Protein 4EXB (pdb70)

Sequence (1519 aa):
FQSMIRDTLHDLHRPLGDTGLAVSPLGLGTVKFGRDTIPDDREAADLLALARDLGINLIDTAPAYGRSEERLGPLLRGQREHWVIVSKVGEEDGQSVFDFSAAHTRRSVERSLKRLETDRIELVLVHSDGNDLDILENSEVYPTLAALKREGLIGAYGLSGKTVEGGLRALREGDCAMVTYNLNERAERPVIEYAAAHAKGILVKKALASGQDPVRASFELVFDQPGVAAAIVGTINPLHLAHNVAMAAQALKFQSMIRDTLHDLHRPLGDTGLAVSPLGLGTVKFGRTIPDDREAADLLALARDLGINLIDTAPAYGRSEERLGPLLRGQREHWVIVSKVGEEFVDGQSVFDFSAAHTRRSVERSLKRLETDRIELVLVHSDGNDLDILENSEVYPTLAALKREGLIGAYGLSGKTVEGGLRALREGDCAMVTYNLNERAERPVIEYAAAHAKGILVKKALASGHQDPVRASFELVFDQPGVAAAIVGTINPLHLAHNVAMAAQALKFQSMIRDTLHDLHRPLGDTGLAVSPLGLGTVKFGRTIPDDREAADLLALARDLGINLIDTAPAYGRSEERLGPLLRGQREHWVIVSKVGEEGQSVFDFSAAHTRRSVERSLKRLETDRIELVLVHSDGNDLDILENSEVYPTLAALKREGLIGAYGLSGKTVEGGLRALREGDCAMVTYNLNERAERPVIEYAAAHAKGILVKKALASGDPVRASFELVFDQPGVAAAIVGTINPLHLAHNVAMAAQALKYFQSMIRDTLHDLHRPLGDTGLAVSPLGLGTVKFGRTIPDDREAADLLALARDLGINLIDTAPAYGRSEERLGPLLRGQREHWVIVSKVGEEFVDGQSVFDFSAAHTRRSVERSLKRLETDRIELVLVHSDGNDLDILENSEVYPTLAALKREGLIGAYGLSGKTVEGGLRALREGDCAMVTYNLNERAERPVIEYAAAHAKGILVKKALASGQDPVRASFELVFDQPGVAAAIVGTINPLHLAHNVAMAAQALKFQSMIRDTLHDLHRPLGDTGLAVSPLGLGTVKFGRDTIPDDREAADLLALARDLGINLIDTAPAYGRSEERLGPLLRGQREHWVIVSKVGEEFVDGQSVFDFSAAHTRRSVERSLKRLETDRIELVLVHSDGNDLDILENSEVYPTLAALKREGLIGAYGLSGKTVEGGLRALREGDCAMVTYNLNERAERPVIEYAAAHAKGILVKKALASGQDPVRASFELVFDQPGVAAAIVGTINPLHLAHNVAMAAQALKFQSMIRDTLHDLHRPLGDTGLAVSPLGLGTVKFGRTIPDDREAADLLALARDLGINLIDTAPAYGRSEERLGPLLRGQREHWVIVSKVGEEGQSVFDFSAAHTRRSVERSLKRLETDRIELVLVHSDGNDLDILENSEVYPTLAALKREGLIGAYGLSGKTVEGGLRALREGDCAMVTYNLNERAERPVIEYAAAHAKGILVKKALASGQDPVRASFELVFDQPGVAAAIVGTINPLHLAHNVAMAAQALK

Foldseek 3Di:
DPVPLVFAQQPPWDDFFPLPDTFGQEEAECLLCAPCVHDDLVLVLVLVVLCVVRNGAEYEEEQSSHCSLLSQQVSCVPPNVSHQYEYEFFWHVPDTDGDQALVRLVVRLVVSCVSNVHQAHAEYAYEDPAPQVCSLPPHCRPVSVVVCCVVRRYSFYFHAHEALVNLQSRFVPGAEYEYEDEPVDHRNVVSLVVCLVRRGGYEYEPLQDDVVDSLLVSLLRVVVRVSYRHYYDHDSPSVVVSVSRNSNSVSVD/DDPPLVAAQQPPWDDFFPLPDTFGQEEAEQLQCAQCHDDLVLVLVLVVLCVVRNGAEYEYEQQSHCSLLSQQVSCPPPVVSHQYEYEFFWHNDDNDIDGDQALVRLVVRLVVSCVSNVHQAHAEYAYEDPAPQVCSLPPHCRPVSVVVCCVVRRYSFYFHAHEALVNLQSRQVPGAEYEYEDEPVDHRNVVSLVVCLVRRGGYEYEPLDDDDDVPSLLVSLLRQVVRVSYRHYYDHDSPSVVVSVSRNSNSVSVD/DPPLLVQAQQPPWDDFFPLPDTFGQEEAEQLQCALVHDDLVLVLVLVVLCVVRNGAEYEEEQQSHCSLLSQQVSCVPPNVSHQYEYEFAWHVDTDGDQALVRLVVRLVVSCVSNVHQAHAEYAYEDPQPQVCSLPPHCRPVSVVVCCVVRRYSFYFYAHEALVNLQSRQVPGAEYEYEPEPPDHRNVVSLVVCLVRRGGYEYEPLQDDCVSLLVSLLRVVVRVSYRHYYDHDSPSVVVSVSRNSNSVSVD/DVPCLLVAAQQPVWDDFFPLPDTFGQEEEEQLLCALCHDDLVLVLVLVVLNVVRNGAEYEEEQQSHCSLLSQQVSCVPPVVSHQYEYEFFWHNDDPDTDGDQALVRLVVRLVVSCVSNVHQAHAEYAYEDPAPQVCSLPPHDRPVSVVVCCVVRRYSFYFYAHEALVNLQSRQVPGAEYEYEPEPVDHRNVVSLVVCLVRRGGYEYEPLQDDVVVSLLVSLLRVVVRVSYRHYYDHDSPSVVVSVSRNSNSVSVD/DVPPLPAAQQPPWDDFFPLPDTFGQEEAEQLLCAPCVHDDLVLVLVLVVLCVVRNGAEYEYEQSSGCSLLSQQVSCVPPVVSHQYEYEFFWHSDDNDIDGDQALVRLVVRLVVSCVSNVHQAHAEYAYEDPQPQVCSLPPHDRPVSVVVCCVVRRYSFYFYAHEALVNLQSRVVPGAEYEYEPEPVDHRNVVSLVVCLVRRGGYEYEPLQDDVVVSLLVSLLRQVVRVSYRHYYDHDSPSVVVSVSRRSNRVSVD/DPVPLPAAQQPPWDDFFPLPDTFGQEEAEQLCCQHVHDDLVLVLVLVVLCVVRNGAEYEEEQQSHCSLLSQQVSCVPPPVSHQYEYEFAWHVDTDGDQALVRLVVRLVVSCVSNVHQAHAEYAYEDPAPQVCSLPPHCRPVSVVVCCVVRRYSFYFHAHEALVNLQSRFVPGAEYEYEDEPVDHRNVVSLVVCLVRRGGYEYEPLQDDVVVSLLVSLLRQVVRVSYRHYYDHDSPSVVVSVSRRSNSVSVD

Solvent-accessible surface area: 65120 Å² total; per-residue (Å²): 68,64,81,3,38,150,52,38,0,100,137,48,73,62,97,0,24,91,33,77,34,56,0,0,0,0,0,0,4,0,51,84,0,6,158,114,160,66,6,80,95,161,82,0,43,47,5,0,52,19,0,101,79,0,2,0,12,0,0,7,0,0,8,9,25,36,115,0,0,104,25,0,1,62,29,2,161,90,35,30,143,54,5,13,0,0,0,3,2,2,30,84,195,76,152,63,92,70,57,25,36,29,80,11,1,82,141,0,1,96,60,2,19,167,65,3,83,25,112,83,0,16,0,2,0,0,22,3,70,23,88,1,61,70,9,16,88,112,30,96,0,15,85,9,0,17,21,0,76,190,96,43,48,2,38,0,16,0,0,4,3,127,50,47,96,0,2,50,76,0,1,149,134,0,9,0,1,5,1,26,3,0,59,89,95,119,78,10,113,60,0,0,87,65,1,50,78,99,65,38,1,0,0,0,40,135,2,68,45,64,82,170,24,50,26,82,41,5,0,66,31,0,22,111,15,118,10,3,6,0,0,18,3,42,24,5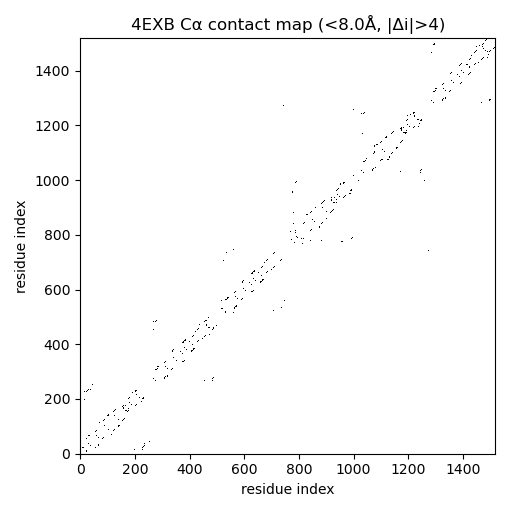2,50,22,9,67,0,1,19,8,0,7,9,0,19,62,13,36,196,206,50,82,11,40,149,58,39,0,96,139,50,73,64,98,0,27,91,37,77,37,55,0,0,0,0,0,0,4,0,66,94,1,11,163,173,90,7,80,96,169,90,0,44,45,4,0,38,0,0,102,67,0,3,0,14,0,0,6,0,0,8,14,36,25,141,0,0,85,40,0,1,64,29,3,161,92,35,37,165,55,4,12,0,0,1,3,2,1,34,37,78,94,135,56,145,46,70,73,56,25,36,30,80,11,1,82,139,0,2,95,60,2,19,170,64,3,82,30,124,99,0,28,0,2,0,0,22,4,70,22,85,1,60,69,9,16,88,112,30,95,0,15,86,10,0,18,20,0,76,191,98,25,48,2,34,2,16,0,0,4,2,128,50,46,98,0,2,52,90,0,1,167,132,0,12,0,0,4,2,25,3,0,56,85,95,123,80,9,117,63,0,0,89,67,0,52,78,100,63,40,0,0,0,0,39,139,2,63,48,55,52,194,175,29,41,27,80,37,2,0,68,28,0,22,110,14,120,12,3,4,0,0,18,4,40,24,46,36,21,10,68,0,3,14,9,0,6,7,0,19,65,13,38,199,143,123,38,10,21,160,62,38,0,102,139,47,74,63,98,0,23,88,34,77,35,55,0,0,0,0,0,0,3,0,64,97,0,7,210,174,92,7,80,95,161,78,0,43,51,4,1,42,16,0,100,72,0,2,0,12,0,0,6,0,0,9,29,37,37,147,0,0,88,43,0,1,63,28,2,162,92,34,28,142,56,5,13,0,0,0,3,2,1,38,82,136,164,58,92,69,58,25,35,30,80,10,1,79,142,0,1,94,60,3,19,170,66,2,83,26,109,82,0,15,0,2,0,0,22,3,70,22,87,1,60,70,9,16,88,113,30,95,1,15,84,10,0,18,21,0,76,189,98,42,48,3,39,0,16,0,0,4,3,128,50,45,97,0,1,51,90,0,2,165,136,0,10,0,1,4,1,25,4,0,56,90,94,122,80,12,115,61,0,0,90,66,1,51,78,101,63,38,1,0,0,0,40,141,1,68,46,52,82,66,43,27,87,41,3,0,67,30,0,21,113,14,118,10,3,5,0,0,18,3,36,23,39,35,20,12,67,0,2,16,7,0,5,7,0,19,62,12,38,196,205,26,46,69,4,28,144,54,39,0,100,139,50,75,64,98,0,22,91,33,76,34,55,0,0,0,0,0,0,3,0,51,99,0,2,130,174,95,6,78,97,166,69,0,44,30,3,1,35,0,0,102,61,0,3,0,13,0,0,6,0,0,7,1,28,30,145,0,0,85,40,0,1,62,30,2,161,91,36,29,141,56,5,13,0,0,1,3,1,2,21,37,65,87,133,60,142,55,74,70,58,24,35,29,80,11,1,82,142,0,1,94,61,2,18,170,66,3,83,27,110,79,0,16,0,2,0,0,21,3,69,21,87,1,61,67,9,16,88,112,30,93,0,15,86,8,0,17,20,0,77,190,97,42,48,3,38,0,16,0,0,4,3,127,50,46,97,0,2,52,92,0,1,165,136,0,10,0,1,4,1,26,3,0,60,89,96,121,79,10,115,61,0,0,89,66,0,52,78,101,65,38,1,0,0,0,38,137,2,66,41,71,91,193,32,47,26,85,38,4,0,67,28,0,22,112,14,119,10,2,6,0,0,19,4,37,23,43,38,8,10,65,0,2,19,8,0,10,7,0,18,69,13,40,201,72,69,78,1,53,124,46,44,0,102,139,48,73,62,99,0,24,93,35,77,36,56,0,0,0,0,0,0,2,0,45,73,1,17,144,57,173,91,7,80,94,148,86,0,42,23,2,1,37,0,0,102,65,0,3,0,14,0,0,5,0,0,8,1,29,27,155,0,0,89,44,0,2,62,30,2,161,92,35,30,142,55,4,12,0,0,0,4,2,2,23,45,60,106,123,54,140,57,68,71,58,24,36,31,79,12,1,81,142,0,1,95,62,2,19,168,65,3,83,26,110,82,0,15,0,2,0,0,23,3,70,21,89,1,60,71,9,16,88,111,31,94,0,15,84,9,0,18,20,0,74,189,98,43,48,3,39,0,17,0,0,4,2,127,50,47,98,0,2,52,92,0,1,166,133,0,12,0,1,4,1,26,3,0,58,89,95,120,78,11,115,60,0,0,88,67,1,54,79,99,62,38,1,0,0,0,38,138,1,64,47,53,86,194,35,45,26,84,38,3,0,67,30,0,21,110,16,119,11,3,5,0,0,19,3,36,23,47,43,16,10,69,0,2,19,9,0,10,7,0,17,66,13,36,198,198,64,91,6,49,140,56,40,0,103,138,50,74,61,98,0,25,91,34,76,34,57,0,0,0,0,0,0,5,0,73,84,1,14,196,168,84,6,79,94,163,87,0,43,40,4,1,51,24,0,101,86,0,2,0,12,0,0,7,0,0,8,31,40,47,144,0,0,84,42,0,1,62,30,2,161,92,34,31,144,54,5,12,0,0,1,3,1,1,44,84,135,158,71,91,71,58,26,36,29,82,11,1,81,141,0,1,95,61,2,18,170,68,3,84,27,112,83,0,16,0,2,0,0,22,3,70,24,88,1,61,68,9,16,89,110,30,95,0,16,86,11,0,17,21,0,77,189,96,41,48,3,39,0,16,0,0,4,3,126,49,44,98,0,2,53,91,0,1,163,132,0,10,0,1,5,1,26,3,0,60,89,95,120,78,11,115,58,0,0,89,67,0,51,78,100,64,38,1,0,0,0,39,138,2,67,47,74,98,171,24,52,25,85,38,4,0,67,31,0,20,112,15,118,12,2,6,0,0,19,3,43,20,48,49,22,13,68,0,2,15,8,0,6,8,0,19,62,13,39,198

CATH classification: 3.20.20.100

Structure (mmCIF, N/CA/C/O backbone):
data_4EXB
#
_entry.id   4EXB
#
_cell.length_a   94.331
_cell.length_b   119.036
_cell.length_c   150.854
_cell.angle_alpha   90.00
_cell.angle_beta   90.00
_cell.angle_gamma   90.00
#
_symmetry.space_group_name_H-M   'P 21 21 21'
#
loop_
_entity.id
_entity.type
_entity.pdbx_description
1 polymer 'Putative uncharacterized protein'
2 water water
#
loop_
_atom_site.group_PDB
_atom_site.id
_atom_site.type_symbol
_atom_site.label_atom_id
_atom_site.label_alt_id
_atom_site.label_comp_id
_atom_site.label_asym_id
_atom_site.label_entity_id
_atom_site.label_seq_id
_atom_site.pdbx_PDB_ins_code
_atom_site.Cartn_x
_atom_site.Cartn_y
_atom_site.Cartn_z
_atom_site.occupancy
_atom_site.B_iso_or_equiv
_atom_site.auth_seq_id
_atom_site.auth_comp_id
_atom_site.auth_asym_id
_atom_site.auth_atom_id
_atom_site.pdbx_PDB_model_num
ATOM 1 N N . PHE A 1 20 ? 2.445 42.877 -8.105 1.00 53.66 -2 PHE A N 1
ATOM 2 C CA . PHE A 1 20 ? 2.251 41.447 -8.515 1.00 53.52 -2 PHE A CA 1
ATOM 3 C C . PHE A 1 20 ? 3.469 40.903 -9.240 1.00 53.87 -2 PHE A C 1
ATOM 4 O O . PHE A 1 20 ? 3.485 39.740 -9.657 1.00 53.90 -2 PHE A O 1
ATOM 12 N N . GLN A 1 21 ? 4.503 41.731 -9.368 1.00 54.31 -1 GLN A N 1
ATOM 13 C CA . GLN A 1 21 ? 5.680 41.364 -10.168 1.00 54.45 -1 GLN A CA 1
ATOM 14 C C . GLN A 1 21 ? 6.671 40.472 -9.372 1.00 54.91 -1 GLN A C 1
ATOM 15 O O . GLN A 1 21 ? 7.884 40.644 -9.453 1.00 55.21 -1 GLN A O 1
ATOM 21 N N . SER A 1 22 ? 6.131 39.531 -8.594 1.00 55.17 0 SER A N 1
ATOM 22 C CA . SER A 1 22 ? 6.875 38.378 -8.095 1.00 54.87 0 SER A CA 1
ATOM 23 C C . SER A 1 22 ? 6.222 37.115 -8.696 1.00 54.96 0 SER A C 1
ATOM 24 O O . SER A 1 22 ? 5.682 36.232 -8.009 1.00 54.67 0 SER A O 1
ATOM 27 N N . MET A 1 23 ? 6.248 37.132 -10.028 1.00 54.85 1 MET A N 1
ATOM 28 C CA . MET A 1 23 ? 6.068 35.975 -10.898 1.00 54.58 1 MET A CA 1
ATOM 29 C C . MET A 1 23 ? 7.466 35.356 -11.194 1.00 55.00 1 MET A C 1
ATOM 30 O O . MET A 1 23 ? 7.593 34.281 -11.801 1.00 54.83 1 MET A O 1
ATOM 35 N N . ILE A 1 24 ? 8.512 36.057 -10.755 1.00 55.19 2 ILE A N 1
ATOM 36 C CA . ILE A 1 24 ? 9.854 35.517 -10.714 1.00 55.25 2 ILE A CA 1
ATOM 37 C C . ILE A 1 24 ? 10.050 34.903 -9.340 1.00 55.77 2 ILE A C 1
ATOM 38 O O . ILE A 1 24 ? 11.032 35.159 -8.664 1.00 55.70 2 ILE A O 1
ATOM 43 N N . ARG A 1 25 ? 9.095 34.065 -8.955 1.00 56.86 3 ARG A N 1
ATOM 44 C CA . ARG A 1 25 ? 9.081 33.385 -7.655 1.00 57.79 3 ARG A CA 1
ATOM 45 C C . ARG A 1 25 ? 10.149 32.262 -7.591 1.00 57.86 3 ARG A C 1
ATOM 46 O O . ARG A 1 25 ? 10.902 32.187 -6.625 1.00 57.49 3 ARG A O 1
ATOM 54 N N . ASP A 1 26 ? 10.211 31.402 -8.614 1.00 58.35 4 ASP A N 1
ATOM 55 C CA . ASP A 1 26 ? 11.227 30.348 -8.665 1.00 58.36 4 ASP A CA 1
ATOM 56 C C . ASP A 1 26 ? 12.498 30.861 -9.319 1.00 57.32 4 ASP A C 1
ATOM 57 O O . ASP A 1 26 ? 12.479 31.243 -10.480 1.00 57.32 4 ASP A O 1
ATOM 62 N N . THR A 1 27 ? 13.600 30.840 -8.574 1.00 56.16 5 THR A N 1
ATOM 63 C CA . THR A 1 27 ? 14.899 31.273 -9.072 1.00 55.12 5 THR A CA 1
ATOM 64 C C . THR A 1 27 ? 15.973 30.215 -8.807 1.00 54.16 5 THR A C 1
ATOM 65 O O . THR A 1 27 ? 15.699 29.200 -8.193 1.00 54.00 5 THR A O 1
ATOM 69 N N . LEU A 1 28 ? 17.193 30.465 -9.274 1.00 53.03 6 LEU A N 1
ATOM 70 C CA . LEU A 1 28 ? 18.282 29.506 -9.179 1.00 52.15 6 LEU A CA 1
ATOM 71 C C . LEU A 1 28 ? 19.332 29.893 -8.149 1.00 51.36 6 LEU A C 1
ATOM 72 O O . LEU A 1 28 ? 20.411 29.323 -8.140 1.00 51.17 6 LEU A O 1
ATOM 77 N N . HIS A 1 29 ? 19.033 30.859 -7.290 1.00 50.59 7 HIS A N 1
ATOM 78 C CA . HIS A 1 29 ? 20.035 31.398 -6.353 1.00 49.87 7 HIS A CA 1
ATOM 79 C C . HIS A 1 29 ? 20.695 30.344 -5.459 1.00 49.50 7 HIS A C 1
ATOM 80 O O . HIS A 1 29 ? 21.887 30.414 -5.200 1.00 49.40 7 HIS A O 1
ATOM 87 N N . ASP A 1 30 ? 19.912 29.379 -4.994 1.00 49.04 8 ASP A N 1
ATOM 88 C CA . ASP A 1 30 ? 20.400 28.364 -4.066 1.00 48.85 8 ASP A CA 1
ATOM 89 C C . ASP A 1 30 ? 20.751 27.036 -4.739 1.00 47.98 8 ASP A C 1
ATOM 90 O O . ASP A 1 30 ? 20.905 26.013 -4.070 1.00 48.21 8 ASP A O 1
ATOM 95 N N . LEU A 1 31 ? 20.902 27.056 -6.060 1.00 46.64 9 LEU A N 1
ATOM 96 C CA . LEU A 1 31 ? 21.180 25.857 -6.826 1.00 45.28 9 LEU A CA 1
ATOM 97 C C . LEU A 1 31 ? 22.531 25.920 -7.533 1.00 44.34 9 LEU A C 1
ATOM 98 O O . LEU A 1 31 ? 22.854 25.028 -8.306 1.00 44.29 9 LEU A O 1
ATOM 103 N N . HIS A 1 32 ? 23.349 26.926 -7.239 1.00 43.29 10 HIS A N 1
ATOM 104 C CA . HIS A 1 32 ? 24.686 27.001 -7.836 1.00 42.58 10 HIS A CA 1
ATOM 105 C C . HIS A 1 32 ? 25.493 25.717 -7.567 1.00 42.43 10 HIS A C 1
ATOM 106 O O . HIS A 1 32 ? 25.334 25.067 -6.539 1.00 42.49 10 HIS A O 1
ATOM 113 N N . ARG A 1 33 ? 26.345 25.352 -8.521 1.00 42.27 11 ARG A N 1
ATOM 114 C CA . ARG A 1 33 ? 27.088 24.086 -8.492 1.00 41.68 11 ARG A CA 1
ATOM 115 C C . ARG A 1 33 ? 28.492 24.360 -8.976 1.00 41.26 11 ARG A C 1
ATOM 116 O O . ARG A 1 33 ? 28.679 25.231 -9.816 1.00 41.40 11 ARG A O 1
ATOM 124 N N . PRO A 1 34 ? 29.483 23.603 -8.483 1.00 40.72 12 PRO A N 1
ATOM 125 C CA . PRO A 1 34 ? 30.836 23.808 -9.002 1.00 40.23 12 PRO A CA 1
ATOM 126 C C . PRO A 1 34 ? 31.036 23.225 -10.404 1.00 39.50 12 PRO A C 1
ATOM 127 O O . PRO A 1 34 ? 30.458 22.197 -10.730 1.00 39.27 12 PRO A O 1
ATOM 131 N N . LEU A 1 35 ? 31.846 23.902 -11.213 1.00 38.79 13 LEU A N 1
ATOM 132 C CA . LEU A 1 35 ? 32.166 23.475 -12.569 1.00 38.32 13 LEU A CA 1
ATOM 133 C C . LEU A 1 35 ? 33.472 22.697 -12.529 1.00 38.54 13 LEU A C 1
ATOM 134 O O . LEU A 1 35 ? 34.571 23.265 -12.694 1.00 38.34 13 LEU A O 1
ATOM 139 N N . GLY A 1 36 ? 33.337 21.389 -12.292 1.00 38.75 14 GLY A N 1
ATOM 140 C CA . GLY A 1 36 ? 34.477 20.490 -12.119 1.00 38.81 14 GLY A CA 1
ATOM 141 C C . GLY A 1 36 ? 35.385 20.950 -10.997 1.00 38.91 14 GLY A C 1
ATOM 142 O O . GLY A 1 36 ? 34.911 21.390 -9.947 1.00 38.43 14 GLY A O 1
ATOM 143 N N . ASP A 1 37 ? 36.692 20.861 -11.236 1.00 39.30 15 ASP A N 1
ATOM 144 C CA . ASP A 1 37 ? 37.693 21.280 -10.255 1.00 39.61 15 ASP A CA 1
ATOM 145 C C . ASP A 1 37 ? 38.253 22.654 -10.555 1.00 39.09 15 ASP A C 1
ATOM 146 O O . ASP A 1 37 ? 39.358 22.958 -10.135 1.00 39.13 15 ASP A O 1
ATOM 151 N N . THR A 1 38 ? 37.506 23.490 -11.275 1.00 38.80 16 THR A N 1
ATOM 152 C CA . THR A 1 38 ? 38.005 24.832 -11.656 1.00 38.40 16 THR A CA 1
ATOM 153 C C . THR A 1 38 ? 37.938 25.853 -10.535 1.00 38.09 16 THR A C 1
ATOM 154 O O . THR A 1 38 ? 38.573 26.902 -10.625 1.00 37.92 16 THR A O 1
ATOM 158 N N . GLY A 1 39 ? 37.150 25.553 -9.504 1.00 37.94 17 GLY A N 1
ATOM 159 C CA . GLY A 1 39 ? 36.884 26.496 -8.425 1.00 37.83 17 GLY A CA 1
ATOM 160 C C . GLY A 1 39 ? 35.846 27.560 -8.772 1.00 37.72 17 GLY A C 1
ATOM 161 O O . GLY A 1 39 ? 35.651 28.513 -8.017 1.00 37.95 17 GLY A O 1
ATOM 162 N N . LEU A 1 40 ? 35.178 27.409 -9.916 1.00 37.14 18 LEU A N 1
ATOM 163 C CA . LEU A 1 40 ? 34.103 28.305 -10.313 1.00 36.45 18 LEU A CA 1
ATOM 164 C C . LEU A 1 40 ? 32.791 27.670 -9.908 1.00 35.85 18 LEU A C 1
ATOM 165 O O . LEU A 1 40 ? 32.614 26.481 -10.070 1.00 35.87 18 LEU A O 1
ATOM 170 N N . ALA A 1 41 ? 31.889 28.468 -9.347 1.00 35.34 19 ALA A N 1
ATOM 171 C CA . ALA A 1 41 ? 30.529 28.032 -8.996 1.00 34.58 19 ALA A CA 1
ATOM 172 C C . ALA A 1 41 ? 29.562 28.683 -9.978 1.00 34.05 19 ALA A C 1
ATOM 173 O O . ALA A 1 41 ? 29.650 29.880 -10.244 1.00 34.47 19 ALA A O 1
ATOM 175 N N . VAL A 1 42 ? 28.654 27.903 -10.542 1.00 33.22 20 VAL A N 1
ATOM 176 C CA . VAL A 1 42 ? 27.804 28.396 -11.614 1.00 32.49 20 VAL A CA 1
ATOM 177 C C . VAL A 1 42 ? 26.356 27.991 -11.413 1.00 32.19 20 VAL A C 1
ATOM 178 O O . VAL A 1 42 ? 26.064 26.901 -10.925 1.00 32.51 20 VAL A O 1
ATOM 182 N N . SER A 1 43 ? 25.453 28.870 -11.817 1.00 31.57 21 SER A N 1
ATOM 183 C CA . SER A 1 43 ? 24.048 28.538 -11.912 1.00 31.27 21 SER A CA 1
ATOM 184 C C . SER A 1 43 ? 23.855 27.396 -12.901 1.00 30.99 21 SER A C 1
ATOM 185 O O . SER A 1 43 ? 24.573 27.325 -13.892 1.00 31.33 21 SER A O 1
ATOM 188 N N . PRO A 1 44 ? 22.877 26.506 -12.647 1.00 30.56 22 PRO A N 1
ATOM 189 C CA . PRO A 1 44 ? 22.599 25.374 -13.538 1.00 30.10 22 PRO A CA 1
ATOM 190 C C . PRO A 1 44 ? 22.087 25.772 -14.900 1.00 29.82 22 PRO A C 1
ATOM 191 O O . PRO A 1 44 ? 22.012 24.934 -15.776 1.00 30.01 22 PRO A O 1
ATOM 195 N N . LEU A 1 45 ? 21.691 27.030 -15.073 1.00 29.42 23 LEU A N 1
ATOM 196 C CA . LEU A 1 45 ? 21.431 27.564 -16.406 1.00 28.84 23 LEU A CA 1
ATOM 197 C C . LEU A 1 45 ? 22.384 28.710 -16.662 1.00 28.49 23 LEU A C 1
ATOM 198 O O . LEU A 1 45 ? 22.703 29.477 -15.774 1.00 28.66 23 LEU A O 1
ATOM 203 N N . GLY A 1 46 ? 22.863 28.778 -17.891 1.00 28.31 24 GLY A N 1
ATOM 204 C CA . GLY A 1 46 ? 23.719 29.844 -18.353 1.00 28.11 24 GLY A CA 1
ATOM 205 C C . GLY A 1 46 ? 23.021 30.534 -19.501 1.00 28.03 24 GLY A C 1
ATOM 206 O O . GLY A 1 46 ? 22.230 29.915 -20.221 1.00 27.53 24 GLY A O 1
ATOM 207 N N . LEU A 1 47 ? 23.307 31.799 -19.692 1.00 28.10 25 LEU A N 1
ATOM 208 C CA . LEU A 1 47 ? 22.666 32.565 -20.712 1.00 28.12 25 LEU A CA 1
ATOM 209 C C . LEU A 1 47 ? 23.481 32.485 -21.924 1.00 28.26 25 LEU A C 1
ATOM 210 O O . LEU A 1 47 ? 24.635 32.615 -21.862 1.00 28.52 25 LEU A O 1
ATOM 215 N N . GLY A 1 48 ? 22.859 32.264 -23.049 1.00 28.69 26 GLY A N 1
ATOM 216 C CA . GLY A 1 48 ? 23.589 32.186 -24.276 1.00 29.14 26 GLY A CA 1
ATOM 217 C C . GLY A 1 48 ? 23.409 33.440 -25.045 1.00 29.27 26 GLY A C 1
ATOM 218 O O . GLY A 1 48 ? 22.375 34.018 -25.019 1.00 29.30 26 GLY A O 1
ATOM 219 N N . THR A 1 49 ? 24.420 33.883 -25.742 1.00 29.95 27 THR A N 1
ATOM 220 C CA . THR A 1 49 ? 24.278 35.150 -26.367 1.00 30.32 27 THR A CA 1
ATOM 221 C C . THR A 1 49 ? 24.669 35.155 -27.764 1.00 30.44 27 THR A C 1
ATOM 222 O O . THR A 1 49 ? 25.296 36.060 -28.167 1.00 30.18 27 THR A O 1
ATOM 226 N N . VAL A 1 50 ? 24.293 34.126 -28.488 1.00 31.16 28 VAL A N 1
ATOM 227 C CA . VAL A 1 50 ? 24.414 34.047 -29.927 1.00 31.68 28 VAL A CA 1
ATOM 228 C C . VAL A 1 50 ? 23.525 35.071 -30.600 1.00 32.24 28 VAL A C 1
ATOM 229 O O . VAL A 1 50 ? 23.940 35.766 -31.481 1.00 31.85 28 VAL A O 1
ATOM 233 N N . LYS A 1 51 ? 22.286 35.149 -30.176 1.00 32.91 29 LYS A N 1
ATOM 234 C CA . LYS A 1 51 ? 21.370 36.078 -30.741 1.00 33.47 29 LYS A CA 1
ATOM 235 C C . LYS A 1 51 ? 21.682 37.490 -30.430 1.00 34.13 29 LYS A C 1
ATOM 236 O O . LYS A 1 51 ? 21.023 38.338 -30.917 1.00 34.33 29 LYS A O 1
ATOM 242 N N . PHE A 1 52 ? 22.681 37.748 -29.615 1.00 34.92 30 PHE A N 1
ATOM 243 C CA . PHE A 1 52 ? 23.081 39.104 -29.340 1.00 35.68 30 PHE A CA 1
ATOM 244 C C . PHE A 1 52 ? 23.970 39.656 -30.433 1.00 36.80 30 PHE A C 1
ATOM 245 O O . PHE A 1 52 ? 24.211 40.810 -30.502 1.00 37.21 30 PHE A O 1
ATOM 253 N N . GLY A 1 53 ? 24.517 38.807 -31.251 1.00 37.82 31 GLY A N 1
ATOM 254 C CA . GLY A 1 53 ? 25.418 39.225 -32.302 1.00 39.17 31 GLY A CA 1
ATOM 255 C C . GLY A 1 53 ? 25.323 38.415 -33.555 1.00 40.26 31 GLY A C 1
ATOM 256 O O . GLY A 1 53 ? 26.101 38.638 -34.465 1.00 40.45 31 GLY A O 1
ATOM 257 N N . ARG A 1 54 ? 24.416 37.434 -33.531 1.00 41.90 32 ARG A N 1
ATOM 258 C CA . ARG A 1 54 ? 23.737 36.752 -34.626 1.00 42.97 32 ARG A CA 1
ATOM 259 C C . ARG A 1 54 ? 24.588 35.974 -35.646 1.00 43.85 32 ARG A C 1
ATOM 260 O O . ARG A 1 54 ? 24.681 36.357 -36.817 1.00 44.61 32 ARG A O 1
ATOM 268 N N . ASP A 1 55 ? 25.184 34.872 -35.170 1.00 44.72 33 ASP A N 1
ATOM 269 C CA . ASP A 1 55 ? 26.309 34.092 -35.781 1.00 45.34 33 ASP A CA 1
ATOM 270 C C . ASP A 1 55 ? 26.970 34.704 -37.029 1.00 45.58 33 ASP A C 1
ATOM 271 O O . ASP A 1 55 ? 26.525 34.492 -38.162 1.00 46.10 33 ASP A O 1
ATOM 276 N N . THR A 1 65 ? 15.738 37.769 -35.184 1.00 60.73 43 THR A N 1
ATOM 277 C CA . THR A 1 65 ? 15.884 39.201 -34.888 1.00 60.76 43 THR A CA 1
ATOM 278 C C . THR A 1 65 ? 16.731 39.452 -33.623 1.00 60.03 43 THR A C 1
ATOM 279 O O . THR A 1 65 ? 16.659 38.699 -32.640 1.00 60.30 43 THR A O 1
ATOM 283 N N . ILE A 1 66 ? 17.514 40.529 -33.661 1.00 58.74 44 ILE A N 1
ATOM 284 C CA . ILE A 1 66 ? 18.525 40.822 -32.646 1.00 57.48 44 ILE A CA 1
ATOM 285 C C . ILE A 1 66 ? 18.010 41.807 -31.627 1.00 56.52 44 ILE A C 1
ATOM 286 O O . ILE A 1 66 ? 17.388 42.784 -32.003 1.00 56.48 44 ILE A O 1
ATOM 291 N N . PRO A 1 67 ? 18.280 41.572 -30.335 1.00 55.41 45 PRO A N 1
ATOM 292 C CA . PRO A 1 67 ? 17.853 42.515 -29.314 1.00 54.91 45 PRO A CA 1
ATOM 293 C C . PRO A 1 67 ? 18.506 43.906 -29.377 1.00 54.55 45 PRO A C 1
ATOM 294 O O . PRO A 1 67 ? 19.730 44.041 -29.500 1.00 54.38 45 PRO A O 1
ATOM 298 N N . ASP A 1 68 ? 17.634 44.910 -29.342 1.00 54.15 46 ASP A N 1
ATOM 299 C CA . ASP A 1 68 ? 17.921 46.267 -28.907 1.00 53.88 46 ASP A CA 1
ATOM 300 C C . ASP A 1 68 ? 18.794 46.333 -27.640 1.00 53.26 46 ASP A C 1
ATOM 301 O O . ASP A 1 68 ? 18.617 45.537 -26.716 1.00 53.01 46 ASP A O 1
ATOM 306 N N . ASP A 1 69 ? 19.734 47.280 -27.595 1.00 52.77 47 ASP A N 1
ATOM 307 C CA . ASP A 1 69 ? 20.589 47.469 -26.402 1.00 52.34 47 ASP A CA 1
ATOM 308 C C . ASP A 1 69 ? 19.750 47.494 -25.114 1.00 52.08 47 ASP A C 1
ATOM 309 O O . ASP A 1 69 ? 20.206 47.120 -24.030 1.00 52.14 47 ASP A O 1
ATOM 314 N N . ARG A 1 70 ? 18.525 47.978 -25.244 1.00 51.76 48 ARG A N 1
ATOM 315 C CA . ARG A 1 70 ? 17.596 48.068 -24.131 1.00 51.52 48 ARG A CA 1
ATOM 316 C C . ARG A 1 70 ? 17.135 46.662 -23.745 1.00 50.15 48 ARG A C 1
ATOM 317 O O . ARG A 1 70 ? 17.202 46.266 -22.590 1.00 49.94 48 ARG A O 1
ATOM 325 N N . GLU A 1 71 ? 16.650 45.927 -24.739 1.00 48.65 49 GLU A N 1
ATOM 326 C CA . GLU A 1 71 ? 16.179 44.556 -24.565 1.00 47.48 49 GLU A CA 1
ATOM 327 C C . GLU A 1 71 ? 17.269 43.639 -24.023 1.00 45.97 49 GLU A C 1
ATOM 328 O O . GLU A 1 71 ? 16.991 42.756 -23.217 1.00 45.64 49 GLU A O 1
ATOM 334 N N . ALA A 1 72 ? 18.507 43.872 -24.458 1.00 44.40 50 ALA A N 1
ATOM 335 C CA . ALA A 1 72 ? 19.652 43.084 -24.015 1.00 43.21 50 ALA A CA 1
ATOM 336 C C . ALA A 1 72 ? 20.010 43.361 -22.556 1.00 42.22 50 ALA A C 1
ATOM 337 O O . ALA A 1 72 ? 20.306 42.435 -21.808 1.00 42.14 50 ALA A O 1
ATOM 339 N N . ALA A 1 73 ? 19.998 44.630 -22.157 1.00 41.24 51 ALA A N 1
ATOM 340 C CA . ALA A 1 73 ? 20.297 45.003 -20.772 1.00 40.62 51 ALA A CA 1
ATOM 341 C C . ALA A 1 73 ? 19.233 44.455 -19.830 1.00 40.09 51 ALA A C 1
ATOM 342 O O . ALA A 1 73 ? 19.522 44.081 -18.689 1.00 40.10 51 ALA A O 1
ATOM 344 N N . ASP A 1 74 ? 17.998 44.425 -20.317 1.00 39.39 52 ASP A N 1
ATOM 345 C CA . ASP A 1 74 ? 16.861 43.921 -19.556 1.00 38.98 52 ASP A CA 1
ATOM 346 C C . ASP A 1 74 ? 16.949 42.406 -19.376 1.00 38.24 52 ASP A C 1
ATOM 347 O O . ASP A 1 74 ? 16.612 41.891 -18.331 1.00 38.13 52 ASP A O 1
ATOM 352 N N . LEU A 1 75 ? 17.401 41.702 -20.410 1.00 37.63 53 LEU A N 1
ATOM 353 C CA . LEU A 1 75 ? 17.553 40.241 -20.364 1.00 36.85 53 LEU A CA 1
ATOM 354 C C . LEU A 1 75 ? 18.642 39.825 -19.347 1.00 36.20 53 LEU A C 1
ATOM 355 O O . LEU A 1 75 ? 18.476 38.863 -18.601 1.00 35.74 53 LEU A O 1
ATOM 360 N N . LEU A 1 76 ? 19.743 40.575 -19.328 1.00 35.58 54 LEU A N 1
ATOM 361 C CA . LEU A 1 76 ? 20.813 40.375 -18.361 1.00 35.08 54 LEU A CA 1
ATOM 362 C C . LEU A 1 76 ? 20.324 40.690 -16.954 1.00 34.70 54 LEU A C 1
ATOM 363 O O . LEU A 1 76 ? 20.615 39.968 -16.012 1.00 34.75 54 LEU A O 1
ATOM 368 N N . ALA A 1 77 ? 19.593 41.786 -16.805 1.00 34.39 55 ALA A N 1
ATOM 369 C CA . ALA A 1 77 ? 19.104 42.201 -15.487 1.00 34.01 55 ALA A CA 1
ATOM 370 C C . ALA A 1 77 ? 18.112 41.163 -14.930 1.00 33.94 55 ALA A C 1
ATOM 371 O O . ALA A 1 77 ? 18.167 40.812 -13.749 1.00 34.02 55 ALA A O 1
ATOM 373 N N . LEU A 1 78 ? 17.224 40.663 -15.782 1.00 33.53 56 LEU A N 1
ATOM 374 C CA . LEU A 1 78 ? 16.297 39.616 -15.385 1.00 33.45 56 LEU A CA 1
ATOM 375 C C . LEU A 1 78 ? 17.034 38.306 -15.065 1.00 33.93 56 LEU A C 1
ATOM 376 O O . LEU A 1 78 ? 16.689 37.620 -14.105 1.00 34.11 56 LEU A O 1
ATOM 381 N N . ALA A 1 79 ? 18.031 37.954 -15.877 1.00 34.16 57 ALA A N 1
ATOM 382 C CA . ALA A 1 79 ? 18.808 36.728 -15.670 1.00 34.29 57 ALA A CA 1
ATOM 383 C C . ALA A 1 79 ? 19.412 36.742 -14.276 1.00 34.56 57 ALA A C 1
ATOM 384 O O . ALA A 1 79 ? 19.361 35.771 -13.528 1.00 34.10 57 ALA A O 1
ATOM 386 N N . ARG A 1 80 ? 19.972 37.884 -13.934 1.00 35.37 58 ARG A N 1
ATOM 387 C CA . ARG A 1 80 ? 20.621 38.079 -12.652 1.00 36.10 58 ARG A CA 1
ATOM 388 C C . ARG A 1 80 ? 19.659 37.849 -11.473 1.00 35.83 58 ARG A C 1
ATOM 389 O O . ARG A 1 80 ? 19.945 37.078 -10.570 1.00 35.80 58 ARG A O 1
ATOM 397 N N . ASP A 1 81 ? 18.505 38.511 -11.516 1.00 35.56 59 ASP A N 1
ATOM 398 C CA . ASP A 1 81 ? 17.469 38.347 -10.507 1.00 35.27 59 ASP A CA 1
ATOM 399 C C . ASP A 1 81 ? 16.841 36.961 -10.533 1.00 34.56 59 ASP A C 1
ATOM 400 O O . ASP A 1 81 ? 16.122 36.591 -9.614 1.00 34.69 59 ASP A O 1
ATOM 405 N N . LEU A 1 82 ? 17.055 36.218 -11.611 1.00 33.73 60 LEU A N 1
ATOM 406 C CA . LEU A 1 82 ? 16.593 34.821 -11.700 1.00 33.03 60 LEU A CA 1
ATOM 407 C C . LEU A 1 82 ? 17.642 33.840 -11.109 1.00 32.35 60 LEU A C 1
ATOM 408 O O . LEU A 1 82 ? 17.431 32.626 -11.086 1.00 31.82 60 LEU A O 1
ATOM 413 N N . GLY A 1 83 ? 18.768 34.384 -10.647 1.00 31.73 61 GLY A N 1
ATOM 414 C CA . GLY A 1 83 ? 19.856 33.592 -10.089 1.00 31.20 61 GLY A CA 1
ATOM 415 C C . GLY A 1 83 ? 20.899 33.093 -11.083 1.00 30.89 61 GLY A C 1
ATOM 416 O O . GLY A 1 83 ? 21.739 32.287 -10.711 1.00 30.82 61 GLY A O 1
ATOM 417 N N . ILE A 1 84 ? 20.874 33.576 -12.331 1.00 30.36 62 ILE A N 1
ATOM 418 C CA . ILE A 1 84 ? 21.865 33.179 -13.319 1.00 30.00 62 ILE A CA 1
ATOM 419 C C . ILE A 1 84 ? 23.144 34.017 -13.130 1.00 29.89 62 ILE A C 1
ATOM 420 O O . ILE A 1 84 ? 23.069 35.229 -12.924 1.00 30.21 62 ILE A O 1
ATOM 425 N N . ASN A 1 85 ? 24.307 33.353 -13.151 1.00 29.39 63 ASN A N 1
ATOM 426 C CA . ASN A 1 85 ? 25.604 34.033 -13.137 1.00 28.78 63 ASN A CA 1
ATOM 427 C C . ASN A 1 85 ? 26.557 33.500 -14.201 1.00 28.51 63 ASN A C 1
ATOM 428 O O . ASN A 1 85 ? 27.769 33.744 -14.131 1.00 28.56 63 ASN A O 1
ATOM 433 N N . LEU A 1 86 ? 26.023 32.744 -15.161 1.00 27.94 64 LEU A N 1
ATOM 434 C CA . LEU A 1 86 ? 26.823 32.114 -16.209 1.00 27.40 64 LEU A CA 1
ATOM 435 C C . LEU A 1 86 ? 26.404 32.672 -17.554 1.00 27.33 64 LEU A C 1
ATOM 436 O O . LEU A 1 86 ? 25.213 32.721 -17.879 1.00 27.22 64 LEU A O 1
ATOM 441 N N . ILE A 1 87 ? 27.378 33.092 -18.345 1.00 27.16 65 ILE A N 1
ATOM 442 C CA . ILE A 1 87 ? 27.096 33.648 -19.665 1.00 27.03 65 ILE A CA 1
ATOM 443 C C . ILE A 1 87 ? 28.068 33.052 -20.706 1.00 27.16 65 ILE A C 1
ATOM 444 O O . ILE A 1 87 ? 29.253 32.847 -20.444 1.00 27.37 65 ILE A O 1
ATOM 449 N N . ASP A 1 88 ? 27.543 32.746 -21.885 1.00 27.16 66 ASP A N 1
ATOM 450 C CA . ASP A 1 88 ? 28.293 32.039 -22.910 1.00 26.98 66 ASP A CA 1
ATOM 451 C C . ASP A 1 88 ? 28.369 32.881 -24.147 1.00 26.62 66 ASP A C 1
ATOM 452 O O . ASP A 1 88 ? 27.357 33.341 -24.616 1.00 26.87 66 ASP A O 1
ATOM 457 N N . THR A 1 89 ? 29.561 33.068 -24.690 1.00 26.36 67 THR A N 1
ATOM 458 C CA . THR A 1 89 ? 29.717 33.827 -25.930 1.00 26.22 67 THR A CA 1
ATOM 459 C C . THR A 1 89 ? 30.843 33.259 -26.795 1.00 26.34 67 THR A C 1
ATOM 460 O O . THR A 1 89 ? 31.441 32.245 -26.469 1.00 26.00 67 THR A O 1
ATOM 464 N N . ALA A 1 90 ? 31.108 33.914 -27.914 1.00 26.85 68 ALA A N 1
ATOM 465 C CA . ALA A 1 90 ? 32.164 33.487 -28.824 1.00 27.24 68 ALA A CA 1
ATOM 466 C C . ALA A 1 90 ? 32.466 34.549 -29.860 1.00 27.47 68 ALA A C 1
ATOM 467 O O . ALA A 1 90 ? 31.581 35.314 -30.249 1.00 27.56 68 ALA A O 1
ATOM 469 N N . PRO A 1 91 ? 33.718 34.584 -30.330 1.00 28.13 69 PRO A N 1
ATOM 470 C CA . PRO A 1 91 ? 34.096 35.417 -31.481 1.00 28.38 69 PRO A CA 1
ATOM 471 C C . PRO A 1 91 ? 33.203 35.175 -32.678 1.00 28.82 69 PRO A C 1
ATOM 472 O O . PRO A 1 91 ? 32.881 36.125 -33.382 1.00 29.48 69 PRO A O 1
ATOM 476 N N . ALA A 1 92 ? 32.806 33.916 -32.897 1.00 29.16 70 ALA A N 1
ATOM 477 C CA . ALA A 1 92 ? 31.964 33.546 -34.048 1.00 29.47 70 ALA A CA 1
ATOM 478 C C . ALA A 1 92 ? 30.527 34.067 -33.978 1.00 29.92 70 ALA A C 1
ATOM 479 O O . ALA A 1 92 ? 29.858 34.129 -35.007 1.00 30.14 70 ALA A O 1
ATOM 481 N N . TYR A 1 93 ? 30.042 34.448 -32.794 1.00 30.51 71 TYR A N 1
ATOM 482 C CA . TYR A 1 93 ? 28.648 34.902 -32.658 1.00 30.57 71 TYR A CA 1
ATOM 483 C C . TYR A 1 93 ? 28.520 36.369 -33.042 1.00 31.17 71 TYR A C 1
ATOM 484 O O . TYR A 1 93 ? 27.982 37.176 -32.276 1.00 31.18 71 TYR A O 1
ATOM 493 N N . GLY A 1 94 ? 28.986 36.708 -34.241 1.00 31.83 72 GLY A N 1
ATOM 494 C CA . GLY A 1 94 ? 28.891 38.071 -34.735 1.00 32.45 72 GLY A CA 1
ATOM 495 C C . GLY A 1 94 ? 29.553 39.013 -33.760 1.00 32.84 72 GLY A C 1
ATOM 496 O O . GLY A 1 94 ? 30.741 38.892 -33.494 1.00 32.90 72 GLY A O 1
ATOM 497 N N . ARG A 1 95 ? 28.765 39.931 -33.212 1.00 33.45 73 ARG A N 1
ATOM 498 C CA . ARG A 1 95 ? 29.247 40.936 -32.300 1.00 34.27 73 ARG A CA 1
ATOM 499 C C . ARG A 1 95 ? 28.820 40.728 -30.901 1.00 33.78 73 ARG A C 1
ATOM 500 O O . ARG A 1 95 ? 28.862 41.608 -30.125 1.00 33.51 73 ARG A O 1
ATOM 508 N N . SER A 1 96 ? 28.426 39.538 -30.565 1.00 33.35 74 SER A N 1
ATOM 509 C CA . SER A 1 96 ? 28.073 39.236 -29.224 1.00 33.28 74 SER A CA 1
ATOM 510 C C . SER A 1 96 ? 29.165 39.751 -28.304 1.00 33.42 74 SER A C 1
ATOM 511 O O . SER A 1 96 ? 28.899 40.592 -27.458 1.00 33.31 74 SER A O 1
ATOM 514 N N . GLU A 1 97 ? 30.401 39.295 -28.502 1.00 33.88 75 GLU A N 1
ATOM 515 C CA . GLU A 1 97 ? 31.522 39.726 -27.640 1.00 34.29 75 GLU A CA 1
ATOM 516 C C . GLU A 1 97 ? 31.604 41.249 -27.511 1.00 34.82 75 GLU A C 1
ATOM 517 O O . GLU A 1 97 ? 31.614 41.794 -26.415 1.00 34.49 75 GLU A O 1
ATOM 523 N N . GLU A 1 98 ? 31.658 41.919 -28.650 1.00 35.82 76 GLU A N 1
ATOM 524 C CA . GLU A 1 98 ? 31.806 43.364 -28.691 1.00 36.75 76 GLU A CA 1
ATOM 525 C C . GLU A 1 98 ? 30.715 44.115 -27.911 1.00 36.47 76 GLU A C 1
ATOM 526 O O . GLU A 1 98 ? 31.011 45.093 -27.208 1.00 36.59 76 GLU A O 1
ATOM 532 N N . ARG A 1 99 ? 29.468 43.663 -28.047 1.00 36.17 77 ARG A N 1
ATOM 533 C CA . ARG A 1 99 ? 28.325 44.260 -27.329 1.00 35.91 77 ARG A CA 1
ATOM 534 C C . ARG A 1 99 ? 28.358 44.002 -25.805 1.00 35.78 77 ARG A C 1
ATOM 535 O O . ARG A 1 99 ? 27.912 44.830 -25.011 1.00 35.87 77 ARG A O 1
ATOM 543 N N . LEU A 1 100 ? 28.859 42.843 -25.409 1.00 35.48 78 LEU A N 1
ATOM 544 C CA . LEU A 1 100 ? 28.795 42.444 -24.016 1.00 35.37 78 LEU A CA 1
ATOM 545 C C . LEU A 1 100 ? 29.671 43.313 -23.110 1.00 35.59 78 LEU A C 1
ATOM 546 O O . LEU A 1 100 ? 29.331 43.563 -21.956 1.00 35.34 78 LEU A O 1
ATOM 551 N N . GLY A 1 101 ? 30.784 43.799 -23.644 1.00 35.98 79 GLY A N 1
ATOM 552 C CA . GLY A 1 101 ? 31.700 44.631 -22.865 1.00 36.23 79 GLY A CA 1
ATOM 553 C C . GLY A 1 101 ? 30.991 45.789 -22.188 1.00 36.38 79 GLY A C 1
ATOM 554 O O . GLY A 1 101 ? 30.997 45.878 -20.955 1.00 36.65 79 GLY A O 1
ATOM 555 N N . PRO A 1 102 ? 30.383 46.682 -22.989 1.00 36.46 80 PRO A N 1
ATOM 556 C CA . PRO A 1 102 ? 29.559 47.796 -22.525 1.00 36.65 80 PRO A CA 1
ATOM 557 C C . PRO A 1 102 ? 28.378 47.374 -21.662 1.00 36.67 80 PRO A C 1
ATOM 558 O O . PRO A 1 102 ? 28.114 47.987 -20.624 1.00 37.06 80 PRO A O 1
ATOM 562 N N . LEU A 1 103 ? 27.669 46.338 -22.094 1.00 36.52 81 LEU A N 1
ATOM 563 C CA . LEU A 1 103 ? 26.501 45.852 -21.378 1.00 36.37 81 LEU A CA 1
ATOM 564 C C . LEU A 1 103 ? 26.824 45.299 -19.996 1.00 36.62 81 LEU A C 1
ATOM 565 O O . LEU A 1 103 ? 25.974 45.327 -19.112 1.00 36.92 81 LEU A O 1
ATOM 570 N N . LEU A 1 104 ? 28.037 44.792 -19.811 1.00 36.81 82 LEU A N 1
ATOM 571 C CA . LEU A 1 104 ? 28.446 44.213 -18.528 1.00 36.97 82 LEU A CA 1
ATOM 572 C C . LEU A 1 104 ? 29.172 45.208 -17.612 1.00 37.44 82 LEU A C 1
ATOM 573 O O . LEU A 1 104 ? 29.459 44.891 -16.460 1.00 37.48 82 LEU A O 1
ATOM 578 N N . ARG A 1 105 ? 29.467 46.404 -18.115 1.00 37.95 83 ARG A N 1
ATOM 579 C CA . ARG A 1 105 ? 30.037 47.457 -17.274 1.00 38.58 83 ARG A CA 1
ATOM 580 C C . ARG A 1 105 ? 29.247 47.626 -15.985 1.00 38.63 83 ARG A C 1
ATOM 581 O O . ARG A 1 105 ? 28.026 47.769 -16.012 1.00 38.54 83 ARG A O 1
ATOM 589 N N . GLY A 1 106 ? 29.947 47.598 -14.855 1.00 38.78 84 GLY A N 1
ATOM 590 C CA . GLY A 1 106 ? 29.303 47.777 -13.562 1.00 38.74 84 GLY A CA 1
ATOM 591 C C . GLY A 1 106 ? 28.801 46.496 -12.939 1.00 38.78 84 GLY A C 1
ATOM 592 O O . GLY A 1 106 ? 28.396 46.516 -11.784 1.00 38.99 84 GLY A O 1
ATOM 593 N N . GLN A 1 107 ? 28.828 45.384 -13.681 1.00 38.70 85 GLN A N 1
ATOM 594 C CA . GLN A 1 107 ? 28.414 44.082 -13.134 1.00 38.58 85 GLN A CA 1
ATOM 595 C C . GLN A 1 107 ? 29.293 42.888 -13.515 1.00 38.35 85 GLN A C 1
ATOM 596 O O . GLN A 1 107 ? 28.983 41.760 -13.142 1.00 38.25 85 GLN A O 1
ATOM 602 N N . ARG A 1 108 ? 30.383 43.112 -14.240 1.00 38.19 86 ARG A N 1
ATOM 603 C CA . ARG A 1 108 ? 31.224 41.999 -14.691 1.00 38.12 86 ARG A CA 1
ATOM 604 C C . ARG A 1 108 ? 31.521 40.991 -13.582 1.00 38.02 86 ARG A C 1
ATOM 605 O O . ARG A 1 108 ? 31.497 39.782 -13.815 1.00 37.88 86 ARG A O 1
ATOM 613 N N . GLU A 1 109 ? 31.799 41.494 -12.384 1.00 38.08 87 GLU A N 1
ATOM 614 C CA . GLU A 1 109 ? 32.155 40.637 -11.256 1.00 38.27 87 GLU A CA 1
ATOM 615 C C . GLU A 1 109 ? 31.092 39.606 -10.919 1.00 37.46 87 GLU A C 1
ATOM 616 O O . GLU A 1 109 ? 31.427 38.577 -10.364 1.00 37.58 87 GLU A O 1
ATOM 622 N N . HIS A 1 110 ? 29.829 39.878 -11.255 1.00 36.57 88 HIS A N 1
ATOM 623 C CA . HIS A 1 110 ? 28.754 38.911 -11.034 1.00 36.11 88 HIS A CA 1
ATOM 624 C C . HIS A 1 110 ? 28.917 37.663 -11.894 1.00 35.16 88 HIS A C 1
ATOM 625 O O . HIS A 1 110 ? 28.559 36.563 -11.466 1.00 35.37 88 HIS A O 1
ATOM 632 N N . TRP A 1 111 ? 29.481 37.833 -13.089 1.00 33.96 89 TRP A N 1
ATOM 633 C CA . TRP A 1 111 ? 29.392 36.829 -14.149 1.00 32.78 89 TRP A CA 1
ATOM 634 C C . TRP A 1 111 ? 30.610 35.946 -14.306 1.00 31.85 89 TRP A C 1
ATOM 635 O O . TRP A 1 111 ? 31.744 36.430 -14.305 1.00 32.03 89 TRP A O 1
ATOM 646 N N . VAL A 1 112 ? 30.355 34.648 -14.435 1.00 30.63 90 VAL A N 1
ATOM 647 C CA . VAL A 1 112 ? 31.322 33.696 -14.979 1.00 29.68 90 VAL A CA 1
ATOM 648 C C . VAL A 1 112 ? 31.180 33.698 -16.485 1.00 29.03 90 VAL A C 1
ATOM 649 O O . VAL A 1 112 ? 30.157 33.243 -16.990 1.00 29.05 90 VAL A O 1
ATOM 653 N N . ILE A 1 113 ? 32.176 34.208 -17.203 1.00 28.22 91 ILE A N 1
ATOM 654 C CA . ILE A 1 113 ? 32.089 34.307 -18.670 1.00 27.60 91 ILE A CA 1
ATOM 655 C C . ILE A 1 113 ? 32.788 33.140 -19.374 1.00 27.45 91 ILE A C 1
ATOM 656 O O . ILE A 1 113 ? 33.933 32.823 -19.070 1.00 27.40 91 ILE A O 1
ATOM 661 N N . VAL A 1 114 ? 32.079 32.494 -20.295 1.00 27.13 92 VAL A N 1
ATOM 662 C CA . VAL A 1 114 ? 32.665 31.475 -21.158 1.00 26.89 92 VAL A CA 1
ATOM 663 C C . VAL A 1 114 ? 32.775 32.030 -22.546 1.00 26.92 92 VAL A C 1
ATOM 664 O O . VAL A 1 114 ? 31.799 32.552 -23.083 1.00 26.96 92 VAL A O 1
ATOM 668 N N . SER A 1 115 ? 33.960 31.948 -23.128 1.00 27.19 93 SER A N 1
ATOM 669 C CA . SER A 1 115 ? 34.130 32.296 -24.545 1.00 27.71 93 SER A CA 1
ATOM 670 C C . SER A 1 115 ? 34.947 31.224 -25.272 1.00 27.96 93 SER A C 1
ATOM 671 O O . SER A 1 115 ? 35.270 30.202 -24.707 1.00 27.68 93 SER A O 1
ATOM 674 N N . LYS A 1 116 ? 35.252 31.452 -26.538 1.00 28.72 94 LYS A N 1
ATOM 675 C CA . LYS A 1 116 ? 35.808 30.404 -27.359 1.00 29.47 94 LYS A CA 1
ATOM 676 C C . LYS A 1 116 ? 36.903 30.939 -28.269 1.00 30.20 94 LYS A C 1
ATOM 677 O O . LYS A 1 116 ? 37.017 32.127 -28.477 1.00 30.46 94 LYS A O 1
ATOM 683 N N . VAL A 1 117 ? 37.722 30.037 -28.789 1.00 31.40 95 VAL A N 1
ATOM 684 C CA . VAL A 1 117 ? 38.726 30.366 -29.793 1.00 32.27 95 VAL A CA 1
ATOM 685 C C . VAL A 1 117 ? 38.637 29.388 -30.941 1.00 33.36 95 VAL A C 1
ATOM 686 O O . VAL A 1 117 ? 38.336 28.218 -30.742 1.00 33.50 95 VAL A O 1
ATOM 690 N N . GLY A 1 118 ? 38.896 29.877 -32.143 1.00 34.94 96 GLY A N 1
ATOM 691 C CA . GLY A 1 118 ? 39.158 29.000 -33.277 1.00 36.26 96 GLY A CA 1
ATOM 692 C C . GLY A 1 118 ? 38.217 29.161 -34.456 1.00 37.49 96 GLY A C 1
ATOM 693 O O . GLY A 1 118 ? 38.595 28.866 -35.581 1.00 37.75 96 GLY A O 1
ATOM 694 N N . GLU A 1 119 ? 36.996 29.611 -34.214 1.00 38.99 97 GLU A N 1
ATOM 695 C CA . GLU A 1 119 ? 36.050 29.810 -35.296 1.00 40.54 97 GLU A CA 1
ATOM 696 C C . GLU A 1 119 ? 35.868 31.297 -35.504 1.00 41.94 97 GLU A C 1
ATOM 697 O O . GLU A 1 119 ? 35.846 32.050 -34.542 1.00 41.90 97 GLU A O 1
ATOM 703 N N . GLU A 1 120 ? 35.712 31.711 -36.759 1.00 43.88 98 GLU A N 1
ATOM 704 C CA . GLU A 1 120 ? 35.759 33.126 -37.095 1.00 45.56 98 GLU A CA 1
ATOM 705 C C . GLU A 1 120 ? 34.660 33.518 -38.092 1.00 46.34 98 GLU A C 1
ATOM 706 O O . GLU A 1 120 ? 34.109 34.620 -38.027 1.00 47.40 98 GLU A O 1
ATOM 712 N N . ASP A 1 123 ? 33.498 36.142 -44.209 1.00 58.40 101 ASP A N 1
ATOM 713 C CA . ASP A 1 123 ? 32.322 36.964 -44.522 1.00 58.42 101 ASP A CA 1
ATOM 714 C C . ASP A 1 123 ? 31.033 36.128 -44.654 1.00 57.98 101 ASP A C 1
ATOM 715 O O . ASP A 1 123 ? 30.118 36.278 -43.848 1.00 57.84 101 ASP A O 1
ATOM 720 N N . GLY A 1 124 ? 30.974 35.231 -45.637 1.00 57.37 102 GLY A N 1
ATOM 721 C CA . GLY A 1 124 ? 29.805 34.360 -45.839 1.00 57.29 102 GLY A CA 1
ATOM 722 C C . GLY A 1 124 ? 29.833 33.250 -44.803 1.00 57.24 102 GLY A C 1
ATOM 723 O O . GLY A 1 124 ? 28.811 32.931 -44.184 1.00 57.31 102 GLY A O 1
ATOM 724 N N . GLN A 1 125 ? 31.037 32.711 -44.580 1.00 56.93 103 GLN A N 1
ATOM 725 C CA . GLN A 1 125 ? 31.202 31.382 -44.004 1.00 56.55 103 GLN A CA 1
ATOM 726 C C . GLN A 1 125 ? 32.105 31.330 -42.771 1.00 55.36 103 GLN A C 1
ATOM 727 O O . GLN A 1 125 ? 32.830 32.289 -42.453 1.00 55.25 103 GLN A O 1
ATOM 733 N N . SER A 1 126 ? 32.048 30.168 -42.113 1.00 53.76 104 SER A N 1
ATOM 734 C CA . SER A 1 126 ? 33.043 29.731 -41.149 1.00 52.39 104 SER A CA 1
ATOM 735 C C . SER A 1 126 ? 34.445 29.922 -41.676 1.00 50.91 104 SER A C 1
ATOM 736 O O . SER A 1 126 ? 34.708 29.803 -42.871 1.00 50.52 104 SER A O 1
ATOM 739 N N . VAL A 1 127 ? 35.346 30.212 -40.751 1.00 49.30 105 VAL A N 1
ATOM 740 C CA . VAL A 1 127 ? 36.779 30.038 -40.969 1.00 47.66 105 VAL A CA 1
ATOM 741 C C . VAL A 1 127 ? 37.417 29.568 -39.658 1.00 46.27 105 VAL A C 1
ATOM 742 O O . VAL A 1 127 ? 37.124 30.126 -38.598 1.00 46.06 105 VAL A O 1
ATOM 746 N N . PHE A 1 128 ? 38.267 28.544 -39.729 1.00 44.53 106 PHE A N 1
ATOM 747 C CA . PHE A 1 128 ? 38.900 27.993 -38.535 1.00 43.21 106 PHE A CA 1
ATOM 748 C C . PHE A 1 128 ? 40.420 28.147 -38.541 1.00 42.44 106 PHE A C 1
ATOM 749 O O . PHE A 1 128 ? 41.082 27.930 -39.554 1.00 42.82 106 PHE A O 1
ATOM 757 N N . ASP A 1 129 ? 40.973 28.514 -37.390 1.00 41.18 107 ASP A N 1
ATOM 758 C CA . ASP A 1 129 ? 42.411 28.696 -37.235 1.00 40.10 107 ASP A CA 1
ATOM 759 C C . ASP A 1 129 ? 42.775 28.285 -35.804 1.00 39.44 107 ASP A C 1
ATOM 760 O O . ASP A 1 129 ? 42.372 28.929 -34.818 1.00 39.38 107 ASP A O 1
ATOM 765 N N . PHE A 1 130 ? 43.534 27.204 -35.685 1.00 38.50 108 PHE A N 1
ATOM 766 C CA . PHE A 1 130 ? 43.916 26.707 -34.376 1.00 37.79 108 PHE A CA 1
ATOM 767 C C . PHE A 1 130 ? 45.393 26.930 -34.067 1.00 37.67 108 PHE A C 1
ATOM 768 O O . PHE A 1 130 ? 45.960 26.289 -33.171 1.00 37.52 108 PHE A O 1
ATOM 776 N N . SER A 1 131 ? 45.996 27.883 -34.778 1.00 37.49 109 SER A N 1
ATOM 777 C CA . SER A 1 131 ? 47.386 28.236 -34.559 1.00 37.43 109 SER A CA 1
ATOM 778 C C . SER A 1 131 ? 47.514 28.960 -33.240 1.00 37.31 109 SER A C 1
ATOM 779 O O . SER A 1 131 ? 46.556 29.585 -32.791 1.00 37.29 109 SER A O 1
ATOM 782 N N . ALA A 1 132 ? 48.704 28.862 -32.635 1.00 37.40 110 ALA A N 1
ATOM 783 C CA . ALA A 1 132 ? 49.036 29.534 -31.370 1.00 37.24 110 ALA A CA 1
ATOM 784 C C . ALA A 1 132 ? 48.921 31.034 -31.555 1.00 37.13 110 ALA A C 1
ATOM 785 O O . ALA A 1 132 ? 48.355 31.710 -30.714 1.00 36.96 110 ALA A O 1
ATOM 787 N N . ALA A 1 133 ? 49.429 31.536 -32.678 1.00 37.45 111 ALA A N 1
ATOM 788 C CA . ALA A 1 133 ? 49.353 32.972 -32.999 1.00 37.76 111 ALA A CA 1
ATOM 789 C C . ALA A 1 133 ? 47.907 33.478 -32.944 1.00 37.86 111 ALA A C 1
ATOM 790 O O . ALA A 1 133 ? 47.615 34.494 -32.287 1.00 37.71 111 ALA A O 1
ATOM 792 N N . HIS A 1 134 ? 47.009 32.762 -33.619 1.00 37.98 112 HIS A N 1
ATOM 793 C CA . HIS A 1 134 ? 45.603 33.145 -33.630 1.00 38.18 112 HIS A CA 1
ATOM 794 C C . HIS A 1 134 ? 44.928 32.943 -32.276 1.00 37.93 112 HIS A C 1
ATOM 795 O O . HIS A 1 134 ? 44.118 33.778 -31.881 1.00 37.86 112 HIS A O 1
ATOM 802 N N . THR A 1 135 ? 45.242 31.843 -31.589 1.00 37.79 113 THR A N 1
ATOM 803 C CA . THR A 1 135 ? 44.678 31.579 -30.282 1.00 37.97 113 THR A CA 1
ATOM 804 C C . THR A 1 135 ? 44.953 32.750 -29.353 1.00 38.60 113 THR A C 1
ATOM 805 O O . THR A 1 135 ? 44.049 33.306 -28.723 1.00 38.61 113 THR A O 1
ATOM 809 N N . ARG A 1 136 ? 46.213 33.144 -29.309 1.00 39.38 114 ARG A N 1
ATOM 810 C CA . ARG A 1 136 ? 46.663 34.210 -28.449 1.00 39.85 114 ARG A CA 1
ATOM 811 C C . ARG A 1 136 ? 46.088 35.557 -28.899 1.00 39.86 114 ARG A C 1
ATOM 812 O O . ARG A 1 136 ? 45.783 36.417 -28.081 1.00 39.63 114 ARG A O 1
ATOM 820 N N . ARG A 1 137 ? 45.936 35.733 -30.200 1.00 40.25 115 ARG A N 1
ATOM 821 C CA . ARG A 1 137 ? 45.426 36.991 -30.751 1.00 41.03 115 ARG A CA 1
ATOM 822 C C . ARG A 1 137 ? 43.927 37.144 -30.466 1.00 40.39 115 ARG A C 1
ATOM 823 O O . ARG A 1 137 ? 43.457 38.251 -30.202 1.00 40.36 115 ARG A O 1
ATOM 831 N N . SER A 1 138 ? 43.205 36.015 -30.497 1.00 39.79 116 SER A N 1
ATOM 832 C CA . SER A 1 138 ? 41.761 35.974 -30.276 1.00 39.01 116 SER A CA 1
ATOM 833 C C . SER A 1 138 ? 41.424 36.251 -28.829 1.00 38.53 116 SER A C 1
ATOM 834 O O . SER A 1 138 ? 40.496 36.988 -28.550 1.00 38.69 116 SER A O 1
ATOM 837 N N . VAL A 1 139 ? 42.163 35.635 -27.916 1.00 37.93 117 VAL A N 1
ATOM 838 C CA . VAL A 1 139 ? 41.906 35.795 -26.491 1.00 37.50 117 VAL A CA 1
ATOM 839 C C . VAL A 1 139 ? 42.215 37.212 -26.031 1.00 37.91 117 VAL A C 1
ATOM 840 O O . VAL A 1 139 ? 41.481 37.779 -25.220 1.00 37.82 117 VAL A O 1
ATOM 844 N N . GLU A 1 140 ? 43.301 37.782 -26.547 1.00 38.35 118 GLU A N 1
ATOM 845 C CA . GLU A 1 140 ? 43.629 39.194 -26.285 1.00 38.70 118 GLU A CA 1
ATOM 846 C C . GLU A 1 140 ? 42.468 40.087 -26.724 1.00 38.16 118 GLU A C 1
ATOM 847 O O . GLU A 1 140 ? 42.032 40.959 -25.985 1.00 38.10 118 GLU A O 1
ATOM 853 N N . ARG A 1 141 ? 41.969 39.843 -27.932 1.00 37.69 119 ARG A N 1
ATOM 854 C CA . ARG A 1 141 ? 40.869 40.610 -28.490 1.00 37.24 119 ARG A CA 1
ATOM 855 C C . ARG A 1 141 ? 39.580 40.409 -27.697 1.00 37.32 119 ARG A C 1
ATOM 856 O O . ARG A 1 141 ? 38.806 41.350 -27.551 1.00 37.46 119 ARG A O 1
ATOM 864 N N . SER A 1 142 ? 39.341 39.195 -27.200 1.00 37.32 120 SER A N 1
ATOM 865 C CA . SER A 1 142 ? 38.143 38.908 -26.397 1.00 37.24 120 SER A CA 1
ATOM 866 C C . SER A 1 142 ? 38.165 39.683 -25.084 1.00 37.14 120 SER A C 1
ATOM 867 O O . SER A 1 142 ? 37.157 40.251 -24.675 1.00 36.91 120 SER A O 1
ATOM 870 N N . LEU A 1 143 ? 39.324 39.705 -24.436 1.00 37.26 121 LEU A N 1
ATOM 871 C CA . LEU A 1 143 ? 39.522 40.476 -23.203 1.00 37.36 121 LEU A CA 1
ATOM 872 C C . LEU A 1 143 ? 39.292 41.965 -23.437 1.00 37.57 121 LEU A C 1
ATOM 873 O O . LEU A 1 143 ? 38.743 42.662 -22.587 1.00 37.34 121 LEU A O 1
ATOM 878 N N . LYS A 1 144 ? 39.742 42.440 -24.591 1.00 37.96 122 LYS A N 1
ATOM 879 C CA . LYS A 1 144 ? 39.613 43.848 -24.985 1.00 38.39 122 LYS A CA 1
ATOM 880 C C . LYS A 1 144 ? 38.146 44.183 -25.203 1.00 37.60 122 LYS A C 1
ATOM 881 O O . LYS A 1 144 ? 37.631 45.136 -24.628 1.00 37.72 122 LYS A O 1
ATOM 887 N N . ARG A 1 145 ? 37.481 43.374 -26.023 1.00 36.80 123 ARG A N 1
ATOM 888 C CA . ARG A 1 145 ? 36.047 43.527 -26.315 1.00 36.20 123 ARG A CA 1
ATOM 889 C C . ARG A 1 145 ? 35.156 43.461 -25.080 1.00 35.75 123 ARG A C 1
ATOM 890 O O . ARG A 1 145 ? 34.202 44.204 -24.968 1.00 35.76 123 ARG A O 1
ATOM 898 N N . LEU A 1 146 ? 35.471 42.551 -24.170 1.00 35.51 124 LEU A N 1
ATOM 899 C CA . LEU A 1 146 ? 34.712 42.384 -22.932 1.00 35.39 124 LEU A CA 1
ATOM 900 C C . LEU A 1 146 ? 35.124 43.360 -21.817 1.00 35.55 124 LEU A C 1
ATOM 901 O O . LEU A 1 146 ? 34.527 43.355 -20.745 1.00 35.53 124 LEU A O 1
ATOM 906 N N . GLU A 1 147 ? 36.151 44.179 -22.064 1.00 35.74 125 GLU A N 1
ATOM 907 C CA . GLU A 1 147 ? 36.596 45.215 -21.122 1.00 35.67 125 GLU A CA 1
ATOM 908 C C . GLU A 1 147 ? 36.925 44.593 -19.787 1.00 35.58 125 GLU A C 1
ATOM 909 O O . GLU A 1 147 ? 36.364 44.958 -18.765 1.00 35.41 125 GLU A O 1
ATOM 915 N N . THR A 1 148 ? 37.841 43.636 -19.819 1.00 35.89 126 THR A N 1
ATOM 916 C CA . THR A 1 148 ? 38.194 42.858 -18.643 1.00 36.30 126 THR A CA 1
ATOM 917 C C . THR A 1 148 ? 39.595 42.244 -18.778 1.00 36.97 126 THR A C 1
ATOM 918 O O . THR A 1 148 ? 40.084 42.035 -19.885 1.00 36.87 126 THR A O 1
ATOM 922 N N . ASP A 1 149 ? 40.223 41.945 -17.644 1.00 37.85 127 ASP A N 1
ATOM 923 C CA . ASP A 1 149 ? 41.606 41.480 -17.638 1.00 38.75 127 ASP A CA 1
ATOM 924 C C . ASP A 1 149 ? 41.696 39.971 -17.648 1.00 38.69 127 ASP A C 1
ATOM 925 O O . ASP A 1 149 ? 42.798 39.422 -17.667 1.00 38.91 127 ASP A O 1
ATOM 930 N N . ARG A 1 150 ? 40.548 39.292 -17.616 1.00 38.74 128 ARG A N 1
ATOM 931 C CA . ARG A 1 150 ? 40.539 37.831 -17.581 1.00 38.73 128 ARG A CA 1
ATOM 932 C C . ARG A 1 150 ? 39.160 37.228 -17.889 1.00 37.19 128 ARG A C 1
ATOM 933 O O . ARG A 1 150 ? 38.143 37.875 -17.660 1.00 37.42 128 ARG A O 1
ATOM 941 N N . ILE A 1 151 ? 39.150 36.028 -18.475 1.00 35.33 129 ILE A N 1
ATOM 942 C CA . ILE A 1 151 ? 37.917 35.309 -18.830 1.00 33.75 129 ILE A CA 1
ATOM 943 C C . ILE A 1 151 ? 37.929 33.979 -18.093 1.00 32.82 129 ILE A C 1
ATOM 944 O O . ILE A 1 151 ? 38.931 33.264 -18.117 1.00 32.89 129 ILE A O 1
ATOM 949 N N . GLU A 1 152 ? 36.827 33.639 -17.440 1.00 31.59 130 GLU A N 1
ATOM 950 C CA . GLU A 1 152 ? 36.796 32.450 -16.578 1.00 30.79 130 GLU A CA 1
ATOM 951 C C . GLU A 1 152 ? 37.055 31.150 -17.335 1.00 29.73 130 GLU A C 1
ATOM 952 O O . GLU A 1 152 ? 37.816 30.304 -16.883 1.00 29.38 130 GLU A O 1
ATOM 958 N N . LEU A 1 153 ? 36.431 30.999 -18.493 1.00 28.46 131 LEU A N 1
ATOM 959 C CA . LEU A 1 153 ? 36.582 29.776 -19.261 1.00 27.82 131 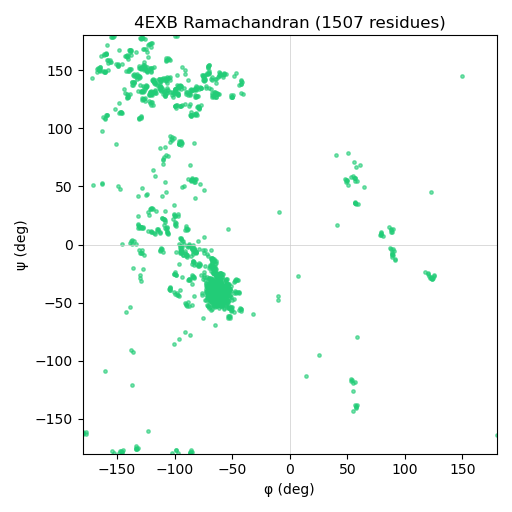LEU A CA 1
ATOM 960 C C . LEU A 1 153 ? 36.666 30.075 -20.750 1.00 27.64 131 LEU A C 1
ATOM 961 O O . LEU A 1 153 ? 35.830 30.784 -21.291 1.00 27.92 131 LEU A O 1
ATOM 966 N N . VAL A 1 154 ? 37.678 29.533 -21.414 1.00 27.23 132 VAL A N 1
ATOM 967 C CA . VAL A 1 154 ? 37.749 29.636 -22.860 1.00 26.99 132 VAL A CA 1
ATOM 968 C C . VAL A 1 154 ? 37.796 28.243 -23.461 1.00 26.84 132 VAL A C 1
ATOM 969 O O . VAL A 1 154 ? 38.666 27.463 -23.130 1.00 27.08 132 VAL A O 1
ATOM 973 N N . LEU A 1 155 ? 36.851 27.945 -24.342 1.00 26.66 133 LEU A N 1
ATOM 974 C CA . LEU A 1 155 ? 36.727 26.628 -24.951 1.00 26.51 133 LEU A CA 1
ATOM 975 C C . LEU A 1 155 ? 37.171 26.676 -26.416 1.00 26.67 133 LEU A C 1
ATOM 976 O O . LEU A 1 155 ? 36.889 27.624 -27.117 1.00 26.45 133 LEU A O 1
ATOM 981 N N . VAL A 1 156 ? 37.849 25.622 -26.863 1.00 26.94 134 VAL A N 1
ATOM 982 C CA . VAL A 1 156 ? 38.181 25.422 -28.270 1.00 26.89 134 VAL A CA 1
ATOM 983 C C . VAL A 1 156 ? 36.904 25.242 -29.086 1.00 27.33 134 VAL A C 1
ATOM 984 O O . VAL A 1 156 ? 36.086 24.391 -28.792 1.00 27.24 134 VAL A O 1
ATOM 988 N N . HIS A 1 157 ? 36.755 26.029 -30.137 1.00 28.08 135 HIS A N 1
ATOM 989 C CA . HIS A 1 157 ? 35.532 26.014 -30.953 1.00 28.72 135 HIS A CA 1
ATOM 990 C C . HIS A 1 157 ? 35.710 25.095 -32.183 1.00 29.30 135 HIS A C 1
ATOM 991 O O . HIS A 1 157 ? 36.104 25.541 -33.263 1.00 29.05 135 HIS A O 1
ATOM 998 N N . SER A 1 158 ? 35.394 23.815 -32.004 1.00 30.14 136 SER A N 1
ATOM 999 C CA . SER A 1 158 ? 35.740 22.776 -32.983 1.00 30.72 136 SER A CA 1
ATOM 1000 C C . SER A 1 158 ? 34.932 22.821 -34.271 1.00 30.96 136 SER A C 1
ATOM 1001 O O . SER A 1 158 ? 33.772 23.167 -34.252 1.00 31.09 136 SER A O 1
ATOM 1004 N N . ASP A 1 159 ? 35.559 22.442 -35.379 1.00 31.70 137 ASP A N 1
ATOM 1005 C CA . ASP A 1 159 ? 34.857 22.281 -36.660 1.00 32.46 137 ASP A CA 1
ATOM 1006 C C . ASP A 1 159 ? 34.207 20.915 -36.780 1.00 32.90 137 ASP A C 1
ATOM 1007 O O . ASP A 1 159 ? 33.478 20.662 -37.740 1.00 32.89 137 ASP A O 1
ATOM 1012 N N . GLY A 1 160 ? 34.474 20.049 -35.798 1.00 33.30 138 GLY A N 1
ATOM 1013 C CA . GLY A 1 160 ? 33.964 18.682 -35.768 1.00 33.53 138 GLY A CA 1
ATOM 1014 C C . GLY A 1 160 ? 35.118 17.708 -35.629 1.00 33.97 138 GLY A C 1
ATOM 1015 O O . GLY A 1 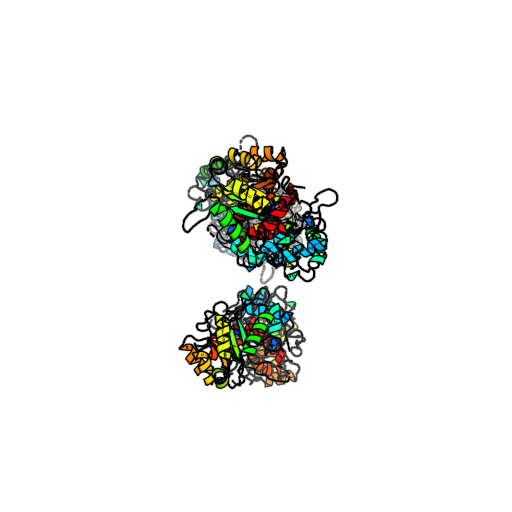160 ? 34.972 16.605 -35.101 1.00 34.01 138 GLY A O 1
ATOM 1016 N N . ASN A 1 161 ? 36.280 18.129 -36.108 1.00 34.36 139 ASN A N 1
ATOM 1017 C CA . ASN A 1 161 ? 37.458 17.293 -36.101 1.00 34.81 139 ASN A CA 1
ATOM 1018 C C . ASN A 1 161 ? 38.207 17.407 -34.764 1.00 34.80 139 ASN A C 1
ATOM 1019 O O . ASN A 1 161 ? 39.419 17.678 -34.720 1.00 34.63 139 ASN A O 1
ATOM 1024 N N . ASP A 1 162 ? 37.484 17.157 -33.676 1.00 34.87 140 ASP A N 1
ATOM 1025 C CA . ASP A 1 162 ? 37.991 17.431 -32.331 1.00 35.07 140 ASP A CA 1
ATOM 1026 C C . ASP A 1 162 ? 39.380 16.853 -32.088 1.00 35.72 140 ASP A C 1
ATOM 1027 O O . ASP A 1 162 ? 40.321 17.566 -31.731 1.00 35.89 140 ASP A O 1
ATOM 1032 N N . LEU A 1 163 ? 39.490 15.549 -32.285 1.00 36.48 141 LEU A N 1
ATOM 1033 C CA . LEU A 1 163 ? 40.654 14.811 -31.856 1.00 37.05 141 LEU A CA 1
ATOM 1034 C C . LEU A 1 163 ? 41.897 15.282 -32.596 1.00 37.41 141 LEU A C 1
ATOM 1035 O O . LEU A 1 163 ? 42.958 15.408 -31.998 1.00 37.39 141 LEU A O 1
ATOM 1040 N N . ASP A 1 164 ? 41.761 15.553 -33.890 1.00 38.10 142 ASP A N 1
ATOM 1041 C CA . ASP A 1 164 ? 42.889 16.015 -34.687 1.00 38.72 142 ASP A CA 1
ATOM 1042 C C . ASP A 1 164 ? 43.325 17.406 -34.237 1.00 38.76 142 ASP A C 1
ATOM 1043 O O . ASP A 1 164 ? 44.510 17.700 -34.162 1.00 38.96 142 ASP A O 1
ATOM 1048 N N . ILE A 1 165 ? 42.361 18.264 -33.953 1.00 39.04 143 ILE A N 1
ATOM 1049 C CA . ILE A 1 165 ? 42.656 19.602 -33.439 1.00 39.31 143 ILE A CA 1
ATOM 1050 C C . ILE A 1 165 ? 43.389 19.530 -32.104 1.00 39.53 143 ILE A C 1
ATOM 1051 O O . ILE A 1 165 ? 44.404 20.193 -31.929 1.00 39.90 143 ILE A O 1
ATOM 1056 N N . LEU A 1 166 ? 42.892 18.725 -31.175 1.00 39.76 144 LEU A N 1
ATOM 1057 C CA . LEU A 1 166 ? 43.534 18.605 -29.865 1.00 40.26 144 LEU A CA 1
ATOM 1058 C C . LEU A 1 166 ? 44.930 17.975 -29.926 1.00 41.15 144 LEU A C 1
ATOM 1059 O O . LEU A 1 166 ? 45.762 18.216 -29.059 1.00 41.33 144 LEU A O 1
ATOM 1064 N N . GLU A 1 167 ? 45.201 17.185 -30.956 1.00 42.01 145 GLU A N 1
ATOM 1065 C CA . GLU A 1 167 ? 46.458 16.448 -31.031 1.00 42.68 145 GLU A CA 1
ATOM 1066 C C . GLU A 1 167 ? 47.522 17.131 -31.880 1.00 42.34 145 GLU A C 1
ATOM 1067 O O . GLU A 1 167 ? 48.681 17.179 -31.493 1.00 42.43 145 GLU A O 1
ATOM 1073 N N . ASN A 1 168 ? 47.126 17.646 -33.036 1.00 42.17 146 ASN A N 1
ATOM 1074 C CA . ASN A 1 168 ? 48.076 18.101 -34.061 1.00 42.14 146 ASN A CA 1
ATOM 1075 C C . ASN A 1 168 ? 48.091 19.617 -34.323 1.00 41.82 146 ASN A C 1
ATOM 1076 O O . ASN A 1 168 ? 48.701 20.083 -35.286 1.00 41.83 146 ASN A O 1
ATOM 1081 N N . SER A 1 169 ? 47.422 20.377 -33.458 1.00 41.50 147 SER A N 1
ATOM 1082 C CA . SER A 1 169 ? 47.424 21.834 -33.527 1.00 41.06 147 SER A CA 1
ATOM 1083 C C . SER A 1 169 ? 47.988 22.425 -32.235 1.00 40.84 147 SER A C 1
ATOM 1084 O O . SER A 1 169 ? 48.175 21.745 -31.230 1.00 40.82 147 SER A O 1
ATOM 1087 N N . GLU A 1 170 ? 48.220 23.718 -32.265 1.00 40.67 148 GLU A N 1
ATOM 1088 C CA . GLU A 1 170 ? 48.926 24.394 -31.190 1.00 40.80 148 GLU A CA 1
ATOM 1089 C C . GLU A 1 170 ? 47.937 24.955 -30.125 1.00 39.84 148 GLU A C 1
ATOM 1090 O O . GLU A 1 170 ? 48.371 25.378 -29.050 1.00 39.66 148 GLU A O 1
ATOM 1096 N N . VAL A 1 171 ? 46.628 24.924 -30.414 1.00 38.74 149 VAL A N 1
ATOM 1097 C CA . VAL A 1 171 ? 45.601 25.597 -29.590 1.00 37.92 149 VAL A CA 1
ATOM 1098 C C . VAL A 1 171 ? 45.564 25.196 -28.097 1.00 37.24 149 VAL A C 1
ATOM 1099 O O . VAL A 1 171 ? 45.541 26.059 -27.231 1.00 36.86 149 VAL A O 1
ATOM 1103 N N . TYR A 1 172 ? 45.572 23.903 -27.801 1.00 36.55 150 TYR A N 1
ATOM 1104 C CA . TYR A 1 172 ? 45.391 23.460 -26.423 1.00 36.15 150 TYR A CA 1
ATOM 1105 C C . TYR A 1 172 ? 46.603 23.823 -25.534 1.00 36.25 150 TYR A C 1
ATOM 1106 O O . TYR A 1 172 ? 46.429 24.329 -24.416 1.00 36.34 150 TYR A O 1
ATOM 1115 N N . PRO A 1 173 ? 47.836 23.573 -26.015 1.00 36.19 151 PRO A N 1
ATOM 1116 C CA . PRO A 1 173 ? 48.988 24.044 -25.242 1.00 35.92 151 PRO A CA 1
ATOM 1117 C C . PRO A 1 173 ? 49.052 25.563 -25.086 1.00 35.53 151 PRO A C 1
ATOM 1118 O O . PRO A 1 173 ? 49.476 26.039 -24.040 1.00 35.56 151 PRO A O 1
ATOM 1122 N N . THR A 1 174 ? 48.632 26.310 -26.105 1.00 35.02 152 THR A N 1
ATOM 1123 C CA . THR A 1 174 ? 48.558 27.765 -26.002 1.00 34.73 152 THR A CA 1
ATOM 1124 C C . THR A 1 174 ? 47.574 28.176 -24.910 1.00 34.66 152 THR A C 1
ATOM 1125 O O . THR A 1 174 ? 47.914 28.987 -24.039 1.00 34.78 152 THR A O 1
ATOM 1129 N N . LEU A 1 175 ? 46.367 27.605 -24.937 1.00 34.25 153 LEU A N 1
ATOM 1130 C CA . LEU A 1 175 ? 45.373 27.876 -23.887 1.00 33.89 153 LEU A CA 1
ATOM 1131 C C . LEU A 1 175 ? 45.943 27.573 -22.500 1.00 34.11 153 LEU A C 1
ATOM 1132 O O . LEU A 1 175 ? 45.722 28.335 -21.559 1.00 34.15 153 LEU A O 1
ATOM 1137 N N . ALA A 1 176 ? 46.688 26.469 -22.391 1.00 34.39 154 ALA A N 1
ATOM 1138 C CA . ALA A 1 176 ? 47.350 26.081 -21.129 1.00 34.35 154 ALA A CA 1
ATOM 1139 C C . ALA A 1 176 ? 48.314 27.175 -20.652 1.00 34.32 154 ALA A C 1
ATOM 1140 O O . ALA A 1 176 ? 48.368 27.471 -19.463 1.00 34.13 154 ALA A O 1
ATOM 1142 N N . ALA A 1 177 ? 49.048 27.775 -21.593 1.00 34.33 155 ALA A N 1
ATOM 1143 C CA . ALA A 1 177 ? 49.972 28.866 -21.289 1.00 34.53 155 ALA A CA 1
ATOM 1144 C C . ALA A 1 177 ? 49.187 30.091 -20.809 1.00 34.67 155 ALA A C 1
ATOM 1145 O O . ALA A 1 177 ? 49.503 30.671 -19.777 1.00 35.09 155 ALA A O 1
ATOM 1147 N N . LEU A 1 178 ? 48.165 30.467 -21.573 1.00 34.59 156 LEU A N 1
ATOM 1148 C CA . LEU A 1 178 ? 47.291 31.582 -21.229 1.00 34.39 156 LEU A CA 1
ATOM 1149 C C . LEU A 1 178 ? 46.650 31.411 -19.835 1.00 34.51 156 LEU A C 1
ATOM 1150 O O . LEU A 1 178 ? 46.383 32.394 -19.128 1.00 34.30 156 LEU A O 1
ATOM 1155 N N . LYS A 1 179 ? 46.414 30.167 -19.439 1.00 34.74 157 LYS A N 1
ATOM 1156 C CA . LYS A 1 179 ? 45.903 29.884 -18.100 1.00 35.20 157 LYS A CA 1
ATOM 1157 C C . LYS A 1 179 ? 46.954 30.208 -17.036 1.00 36.01 157 LYS A C 1
ATOM 1158 O O . LYS A 1 179 ? 46.638 30.822 -16.026 1.00 36.03 157 LYS A O 1
ATOM 1164 N N . ARG A 1 180 ? 48.191 29.761 -17.262 1.00 37.14 158 ARG A N 1
ATOM 1165 C CA . ARG A 1 180 ? 49.322 30.064 -16.382 1.00 37.87 158 ARG A CA 1
ATOM 1166 C C . ARG A 1 180 ? 49.557 31.547 -16.300 1.00 37.89 158 ARG A C 1
ATOM 1167 O O . ARG A 1 180 ? 49.848 32.061 -15.234 1.00 38.47 158 ARG A O 1
ATOM 1175 N N . GLU A 1 181 ? 49.440 32.225 -17.429 1.00 37.69 159 GLU A N 1
ATOM 1176 C CA . GLU A 1 181 ? 49.657 33.659 -17.482 1.00 37.79 159 GLU A CA 1
ATOM 1177 C C . GLU A 1 181 ? 48.565 34.469 -16.800 1.00 37.64 159 GLU A C 1
ATOM 1178 O O . GLU A 1 181 ? 48.705 35.675 -16.644 1.00 37.81 159 GLU A O 1
ATOM 1184 N N . GLY A 1 182 ? 47.465 33.815 -16.431 1.00 37.52 160 GLY A N 1
ATOM 1185 C CA . GLY A 1 182 ? 46.368 34.464 -15.702 1.00 37.11 160 GLY A CA 1
ATOM 1186 C C . GLY A 1 182 ? 45.316 35.140 -16.577 1.00 36.69 160 GLY A C 1
ATOM 1187 O O . GLY A 1 182 ? 44.325 35.672 -16.056 1.00 36.76 160 GLY A O 1
ATOM 1188 N N . LEU A 1 183 ? 45.525 35.139 -17.894 1.00 36.10 161 LEU A N 1
ATOM 1189 C CA . LEU A 1 183 ? 44.559 35.710 -18.843 1.00 35.70 161 LEU A CA 1
ATOM 1190 C C . LEU A 1 183 ? 43.256 34.914 -18.925 1.00 35.27 161 LEU A C 1
ATOM 1191 O O . LEU A 1 183 ? 42.209 35.479 -19.247 1.00 35.52 161 LEU A O 1
ATOM 1196 N N . ILE A 1 184 ? 43.302 33.611 -18.669 1.00 34.53 162 ILE A N 1
ATOM 1197 C CA . ILE A 1 184 ? 42.060 32.840 -18.572 1.00 34.02 162 ILE A CA 1
ATOM 1198 C C . ILE A 1 184 ? 42.068 31.995 -17.309 1.00 33.89 162 ILE A C 1
ATOM 1199 O O . ILE A 1 184 ? 43.125 31.657 -16.797 1.00 34.20 162 ILE A O 1
ATOM 1204 N N . GLY A 1 185 ? 40.889 31.683 -16.794 1.00 33.56 163 GLY A N 1
ATOM 1205 C CA . GLY A 1 185 ? 40.779 30.936 -15.548 1.00 33.36 163 GLY A CA 1
ATOM 1206 C C . GLY A 1 185 ? 40.810 29.430 -15.737 1.00 33.25 163 GLY A C 1
ATOM 1207 O O . GLY A 1 185 ? 41.252 28.704 -14.850 1.00 33.41 163 GLY A O 1
ATOM 1208 N N . ALA A 1 186 ? 40.304 28.970 -16.884 1.00 32.95 164 ALA A N 1
ATOM 1209 C CA . ALA A 1 186 ? 40.241 27.538 -17.231 1.00 32.57 164 ALA A CA 1
ATOM 1210 C C . ALA A 1 186 ? 40.100 27.388 -18.750 1.00 32.31 164 ALA A C 1
ATOM 1211 O O . ALA A 1 186 ? 39.790 28.355 -19.454 1.00 32.36 164 ALA A O 1
ATOM 1213 N N . TYR A 1 187 ? 40.347 26.191 -19.265 1.00 32.08 165 TYR A N 1
ATOM 1214 C CA . TYR A 1 187 ? 40.175 25.943 -20.697 1.00 31.80 165 TYR A CA 1
ATOM 1215 C C . TYR A 1 187 ? 39.534 24.603 -20.970 1.00 31.32 165 TYR A C 1
ATOM 1216 O O . TYR A 1 187 ? 39.399 23.765 -20.094 1.00 30.80 165 TYR A O 1
ATOM 1225 N N . GLY A 1 188 ? 39.112 24.424 -22.207 1.00 31.26 166 GLY A N 1
ATOM 1226 C CA . GLY A 1 188 ? 38.422 23.202 -22.600 1.00 31.34 166 GLY A CA 1
ATOM 1227 C C . GLY A 1 188 ? 38.008 23.155 -24.065 1.00 31.30 166 GLY A C 1
ATOM 1228 O O . GLY A 1 188 ? 38.519 23.911 -24.897 1.00 30.72 166 GLY A O 1
ATOM 1229 N N . LEU A 1 189 ? 37.059 22.266 -24.360 1.00 31.58 167 LEU A N 1
ATOM 1230 C CA . LEU A 1 189 ? 36.599 22.022 -25.725 1.00 31.98 167 LEU A CA 1
ATOM 1231 C C . LEU A 1 189 ? 35.088 22.198 -25.812 1.00 32.48 167 LEU A C 1
ATOM 1232 O O . LEU A 1 189 ? 34.371 21.759 -24.924 1.00 32.61 167 LEU A O 1
ATOM 1237 N N . SER A 1 190 ? 34.612 22.858 -26.861 1.00 33.05 168 SER A N 1
ATOM 1238 C CA . SER A 1 190 ? 33.214 22.760 -27.265 1.00 33.63 168 SER A CA 1
ATOM 1239 C C . SER A 1 190 ? 33.210 21.863 -28.462 1.00 34.48 168 SER A C 1
ATOM 1240 O O . SER A 1 190 ? 33.430 22.314 -29.588 1.00 34.61 168 SER A O 1
ATOM 1243 N N . GLY A 1 191 ? 33.004 20.577 -28.208 1.00 35.51 169 GLY A N 1
ATOM 1244 C CA . GLY A 1 191 ? 33.229 19.553 -29.207 1.00 36.22 169 GLY A CA 1
ATOM 1245 C C . GLY A 1 191 ? 31.971 19.039 -29.851 1.00 36.79 169 GLY A C 1
ATOM 1246 O O . GLY A 1 191 ? 30.875 19.495 -29.549 1.00 36.61 169 GLY A O 1
ATOM 1247 N N . LYS A 1 192 ? 32.163 18.086 -30.761 1.00 37.82 170 LYS A N 1
ATOM 1248 C CA . LYS A 1 192 ? 31.069 17.402 -31.418 1.00 38.70 170 LYS A CA 1
ATOM 1249 C C . LYS A 1 192 ? 31.185 15.896 -31.365 1.00 39.50 170 LYS A C 1
ATOM 1250 O O . LYS A 1 192 ? 30.249 15.222 -31.740 1.00 39.47 170 LYS A O 1
ATOM 1256 N N . THR A 1 193 ? 32.302 15.366 -30.889 1.00 40.88 171 THR A N 1
ATOM 1257 C CA . THR A 1 193 ? 32.527 13.919 -30.924 1.00 42.20 171 THR A CA 1
ATOM 1258 C C . THR A 1 193 ? 32.851 13.405 -29.541 1.00 43.37 171 THR A C 1
ATOM 1259 O O . THR A 1 193 ? 33.379 14.138 -28.731 1.00 43.59 171 THR A O 1
ATOM 1263 N N . VAL A 1 194 ? 32.536 12.146 -29.266 1.00 45.05 172 VAL A N 1
ATOM 1264 C CA . VAL A 1 194 ? 32.745 11.600 -27.925 1.00 46.42 172 VAL A CA 1
ATOM 1265 C C . VAL A 1 194 ? 34.235 11.422 -27.642 1.00 47.53 172 VAL A C 1
ATOM 1266 O O . VAL A 1 194 ? 34.692 11.583 -26.518 1.00 47.66 172 VAL A O 1
ATOM 1270 N N . GLU A 1 195 ? 34.991 11.099 -28.675 1.00 48.93 173 GLU A N 1
ATOM 1271 C CA . GLU A 1 195 ? 36.410 10.875 -28.518 1.00 50.12 173 GLU A CA 1
ATOM 1272 C C . GLU A 1 195 ? 37.116 12.199 -28.216 1.00 50.38 173 GLU A C 1
ATOM 1273 O O . GLU A 1 195 ? 38.082 12.244 -27.442 1.00 50.62 173 GLU A O 1
ATOM 1279 N N . GLY A 1 196 ? 36.628 13.276 -28.815 1.00 50.59 174 GLY A N 1
ATOM 1280 C CA . GLY A 1 196 ? 37.208 14.585 -28.607 1.00 50.96 174 GLY A CA 1
ATOM 1281 C C . GLY A 1 196 ? 36.949 15.100 -27.218 1.00 51.27 174 GLY A C 1
ATOM 1282 O O . GLY A 1 196 ? 37.844 15.633 -26.578 1.00 51.18 174 GLY A O 1
ATOM 1283 N N . GLY A 1 197 ? 35.714 14.939 -26.758 1.00 51.73 175 GLY A N 1
ATOM 1284 C CA . GLY A 1 197 ? 35.323 15.329 -25.413 1.00 52.09 175 GLY A CA 1
ATOM 1285 C C . GLY A 1 197 ? 36.153 14.633 -24.364 1.00 52.47 175 GLY A C 1
ATOM 1286 O O . GLY A 1 197 ? 36.483 15.220 -23.354 1.00 52.35 175 GLY A O 1
ATOM 1287 N N . LEU A 1 198 ? 36.501 13.377 -24.615 1.00 53.20 176 LEU A N 1
ATOM 1288 C CA . LEU A 1 198 ? 37.286 12.599 -23.669 1.00 53.71 176 LEU A CA 1
ATOM 1289 C C . LEU A 1 198 ? 38.716 13.107 -23.589 1.00 53.92 176 LEU A C 1
ATOM 1290 O O . LEU A 1 198 ? 39.261 13.202 -22.501 1.00 53.84 176 LEU A O 1
ATOM 1295 N N . ARG A 1 199 ? 39.319 13.436 -24.726 1.00 54.39 177 ARG A N 1
ATOM 1296 C CA . ARG A 1 199 ? 40.679 13.995 -24.742 1.00 55.04 177 ARG A CA 1
ATOM 1297 C C . ARG A 1 199 ? 40.759 15.340 -24.068 1.00 53.94 177 ARG A C 1
ATOM 1298 O O . ARG A 1 199 ? 41.704 15.616 -23.342 1.00 54.05 177 ARG A O 1
ATOM 1306 N N . ALA A 1 200 ? 39.777 16.189 -24.335 1.00 52.78 178 ALA A N 1
ATOM 1307 C CA . ALA A 1 200 ? 39.746 17.529 -23.766 1.00 51.72 178 ALA A CA 1
ATOM 1308 C C . ALA A 1 200 ? 39.865 17.477 -22.253 1.00 50.83 178 ALA A C 1
ATOM 1309 O O . ALA A 1 200 ? 40.471 18.338 -21.641 1.00 50.24 178 ALA A O 1
ATOM 1311 N N . LEU A 1 201 ? 39.290 16.438 -21.669 1.00 50.14 179 LEU A N 1
ATOM 1312 C CA . LEU A 1 201 ? 39.227 16.271 -20.223 1.00 49.75 179 LEU A CA 1
ATOM 1313 C C . LEU A 1 201 ? 40.468 15.604 -19.612 1.00 49.64 179 LEU A C 1
ATOM 1314 O O . LEU A 1 201 ? 40.626 15.599 -18.390 1.00 49.44 179 LEU A O 1
ATOM 1319 N N . ARG A 1 202 ? 41.353 15.076 -20.433 1.00 49.59 180 ARG A N 1
ATOM 1320 C CA . ARG A 1 202 ? 42.567 14.468 -19.944 1.00 49.75 180 ARG A CA 1
ATOM 1321 C C . ARG A 1 202 ? 43.566 15.505 -19.528 1.00 49.08 180 ARG A C 1
ATOM 1322 O O . ARG A 1 202 ? 44.183 15.371 -18.513 1.00 49.04 180 ARG A O 1
ATOM 1330 N N . GLU A 1 203 ? 43.737 16.545 -20.317 1.00 48.47 181 GLU A N 1
ATOM 1331 C CA . GLU A 1 203 ? 44.606 17.669 -19.943 1.00 48.25 181 GLU A CA 1
ATOM 1332 C C . GLU A 1 203 ? 43.817 18.910 -19.514 1.00 46.64 181 GLU A C 1
ATOM 1333 O O . GLU A 1 203 ? 44.222 19.633 -18.600 1.00 46.69 181 GLU A O 1
ATOM 1339 N N . GLY A 1 204 ? 42.702 19.163 -20.188 1.00 44.64 182 GLY A N 1
ATOM 1340 C CA . GLY A 1 204 ? 41.923 20.373 -19.961 1.00 42.94 182 GLY A CA 1
ATOM 1341 C C . GLY A 1 204 ? 40.934 20.234 -18.826 1.00 41.39 182 GLY A C 1
ATOM 1342 O O . GLY A 1 204 ? 40.847 19.178 -18.177 1.00 40.99 182 GLY A O 1
ATOM 1343 N N . ASP A 1 205 ? 40.162 21.305 -18.628 1.00 39.65 183 ASP A N 1
ATOM 1344 C CA . ASP A 1 205 ? 39.328 21.471 -17.454 1.00 38.32 183 ASP A CA 1
ATOM 1345 C C . ASP A 1 205 ? 37.883 21.115 -17.677 1.00 37.29 183 ASP A C 1
ATOM 1346 O O . ASP A 1 205 ? 37.186 20.792 -16.726 1.00 37.40 183 ASP A O 1
ATOM 1351 N N . CYS A 1 206 ? 37.411 21.210 -18.910 1.00 36.11 184 CYS A N 1
ATOM 1352 C CA . CYS A 1 206 ? 35.981 21.225 -19.135 1.00 35.48 184 CYS A CA 1
ATOM 1353 C C . CYS A 1 206 ? 35.588 20.890 -20.566 1.00 33.92 184 CYS A C 1
ATOM 1354 O O . CYS A 1 206 ? 36.324 21.181 -21.489 1.00 34.03 184 CYS A O 1
ATOM 1357 N N . ALA A 1 207 ? 34.425 20.271 -20.743 1.00 32.48 185 ALA A N 1
ATOM 1358 C CA . ALA A 1 207 ? 33.893 19.981 -22.067 1.00 31.41 185 ALA A CA 1
ATOM 1359 C C . ALA A 1 207 ? 32.462 20.459 -22.192 1.00 30.82 185 ALA A C 1
ATOM 1360 O O . ALA A 1 207 ? 31.649 20.199 -21.332 1.00 30.44 185 ALA A O 1
ATOM 1362 N N . MET A 1 208 ? 32.164 21.172 -23.274 1.00 30.46 186 MET A N 1
ATOM 1363 C CA . MET A 1 208 ? 30.802 21.568 -23.601 1.00 30.13 186 MET A CA 1
ATOM 1364 C C . MET A 1 208 ? 30.270 20.589 -24.639 1.00 30.09 186 MET A C 1
ATOM 1365 O O . MET A 1 208 ? 30.789 20.500 -25.738 1.00 30.02 186 MET A O 1
ATOM 1370 N N . VAL A 1 209 ? 29.227 19.860 -24.284 1.00 30.35 187 VAL A N 1
ATOM 1371 C CA . VAL A 1 209 ? 28.767 18.729 -25.072 1.00 30.33 187 VAL A CA 1
ATOM 1372 C C . VAL A 1 209 ? 27.291 18.920 -25.390 1.00 31.20 187 VAL A C 1
ATOM 1373 O O . VAL A 1 209 ? 26.584 19.600 -24.653 1.00 31.00 187 VAL A O 1
ATOM 1377 N N . THR A 1 210 ? 26.843 18.321 -26.498 1.00 32.13 188 THR A N 1
ATOM 1378 C CA . THR A 1 210 ? 25.431 18.278 -26.868 1.00 32.64 188 THR A CA 1
ATOM 1379 C C . THR A 1 210 ? 24.756 17.139 -26.130 1.00 33.66 188 THR A C 1
ATOM 1380 O O . THR A 1 210 ? 25.274 16.019 -26.103 1.00 33.83 188 THR A O 1
ATOM 1384 N N . TYR A 1 211 ? 23.602 17.423 -25.538 1.00 34.97 189 TYR A N 1
ATOM 1385 C CA . TYR A 1 211 ? 22.842 16.399 -24.815 1.00 36.23 189 TYR A CA 1
ATOM 1386 C C . TYR A 1 211 ? 21.385 16.825 -24.689 1.00 37.27 189 TYR A C 1
ATOM 1387 O O . TYR A 1 211 ? 21.063 17.781 -23.994 1.00 37.63 189 TYR A O 1
ATOM 1396 N N . ASN A 1 212 ? 20.512 16.116 -25.386 1.00 38.43 190 ASN A N 1
ATOM 1397 C CA . ASN A 1 212 ? 19.098 16.438 -25.410 1.00 39.43 190 ASN A CA 1
ATOM 1398 C C . ASN A 1 212 ? 18.299 15.178 -25.715 1.00 40.53 190 ASN A C 1
ATOM 1399 O O . ASN A 1 212 ? 18.875 14.091 -25.846 1.00 40.75 190 ASN A O 1
ATOM 1404 N N . LEU A 1 213 ? 16.980 15.314 -25.827 1.00 41.77 191 LEU A N 1
ATOM 1405 C CA . LEU A 1 213 ? 16.112 14.139 -25.946 1.00 42.72 191 LEU A CA 1
ATOM 1406 C C . LEU A 1 213 ? 16.402 13.328 -27.211 1.00 43.40 191 LEU A C 1
ATOM 1407 O O . LEU A 1 213 ? 16.323 12.106 -27.178 1.00 43.53 191 LEU A O 1
ATOM 1412 N N . ASN A 1 214 ? 16.763 14.013 -28.300 1.00 44.26 192 ASN A N 1
ATOM 1413 C CA . ASN A 1 214 ? 17.128 13.366 -29.580 1.00 45.04 192 ASN A CA 1
ATOM 1414 C C . ASN A 1 214 ? 18.585 12.876 -29.683 1.00 44.96 192 ASN A C 1
ATOM 1415 O O . ASN A 1 214 ? 18.874 11.968 -30.446 1.00 44.84 192 ASN A O 1
ATOM 1420 N N . GLU A 1 215 ? 19.508 13.513 -28.968 1.00 45.14 193 GLU A N 1
ATOM 1421 C CA . GLU A 1 215 ? 20.938 13.275 -29.171 1.00 45.36 193 GLU A CA 1
ATOM 1422 C C . GLU A 1 215 ? 21.642 12.985 -27.852 1.00 45.15 193 GLU A C 1
ATOM 1423 O O . GLU A 1 215 ? 21.816 13.875 -27.040 1.00 45.04 193 GLU A O 1
ATOM 1429 N N . ARG A 1 216 ? 22.051 11.734 -27.653 1.00 45.13 194 ARG A N 1
ATOM 1430 C CA . ARG A 1 216 ? 22.648 11.307 -26.387 1.00 45.18 194 ARG A CA 1
ATOM 1431 C C . ARG A 1 216 ? 23.994 10.592 -26.555 1.00 44.67 194 ARG A C 1
ATOM 1432 O O . ARG A 1 216 ? 24.494 9.969 -25.616 1.00 44.49 194 ARG A O 1
ATOM 1440 N N . ALA A 1 217 ? 24.584 10.703 -27.741 1.00 44.31 195 ALA A N 1
ATOM 1441 C CA . ALA A 1 217 ? 25.853 10.036 -28.040 1.00 44.25 195 ALA A CA 1
ATOM 1442 C C . ALA A 1 217 ? 27.008 10.453 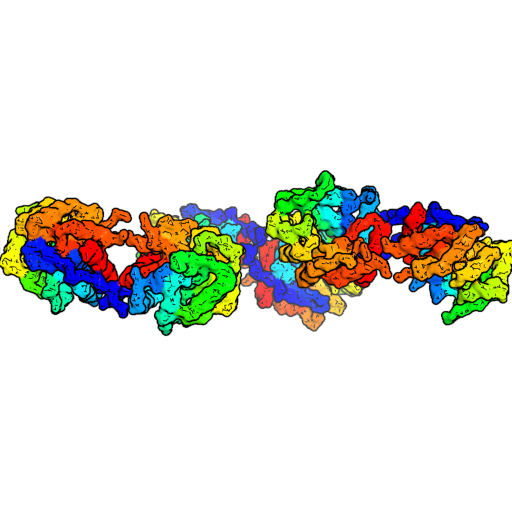-27.126 1.00 44.03 195 ALA A C 1
ATOM 1443 O O . ALA A 1 217 ? 27.903 9.644 -26.876 1.00 44.05 195 ALA A O 1
ATOM 1445 N N . GLU A 1 218 ? 26.980 11.691 -26.629 1.00 43.53 196 GLU A N 1
ATOM 1446 C CA . GLU A 1 218 ? 28.081 12.227 -25.826 1.00 43.39 196 GLU A CA 1
ATOM 1447 C C . GLU A 1 218 ? 27.940 11.939 -24.322 1.00 42.96 196 GLU A C 1
ATOM 1448 O O . GLU A 1 218 ? 28.677 12.485 -23.510 1.00 42.59 196 GLU A O 1
ATOM 1454 N N . ARG A 1 219 ? 27.030 11.038 -23.966 1.00 42.72 197 ARG A N 1
ATOM 1455 C CA . ARG A 1 219 ? 26.843 10.630 -22.580 1.00 42.76 197 ARG A CA 1
ATOM 1456 C C . ARG A 1 219 ? 28.125 10.130 -21.882 1.00 41.93 197 ARG A C 1
ATOM 1457 O O . ARG A 1 219 ? 28.360 10.441 -20.720 1.00 41.86 197 ARG A O 1
ATOM 1465 N N . PRO A 1 220 ? 28.947 9.334 -22.576 1.00 41.13 198 PRO A N 1
ATOM 1466 C CA . PRO A 1 220 ? 30.193 8.865 -21.983 1.00 40.62 198 PRO A CA 1
ATOM 1467 C C . PRO A 1 220 ? 31.095 9.986 -21.490 1.00 39.98 198 PRO A C 1
ATOM 1468 O O . PRO A 1 220 ? 31.750 9.835 -20.458 1.00 40.06 198 PRO A O 1
ATOM 1472 N N . VAL A 1 221 ? 31.134 11.098 -22.221 1.00 39.18 199 VAL A N 1
ATOM 1473 C CA . VAL A 1 221 ? 31.947 12.246 -21.816 1.00 38.46 199 VAL A CA 1
ATOM 1474 C C . VAL A 1 221 ? 31.447 12.792 -20.497 1.00 38.34 199 VAL A C 1
ATOM 1475 O O . VAL A 1 221 ? 32.246 13.187 -19.655 1.00 38.17 199 VAL A O 1
ATOM 1479 N N . ILE A 1 222 ? 30.130 12.790 -20.315 1.00 38.30 200 ILE A N 1
ATOM 1480 C CA . ILE A 1 222 ? 29.529 13.283 -19.083 1.00 38.22 200 ILE A CA 1
ATOM 1481 C C . ILE A 1 222 ? 29.857 12.326 -17.949 1.00 38.59 200 ILE A C 1
ATOM 1482 O O . ILE A 1 222 ? 30.195 12.758 -16.847 1.00 38.58 200 ILE A O 1
ATOM 1487 N N . GLU A 1 223 ? 29.764 11.027 -18.232 1.00 38.93 201 GLU A N 1
ATOM 1488 C CA . GLU A 1 223 ? 30.015 9.997 -17.221 1.00 39.18 201 GLU A CA 1
ATOM 1489 C C . GLU A 1 223 ? 31.477 10.024 -16.756 1.00 38.94 201 GLU A C 1
ATOM 1490 O O . GLU A 1 223 ? 31.754 10.000 -15.551 1.00 38.63 201 GLU A O 1
ATOM 1496 N N . TYR A 1 224 ? 32.396 10.128 -17.715 1.00 38.88 202 TYR A N 1
ATOM 1497 C CA . TYR A 1 224 ? 33.830 10.249 -17.421 1.00 38.91 202 TYR A CA 1
ATOM 1498 C C . TYR A 1 224 ? 34.140 11.467 -16.545 1.00 38.79 202 TYR A C 1
ATOM 1499 O O . TYR A 1 224 ? 34.879 11.363 -15.568 1.00 38.62 202 TYR A O 1
ATOM 1508 N N . ALA A 1 225 ? 33.574 12.615 -16.909 1.00 38.88 203 ALA A N 1
ATOM 1509 C CA . ALA A 1 225 ? 33.747 13.856 -16.148 1.00 38.84 203 ALA A CA 1
ATOM 1510 C C . ALA A 1 225 ? 33.261 13.714 -14.714 1.00 38.78 203 ALA A C 1
ATOM 1511 O O . ALA A 1 225 ? 33.924 14.160 -13.785 1.00 38.65 203 ALA A O 1
ATOM 1513 N N . ALA A 1 226 ? 32.099 13.090 -14.557 1.00 39.05 204 ALA A N 1
ATOM 1514 C CA . ALA A 1 226 ? 31.519 12.779 -13.246 1.00 39.20 204 ALA A CA 1
ATOM 1515 C C . ALA A 1 226 ? 32.476 11.966 -12.371 1.00 39.45 204 ALA A C 1
ATOM 1516 O O . ALA A 1 226 ? 32.582 12.206 -11.164 1.00 39.43 204 ALA A O 1
ATOM 1518 N N . ALA A 1 227 ? 33.174 11.013 -12.987 1.00 39.70 205 ALA A N 1
ATOM 1519 C CA . ALA A 1 227 ? 34.134 10.165 -12.270 1.00 39.76 205 ALA A CA 1
ATOM 1520 C C . ALA A 1 227 ? 35.453 10.884 -11.917 1.00 39.72 205 ALA A C 1
ATOM 1521 O O . ALA A 1 227 ? 36.118 10.505 -10.964 1.00 39.94 205 ALA A O 1
ATOM 1523 N N . HIS A 1 228 ? 35.845 11.904 -12.673 1.00 39.47 206 HIS A N 1
ATOM 1524 C CA . HIS A 1 228 ? 37.146 12.528 -12.451 1.00 39.38 206 HIS A CA 1
ATOM 1525 C C . HIS A 1 228 ? 37.102 14.014 -12.136 1.00 38.78 206 HIS A C 1
ATOM 1526 O O . HIS A 1 228 ? 38.046 14.726 -12.459 1.00 38.30 206 HIS A O 1
ATOM 1533 N N . ALA A 1 229 ? 36.031 14.472 -11.486 1.00 38.57 207 ALA A N 1
ATOM 1534 C CA . ALA A 1 229 ? 35.923 15.870 -11.014 1.00 38.20 207 ALA A CA 1
ATOM 1535 C C . ALA A 1 229 ? 36.254 16.867 -12.126 1.00 37.94 207 ALA A C 1
ATOM 1536 O O . ALA A 1 229 ? 37.161 17.711 -11.978 1.00 38.20 207 ALA A O 1
ATOM 1538 N N . LYS A 1 230 ? 35.549 16.732 -13.252 1.00 37.17 208 LYS A N 1
ATOM 1539 C CA . LYS A 1 230 ? 35.773 17.584 -14.444 1.00 36.66 208 LYS A CA 1
ATOM 1540 C C . LYS A 1 230 ? 34.489 18.286 -14.893 1.00 35.58 208 LYS A C 1
ATOM 1541 O O . LYS A 1 230 ? 33.409 17.761 -14.714 1.00 35.84 208 LYS A O 1
ATOM 1547 N N . GLY A 1 231 ? 34.626 19.461 -15.493 1.00 34.42 209 GLY A N 1
ATOM 1548 C CA . GLY A 1 231 ? 33.483 20.299 -15.862 1.00 33.60 209 GLY A CA 1
ATOM 1549 C C . GLY A 1 231 ? 32.740 19.892 -17.129 1.00 32.71 209 GLY A C 1
ATOM 1550 O O . GLY A 1 231 ? 33.347 19.608 -18.149 1.00 32.48 209 GLY A O 1
ATOM 1551 N N . ILE A 1 232 ? 31.412 19.857 -17.052 1.00 31.81 210 ILE A N 1
ATOM 1552 C CA . ILE A 1 232 ? 30.571 19.617 -18.212 1.00 31.16 210 ILE A CA 1
ATOM 1553 C C . ILE A 1 232 ? 29.534 20.724 -18.335 1.00 30.98 210 ILE A C 1
ATOM 1554 O O . ILE A 1 232 ? 28.825 21.029 -17.396 1.00 31.00 210 ILE A O 1
ATOM 1559 N N . LEU A 1 233 ? 29.496 21.359 -19.496 1.00 30.93 211 LEU A N 1
ATOM 1560 C CA . LEU A 1 233 ? 28.433 22.287 -19.855 1.00 30.73 211 LEU A CA 1
ATOM 1561 C C . LEU A 1 233 ? 27.670 21.606 -20.986 1.00 30.53 211 LEU A C 1
ATOM 1562 O O . LEU A 1 233 ? 28.269 21.034 -21.883 1.00 30.15 211 LEU A O 1
ATOM 1567 N N . VAL A 1 234 ? 26.347 21.640 -20.917 1.00 30.66 212 VAL A N 1
ATOM 1568 C CA . VAL A 1 234 ? 25.528 21.094 -21.976 1.00 30.72 212 VAL A CA 1
ATOM 1569 C C . VAL A 1 234 ? 24.993 22.208 -22.898 1.00 31.57 212 VAL A C 1
ATOM 1570 O O . VAL A 1 234 ? 24.467 23.223 -22.441 1.00 31.36 212 VAL A O 1
ATOM 1574 N N . LYS A 1 235 ? 25.172 22.012 -24.200 1.00 32.57 213 LYS A N 1
ATOM 1575 C CA . LYS A 1 235 ? 24.596 22.879 -25.206 1.00 33.53 213 LYS A CA 1
ATOM 1576 C C . LYS A 1 235 ? 23.448 22.155 -25.887 1.00 34.71 213 LYS A C 1
ATOM 1577 O O . LYS A 1 235 ? 23.355 20.942 -25.831 1.00 34.82 213 LYS A O 1
ATOM 1583 N N . LYS A 1 236 ? 22.558 22.919 -26.497 1.00 36.33 214 LYS A N 1
ATOM 1584 C CA . LYS A 1 236 ? 21.410 22.397 -27.216 1.00 37.79 214 LYS A CA 1
ATOM 1585 C C . LYS A 1 236 ? 20.518 21.520 -26.372 1.00 38.68 214 LYS A C 1
ATOM 1586 O O . LYS A 1 236 ? 19.970 20.567 -26.880 1.00 38.84 214 LYS A O 1
ATOM 1592 N N . ALA A 1 237 ? 20.352 21.833 -25.092 1.00 40.21 215 ALA A N 1
ATOM 1593 C CA . ALA A 1 237 ? 19.494 21.014 -24.212 1.00 41.53 215 ALA A CA 1
ATOM 1594 C C . ALA A 1 237 ? 18.038 20.951 -24.684 1.00 43.13 215 ALA A C 1
ATOM 1595 O O . ALA A 1 237 ? 17.351 19.936 -24.478 1.00 43.32 215 ALA A O 1
ATOM 1597 N N . LEU A 1 238 ? 17.578 22.028 -25.322 1.00 45.06 216 LEU A N 1
ATOM 1598 C CA . LEU A 1 238 ? 16.180 22.159 -25.717 1.00 46.65 216 LEU A CA 1
ATOM 1599 C C . LEU A 1 238 ? 15.967 22.080 -27.240 1.00 48.75 216 LEU A C 1
ATOM 1600 O O . LEU A 1 238 ? 15.683 23.092 -27.889 1.00 49.42 216 LEU A O 1
ATOM 1605 N N . ALA A 1 239 ? 16.091 20.886 -27.811 1.00 50.74 217 ALA A N 1
ATOM 1606 C CA . ALA A 1 239 ? 15.833 20.678 -29.247 1.00 52.24 217 ALA A CA 1
ATOM 1607 C C . ALA A 1 239 ? 15.289 19.254 -29.469 1.00 53.71 217 ALA A C 1
ATOM 1608 O O . ALA A 1 239 ? 15.959 18.273 -29.118 1.00 53.88 217 ALA A O 1
ATOM 1610 N N . SER A 1 240 ? 14.090 19.132 -30.051 1.00 55.21 218 SER A N 1
ATOM 1611 C CA . SER A 1 240 ? 13.316 17.879 -29.886 1.00 56.33 218 SER A CA 1
ATOM 1612 C C . SER A 1 240 ? 12.380 17.421 -31.056 1.00 56.84 218 SER A C 1
ATOM 1613 O O . SER A 1 240 ? 12.094 18.191 -32.001 1.00 56.93 218 SER A O 1
ATOM 1616 N N . GLY A 1 241 ? 11.916 16.159 -30.958 1.00 56.96 219 GLY A N 1
ATOM 1617 C CA . GLY A 1 241 ? 11.005 15.542 -31.943 1.00 56.94 219 GLY A CA 1
ATOM 1618 C C . GLY A 1 241 ? 10.326 14.295 -31.389 1.00 56.97 219 GLY A C 1
ATOM 1619 N N . GLN A 1 249 ? 3.922 17.789 -17.953 1.00 62.08 227 GLN A N 1
ATOM 1620 C CA . GLN A 1 249 ? 4.366 17.106 -19.179 1.00 62.07 227 GLN A CA 1
ATOM 1621 C C . GLN A 1 249 ? 5.026 18.085 -20.169 1.00 61.52 227 GLN A C 1
ATOM 1622 O O . GLN A 1 249 ? 5.033 17.848 -21.385 1.00 61.56 227 GLN A O 1
ATOM 1628 N N . ASP A 1 250 ? 5.615 19.149 -19.608 1.00 60.49 228 ASP A N 1
ATOM 1629 C CA . ASP A 1 250 ? 6.231 20.274 -20.332 1.00 59.61 228 ASP A CA 1
ATOM 1630 C C . ASP A 1 250 ? 7.515 19.788 -21.010 1.00 58.64 228 ASP A C 1
ATOM 1631 O O . ASP A 1 250 ? 8.300 19.081 -20.380 1.00 58.60 228 ASP A O 1
ATOM 1636 N N . PRO A 1 251 ? 7.733 20.145 -22.290 1.00 57.42 229 PRO A N 1
ATOM 1637 C CA . PRO A 1 251 ? 8.934 19.670 -22.984 1.00 56.68 229 PRO A CA 1
ATOM 1638 C C . PRO A 1 251 ? 10.229 20.191 -22.363 1.00 55.74 229 PRO A C 1
ATOM 1639 O O . PRO A 1 251 ? 11.216 19.462 -22.306 1.00 55.76 229 PRO A O 1
ATOM 1643 N N . VAL A 1 252 ? 10.217 21.442 -21.911 1.00 54.54 230 VAL A N 1
ATOM 1644 C CA . VAL A 1 252 ? 11.373 22.038 -21.248 1.00 53.59 230 VAL A CA 1
ATOM 1645 C C . VAL A 1 252 ? 11.697 21.303 -19.945 1.00 53.00 230 VAL A C 1
ATOM 1646 O O . VAL A 1 252 ? 12.847 21.026 -19.649 1.00 52.88 230 VAL A O 1
ATOM 1650 N N . ARG A 1 253 ? 10.675 20.967 -19.179 1.00 52.34 231 ARG A N 1
ATOM 1651 C CA . ARG A 1 253 ? 10.881 20.252 -17.942 1.00 51.91 231 ARG A CA 1
ATOM 1652 C C . ARG A 1 253 ? 11.419 18.842 -18.195 1.00 50.95 231 ARG A C 1
ATOM 1653 O O . ARG A 1 253 ? 12.275 18.355 -17.455 1.00 50.90 231 ARG A O 1
ATOM 1661 N N . ALA A 1 254 ? 10.898 18.183 -19.226 1.00 49.75 232 ALA A N 1
ATOM 1662 C CA . ALA A 1 254 ? 11.361 16.848 -19.599 1.00 48.82 232 ALA A CA 1
ATOM 1663 C C . ALA A 1 254 ? 12.828 16.888 -20.024 1.00 48.02 232 ALA A C 1
ATOM 1664 O O . ALA A 1 254 ? 13.621 16.003 -19.664 1.00 47.98 232 ALA A O 1
ATOM 1666 N N . SER A 1 255 ? 13.182 17.919 -20.786 1.00 46.86 233 SER A N 1
ATOM 1667 C CA . SER A 1 255 ? 14.561 18.121 -21.211 1.00 46.07 233 SER A CA 1
ATOM 1668 C C . SER A 1 255 ? 15.492 18.336 -20.031 1.00 45.25 233 SER A C 1
ATOM 1669 O O . SER A 1 255 ? 16.552 17.731 -19.953 1.00 44.89 233 SER A O 1
ATOM 1672 N N . PHE A 1 256 ? 15.094 19.196 -19.106 1.00 44.59 234 PHE A N 1
ATOM 1673 C CA . PHE A 1 256 ? 15.928 19.462 -17.950 1.00 44.08 234 PHE A CA 1
ATOM 1674 C C . PHE A 1 256 ? 15.999 18.266 -17.014 1.00 44.01 234 PHE A C 1
ATOM 1675 O O . PHE A 1 256 ? 17.008 18.065 -16.350 1.00 43.74 234 PHE A O 1
ATOM 1683 N N . GLU A 1 257 ? 14.941 17.463 -16.959 1.00 44.19 235 GLU A N 1
ATOM 1684 C CA . GLU A 1 257 ? 14.967 16.245 -16.133 1.00 44.31 235 GLU A CA 1
ATOM 1685 C C . GLU A 1 257 ? 16.025 15.272 -16.654 1.00 43.80 235 GLU A C 1
ATOM 1686 O O . GLU A 1 257 ? 16.799 14.710 -15.880 1.00 43.61 235 GLU A O 1
ATOM 1692 N N . LEU A 1 258 ? 16.055 15.096 -17.970 1.00 43.40 236 LEU A N 1
ATOM 1693 C CA . LEU A 1 258 ? 17.047 14.244 -18.611 1.00 43.18 236 LEU A CA 1
ATOM 1694 C C . LEU A 1 258 ? 18.453 14.737 -18.332 1.00 42.79 236 LEU A C 1
ATOM 1695 O O . LEU A 1 258 ? 19.300 13.964 -17.896 1.00 43.08 236 LEU A O 1
ATOM 1700 N N . VAL A 1 259 ? 18.689 16.019 -18.607 1.00 42.26 237 VAL A N 1
ATOM 1701 C CA . VAL A 1 259 ? 20.007 16.618 -18.470 1.00 41.81 237 VAL A CA 1
ATOM 1702 C C . VAL A 1 259 ? 20.526 16.554 -17.033 1.00 42.01 237 VAL A C 1
ATOM 1703 O O . VAL A 1 259 ? 21.640 16.121 -16.802 1.00 41.65 237 VAL A O 1
ATOM 1707 N N . PHE A 1 260 ? 19.718 16.966 -16.065 1.00 42.60 238 PHE A N 1
ATOM 1708 C CA . PHE A 1 260 ? 20.168 16.989 -14.668 1.00 43.14 238 PHE A CA 1
ATOM 1709 C C . PHE A 1 260 ? 20.079 15.646 -13.928 1.00 43.90 238 PHE A C 1
ATOM 1710 O O . PHE A 1 260 ? 20.544 15.539 -12.802 1.00 43.71 238 PHE A O 1
ATOM 1718 N N . ASP A 1 261 ? 19.515 14.626 -14.567 1.00 44.87 239 ASP A N 1
ATOM 1719 C CA . ASP A 1 261 ? 19.708 13.256 -14.107 1.00 46.09 239 ASP A CA 1
ATOM 1720 C C . ASP A 1 261 ? 21.159 12.764 -14.253 1.00 46.26 239 ASP A C 1
ATOM 1721 O O . ASP A 1 261 ? 21.570 11.855 -13.538 1.00 46.79 239 ASP A O 1
ATOM 1726 N N . GLN A 1 262 ? 21.929 13.340 -15.171 1.00 46.12 240 GLN A N 1
ATOM 1727 C CA . GLN A 1 262 ? 23.358 13.068 -15.229 1.00 45.91 240 GLN A CA 1
ATOM 1728 C C . GLN A 1 262 ? 24.106 13.871 -14.150 1.00 45.57 240 GLN A C 1
ATOM 1729 O O . GLN A 1 262 ? 24.091 15.113 -14.163 1.00 45.40 240 GLN A O 1
ATOM 1735 N N . PRO A 1 263 ? 24.765 13.171 -13.209 1.00 44.99 241 PRO A N 1
ATOM 1736 C CA . PRO A 1 263 ? 25.477 13.895 -12.142 1.00 44.48 241 PRO A CA 1
ATOM 1737 C C . PRO A 1 263 ? 26.630 14.753 -12.655 1.00 43.58 241 PRO A C 1
ATOM 1738 O O . PRO A 1 263 ? 27.022 15.719 -12.008 1.00 43.70 241 PRO A O 1
ATOM 1742 N N . GLY A 1 264 ? 27.169 14.399 -13.811 1.00 42.48 242 GLY A N 1
ATOM 1743 C CA . GLY A 1 264 ? 28.280 15.149 -14.387 1.00 41.64 242 GLY A CA 1
ATOM 1744 C C . GLY A 1 264 ? 28.002 16.584 -14.812 1.00 40.52 242 GLY A C 1
ATOM 1745 O O . GLY A 1 264 ? 28.926 17.371 -14.931 1.00 40.61 242 GLY A O 1
ATOM 1746 N N . VAL A 1 265 ? 26.744 16.930 -15.052 1.00 39.15 243 VAL A N 1
ATOM 1747 C CA . VAL A 1 265 ? 26.425 18.210 -15.672 1.00 38.09 243 VAL A CA 1
ATOM 1748 C C . VAL A 1 265 ? 26.411 19.344 -14.675 1.00 37.33 243 VAL A C 1
ATOM 1749 O O . VAL A 1 265 ? 25.755 19.247 -13.659 1.00 37.18 243 VAL A O 1
ATOM 1753 N N . ALA A 1 266 ? 27.139 20.414 -14.985 1.00 36.46 244 ALA A N 1
ATOM 1754 C CA . ALA A 1 266 ? 27.197 21.596 -14.144 1.00 35.93 244 ALA A CA 1
ATOM 1755 C C . ALA A 1 266 ? 26.119 22.568 -14.552 1.00 35.41 244 ALA A C 1
ATOM 1756 O O . ALA A 1 266 ? 25.352 23.026 -13.715 1.00 35.52 244 ALA A O 1
ATOM 1758 N N . ALA A 1 267 ? 26.064 22.900 -15.836 1.00 34.72 245 ALA A N 1
ATOM 1759 C CA . ALA A 1 267 ? 25.065 23.847 -16.317 1.00 34.01 245 ALA A CA 1
ATOM 1760 C C . ALA A 1 267 ? 24.651 23.547 -17.747 1.00 33.41 245 ALA A C 1
ATOM 1761 O O . ALA A 1 267 ? 25.399 22.952 -18.510 1.00 33.19 245 ALA A O 1
ATOM 1763 N N . ALA A 1 268 ? 23.438 23.947 -18.090 1.00 32.95 246 ALA A N 1
ATOM 1764 C CA . ALA A 1 268 ? 22.951 23.875 -19.453 1.00 32.77 246 ALA A CA 1
ATOM 1765 C C . ALA A 1 268 ? 22.806 25.306 -19.970 1.00 32.71 246 ALA A C 1
ATOM 1766 O O . ALA A 1 268 ? 22.238 26.146 -19.291 1.00 32.32 246 ALA A O 1
ATOM 1768 N N . ILE A 1 269 ? 23.320 25.582 -21.166 1.00 33.01 247 ILE A N 1
ATOM 1769 C CA . ILE A 1 269 ? 23.215 26.920 -21.764 1.00 33.34 247 ILE A CA 1
ATOM 1770 C C . ILE A 1 269 ? 21.895 27.004 -22.540 1.00 33.74 247 ILE A C 1
ATOM 1771 O O . ILE A 1 269 ? 21.585 26.102 -23.316 1.00 34.07 247 ILE A O 1
ATOM 1776 N N . VAL A 1 270 ? 21.117 28.058 -22.306 1.00 34.19 248 VAL A N 1
ATOM 1777 C CA . VAL A 1 270 ? 19.841 28.257 -22.996 1.00 34.78 248 VAL A CA 1
ATOM 1778 C C . VAL A 1 270 ? 19.915 29.471 -23.914 1.00 35.48 248 VAL A C 1
ATOM 1779 O O . VAL A 1 270 ? 20.496 30.493 -23.567 1.00 35.42 248 VAL A O 1
ATOM 1783 N N . GLY A 1 271 ? 19.300 29.360 -25.083 1.00 36.39 249 GLY A N 1
ATOM 1784 C CA . GLY A 1 271 ? 19.431 30.386 -26.102 1.00 37.37 249 GLY A CA 1
ATOM 1785 C C . GLY A 1 271 ? 18.366 31.472 -26.132 1.00 38.04 249 GLY A C 1
ATOM 1786 O O . GLY A 1 271 ? 18.412 32.345 -26.984 1.00 38.47 249 GLY A O 1
ATOM 1787 N N . THR A 1 272 ? 17.426 31.453 -25.201 1.00 38.77 250 THR A N 1
ATOM 1788 C CA . THR A 1 272 ? 16.249 32.301 -25.321 1.00 39.58 250 THR A CA 1
ATOM 1789 C C . THR A 1 272 ? 16.520 33.778 -25.061 1.00 39.81 250 THR A C 1
ATOM 1790 O O . THR A 1 272 ? 17.321 34.111 -24.212 1.00 40.27 250 THR A O 1
ATOM 1794 N N . ILE A 1 273 ? 15.858 34.653 -25.814 1.00 40.18 251 ILE A N 1
ATOM 1795 C CA . ILE A 1 273 ? 15.888 36.095 -25.539 1.00 40.55 251 ILE A CA 1
ATOM 1796 C C . ILE A 1 273 ? 14.532 36.627 -25.078 1.00 40.70 251 ILE A C 1
ATOM 1797 O O . ILE A 1 273 ? 14.431 37.798 -24.753 1.00 40.91 251 ILE A O 1
ATOM 1802 N N . ASN A 1 274 ? 13.496 35.790 -25.063 1.00 40.86 252 ASN A N 1
ATOM 1803 C CA . ASN A 1 274 ? 12.170 36.195 -24.571 1.00 40.95 252 ASN A CA 1
ATOM 1804 C C . ASN A 1 274 ? 12.101 36.110 -23.049 1.00 40.59 252 ASN A C 1
ATOM 1805 O O . ASN A 1 274 ? 12.140 35.017 -22.498 1.00 40.55 252 ASN A O 1
ATOM 1810 N N . PRO A 1 275 ? 11.987 37.256 -22.364 1.00 40.29 253 PRO A N 1
ATOM 1811 C CA . PRO A 1 275 ? 12.096 37.254 -20.910 1.00 40.25 253 PRO A CA 1
ATOM 1812 C C . PRO A 1 275 ? 11.134 36.313 -20.207 1.00 40.26 253 PRO A C 1
ATOM 1813 O O . PRO A 1 275 ? 11.496 35.721 -19.187 1.00 40.01 253 PRO A O 1
ATOM 1817 N N . LEU A 1 276 ? 9.932 36.166 -20.758 1.00 40.60 254 LEU A N 1
ATOM 1818 C CA . LEU A 1 276 ? 8.936 35.267 -20.195 1.00 40.70 254 LEU A CA 1
ATOM 1819 C C . LEU A 1 276 ? 9.383 33.811 -20.342 1.00 40.96 254 LEU A C 1
ATOM 1820 O O . LEU A 1 276 ? 9.260 33.044 -19.390 1.00 40.92 254 LEU A O 1
ATOM 1825 N N . HIS A 1 277 ? 9.907 33.432 -21.517 1.00 41.28 255 HIS A N 1
ATOM 1826 C CA . HIS A 1 277 ? 10.441 32.068 -21.711 1.00 41.63 255 HIS A CA 1
ATOM 1827 C C . HIS A 1 277 ? 11.656 31.846 -20.794 1.00 40.72 255 HIS A C 1
ATOM 1828 O O . HIS A 1 277 ? 11.872 30.728 -20.336 1.00 40.75 255 HIS A O 1
ATOM 1835 N N . LEU A 1 278 ? 12.441 32.893 -20.522 1.00 39.92 256 LEU A N 1
ATOM 1836 C CA . LEU A 1 278 ? 13.610 32.750 -19.638 1.00 39.35 256 LEU A CA 1
ATOM 1837 C C . LEU A 1 278 ? 13.170 32.467 -18.220 1.00 39.23 256 LEU A C 1
ATOM 1838 O O . LEU A 1 278 ? 13.720 31.584 -17.570 1.00 39.25 256 LEU A O 1
ATOM 1843 N N . ALA A 1 279 ? 12.177 33.217 -17.750 1.00 39.25 257 ALA A N 1
ATOM 1844 C CA . ALA A 1 279 ? 11.632 33.027 -16.409 1.00 39.31 257 ALA A CA 1
ATOM 1845 C C . ALA A 1 279 ? 11.039 31.622 -16.277 1.00 39.42 257 ALA A C 1
ATOM 1846 O O . ALA A 1 279 ? 11.235 30.946 -15.268 1.00 39.22 257 ALA A O 1
ATOM 1848 N N . HIS A 1 280 ? 10.337 31.195 -17.317 1.00 39.66 258 HIS A N 1
ATOM 1849 C CA . HIS A 1 280 ? 9.754 29.867 -17.371 1.00 40.15 258 HIS A CA 1
ATOM 1850 C C . HIS A 1 280 ? 10.823 28.781 -17.379 1.00 39.89 258 HIS A C 1
ATOM 1851 O O . HIS A 1 280 ? 10.719 27.812 -16.623 1.00 39.82 258 HIS A O 1
ATOM 1858 N N . ASN A 1 281 ? 11.826 28.927 -18.251 1.00 39.45 259 ASN A N 1
ATOM 1859 C CA . ASN A 1 281 ? 12.946 27.995 -18.279 1.00 39.13 259 ASN A CA 1
ATOM 1860 C C . ASN A 1 281 ? 13.557 27.857 -16.884 1.00 38.88 259 ASN A C 1
ATOM 1861 O O . ASN A 1 281 ? 13.819 26.749 -16.422 1.00 38.66 259 ASN A O 1
ATOM 1866 N N . VAL A 1 282 ? 13.775 28.982 -16.211 1.00 38.57 260 VAL A N 1
ATOM 1867 C CA . VAL A 1 282 ? 14.385 28.947 -14.891 1.00 38.61 260 VAL A CA 1
ATOM 1868 C C . VAL A 1 282 ? 13.512 28.211 -13.898 1.00 38.98 260 VAL A C 1
ATOM 1869 O O . VAL A 1 282 ? 14.011 27.443 -13.100 1.00 38.92 260 VAL A O 1
ATOM 1873 N N . ALA A 1 283 ? 12.207 28.434 -13.974 1.00 39.59 261 ALA A N 1
ATOM 1874 C CA . ALA A 1 283 ? 11.248 27.764 -13.103 1.00 40.03 261 ALA A CA 1
ATOM 1875 C C . ALA A 1 283 ? 11.307 26.249 -13.289 1.00 40.74 261 ALA A C 1
ATOM 1876 O O . ALA A 1 283 ? 11.382 25.500 -12.319 1.00 40.77 261 ALA A O 1
ATOM 1878 N N . MET A 1 284 ? 11.289 25.806 -14.541 1.00 41.64 262 MET A N 1
ATOM 1879 C CA . MET A 1 284 ? 11.336 24.383 -14.845 1.00 42.48 262 MET A CA 1
ATOM 1880 C C . MET A 1 284 ? 12.640 23.745 -14.379 1.00 42.90 262 MET A C 1
ATOM 1881 O O . MET A 1 284 ? 12.643 22.598 -13.933 1.00 43.02 262 MET A O 1
ATOM 1886 N N . ALA A 1 285 ? 13.736 24.486 -14.468 1.00 43.38 263 ALA A N 1
ATOM 1887 C CA . ALA A 1 285 ? 15.029 23.965 -14.048 1.00 43.98 263 ALA A CA 1
ATOM 1888 C C . ALA A 1 285 ? 15.080 23.765 -12.531 1.00 44.50 263 ALA A C 1
ATOM 1889 O O . ALA A 1 285 ? 15.637 22.776 -12.033 1.00 44.24 263 ALA A O 1
ATOM 1891 N N . ALA A 1 286 ? 14.480 24.703 -11.806 1.00 45.35 264 ALA A N 1
ATOM 1892 C CA . ALA A 1 286 ? 14.390 24.615 -10.355 1.00 46.16 264 ALA A CA 1
ATOM 1893 C C . ALA A 1 286 ? 13.557 23.399 -9.948 1.00 47.21 264 ALA A C 1
ATOM 1894 O O . ALA A 1 286 ? 13.904 22.679 -9.012 1.00 47.30 264 ALA A O 1
ATOM 1896 N N . GLN A 1 287 ? 12.463 23.177 -10.670 1.00 48.46 265 GLN A N 1
ATOM 1897 C CA . GLN A 1 287 ? 11.578 22.050 -10.411 1.00 49.55 265 GLN A CA 1
ATOM 1898 C C . GLN A 1 287 ? 12.249 20.710 -10.708 1.00 50.27 265 GLN A C 1
ATOM 1899 O O . GLN A 1 287 ? 12.053 19.744 -9.967 1.00 50.59 265 GLN A O 1
ATOM 1905 N N . ALA A 1 288 ? 13.030 20.656 -11.788 1.00 50.93 266 ALA A N 1
ATOM 1906 C CA . ALA A 1 288 ? 13.748 19.448 -12.168 1.00 51.30 266 ALA A CA 1
ATOM 1907 C C . ALA A 1 288 ? 14.809 19.077 -11.137 1.00 51.98 266 ALA A C 1
ATOM 1908 O O . ALA A 1 288 ? 15.086 17.907 -10.937 1.00 52.26 266 ALA A O 1
ATOM 1910 N N . LEU A 1 289 ? 15.396 20.073 -10.480 1.00 52.79 267 LEU A N 1
ATOM 1911 C CA . LEU A 1 289 ? 16.434 19.837 -9.478 1.00 53.42 267 LEU A CA 1
ATOM 1912 C C . LEU A 1 289 ? 15.880 19.647 -8.044 1.00 54.31 267 LEU A C 1
ATOM 1913 O O . LEU A 1 289 ? 16.628 19.262 -7.142 1.00 54.28 267 LEU A O 1
ATOM 1918 N N . LYS A 1 290 ? 14.579 19.903 -7.853 1.00 55.38 268 LYS A N 1
ATOM 1919 C CA . LYS A 1 290 ? 13.897 19.852 -6.538 1.00 56.14 268 LYS A CA 1
ATOM 1920 C C . LYS A 1 290 ? 14.817 20.133 -5.366 1.00 56.54 268 LYS A C 1
ATOM 1921 O O . LYS A 1 290 ? 14.733 21.196 -4.765 1.00 57.26 268 LYS A O 1
ATOM 1927 N N . PHE B 1 20 ? 12.908 47.595 -17.200 1.00 64.17 -2 PHE B N 1
ATOM 1928 C CA . PHE B 1 20 ? 12.624 46.796 -15.976 1.00 64.48 -2 PHE B CA 1
ATOM 1929 C C . PHE B 1 20 ? 11.865 45.493 -16.377 1.00 63.89 -2 PHE B C 1
ATOM 1930 O O . PHE B 1 20 ? 12.374 44.739 -17.207 1.00 63.69 -2 PHE B O 1
ATOM 1938 N N . GLN B 1 21 ? 10.686 45.215 -15.805 1.00 63.38 -1 GLN B N 1
ATOM 1939 C CA . GLN B 1 21 ? 9.946 43.960 -16.097 1.00 62.49 -1 GLN B CA 1
ATOM 1940 C C . GLN B 1 21 ? 8.620 44.131 -16.869 1.00 62.24 -1 GLN B C 1
ATOM 1941 O O . GLN B 1 21 ? 7.521 44.164 -16.292 1.00 61.75 -1 GLN B O 1
ATOM 1947 N N . SER B 1 22 ? 8.769 44.238 -18.191 1.00 61.80 0 SER B N 1
ATOM 1948 C CA . SER B 1 22 ? 7.682 44.016 -19.147 1.00 61.05 0 SER B CA 1
ATOM 1949 C C . SER B 1 22 ? 7.919 42.661 -19.832 1.00 60.47 0 SER B C 1
ATOM 1950 O O . SER B 1 22 ? 8.411 42.559 -20.965 1.00 59.56 0 SER B O 1
ATOM 1953 N N . MET B 1 23 ? 7.603 41.636 -19.041 1.00 59.96 1 MET B N 1
ATOM 1954 C CA . MET B 1 23 ? 7.435 40.260 -19.473 1.00 59.48 1 MET B CA 1
ATOM 1955 C C . MET B 1 23 ? 6.000 40.104 -19.965 1.00 59.44 1 MET B C 1
ATOM 1956 O O . MET B 1 23 ? 5.671 39.138 -20.656 1.00 59.93 1 MET B O 1
ATOM 1961 N N . ILE B 1 24 ? 5.144 41.057 -19.592 1.00 59.01 2 ILE B N 1
ATOM 1962 C CA . ILE B 1 24 ? 3.731 41.042 -19.961 1.00 58.75 2 ILE B CA 1
ATOM 1963 C C . ILE B 1 24 ? 3.474 41.841 -21.252 1.00 58.83 2 ILE B C 1
ATOM 1964 O O . ILE B 1 24 ? 2.560 42.666 -21.337 1.00 58.77 2 ILE B O 1
ATOM 1969 N N . ARG B 1 25 ? 4.279 41.548 -22.264 1.00 58.95 3 ARG B N 1
ATOM 1970 C CA . ARG B 1 25 ? 4.216 42.213 -23.556 1.00 59.08 3 ARG B CA 1
ATOM 1971 C C . ARG B 1 25 ? 2.939 41.808 -24.285 1.00 58.64 3 ARG B C 1
ATOM 1972 O O . ARG B 1 25 ? 2.213 42.662 -24.768 1.00 58.42 3 ARG B O 1
ATOM 1980 N N . ASP B 1 26 ? 2.675 40.505 -24.361 1.00 58.46 4 ASP B N 1
ATOM 1981 C CA . ASP B 1 26 ? 1.514 39.996 -25.082 1.00 58.40 4 ASP B CA 1
ATOM 1982 C C . ASP B 1 26 ? 0.303 39.973 -24.163 1.00 57.40 4 ASP B C 1
ATOM 1983 O O . ASP B 1 26 ? 0.323 39.323 -23.122 1.00 57.46 4 ASP B O 1
ATOM 1988 N N . THR B 1 27 ? -0.751 40.686 -24.553 1.00 56.21 5 THR B N 1
ATOM 1989 C CA . THR B 1 27 ? -1.998 40.730 -23.791 1.00 55.13 5 THR B CA 1
ATOM 1990 C C . THR B 1 27 ? -3.193 40.445 -24.704 1.00 54.20 5 THR B C 1
ATOM 1991 O O . THR B 1 27 ? -3.026 40.266 -25.909 1.00 54.02 5 THR B O 1
ATOM 1995 N N . LEU B 1 28 ? -4.391 40.403 -24.122 1.00 53.02 6 LEU B N 1
ATOM 1996 C CA . LEU B 1 28 ? -5.606 40.067 -24.851 1.00 52.18 6 LEU B CA 1
ATOM 1997 C C . LEU B 1 28 ? -6.514 41.267 -25.104 1.00 51.33 6 LEU B C 1
ATOM 1998 O O . LEU B 1 28 ? -7.644 41.097 -25.534 1.00 50.99 6 LEU B O 1
ATOM 2003 N N . HIS B 1 29 ? -6.016 42.474 -24.860 1.00 50.57 7 HIS B N 1
ATOM 2004 C CA . HIS B 1 29 ? -6.852 43.681 -24.926 1.00 49.91 7 HIS B CA 1
ATOM 2005 C C . HIS B 1 29 ? -7.605 43.858 -26.238 1.00 49.57 7 HIS B C 1
ATOM 2006 O O . HIS B 1 29 ? -8.769 44.264 -26.234 1.00 49.47 7 HIS B O 1
ATOM 2013 N N . ASP B 1 30 ? -6.940 43.547 -27.349 1.00 49.15 8 ASP B N 1
ATOM 2014 C CA . ASP B 1 30 ? -7.507 43.741 -28.682 1.00 48.89 8 ASP B CA 1
ATOM 2015 C C . ASP B 1 30 ? -8.093 42.473 -29.308 1.00 48.00 8 ASP B C 1
ATOM 2016 O O . ASP B 1 30 ? -8.299 42.430 -30.516 1.00 48.28 8 ASP B O 1
ATOM 2021 N N . LEU B 1 31 ? -8.373 41.459 -28.488 1.00 46.66 9 LEU B N 1
ATOM 2022 C CA . LEU B 1 31 ? -8.886 40.177 -28.964 1.00 45.30 9 LEU B CA 1
ATOM 2023 C C . LEU B 1 31 ? -10.241 39.829 -28.358 1.00 44.35 9 LEU B C 1
ATOM 2024 O O . LEU B 1 31 ? -10.709 38.710 -28.511 1.00 44.22 9 LEU B O 1
ATOM 2029 N N . HIS B 1 32 ? -10.884 40.781 -27.684 1.00 43.37 10 HIS B N 1
ATOM 2030 C CA . HIS B 1 32 ? -12.223 40.553 -27.125 1.00 42.63 10 HIS B CA 1
ATOM 2031 C C . HIS B 1 32 ? -13.206 40.125 -28.222 1.00 42.39 10 HIS B C 1
ATOM 2032 O O . HIS B 1 32 ? -13.090 40.531 -29.360 1.00 42.51 10 HIS B O 1
ATOM 2039 N N . ARG B 1 33 ? -14.157 39.273 -27.868 1.00 42.22 11 ARG B N 1
ATOM 2040 C CA . ARG B 1 33 ? -15.065 38.648 -28.840 1.00 41.67 11 ARG B CA 1
ATOM 2041 C C . ARG B 1 33 ? -16.432 38.617 -28.207 1.00 41.28 11 ARG B C 1
ATOM 2042 O O . ARG B 1 33 ? -16.525 38.492 -26.992 1.00 41.44 11 ARG B O 1
ATOM 2050 N N . PRO B 1 34 ? -17.502 38.704 -29.016 1.00 40.79 12 PRO B N 1
ATOM 2051 C CA . PRO B 1 34 ? -18.838 38.591 -28.430 1.00 40.36 12 PRO B CA 1
ATOM 2052 C C . PRO B 1 34 ? -19.192 37.146 -28.013 1.00 39.61 12 PRO B C 1
ATOM 2053 O O . PRO B 1 34 ? -18.752 36.184 -28.654 1.00 39.37 12 PRO B O 1
ATOM 2057 N N . LEU B 1 35 ? -19.949 37.022 -26.924 1.00 38.82 13 LEU B N 1
ATOM 2058 C CA . LEU B 1 35 ? -20.396 35.734 -26.426 1.00 38.36 13 LEU B CA 1
ATOM 2059 C C . LEU B 1 35 ? -21.787 35.486 -26.958 1.00 38.48 13 LEU B C 1
ATOM 2060 O O . LEU B 1 35 ? -22.770 35.858 -26.324 1.00 38.43 13 LEU B O 1
ATOM 2065 N N . GLY B 1 36 ? -21.854 34.876 -28.142 1.00 38.75 14 GLY B N 1
ATOM 2066 C CA . GLY B 1 36 ? -23.112 34.637 -28.853 1.00 38.81 14 GLY B CA 1
ATOM 2067 C C . GLY B 1 36 ? -23.873 35.923 -29.113 1.00 38.85 14 GLY B C 1
ATOM 2068 O O . GLY B 1 36 ? -23.277 36.940 -29.449 1.00 38.36 14 GLY B O 1
ATOM 2069 N N . ASP B 1 37 ? -25.192 35.869 -28.930 1.00 39.26 15 ASP B N 1
ATOM 2070 C CA . ASP B 1 37 ? -26.060 37.036 -29.090 1.00 39.64 15 ASP B CA 1
ATOM 2071 C C . ASP B 1 37 ? -26.431 37.681 -27.751 1.00 39.10 15 ASP B C 1
ATOM 2072 O O . ASP B 1 37 ? -27.444 38.350 -27.655 1.00 39.18 15 ASP B O 1
ATOM 2077 N N . THR B 1 38 ? -25.616 37.496 -26.720 1.00 38.78 16 THR B N 1
ATOM 2078 C CA . THR B 1 38 ? -25.922 38.077 -25.396 1.00 38.42 16 THR B CA 1
ATOM 2079 C C . THR B 1 38 ? -25.600 39.558 -25.288 1.00 38.00 16 THR B C 1
ATOM 2080 O O . THR B 1 38 ? -26.007 40.196 -24.350 1.00 37.92 16 THR B O 1
ATOM 2084 N N . GLY B 1 39 ? -24.817 40.083 -26.215 1.00 37.94 17 GLY B N 1
ATOM 2085 C CA . GLY B 1 39 ? -24.336 41.465 -26.132 1.00 37.90 17 GLY B CA 1
ATOM 2086 C C . GLY B 1 39 ? -23.178 41.688 -25.171 1.00 37.69 17 GLY B C 1
ATOM 2087 O O . GLY B 1 39 ? -22.798 42.815 -24.904 1.00 37.78 17 GLY B O 1
ATOM 2088 N N . LEU B 1 40 ? -22.625 40.603 -24.642 1.00 37.19 18 LEU B N 1
ATOM 2089 C CA . LEU B 1 40 ? -21.447 40.657 -23.803 1.00 36.47 18 LEU B CA 1
ATOM 2090 C C . LEU B 1 40 ? -20.196 40.419 -24.657 1.00 35.98 18 LEU B C 1
ATOM 2091 O O . LEU B 1 40 ? -20.152 39.499 -25.482 1.00 35.90 18 LEU B O 1
ATOM 2096 N N . ALA B 1 41 ? -19.180 41.253 -24.449 1.00 35.33 19 ALA B N 1
ATOM 2097 C CA . ALA B 1 41 ? -17.880 41.089 -25.094 1.00 34.63 19 ALA B CA 1
ATOM 2098 C C . ALA B 1 41 ? -16.919 40.518 -24.058 1.00 34.12 19 ALA B C 1
ATOM 2099 O O . ALA B 1 41 ? -16.832 41.032 -22.939 1.00 34.49 19 ALA B O 1
ATOM 2101 N N . VAL B 1 42 ? -16.196 39.468 -24.417 1.00 33.20 20 VAL B N 1
ATOM 2102 C CA . VAL B 1 42 ? -15.327 38.798 -23.468 1.00 32.57 20 VAL B CA 1
ATOM 2103 C C . VAL B 1 42 ? -13.921 38.546 -24.040 1.00 32.33 20 VAL B C 1
ATOM 2104 O O . VAL B 1 42 ? -13.746 38.319 -25.242 1.00 32.48 20 VAL B O 1
ATOM 2108 N N . SER B 1 43 ? -12.927 38.601 -23.164 1.00 31.62 21 SER B N 1
ATOM 2109 C CA . SER B 1 43 ? -11.605 38.141 -23.486 1.00 31.27 21 SER B CA 1
ATOM 2110 C C . SER B 1 43 ? -11.641 36.646 -23.818 1.00 30.98 21 SER B C 1
ATOM 2111 O O . SER B 1 43 ? -12.423 35.900 -23.238 1.00 31.19 21 SER B O 1
ATOM 2114 N N . PRO B 1 44 ? -10.790 36.201 -24.747 1.00 30.54 22 PRO B N 1
ATOM 2115 C CA . PRO B 1 44 ? -10.747 34.781 -25.124 1.00 30.27 22 PRO B CA 1
ATOM 2116 C C . PRO B 1 44 ? -10.280 33.860 -24.011 1.00 29.96 22 PRO B C 1
ATOM 2117 O O . PRO B 1 44 ? -10.421 32.642 -24.129 1.00 30.35 22 PRO B O 1
ATOM 2121 N N . LEU B 1 45 ? -9.701 34.417 -22.957 1.00 29.40 23 LEU B N 1
ATOM 2122 C CA . LEU B 1 45 ? -9.438 33.640 -21.752 1.00 28.97 23 LEU B CA 1
ATOM 2123 C C . LEU B 1 45 ? -10.236 34.246 -20.614 1.00 28.60 23 LEU B C 1
ATOM 2124 O O . LEU B 1 45 ? -10.393 35.459 -20.519 1.00 28.69 23 LEU B O 1
ATOM 2129 N N . GLY B 1 46 ? -10.758 33.370 -19.775 1.00 28.25 24 GLY B N 1
ATOM 2130 C CA . GLY B 1 46 ? -11.443 33.764 -18.569 1.00 28.21 24 GLY B CA 1
ATOM 2131 C C . GLY B 1 46 ? -10.742 33.159 -17.373 1.00 28.01 24 GLY B C 1
ATOM 2132 O O . GLY B 1 46 ? -10.162 32.066 -17.458 1.00 27.55 24 GLY B O 1
ATOM 2133 N N . LEU B 1 47 ? -10.779 33.849 -16.270 1.00 28.03 25 LEU B N 1
ATOM 2134 C CA . LEU B 1 47 ? -10.169 33.372 -15.081 1.00 28.10 25 LEU B CA 1
ATOM 2135 C C . LEU B 1 47 ? -11.104 32.493 -14.309 1.00 28.28 25 LEU B C 1
ATOM 2136 O O . LEU B 1 47 ? -12.202 32.837 -14.066 1.00 28.45 25 LEU B O 1
ATOM 2141 N N . GLY B 1 48 ? -10.651 31.325 -13.932 1.00 28.70 26 GLY B N 1
ATOM 2142 C CA . GLY B 1 48 ? -11.490 30.444 -13.183 1.00 29.09 26 GLY B CA 1
ATOM 2143 C C . GLY B 1 48 ? -11.184 30.559 -11.738 1.00 29.36 26 GLY B C 1
ATOM 2144 O O . GLY B 1 48 ? -10.078 30.764 -11.400 1.00 29.48 26 GLY B O 1
ATOM 2145 N N . THR B 1 49 ? -12.142 30.428 -10.861 1.00 29.88 27 THR B N 1
ATOM 2146 C CA . THR B 1 49 ? -11.780 30.587 -9.493 1.00 30.35 27 THR B CA 1
ATOM 2147 C C . THR B 1 49 ? -12.227 29.472 -8.640 1.00 30.57 27 THR B C 1
ATOM 2148 O O . THR B 1 49 ? -12.770 29.694 -7.627 1.00 30.40 27 THR B O 1
ATOM 2152 N N . VAL B 1 50 ? -11.962 28.261 -9.053 1.00 31.18 28 VAL B N 1
ATOM 2153 C CA . VAL B 1 50 ? -12.192 27.112 -8.235 1.00 31.73 28 VAL B CA 1
ATOM 2154 C C . VAL B 1 50 ? -11.241 27.062 -7.079 1.00 32.21 28 VAL B C 1
ATOM 2155 O O . VAL B 1 50 ? -11.616 26.725 -5.995 1.00 31.84 28 VAL B O 1
ATOM 2159 N N . LYS B 1 51 ? -9.989 27.364 -7.348 1.00 32.95 29 LYS B N 1
ATOM 2160 C CA . LYS B 1 51 ? -8.920 27.303 -6.348 1.00 33.51 29 LYS B CA 1
ATOM 2161 C C . LYS B 1 51 ? -8.956 28.468 -5.357 1.00 34.22 29 LYS B C 1
ATOM 2162 O O . LYS B 1 51 ? -8.159 28.504 -4.420 1.00 34.54 29 LYS B O 1
ATOM 2168 N N . PHE B 1 52 ? -9.854 29.424 -5.548 1.00 34.85 30 PHE B N 1
ATOM 2169 C CA . PHE B 1 52 ? -10.055 30.441 -4.536 1.00 35.68 30 PHE B CA 1
ATOM 2170 C C . PHE B 1 52 ? -10.799 29.888 -3.324 1.00 36.94 30 PHE B C 1
ATOM 2171 O O . PHE B 1 52 ? -10.779 30.501 -2.266 1.00 37.22 30 PHE B O 1
ATOM 2179 N N . GLY B 1 53 ? -11.477 28.755 -3.483 1.00 38.85 31 GLY B N 1
ATOM 2180 C CA . GLY B 1 53 ? -12.320 28.179 -2.417 1.00 40.43 31 GLY B CA 1
ATOM 2181 C C . GLY B 1 53 ? -12.114 26.697 -2.091 1.00 42.08 31 GLY B C 1
ATOM 2182 O O . GLY B 1 53 ? -12.360 26.277 -0.952 1.00 42.32 31 GLY B O 1
ATOM 2183 N N . ARG B 1 54 ? -11.687 25.908 -3.084 1.00 43.82 32 ARG B N 1
ATOM 2184 C CA . ARG B 1 54 ? -11.449 24.466 -2.934 1.00 45.28 32 ARG B CA 1
ATOM 2185 C C . ARG B 1 54 ? -12.065 23.915 -1.644 1.00 45.34 32 ARG B C 1
ATOM 2186 O O . ARG B 1 54 ? -13.297 23.852 -1.525 1.00 45.88 32 ARG B O 1
ATOM 2194 N N . THR B 1 65 ? -3.228 24.179 -2.824 1.00 60.86 43 THR B N 1
ATOM 2195 C CA . THR B 1 65 ? -3.136 25.298 -1.873 1.00 60.83 43 THR B CA 1
ATOM 2196 C C . THR B 1 65 ? -3.855 26.573 -2.362 1.00 60.08 43 THR B C 1
ATOM 2197 O O . THR B 1 65 ? -3.811 26.932 -3.556 1.00 60.34 43 THR B O 1
ATOM 2201 N N . ILE B 1 66 ? -4.484 27.259 -1.410 1.00 58.78 44 ILE B N 1
ATOM 2202 C CA . ILE B 1 66 ? -5.380 28.378 -1.692 1.00 57.63 44 ILE B CA 1
ATOM 2203 C C . ILE B 1 66 ? -4.656 29.721 -1.590 1.00 56.61 44 ILE B C 1
ATOM 2204 O O . ILE B 1 66 ? -3.890 29.943 -0.657 1.00 56.40 44 ILE B O 1
ATOM 2209 N N . PRO B 1 67 ? -4.908 30.628 -2.544 1.00 55.51 45 PRO B N 1
ATOM 2210 C CA . PRO B 1 67 ? -4.325 31.952 -2.444 1.00 54.90 45 PRO B CA 1
ATOM 2211 C C . PRO B 1 67 ? -4.782 32.767 -1.221 1.00 54.52 45 PRO B C 1
ATOM 2212 O O . PRO B 1 67 ? -5.971 32.852 -0.908 1.00 54.39 45 PRO B O 1
ATOM 2216 N N . ASP B 1 68 ? -3.783 33.286 -0.519 1.00 54.13 46 ASP B N 1
ATOM 2217 C CA . ASP B 1 68 ? -3.872 34.479 0.310 1.00 53.84 46 ASP B CA 1
ATOM 2218 C C . ASP B 1 68 ? -4.625 35.675 -0.310 1.00 53.29 46 ASP B C 1
ATOM 2219 O O . ASP B 1 68 ? -4.450 35.994 -1.486 1.00 53.24 46 ASP B O 1
ATOM 2224 N N . ASP B 1 69 ? -5.470 36.358 0.479 1.00 52.69 47 ASP B N 1
ATOM 2225 C CA . ASP B 1 69 ? -6.229 37.512 -0.034 1.00 52.30 47 ASP B CA 1
ATOM 2226 C C . ASP B 1 69 ? -5.341 38.440 -0.868 1.00 52.01 47 ASP B C 1
ATOM 2227 O O . ASP B 1 69 ? -5.821 39.107 -1.775 1.00 52.14 47 ASP B O 1
ATOM 2232 N N . ARG B 1 70 ? -4.060 38.498 -0.521 1.00 51.77 48 ARG B N 1
ATOM 2233 C CA . ARG B 1 70 ? -3.075 39.316 -1.218 1.00 51.51 48 ARG B CA 1
ATOM 2234 C C . ARG B 1 70 ? -2.830 38.725 -2.594 1.00 50.11 48 ARG B C 1
ATOM 2235 O O . ARG B 1 70 ? -2.946 39.422 -3.601 1.00 49.95 48 ARG B O 1
ATOM 2243 N N . GLU B 1 71 ? -2.491 37.437 -2.617 1.00 48.57 49 GLU B N 1
ATOM 2244 C CA . GLU B 1 71 ? -2.214 36.703 -3.851 1.00 47.49 49 GLU B CA 1
ATOM 2245 C C . GLU B 1 71 ? -3.408 36.732 -4.801 1.00 46.08 49 GLU B C 1
ATOM 2246 O O . GLU B 1 71 ? -3.233 36.784 -6.020 1.00 46.03 49 GLU B O 1
ATOM 2252 N N . ALA B 1 72 ? -4.612 36.704 -4.245 1.00 44.37 50 ALA B N 1
ATOM 2253 C CA . ALA B 1 72 ? -5.820 36.702 -5.045 1.00 43.20 50 ALA B CA 1
ATOM 2254 C C . ALA B 1 72 ? -6.046 38.065 -5.673 1.00 42.28 50 ALA B C 1
ATOM 2255 O O . ALA B 1 72 ? -6.382 38.151 -6.852 1.00 42.38 50 ALA B O 1
ATOM 2257 N N . ALA B 1 73 ? -5.855 39.130 -4.902 1.00 41.34 51 ALA B N 1
ATOM 2258 C CA . ALA B 1 73 ? -6.022 40.509 -5.419 1.00 40.74 51 ALA B CA 1
ATOM 2259 C C . ALA B 1 73 ? -5.008 40.811 -6.531 1.00 40.14 51 ALA B C 1
ATOM 2260 O O . ALA B 1 73 ? -5.310 41.538 -7.491 1.00 40.04 51 ALA B O 1
ATOM 2262 N N . ASP B 1 74 ? -3.815 40.233 -6.380 1.00 39.37 52 ASP B N 1
ATOM 2263 C CA . ASP B 1 74 ? -2.730 40.386 -7.337 1.00 39.01 52 ASP B CA 1
ATOM 2264 C C . ASP B 1 74 ? -3.038 39.644 -8.637 1.00 38.33 52 ASP B C 1
ATOM 2265 O O . ASP B 1 74 ? -2.703 40.117 -9.718 1.00 38.22 52 ASP B O 1
ATOM 2270 N N . LEU B 1 75 ? -3.659 38.472 -8.521 1.00 37.65 53 LEU B N 1
ATOM 2271 C CA . LEU B 1 75 ? -4.008 37.653 -9.690 1.00 36.93 53 LEU B CA 1
ATOM 2272 C C . LEU B 1 75 ? -5.108 38.326 -10.514 1.00 36.16 53 LEU B C 1
ATOM 2273 O O . LEU B 1 75 ? -5.056 38.315 -11.742 1.00 35.79 53 LEU B O 1
ATOM 2278 N N . LEU B 1 76 ? -6.087 38.911 -9.826 1.00 35.39 54 LEU B N 1
ATOM 2279 C CA . LEU B 1 76 ? -7.117 39.707 -10.480 1.00 35.12 54 LEU B CA 1
ATOM 2280 C C . LEU B 1 76 ? -6.517 40.936 -11.154 1.00 34.63 54 LEU B C 1
ATOM 2281 O O . LEU B 1 76 ? -6.848 41.244 -12.288 1.00 34.77 54 LEU B O 1
ATOM 2286 N N . ALA B 1 77 ? -5.626 41.617 -10.453 1.00 34.30 55 ALA B N 1
ATOM 2287 C CA . ALA B 1 77 ? -5.005 42.832 -10.957 1.00 33.99 55 ALA B CA 1
ATOM 2288 C C . ALA B 1 77 ? -4.195 42.568 -12.212 1.00 33.82 55 ALA B C 1
ATOM 2289 O O . ALA B 1 77 ? -4.248 43.348 -13.177 1.00 33.94 55 ALA B O 1
ATOM 2291 N N . LEU B 1 78 ? -3.445 41.475 -12.191 1.00 33.53 56 LEU B N 1
ATOM 2292 C CA . LEU B 1 78 ? -2.655 41.039 -13.339 1.00 33.41 56 LEU B CA 1
ATOM 2293 C C . LEU B 1 78 ? -3.535 40.561 -14.510 1.00 33.97 56 LEU B C 1
ATOM 2294 O O . LEU B 1 78 ? -3.219 40.821 -15.685 1.00 34.11 56 LEU B O 1
ATOM 2299 N N . ALA B 1 79 ? -4.625 39.854 -14.192 1.00 34.21 57 ALA B N 1
ATOM 2300 C CA . ALA B 1 79 ? -5.568 39.394 -15.210 1.00 34.34 57 ALA B CA 1
ATOM 2301 C C . ALA B 1 79 ? -6.122 40.594 -15.961 1.00 34.66 57 ALA B C 1
ATOM 2302 O O . ALA B 1 79 ? -6.205 40.583 -17.176 1.00 34.36 57 ALA B O 1
ATOM 2304 N N . ARG B 1 80 ? -6.479 41.630 -15.218 1.00 35.23 58 ARG B N 1
ATOM 2305 C CA . ARG B 1 80 ? -7.038 42.833 -15.783 1.00 36.08 58 ARG B CA 1
ATOM 2306 C C . ARG B 1 80 ? -6.072 43.490 -16.777 1.00 35.96 58 ARG B C 1
ATOM 2307 O O . ARG B 1 80 ? -6.447 43.759 -17.934 1.00 36.14 58 ARG B O 1
ATOM 2315 N N . ASP B 1 81 ? -4.828 43.720 -16.335 1.00 35.69 59 ASP B N 1
ATOM 2316 C CA . ASP B 1 81 ? -3.767 44.315 -17.176 1.00 35.41 59 ASP B CA 1
ATOM 2317 C C . ASP B 1 81 ? -3.337 43.396 -18.312 1.00 34.64 59 ASP B C 1
ATOM 2318 O O . ASP B 1 81 ? -2.581 43.810 -19.187 1.00 34.83 59 ASP B O 1
ATOM 2323 N N . LEU B 1 82 ? -3.748 42.135 -18.246 1.00 33.66 60 LEU B N 1
ATOM 2324 C CA . LEU B 1 82 ? -3.508 41.178 -19.316 1.00 32.92 60 LEU B CA 1
ATOM 2325 C C . LEU B 1 82 ? -4.679 41.156 -20.313 1.00 32.34 60 LEU B C 1
ATOM 2326 O O . LEU B 1 82 ? -4.661 40.398 -21.292 1.00 31.85 60 LEU B O 1
ATOM 2331 N N . GLY B 1 83 ? -5.690 41.988 -20.062 1.00 31.69 61 GLY B N 1
ATOM 2332 C CA . GLY B 1 83 ? -6.838 42.103 -20.947 1.00 31.23 61 GLY B CA 1
ATOM 2333 C C . GLY B 1 83 ? -7.973 41.139 -20.683 1.00 30.78 61 GLY B C 1
ATOM 2334 O O . GLY B 1 83 ? -8.879 41.021 -21.499 1.00 30.61 61 GLY B O 1
ATOM 2335 N N . ILE B 1 84 ? -7.945 40.458 -19.545 1.00 30.28 62 ILE B N 1
ATOM 2336 C CA . ILE B 1 84 ? -9.029 39.547 -19.192 1.00 30.04 62 ILE B CA 1
ATOM 2337 C C . ILE B 1 84 ? -10.168 40.316 -18.508 1.00 29.87 62 ILE B C 1
ATOM 2338 O O . ILE B 1 84 ? -9.904 41.130 -17.632 1.00 30.38 62 ILE B O 1
ATOM 2343 N N . ASN B 1 85 ? -11.413 40.076 -18.930 1.00 29.18 63 ASN B N 1
ATOM 2344 C CA . ASN B 1 85 ? -12.593 40.661 -18.294 1.00 28.75 63 ASN B CA 1
ATOM 2345 C C . ASN B 1 85 ? -13.681 39.632 -18.009 1.00 28.40 63 ASN B C 1
ATOM 2346 O O . ASN B 1 85 ? -14.848 39.987 -17.769 1.00 28.29 63 ASN B O 1
ATOM 2351 N N . LEU B 1 86 ? -13.296 38.359 -18.043 1.00 27.88 64 LEU B N 1
ATOM 2352 C CA . LEU B 1 86 ? -14.213 37.262 -17.810 1.00 27.43 64 LEU B CA 1
ATOM 2353 C C . LEU B 1 86 ? -13.753 36.487 -16.597 1.00 27.30 64 LEU B C 1
ATOM 2354 O O . LEU B 1 86 ? -12.580 36.156 -16.501 1.00 27.10 64 LEU B O 1
ATOM 2359 N N . ILE B 1 87 ? -14.681 36.212 -15.681 1.00 27.21 65 ILE B N 1
ATOM 2360 C CA . ILE B 1 87 ? -14.382 35.469 -14.458 1.00 27.05 65 ILE B CA 1
ATOM 2361 C C . ILE B 1 87 ? -15.484 34.426 -14.182 1.00 27.13 65 ILE B C 1
ATOM 2362 O O . ILE B 1 87 ? -16.672 34.707 -14.345 1.00 27.35 65 ILE B O 1
ATOM 2367 N N . ASP B 1 88 ? -15.072 33.226 -13.781 1.00 26.96 66 ASP B N 1
ATOM 2368 C CA . ASP B 1 88 ? -15.959 32.070 -13.668 1.00 26.89 66 ASP B CA 1
ATOM 2369 C C . ASP B 1 88 ? -15.955 31.574 -12.233 1.00 26.54 66 ASP B C 1
ATOM 2370 O O . ASP B 1 88 ? -14.904 31.362 -11.669 1.00 26.77 66 ASP B O 1
ATOM 2375 N N . THR B 1 89 ? -17.123 31.381 -11.644 1.00 26.24 67 THR B N 1
ATOM 2376 C CA . THR B 1 89 ? -17.200 30.887 -10.284 1.00 26.16 67 THR B CA 1
ATOM 2377 C C . THR B 1 89 ? -18.421 30.008 -10.107 1.00 26.32 67 THR B C 1
ATOM 2378 O O . THR B 1 89 ? -19.143 29.768 -11.038 1.00 26.00 67 THR B O 1
ATOM 2382 N N . ALA B 1 90 ? -18.638 29.532 -8.892 1.00 26.94 68 ALA B N 1
ATOM 2383 C CA . ALA B 1 90 ? -19.795 28.693 -8.570 1.00 27.22 68 ALA B CA 1
ATOM 2384 C C . ALA B 1 90 ? -19.991 28.597 -7.056 1.00 27.45 68 ALA B C 1
ATOM 2385 O O . ALA B 1 90 ? -19.020 28.672 -6.307 1.00 27.64 68 ALA B O 1
ATOM 2387 N N . PRO B 1 91 ? -21.245 28.442 -6.600 1.00 28.00 69 PRO B N 1
ATOM 2388 C CA . PRO B 1 91 ? -21.543 28.037 -5.226 1.00 28.27 69 PRO B CA 1
ATOM 2389 C C . PRO B 1 91 ? -20.720 26.825 -4.789 1.00 28.82 69 PRO B C 1
ATOM 2390 O O . PRO B 1 91 ? -20.212 26.814 -3.669 1.00 29.32 69 PRO B O 1
ATOM 2394 N N . ALA B 1 92 ? -20.568 25.835 -5.674 1.00 29.16 70 ALA B N 1
ATOM 2395 C CA . ALA B 1 92 ? -19.847 24.608 -5.346 1.00 29.46 70 ALA B CA 1
ATOM 2396 C C . ALA B 1 92 ? -18.338 24.794 -5.097 1.00 29.94 70 ALA B C 1
ATOM 2397 O O . ALA B 1 92 ? -17.704 23.918 -4.478 1.00 30.08 70 ALA B O 1
ATOM 2399 N N . TYR B 1 93 ? -17.752 25.897 -5.572 1.00 30.32 71 TYR B N 1
ATOM 2400 C CA . TYR B 1 93 ? -16.301 26.110 -5.430 1.00 30.60 71 TYR B CA 1
ATOM 2401 C C . TYR B 1 93 ? -15.973 26.669 -4.043 1.00 31.22 71 TYR B C 1
ATOM 2402 O O . TYR B 1 93 ? -15.349 27.719 -3.904 1.00 31.17 71 TYR B O 1
ATOM 2411 N N . GLY B 1 94 ? -16.397 25.948 -3.011 1.00 32.01 72 GLY B N 1
ATOM 2412 C CA . GLY B 1 94 ? -16.138 26.356 -1.638 1.00 32.55 72 GLY B CA 1
ATOM 2413 C C . GLY B 1 94 ? -16.605 27.777 -1.424 1.00 32.86 72 GLY B C 1
ATOM 2414 O O . GLY B 1 94 ? -17.773 28.084 -1.588 1.00 33.30 72 GLY B O 1
ATOM 2415 N N . ARG B 1 95 ? -15.682 28.660 -1.099 1.00 33.50 73 ARG B N 1
ATOM 2416 C CA . ARG B 1 95 ? -16.038 30.047 -0.839 1.00 34.28 73 ARG B CA 1
ATOM 2417 C C . ARG B 1 95 ? -15.652 31.018 -1.897 1.00 33.79 73 ARG B C 1
ATOM 2418 O O . ARG B 1 95 ? -15.649 32.231 -1.654 1.00 33.40 73 ARG B O 1
ATOM 2426 N N . SER B 1 96 ? -15.307 30.490 -3.058 1.00 33.29 74 SER B N 1
ATOM 2427 C CA . SER B 1 96 ? -14.937 31.323 -4.145 1.00 33.31 74 SER B CA 1
ATOM 2428 C C . SER B 1 96 ? -15.901 32.508 -4.236 1.00 33.39 74 SER B C 1
ATOM 2429 O O . SER B 1 96 ? -15.475 33.663 -4.192 1.00 33.24 74 SER B O 1
ATOM 2432 N N . GLU B 1 97 ? -17.193 32.225 -4.323 1.00 33.79 75 GLU B N 1
ATOM 2433 C CA . GLU B 1 97 ? -18.195 33.290 -4.409 1.00 34.30 75 GLU B CA 1
ATOM 2434 C C . GLU B 1 97 ? -18.032 34.321 -3.286 1.00 34.89 75 GLU B C 1
ATOM 2435 O O . GLU B 1 97 ? -17.888 35.517 -3.532 1.00 34.60 75 GLU B O 1
ATOM 2441 N N . GLU B 1 98 ? -18.037 33.834 -2.053 1.00 35.93 76 GLU B N 1
ATOM 2442 C CA . GLU B 1 98 ? -17.979 34.696 -0.875 1.00 36.76 76 GLU B CA 1
ATOM 2443 C C . GLU B 1 98 ? -16.772 35.637 -0.893 1.00 36.43 76 GLU B C 1
ATOM 2444 O O . GLU B 1 98 ? -16.901 36.823 -0.600 1.00 36.44 76 GLU B O 1
ATOM 2450 N N . ARG B 1 99 ? -15.612 35.087 -1.249 1.00 36.20 77 ARG B N 1
ATOM 2451 C CA . ARG B 1 99 ? -14.364 35.845 -1.318 1.00 35.88 77 ARG B CA 1
ATOM 2452 C C . ARG B 1 99 ? -14.366 36.903 -2.424 1.00 35.88 77 ARG B C 1
ATOM 2453 O O . ARG B 1 99 ? -13.768 37.979 -2.261 1.00 35.94 77 ARG B O 1
ATOM 2461 N N . LEU B 1 100 ? -15.006 36.584 -3.550 1.00 35.62 78 LEU B N 1
ATOM 2462 C CA . LEU B 1 100 ? -14.944 37.447 -4.724 1.00 35.40 78 LEU B CA 1
ATOM 2463 C C . LEU B 1 100 ? -15.640 38.791 -4.496 1.00 35.57 78 LEU B C 1
ATOM 2464 O O . LEU B 1 100 ? -15.244 39.805 -5.055 1.00 35.35 78 LEU B O 1
ATOM 2469 N N . GLY B 1 101 ? -16.676 38.803 -3.675 1.00 35.88 79 GLY B N 1
ATOM 2470 C CA . GLY B 1 101 ? -17.431 40.036 -3.443 1.00 36.32 79 GLY B CA 1
ATOM 2471 C C . GLY B 1 101 ? -16.526 41.185 -3.022 1.00 36.53 79 GLY B C 1
ATOM 2472 O O . GLY B 1 101 ? -16.428 42.192 -3.743 1.00 36.58 79 GLY B O 1
ATOM 2473 N N . PRO B 1 102 ? -15.857 41.032 -1.851 1.00 36.60 80 PRO B N 1
ATOM 2474 C CA . PRO B 1 102 ? -14.857 41.952 -1.336 1.00 36.63 80 PRO B CA 1
ATOM 2475 C C . PRO B 1 102 ? -13.723 42.246 -2.330 1.00 36.61 80 PRO B C 1
ATOM 2476 O O . PRO B 1 102 ? -13.362 43.393 -2.544 1.00 36.79 80 PRO B O 1
ATOM 2480 N N . LEU B 1 103 ? -13.165 41.196 -2.915 1.00 36.57 81 LEU B N 1
ATOM 2481 C CA . LEU B 1 103 ? -12.056 41.321 -3.838 1.00 36.40 81 LEU B CA 1
ATOM 2482 C C . LEU B 1 103 ? -12.421 42.139 -5.089 1.00 36.68 81 LEU B C 1
ATOM 2483 O O . LEU B 1 103 ? -11.554 42.770 -5.692 1.00 37.05 81 LEU B O 1
ATOM 2488 N N . LEU B 1 104 ? -13.687 42.122 -5.488 1.00 36.80 82 LEU B N 1
ATOM 2489 C CA . LEU B 1 104 ? -14.126 42.830 -6.694 1.00 36.90 82 LEU B CA 1
ATOM 2490 C C . LEU B 1 104 ? -14.671 44.226 -6.407 1.00 37.39 82 LEU B C 1
ATOM 2491 O O . LEU B 1 104 ? -14.976 44.965 -7.340 1.00 37.30 82 LEU B O 1
ATOM 2496 N N . ARG B 1 105 ? -14.796 44.589 -5.129 1.00 37.93 83 ARG B N 1
ATOM 2497 C CA . ARG B 1 105 ? -15.151 45.968 -4.746 1.00 38.52 83 ARG B CA 1
ATOM 2498 C C . ARG B 1 105 ? -14.277 47.005 -5.440 1.00 38.49 83 ARG B C 1
ATOM 2499 O O . ARG B 1 105 ? -13.046 46.941 -5.388 1.00 38.25 83 ARG B O 1
ATOM 2507 N N . GLY B 1 106 ? -14.932 47.962 -6.085 1.00 38.71 84 GLY B N 1
ATOM 2508 C CA . GLY B 1 106 ? -14.242 49.015 -6.810 1.00 38.77 84 GLY B CA 1
ATOM 2509 C C . GLY B 1 106 ? -13.980 48.707 -8.278 1.00 38.75 84 GLY B C 1
ATOM 2510 O O . GLY B 1 106 ? -13.626 49.610 -9.029 1.00 38.78 84 GLY B O 1
ATOM 2511 N N . GLN B 1 107 ? -14.147 47.449 -8.691 1.00 38.62 85 GLN B N 1
ATOM 2512 C CA . GLN B 1 107 ? -13.880 47.058 -10.071 1.00 38.52 85 GLN B CA 1
ATOM 2513 C C . GLN B 1 107 ? -14.939 46.168 -10.702 1.00 38.33 85 GLN B C 1
ATOM 2514 O O . GLN B 1 107 ? -14.755 45.736 -11.836 1.00 38.13 85 GLN B O 1
ATOM 2520 N N . ARG B 1 108 ? -16.026 45.869 -9.987 1.00 38.21 86 ARG B N 1
ATOM 2521 C CA . ARG B 1 108 ? -17.045 44.938 -10.507 1.00 38.16 86 ARG B CA 1
ATOM 2522 C C . ARG B 1 108 ? -17.466 45.239 -11.949 1.00 38.02 86 ARG B C 1
ATOM 2523 O O . ARG B 1 108 ? -17.668 44.330 -12.758 1.00 37.87 86 ARG B O 1
ATOM 2531 N N . GLU B 1 109 ? -17.597 46.514 -12.263 1.00 37.96 87 GLU B N 1
ATOM 2532 C CA . GLU B 1 109 ? -18.013 46.918 -13.593 1.00 38.19 87 GLU B CA 1
ATOM 2533 C C . GLU B 1 109 ? -17.110 46.444 -14.718 1.00 37.48 87 GLU B C 1
ATOM 2534 O O . GLU B 1 109 ? -17.592 46.248 -15.829 1.00 37.59 87 GLU B O 1
ATOM 2540 N N . HIS B 1 110 ? -15.822 46.235 -14.433 1.00 36.62 88 HIS B N 1
ATOM 2541 C CA . HIS B 1 110 ? -14.897 45.667 -15.420 1.00 36.09 88 HIS B CA 1
ATOM 2542 C C . HIS B 1 110 ? -15.301 44.257 -15.870 1.00 35.05 88 HIS B C 1
ATOM 2543 O O . HIS B 1 110 ? -15.114 43.902 -17.023 1.00 35.04 88 HIS B O 1
ATOM 2550 N N . TRP B 1 111 ? -15.864 43.477 -14.950 1.00 33.84 89 TRP B N 1
ATOM 2551 C CA . TRP B 1 111 ? -15.964 42.027 -15.092 1.00 32.76 89 TRP B CA 1
ATOM 2552 C C . TRP B 1 111 ? -17.308 41.502 -15.569 1.00 31.72 89 TRP B C 1
ATOM 2553 O O . TRP B 1 111 ? -18.358 41.909 -15.091 1.00 31.61 89 TRP B O 1
ATOM 2564 N N . VAL B 1 112 ? -17.233 40.592 -16.533 1.00 30.59 90 VAL B N 1
ATOM 2565 C CA . VAL B 1 112 ? -18.331 39.719 -16.880 1.00 29.66 90 VAL B CA 1
ATOM 2566 C C . VAL B 1 112 ? -18.228 38.521 -15.940 1.00 29.07 90 VAL B C 1
ATOM 2567 O O . VAL B 1 112 ? -17.254 37.768 -16.002 1.00 28.93 90 VAL B O 1
ATOM 2571 N N . ILE B 1 113 ? -19.208 38.354 -15.054 1.00 28.24 91 ILE B N 1
ATOM 2572 C CA . ILE B 1 113 ? -19.175 37.248 -14.095 1.00 27.70 91 ILE B CA 1
ATOM 2573 C C . ILE B 1 113 ? -20.051 36.096 -14.570 1.00 27.37 91 ILE B C 1
ATOM 2574 O O . ILE B 1 113 ? -21.202 36.297 -14.932 1.00 27.31 91 ILE B O 1
ATOM 2579 N N . VAL B 1 114 ? -19.486 34.896 -14.561 1.00 26.93 92 VAL B N 1
ATOM 2580 C CA . VAL B 1 114 ? -20.252 33.686 -14.760 1.00 26.87 92 VAL B CA 1
ATOM 2581 C C . VAL B 1 114 ? -20.354 32.943 -13.426 1.00 26.95 92 VAL B C 1
ATOM 2582 O O . VAL B 1 114 ? -19.350 32.733 -12.750 1.00 26.62 92 VAL B O 1
ATOM 2586 N N . SER B 1 115 ? -21.566 32.555 -13.047 1.00 27.20 93 SER B N 1
ATOM 2587 C CA . SER B 1 115 ? -21.747 31.664 -11.909 1.00 27.66 93 SER B CA 1
ATOM 2588 C C . SER B 1 115 ? -22.727 30.548 -12.252 1.00 28.02 93 SER B C 1
ATOM 2589 O O . SER B 1 115 ? -23.168 30.438 -13.384 1.00 27.80 93 SER B O 1
ATOM 2592 N N . LYS B 1 116 ? -23.054 29.713 -11.277 1.00 28.69 94 LYS B N 1
ATOM 2593 C CA . LYS B 1 116 ? -23.800 28.502 -11.549 1.00 29.50 94 LYS B CA 1
ATOM 2594 C C . LYS B 1 116 ? -24.826 28.198 -10.461 1.00 30.28 94 LYS B C 1
ATOM 2595 O O . LYS B 1 116 ? -24.737 28.720 -9.351 1.00 30.56 94 LYS B O 1
ATOM 2601 N N . VAL B 1 117 ? -25.801 27.357 -10.791 1.00 31.27 95 VAL B N 1
ATOM 2602 C CA . VAL B 1 117 ? -26.806 26.901 -9.833 1.00 32.24 95 VAL B CA 1
ATOM 2603 C C . VAL B 1 117 ? -26.939 25.408 -9.905 1.00 33.29 95 VAL B C 1
ATOM 2604 O O . VAL B 1 117 ? -26.861 24.823 -10.985 1.00 33.37 95 VAL B O 1
ATOM 2608 N N . GLY B 1 118 ? -27.156 24.790 -8.754 1.00 34.90 96 GLY B N 1
ATOM 2609 C CA . GLY B 1 118 ? -27.589 23.401 -8.725 1.00 36.27 96 GLY B CA 1
ATOM 2610 C C . GLY B 1 118 ? -26.685 22.436 -8.007 1.00 37.34 96 GLY B C 1
ATOM 2611 O O . GLY B 1 118 ? -27.149 21.414 -7.569 1.00 37.47 96 GLY B O 1
ATOM 2612 N N . GLU B 1 119 ? -25.398 22.741 -7.915 1.00 38.97 97 GLU B N 1
ATOM 2613 C CA . GLU B 1 119 ? -24.466 21.890 -7.196 1.00 40.52 97 GLU B CA 1
ATOM 2614 C C . GLU B 1 119 ? -24.053 22.588 -5.925 1.00 41.98 97 GLU B C 1
ATOM 2615 O O . GLU B 1 119 ? -23.827 23.797 -5.941 1.00 41.94 97 GLU B O 1
ATOM 2621 N N . GLU B 1 120 ? -23.917 21.823 -4.840 1.00 43.98 98 GLU B N 1
ATOM 2622 C CA . GLU B 1 120 ? -23.784 22.411 -3.520 1.00 45.64 98 GLU B CA 1
ATOM 2623 C C . GLU B 1 120 ? -22.637 21.930 -2.623 1.00 46.83 98 GLU B C 1
ATOM 2624 O O . GLU B 1 120 ? -22.197 22.697 -1.798 1.00 47.66 98 GLU B O 1
ATOM 2630 N N . PHE B 1 121 ? -22.099 20.726 -2.739 1.00 49.07 99 PHE B N 1
ATOM 2631 C CA . PHE B 1 121 ? -20.918 20.376 -1.876 1.00 50.81 99 PHE B CA 1
ATOM 2632 C C . PHE B 1 121 ? -21.092 20.658 -0.357 1.00 51.42 99 PHE B C 1
ATOM 2633 O O . PHE B 1 121 ? -20.547 21.642 0.155 1.00 50.72 99 PHE B O 1
ATOM 2641 N N . VAL B 1 122 ? -21.801 19.768 0.349 1.00 52.64 100 VAL B N 1
ATOM 2642 C CA . VAL B 1 122 ? -22.236 20.028 1.729 1.00 53.77 100 VAL B CA 1
ATOM 2643 C C . VAL B 1 122 ? -21.263 19.559 2.820 1.00 55.26 100 VAL B C 1
ATOM 2644 O O . VAL B 1 122 ? -20.596 20.391 3.454 1.00 56.10 100 VAL B O 1
ATOM 2648 N N . ASP B 1 123 ? -21.189 18.257 3.079 1.00 56.30 101 ASP B N 1
ATOM 2649 C CA . ASP B 1 123 ? -20.286 17.775 4.131 1.00 57.07 101 ASP B CA 1
ATOM 2650 C C . ASP B 1 123 ? -19.004 17.342 3.452 1.00 57.14 101 ASP B C 1
ATOM 2651 O O . ASP B 1 123 ? -18.034 18.089 3.335 1.00 57.41 101 ASP B O 1
ATOM 2656 N N . GLY B 1 124 ? -19.087 16.133 2.939 1.00 57.18 102 GLY B N 1
ATOM 2657 C CA . GLY B 1 124 ? -18.043 15.429 2.220 1.00 57.20 102 GLY B CA 1
ATOM 2658 C C . GLY B 1 124 ? -18.214 15.629 0.727 1.00 57.20 102 GLY B C 1
ATOM 2659 O O . GLY B 1 124 ? -17.240 15.867 0.012 1.00 57.37 102 GLY B O 1
ATOM 2660 N N . GLN B 1 125 ? -19.472 15.609 0.281 1.00 56.90 103 GLN B N 1
ATOM 2661 C CA . GLN B 1 125 ? -19.820 15.303 -1.106 1.00 56.54 103 GLN B CA 1
ATOM 2662 C C . GLN B 1 125 ? -20.636 16.394 -1.796 1.00 55.24 103 GLN B C 1
ATOM 2663 O O . GLN B 1 125 ? -21.251 17.240 -1.150 1.00 55.17 103 GLN B O 1
ATOM 2669 N N . SER B 1 126 ? -20.643 16.350 -3.122 1.00 53.66 104 SER B N 1
ATOM 2670 C CA . SER B 1 126 ? -21.539 17.189 -3.903 1.00 52.41 104 SER B CA 1
ATOM 2671 C C . SER B 1 126 ? -23.012 16.756 -3.705 1.00 51.14 104 SER B C 1
ATOM 2672 O O . SER B 1 126 ? -23.321 15.566 -3.574 1.00 51.40 104 SER B O 1
ATOM 2674 N N . VAL B 1 127 ? -23.896 17.747 -3.669 1.00 49.22 105 VAL B N 1
ATOM 2675 C CA . VAL B 1 127 ? -25.344 17.585 -3.531 1.00 47.60 105 VAL B CA 1
ATOM 2676 C C . VAL B 1 127 ? -25.984 18.421 -4.643 1.00 46.24 105 VAL B C 1
ATOM 2677 O O . VAL B 1 127 ? -25.542 19.539 -4.889 1.00 45.96 105 VAL B O 1
ATOM 2681 N N . PHE B 1 128 ? -27.009 17.886 -5.312 1.00 44.60 106 PHE B N 1
ATOM 2682 C CA . PHE B 1 128 ? -27.687 18.597 -6.403 1.00 43.14 106 PHE B CA 1
ATOM 2683 C C . PHE B 1 128 ? -29.148 18.876 -6.120 1.00 42.20 106 PHE B C 1
ATOM 2684 O O . PHE B 1 128 ? -29.853 18.041 -5.587 1.00 42.63 106 PHE B O 1
ATOM 2692 N N . ASP B 1 129 ? -29.600 20.066 -6.478 1.00 41.04 107 ASP B N 1
ATOM 2693 C CA . ASP B 1 129 ? -30.991 20.476 -6.292 1.00 40.05 107 ASP B CA 1
ATOM 2694 C C . ASP B 1 129 ? -31.348 21.403 -7.442 1.00 39.26 107 ASP B C 1
ATOM 2695 O O . ASP B 1 129 ? -30.786 22.484 -7.564 1.00 39.20 107 ASP B O 1
ATOM 2700 N N . PHE B 1 130 ? -32.266 20.964 -8.296 1.00 38.44 108 PHE B N 1
ATOM 2701 C CA . PHE B 1 130 ? -32.670 21.745 -9.454 1.00 37.76 108 PHE B CA 1
ATOM 2702 C C . PHE B 1 130 ? -34.085 22.258 -9.336 1.00 37.53 108 PHE B C 1
ATOM 2703 O O . PHE B 1 130 ? -34.718 22.601 -10.335 1.00 37.45 108 PHE B O 1
ATOM 2711 N N . SER B 1 131 ? -34.567 22.348 -8.103 1.00 37.43 109 SER B N 1
ATOM 2712 C CA . SER B 1 131 ? -35.881 22.925 -7.827 1.00 37.39 109 SER B CA 1
ATOM 2713 C C . SER B 1 131 ? -35.871 24.421 -8.057 1.00 37.27 109 SER B C 1
ATOM 2714 O O . SER B 1 131 ? -34.821 25.053 -7.970 1.00 37.41 109 SER B O 1
ATOM 2717 N N . ALA B 1 132 ? -37.042 24.976 -8.361 1.00 37.24 110 ALA B N 1
ATOM 2718 C CA . ALA B 1 132 ? -37.206 26.418 -8.560 1.00 37.25 110 ALA B CA 1
ATOM 2719 C C . ALA B 1 132 ? -36.852 27.154 -7.280 1.00 37.17 110 ALA B C 1
ATOM 2720 O O . ALA B 1 132 ? -36.146 28.156 -7.325 1.00 36.91 110 ALA B O 1
ATOM 2722 N N . ALA B 1 133 ? -37.320 26.621 -6.147 1.00 37.46 111 ALA B N 1
ATOM 2723 C CA . ALA B 1 133 ? -37.029 27.188 -4.821 1.00 37.57 111 ALA B CA 1
ATOM 2724 C C . ALA B 1 133 ? -35.530 27.366 -4.581 1.00 37.77 111 ALA B C 1
ATOM 2725 O O . ALA B 1 133 ? -35.075 28.433 -4.151 1.00 37.66 111 ALA B O 1
ATOM 2727 N N . HIS B 1 134 ? -34.767 26.317 -4.862 1.00 37.93 112 HIS B N 1
ATOM 2728 C CA . HIS B 1 134 ? -33.330 26.360 -4.684 1.00 38.08 112 HIS B CA 1
ATOM 2729 C C . HIS B 1 134 ? -32.622 27.203 -5.732 1.00 37.87 112 HIS B C 1
ATOM 2730 O O . HIS B 1 134 ? -31.665 27.884 -5.421 1.00 37.80 112 HIS B O 1
ATOM 2737 N N . THR B 1 135 ? -33.072 27.146 -6.976 1.00 37.92 113 THR B N 1
ATOM 2738 C CA . THR B 1 135 ? -32.492 27.971 -8.032 1.00 38.05 113 THR B CA 1
ATOM 2739 C C . THR B 1 135 ? -32.568 29.451 -7.648 1.00 38.68 113 THR B C 1
ATOM 2740 O O . THR B 1 135 ? -31.581 30.197 -7.738 1.00 38.53 113 THR B O 1
ATOM 2744 N N . ARG B 1 136 ? -33.754 29.860 -7.212 1.00 39.28 114 ARG B N 1
ATOM 2745 C CA . ARG B 1 136 ? -34.012 31.245 -6.842 1.00 39.94 114 ARG B CA 1
ATOM 2746 C C . ARG B 1 136 ? -33.244 31.630 -5.559 1.00 40.04 114 ARG B C 1
ATOM 2747 O O . ARG B 1 136 ? -32.769 32.762 -5.391 1.00 39.63 114 ARG B O 1
ATOM 2755 N N . ARG B 1 137 ? -33.111 30.670 -4.660 1.00 40.36 115 ARG B N 1
ATOM 2756 C CA . ARG B 1 137 ? -32.450 30.915 -3.395 1.00 40.99 115 ARG B CA 1
ATOM 2757 C C . ARG B 1 137 ? -30.941 31.042 -3.616 1.00 40.31 115 ARG B C 1
ATOM 2758 O O . ARG B 1 137 ? -30.280 31.855 -2.985 1.00 40.50 115 ARG B O 1
ATOM 2766 N N . SER B 1 138 ? -30.411 30.260 -4.545 1.00 39.61 116 SER B N 1
ATOM 2767 C CA . SER B 1 138 ? -28.977 30.247 -4.848 1.00 38.98 116 SER B CA 1
ATOM 2768 C C . SER B 1 138 ? -28.512 31.507 -5.561 1.00 38.55 116 SER B C 1
ATOM 2769 O O . SER B 1 138 ? -27.474 32.050 -5.244 1.00 38.73 116 SER B O 1
ATOM 2772 N N . VAL B 1 139 ? -29.284 31.955 -6.540 1.00 38.07 117 VAL B N 1
ATOM 2773 C CA . VAL B 1 139 ? -28.963 33.158 -7.286 1.00 37.51 117 VAL B CA 1
ATOM 2774 C C . VAL B 1 139 ? -29.087 34.413 -6.414 1.00 37.87 117 VAL B C 1
ATOM 2775 O O . VAL B 1 139 ? -28.276 35.328 -6.549 1.00 37.74 117 VAL B O 1
ATOM 2779 N N . GLU B 1 140 ? -30.093 34.457 -5.536 1.00 38.23 118 GLU B N 1
ATOM 2780 C CA . GLU B 1 140 ? -30.202 35.534 -4.541 1.00 38.61 118 GLU B CA 1
ATOM 2781 C C . GLU B 1 140 ? -28.940 35.579 -3.678 1.00 38.05 118 GLU B C 1
ATOM 2782 O O . GLU B 1 140 ? -28.344 36.636 -3.503 1.00 37.95 118 GLU B O 1
ATOM 2788 N N . ARG B 1 141 ? -28.530 34.419 -3.177 1.00 37.53 119 ARG B N 1
ATOM 2789 C CA . ARG B 1 141 ? -27.327 34.298 -2.348 1.00 37.26 119 ARG B CA 1
ATOM 2790 C C . ARG B 1 141 ? -26.032 34.641 -3.099 1.00 37.31 119 ARG B C 1
ATOM 2791 O O . ARG B 1 141 ? -25.106 35.199 -2.520 1.00 37.18 119 ARG B O 1
ATOM 2799 N N . SER B 1 142 ? -25.970 34.288 -4.380 1.00 37.31 120 SER B N 1
ATOM 2800 C CA . SER B 1 142 ? -24.820 34.603 -5.216 1.00 37.23 120 SER B CA 1
ATOM 2801 C C . SER B 1 142 ? -24.666 36.111 -5.434 1.00 37.14 120 SER B C 1
ATOM 2802 O O . SER B 1 142 ? -23.557 36.636 -5.366 1.00 36.93 120 SER B O 1
ATOM 2805 N N . LEU B 1 143 ? -25.779 36.793 -5.689 1.00 37.22 121 LEU B N 1
ATOM 2806 C CA . LEU B 1 143 ? -25.805 38.257 -5.788 1.00 37.25 121 LEU B CA 1
ATOM 2807 C C . LEU B 1 143 ? -25.351 38.905 -4.479 1.00 37.55 121 LEU B C 1
ATOM 2808 O O . LEU B 1 143 ? -24.615 39.887 -4.481 1.00 37.49 121 LEU B O 1
ATOM 2813 N N . LYS B 1 144 ? -25.801 38.349 -3.359 1.00 37.93 122 LYS B N 1
ATOM 2814 C CA . LYS B 1 144 ? -25.474 38.862 -2.027 1.00 38.36 122 LYS B CA 1
ATOM 2815 C C . LYS B 1 144 ? -23.963 38.705 -1.798 1.00 37.70 122 LYS B C 1
ATOM 2816 O O . LYS B 1 144 ? -23.261 39.676 -1.496 1.00 37.73 122 LYS B O 1
ATOM 2822 N N . ARG B 1 145 ? -23.473 37.480 -1.982 1.00 36.81 123 ARG B N 1
ATOM 2823 C CA . ARG B 1 145 ? -22.059 37.162 -1.805 1.00 36.19 123 ARG B CA 1
ATOM 2824 C C . ARG B 1 145 ? -21.139 38.009 -2.690 1.00 35.89 123 ARG B C 1
ATOM 2825 O O . ARG B 1 145 ? -20.051 38.422 -2.256 1.00 35.81 123 ARG B O 1
ATOM 2833 N N . LEU B 1 146 ? -21.565 38.237 -3.928 1.00 35.52 124 LEU B N 1
ATOM 2834 C CA . LEU B 1 146 ? -20.776 39.011 -4.876 1.00 35.43 124 LEU B CA 1
ATOM 2835 C C . LEU B 1 146 ? -21.007 40.512 -4.740 1.00 35.66 124 LEU B C 1
ATOM 2836 O O . LEU B 1 146 ? -20.371 41.295 -5.437 1.00 35.76 124 LEU B O 1
ATOM 2841 N N . GLU B 1 147 ? -21.908 40.928 -3.852 1.00 35.82 125 GLU B N 1
ATOM 2842 C CA . GLU B 1 147 ? -22.127 42.363 -3.578 1.00 35.74 125 GLU B CA 1
ATOM 2843 C C . GLU B 1 147 ? -22.460 43.093 -4.854 1.00 35.47 125 GLU B C 1
ATOM 2844 O O . GLU B 1 147 ? -21.807 44.041 -5.213 1.00 35.22 125 GLU B O 1
ATOM 2850 N N . THR B 1 148 ? -23.508 42.631 -5.515 1.00 35.84 126 THR B N 1
ATOM 2851 C CA . THR B 1 148 ? -23.939 43.165 -6.795 1.00 36.22 126 THR B CA 1
ATOM 2852 C C . THR B 1 148 ? -25.420 42.843 -7.054 1.00 36.94 126 THR B C 1
ATOM 2853 O O . THR B 1 148 ? -25.988 41.911 -6.468 1.00 36.77 126 THR B O 1
ATOM 2857 N N . ASP B 1 149 ? -26.037 43.612 -7.944 1.00 37.85 127 ASP B N 1
ATOM 2858 C CA . ASP B 1 149 ? -27.489 43.514 -8.177 1.00 38.77 127 ASP B CA 1
ATOM 2859 C C . ASP B 1 149 ? -27.834 42.615 -9.360 1.00 38.67 127 ASP B C 1
ATOM 2860 O O . ASP B 1 149 ? -29.004 42.454 -9.706 1.00 38.71 127 ASP B O 1
ATOM 2865 N N . ARG B 1 150 ? -26.847 42.035 -10.015 1.00 38.79 128 ARG B N 1
ATOM 2866 C CA . ARG B 1 150 ? -27.048 41.231 -11.220 1.00 38.72 128 ARG B CA 1
ATOM 2867 C C . ARG B 1 150 ? -25.791 40.501 -11.697 1.00 37.15 128 ARG B C 1
ATOM 2868 O O . ARG B 1 150 ? -24.754 41.033 -11.617 1.00 37.51 128 ARG B O 1
ATOM 2876 N N . ILE B 1 151 ? -25.916 39.290 -12.213 1.00 35.25 129 ILE B N 1
ATOM 2877 C CA . ILE B 1 151 ? -24.817 38.438 -12.666 1.00 33.73 129 ILE B CA 1
ATOM 2878 C C . ILE B 1 151 ? -24.986 38.231 -14.158 1.00 32.78 129 ILE B C 1
ATOM 2879 O O . ILE B 1 151 ? -26.059 37.867 -14.617 1.00 32.83 129 ILE B O 1
ATOM 2884 N N . GLU B 1 152 ? -23.930 38.444 -14.922 1.00 31.57 130 GLU B N 1
ATOM 2885 C CA . GLU B 1 152 ? -24.042 38.416 -16.385 1.00 30.83 130 GLU B CA 1
ATOM 2886 C C . GLU B 1 152 ? -24.548 37.079 -16.915 1.00 29.80 130 GLU B C 1
ATOM 2887 O O . GLU B 1 152 ? -25.431 37.051 -17.772 1.00 29.51 130 GLU B O 1
ATOM 2893 N N . LEU B 1 153 ? -23.997 35.982 -16.400 1.00 28.53 131 LEU B N 1
ATOM 2894 C CA . LEU B 1 153 ? -24.349 34.646 -16.884 1.00 27.83 131 LEU B CA 1
ATOM 2895 C C . LEU B 1 153 ? -24.449 33.647 -15.739 1.00 27.65 131 LEU B C 1
ATOM 2896 O O . LEU B 1 153 ? -23.542 33.541 -14.916 1.00 28.12 131 LEU B O 1
ATOM 2901 N N . VAL B 1 154 ? -25.556 32.927 -15.666 1.00 27.15 132 VAL B N 1
ATOM 2902 C CA . VAL B 1 154 ? -25.665 31.846 -14.699 1.00 26.98 132 VAL B CA 1
ATOM 2903 C C . VAL B 1 154 ? -25.926 30.526 -15.426 1.00 26.92 132 VAL B C 1
ATOM 2904 O O . VAL B 1 154 ? -26.895 30.393 -16.175 1.00 27.11 132 VAL B O 1
ATOM 2908 N N . LEU B 1 155 ? -25.050 29.555 -15.204 1.00 26.70 133 LEU B N 1
ATOM 2909 C CA . LEU B 1 155 ? -25.134 28.262 -15.888 1.00 26.57 133 LEU B CA 1
ATOM 2910 C C . LEU B 1 155 ? -25.630 27.148 -14.964 1.00 26.65 133 LEU B C 1
ATOM 2911 O O . LEU B 1 155 ? -25.244 27.082 -13.816 1.00 26.39 133 LEU B O 1
ATOM 2916 N N . VAL B 1 156 ? -26.491 26.276 -15.486 1.00 26.88 134 VAL B N 1
ATOM 2917 C CA . VAL B 1 156 ? -26.939 25.093 -14.754 1.00 27.02 134 VAL B CA 1
ATOM 2918 C C . VAL B 1 156 ? -25.744 24.175 -14.497 1.00 27.38 134 VAL B C 1
ATOM 2919 O O . VAL B 1 156 ? -25.030 23.827 -15.437 1.00 27.28 134 VAL B O 1
ATOM 2923 N N . HIS B 1 157 ? -25.529 23.796 -13.243 1.00 27.85 135 HIS B N 1
ATOM 2924 C CA . HIS B 1 157 ? -24.337 23.013 -12.871 1.00 28.76 135 HIS B CA 1
ATOM 2925 C C . HIS B 1 157 ? -24.637 21.510 -12.829 1.00 29.24 135 HIS B C 1
ATOM 2926 O O . HIS B 1 157 ? -24.935 20.974 -11.771 1.00 29.12 135 HIS B O 1
ATOM 2933 N N . SER B 1 158 ? -24.533 20.848 -13.983 1.00 30.06 136 SER B N 1
ATOM 2934 C CA . SER B 1 158 ? -25.091 19.497 -14.161 1.00 30.72 136 SER B CA 1
ATOM 2935 C C . SER B 1 158 ? -24.361 18.394 -13.406 1.00 30.97 136 SER B C 1
ATOM 2936 O O . SER B 1 158 ? -23.158 18.461 -13.220 1.00 31.11 136 SER B O 1
ATOM 2939 N N . ASP B 1 159 ? -25.104 17.380 -12.983 1.00 31.69 137 ASP B N 1
ATOM 2940 C CA . ASP B 1 159 ? -24.511 16.162 -12.399 1.00 32.54 137 ASP B CA 1
ATOM 2941 C C . ASP B 1 159 ? -24.107 15.164 -13.472 1.00 32.83 137 ASP B C 1
ATOM 2942 O O . ASP B 1 159 ? -23.515 14.133 -13.161 1.00 32.92 137 ASP B O 1
ATOM 2947 N N . GLY B 1 160 ? -24.410 15.489 -14.725 1.00 33.18 138 GLY B N 1
ATOM 2948 C CA . GLY B 1 160 ? -24.092 14.623 -15.861 1.00 33.63 138 GLY B CA 1
ATOM 2949 C C . GLY B 1 160 ? -25.353 14.285 -16.631 1.00 34.00 138 GLY B C 1
ATOM 2950 O O . GLY B 1 160 ? -25.316 14.062 -17.829 1.00 34.13 138 GLY B O 1
ATOM 2951 N N . ASN B 1 161 ? -26.478 14.292 -15.927 1.00 34.46 139 ASN B N 1
ATOM 2952 C CA . ASN B 1 161 ? -27.770 13.961 -16.487 1.00 34.72 139 ASN B CA 1
ATOM 2953 C C . ASN B 1 161 ? -28.425 15.189 -17.129 1.00 34.69 139 ASN B C 1
ATOM 2954 O O . ASN B 1 161 ? -29.549 15.580 -16.816 1.00 34.61 139 ASN B O 1
ATOM 2959 N N . ASP B 1 162 ? -27.712 15.803 -18.047 1.00 34.81 140 ASP B N 1
ATOM 2960 C CA . ASP B 1 162 ? -28.118 17.099 -18.575 1.00 35.08 140 ASP B CA 1
ATOM 2961 C C . ASP B 1 162 ? -29.557 17.136 -19.041 1.00 35.69 140 ASP B C 1
ATOM 2962 O O . ASP B 1 162 ? -30.342 17.996 -18.637 1.00 35.81 140 ASP B O 1
ATOM 2967 N N . LEU B 1 163 ? -29.880 16.208 -19.926 1.00 36.53 141 LEU B N 1
ATOM 2968 C CA . LEU B 1 163 ? -31.127 16.255 -20.673 1.00 37.06 141 LEU B CA 1
ATOM 2969 C C . LEU B 1 163 ? -32.319 16.084 -19.753 1.00 37.35 141 LEU B C 1
ATOM 2970 O O . LEU B 1 163 ? -33.340 16.748 -19.916 1.00 37.26 141 LEU B O 1
ATOM 2975 N N . ASP B 1 164 ? -32.189 15.198 -18.775 1.00 38.04 142 ASP B N 1
ATOM 2976 C CA . ASP B 1 164 ? -33.267 14.987 -17.812 1.00 38.73 142 ASP B CA 1
ATOM 2977 C C . ASP B 1 164 ? -33.503 16.229 -16.944 1.00 38.83 142 ASP B C 1
ATOM 2978 O O . ASP B 1 164 ? -34.641 16.607 -16.704 1.00 38.91 142 ASP B O 1
ATOM 2983 N N . ILE B 1 165 ? -32.415 16.848 -16.481 1.00 39.14 143 ILE B N 1
ATOM 2984 C CA . ILE B 1 165 ? -32.471 18.102 -15.738 1.00 39.22 143 ILE B CA 1
ATOM 2985 C C . ILE B 1 165 ? -33.131 19.212 -16.571 1.00 39.43 143 ILE B C 1
ATOM 2986 O O . ILE B 1 165 ? -34.035 19.890 -16.099 1.00 39.74 143 ILE B O 1
ATOM 2991 N N . LEU B 1 166 ? -32.694 19.396 -17.807 1.00 39.70 144 LEU B N 1
ATOM 2992 C CA . LEU B 1 166 ? -33.279 20.436 -18.648 1.00 40.29 144 LEU B CA 1
ATOM 2993 C C . LEU B 1 166 ? -34.735 20.200 -19.026 1.00 41.13 144 LEU B C 1
ATOM 2994 O O . LEU B 1 166 ? -35.429 21.148 -19.377 1.00 41.38 144 LEU B O 1
ATOM 2999 N N . GLU B 1 167 ? -35.196 18.953 -18.959 1.00 42.04 145 GLU B N 1
ATOM 3000 C CA . GLU B 1 167 ? -36.569 18.605 -19.366 1.00 42.68 145 GLU B CA 1
ATOM 3001 C C . GLU B 1 167 ? -37.565 18.458 -18.210 1.00 42.36 145 GLU B C 1
ATOM 3002 O O . GLU B 1 167 ? -38.689 18.943 -18.293 1.00 42.46 145 GLU B O 1
ATOM 3008 N N . ASN B 1 168 ? -37.143 17.805 -17.138 1.00 42.14 146 ASN B N 1
ATOM 3009 C CA . ASN B 1 168 ? -38.048 17.399 -16.071 1.00 42.09 146 ASN B CA 1
ATOM 3010 C C . ASN B 1 168 ? -37.848 18.100 -14.731 1.00 41.81 146 ASN B C 1
ATOM 3011 O O . ASN B 1 168 ? -38.432 17.698 -13.730 1.00 41.93 146 ASN B O 1
ATOM 3016 N N . SER B 1 169 ? -37.028 19.144 -14.700 1.00 41.36 147 SER B N 1
ATOM 3017 C CA . SER B 1 169 ? -36.819 19.909 -13.482 1.00 40.98 147 SER B CA 1
ATOM 3018 C C . SER B 1 169 ? -37.245 21.341 -13.730 1.00 40.87 147 SER B C 1
ATOM 3019 O O . SER B 1 169 ? -37.552 21.715 -14.856 1.00 41.03 147 SER B O 1
ATOM 3022 N N . GLU B 1 170 ? -37.245 22.149 -12.678 1.00 40.72 148 GLU B N 1
ATOM 3023 C CA . GLU B 1 170 ? -37.800 23.502 -12.740 1.00 40.75 148 GLU B CA 1
ATOM 3024 C C . GLU B 1 170 ? -36.703 24.557 -13.017 1.00 39.75 148 GLU B C 1
ATOM 3025 O O . GLU B 1 170 ? -37.017 25.720 -13.261 1.00 39.59 148 GLU B O 1
ATOM 3031 N N . VAL B 1 171 ? -35.431 24.141 -13.012 1.00 38.62 149 VAL B N 1
ATOM 3032 C CA . VAL B 1 171 ? -34.289 25.077 -13.081 1.00 37.87 149 VAL B CA 1
ATOM 3033 C C . VAL B 1 171 ? -34.248 26.017 -14.295 1.00 37.26 149 VAL B C 1
ATOM 3034 O O . VAL B 1 171 ? -34.036 27.214 -14.140 1.00 36.95 149 VAL B O 1
ATOM 3038 N N . TYR B 1 172 ? -34.443 25.481 -15.495 1.00 36.65 150 TYR B N 1
ATOM 3039 C CA . TYR B 1 172 ? -34.262 26.274 -16.701 1.00 36.14 150 TYR B CA 1
ATOM 3040 C C . TYR B 1 172 ? -35.346 27.340 -16.823 1.00 36.08 150 TYR B C 1
ATOM 3041 O O . TYR B 1 172 ? -35.037 28.495 -17.081 1.00 36.25 150 TYR B O 1
ATOM 3050 N N . PRO B 1 173 ? -36.623 26.970 -16.629 1.00 36.15 151 PRO B N 1
ATOM 3051 C CA . PRO B 1 173 ? -37.659 28.023 -16.629 1.00 36.02 151 PRO B CA 1
ATOM 3052 C C . PRO B 1 173 ? -37.490 29.078 -15.518 1.00 35.55 151 PRO B C 1
ATOM 3053 O O . PRO B 1 173 ? -37.785 30.264 -15.751 1.00 35.43 151 PRO B O 1
ATOM 3057 N N . THR B 1 174 ? -37.019 28.648 -14.344 1.00 34.96 152 THR B N 1
ATOM 3058 C CA . THR B 1 174 ? -36.706 29.573 -13.254 1.00 34.80 152 THR B CA 1
ATOM 3059 C C . THR B 1 174 ? -35.577 30.553 -13.625 1.00 34.63 152 THR B C 1
ATOM 3060 O O . THR B 1 174 ? -35.675 31.760 -13.366 1.00 34.78 152 THR B O 1
ATOM 3064 N N . LEU B 1 175 ? -34.518 30.045 -14.242 1.00 34.11 153 LEU B N 1
ATOM 3065 C CA . LEU B 1 175 ? -33.479 30.920 -14.771 1.00 33.79 153 LEU B CA 1
ATOM 3066 C C . LEU B 1 175 ? -34.036 31.900 -15.789 1.00 34.07 153 LEU B C 1
ATOM 3067 O O . LEU B 1 175 ? -33.649 33.070 -15.786 1.00 34.35 153 LEU B O 1
ATOM 3072 N N . ALA B 1 176 ? -34.942 31.434 -16.646 1.00 34.22 154 ALA B N 1
ATOM 3073 C CA . ALA B 1 176 ? -35.587 32.297 -17.637 1.00 34.31 154 ALA B CA 1
ATOM 3074 C C . ALA B 1 176 ? -36.325 33.472 -16.958 1.00 34.36 154 ALA B C 1
ATOM 3075 O O . ALA B 1 176 ? -36.278 34.617 -17.435 1.00 34.09 154 ALA B O 1
ATOM 3077 N N . ALA B 1 177 ? -37.002 33.165 -15.850 1.00 34.29 155 ALA B N 1
ATOM 3078 C CA . ALA B 1 177 ? -37.745 34.168 -15.086 1.00 34.51 155 ALA B CA 1
ATOM 3079 C C . ALA B 1 177 ? -36.775 35.168 -14.489 1.00 34.76 155 ALA B C 1
ATOM 3080 O O . ALA B 1 177 ? -36.938 36.387 -14.640 1.00 35.27 155 ALA B O 1
ATOM 3082 N N . LEU B 1 178 ? -35.748 34.641 -13.827 1.00 34.57 156 LEU B N 1
ATOM 3083 C CA . LEU B 1 178 ? -34.706 35.462 -13.256 1.00 34.25 156 LEU B CA 1
ATOM 3084 C C . LEU B 1 178 ? -34.059 36.368 -14.298 1.00 34.35 156 LEU B C 1
ATOM 3085 O O . LEU B 1 178 ? -33.589 37.437 -13.951 1.00 34.29 156 LEU B O 1
ATOM 3090 N N . LYS B 1 179 ? -34.026 35.948 -15.562 1.00 34.72 157 LYS B N 1
ATOM 3091 C CA . LYS B 1 179 ? -33.498 36.785 -16.640 1.00 35.07 157 LYS B CA 1
ATOM 3092 C C . LYS B 1 179 ? -34.441 37.947 -16.924 1.00 35.89 157 LYS B C 1
ATOM 3093 O O . LYS B 1 179 ? -34.015 39.085 -17.083 1.00 35.84 157 LYS B O 1
ATOM 3099 N N . ARG B 1 180 ? -35.730 37.645 -17.006 1.00 37.06 158 ARG B N 1
ATOM 3100 C CA . ARG B 1 180 ? -36.761 38.673 -17.202 1.00 37.92 158 ARG B CA 1
ATOM 3101 C C . ARG B 1 180 ? -36.772 39.667 -16.073 1.00 38.07 158 ARG B C 1
ATOM 3102 O O . ARG B 1 180 ? -36.903 40.864 -16.304 1.00 38.62 158 ARG B O 1
ATOM 3110 N N . GLU B 1 181 ? -36.619 39.165 -14.853 1.00 37.92 159 GLU B N 1
ATOM 3111 C CA . GLU B 1 181 ? -36.605 40.010 -13.669 1.00 37.83 159 GLU B CA 1
ATOM 3112 C C . GLU B 1 181 ? -35.366 40.914 -13.566 1.00 37.63 159 GLU B C 1
ATOM 3113 O O . GLU B 1 181 ? -35.331 41.828 -12.757 1.00 37.74 159 GLU B O 1
ATOM 3119 N N . GLY B 1 182 ? -34.351 40.651 -14.385 1.00 37.47 160 GLY B N 1
ATOM 3120 C CA . GLY B 1 182 ? -33.137 41.471 -14.419 1.00 37.17 160 GLY B CA 1
ATOM 3121 C C . GLY B 1 182 ? -32.021 41.058 -13.471 1.00 36.65 160 GLY B C 1
ATOM 3122 O O . GLY B 1 182 ? -30.945 41.664 -13.488 1.00 36.63 160 GLY B O 1
ATOM 3123 N N . LEU B 1 183 ? -32.278 40.043 -12.647 1.00 36.05 161 LEU B N 1
ATOM 3124 C CA . LEU B 1 183 ? -31.283 39.504 -11.713 1.00 35.62 161 LEU B CA 1
ATOM 3125 C C . LEU B 1 183 ? -30.123 38.797 -12.409 1.00 35.15 161 LEU B C 1
ATOM 3126 O O . LEU B 1 183 ? -29.025 38.752 -11.876 1.00 35.22 161 LEU B O 1
ATOM 3131 N N . ILE B 1 184 ? -30.361 38.211 -13.577 1.00 34.52 162 ILE B N 1
ATOM 3132 C CA . ILE B 1 184 ? -29.260 37.666 -14.377 1.00 33.98 162 ILE B CA 1
ATOM 3133 C C . ILE B 1 184 ? -29.345 38.168 -15.822 1.00 33.95 162 ILE B C 1
ATOM 3134 O O . ILE B 1 184 ? -30.424 38.521 -16.300 1.00 34.08 162 ILE B O 1
ATOM 3139 N N . GLY B 1 185 ? -28.197 38.253 -16.490 1.00 33.67 163 GLY B N 1
ATOM 3140 C CA . GLY B 1 185 ? -28.127 38.810 -17.830 1.00 33.30 163 GLY B CA 1
ATOM 3141 C C . GLY B 1 185 ? -28.439 37.767 -18.861 1.00 33.22 163 GLY B C 1
ATOM 3142 O O . GLY B 1 185 ? -29.005 38.086 -19.898 1.00 33.56 163 GLY B O 1
ATOM 3143 N N . ALA B 1 186 ? -28.051 36.524 -18.582 1.00 32.97 164 ALA B N 1
ATOM 3144 C CA . ALA B 1 186 ? -28.206 35.402 -19.517 1.00 32.63 164 ALA B CA 1
ATOM 3145 C C . ALA B 1 186 ? -28.150 34.083 -18.746 1.00 32.21 164 ALA B C 1
ATOM 3146 O O . ALA B 1 186 ? -27.742 34.053 -17.606 1.00 32.18 164 ALA B O 1
ATOM 3148 N N . TYR B 1 187 ? -28.584 32.996 -19.360 1.00 32.07 165 TYR B N 1
ATOM 3149 C CA . TYR B 1 187 ? -28.509 31.684 -18.701 1.00 31.96 165 TYR B CA 1
ATOM 3150 C C . TYR B 1 187 ? -28.092 30.559 -19.670 1.00 31.53 165 TYR B C 1
ATOM 3151 O O . TYR B 1 187 ? -28.059 30.733 -20.890 1.00 31.09 165 TYR B O 1
ATOM 3160 N N . GLY B 1 188 ? -27.752 29.412 -19.102 1.00 31.32 166 GLY B N 1
ATOM 3161 C CA . GLY B 1 188 ? -27.243 28.320 -19.896 1.00 31.27 166 GLY B CA 1
ATOM 3162 C C . GLY B 1 188 ? -26.918 27.097 -19.086 1.00 31.21 166 GLY B C 1
ATOM 3163 O O . GLY B 1 188 ? -27.389 26.953 -17.960 1.00 30.88 166 GLY B O 1
ATOM 3164 N N . LEU B 1 189 ? -26.119 26.216 -19.680 1.00 31.50 167 LEU B N 1
ATOM 3165 C CA . LEU B 1 189 ? -25.771 24.920 -19.086 1.00 32.01 167 LEU B CA 1
ATOM 3166 C C . LEU B 1 189 ? -24.269 24.740 -19.039 1.00 32.51 167 LEU B C 1
ATOM 3167 O O . LEU B 1 189 ? -23.596 25.054 -20.023 1.00 32.61 167 LEU B O 1
ATOM 3172 N N . SER B 1 190 ? -23.748 24.259 -17.908 1.00 33.11 168 SER B N 1
ATOM 3173 C CA . SER B 1 190 ? -22.388 23.711 -17.867 1.00 33.75 168 SER B CA 1
ATOM 3174 C C . SER B 1 190 ? -22.562 22.221 -17.869 1.00 34.50 168 SER B C 1
ATOM 3175 O O . SER B 1 190 ? -22.686 21.602 -16.806 1.00 34.66 168 SER B O 1
ATOM 3178 N N . GLY B 1 191 ? -22.586 21.655 -19.074 1.00 35.44 169 GLY B N 1
ATOM 3179 C CA . GLY B 1 191 ? -22.977 20.265 -19.262 1.00 36.22 169 GLY B CA 1
ATOM 3180 C C . GLY B 1 191 ? -21.829 19.283 -19.378 1.00 36.81 169 GLY B C 1
ATOM 3181 O O . GLY B 1 191 ? -20.657 19.655 -19.304 1.00 36.69 169 GLY B O 1
ATOM 3182 N N . LYS B 1 192 ? -22.187 18.016 -19.539 1.00 37.69 170 LYS B N 1
ATOM 3183 C CA . LYS B 1 192 ? -21.219 16.963 -19.786 1.00 38.70 170 LYS B CA 1
ATOM 3184 C C . LYS B 1 192 ? -21.527 16.130 -21.034 1.00 39.60 170 LYS B C 1
ATOM 3185 O O . LYS B 1 192 ? -20.699 15.333 -21.449 1.00 39.54 170 LYS B O 1
ATOM 3191 N N . THR B 1 193 ? -22.700 16.320 -21.631 1.00 40.98 171 THR B N 1
ATOM 3192 C CA . THR B 1 193 ? -23.165 15.453 -22.711 1.00 42.25 171 THR B CA 1
ATOM 3193 C C . THR B 1 193 ? -23.515 16.300 -23.915 1.00 43.48 171 THR B C 1
ATOM 3194 O O . THR B 1 193 ? -23.901 17.452 -23.757 1.00 43.65 171 THR B O 1
ATOM 3198 N N . VAL B 1 194 ? -23.384 15.730 -25.111 1.00 45.11 172 VAL B N 1
ATOM 3199 C CA . VAL B 1 194 ? -23.600 16.498 -26.339 1.00 46.41 172 VAL B CA 1
ATOM 3200 C C . VAL B 1 194 ? -25.071 16.810 -26.496 1.00 47.48 172 VAL B C 1
ATOM 3201 O O . VAL B 1 194 ? -25.426 17.869 -26.980 1.00 47.64 172 VAL B O 1
ATOM 3205 N N . GLU B 1 195 ? -25.916 15.888 -26.063 1.00 48.94 173 GLU B N 1
ATOM 3206 C CA . GLU B 1 195 ? -27.352 16.036 -26.216 1.00 50.11 173 GLU B CA 1
ATOM 3207 C C . GLU B 1 195 ? -27.868 17.127 -25.299 1.00 50.31 173 GLU B C 1
ATOM 3208 O O . GLU B 1 195 ? -28.813 17.824 -25.641 1.00 50.48 173 GLU B O 1
ATOM 3214 N N . GLY B 1 196 ? -27.243 17.265 -24.134 1.00 50.72 174 GLY B N 1
ATOM 3215 C CA . GLY B 1 196 ? -27.610 18.293 -23.174 1.00 50.99 174 GLY B CA 1
ATOM 3216 C C . GLY B 1 196 ? -27.213 19.670 -23.649 1.00 51.20 174 GLY B C 1
ATOM 3217 O O . GLY B 1 196 ? -27.974 20.616 -23.557 1.00 50.99 174 GLY B O 1
ATOM 3218 N N . GLY B 1 197 ? -25.997 19.772 -24.157 1.00 51.63 175 GLY B N 1
ATOM 3219 C CA . GLY B 1 197 ? -25.491 21.016 -24.680 1.00 52.04 175 GLY B CA 1
ATOM 3220 C C . GLY B 1 197 ? -26.358 21.547 -25.782 1.00 52.45 175 GLY B C 1
ATOM 3221 O O . GLY B 1 197 ? -26.533 22.750 -25.897 1.00 52.27 175 GLY B O 1
ATOM 3222 N N . LEU B 1 198 ? -26.899 20.645 -26.595 1.00 53.19 176 LEU B N 1
ATOM 3223 C CA . LEU B 1 198 ? -27.760 21.030 -27.712 1.00 53.67 176 LEU B CA 1
ATOM 3224 C C . LEU B 1 198 ? -29.122 21.570 -27.241 1.00 53.90 176 LEU B C 1
ATOM 3225 O O . LEU B 1 198 ? -29.599 22.564 -27.761 1.00 53.64 176 LEU B O 1
ATOM 3230 N N . ARG B 1 199 ? -29.726 20.927 -26.249 1.00 54.37 177 ARG B N 1
ATOM 3231 C CA . ARG B 1 199 ? -30.970 21.420 -25.661 1.00 55.00 177 ARG B CA 1
ATOM 3232 C C . ARG B 1 199 ? -30.803 22.769 -24.990 1.00 54.01 177 ARG B C 1
ATOM 3233 O O . ARG B 1 199 ? -31.662 23.643 -25.122 1.00 54.18 177 ARG B O 1
ATOM 3241 N N . ALA B 1 200 ? -29.720 22.929 -24.237 1.00 52.76 178 ALA B N 1
ATOM 3242 C CA . ALA B 1 200 ? -29.471 24.167 -23.523 1.00 51.64 178 ALA B CA 1
ATOM 3243 C C . ALA B 1 200 ? -29.515 25.350 -24.473 1.00 50.86 178 ALA B C 1
ATOM 3244 O O . ALA B 1 200 ? -29.948 26.424 -24.099 1.00 50.45 178 ALA B O 1
ATOM 3246 N N . LEU B 1 201 ? -29.077 25.134 -25.707 1.00 50.16 179 LEU B N 1
ATOM 3247 C CA . LEU B 1 201 ? -28.989 26.180 -26.718 1.00 49.68 179 LEU B CA 1
ATOM 3248 C C . LEU B 1 201 ? -30.312 26.433 -27.464 1.00 49.61 179 LEU B C 1
ATOM 3249 O O . LEU B 1 201 ? -30.461 27.444 -28.152 1.00 49.47 179 LEU B O 1
ATOM 3254 N N . ARG B 1 202 ? -31.261 25.518 -27.331 1.00 49.56 180 ARG B N 1
ATOM 3255 C CA . ARG B 1 202 ? -32.574 25.654 -27.959 1.00 49.83 180 ARG B CA 1
ATOM 3256 C C . ARG B 1 202 ? -33.335 26.832 -27.347 1.00 49.22 180 ARG B C 1
ATOM 3257 O O . ARG B 1 202 ? -33.822 27.712 -28.058 1.00 49.04 180 ARG B O 1
ATOM 3265 N N . GLU B 1 203 ? -33.412 26.850 -26.018 1.00 48.66 181 GLU B N 1
ATOM 3266 C CA . GLU B 1 203 ? -34.091 27.924 -25.278 1.00 48.28 181 GLU B CA 1
ATOM 3267 C C . GLU B 1 203 ? -33.102 28.909 -24.635 1.00 46.58 181 GLU B C 1
ATOM 3268 O O . GLU B 1 203 ? -33.357 30.109 -24.574 1.00 46.40 181 GLU B O 1
ATOM 3274 N N . GLY B 1 204 ? -31.990 28.378 -24.137 1.00 44.64 182 GLY B N 1
ATOM 3275 C CA . GLY B 1 204 ? -31.011 29.148 -23.391 1.00 42.92 182 GLY B CA 1
ATOM 3276 C C . GLY B 1 204 ? -29.990 29.823 -24.274 1.00 41.30 182 GLY B C 1
ATOM 3277 O O . GLY B 1 204 ? -30.042 29.708 -25.493 1.00 40.86 182 GLY B O 1
ATOM 3278 N N . ASP B 1 205 ? -29.067 30.531 -23.624 1.00 39.64 183 ASP B N 1
ATOM 3279 C CA . ASP B 1 205 ? -28.192 31.491 -24.278 1.00 38.29 183 ASP B CA 1
ATOM 3280 C C . ASP B 1 205 ? -26.833 30.954 -24.547 1.00 37.32 183 ASP B C 1
ATOM 3281 O O . ASP B 1 205 ? -26.165 31.458 -25.447 1.00 37.39 183 ASP B O 1
ATOM 3286 N N . CYS B 1 206 ? -26.399 29.967 -23.762 1.00 36.13 184 CYS B N 1
ATOM 3287 C CA . CYS B 1 206 ? -24.988 29.592 -23.755 1.00 35.47 184 CYS B CA 1
ATOM 3288 C C . CYS B 1 206 ? -24.736 28.203 -23.197 1.00 34.03 184 CYS B C 1
ATOM 3289 O O . CYS B 1 206 ? -25.485 27.737 -22.345 1.00 34.05 184 CYS B O 1
ATOM 3292 N N . ALA B 1 207 ? -23.684 27.542 -23.687 1.00 32.53 185 ALA B N 1
ATOM 3293 C CA . ALA B 1 207 ? -23.261 26.247 -23.154 1.00 31.45 185 ALA B CA 1
ATOM 3294 C C . ALA B 1 207 ? -21.787 26.266 -22.838 1.00 30.82 185 ALA B C 1
ATOM 3295 O O . ALA B 1 207 ? -20.992 26.704 -23.655 1.00 30.54 185 ALA B O 1
ATOM 3297 N N . MET B 1 208 ? -21.425 25.804 -21.647 1.00 30.38 186 MET B N 1
ATOM 3298 C CA . MET B 1 208 ? -20.026 25.613 -21.282 1.00 30.10 186 MET B CA 1
ATOM 3299 C C . MET B 1 208 ? -19.714 24.142 -21.478 1.00 30.10 186 MET B C 1
ATOM 3300 O O . MET B 1 208 ? -20.342 23.270 -20.855 1.00 29.87 186 MET B O 1
ATOM 3305 N N . VAL B 1 209 ? -18.751 23.865 -22.350 1.00 30.31 187 VAL B N 1
ATOM 3306 C CA . VAL B 1 209 ? -18.496 22.500 -22.817 1.00 30.35 187 VAL B CA 1
ATOM 3307 C C . VAL B 1 209 ? -17.037 22.158 -22.635 1.00 31.00 187 VAL B C 1
ATOM 3308 O O . VAL B 1 209 ? -16.200 23.048 -22.640 1.00 30.88 187 VAL B O 1
ATOM 3312 N N . THR B 1 210 ? -16.745 20.870 -22.468 1.00 31.87 188 THR B N 1
ATOM 3313 C CA . THR B 1 210 ? -15.370 20.383 -22.407 1.00 32.64 188 THR B CA 1
ATOM 3314 C C . THR B 1 210 ? -14.825 20.220 -23.814 1.00 33.70 188 THR B C 1
ATOM 3315 O O . THR B 1 210 ? -15.484 19.641 -24.668 1.00 33.96 188 THR B O 1
ATOM 3319 N N . TYR B 1 211 ? -13.619 20.719 -24.053 1.00 35.04 189 TYR B N 1
ATOM 3320 C CA . TYR B 1 211 ? -12.985 20.589 -25.356 1.00 36.21 189 TYR B CA 1
ATOM 3321 C C . TYR B 1 211 ? -11.464 20.768 -25.200 1.00 37.37 189 TYR B C 1
ATOM 3322 O O . TYR B 1 211 ? -10.977 21.859 -24.879 1.00 37.57 189 TYR B O 1
ATOM 3331 N N . ASN B 1 212 ? -10.735 19.672 -25.407 1.00 38.52 190 ASN B N 1
ATOM 3332 C CA . ASN B 1 212 ? -9.293 19.646 -25.273 1.00 39.38 190 ASN B CA 1
ATOM 3333 C C . ASN B 1 212 ? -8.709 18.536 -26.141 1.00 40.48 190 ASN B C 1
ATOM 3334 O O . ASN B 1 212 ? -9.449 17.794 -26.780 1.00 40.69 190 ASN B O 1
ATOM 3339 N N . LEU B 1 213 ? -7.383 18.410 -26.148 1.00 41.81 191 LEU B N 1
ATOM 3340 C CA . LEU B 1 213 ? -6.703 17.504 -27.079 1.00 42.66 191 LEU B CA 1
ATOM 3341 C C . LEU B 1 213 ? -7.146 16.043 -26.899 1.00 43.39 191 LEU B C 1
ATOM 3342 O O . LEU B 1 213 ? -7.203 15.307 -27.879 1.00 43.75 191 LEU B O 1
ATOM 3347 N N . ASN B 1 214 ? -7.477 15.642 -25.670 1.00 44.13 192 ASN B N 1
ATOM 3348 C CA . ASN B 1 214 ? -7.976 14.287 -25.374 1.00 45.01 192 ASN B CA 1
ATOM 3349 C C . ASN B 1 214 ? -9.488 14.085 -25.571 1.00 45.03 192 ASN B C 1
ATOM 3350 O O . ASN B 1 214 ? -9.931 12.955 -25.784 1.00 45.07 192 ASN B O 1
ATOM 3355 N N . GLU B 1 215 ? -10.288 15.140 -25.430 1.00 45.19 193 GLU B N 1
ATOM 3356 C CA . GLU B 1 215 ? -11.759 14.992 -25.356 1.00 45.32 193 GLU B CA 1
ATOM 3357 C C . GLU B 1 215 ? -12.453 15.947 -26.296 1.00 45.15 193 GLU B C 1
ATOM 3358 O O . GLU B 1 215 ? -12.480 17.137 -26.045 1.00 45.09 193 GLU B O 1
ATOM 3364 N N . ARG B 1 216 ? -13.017 15.425 -27.377 1.00 45.14 194 ARG B N 1
ATOM 3365 C CA . ARG B 1 216 ? -13.609 16.262 -28.421 1.00 45.19 194 ARG B CA 1
ATOM 3366 C C . ARG B 1 216 ? -15.046 15.865 -28.770 1.00 44.77 194 ARG B C 1
ATOM 3367 O O . ARG B 1 216 ? -15.594 16.308 -29.795 1.00 44.62 194 ARG B O 1
ATOM 3375 N N . ALA B 1 217 ? -15.662 15.045 -27.917 1.00 44.36 195 ALA B N 1
ATOM 3376 C CA . ALA B 1 217 ? -17.033 14.573 -28.155 1.00 44.19 195 ALA B CA 1
ATOM 3377 C C . ALA B 1 217 ? -18.079 15.703 -28.270 1.00 44.06 195 ALA B C 1
ATOM 3378 O O . ALA B 1 217 ? -19.081 15.522 -28.956 1.00 44.11 195 ALA B O 1
ATOM 3380 N N . GLU B 1 218 ? -17.844 16.849 -27.611 1.00 43.63 196 GLU B N 1
ATOM 3381 C CA . GLU B 1 218 ? -18.824 17.938 -27.558 1.00 43.37 196 GLU B CA 1
ATOM 3382 C C . GLU B 1 218 ? -18.651 18.938 -28.705 1.00 42.98 196 GLU B C 1
ATOM 3383 O O . GLU B 1 218 ? -19.240 20.017 -28.694 1.00 42.60 196 GLU B O 1
ATOM 3389 N N . ARG B 1 219 ? -17.876 18.553 -29.716 1.00 42.73 197 ARG B N 1
ATOM 3390 C CA . ARG B 1 219 ? -17.667 19.394 -30.889 1.00 42.81 197 ARG B CA 1
ATOM 3391 C C . ARG B 1 219 ? -18.963 19.824 -31.593 1.00 41.98 197 ARG B C 1
ATOM 3392 O O . ARG B 1 219 ? -19.071 20.965 -32.020 1.00 41.72 197 ARG B O 1
ATOM 3400 N N . PRO B 1 220 ? -19.939 18.905 -31.730 1.00 41.23 198 PRO B N 1
ATOM 3401 C CA . PRO B 1 220 ? -21.226 19.251 -32.334 1.00 40.63 198 PRO B CA 1
ATOM 3402 C C . PRO B 1 220 ? -21.938 20.424 -31.668 1.00 39.96 198 PRO B C 1
ATOM 3403 O O . PRO B 1 220 ? -22.558 21.228 -32.360 1.00 39.98 198 PRO B O 1
ATOM 3407 N N . VAL B 1 221 ? -21.850 20.516 -30.341 1.00 39.10 199 VAL B N 1
ATOM 3408 C CA . VAL B 1 221 ? -22.466 21.621 -29.608 1.00 38.43 199 VAL B CA 1
ATOM 3409 C C . VAL B 1 221 ? -21.834 22.947 -30.030 1.00 38.46 199 VAL B C 1
ATOM 3410 O O . VAL B 1 221 ? -22.520 23.966 -30.149 1.00 38.13 199 VAL B O 1
ATOM 3414 N N . ILE B 1 222 ? -20.524 22.923 -30.272 1.00 38.41 200 ILE B N 1
ATOM 3415 C CA . ILE B 1 222 ? -19.816 24.124 -30.669 1.00 38.23 200 ILE B CA 1
ATOM 3416 C C . ILE B 1 222 ? -20.233 24.479 -32.078 1.00 38.59 200 ILE B C 1
ATOM 3417 O O . ILE B 1 222 ? -20.477 25.640 -32.370 1.00 38.88 200 ILE B O 1
ATOM 3422 N N . GLU B 1 223 ? -20.333 23.473 -32.942 1.00 38.88 201 GLU B N 1
ATOM 3423 C CA . GLU B 1 223 ? -20.680 23.688 -34.345 1.00 39.18 201 GLU B CA 1
ATOM 3424 C C . GLU B 1 223 ? -22.108 24.239 -34.455 1.00 38.95 201 GLU B C 1
ATOM 3425 O O . GLU B 1 223 ? -22.362 25.191 -35.179 1.00 38.67 201 GLU B O 1
ATOM 3431 N N . TYR B 1 224 ? -23.026 23.662 -33.697 1.00 38.84 202 TYR B N 1
ATOM 3432 C CA . TYR B 1 224 ? -24.405 24.150 -33.660 1.00 38.96 202 TYR B CA 1
ATOM 3433 C C . TYR B 1 224 ? -24.479 25.602 -33.210 1.00 38.82 202 TYR B C 1
ATOM 3434 O O . TYR B 1 224 ? -25.178 26.414 -33.807 1.00 38.71 202 TYR B O 1
ATOM 3443 N N . ALA B 1 225 ? -23.761 25.923 -32.141 1.00 38.99 203 ALA B N 1
ATOM 3444 C CA . ALA B 1 225 ? -23.745 27.289 -31.609 1.00 38.88 203 ALA B CA 1
ATOM 3445 C C . ALA B 1 225 ? -23.259 28.268 -32.663 1.00 38.89 203 ALA B C 1
ATOM 3446 O O . ALA B 1 225 ? -23.858 29.324 -32.852 1.00 38.77 203 ALA B O 1
ATOM 3448 N N . ALA B 1 226 ? -22.175 27.896 -33.344 1.00 39.09 204 ALA B N 1
ATOM 3449 C CA . ALA B 1 226 ? -21.587 28.693 -34.421 1.00 39.15 204 ALA B CA 1
ATOM 3450 C C . ALA B 1 226 ? -22.611 29.020 -35.492 1.00 39.40 204 ALA B C 1
ATOM 3451 O O . ALA B 1 226 ? -22.611 30.119 -36.035 1.00 39.53 204 ALA B O 1
ATOM 3453 N N . ALA B 1 227 ? -23.480 28.059 -35.795 1.00 39.67 205 ALA B N 1
ATOM 3454 C CA . ALA B 1 227 ? -24.518 28.230 -36.822 1.00 39.81 205 ALA B CA 1
ATOM 3455 C C . ALA B 1 227 ? -25.672 29.133 -36.376 1.00 39.74 205 ALA B C 1
ATOM 3456 O O . ALA B 1 227 ? -26.270 29.804 -37.195 1.00 40.01 205 ALA B O 1
ATOM 3458 N N . HIS B 1 228 ? -25.977 29.160 -35.087 1.00 39.56 206 HIS B N 1
ATOM 3459 C CA . HIS B 1 228 ? -27.158 29.887 -34.609 1.00 39.46 206 HIS B CA 1
ATOM 3460 C C . HIS B 1 228 ? -26.877 31.048 -33.624 1.00 38.91 206 HIS B C 1
ATOM 3461 O O . HIS B 1 228 ? -27.713 31.351 -32.770 1.00 38.44 206 HIS B O 1
ATOM 3468 N N . ALA B 1 229 ? -25.718 31.695 -33.763 1.00 38.57 207 ALA B N 1
ATOM 3469 C CA . ALA B 1 229 ? -25.369 32.859 -32.941 1.00 38.27 207 ALA B CA 1
ATOM 3470 C C . ALA B 1 229 ? -25.551 32.610 -31.428 1.00 38.08 207 ALA B C 1
ATOM 3471 O O . ALA B 1 229 ? -26.233 33.391 -30.739 1.00 38.42 207 ALA B O 1
ATOM 3473 N N . LYS B 1 230 ? -24.969 31.521 -30.924 1.00 37.21 208 LYS B N 1
ATOM 3474 C CA . LYS B 1 230 ? -25.116 31.141 -29.516 1.00 36.58 208 LYS B CA 1
ATOM 3475 C C . LYS B 1 230 ? -23.755 31.056 -28.833 1.00 35.67 208 LYS B C 1
ATOM 3476 O O . LYS B 1 230 ? -22.749 30.730 -29.466 1.00 35.77 208 LYS B O 1
ATOM 3482 N N . GLY B 1 231 ? -23.740 31.318 -27.529 1.00 34.62 209 GLY B N 1
ATOM 3483 C CA . GLY B 1 231 ? -22.501 31.375 -26.742 1.00 33.63 209 GLY B CA 1
ATOM 3484 C C . GLY B 1 231 ? -21.896 30.028 -26.384 1.00 32.71 209 GLY B C 1
ATOM 3485 O O . GLY B 1 231 ? -22.611 29.108 -25.974 1.00 32.70 209 GLY B O 1
ATOM 3486 N N . ILE B 1 232 ? -20.585 29.907 -26.559 1.00 31.74 210 ILE B N 1
ATOM 3487 C CA . ILE B 1 232 ? -19.840 28.736 -26.108 1.00 31.26 210 ILE B CA 1
ATOM 3488 C C . ILE B 1 232 ? -18.649 29.164 -25.235 1.00 31.09 210 ILE B C 1
ATOM 3489 O O . ILE B 1 232 ? -17.836 29.995 -25.621 1.00 31.00 210 ILE B O 1
ATOM 3494 N N . LEU B 1 233 ? -18.584 28.608 -24.033 1.00 30.91 211 LEU B N 1
ATOM 3495 C CA . LEU B 1 233 ? -17.412 28.714 -23.185 1.00 30.70 211 LEU B CA 1
ATOM 3496 C C . LEU B 1 233 ? -16.803 27.322 -23.090 1.00 30.43 211 LEU B C 1
ATOM 3497 O O . LEU B 1 233 ? -17.502 26.344 -22.924 1.00 30.26 211 LEU B O 1
ATOM 3502 N N . VAL B 1 234 ? -15.496 27.231 -23.224 1.00 30.69 212 VAL B N 1
ATOM 3503 C CA . VAL B 1 234 ? -14.821 25.947 -23.115 1.00 30.73 212 VAL B CA 1
ATOM 3504 C C . VAL B 1 234 ? -14.161 25.811 -21.756 1.00 31.49 212 VAL B C 1
ATOM 3505 O O . VAL B 1 234 ? -13.418 26.683 -21.339 1.00 31.41 212 VAL B O 1
ATOM 3509 N N . LYS B 1 235 ? -14.440 24.706 -21.080 1.00 32.54 213 LYS B N 1
ATOM 3510 C CA . LYS B 1 235 ? -13.772 24.358 -19.838 1.00 33.60 213 LYS B CA 1
ATOM 3511 C C . LYS B 1 235 ? -12.766 23.250 -20.100 1.00 34.84 213 LYS B C 1
ATOM 3512 O O . LYS B 1 235 ? -12.851 22.557 -21.098 1.00 34.71 213 LYS B O 1
ATOM 3518 N N . LYS B 1 236 ? -11.797 23.113 -19.201 1.00 36.58 214 LYS B N 1
ATOM 3519 C CA . LYS B 1 236 ? -10.776 22.078 -19.280 1.00 37.90 214 LYS B CA 1
ATOM 3520 C C . LYS B 1 236 ? -9.998 22.106 -20.587 1.00 38.81 214 LYS B C 1
ATOM 3521 O O . LYS B 1 236 ? -9.625 21.051 -21.096 1.00 38.96 214 LYS B O 1
ATOM 3527 N N . ALA B 1 237 ? -9.727 23.292 -21.125 1.00 40.27 215 ALA B N 1
ATOM 3528 C CA . ALA B 1 237 ? -8.974 23.390 -22.380 1.00 41.52 215 ALA B CA 1
ATOM 3529 C C . ALA B 1 237 ? -7.571 22.792 -22.267 1.00 43.03 215 ALA B C 1
ATOM 3530 O O . ALA B 1 237 ? -7.047 22.235 -23.231 1.00 43.17 215 ALA B O 1
ATOM 3532 N N . LEU B 1 238 ? -6.982 22.885 -21.079 1.00 45.06 216 LEU B N 1
ATOM 3533 C CA . LEU B 1 238 ? -5.601 22.469 -20.862 1.00 46.71 216 LEU B CA 1
ATOM 3534 C C . LEU B 1 238 ? -5.486 21.199 -19.992 1.00 48.77 216 LEU B C 1
ATOM 3535 O O . LEU B 1 238 ? -5.108 21.271 -18.827 1.00 49.34 216 LEU B O 1
ATOM 3540 N N . ALA B 1 239 ? -5.835 20.040 -20.530 1.00 50.83 217 ALA B N 1
ATOM 3541 C CA . ALA B 1 239 ? -5.387 18.774 -19.929 1.00 52.39 217 ALA B CA 1
ATOM 3542 C C . ALA B 1 239 ? -4.884 17.926 -21.081 1.00 53.78 217 ALA B C 1
ATOM 3543 O O . ALA B 1 239 ? -5.145 18.265 -22.250 1.00 54.02 217 ALA B O 1
ATOM 3545 N N . SER B 1 240 ? -4.150 16.849 -20.789 1.00 55.24 218 SER B N 1
ATOM 3546 C CA . SER B 1 240 ? -3.376 16.200 -21.862 1.00 56.17 218 SER B CA 1
ATOM 3547 C C . SER B 1 240 ? -2.830 14.781 -21.651 1.00 56.61 218 SER B C 1
ATOM 3548 O O . SER B 1 240 ? -2.747 14.271 -20.518 1.00 56.38 218 SER B O 1
ATOM 3551 N N . GLY B 1 241 ? -2.489 14.165 -22.798 1.00 56.95 219 GLY B N 1
ATOM 3552 C CA . GLY B 1 241 ? -1.697 12.931 -22.860 1.00 57.10 219 GLY B CA 1
ATOM 3553 C C . GLY B 1 241 ? -1.153 12.753 -24.306 1.00 57.34 219 GLY B C 1
ATOM 3554 O O . GLY B 1 241 ? -1.905 12.361 -25.215 1.00 57.98 219 GLY B O 1
ATOM 3555 N N . HIS B 1 242 ? 0.114 13.156 -24.544 1.00 58.02 220 HIS B N 1
ATOM 3556 C CA . HIS B 1 242 ? 0.800 13.080 -25.888 1.00 58.34 220 HIS B CA 1
ATOM 3557 C C . HIS B 1 242 ? 2.362 13.139 -25.823 1.00 58.35 220 HIS B C 1
ATOM 3558 O O . HIS B 1 242 ? 2.984 13.439 -24.787 1.00 58.12 220 HIS B O 1
ATOM 3565 N N . GLN B 1 249 ? 5.680 23.649 -30.079 1.00 62.97 227 GLN B N 1
ATOM 3566 C CA . GLN B 1 249 ? 5.249 22.340 -29.586 1.00 62.91 227 GLN B CA 1
ATOM 3567 C C . GLN B 1 249 ? 4.835 22.419 -28.089 1.00 62.17 227 GLN B C 1
ATOM 3568 O O . GLN B 1 249 ? 4.715 21.377 -27.413 1.00 62.48 227 GLN B O 1
ATOM 3574 N N . ASP B 1 250 ? 4.595 23.649 -27.601 1.00 60.62 228 ASP B N 1
ATOM 3575 C CA . ASP B 1 250 ? 4.136 23.907 -26.229 1.00 59.61 228 ASP B CA 1
ATOM 3576 C C . ASP B 1 250 ? 2.744 23.285 -26.101 1.00 58.57 228 ASP B C 1
ATOM 3577 O O . ASP B 1 250 ? 1.902 23.480 -26.975 1.00 58.47 228 ASP B O 1
ATOM 3582 N N . PRO B 1 251 ? 2.502 22.506 -25.039 1.00 57.34 229 PRO B N 1
ATOM 3583 C CA . PRO B 1 251 ? 1.193 21.872 -24.886 1.00 56.69 229 PRO B CA 1
ATOM 3584 C C . PRO B 1 251 ? 0.043 22.873 -24.748 1.00 55.81 229 PRO B C 1
ATOM 3585 O O . PRO B 1 251 ? -1.038 22.644 -25.288 1.00 55.84 229 PRO B O 1
ATOM 3589 N N . VAL B 1 252 ? 0.280 23.970 -24.034 1.00 54.63 230 VAL B N 1
ATOM 3590 C CA . VAL B 1 252 ? -0.724 25.013 -23.878 1.00 53.63 230 VAL B CA 1
ATOM 3591 C C . VAL B 1 252 ? -1.053 25.650 -25.232 1.00 53.07 230 VAL B C 1
ATOM 3592 O O . VAL B 1 252 ? -2.220 25.906 -25.546 1.00 52.97 230 VAL B O 1
ATOM 3596 N N . ARG B 1 253 ? -0.035 25.884 -26.045 1.00 52.33 231 ARG B N 1
ATOM 3597 C CA . ARG B 1 253 ? -0.266 26.461 -27.361 1.00 51.96 231 ARG B CA 1
ATOM 3598 C C . ARG B 1 253 ? -1.016 25.513 -28.284 1.00 50.92 231 ARG B C 1
ATOM 3599 O O . ARG B 1 253 ? -1.888 25.928 -29.039 1.00 50.87 231 ARG B O 1
ATOM 3607 N N . ALA B 1 254 ? -0.671 24.236 -28.222 1.00 49.77 232 ALA B N 1
ATOM 3608 C CA . ALA B 1 254 ? -1.367 23.221 -28.999 1.00 48.84 232 ALA B CA 1
ATOM 3609 C C . ALA B 1 254 ? -2.837 23.141 -28.587 1.00 48.01 232 ALA B C 1
ATOM 3610 O O . ALA B 1 254 ? -3.723 23.042 -29.433 1.00 48.01 232 ALA B O 1
ATOM 3612 N N . SER B 1 255 ? -3.087 23.190 -27.282 1.00 46.91 233 SER B N 1
ATOM 3613 C CA . SER B 1 255 ? -4.442 23.179 -26.755 1.00 46.13 233 SER B CA 1
ATOM 3614 C C . SER B 1 255 ? -5.226 24.379 -27.253 1.00 45.22 233 SER B C 1
ATOM 3615 O O . SER B 1 255 ? -6.340 24.245 -27.722 1.00 44.91 233 SER B O 1
ATOM 3618 N N . PHE B 1 256 ? -4.644 25.557 -27.147 1.00 44.51 234 PHE B N 1
ATOM 3619 C CA . PHE B 1 256 ? -5.357 26.752 -27.569 1.00 44.21 234 PHE B CA 1
ATOM 3620 C C . PHE B 1 256 ? -5.557 26.795 -29.073 1.00 44.07 234 PHE B C 1
ATOM 3621 O O . PHE B 1 256 ? -6.549 27.348 -29.534 1.00 43.86 234 PHE B O 1
ATOM 3629 N N . GLU B 1 257 ? -4.635 26.206 -29.834 1.00 44.19 235 GLU B N 1
ATOM 3630 C CA . GLU B 1 257 ? -4.793 26.127 -31.297 1.00 44.26 235 GLU B CA 1
ATOM 3631 C C . GLU B 1 257 ? -6.014 25.291 -31.656 1.00 43.73 235 GLU B C 1
ATOM 3632 O O . GLU B 1 257 ? -6.803 25.681 -32.501 1.00 43.55 235 GLU B O 1
ATOM 3638 N N . LEU B 1 258 ? -6.165 24.148 -30.992 1.00 43.39 236 LEU B N 1
ATOM 3639 C CA . LEU B 1 258 ? -7.318 23.279 -31.192 1.00 43.13 236 LEU B CA 1
ATOM 3640 C C . LEU B 1 258 ? -8.623 23.991 -30.871 1.00 42.88 236 LEU B C 1
ATOM 3641 O O . LEU B 1 258 ? -9.562 23.973 -31.672 1.00 43.23 236 LEU B O 1
ATOM 3646 N N . VAL B 1 259 ? -8.680 24.592 -29.681 1.00 42.48 237 VAL B N 1
ATOM 3647 C CA . VAL B 1 259 ? -9.886 25.265 -29.182 1.00 41.94 237 VAL B CA 1
ATOM 3648 C C . VAL B 1 259 ? -10.297 26.446 -30.065 1.00 42.08 237 VAL B C 1
ATOM 3649 O O . VAL B 1 259 ? -11.449 26.561 -30.441 1.00 41.77 237 VAL B O 1
ATOM 3653 N N . PHE B 1 260 ? -9.361 27.316 -30.404 1.00 42.53 238 PHE B N 1
ATOM 3654 C CA . PHE B 1 260 ? -9.702 28.493 -31.197 1.00 43.13 238 PHE B CA 1
ATOM 3655 C C . PHE B 1 260 ? -9.770 28.250 -32.714 1.00 43.99 238 PHE B C 1
ATOM 3656 O O . PHE B 1 260 ? -10.130 29.147 -33.472 1.00 43.91 238 PHE B O 1
ATOM 3664 N N . ASP B 1 261 ? -9.447 27.042 -33.159 1.00 44.99 239 ASP B N 1
ATOM 3665 C CA . ASP B 1 261 ? -9.802 26.631 -34.514 1.00 46.05 239 ASP B CA 1
ATOM 3666 C C . ASP B 1 261 ? -11.305 26.452 -34.696 1.00 46.08 239 ASP B C 1
ATOM 3667 O O . ASP B 1 261 ? -11.802 26.518 -35.809 1.00 46.46 239 ASP B O 1
ATOM 3672 N N . GLN B 1 262 ? -12.028 26.217 -33.613 1.00 46.02 240 GLN B N 1
ATOM 3673 C CA . GLN B 1 262 ? -13.483 26.212 -33.682 1.00 45.96 240 GLN B CA 1
ATOM 3674 C C . GLN B 1 262 ? -14.005 27.649 -33.644 1.00 45.59 240 GLN B C 1
ATOM 3675 O O . GLN B 1 262 ? -13.764 28.362 -32.666 1.00 45.36 240 GLN B O 1
ATOM 3681 N N . PRO B 1 263 ? -14.705 28.085 -34.718 1.00 45.03 241 PRO B N 1
ATOM 3682 C CA . PRO B 1 263 ? -15.210 29.460 -34.748 1.00 44.52 241 PRO B CA 1
ATOM 3683 C C . PRO B 1 263 ? -16.244 29.727 -33.652 1.00 43.72 241 PRO B C 1
ATOM 3684 O O . PRO B 1 263 ? -16.392 30.871 -33.208 1.00 43.90 241 PRO B O 1
ATOM 3688 N N . GLY B 1 264 ? -16.942 28.686 -33.216 1.00 42.43 242 GLY B N 1
ATOM 3689 C CA . GLY B 1 264 ? -17.967 28.836 -32.194 1.00 41.64 242 GLY B CA 1
ATOM 3690 C C . GLY B 1 264 ? -17.524 29.276 -30.803 1.00 40.59 242 GLY B C 1
ATOM 3691 O O . GLY B 1 264 ? -18.353 29.752 -30.021 1.00 40.61 242 GLY B O 1
ATOM 3692 N N . VAL B 1 265 ? -16.241 29.116 -30.484 1.00 39.14 243 VAL B N 1
ATOM 3693 C CA . VAL B 1 265 ? -15.757 29.372 -29.134 1.00 38.11 243 VAL B CA 1
ATOM 3694 C C . VAL B 1 265 ? -15.533 30.862 -28.869 1.00 37.32 243 VAL B C 1
ATOM 3695 O O . VAL B 1 265 ? -14.855 31.531 -29.622 1.00 37.00 243 VAL B O 1
ATOM 3699 N N . ALA B 1 266 ? -16.111 31.357 -27.780 1.00 36.51 244 ALA B N 1
ATOM 3700 C CA . ALA B 1 266 ? -15.913 32.730 -27.341 1.00 35.95 244 ALA B CA 1
ATOM 3701 C C . ALA B 1 266 ? -14.726 32.828 -26.386 1.00 35.42 244 ALA B C 1
ATOM 3702 O O . ALA B 1 266 ? -13.839 33.647 -26.578 1.00 35.49 244 ALA B O 1
ATOM 3704 N N . ALA B 1 267 ? -14.700 31.988 -25.359 1.00 34.81 245 ALA B N 1
ATOM 3705 C CA . ALA B 1 267 ? -13.595 32.008 -24.393 1.00 34.09 245 ALA B CA 1
ATOM 3706 C C . ALA B 1 267 ? -13.313 30.635 -23.796 1.00 33.48 245 ALA B C 1
ATOM 3707 O O . ALA B 1 267 ? -14.196 29.781 -23.721 1.00 33.07 245 ALA B O 1
ATOM 3709 N N . ALA B 1 268 ? -12.065 30.443 -23.378 1.00 32.99 246 ALA B N 1
ATOM 3710 C CA . ALA B 1 268 ? -11.675 29.264 -22.613 1.00 32.86 246 ALA B CA 1
ATOM 3711 C C . ALA B 1 268 ? -11.373 29.669 -21.187 1.00 32.61 246 ALA B C 1
ATOM 3712 O O . ALA B 1 268 ? -10.644 30.608 -20.978 1.00 32.27 246 ALA B O 1
ATOM 3714 N N . ILE B 1 269 ? -11.932 28.963 -20.214 1.00 32.89 247 ILE B N 1
ATOM 3715 C CA . ILE B 1 269 ? -11.690 29.265 -18.808 1.00 33.27 247 ILE B CA 1
ATOM 3716 C C . ILE B 1 269 ? -10.442 28.529 -18.368 1.00 33.63 247 ILE B C 1
ATOM 3717 O O . ILE B 1 269 ? -10.348 27.351 -18.596 1.00 34.16 247 ILE B O 1
ATOM 3722 N N . VAL B 1 270 ? -9.486 29.223 -17.760 1.00 34.27 248 VAL B N 1
ATOM 3723 C CA . VAL B 1 270 ? -8.250 28.595 -17.273 1.00 34.86 248 VAL B CA 1
ATOM 3724 C C . VAL B 1 270 ? -8.206 28.602 -15.748 1.00 35.66 248 VAL B C 1
ATOM 3725 O O . VAL B 1 270 ? -8.620 29.579 -15.117 1.00 35.81 248 VAL B O 1
ATOM 3729 N N . GLY B 1 271 ? -7.692 27.525 -15.161 1.00 36.48 249 GLY B N 1
ATOM 3730 C CA . GLY B 1 271 ? -7.747 27.350 -13.719 1.00 37.37 249 GLY B CA 1
ATOM 3731 C C . GLY B 1 271 ? -6.536 27.802 -12.926 1.00 38.10 249 GLY B C 1
ATOM 3732 O O . GLY B 1 271 ? -6.495 27.601 -11.714 1.00 38.63 249 GLY B O 1
ATOM 3733 N N . THR B 1 272 ? -5.557 28.419 -13.575 1.00 38.82 250 THR B N 1
ATOM 3734 C CA . THR B 1 272 ? -4.261 28.653 -12.928 1.00 39.58 250 THR B CA 1
ATOM 3735 C C . THR B 1 272 ? -4.262 29.777 -11.903 1.00 39.74 250 THR B C 1
ATOM 3736 O O . THR B 1 272 ? -4.908 30.789 -12.100 1.00 40.00 250 THR B O 1
ATOM 3740 N N . ILE B 1 273 ? -3.543 29.583 -10.802 1.00 40.14 251 ILE B N 1
ATOM 3741 C CA . ILE B 1 273 ? -3.340 30.660 -9.824 1.00 40.54 251 ILE B CA 1
ATOM 3742 C C . ILE B 1 273 ? -1.894 31.171 -9.800 1.00 40.81 251 ILE B C 1
ATOM 3743 O O . ILE B 1 273 ? -1.605 32.159 -9.111 1.00 40.86 251 ILE B O 1
ATOM 3748 N N . ASN B 1 274 ? -0.999 30.509 -10.547 1.00 40.90 252 ASN B N 1
ATOM 3749 C CA . ASN B 1 274 ? 0.401 30.929 -10.640 1.00 40.95 252 ASN B CA 1
ATOM 3750 C C . ASN B 1 274 ? 0.559 32.074 -11.638 1.00 40.67 252 ASN B C 1
ATOM 3751 O O . ASN B 1 274 ? 0.410 31.850 -12.837 1.00 40.67 252 ASN B O 1
ATOM 3756 N N . PRO B 1 275 ? 0.880 33.294 -11.155 1.00 40.34 253 PRO B N 1
ATOM 3757 C CA . PRO B 1 275 ? 0.899 34.457 -12.043 1.00 40.27 253 PRO B CA 1
ATOM 3758 C C . PRO B 1 275 ? 1.774 34.301 -13.272 1.00 40.27 253 PRO B C 1
ATOM 3759 O O . PRO B 1 275 ? 1.444 34.832 -14.329 1.00 39.98 253 PRO B O 1
ATOM 3763 N N . LEU B 1 276 ? 2.877 33.573 -13.137 1.00 40.58 254 LEU B N 1
ATOM 3764 C CA . LEU B 1 276 ? 3.755 33.337 -14.273 1.00 40.71 254 LEU B CA 1
ATOM 3765 C C . LEU B 1 276 ? 3.067 32.441 -15.295 1.00 40.91 254 LEU B C 1
ATOM 3766 O O . LEU B 1 276 ? 3.125 32.731 -16.487 1.00 40.97 254 LEU B O 1
ATOM 3771 N N . HIS B 1 277 ? 2.413 31.370 -14.837 1.00 41.17 255 HIS B N 1
ATOM 3772 C CA . HIS B 1 277 ? 1.667 30.482 -15.744 1.00 41.60 255 HIS B CA 1
ATOM 3773 C C . HIS B 1 277 ? 0.494 31.224 -16.400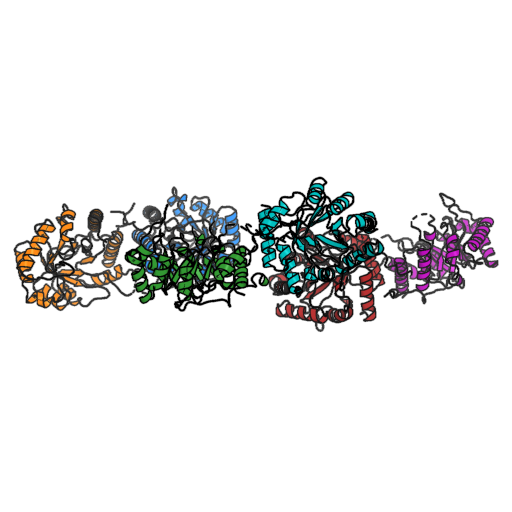 1.00 40.69 255 HIS B C 1
ATOM 3774 O O . HIS B 1 277 ? 0.133 30.915 -17.538 1.00 40.61 255 HIS B O 1
ATOM 3781 N N . LEU B 1 278 ? -0.100 32.187 -15.689 1.00 39.93 256 LEU B N 1
ATOM 3782 C CA . LEU B 1 278 ? -1.206 32.976 -16.248 1.00 39.26 256 LEU B CA 1
ATOM 3783 C C . LEU B 1 278 ? -0.714 33.867 -17.371 1.00 39.22 256 LEU B C 1
ATOM 3784 O O . LEU B 1 278 ? -1.356 33.960 -18.402 1.00 39.25 256 LEU B O 1
ATOM 3789 N N . ALA B 1 279 ? 0.416 34.534 -17.161 1.00 39.31 257 ALA B N 1
ATOM 3790 C CA . ALA B 1 279 ? 0.999 35.410 -18.180 1.00 39.32 257 ALA B CA 1
ATOM 3791 C C . ALA B 1 279 ? 1.399 34.592 -19.388 1.00 39.35 257 ALA B C 1
ATOM 3792 O O . ALA B 1 279 ? 1.200 35.018 -20.528 1.00 39.19 257 ALA B O 1
ATOM 3794 N N . HIS B 1 280 ? 1.957 33.416 -19.126 1.00 39.55 258 HIS B N 1
ATOM 3795 C CA . HIS B 1 280 ? 2.315 32.485 -20.182 1.00 40.21 258 HIS B CA 1
ATOM 3796 C C . HIS B 1 280 ? 1.076 32.011 -20.949 1.00 39.84 258 HIS B C 1
ATOM 3797 O O . HIS B 1 280 ? 1.024 32.124 -22.173 1.00 39.86 258 HIS B O 1
ATOM 3804 N N . ASN B 1 281 ? 0.076 31.506 -20.229 1.00 39.39 259 ASN B N 1
ATOM 3805 C CA . ASN B 1 281 ? -1.186 31.111 -20.858 1.00 39.09 259 ASN B CA 1
ATOM 3806 C C . ASN B 1 281 ? -1.712 32.217 -21.778 1.00 38.85 259 ASN B C 1
ATOM 3807 O O . ASN B 1 281 ? -2.089 31.951 -22.918 1.00 38.80 259 ASN B O 1
ATOM 3812 N N . VAL B 1 282 ? -1.720 33.455 -21.294 1.00 38.56 260 VAL B N 1
ATOM 3813 C CA . VAL B 1 282 ? -2.203 34.579 -22.085 1.00 38.62 260 VAL B CA 1
ATOM 3814 C C . VAL B 1 282 ? -1.358 34.795 -23.331 1.00 38.95 260 VAL B C 1
ATOM 3815 O O . VAL B 1 282 ? -1.887 35.073 -24.388 1.00 38.84 260 VAL B O 1
ATOM 3819 N N . ALA B 1 283 ? -0.049 34.649 -23.204 1.00 39.55 261 ALA B N 1
ATOM 3820 C CA . ALA B 1 283 ? 0.843 34.808 -24.346 1.00 40.03 261 ALA B CA 1
ATOM 3821 C C . ALA B 1 283 ? 0.526 33.784 -25.425 1.00 40.61 261 ALA B C 1
ATOM 3822 O O . ALA B 1 283 ? 0.387 34.119 -26.600 1.00 40.60 261 ALA B O 1
ATOM 3824 N N . MET B 1 284 ? 0.391 32.533 -25.013 1.00 41.56 262 MET B N 1
ATOM 3825 C CA . MET B 1 284 ? 0.121 31.458 -25.948 1.00 42.39 262 MET B CA 1
ATOM 3826 C C . MET B 1 284 ? -1.227 31.646 -26.627 1.00 42.82 262 MET B C 1
ATOM 3827 O O . MET B 1 284 ? -1.375 31.333 -27.802 1.00 42.87 262 MET B O 1
ATOM 3832 N N . ALA B 1 285 ? -2.208 32.167 -25.898 1.00 43.40 263 ALA B N 1
ATOM 3833 C CA . ALA B 1 285 ? -3.533 32.385 -26.464 1.00 43.95 263 ALA B CA 1
ATOM 3834 C C . ALA B 1 285 ? -3.511 33.471 -27.536 1.00 44.48 263 ALA B C 1
ATOM 3835 O O . ALA B 1 285 ? -4.207 33.359 -28.553 1.00 44.30 263 ALA B O 1
ATOM 3837 N N . ALA B 1 286 ? -2.717 34.512 -27.300 1.00 45.31 264 ALA B N 1
ATOM 3838 C CA . ALA B 1 286 ? -2.562 35.606 -28.259 1.00 46.20 264 ALA B CA 1
ATOM 3839 C C . ALA B 1 286 ? -1.872 35.111 -29.529 1.00 47.25 264 ALA B C 1
ATOM 3840 O O . ALA B 1 286 ? -2.231 35.525 -30.642 1.00 47.15 264 ALA B O 1
ATOM 3842 N N . GLN B 1 287 ? -0.885 34.227 -29.345 1.00 48.54 265 GLN B N 1
ATOM 3843 C CA . GLN B 1 287 ? -0.165 33.599 -30.464 1.00 49.59 265 GLN B CA 1
ATOM 3844 C C . GLN B 1 287 ? -1.046 32.654 -31.280 1.00 50.24 265 GLN B C 1
ATOM 3845 O O . GLN B 1 287 ? -0.933 32.612 -32.506 1.00 50.67 265 GLN B O 1
ATOM 3851 N N . ALA B 1 288 ? -1.905 31.897 -30.602 1.00 50.91 266 ALA B N 1
ATOM 3852 C CA . ALA B 1 288 ? -2.827 30.981 -31.275 1.00 51.38 266 ALA B CA 1
ATOM 3853 C C . ALA B 1 288 ? -3.873 31.734 -32.105 1.00 52.03 266 ALA B C 1
ATOM 3854 O O . ALA B 1 288 ? -4.339 31.229 -33.125 1.00 52.36 266 ALA B O 1
ATOM 3856 N N . LEU B 1 289 ? -4.238 32.937 -31.677 1.00 52.77 267 LEU B N 1
ATOM 3857 C CA . LEU B 1 289 ? -5.224 33.744 -32.397 1.00 53.44 267 LEU B CA 1
ATOM 3858 C C . LEU B 1 289 ? -4.605 34.672 -33.477 1.00 54.32 267 LEU B C 1
ATOM 3859 O O . LEU B 1 289 ? -5.336 35.240 -34.295 1.00 54.33 267 LEU B O 1
ATOM 3864 N N . LYS B 1 290 ? -3.270 34.797 -33.482 1.00 55.43 268 LYS B N 1
ATOM 3865 C CA . LYS B 1 290 ? -2.506 35.709 -34.376 1.00 56.18 268 LYS B CA 1
ATOM 3866 C C . LYS B 1 290 ? -3.274 36.966 -34.800 1.00 56.59 268 LYS B C 1
ATOM 3867 O O . LYS B 1 290 ? -2.978 38.073 -34.343 1.00 57.17 268 LYS B O 1
ATOM 3873 N N . PHE C 1 20 ? 47.550 -9.328 9.637 1.00 69.21 -2 PHE C N 1
ATOM 3874 C CA . PHE C 1 20 ? 47.860 -10.585 8.878 1.00 69.45 -2 PHE C CA 1
ATOM 3875 C C . PHE C 1 20 ? 46.808 -11.585 9.323 1.00 68.92 -2 PHE C C 1
ATOM 3876 O O . PHE C 1 20 ? 46.227 -11.461 10.409 1.00 68.98 -2 PHE C O 1
ATOM 3884 N N . GLN C 1 21 ? 46.520 -12.513 8.438 1.00 68.26 -1 GLN C N 1
ATOM 3885 C CA . GLN C 1 21 ? 45.778 -13.692 8.665 1.00 67.78 -1 GLN C CA 1
ATOM 3886 C C . GLN C 1 21 ? 45.864 -14.341 10.008 1.00 67.20 -1 GLN C C 1
ATOM 3887 O O . GLN C 1 21 ? 44.870 -14.514 10.656 1.00 67.08 -1 GLN C O 1
ATOM 3893 N N . SER C 1 22 ? 47.055 -14.736 10.407 1.00 66.47 0 SER C N 1
ATOM 3894 C CA . SER C 1 22 ? 47.214 -15.604 11.543 1.00 65.91 0 SER C CA 1
ATOM 3895 C C . SER C 1 22 ? 47.143 -15.010 12.907 1.00 65.15 0 SER C C 1
ATOM 3896 O O . SER C 1 22 ? 47.304 -15.700 13.866 1.00 65.32 0 SER C O 1
ATOM 3899 N N . MET C 1 23 ? 46.882 -13.737 13.013 1.00 64.21 1 MET C N 1
ATOM 3900 C CA . MET C 1 23 ? 46.579 -13.157 14.330 1.00 63.46 1 MET C CA 1
ATOM 3901 C C . MET C 1 23 ? 45.082 -12.978 14.603 1.00 62.74 1 MET C C 1
ATOM 3902 O O . MET C 1 23 ? 44.691 -12.609 15.712 1.00 62.79 1 MET C O 1
ATOM 3907 N N . ILE C 1 24 ? 44.252 -13.241 13.600 1.00 61.72 2 ILE C N 1
ATOM 3908 C CA . ILE C 1 24 ? 42.817 -13.388 13.817 1.00 60.89 2 ILE C CA 1
ATOM 3909 C C . ILE C 1 24 ? 42.466 -14.865 13.674 1.00 60.39 2 ILE C C 1
ATOM 3910 O O . ILE C 1 24 ? 41.470 -15.224 13.057 1.00 59.75 2 ILE C O 1
ATOM 3915 N N . ARG C 1 25 ? 43.296 -15.710 14.295 1.00 60.18 3 ARG C N 1
ATOM 3916 C CA . ARG C 1 25 ? 43.156 -17.166 14.217 1.00 60.12 3 ARG C CA 1
ATOM 3917 C C . ARG C 1 25 ? 41.982 -17.716 15.049 1.00 59.48 3 ARG C C 1
ATOM 3918 O O . ARG C 1 25 ? 41.200 -18.504 14.524 1.00 59.47 3 ARG C O 1
ATOM 3926 N N . ASP C 1 26 ? 41.826 -17.304 16.311 1.00 58.67 4 ASP C N 1
ATOM 3927 C CA . ASP C 1 26 ? 40.659 -17.748 17.095 1.00 58.45 4 ASP C CA 1
ATOM 3928 C C . ASP C 1 26 ? 39.421 -16.925 16.733 1.00 57.39 4 ASP C C 1
ATOM 3929 O O . ASP C 1 26 ? 39.396 -15.720 16.935 1.00 57.55 4 ASP C O 1
ATOM 3934 N N . THR C 1 27 ? 38.394 -17.581 16.208 1.00 56.13 5 THR C N 1
ATOM 3935 C CA . THR C 1 27 ? 37.160 -16.914 15.849 1.00 55.09 5 THR C CA 1
ATOM 3936 C C . THR C 1 27 ? 35.964 -17.637 16.474 1.00 54.14 5 THR C C 1
ATOM 3937 O O . THR C 1 27 ? 36.128 -18.654 17.141 1.00 53.97 5 THR C O 1
ATOM 3941 N N . LEU C 1 28 ? 34.766 -17.106 16.253 1.00 52.99 6 LEU C N 1
ATOM 3942 C CA . LEU C 1 28 ? 33.547 -17.643 16.854 1.00 52.18 6 LEU C CA 1
ATOM 3943 C C . LEU C 1 28 ? 32.649 -18.392 15.862 1.00 51.36 6 LEU C C 1
ATOM 3944 O O . LEU C 1 28 ? 31.518 -18.717 16.182 1.00 51.16 6 LEU C O 1
ATOM 3949 N N . HIS C 1 29 ? 33.147 -18.665 14.660 1.00 50.64 7 HIS C N 1
ATOM 3950 C CA . HIS C 1 29 ? 32.315 -19.207 13.571 1.00 49.90 7 HIS C CA 1
ATOM 3951 C C . HIS C 1 29 ? 31.563 -20.473 13.935 1.00 49.61 7 HIS C C 1
ATOM 3952 O O . HIS C 1 29 ? 30.402 -20.640 13.545 1.00 49.50 7 HIS C O 1
ATOM 3959 N N . ASP C 1 30 ? 32.227 -21.350 14.689 1.00 49.28 8 ASP C N 1
ATOM 3960 C CA . ASP C 1 30 ? 31.667 -22.655 15.071 1.00 48.95 8 ASP C CA 1
ATOM 3961 C C . ASP C 1 30 ? 31.085 -22.674 16.485 1.00 48.01 8 ASP C C 1
ATOM 3962 O O . ASP C 1 30 ? 30.882 -23.747 17.047 1.00 48.43 8 ASP C O 1
ATOM 3967 N N . LEU C 1 31 ? 30.809 -21.504 17.056 1.00 46.62 9 LEU C N 1
ATOM 3968 C CA . LEU C 1 31 ? 30.291 -21.405 18.416 1.00 45.32 9 LEU C CA 1
ATOM 3969 C C . LEU C 1 31 ? 28.928 -20.719 18.465 1.00 44.40 9 LEU C C 1
ATOM 3970 O O . LEU C 1 31 ? 28.442 -20.416 19.544 1.00 44.28 9 LEU C O 1
ATOM 3975 N N . HIS C 1 32 ? 28.292 -20.501 17.314 1.00 43.31 10 HIS C N 1
ATOM 3976 C CA . HIS C 1 32 ? 26.947 -19.919 17.294 1.00 42.58 10 HIS C CA 1
ATOM 3977 C C . HIS C 1 32 ? 25.965 -20.768 18.126 1.00 42.41 10 HIS C C 1
ATOM 3978 O O . HIS C 1 32 ? 26.106 -21.976 18.221 1.00 42.43 10 HIS C O 1
ATOM 3985 N N . ARG C 1 33 ? 24.985 -20.110 18.738 1.00 42.25 11 ARG C N 1
ATOM 3986 C CA . ARG C 1 33 ? 24.073 -20.733 19.709 1.00 41.69 11 ARG C CA 1
ATOM 3987 C C . ARG C 1 33 ? 22.711 -20.149 19.475 1.00 41.28 11 ARG C C 1
ATOM 3988 O O . ARG C 1 33 ? 22.618 -18.982 19.101 1.00 41.38 11 ARG C O 1
ATOM 3996 N N . PRO C 1 34 ? 21.644 -20.926 19.738 1.00 40.81 12 PRO C N 1
ATOM 3997 C CA . PRO C 1 34 ? 20.297 -20.359 19.570 1.00 40.29 12 PRO C CA 1
ATOM 3998 C C . PRO C 1 34 ? 19.905 -19.388 20.697 1.00 39.56 12 PRO C C 1
ATOM 3999 O O . PRO C 1 34 ? 20.282 -19.589 21.861 1.00 39.31 12 PRO C O 1
ATOM 4003 N N . LEU C 1 35 ? 19.166 -18.343 20.331 1.00 38.82 13 LEU C N 1
ATOM 4004 C CA . LEU C 1 35 ? 18.679 -17.355 21.284 1.00 38.42 13 LEU C CA 1
ATOM 4005 C C . LEU C 1 35 ? 17.280 -17.764 21.726 1.00 38.53 13 LEU C C 1
ATOM 4006 O O . LEU C 1 35 ? 16.277 -17.346 21.139 1.00 38.30 13 LEU C O 1
ATOM 4011 N N . GLY C 1 36 ? 17.232 -18.596 22.769 1.00 38.73 14 GLY C N 1
ATOM 4012 C CA . GLY C 1 36 ? 15.983 -19.143 23.286 1.00 38.77 14 GLY C CA 1
ATOM 4013 C C . GLY C 1 36 ? 15.234 -19.923 22.227 1.00 38.97 14 GLY C C 1
ATOM 4014 O O . GLY C 1 36 ? 15.836 -20.669 21.448 1.00 38.52 14 GLY C O 1
ATOM 4015 N N . ASP C 1 37 ? 13.917 -19.736 22.193 1.00 39.37 15 ASP C N 1
ATOM 4016 C CA . ASP C 1 37 ? 13.059 -20.377 21.187 1.00 39.69 15 ASP C CA 1
ATOM 4017 C C . ASP C 1 37 ? 12.682 -19.433 20.056 1.00 39.17 15 ASP C C 1
ATOM 4018 O O . ASP C 1 37 ? 11.631 -19.607 19.458 1.00 39.28 15 ASP C O 1
ATOM 4023 N N . THR C 1 38 ? 13.506 -18.424 19.775 1.00 38.82 16 THR C N 1
ATOM 4024 C CA . THR C 1 38 ? 13.180 -17.447 18.709 1.00 38.44 16 THR C CA 1
ATOM 4025 C C . THR C 1 38 ? 13.477 -17.988 17.313 1.00 38.16 16 THR C C 1
ATOM 4026 O O . THR C 1 38 ? 12.975 -17.449 16.324 1.00 38.01 16 THR C O 1
ATOM 4030 N N . GLY C 1 39 ? 14.305 -19.029 17.241 1.00 37.93 17 GLY C N 1
ATOM 4031 C CA . GLY C 1 39 ? 14.792 -19.536 15.961 1.00 37.99 17 GLY C CA 1
ATOM 4032 C C . GLY C 1 39 ? 15.964 -18.751 15.374 1.00 37.84 17 GLY C C 1
ATOM 4033 O O . GLY C 1 39 ? 16.373 -19.014 14.234 1.00 38.13 17 GLY C O 1
ATOM 4034 N N . LEU C 1 40 ? 16.506 -17.796 16.141 1.00 37.20 18 LEU C N 1
ATOM 4035 C CA . LEU C 1 40 ? 17.689 -17.040 15.731 1.00 36.47 18 LEU C CA 1
ATOM 4036 C C . LEU C 1 40 ? 18.929 -17.729 16.323 1.00 35.95 18 LEU C C 1
ATOM 4037 O O . LEU C 1 40 ? 18.927 -18.147 17.480 1.00 35.92 18 LEU C O 1
ATOM 4042 N N . ALA C 1 41 ? 19.973 -17.866 15.513 1.00 35.35 19 ALA C N 1
ATOM 4043 C CA . ALA C 1 41 ? 21.264 -18.373 15.965 1.00 34.57 19 ALA C CA 1
ATOM 4044 C C . ALA C 1 41 ? 22.194 -17.161 16.009 1.00 34.16 19 ALA C C 1
ATOM 4045 O O . ALA C 1 41 ? 22.208 -16.353 15.071 1.00 34.37 19 ALA C O 1
ATOM 4047 N N . VAL C 1 42 ? 22.952 -17.031 17.097 1.00 33.32 20 VAL C N 1
ATOM 4048 C CA . VAL C 1 42 ? 23.794 -15.869 17.311 1.00 32.53 20 VAL C CA 1
ATOM 4049 C C . VAL C 1 42 ? 25.172 -16.255 17.819 1.00 32.32 20 VAL C C 1
ATOM 4050 O O . VAL C 1 42 ? 25.317 -17.210 18.583 1.00 32.70 20 VAL C O 1
ATOM 4054 N N . SER C 1 43 ? 26.183 -15.500 17.406 1.00 31.66 21 SER C N 1
ATOM 4055 C CA . SER C 1 43 ? 27.508 -15.613 17.990 1.00 31.26 21 SER C CA 1
ATOM 4056 C C . SER C 1 43 ? 27.467 -15.286 19.496 1.00 30.97 21 SER C C 1
ATOM 4057 O O . SER C 1 43 ? 26.691 -14.447 19.930 1.00 31.23 21 SER C O 1
ATOM 4060 N N . PRO C 1 44 ? 28.309 -15.944 20.298 1.00 30.55 22 PRO C N 1
ATOM 4061 C CA . PRO C 1 44 ? 28.361 -15.687 21.740 1.00 30.22 22 PRO C CA 1
ATOM 4062 C C . PRO C 1 44 ? 28.847 -14.287 22.131 1.00 29.91 22 PRO C C 1
ATOM 4063 O O . PRO C 1 44 ? 28.752 -13.896 23.291 1.00 30.00 22 PRO C O 1
ATOM 4067 N N . LEU C 1 45 ? 29.405 -13.553 21.182 1.00 29.44 23 LEU C N 1
ATOM 4068 C CA . LEU C 1 45 ? 29.649 -12.130 21.385 1.00 28.97 23 LEU C CA 1
ATOM 4069 C C . LEU C 1 45 ? 28.870 -11.357 20.340 1.00 28.71 23 LEU C C 1
ATOM 4070 O O . LEU C 1 45 ? 28.733 -11.801 19.199 1.00 28.83 23 LEU C O 1
ATOM 4075 N N . GLY C 1 46 ? 28.329 -10.225 20.764 1.00 28.32 24 GLY C N 1
ATOM 4076 C CA . GLY C 1 46 ? 27.615 -9.326 19.903 1.00 28.03 24 GLY C CA 1
ATOM 4077 C C . GLY C 1 46 ? 28.320 -8.003 19.956 1.00 27.87 24 GLY C C 1
ATOM 4078 O O . GLY C 1 46 ? 28.939 -7.666 20.945 1.00 27.52 24 GLY C O 1
ATOM 4079 N N . LEU C 1 47 ? 28.221 -7.252 18.873 1.00 28.09 25 LEU C N 1
ATOM 4080 C CA . LEU C 1 47 ? 28.909 -5.985 18.748 1.00 28.13 25 LEU C CA 1
ATOM 4081 C C . LEU C 1 47 ? 27.994 -4.899 19.245 1.00 28.34 25 LEU C C 1
ATOM 4082 O O . LEU C 1 47 ? 26.902 -4.703 18.720 1.00 28.44 25 LEU C O 1
ATOM 4087 N N . GLY C 1 48 ? 28.418 -4.173 20.241 1.00 28.81 26 GLY C N 1
ATOM 4088 C CA . GLY C 1 48 ? 27.664 -3.056 20.712 1.00 29.08 26 GLY C CA 1
ATOM 4089 C C . GLY C 1 48 ? 28.026 -1.816 19.973 1.00 29.24 26 GLY C C 1
ATOM 4090 O O . GLY C 1 48 ? 29.152 -1.585 19.693 1.00 29.18 26 GLY C O 1
ATOM 4091 N N . THR C 1 49 ? 27.054 -0.989 19.686 1.00 29.95 27 THR C N 1
ATOM 4092 C CA . THR C 1 49 ? 27.318 0.205 18.936 1.00 30.45 27 THR C CA 1
ATOM 4093 C C . THR C 1 49 ? 26.882 1.450 19.639 1.00 30.56 27 THR C C 1
ATOM 4094 O O . THR C 1 49 ? 26.328 2.281 19.031 1.00 30.42 27 THR C O 1
ATOM 4098 N N . VAL C 1 50 ? 27.135 1.582 20.915 1.00 31.01 28 VAL C N 1
ATOM 4099 C CA . VAL C 1 50 ? 26.779 2.780 21.594 1.00 31.61 28 VAL C CA 1
ATOM 4100 C C . VAL C 1 50 ? 27.695 3.862 21.178 1.00 32.12 28 VAL C C 1
ATOM 4101 O O . VAL C 1 50 ? 27.297 4.961 21.029 1.00 32.00 28 VAL C O 1
ATOM 4105 N N . LYS C 1 51 ? 28.952 3.525 21.046 1.00 32.84 29 LYS C N 1
ATOM 4106 C CA . LYS C 1 51 ? 30.012 4.477 20.728 1.00 33.41 29 LYS C CA 1
ATOM 4107 C C . LYS C 1 51 ? 29.986 4.930 19.281 1.00 34.10 29 LYS C C 1
ATOM 4108 O O . LYS C 1 51 ? 30.780 5.782 18.891 1.00 34.25 29 LYS C O 1
ATOM 4114 N N . PHE C 1 52 ? 29.093 4.363 18.475 1.00 34.97 30 PHE C N 1
ATOM 4115 C CA . PHE C 1 52 ? 28.907 4.849 17.101 1.00 35.67 30 PHE C CA 1
ATOM 4116 C C . PHE C 1 52 ? 28.211 6.213 17.103 1.00 36.86 30 PHE C C 1
ATOM 4117 O O . PHE C 1 52 ? 28.160 6.858 16.066 1.00 37.19 30 PHE C O 1
ATOM 4125 N N . GLY C 1 53 ? 27.729 6.679 18.262 1.00 38.13 31 GLY C N 1
ATOM 4126 C CA . GLY C 1 53 ? 27.085 7.988 18.363 1.00 39.24 31 GLY C CA 1
ATOM 4127 C C . GLY C 1 53 ? 27.398 8.867 19.569 1.00 40.44 31 GLY C C 1
ATOM 4128 O O . GLY C 1 53 ? 27.751 10.031 19.406 1.00 40.26 31 GLY C O 1
ATOM 4129 N N . ARG C 1 54 ? 27.230 8.335 20.780 1.00 42.14 32 ARG C N 1
ATOM 4130 C CA . ARG C 1 54 ? 27.085 9.166 22.019 1.00 43.31 32 ARG C CA 1
ATOM 4131 C C . ARG C 1 54 ? 26.531 10.583 21.779 1.00 42.88 32 ARG C C 1
ATOM 4132 O O . ARG C 1 54 ? 27.063 11.347 20.970 1.00 42.50 32 ARG C O 1
ATOM 4140 N N . THR C 1 65 ? 35.471 9.247 22.184 1.00 60.81 43 THR C N 1
ATOM 4141 C CA . THR C 1 65 ? 35.585 9.651 20.772 1.00 60.74 43 THR C CA 1
ATOM 4142 C C . THR C 1 65 ? 34.924 8.661 19.801 1.00 60.01 43 THR C C 1
ATOM 4143 O O . THR C 1 65 ? 35.002 7.435 19.982 1.00 60.33 43 THR C O 1
ATOM 4147 N N . ILE C 1 66 ? 34.297 9.215 18.766 1.00 58.68 44 ILE C N 1
ATOM 4148 C CA . ILE C 1 66 ? 33.416 8.473 17.863 1.00 57.60 44 ILE C CA 1
ATOM 4149 C C . ILE C 1 66 ? 34.148 8.017 16.611 1.00 56.53 44 ILE C C 1
ATOM 4150 O O . ILE C 1 66 ? 34.858 8.793 15.997 1.00 56.34 44 ILE C O 1
ATOM 4155 N N . PRO C 1 67 ? 33.947 6.763 16.208 1.00 55.39 45 PRO C N 1
ATOM 4156 C CA . PRO C 1 67 ? 34.580 6.310 14.978 1.00 54.85 45 PRO C CA 1
ATOM 4157 C C . PRO C 1 67 ? 34.154 7.051 13.710 1.00 54.42 45 PRO C C 1
ATOM 4158 O O . PRO C 1 67 ? 32.980 7.249 13.455 1.00 54.31 45 PRO C O 1
ATOM 4162 N N . ASP C 1 68 ? 35.153 7.487 12.968 1.00 54.02 46 ASP C N 1
ATOM 4163 C CA . ASP C 1 68 ? 35.088 7.738 11.536 1.00 53.81 46 ASP C CA 1
ATOM 4164 C C . ASP C 1 68 ? 34.319 6.660 10.731 1.00 53.19 46 ASP C C 1
ATOM 4165 O O . ASP C 1 68 ? 34.420 5.476 11.014 1.00 53.05 46 ASP C O 1
ATOM 4170 N N . ASP C 1 69 ? 33.548 7.068 9.729 1.00 52.68 47 ASP C N 1
ATOM 4171 C CA . ASP C 1 69 ? 32.815 6.103 8.878 1.00 52.31 47 ASP C CA 1
ATOM 4172 C C . ASP C 1 69 ? 33.714 4.973 8.399 1.00 52.02 47 ASP C C 1
ATOM 4173 O O . ASP C 1 69 ? 33.258 3.853 8.186 1.00 52.04 47 ASP C O 1
ATOM 4178 N N . ARG C 1 70 ? 34.991 5.291 8.206 1.00 51.73 48 ARG C N 1
ATOM 4179 C CA . ARG C 1 70 ? 36.001 4.333 7.781 1.00 51.48 48 ARG C CA 1
ATOM 4180 C C . ARG C 1 70 ? 36.235 3.321 8.914 1.00 50.14 48 ARG C C 1
ATOM 4181 O O . ARG C 1 70 ? 36.118 2.115 8.716 1.00 49.76 48 ARG C O 1
ATOM 4189 N N . GLU C 1 71 ? 36.560 3.848 10.100 1.00 48.63 49 GLU C N 1
ATOM 4190 C CA . GLU C 1 71 ? 36.829 3.053 11.290 1.00 47.43 49 GLU C CA 1
ATOM 4191 C C . GLU C 1 71 ? 35.657 2.145 11.639 1.00 45.91 49 GLU C C 1
ATOM 4192 O O . GLU C 1 71 ? 35.854 1.025 12.098 1.00 45.59 49 GLU C O 1
ATOM 4198 N N . ALA C 1 72 ? 34.444 2.641 11.422 1.00 44.36 50 ALA C N 1
ATOM 4199 C CA . ALA C 1 72 ? 33.224 1.892 11.721 1.00 43.15 50 ALA C CA 1
ATOM 4200 C C . ALA C 1 72 ? 33.015 0.747 10.747 1.00 42.29 50 ALA C C 1
ATOM 4201 O O . ALA C 1 72 ? 32.675 -0.354 11.162 1.00 42.24 50 ALA C O 1
ATOM 4203 N N . ALA C 1 73 ? 33.232 0.997 9.456 1.00 41.33 51 ALA C N 1
ATOM 4204 C CA . ALA C 1 73 ? 33.110 -0.052 8.435 1.00 40.62 51 ALA C CA 1
ATOM 4205 C C . ALA C 1 73 ? 34.173 -1.140 8.619 1.00 40.01 51 ALA C C 1
ATOM 4206 O O . ALA C 1 73 ? 33.921 -2.313 8.360 1.00 40.03 51 ALA C O 1
ATOM 4208 N N . ASP C 1 74 ? 35.354 -0.739 9.079 1.00 39.33 52 ASP C N 1
ATOM 4209 C CA . ASP C 1 74 ? 36.449 -1.665 9.378 1.00 38.93 52 ASP C CA 1
ATOM 4210 C C . ASP C 1 74 ? 36.125 -2.527 10.604 1.00 38.27 52 ASP C C 1
ATOM 4211 O O . ASP C 1 74 ? 36.474 -3.695 10.645 1.00 38.27 52 ASP C O 1
ATOM 4216 N N . LEU C 1 75 ? 35.474 -1.942 11.608 1.00 37.54 53 LEU C N 1
ATOM 4217 C CA . LEU C 1 75 ? 35.113 -2.659 12.819 1.00 36.81 53 LEU C CA 1
ATOM 4218 C C . LEU C 1 75 ? 34.056 -3.712 12.500 1.00 36.18 53 LEU C C 1
ATOM 4219 O O . LEU C 1 75 ? 34.112 -4.827 13.006 1.00 35.95 53 LEU C O 1
ATOM 4224 N N . LEU C 1 76 ? 33.098 -3.358 11.651 1.00 35.48 54 LEU C N 1
ATOM 4225 C CA . LEU C 1 76 ? 32.078 -4.311 11.211 1.00 35.10 54 LEU C CA 1
ATOM 4226 C C . LEU C 1 76 ? 32.683 -5.446 10.389 1.00 34.79 54 LEU C C 1
ATOM 4227 O O . LEU C 1 76 ? 32.359 -6.609 10.587 1.00 34.84 54 LEU C O 1
ATOM 4232 N N . ALA C 1 77 ? 33.582 -5.096 9.482 1.00 34.47 55 ALA C N 1
ATOM 4233 C CA . ALA C 1 77 ? 34.229 -6.070 8.623 1.00 33.97 55 ALA C CA 1
ATOM 4234 C C . ALA C 1 77 ? 35.069 -7.048 9.448 1.00 33.94 55 ALA C C 1
ATOM 4235 O O . ALA C 1 77 ? 35.036 -8.264 9.209 1.00 34.03 55 ALA C O 1
ATOM 4237 N N . LEU C 1 78 ? 35.822 -6.518 10.413 1.00 33.61 56 LEU C N 1
ATOM 4238 C CA . LEU C 1 78 ? 36.621 -7.357 11.317 1.00 33.64 56 LEU C CA 1
ATOM 4239 C C . LEU C 1 78 ? 35.752 -8.240 12.232 1.00 33.96 56 LEU C C 1
ATOM 4240 O O . LEU C 1 78 ? 36.121 -9.386 12.509 1.00 34.15 56 LEU C O 1
ATOM 4245 N N . ALA C 1 79 ? 34.633 -7.687 12.706 1.00 34.02 57 ALA C N 1
ATOM 4246 C CA . ALA C 1 79 ? 33.678 -8.428 13.513 1.00 34.31 57 ALA C CA 1
ATOM 4247 C C . ALA C 1 79 ? 33.171 -9.640 12.736 1.00 34.69 57 ALA C C 1
ATOM 4248 O O . ALA C 1 79 ? 33.099 -10.758 13.250 1.00 34.37 57 ALA C O 1
ATOM 4250 N N . ARG C 1 80 ? 32.838 -9.401 11.482 1.00 35.33 58 ARG C N 1
ATOM 4251 C CA . ARG C 1 80 ? 32.335 -10.435 10.618 1.00 36.15 58 ARG C CA 1
ATOM 4252 C C . ARG C 1 80 ? 33.333 -11.601 10.457 1.00 35.93 58 ARG C C 1
ATOM 4253 O O . ARG C 1 80 ? 32.989 -12.769 10.678 1.00 35.91 58 ARG C O 1
ATOM 4261 N N . ASP C 1 81 ? 34.568 -11.271 10.097 1.00 35.63 59 ASP C N 1
ATOM 4262 C CA . ASP C 1 81 ? 35.636 -12.269 9.936 1.00 35.36 59 ASP C CA 1
ATOM 4263 C C . ASP C 1 81 ? 36.039 -12.902 11.262 1.00 34.71 59 ASP C C 1
ATOM 4264 O O . ASP C 1 81 ? 36.779 -13.896 11.283 1.00 34.97 59 ASP C O 1
ATOM 4269 N N . LEU C 1 82 ? 35.611 -12.297 12.369 1.00 33.81 60 LEU C N 1
ATOM 4270 C CA . LEU C 1 82 ? 35.838 -12.862 13.705 1.00 33.00 60 LEU C CA 1
ATOM 4271 C C . LEU C 1 82 ? 34.690 -13.799 14.108 1.00 32.33 60 LEU C C 1
ATOM 4272 O O . LEU C 1 82 ? 34.716 -14.389 15.181 1.00 31.87 60 LEU C O 1
ATOM 4277 N N . GLY C 1 83 ? 33.690 -13.923 13.238 1.00 31.72 61 GLY C N 1
ATOM 4278 C CA . GLY C 1 83 ? 32.557 -14.807 13.461 1.00 31.29 61 GLY C CA 1
ATOM 4279 C C . GLY C 1 83 ? 31.387 -14.200 14.195 1.00 30.95 61 GLY C C 1
ATOM 4280 O O . GLY C 1 83 ? 30.496 -14.931 14.628 1.00 30.95 61 GLY C O 1
ATOM 4281 N N . ILE C 1 84 ? 31.369 -12.876 14.338 1.00 30.53 62 ILE C N 1
ATOM 4282 C CA . ILE C 1 84 ? 30.251 -12.183 14.998 1.00 30.04 62 ILE C CA 1
ATOM 4283 C C . ILE C 1 84 ? 29.140 -11.903 13.984 1.00 29.81 62 ILE C C 1
ATOM 4284 O O . ILE C 1 84 ? 29.407 -11.418 12.890 1.00 30.29 62 ILE C O 1
ATOM 4289 N N . ASN C 1 85 ? 27.905 -12.219 14.347 1.00 29.28 63 ASN C N 1
ATOM 4290 C CA . ASN C 1 85 ? 26.738 -11.902 13.518 1.00 28.77 63 ASN C CA 1
ATOM 4291 C C . ASN C 1 85 ? 25.624 -11.230 14.304 1.00 28.40 63 ASN C C 1
ATOM 4292 O O . ASN C 1 85 ? 24.481 -11.182 13.842 1.00 28.35 63 ASN C O 1
ATOM 4297 N N . LEU C 1 86 ? 25.959 -10.732 15.493 1.00 27.77 64 LEU C N 1
ATOM 4298 C CA . LEU C 1 86 ? 25.006 -10.084 16.365 1.00 27.39 64 LEU C CA 1
ATOM 4299 C C . LEU C 1 86 ? 25.428 -8.631 16.543 1.00 27.41 64 LEU C C 1
ATOM 4300 O O . LEU C 1 86 ? 26.591 -8.347 16.805 1.00 27.15 64 LEU C O 1
ATOM 4305 N N . ILE C 1 87 ? 24.470 -7.720 16.404 1.00 27.21 65 ILE C N 1
ATOM 4306 C CA . ILE C 1 87 ? 24.738 -6.320 16.577 1.00 27.03 65 ILE C CA 1
ATOM 4307 C C . ILE C 1 87 ? 23.613 -5.702 17.386 1.00 27.04 65 ILE C C 1
ATOM 4308 O O . ILE C 1 87 ? 22.462 -6.055 17.200 1.00 27.26 65 ILE C O 1
ATOM 4313 N N . ASP C 1 88 ? 23.973 -4.797 18.299 1.00 27.13 66 ASP C N 1
ATOM 4314 C CA . ASP C 1 88 ? 23.053 -4.208 19.282 1.00 27.01 66 ASP C CA 1
ATOM 4315 C C . ASP C 1 88 ? 23.029 -2.698 19.102 1.00 26.66 66 ASP C C 1
ATOM 4316 O O . ASP C 1 88 ? 24.081 -2.078 19.023 1.00 26.82 66 ASP C O 1
ATOM 4321 N N . THR C 1 89 ? 21.845 -2.106 19.032 1.00 26.33 67 THR C N 1
ATOM 4322 C CA . THR C 1 89 ? 21.744 -0.650 18.917 1.00 26.24 67 THR C CA 1
ATOM 4323 C C . THR C 1 89 ? 20.506 -0.133 19.607 1.00 26.30 67 THR C C 1
ATOM 4324 O O . THR C 1 89 ? 19.779 -0.891 20.206 1.00 26.01 67 THR C O 1
ATOM 4328 N N . ALA C 1 90 ? 20.280 1.169 19.522 1.00 26.79 68 ALA C N 1
ATOM 4329 C CA . ALA C 1 90 ? 19.108 1.786 20.136 1.00 27.28 68 ALA C CA 1
ATOM 4330 C C . ALA C 1 90 ? 18.878 3.183 19.589 1.00 27.47 68 ALA C C 1
ATOM 4331 O O . ALA C 1 90 ? 19.816 3.824 19.156 1.00 27.57 68 ALA C O 1
ATOM 4333 N N . PRO C 1 91 ? 17.614 3.648 19.591 1.00 28.16 69 PRO C N 1
ATOM 4334 C CA . PRO C 1 91 ? 17.281 5.057 19.336 1.00 28.36 69 PRO C CA 1
ATOM 4335 C C . PRO C 1 91 ? 18.045 5.993 20.258 1.00 28.76 69 PRO C C 1
ATOM 4336 O O . PRO C 1 91 ? 18.500 7.057 19.835 1.00 29.18 69 PRO C O 1
ATOM 4340 N N . ALA C 1 92 ? 18.195 5.581 21.515 1.00 29.21 70 ALA C N 1
ATOM 4341 C CA . ALA C 1 92 ? 18.879 6.396 22.528 1.00 29.52 70 ALA C CA 1
ATOM 4342 C C . ALA C 1 92 ? 20.380 6.574 22.293 1.00 29.91 70 ALA C C 1
ATOM 4343 O O . ALA C 1 92 ? 20.976 7.484 22.863 1.00 30.03 70 ALA C O 1
ATOM 4345 N N . TYR C 1 93 ? 21.001 5.715 21.484 1.00 30.42 71 TYR C N 1
ATOM 4346 C CA . TYR C 1 93 ? 22.457 5.795 21.258 1.00 30.69 71 TYR C CA 1
ATOM 4347 C C . TYR C 1 93 ? 22.802 6.839 20.173 1.00 31.19 71 TYR C C 1
ATOM 4348 O O . TYR C 1 93 ? 23.475 6.551 19.169 1.00 31.19 71 TYR C O 1
ATOM 4357 N N . GLY C 1 94 ? 22.337 8.059 20.389 1.00 31.87 72 GLY C N 1
ATOM 4358 C CA . GLY C 1 94 ? 22.608 9.148 19.457 1.00 32.46 72 GLY C CA 1
ATOM 4359 C C . GLY C 1 94 ? 22.184 8.754 18.068 1.00 32.92 72 GLY C C 1
ATOM 4360 O O . GLY C 1 94 ? 21.016 8.469 17.832 1.00 33.52 72 GLY C O 1
ATOM 4361 N N . ARG C 1 95 ? 23.127 8.673 17.153 1.00 33.48 73 ARG C N 1
ATOM 4362 C CA . ARG C 1 95 ? 22.802 8.301 15.775 1.00 34.32 73 ARG C CA 1
ATOM 4363 C C . ARG C 1 95 ? 23.264 6.958 15.335 1.00 33.68 73 ARG C C 1
ATOM 4364 O O . ARG C 1 95 ? 23.375 6.701 14.132 1.00 33.22 73 ARG C O 1
ATOM 4372 N N . SER C 1 96 ? 23.589 6.130 16.306 1.00 33.32 74 SER C N 1
ATOM 4373 C CA . SER C 1 96 ? 23.975 4.784 16.016 1.00 33.35 74 SER C CA 1
ATOM 4374 C C . SER C 1 96 ? 23.041 4.181 14.935 1.00 33.53 74 SER C C 1
ATOM 4375 O O . SER C 1 96 ? 23.504 3.748 13.871 1.00 33.15 74 SER C O 1
ATOM 4378 N N . GLU C 1 97 ? 21.728 4.198 15.193 1.00 33.99 75 GLU C N 1
ATOM 4379 C CA . GLU C 1 97 ? 20.749 3.650 14.244 1.00 34.30 75 GLU C CA 1
ATOM 4380 C C . GLU C 1 97 ? 20.928 4.249 12.869 1.00 34.75 75 GLU C C 1
ATOM 4381 O O . GLU C 1 97 ? 21.090 3.543 11.890 1.00 34.56 75 GLU C O 1
ATOM 4387 N N . GLU C 1 98 ? 20.908 5.568 12.811 1.00 35.84 76 GLU C N 1
ATOM 4388 C CA . GLU C 1 98 ? 20.983 6.290 11.540 1.00 36.75 76 GLU C CA 1
ATOM 4389 C C . GLU C 1 98 ? 22.219 5.929 10.707 1.00 36.48 76 GLU C C 1
ATOM 4390 O O . GLU C 1 98 ? 22.119 5.740 9.491 1.00 36.62 76 GLU C O 1
ATOM 4396 N N . ARG C 1 99 ? 23.368 5.829 11.374 1.00 36.21 77 ARG C N 1
ATOM 4397 C CA . ARG C 1 99 ? 24.636 5.481 10.721 1.00 35.88 77 ARG C CA 1
ATOM 4398 C C . ARG C 1 99 ? 24.673 4.042 10.227 1.00 35.86 77 ARG C C 1
ATOM 4399 O O . ARG C 1 99 ? 25.289 3.763 9.200 1.00 36.12 77 ARG C O 1
ATOM 4407 N N . LEU C 1 100 ? 24.043 3.128 10.968 1.00 35.69 78 LEU C N 1
ATOM 4408 C CA . LEU C 1 100 ? 24.158 1.689 10.685 1.00 35.33 78 LEU C CA 1
ATOM 4409 C C . LEU C 1 100 ? 23.502 1.323 9.377 1.00 35.57 78 LEU C C 1
ATOM 4410 O O . LEU C 1 100 ? 23.953 0.412 8.705 1.00 35.58 78 LEU C O 1
ATOM 4415 N N . GLY C 1 101 ? 22.441 2.031 9.007 1.00 35.97 79 GLY C N 1
ATOM 4416 C CA . GLY C 1 101 ? 21.728 1.739 7.760 1.00 36.25 79 GLY C CA 1
ATOM 4417 C C . GLY C 1 101 ? 22.657 1.674 6.573 1.00 36.29 79 GLY C C 1
ATOM 4418 O O . GLY C 1 101 ? 22.791 0.629 5.955 1.00 36.68 79 GLY C O 1
ATOM 4419 N N . PRO C 1 102 ? 23.304 2.797 6.250 1.00 36.57 80 PRO C N 1
ATOM 4420 C CA . PRO C 1 102 ? 24.328 2.891 5.209 1.00 36.68 80 PRO C CA 1
ATOM 4421 C C . PRO C 1 102 ? 25.485 1.911 5.390 1.00 36.63 80 PRO C C 1
ATOM 4422 O O . PRO C 1 102 ? 25.918 1.282 4.430 1.00 36.91 80 PRO C O 1
ATOM 4426 N N . LEU C 1 103 ? 25.996 1.807 6.609 1.00 36.40 81 LEU C N 1
ATOM 4427 C CA . LEU C 1 103 ? 27.125 0.933 6.893 1.00 36.31 81 LEU C CA 1
ATOM 4428 C C . LEU C 1 103 ? 26.820 -0.548 6.669 1.00 36.65 81 LEU C C 1
ATOM 4429 O O . LEU C 1 103 ? 27.730 -1.340 6.364 1.00 36.83 81 LEU C O 1
ATOM 4434 N N . LEU C 1 104 ? 25.552 -0.928 6.828 1.00 36.84 82 LEU C N 1
ATOM 4435 C CA . LEU C 1 104 ? 25.132 -2.332 6.669 1.00 37.03 82 LEU C CA 1
ATOM 4436 C C . LEU C 1 104 ? 24.617 -2.686 5.260 1.00 37.51 82 LEU C C 1
ATOM 4437 O O . LEU C 1 104 ? 24.345 -3.869 4.978 1.00 37.37 82 LEU C O 1
ATOM 4442 N N . ARG C 1 105 ? 24.498 -1.676 4.388 1.00 37.93 83 ARG C N 1
ATOM 4443 C CA . ARG C 1 105 ? 24.166 -1.908 2.980 1.00 38.54 83 ARG C CA 1
ATOM 4444 C C . ARG C 1 105 ? 25.058 -2.955 2.377 1.00 38.48 83 ARG C C 1
ATOM 4445 O O . ARG C 1 105 ? 26.273 -2.840 2.446 1.00 38.52 83 ARG C O 1
ATOM 4453 N N . GLY C 1 106 ? 24.447 -3.969 1.776 1.00 38.74 84 GLY C N 1
ATOM 4454 C CA . GLY C 1 106 ? 25.190 -5.039 1.125 1.00 38.83 84 GLY C CA 1
ATOM 4455 C C . GLY C 1 106 ? 25.483 -6.223 2.029 1.00 38.82 84 GLY C C 1
ATOM 4456 O O . GLY C 1 106 ? 25.907 -7.291 1.534 1.00 38.91 84 GLY C O 1
ATOM 4457 N N . GLN C 1 107 ? 25.280 -6.054 3.343 1.00 38.65 85 GLN C N 1
ATOM 4458 C CA . GLN C 1 107 ? 25.509 -7.155 4.296 1.00 38.63 85 GLN C CA 1
ATOM 4459 C C . GLN C 1 107 ? 24.428 -7.396 5.326 1.00 38.37 85 GLN C C 1
ATOM 4460 O O . GLN C 1 107 ? 24.580 -8.284 6.154 1.00 38.21 85 GLN C O 1
ATOM 4466 N N . ARG C 1 108 ? 23.359 -6.616 5.302 1.00 38.11 86 ARG C N 1
ATOM 4467 C CA . ARG C 1 108 ? 22.333 -6.736 6.333 1.00 38.10 86 ARG C CA 1
ATOM 4468 C C . ARG C 1 108 ? 21.952 -8.190 6.631 1.00 38.13 86 ARG C C 1
ATOM 4469 O O . ARG C 1 108 ? 21.765 -8.577 7.788 1.00 38.02 86 ARG C O 1
ATOM 4477 N N . GLU C 1 109 ? 21.841 -9.003 5.590 1.00 38.14 87 GLU C N 1
ATOM 4478 C CA . GLU C 1 109 ? 21.451 -10.396 5.766 1.00 38.28 87 GLU C CA 1
ATOM 4479 C C . GLU C 1 109 ? 22.388 -11.196 6.681 1.00 37.57 87 GLU C C 1
ATOM 4480 O O . GLU C 1 109 ? 21.969 -12.188 7.285 1.00 37.76 87 GLU C O 1
ATOM 4486 N N . HIS C 1 110 ? 23.648 -10.785 6.787 1.00 36.66 88 HIS C N 1
ATOM 4487 C CA . HIS C 1 110 ? 24.568 -11.436 7.723 1.00 36.21 88 HIS C CA 1
ATOM 4488 C C . HIS C 1 110 ? 24.119 -11.275 9.182 1.00 35.24 88 HIS C C 1
ATOM 4489 O O . HIS C 1 110 ? 24.293 -12.197 9.997 1.00 35.31 88 HIS C O 1
ATOM 4496 N N . TRP C 1 111 ? 23.516 -10.123 9.486 1.00 33.92 89 TRP C N 1
ATOM 4497 C CA . TRP C 1 111 ? 23.361 -9.653 10.866 1.00 32.87 89 TRP C CA 1
ATOM 4498 C C . TRP C 1 111 ? 21.999 -9.903 11.512 1.00 31.92 89 TRP C C 1
ATOM 4499 O O . TRP C 1 111 ? 20.941 -9.625 10.915 1.00 31.86 89 TRP C O 1
ATOM 4510 N N . VAL C 1 112 ? 22.056 -10.408 12.747 1.00 30.69 90 VAL C N 1
ATOM 4511 C CA . VAL C 1 112 ? 20.932 -10.368 13.677 1.00 29.67 90 VAL C CA 1
ATOM 4512 C C . VAL C 1 112 ? 20.965 -9.025 14.398 1.00 29.00 90 VAL C C 1
ATOM 4513 O O . VAL C 1 112 ? 21.856 -8.776 15.201 1.00 28.90 90 VAL C O 1
ATOM 4517 N N . ILE C 1 113 ? 20.012 -8.150 14.115 1.00 28.26 91 ILE C N 1
ATOM 4518 C CA . ILE C 1 113 ? 20.015 -6.815 14.727 1.00 27.64 91 ILE C CA 1
ATOM 4519 C C . ILE C 1 113 ? 19.096 -6.754 15.945 1.00 27.57 91 ILE C C 1
ATOM 4520 O O . ILE C 1 113 ? 17.914 -7.171 15.889 1.00 27.66 91 ILE C O 1
ATOM 4525 N N . VAL C 1 114 ? 19.627 -6.230 17.044 1.00 27.14 92 VAL C N 1
ATOM 4526 C CA . VAL C 1 114 ? 18.810 -5.956 18.224 1.00 26.90 92 VAL C CA 1
ATOM 4527 C C . VAL C 1 114 ? 18.688 -4.469 18.368 1.00 26.95 92 VAL C C 1
ATOM 4528 O O . VAL C 1 114 ? 19.696 -3.777 18.313 1.00 26.88 92 VAL C O 1
ATOM 4532 N N . SER C 1 115 ? 17.465 -3.975 18.518 1.00 27.18 93 SER C N 1
ATOM 4533 C CA . SER C 1 115 ? 17.256 -2.567 18.828 1.00 27.70 93 SER C CA 1
ATOM 4534 C C . SER C 1 115 ? 16.237 -2.401 19.971 1.00 28.14 93 SER C C 1
ATOM 4535 O O . SER C 1 115 ? 15.795 -3.372 20.561 1.00 27.80 93 SER C O 1
ATOM 4538 N N . LYS C 1 116 ? 15.878 -1.164 20.295 1.00 28.78 94 LYS C N 1
ATOM 4539 C CA . LYS C 1 116 ? 15.099 -0.928 21.492 1.00 29.54 94 LYS C CA 1
ATOM 4540 C C . LYS C 1 116 ? 14.064 0.171 21.294 1.00 30.32 94 LYS C C 1
ATOM 4541 O O . LYS C 1 116 ? 14.135 0.940 20.344 1.00 30.53 94 LYS C O 1
ATOM 4547 N N . VAL C 1 117 ? 13.082 0.207 22.184 1.00 31.35 95 VAL C N 1
ATOM 4548 C CA . VAL C 1 117 ? 12.048 1.242 22.163 1.00 32.32 95 VAL C CA 1
ATOM 4549 C C . VAL C 1 117 ? 11.859 1.801 23.548 1.00 33.37 95 VAL C C 1
ATOM 4550 O O . VAL C 1 117 ? 11.912 1.072 24.523 1.00 33.47 95 VAL C O 1
ATOM 4554 N N . GLY C 1 118 ? 11.624 3.096 23.631 1.00 34.89 96 GLY C N 1
ATOM 4555 C CA . GLY C 1 118 ? 11.133 3.682 24.854 1.00 36.18 96 GLY C CA 1
ATOM 4556 C C . GLY C 1 118 ? 11.989 4.789 25.401 1.00 37.50 96 GLY C C 1
ATOM 4557 O O . GLY C 1 118 ? 11.483 5.674 26.080 1.00 37.73 96 GLY C O 1
ATOM 4558 N N . GLU C 1 119 ? 13.288 4.741 25.142 1.00 39.07 97 GLU C N 1
ATOM 4559 C CA . GLU C 1 119 ? 14.172 5.780 25.647 1.00 40.58 97 GLU C CA 1
ATOM 4560 C C . GLU C 1 119 ? 14.559 6.666 24.478 1.00 42.01 97 GLU C C 1
ATOM 4561 O O . GLU C 1 119 ? 14.768 6.178 23.366 1.00 41.95 97 GLU C O 1
ATOM 4567 N N . GLU C 1 120 ? 14.681 7.963 24.733 1.00 43.96 98 GLU C N 1
ATOM 4568 C CA . GLU C 1 120 ? 14.821 8.938 23.644 1.00 45.66 98 GLU C CA 1
ATOM 4569 C C . GLU C 1 120 ? 15.873 10.037 23.934 1.00 46.41 98 GLU C C 1
ATOM 4570 O O . GLU C 1 120 ? 16.538 10.549 23.016 1.00 47.43 98 GLU C O 1
ATOM 4576 N N . GLY C 1 124 ? 19.300 17.453 26.645 1.00 57.17 102 GLY C N 1
ATOM 4577 C CA . GLY C 1 124 ? 20.244 17.183 27.722 1.00 57.25 102 GLY C CA 1
ATOM 4578 C C . GLY C 1 124 ? 20.140 15.752 28.174 1.00 57.29 102 GLY C C 1
ATOM 4579 O O . GLY C 1 124 ? 21.158 15.061 28.313 1.00 57.58 102 GLY C O 1
ATOM 4580 N N . GLN C 1 125 ? 18.895 15.298 28.330 1.00 57.09 103 GLN C N 1
ATOM 4581 C CA . GLN C 1 125 ? 18.565 14.153 29.190 1.00 56.58 103 GLN C CA 1
ATOM 4582 C C . GLN C 1 125 ? 17.748 13.046 28.520 1.00 55.36 103 GLN C C 1
ATOM 4583 O O . GLN C 1 125 ? 17.168 13.217 27.431 1.00 55.35 103 GLN C O 1
ATOM 4589 N N . SER C 1 126 ? 17.679 11.926 29.239 1.00 53.93 104 SER C N 1
ATOM 4590 C CA . SER C 1 126 ? 16.818 10.809 28.892 1.00 52.47 104 SER C CA 1
ATOM 4591 C C . SER C 1 126 ? 15.338 11.222 28.961 1.00 51.18 104 SER C C 1
ATOM 4592 O O . SER C 1 126 ? 14.911 11.948 29.868 1.00 51.23 104 SER C O 1
ATOM 4594 N N . VAL C 1 127 ? 14.567 10.757 27.984 1.00 49.28 105 VAL C N 1
ATOM 4595 C CA . VAL C 1 127 ? 13.110 10.892 27.995 1.00 47.69 105 VAL C CA 1
ATOM 4596 C C . VAL C 1 127 ? 12.474 9.528 27.668 1.00 46.35 105 VAL C C 1
ATOM 4597 O O . VAL C 1 127 ? 12.879 8.862 26.703 1.00 46.09 105 VAL C O 1
ATOM 4601 N N . PHE C 1 128 ? 11.480 9.115 28.460 1.00 44.67 106 PHE C N 1
ATOM 4602 C CA . PHE C 1 128 ? 10.849 7.803 28.263 1.00 43.31 106 PHE C CA 1
ATOM 4603 C C . PHE C 1 128 ? 9.381 7.896 27.866 1.00 42.45 106 PHE C C 1
ATOM 4604 O O . PHE C 1 128 ? 8.645 8.709 28.410 1.00 42.80 106 PHE C O 1
ATOM 4612 N N . ASP C 1 129 ? 8.969 7.069 26.907 1.00 41.15 107 ASP C N 1
ATOM 4613 C CA . ASP C 1 129 ? 7.594 7.051 26.425 1.00 40.04 107 ASP C CA 1
ATOM 4614 C C . ASP C 1 129 ? 7.280 5.621 26.046 1.00 39.36 107 ASP C C 1
ATOM 4615 O O . ASP C 1 129 ? 7.865 5.082 25.100 1.00 39.37 107 ASP C O 1
ATOM 4620 N N . PHE C 1 130 ? 6.363 5.000 26.783 1.00 38.49 108 PHE C N 1
ATOM 4621 C CA . PHE C 1 130 ? 6.010 3.605 26.539 1.00 37.83 108 PHE C CA 1
ATOM 4622 C C . PHE C 1 130 ? 4.617 3.458 25.968 1.00 37.59 108 PHE C C 1
ATOM 4623 O O . PHE C 1 130 ? 4.023 2.379 26.039 1.00 37.58 108 PHE C O 1
ATOM 4631 N N . SER C 1 131 ? 4.121 4.527 25.360 1.00 37.46 109 SER C N 1
ATOM 4632 C CA . SER C 1 131 ? 2.813 4.507 24.683 1.00 37.47 109 SER C CA 1
ATOM 4633 C C . SER C 1 131 ? 2.862 3.689 23.403 1.00 37.32 109 SER C C 1
ATOM 4634 O O . SER C 1 131 ? 3.915 3.568 22.778 1.00 37.35 109 SER C O 1
ATOM 4637 N N . ALA C 1 132 ? 1.719 3.131 23.025 1.00 37.24 110 ALA C N 1
ATOM 4638 C CA . ALA C 1 132 ? 1.608 2.328 21.807 1.00 37.29 110 ALA C CA 1
ATOM 4639 C C . ALA C 1 132 ? 1.947 3.183 20.597 1.00 37.26 110 ALA C C 1
ATOM 4640 O O . ALA C 1 132 ? 2.614 2.728 19.674 1.00 36.99 110 ALA C O 1
ATOM 4642 N N . ALA C 1 133 ? 1.478 4.430 20.611 1.00 37.66 111 ALA C N 1
ATOM 4643 C CA . ALA C 1 133 ? 1.764 5.396 19.524 1.00 37.80 111 ALA C CA 1
ATOM 4644 C C . ALA C 1 133 ? 3.277 5.541 19.314 1.00 37.89 111 ALA C C 1
ATOM 4645 O O . ALA C 1 133 ? 3.794 5.372 18.199 1.00 37.65 111 ALA C O 1
ATOM 4647 N N . HIS C 1 134 ? 3.986 5.807 20.407 1.00 38.01 112 HIS C N 1
ATOM 4648 C CA . HIS C 1 134 ? 5.418 5.981 20.327 1.00 38.12 112 HIS C CA 1
ATOM 4649 C C . HIS C 1 134 ? 6.140 4.685 19.979 1.00 37.97 112 HIS C C 1
ATOM 4650 O O . HIS C 1 134 ? 7.076 4.706 19.192 1.00 38.00 112 HIS C O 1
ATOM 4657 N N . THR C 1 135 ? 5.722 3.565 20.568 1.00 38.00 113 THR C N 1
ATOM 4658 C CA . THR C 1 135 ? 6.347 2.270 20.295 1.00 38.02 113 THR C CA 1
ATOM 4659 C C . THR C 1 135 ? 6.323 2.002 18.810 1.00 38.49 113 THR C C 1
ATOM 4660 O O . THR C 1 135 ? 7.322 1.660 18.213 1.00 38.52 113 THR C O 1
ATOM 4664 N N . ARG C 1 136 ? 5.159 2.186 18.221 1.00 39.27 114 ARG C N 1
ATOM 4665 C CA . ARG C 1 136 ? 4.943 1.919 16.807 1.00 39.94 114 ARG C CA 1
ATOM 4666 C C . ARG C 1 136 ? 5.700 2.918 15.942 1.00 40.08 114 ARG C C 1
ATOM 4667 O O . ARG C 1 136 ? 6.231 2.552 14.885 1.00 39.78 114 ARG C O 1
ATOM 4675 N N . ARG C 1 137 ? 5.753 4.173 16.402 1.00 40.47 115 ARG C N 1
ATOM 4676 C CA . ARG C 1 137 ? 6.408 5.255 15.660 1.00 41.01 115 ARG C CA 1
ATOM 4677 C C . ARG C 1 137 ? 7.938 5.060 15.674 1.00 40.40 115 ARG C C 1
ATOM 4678 O O . ARG C 1 137 ? 8.614 5.313 14.669 1.00 40.51 115 ARG C O 1
ATOM 4686 N N . SER C 1 138 ? 8.465 4.567 16.799 1.00 39.76 116 SER C N 1
ATOM 4687 C CA . SER C 1 138 ? 9.901 4.308 16.964 1.00 39.09 116 SER C CA 1
ATOM 4688 C C . SER C 1 138 ? 10.386 3.137 16.109 1.00 38.65 116 SER C C 1
ATOM 4689 O O . SER C 1 138 ? 11.438 3.218 15.473 1.00 38.90 116 SER C O 1
ATOM 4692 N N . VAL C 1 139 ? 9.632 2.046 16.109 1.00 38.01 117 VAL C N 1
ATOM 4693 C CA . VAL C 1 139 ? 10.013 0.862 15.343 1.00 37.55 117 VAL C CA 1
ATOM 4694 C C . VAL C 1 139 ? 9.931 1.134 13.841 1.00 37.90 117 VAL C C 1
ATOM 4695 O O . VAL C 1 139 ? 10.741 0.635 13.067 1.00 37.86 117 VAL C O 1
ATOM 4699 N N . GLU C 1 140 ? 8.938 1.907 13.423 1.00 38.30 118 GLU C N 1
ATOM 4700 C CA . GLU C 1 140 ? 8.850 2.322 12.025 1.00 38.64 118 GLU C CA 1
ATOM 4701 C C . GLU C 1 140 ? 10.116 3.103 11.650 1.00 38.17 118 GLU C C 1
ATOM 4702 O O . GLU C 1 140 ? 10.761 2.821 10.640 1.00 38.12 118 GLU C O 1
ATOM 4708 N N . ARG C 1 141 ? 10.469 4.070 12.491 1.00 37.71 119 ARG C N 1
ATOM 4709 C CA . ARG C 1 141 ? 11.642 4.902 12.271 1.00 37.29 119 ARG C CA 1
ATOM 4710 C C . ARG C 1 141 ? 12.947 4.082 12.318 1.00 37.35 119 ARG C C 1
ATOM 4711 O O . ARG C 1 141 ? 13.904 4.366 11.599 1.00 37.29 119 ARG C O 1
ATOM 4719 N N . SER C 1 142 ? 12.989 3.071 13.177 1.00 37.33 120 SER C N 1
ATOM 4720 C CA . SER C 1 142 ? 14.170 2.206 13.265 1.00 37.33 120 SER C CA 1
ATOM 4721 C C . SER C 1 142 ? 14.386 1.383 11.996 1.00 37.10 120 SER C C 1
ATOM 4722 O O . SER C 1 142 ? 15.508 1.217 11.532 1.00 36.92 120 SER C O 1
ATOM 4725 N N . LEU C 1 143 ? 13.297 0.871 11.446 1.00 37.28 121 LEU C N 1
ATOM 4726 C CA . LEU C 1 143 ? 13.317 0.153 10.169 1.00 37.37 121 LEU C CA 1
ATOM 4727 C C . LEU C 1 143 ? 13.750 1.058 9.012 1.00 37.62 121 LEU C C 1
ATOM 4728 O O . LEU C 1 143 ? 14.463 0.617 8.100 1.00 37.29 121 LEU C O 1
ATOM 4733 N N . LYS C 1 144 ? 13.290 2.313 9.061 1.00 37.92 122 LYS C N 1
ATOM 4734 C CA . LYS C 1 144 ? 13.616 3.317 8.054 1.00 38.32 122 LYS C CA 1
ATOM 4735 C C . LYS C 1 144 ? 15.111 3.627 8.122 1.00 37.73 122 LYS C C 1
ATOM 4736 O O . LYS C 1 144 ? 15.821 3.533 7.099 1.00 37.88 122 LYS C O 1
ATOM 4742 N N . ARG C 1 145 ? 15.579 3.966 9.330 1.00 36.78 123 ARG C N 1
ATOM 4743 C CA . ARG C 1 145 ? 16.979 4.299 9.578 1.00 36.12 123 ARG C CA 1
ATOM 4744 C C . ARG C 1 145 ? 17.937 3.186 9.213 1.00 35.79 123 ARG C C 1
ATOM 4745 O O . ARG C 1 145 ? 19.041 3.446 8.741 1.00 35.81 123 ARG C O 1
ATOM 4753 N N . LEU C 1 146 ? 17.536 1.951 9.490 1.00 35.56 124 LEU C N 1
ATOM 4754 C CA . LEU C 1 146 ? 18.369 0.777 9.209 1.00 35.45 124 LEU C CA 1
ATOM 4755 C C . LEU C 1 146 ? 18.214 0.272 7.774 1.00 35.58 124 LEU C C 1
ATOM 4756 O O . LEU C 1 146 ? 18.916 -0.653 7.369 1.00 35.49 124 LEU C O 1
ATOM 4761 N N . GLU C 1 147 ? 17.312 0.886 7.007 1.00 35.70 125 GLU C N 1
ATOM 4762 C CA . GLU C 1 147 ? 17.111 0.530 5.605 1.00 35.74 125 GLU C CA 1
ATOM 4763 C C . GLU C 1 147 ? 16.813 -0.958 5.480 1.00 35.62 125 GLU C C 1
ATOM 4764 O O . GLU C 1 147 ? 17.535 -1.701 4.797 1.00 35.19 125 GLU C O 1
ATOM 4770 N N . THR C 1 148 ? 15.740 -1.373 6.151 1.00 35.85 126 THR C N 1
ATOM 4771 C CA . THR C 1 148 ? 15.337 -2.774 6.197 1.00 36.27 126 THR C CA 1
ATOM 4772 C C . THR C 1 148 ? 13.858 -2.915 6.552 1.00 36.91 126 THR C C 1
ATOM 4773 O O . THR C 1 148 ? 13.251 -1.996 7.119 1.00 36.75 126 THR C O 1
ATOM 4777 N N . ASP C 1 149 ? 13.282 -4.062 6.196 1.00 37.84 127 ASP C N 1
ATOM 4778 C CA . ASP C 1 149 ? 11.827 -4.276 6.342 1.00 38.80 127 ASP C CA 1
ATOM 4779 C C . ASP C 1 149 ? 11.484 -4.969 7.648 1.00 38.79 127 ASP C C 1
ATOM 4780 O O . ASP C 1 149 ? 10.299 -5.154 7.958 1.00 38.63 127 ASP C O 1
ATOM 4785 N N . ARG C 1 150 ? 12.520 -5.329 8.420 1.00 38.82 128 ARG C N 1
ATOM 4786 C CA . ARG C 1 150 ? 12.307 -6.024 9.675 1.00 38.76 128 ARG C CA 1
ATOM 4787 C C . ARG C 1 150 ? 13.551 -6.037 10.588 1.00 37.20 128 ARG C C 1
ATOM 4788 O O . ARG C 1 150 ? 14.686 -5.935 10.108 1.00 37.37 128 ARG C O 1
ATOM 4796 N N . ILE C 1 151 ? 13.315 -6.084 11.901 1.00 35.31 129 ILE C N 1
ATOM 4797 C CA . ILE C 1 151 ? 14.379 -6.126 12.903 1.00 33.82 129 ILE C CA 1
ATOM 4798 C C . ILE C 1 151 ? 14.231 -7.409 13.727 1.00 32.89 129 ILE C C 1
ATOM 4799 O O . ILE C 1 151 ? 13.155 -7.684 14.238 1.00 32.92 129 ILE C O 1
ATOM 4804 N N . GLU C 1 152 ? 15.309 -8.174 13.876 1.00 31.58 130 GLU C N 1
ATOM 4805 C CA . GLU C 1 152 ? 15.212 -9.483 14.516 1.00 30.85 130 GLU C CA 1
ATOM 4806 C C . GLU C 1 152 ? 14.668 -9.403 15.961 1.00 29.94 130 GLU C C 1
ATOM 4807 O O . GLU C 1 152 ? 13.796 -10.186 16.355 1.00 29.65 130 GLU C O 1
ATOM 4813 N N . LEU C 1 153 ? 15.177 -8.460 16.744 1.00 28.61 131 LEU C N 1
ATOM 4814 C CA . LEU C 1 153 ? 14.795 -8.372 18.144 1.00 27.84 131 LEU C CA 1
ATOM 4815 C C . LEU C 1 153 ? 14.664 -6.931 18.573 1.00 27.59 131 LEU C C 1
ATOM 4816 O O . LEU C 1 153 ? 15.596 -6.148 18.402 1.00 27.94 131 LEU C O 1
ATOM 4821 N N . VAL C 1 154 ? 13.516 -6.583 19.139 1.00 27.10 132 VAL C N 1
ATOM 4822 C CA . VAL C 1 154 ? 13.332 -5.257 19.718 1.00 27.05 132 VAL C CA 1
ATOM 4823 C C . VAL C 1 154 ? 13.036 -5.353 21.220 1.00 26.92 132 VAL C C 1
ATOM 4824 O O . VAL C 1 154 ? 12.036 -5.951 21.617 1.00 27.00 132 VAL C O 1
ATOM 4828 N N . LEU C 1 155 ? 13.903 -4.739 22.034 1.00 26.71 133 LEU C N 1
ATOM 4829 C CA . LEU C 1 155 ? 13.809 -4.797 23.493 1.00 26.49 133 LEU C CA 1
ATOM 4830 C C . LEU C 1 155 ? 13.261 -3.501 24.094 1.00 26.66 133 LEU C C 1
ATOM 4831 O O . LEU C 1 155 ? 13.548 -2.412 23.608 1.00 26.54 133 LEU C O 1
ATOM 4836 N N . VAL C 1 156 ? 12.427 -3.632 25.126 1.00 26.98 134 VAL C N 1
ATOM 4837 C CA . VAL C 1 156 ? 11.915 -2.482 25.871 1.00 26.88 134 VAL C CA 1
ATOM 4838 C C . VAL C 1 156 ? 13.072 -1.842 26.629 1.00 27.36 134 VAL C C 1
ATOM 4839 O O . VAL C 1 156 ? 13.786 -2.517 27.351 1.00 27.54 134 VAL C O 1
ATOM 4843 N N . HIS C 1 157 ? 13.270 -0.547 26.462 1.00 28.01 135 HIS C N 1
ATOM 4844 C CA . HIS C 1 157 ? 14.430 0.141 27.041 1.00 28.65 135 HIS C CA 1
ATOM 4845 C C . HIS C 1 157 ? 14.016 0.764 28.363 1.00 29.32 135 HIS C C 1
ATOM 4846 O O . HIS C 1 157 ? 13.616 1.930 28.417 1.00 29.45 135 HIS C O 1
ATOM 4853 N N . SER C 1 158 ? 14.107 -0.003 29.437 1.00 30.04 136 SER C N 1
ATOM 4854 C CA . SER C 1 158 ? 13.528 0.417 30.720 1.00 30.65 136 SER C CA 1
ATOM 4855 C C . SER C 1 158 ? 14.234 1.570 31.435 1.00 31.05 136 SER C C 1
ATOM 4856 O O . SER C 1 158 ? 15.450 1.689 31.390 1.00 31.25 136 SER C O 1
ATOM 4859 N N . ASP C 1 159 ? 13.466 2.389 32.146 1.00 31.85 137 ASP C N 1
ATOM 4860 C CA . ASP C 1 159 ? 14.039 3.438 33.033 1.00 32.53 137 ASP C CA 1
ATOM 4861 C C . ASP C 1 159 ? 14.432 2.886 34.407 1.00 32.85 137 ASP C C 1
ATOM 4862 O O . ASP C 1 159 ? 14.955 3.609 35.252 1.00 33.08 137 ASP C O 1
ATOM 4867 N N . GLY C 1 160 ? 14.162 1.605 34.630 1.00 33.27 138 GLY C N 1
ATOM 4868 C CA . GLY C 1 160 ? 14.455 0.956 35.907 1.00 33.67 138 GLY C CA 1
ATOM 4869 C C . GLY C 1 160 ? 13.181 0.386 36.507 1.00 34.08 138 GLY C C 1
ATOM 4870 O O . GLY C 1 160 ? 13.203 -0.634 37.203 1.00 34.15 138 GLY C O 1
ATOM 4871 N N . ASN C 1 161 ? 12.062 1.024 36.184 1.00 34.41 139 ASN C N 1
ATOM 4872 C CA . ASN C 1 161 ? 10.760 0.622 36.668 1.00 34.79 139 ASN C CA 1
ATOM 4873 C C . ASN C 1 161 ? 10.144 -0.486 35.784 1.00 34.73 139 ASN C C 1
ATOM 4874 O O . ASN C 1 161 ? 9.039 -0.339 35.239 1.00 34.42 139 ASN C O 1
ATOM 4879 N N . ASP C 1 162 ? 10.866 -1.594 35.656 1.00 34.79 140 ASP C N 1
ATOM 4880 C CA . ASP C 1 162 ? 10.516 -2.648 34.690 1.00 35.09 140 ASP C CA 1
ATOM 4881 C C . ASP C 1 162 ? 9.082 -3.142 34.813 1.00 35.69 140 ASP C C 1
ATOM 4882 O O . ASP C 1 162 ? 8.307 -3.155 33.857 1.00 35.77 140 ASP C O 1
ATOM 4887 N N . LEU C 1 163 ? 8.749 -3.558 36.019 1.00 36.45 141 LEU C N 1
ATOM 4888 C CA . LEU C 1 163 ? 7.518 -4.267 36.265 1.00 37.02 141 LEU C CA 1
ATOM 4889 C C . LEU C 1 163 ? 6.320 -3.378 36.006 1.00 37.36 141 LEU C C 1
ATOM 4890 O O . LEU C 1 163 ? 5.347 -3.828 35.454 1.00 37.39 141 LEU C O 1
ATOM 4895 N N . ASP C 1 164 ? 6.396 -2.113 36.402 1.00 38.15 142 ASP C N 1
ATOM 4896 C CA . ASP C 1 164 ? 5.304 -1.172 36.166 1.00 38.70 142 ASP C CA 1
ATOM 4897 C C . ASP C 1 164 ? 5.113 -0.910 34.676 1.00 38.79 142 ASP C C 1
ATOM 4898 O O . ASP C 1 164 ? 3.983 -0.826 34.201 1.00 38.97 142 ASP C O 1
ATOM 4903 N N . ILE C 1 165 ? 6.216 -0.771 33.944 1.00 39.07 143 ILE C N 1
ATOM 4904 C CA . ILE C 1 165 ? 6.170 -0.574 32.484 1.00 39.20 143 ILE C CA 1
ATOM 4905 C C . ILE C 1 165 ? 5.531 -1.775 31.800 1.00 39.43 143 ILE C C 1
ATOM 4906 O O . ILE C 1 165 ? 4.630 -1.612 30.992 1.00 39.64 143 ILE C O 1
ATOM 4911 N N . LEU C 1 166 ? 5.983 -2.980 32.140 1.00 39.87 144 LEU C N 1
ATOM 4912 C CA . LEU C 1 166 ? 5.439 -4.207 31.531 1.00 40.31 144 LEU C CA 1
ATOM 4913 C C . LEU C 1 166 ? 3.970 -4.462 31.865 1.00 41.11 144 LEU C C 1
ATOM 4914 O O . LEU C 1 166 ? 3.289 -5.151 31.109 1.00 41.33 144 LEU C O 1
ATOM 4919 N N . GLU C 1 167 ? 3.488 -3.919 32.982 1.00 41.95 145 GLU C N 1
ATOM 4920 C CA . GLU C 1 167 ? 2.122 -4.179 33.455 1.00 42.70 145 GLU C CA 1
ATOM 4921 C C . GLU C 1 167 ? 1.120 -3.084 33.078 1.00 42.37 145 GLU C C 1
ATOM 4922 O O . GLU C 1 167 ? 0.012 -3.380 32.675 1.00 42.38 145 GLU C O 1
ATOM 4928 N N . ASN C 1 168 ? 1.518 -1.826 33.223 1.00 42.24 146 ASN C N 1
ATOM 4929 C CA . ASN C 1 168 ? 0.588 -0.700 33.149 1.00 42.16 146 ASN C CA 1
ATOM 4930 C C . ASN C 1 168 ? 0.817 0.237 31.966 1.00 41.81 146 ASN C C 1
ATOM 4931 O O . ASN C 1 168 ? 0.274 1.329 31.930 1.00 41.99 146 ASN C O 1
ATOM 4936 N N . SER C 1 169 ? 1.629 -0.174 31.008 1.00 41.43 147 SER C N 1
ATOM 4937 C CA . SER C 1 169 ? 1.844 0.613 29.796 1.00 41.11 147 SER C CA 1
ATOM 4938 C C . SER C 1 169 ? 1.479 -0.231 28.596 1.00 40.83 147 SER C C 1
ATOM 4939 O O . SER C 1 169 ? 1.254 -1.430 28.716 1.00 40.81 147 SER C O 1
ATOM 4942 N N . GLU C 1 170 ? 1.470 0.395 27.430 1.00 40.66 148 GLU C N 1
ATOM 4943 C CA . GLU C 1 170 ? 0.951 -0.239 26.204 1.00 40.73 148 GLU C CA 1
ATOM 4944 C C . GLU C 1 170 ? 2.073 -0.906 25.386 1.00 39.86 148 GLU C C 1
ATOM 4945 O O . GLU C 1 170 ? 1.779 -1.610 24.411 1.00 39.76 148 GLU C O 1
ATOM 4951 N N . VAL C 1 171 ? 3.341 -0.712 25.797 1.00 38.81 149 VAL C N 1
ATOM 4952 C CA . VAL C 1 171 ? 4.521 -1.138 25.001 1.00 37.97 149 VAL C CA 1
ATOM 4953 C C . VAL C 1 171 ? 4.569 -2.633 24.634 1.00 37.31 149 VAL C C 1
ATOM 4954 O O . VAL C 1 171 ? 4.717 -2.987 23.457 1.00 36.82 149 VAL C O 1
ATOM 4958 N N . TYR C 1 172 ? 4.419 -3.502 25.630 1.00 36.76 150 TYR C N 1
ATOM 4959 C CA . TYR C 1 172 ? 4.636 -4.942 25.416 1.00 36.25 150 TYR C CA 1
ATOM 4960 C C . TYR C 1 172 ? 3.577 -5.528 24.489 1.00 36.12 150 TYR C C 1
ATOM 4961 O O . TYR C 1 172 ? 3.919 -6.224 23.544 1.00 36.33 150 TYR C O 1
ATOM 4970 N N . PRO C 1 173 ? 2.289 -5.237 24.736 1.00 36.12 151 PRO C N 1
ATOM 4971 C CA . PRO C 1 173 ? 1.288 -5.670 23.751 1.00 35.92 151 PRO C CA 1
ATOM 4972 C C . PRO C 1 173 ? 1.487 -5.098 22.333 1.00 35.53 151 PRO C C 1
ATOM 4973 O O . PRO C 1 173 ? 1.236 -5.807 21.353 1.00 35.51 151 PRO C O 1
ATOM 4977 N N . THR C 1 174 ? 1.924 -3.840 22.229 1.00 35.04 152 THR C N 1
ATOM 4978 C CA . THR C 1 174 ? 2.231 -3.239 20.927 1.00 34.74 152 THR C CA 1
ATOM 4979 C C . THR C 1 174 ? 3.388 -3.946 20.218 1.00 34.59 152 THR C C 1
ATOM 4980 O O . THR C 1 174 ? 3.334 -4.188 19.017 1.00 34.89 152 THR C O 1
ATOM 4984 N N . LEU C 1 175 ? 4.439 -4.278 20.954 1.00 34.20 153 LEU C N 1
ATOM 4985 C CA . LEU C 1 175 ? 5.505 -5.104 20.399 1.00 33.85 153 LEU C CA 1
ATOM 4986 C C . LEU C 1 175 ? 4.936 -6.455 19.909 1.00 34.11 153 LEU C C 1
ATOM 4987 O O . LEU C 1 175 ? 5.276 -6.946 18.822 1.00 34.19 153 LEU C O 1
ATOM 4992 N N . ALA C 1 176 ? 4.061 -7.056 20.707 1.00 34.27 154 ALA C N 1
ATOM 4993 C CA . ALA C 1 176 ? 3.470 -8.342 20.333 1.00 34.30 154 ALA C CA 1
ATOM 4994 C C . ALA C 1 176 ? 2.741 -8.232 18.974 1.00 34.41 154 ALA C C 1
ATOM 4995 O O . ALA C 1 176 ? 2.801 -9.150 18.140 1.00 34.20 154 ALA C O 1
ATOM 4997 N N . ALA C 1 177 ? 2.057 -7.105 18.774 1.00 34.24 155 ALA C N 1
ATOM 4998 C CA . ALA C 1 177 ? 1.348 -6.846 17.547 1.00 34.39 155 ALA C CA 1
ATOM 4999 C C . ALA C 1 177 ? 2.351 -6.698 16.408 1.00 34.79 155 ALA C C 1
ATOM 5000 O O . ALA C 1 177 ? 2.227 -7.332 15.351 1.00 35.23 155 ALA C O 1
ATOM 5002 N N . LEU C 1 178 ? 3.361 -5.869 16.634 1.00 34.62 156 LEU C N 1
ATOM 5003 C CA . LEU C 1 178 ? 4.408 -5.670 15.654 1.00 34.31 156 LEU C CA 1
ATOM 5004 C C . LEU C 1 178 ? 5.073 -6.983 15.262 1.00 34.33 156 LEU C C 1
ATOM 5005 O O . LEU C 1 178 ? 5.548 -7.123 14.153 1.00 34.27 156 LEU C O 1
ATOM 5010 N N . LYS C 1 179 ? 5.119 -7.939 16.180 1.00 34.88 157 LYS C N 1
ATOM 5011 C CA . LYS C 1 179 ? 5.689 -9.265 15.898 1.00 35.25 157 LYS C CA 1
ATOM 5012 C C . LYS C 1 179 ? 4.794 -10.056 14.969 1.00 35.97 157 LYS C C 1
ATOM 5013 O O . LYS C 1 179 ? 5.280 -10.705 14.055 1.00 36.04 157 LYS C O 1
ATOM 5019 N N . ARG C 1 180 ? 3.493 -10.030 15.233 1.00 37.02 158 ARG C N 1
ATOM 5020 C CA . ARG C 1 180 ? 2.510 -10.658 14.349 1.00 37.87 158 ARG C CA 1
ATOM 5021 C C . ARG C 1 180 ? 2.546 -10.053 12.956 1.00 37.98 158 ARG C C 1
ATOM 5022 O O . ARG C 1 180 ? 2.506 -10.774 11.955 1.00 38.43 158 ARG C O 1
ATOM 5030 N N . GLU C 1 181 ? 2.649 -8.730 12.906 1.00 37.83 159 GLU C N 1
ATOM 5031 C CA . GLU C 1 181 ? 2.670 -7.994 11.655 1.00 37.78 159 GLU C CA 1
ATOM 5032 C C . GLU C 1 181 ? 3.923 -8.250 10.812 1.00 37.71 159 GLU C C 1
ATOM 5033 O O . GLU C 1 181 ? 3.980 -7.856 9.646 1.00 38.08 159 GLU C O 1
ATOM 5039 N N . GLY C 1 182 ? 4.932 -8.888 11.397 1.00 37.56 160 GLY C N 1
ATOM 5040 C CA . GLY C 1 182 ? 6.176 -9.230 10.681 1.00 37.16 160 GLY C CA 1
ATOM 5041 C C . GLY C 1 182 ? 7.271 -8.171 10.708 1.00 36.59 160 GLY C C 1
ATOM 5042 O O . GLY C 1 182 ? 8.389 -8.448 10.259 1.00 36.40 160 GLY C O 1
ATOM 5043 N N . LEU C 1 183 ? 6.953 -6.988 11.252 1.00 35.94 161 LEU C N 1
ATOM 5044 C CA . LEU C 1 183 ? 7.919 -5.893 11.402 1.00 35.72 161 LEU C CA 1
ATOM 5045 C C . LEU C 1 183 ? 9.082 -6.219 12.359 1.00 35.34 161 LEU C C 1
ATOM 5046 O O . LEU C 1 183 ? 10.198 -5.741 12.162 1.00 35.55 161 LEU C O 1
ATOM 5051 N N . ILE C 1 184 ? 8.837 -7.013 13.398 1.00 34.69 162 ILE C N 1
ATOM 5052 C CA . ILE C 1 184 ? 9.939 -7.492 14.234 1.00 34.03 162 ILE C CA 1
ATOM 5053 C C . ILE C 1 184 ? 9.877 -9.021 14.366 1.00 33.86 162 ILE C C 1
ATOM 5054 O O . ILE C 1 184 ? 8.813 -9.617 14.256 1.00 33.89 162 ILE C O 1
ATOM 5059 N N . GLY C 1 185 ? 11.035 -9.637 14.588 1.00 33.63 163 GLY C N 1
ATOM 5060 C CA . GLY C 1 185 ? 11.152 -11.089 14.672 1.00 33.36 163 GLY C CA 1
ATOM 5061 C C . GLY C 1 185 ? 10.899 -11.615 16.071 1.00 33.28 163 GLY C C 1
ATOM 5062 O O . GLY C 1 185 ? 10.438 -12.734 16.243 1.00 33.54 163 GLY C O 1
ATOM 5063 N N . ALA C 1 186 ? 11.208 -10.806 17.077 1.00 32.98 164 ALA C N 1
ATOM 5064 C CA . ALA C 1 186 ? 11.016 -11.182 18.487 1.00 32.63 164 ALA C CA 1
ATOM 5065 C C . ALA C 1 186 ? 11.023 -9.912 19.349 1.00 32.39 164 ALA C C 1
ATOM 5066 O O . ALA C 1 186 ? 11.427 -8.846 18.891 1.00 32.43 164 ALA C O 1
ATOM 5068 N N . TYR C 1 187 ? 10.550 -10.013 20.587 1.00 32.24 165 TYR C N 1
ATOM 5069 C CA . TYR C 1 187 ? 10.575 -8.860 21.494 1.00 31.95 165 TYR C CA 1
ATOM 5070 C C . TYR C 1 187 ? 10.996 -9.258 22.882 1.00 31.47 165 TYR C C 1
ATOM 5071 O O . TYR C 1 187 ? 11.084 -10.439 23.195 1.00 31.21 165 TYR C O 1
ATOM 5080 N N . GLY C 1 188 ? 11.292 -8.262 23.701 1.00 31.41 166 GLY C N 1
ATOM 5081 C CA . GLY C 1 188 ? 11.784 -8.508 25.052 1.00 31.36 166 GLY C CA 1
ATOM 5082 C C . GLY C 1 188 ? 12.070 -7.251 25.837 1.00 31.19 166 GLY C C 1
ATOM 5083 O O . GLY C 1 188 ? 11.609 -6.169 25.487 1.00 30.73 166 GLY C O 1
ATOM 5084 N N . LEU C 1 189 ? 12.821 -7.415 26.917 1.00 31.62 167 LEU C N 1
ATOM 5085 C CA . LEU C 1 189 ? 13.116 -6.319 27.864 1.00 32.06 167 LEU C CA 1
ATOM 5086 C C . LEU C 1 189 ? 14.619 -6.175 28.035 1.00 32.49 167 LEU C C 1
ATOM 5087 O O . LEU C 1 189 ? 15.321 -7.177 28.132 1.00 32.45 167 LEU C O 1
ATOM 5092 N N . SER C 1 190 ? 15.108 -4.936 28.030 1.00 33.13 168 SER C N 1
ATOM 5093 C CA . SER C 1 190 ? 16.455 -4.634 28.539 1.00 33.80 168 SER C CA 1
ATOM 5094 C C . SER C 1 190 ? 16.258 -3.997 29.905 1.00 34.58 168 SER C C 1
ATOM 5095 O O . SER C 1 190 ? 16.144 -2.773 30.043 1.00 34.84 168 SER C O 1
ATOM 5098 N N . GLY C 1 191 ? 16.202 -4.847 30.915 1.00 35.49 169 GLY C N 1
ATOM 5099 C CA . GLY C 1 191 ? 15.756 -4.431 32.231 1.00 36.21 169 GLY C CA 1
ATOM 5100 C C . GLY C 1 191 ? 16.865 -4.097 33.198 1.00 36.81 169 GLY C C 1
ATOM 5101 O O . GLY C 1 191 ? 18.055 -4.154 32.869 1.00 36.80 169 GLY C O 1
ATOM 5102 N N . LYS C 1 192 ? 16.460 -3.733 34.405 1.00 37.72 170 LYS C N 1
ATOM 5103 C CA . LYS C 1 192 ? 17.399 -3.500 35.498 1.00 38.67 170 LYS C CA 1
ATOM 5104 C C . LYS C 1 192 ? 17.064 -4.252 36.779 1.00 39.57 170 LYS C C 1
ATOM 5105 O O . LYS C 1 192 ? 17.831 -4.207 37.725 1.00 39.59 170 LYS C O 1
ATOM 5111 N N . THR C 1 193 ? 15.934 -4.949 36.811 1.00 41.01 171 THR C N 1
ATOM 5112 C CA . THR C 1 193 ? 15.464 -5.588 38.031 1.00 42.24 171 THR C CA 1
ATOM 5113 C C . THR C 1 193 ? 15.176 -7.043 37.748 1.00 43.40 171 THR C C 1
ATOM 5114 O O . THR C 1 193 ? 14.844 -7.396 36.628 1.00 43.55 171 THR C O 1
ATOM 5118 N N . VAL C 1 194 ? 15.295 -7.885 38.766 1.00 45.09 172 VAL C N 1
ATOM 5119 C CA . VAL C 1 194 ? 15.103 -9.323 38.574 1.00 46.44 172 VAL C CA 1
ATOM 5120 C C . VAL C 1 194 ? 13.640 -9.613 38.315 1.00 47.50 172 VAL C C 1
ATOM 5121 O O . VAL C 1 194 ? 13.309 -10.484 37.516 1.00 47.66 172 VAL C O 1
ATOM 5125 N N . GLU C 1 195 ? 12.771 -8.866 38.979 1.00 48.92 173 GLU C N 1
ATOM 5126 C CA . GLU C 1 195 ? 11.344 -9.101 38.876 1.00 50.17 173 GLU C CA 1
ATOM 5127 C C . GLU C 1 195 ? 10.856 -8.738 37.478 1.00 50.31 173 GLU C C 1
ATOM 5128 O O . GLU C 1 195 ? 9.942 -9.369 36.955 1.00 50.42 173 GLU C O 1
ATOM 5134 N N . GLY C 1 196 ? 11.476 -7.720 36.887 1.00 50.67 174 GLY C N 1
ATOM 5135 C CA . GLY C 1 196 ? 11.133 -7.279 35.551 1.00 50.97 174 GLY C CA 1
ATOM 5136 C C . GLY C 1 196 ? 11.576 -8.281 34.513 1.00 51.23 174 GLY C C 1
ATOM 5137 O O . GLY C 1 196 ? 10.827 -8.604 33.606 1.00 51.14 174 GLY C O 1
ATOM 5138 N N . GLY C 1 197 ? 12.802 -8.764 34.653 1.00 51.61 175 GLY C N 1
ATOM 5139 C CA . GLY C 1 197 ? 13.347 -9.753 33.756 1.00 51.98 175 GLY C CA 1
ATOM 5140 C C . GLY C 1 197 ? 12.495 -10.995 33.720 1.00 52.47 175 GLY C C 1
ATOM 5141 O O . GLY C 1 197 ? 12.338 -11.601 32.670 1.00 52.30 175 GLY C O 1
ATOM 5142 N N . LEU C 1 198 ? 11.931 -11.366 34.866 1.00 53.19 176 LEU C N 1
ATOM 5143 C CA . LEU C 1 198 ? 11.091 -12.561 34.961 1.00 53.68 176 LEU C CA 1
ATOM 5144 C C . LEU C 1 198 ? 9.736 -12.386 34.248 1.00 53.86 176 LEU C C 1
ATOM 5145 O O . LEU C 1 198 ? 9.256 -13.293 33.580 1.00 53.65 176 LEU C O 1
ATOM 5150 N N . ARG C 1 199 ? 9.127 -11.221 34.387 1.00 54.35 177 ARG C N 1
ATOM 5151 C CA . ARG C 1 199 ? 7.891 -10.922 33.664 1.00 55.06 177 ARG C CA 1
ATOM 5152 C C . ARG C 1 199 ? 8.093 -10.885 32.162 1.00 53.96 177 ARG C C 1
ATOM 5153 O O . ARG C 1 199 ? 7.277 -11.381 31.405 1.00 54.07 177 ARG C O 1
ATOM 5161 N N . ALA C 1 200 ? 9.176 -10.264 31.732 1.00 52.76 178 ALA C N 1
ATOM 5162 C CA . ALA C 1 200 ? 9.456 -10.143 30.321 1.00 51.75 178 ALA C CA 1
ATOM 5163 C C . ALA C 1 200 ? 9.427 -11.508 29.657 1.00 50.81 178 ALA C C 1
ATOM 5164 O O . ALA C 1 200 ? 9.008 -11.650 28.527 1.00 50.30 178 ALA C O 1
ATOM 5166 N N . LEU C 1 201 ? 9.869 -12.512 30.387 1.00 50.09 179 LEU C N 1
ATOM 5167 C CA . LEU C 1 201 ? 10.003 -13.863 29.856 1.00 49.71 179 LEU C CA 1
ATOM 5168 C C . LEU C 1 201 ? 8.698 -14.669 29.904 1.00 49.60 179 LEU C C 1
ATOM 5169 O O . LEU C 1 201 ? 8.581 -15.717 29.278 1.00 49.42 179 LEU C O 1
ATOM 5174 N N . ARG C 1 202 ? 7.723 -14.179 30.653 1.00 49.60 180 ARG C N 1
ATOM 5175 C CA . ARG C 1 202 ? 6.424 -14.828 30.763 1.00 49.79 180 ARG C CA 1
ATOM 5176 C C . ARG C 1 202 ? 5.683 -14.765 29.445 1.00 49.14 180 ARG C C 1
ATOM 5177 O O . ARG C 1 202 ? 5.199 -15.781 28.960 1.00 49.20 180 ARG C O 1
ATOM 5185 N N . GLU C 1 203 ? 5.597 -13.571 28.869 1.00 48.53 181 GLU C N 1
ATOM 5186 C CA . GLU C 1 203 ? 4.940 -13.367 27.566 1.00 48.30 181 GLU C CA 1
ATOM 5187 C C . GLU C 1 203 ? 5.926 -13.161 26.395 1.00 46.67 181 GLU C C 1
ATOM 5188 O O . GLU C 1 203 ? 5.677 -13.621 25.271 1.00 46.51 181 GLU C O 1
ATOM 5194 N N . GLY C 1 204 ? 7.029 -12.461 26.676 1.00 44.65 182 GLY C N 1
ATOM 5195 C CA . GLY C 1 204 ? 8.026 -12.111 25.680 1.00 42.81 182 GLY C CA 1
ATOM 5196 C C . GLY C 1 204 ? 9.076 -13.177 25.464 1.00 41.25 182 GLY C C 1
ATOM 5197 O O . GLY C 1 204 ? 9.049 -14.244 26.073 1.00 40.85 182 GLY C O 1
ATOM 5198 N N . ASP C 1 205 ? 10.015 -12.863 24.582 1.00 39.62 183 ASP C N 1
ATOM 5199 C CA . ASP C 1 205 ? 10.930 -13.847 24.021 1.00 38.36 183 ASP C CA 1
ATOM 5200 C C . ASP C 1 205 ? 12.288 -13.839 24.661 1.00 37.41 183 ASP C C 1
ATOM 5201 O O . ASP C 1 205 ? 12.990 -14.860 24.633 1.00 37.47 183 ASP C O 1
ATOM 5206 N N . CYS C 1 206 ? 12.677 -12.698 25.223 1.00 36.23 184 CYS C N 1
ATOM 5207 C CA . CYS C 1 206 ? 14.069 -12.503 25.589 1.00 35.52 184 CYS C CA 1
ATOM 5208 C C . CYS C 1 206 ? 14.310 -11.399 26.605 1.00 33.95 184 CYS C C 1
ATOM 5209 O O . CYS C 1 206 ? 13.583 -10.406 26.634 1.00 33.90 184 CYS C O 1
ATOM 5212 N N . ALA C 1 207 ? 15.339 -11.572 27.437 1.00 32.54 185 ALA C N 1
ATOM 5213 C CA . ALA C 1 207 ? 15.732 -10.539 28.411 1.00 31.47 185 ALA C CA 1
ATOM 5214 C C . ALA C 1 207 ? 17.199 -10.206 28.283 1.00 30.77 185 ALA C C 1
ATOM 5215 O O . ALA C 1 207 ? 18.040 -11.090 28.233 1.00 30.52 185 ALA C O 1
ATOM 5217 N N . MET C 1 208 ? 17.509 -8.922 28.220 1.00 30.45 186 MET C N 1
ATOM 5218 C CA . MET C 1 208 ? 18.891 -8.460 28.284 1.00 30.14 186 MET C CA 1
ATOM 5219 C C . MET C 1 208 ? 19.155 -8.024 29.725 1.00 30.08 186 MET C C 1
ATOM 5220 O O . MET C 1 208 ? 18.493 -7.143 30.260 1.00 29.79 186 MET C O 1
ATOM 5225 N N . VAL C 1 209 ? 20.127 -8.667 30.351 1.00 30.35 187 VAL C N 1
ATOM 5226 C CA . VAL C 1 209 ? 20.355 -8.526 31.785 1.00 30.48 187 VAL C CA 1
ATOM 5227 C C . VAL C 1 209 ? 21.802 -8.200 32.054 1.00 31.10 187 VAL C C 1
ATOM 5228 O O . VAL C 1 209 ? 22.659 -8.576 31.263 1.00 30.99 187 VAL C O 1
ATOM 5232 N N . THR C 1 210 ? 22.059 -7.504 33.160 1.00 31.86 188 THR C N 1
ATOM 5233 C CA . THR C 1 210 ? 23.421 -7.187 33.582 1.00 32.67 188 THR C CA 1
ATOM 5234 C C . THR C 1 210 ? 23.985 -8.387 34.318 1.00 33.72 188 THR C C 1
ATOM 5235 O O . THR C 1 210 ? 23.306 -8.959 35.147 1.00 34.15 188 THR C O 1
ATOM 5239 N N . TYR C 1 211 ? 25.216 -8.775 34.017 1.00 34.95 189 TYR C N 1
ATOM 5240 C CA . TYR C 1 211 ? 25.837 -9.905 34.687 1.00 36.16 189 TYR C CA 1
ATOM 5241 C C . TYR C 1 211 ? 27.349 -9.848 34.518 1.00 37.27 189 TYR C C 1
ATOM 5242 O O . TYR C 1 211 ? 27.874 -10.067 33.427 1.00 37.60 189 TYR C O 1
ATOM 5251 N N . ASN C 1 212 ? 28.037 -9.546 35.614 1.00 38.43 190 ASN C N 1
ATOM 5252 C CA . ASN C 1 212 ? 29.476 -9.391 35.613 1.00 39.42 190 ASN C CA 1
ATOM 5253 C C . ASN C 1 212 ? 30.048 -9.723 36.993 1.00 40.53 190 ASN C C 1
ATOM 5254 O O . ASN C 1 212 ? 29.305 -10.076 37.902 1.00 40.90 190 ASN C O 1
ATOM 5259 N N . LEU C 1 213 ? 31.363 -9.616 37.151 1.00 41.79 191 LEU C N 1
ATOM 5260 C CA . LEU C 1 213 ? 32.027 -10.064 38.375 1.00 42.68 191 LEU C CA 1
ATOM 5261 C C . LEU C 1 213 ? 31.547 -9.309 39.619 1.00 43.38 191 LEU C C 1
ATOM 5262 O O . LEU C 1 213 ? 31.476 -9.895 40.692 1.00 43.46 191 LEU C O 1
ATOM 5267 N N . ASN C 1 214 ? 31.205 -8.025 39.457 1.00 44.31 192 ASN C N 1
ATOM 5268 C CA . ASN C 1 214 ? 30.651 -7.193 40.546 1.00 45.05 192 ASN C CA 1
ATOM 5269 C C . ASN C 1 214 ? 29.136 -7.312 40.760 1.00 45.00 192 ASN C C 1
ATOM 5270 O O . ASN C 1 214 ? 28.666 -7.048 41.843 1.00 45.00 192 ASN C O 1
ATOM 5275 N N . GLU C 1 215 ? 28.371 -7.637 39.723 1.00 45.08 193 GLU C N 1
ATOM 5276 C CA . GLU C 1 215 ? 26.917 -7.556 39.789 1.00 45.35 193 GLU C CA 1
ATOM 5277 C C . GLU C 1 215 ? 26.288 -8.869 39.324 1.00 45.18 193 GLU C C 1
ATOM 5278 O O . GLU C 1 215 ? 26.336 -9.204 38.153 1.00 44.99 193 GLU C O 1
ATOM 5284 N N . ARG C 1 216 ? 25.685 -9.606 40.250 1.00 45.14 194 ARG C N 1
ATOM 5285 C CA . ARG C 1 216 ? 25.106 -10.910 39.927 1.00 45.22 194 ARG C CA 1
ATOM 5286 C C . ARG C 1 216 ? 23.655 -11.089 40.393 1.00 44.66 194 ARG C C 1
ATOM 5287 O O . ARG C 1 216 ? 23.132 -12.199 40.424 1.00 44.46 194 ARG C O 1
ATOM 5295 N N . ALA C 1 217 ? 23.004 -9.993 40.736 1.00 44.31 195 ALA C N 1
ATOM 5296 C CA . ALA C 1 217 ? 21.639 -10.051 41.234 1.00 44.19 195 ALA C CA 1
ATOM 5297 C C . ALA C 1 217 ? 20.631 -10.637 40.230 1.00 44.05 195 ALA C C 1
ATOM 5298 O O . ALA C 1 217 ? 19.604 -11.195 40.642 1.00 44.05 195 ALA C O 1
ATOM 5300 N N . GLU C 1 218 ? 20.903 -10.501 38.927 1.00 43.68 196 GLU C N 1
ATOM 5301 C CA . GLU C 1 218 ? 19.944 -10.935 37.890 1.00 43.42 196 GLU C CA 1
ATOM 5302 C C . GLU C 1 218 ? 20.138 -12.403 37.473 1.00 42.91 196 GLU C C 1
ATOM 5303 O O . GLU C 1 218 ? 19.554 -12.870 36.503 1.00 42.60 196 GLU C O 1
ATOM 5309 N N . ARG C 1 219 ? 20.917 -13.141 38.248 1.00 42.68 197 ARG C N 1
ATOM 5310 C CA . ARG C 1 219 ? 21.146 -14.561 37.991 1.00 42.83 197 ARG C CA 1
ATOM 5311 C C . ARG C 1 219 ? 19.863 -15.394 37.877 1.00 42.02 197 ARG C C 1
ATOM 5312 O O . ARG C 1 219 ? 19.770 -16.269 37.020 1.00 41.89 197 ARG C O 1
ATOM 5320 N N . PRO C 1 220 ? 18.877 -15.145 38.756 1.00 41.21 198 PRO C N 1
ATOM 5321 C CA . PRO C 1 220 ? 17.616 -15.864 38.668 1.00 40.64 198 PRO C CA 1
ATOM 5322 C C . PRO C 1 220 ? 16.913 -15.757 37.314 1.00 39.96 198 PRO C C 1
ATOM 5323 O O . PRO C 1 220 ? 16.279 -16.714 36.883 1.00 39.97 198 PRO C O 1
ATOM 5327 N N . VAL C 1 221 ? 17.004 -14.599 36.667 1.00 39.08 199 VAL C N 1
ATOM 5328 C CA . VAL C 1 221 ? 16.414 -14.416 35.342 1.00 38.45 199 VAL C CA 1
ATOM 5329 C C . VAL C 1 221 ? 17.097 -15.354 34.333 1.00 38.43 199 VAL C C 1
ATOM 5330 O O . VAL C 1 221 ? 16.448 -15.924 33.459 1.00 37.98 199 VAL C O 1
ATOM 5334 N N . ILE C 1 222 ? 18.409 -15.529 34.483 1.00 38.45 200 ILE C N 1
ATOM 5335 C CA . ILE C 1 222 ? 19.170 -16.382 33.576 1.00 38.26 200 ILE C CA 1
ATOM 5336 C C . ILE C 1 222 ? 18.814 -17.839 33.831 1.00 38.64 200 ILE C C 1
ATOM 5337 O O . ILE C 1 222 ? 18.682 -18.623 32.889 1.00 38.71 200 ILE C O 1
ATOM 5342 N N . GLU C 1 223 ? 18.663 -18.192 35.108 1.00 38.93 201 GLU C N 1
ATOM 5343 C CA . GLU C 1 223 ? 18.319 -19.561 35.494 1.00 39.15 201 GLU C CA 1
ATOM 5344 C C . GLU C 1 223 ? 16.906 -19.941 35.026 1.00 38.91 201 GLU C C 1
ATOM 5345 O O . GLU C 1 223 ? 16.686 -21.042 34.520 1.00 38.67 201 GLU C O 1
ATOM 5351 N N . TYR C 1 224 ? 15.963 -19.014 35.175 1.00 38.83 202 TYR C N 1
ATOM 5352 C CA . TYR C 1 224 ? 14.589 -19.202 34.693 1.00 38.89 202 TYR C CA 1
ATOM 5353 C C . TYR C 1 224 ? 14.541 -19.389 33.190 1.00 38.81 202 TYR C C 1
ATOM 5354 O O . TYR C 1 224 ? 13.859 -20.270 32.709 1.00 38.77 202 TYR C O 1
ATOM 5363 N N . ALA C 1 225 ? 15.263 -18.549 32.455 1.00 38.97 203 ALA C N 1
ATOM 5364 C CA . ALA C 1 225 ? 15.328 -18.637 30.988 1.00 38.81 203 ALA C CA 1
ATOM 5365 C C . ALA C 1 225 ? 15.879 -19.983 30.553 1.00 38.85 203 ALA C C 1
ATOM 5366 O O . ALA C 1 225 ? 15.335 -20.616 29.650 1.00 38.76 203 ALA C O 1
ATOM 5368 N N . ALA C 1 226 ? 16.951 -20.419 31.212 1.00 39.12 204 ALA C N 1
ATOM 5369 C CA . ALA C 1 226 ? 17.566 -21.740 30.966 1.00 39.26 204 ALA C CA 1
ATOM 5370 C C . ALA C 1 226 ? 16.547 -22.869 31.106 1.00 39.43 204 ALA C C 1
ATOM 5371 O O . ALA C 1 226 ? 16.568 -23.824 30.346 1.00 39.35 204 ALA C O 1
ATOM 5373 N N . ALA C 1 227 ? 15.653 -22.745 32.088 1.00 39.78 205 ALA C N 1
ATOM 5374 C CA . ALA C 1 227 ? 14.636 -23.776 32.348 1.00 39.83 205 ALA C CA 1
ATOM 5375 C C . ALA C 1 227 ? 13.501 -23.775 31.326 1.00 39.75 205 ALA C C 1
ATOM 5376 O O . ALA C 1 227 ? 12.894 -24.821 31.098 1.00 39.91 205 ALA C O 1
ATOM 5378 N N . HIS C 1 228 ? 13.206 -22.619 30.718 1.00 39.56 206 HIS C N 1
ATOM 5379 C CA . HIS C 1 228 ? 12.034 -22.495 29.840 1.00 39.38 206 HIS C CA 1
ATOM 5380 C C . HIS C 1 228 ? 12.346 -22.083 28.393 1.00 38.78 206 HIS C C 1
ATOM 5381 O O . HIS C 1 228 ? 11.522 -21.456 27.743 1.00 38.34 206 HIS C O 1
ATOM 5388 N N . ALA C 1 229 ? 13.520 -22.461 27.882 1.00 38.58 207 ALA C N 1
ATOM 5389 C CA . ALA C 1 229 ? 13.895 -22.199 26.475 1.00 38.18 207 ALA C CA 1
ATOM 5390 C C . ALA C 1 229 ? 13.622 -20.738 26.079 1.00 37.96 207 ALA C C 1
ATOM 5391 O O . ALA C 1 229 ? 12.865 -20.461 25.132 1.00 38.20 207 ALA C O 1
ATOM 5393 N N . LYS C 1 230 ? 14.208 -19.813 26.840 1.00 37.08 208 LYS C N 1
ATOM 5394 C CA . LYS C 1 230 ? 14.035 -18.381 26.609 1.00 36.57 208 LYS C CA 1
ATOM 5395 C C . LYS C 1 230 ? 15.387 -17.682 26.418 1.00 35.69 208 LYS C C 1
ATOM 5396 O O . LYS C 1 230 ? 16.408 -18.135 26.938 1.00 35.95 208 LYS C O 1
ATOM 5402 N N . GLY C 1 231 ? 15.387 -16.579 25.673 1.00 34.49 209 GLY C N 1
ATOM 5403 C CA . GLY C 1 231 ? 16.625 -15.880 25.308 1.00 33.58 209 GLY C CA 1
ATOM 5404 C C . GLY C 1 231 ? 17.198 -14.952 26.361 1.00 32.68 209 GLY C C 1
ATOM 5405 O O . GLY C 1 231 ? 16.483 -14.147 26.962 1.00 32.54 209 GLY C O 1
ATOM 5406 N N . ILE C 1 232 ? 18.500 -15.063 26.580 1.00 31.77 210 ILE C N 1
ATOM 5407 C CA . ILE C 1 232 ? 19.212 -14.158 27.466 1.00 31.32 210 ILE C CA 1
ATOM 5408 C C . ILE C 1 232 ? 20.399 -13.526 26.725 1.00 31.11 210 ILE C C 1
ATOM 5409 O O . ILE C 1 232 ? 21.228 -14.223 26.136 1.00 31.01 210 ILE C O 1
ATOM 5414 N N . LEU C 1 233 ? 20.452 -12.199 26.742 1.00 30.85 211 LEU C N 1
ATOM 5415 C CA . LEU C 1 233 ? 21.628 -11.477 26.294 1.00 30.64 211 LEU C CA 1
ATOM 5416 C C . LEU C 1 233 ? 22.185 -10.821 27.529 1.00 30.60 211 LEU C C 1
ATOM 5417 O O . LEU C 1 233 ? 21.418 -10.295 28.327 1.00 30.61 211 LEU C O 1
ATOM 5422 N N . VAL C 1 234 ? 23.504 -10.862 27.706 1.00 30.71 212 VAL C N 1
ATOM 5423 C CA . VAL C 1 234 ? 24.145 -10.196 28.833 1.00 30.73 212 VAL C CA 1
ATOM 5424 C C . VAL C 1 234 ? 24.772 -8.877 28.416 1.00 31.50 212 VAL C C 1
ATOM 5425 O O . VAL C 1 234 ? 25.569 -8.838 27.491 1.00 31.43 212 VAL C O 1
ATOM 5429 N N . LYS C 1 235 ? 24.424 -7.806 29.123 1.00 32.52 213 LYS C N 1
ATOM 5430 C CA . LYS C 1 235 ? 25.076 -6.506 28.945 1.00 33.63 213 LYS C CA 1
ATOM 5431 C C . LYS C 1 235 ? 26.036 -6.243 30.101 1.00 34.80 213 LYS C C 1
ATOM 5432 O O . LYS C 1 235 ? 25.921 -6.848 31.164 1.00 34.71 213 LYS C O 1
ATOM 5438 N N . LYS C 1 236 ? 26.989 -5.352 29.873 1.00 36.38 214 LYS C N 1
ATOM 5439 C CA . LYS C 1 236 ? 27.996 -4.983 30.866 1.00 37.90 214 LYS C CA 1
ATOM 5440 C C . LYS C 1 236 ? 28.829 -6.152 31.389 1.00 38.73 214 LYS C C 1
ATOM 5441 O O . LYS C 1 236 ? 29.208 -6.159 32.553 1.00 38.73 214 LYS C O 1
ATOM 5447 N N . ALA C 1 237 ? 29.129 -7.132 30.543 1.00 40.23 215 ALA C N 1
ATOM 5448 C CA . ALA C 1 237 ? 29.886 -8.307 30.995 1.00 41.55 215 ALA C CA 1
ATOM 5449 C C . ALA C 1 237 ? 31.284 -7.944 31.487 1.00 43.13 215 ALA C C 1
ATOM 5450 O O . ALA C 1 237 ? 31.823 -8.613 32.357 1.00 43.42 215 ALA C O 1
ATOM 5452 N N . LEU C 1 238 ? 31.861 -6.880 30.941 1.00 45.12 216 LEU C N 1
ATOM 5453 C CA . LEU C 1 238 ? 33.241 -6.506 31.255 1.00 46.71 216 LEU C CA 1
ATOM 5454 C C . LEU C 1 238 ? 33.343 -5.248 32.117 1.00 48.77 216 LEU C C 1
ATOM 5455 O O . LEU C 1 238 ? 33.564 -4.135 31.613 1.00 49.43 216 LEU C O 1
ATOM 5460 N N . ALA C 1 239 ? 33.206 -5.460 33.424 1.00 50.71 217 ALA C N 1
ATOM 5461 C CA . ALA C 1 239 ? 33.417 -4.426 34.429 1.00 52.04 217 ALA C CA 1
ATOM 5462 C C . ALA C 1 239 ? 33.852 -5.173 35.672 1.00 53.34 217 ALA C C 1
ATOM 5463 O O . ALA C 1 239 ? 33.090 -5.992 36.188 1.00 53.56 217 ALA C O 1
ATOM 5465 N N . SER C 1 240 ? 35.084 -4.913 36.122 1.00 54.86 218 SER C N 1
ATOM 5466 C CA . SER C 1 240 ? 35.606 -5.488 37.374 1.00 55.91 218 SER C CA 1
ATOM 5467 C C . SER C 1 240 ? 36.174 -4.442 38.374 1.00 56.23 218 SER C C 1
ATOM 5468 O O . SER C 1 240 ? 36.507 -3.308 37.998 1.00 55.82 218 SER C O 1
ATOM 5471 N N . GLY C 1 241 ? 36.197 -4.855 39.650 1.00 56.79 219 GLY C N 1
ATOM 5472 C CA . GLY C 1 241 ? 36.829 -4.156 40.787 1.00 56.91 219 GLY C CA 1
ATOM 5473 C C . GLY C 1 241 ? 37.349 -5.194 41.772 1.00 56.96 219 GLY C C 1
ATOM 5474 N N . ASP C 1 250 ? 43.590 -13.191 33.014 1.00 60.22 228 ASP C N 1
ATOM 5475 C CA . ASP C 1 250 ? 43.095 -12.079 32.211 1.00 59.52 228 ASP C CA 1
ATOM 5476 C C . ASP C 1 250 ? 41.701 -11.732 32.698 1.00 58.60 228 ASP C C 1
ATOM 5477 O O . ASP C 1 250 ? 40.872 -12.626 32.814 1.00 58.54 228 ASP C O 1
ATOM 5482 N N . PRO C 1 251 ? 41.430 -10.442 32.984 1.00 57.48 229 PRO C N 1
ATOM 5483 C CA . PRO C 1 251 ? 40.112 -10.044 33.492 1.00 56.69 229 PRO C CA 1
ATOM 5484 C C . PRO C 1 251 ? 38.984 -10.338 32.507 1.00 55.77 229 PRO C C 1
ATOM 5485 O O . PRO C 1 251 ? 37.905 -10.763 32.913 1.00 55.78 229 PRO C O 1
ATOM 5489 N N . VAL C 1 252 ? 39.237 -10.134 31.221 1.00 54.51 230 VAL C N 1
ATOM 5490 C CA . VAL C 1 252 ? 38.244 -10.437 30.205 1.00 53.53 230 VAL C CA 1
ATOM 5491 C C . VAL C 1 252 ? 37.918 -11.931 30.198 1.00 53.01 230 VAL C C 1
ATOM 5492 O O . VAL C 1 252 ? 36.759 -12.332 30.110 1.00 52.96 230 VAL C O 1
ATOM 5496 N N . ARG C 1 253 ? 38.938 -12.762 30.319 1.00 52.36 231 ARG C N 1
ATOM 5497 C CA . ARG C 1 253 ? 38.716 -14.197 30.322 1.00 51.98 231 ARG C CA 1
ATOM 5498 C C . ARG C 1 253 ? 37.939 -14.652 31.553 1.00 51.00 231 ARG C C 1
ATOM 5499 O O . ARG C 1 253 ? 37.082 -15.536 31.473 1.00 50.94 231 ARG C O 1
ATOM 5507 N N . ALA C 1 254 ? 38.259 -14.050 32.695 1.00 49.91 232 ALA C N 1
ATOM 5508 C CA . ALA C 1 254 ? 37.569 -14.344 33.948 1.00 48.94 232 ALA C CA 1
ATOM 5509 C C . ALA C 1 254 ? 36.089 -13.964 33.819 1.00 48.05 232 ALA C C 1
ATOM 5510 O O . ALA C 1 254 ? 35.201 -14.716 34.228 1.00 48.05 232 ALA C O 1
ATOM 5512 N N . SER C 1 255 ? 35.842 -12.797 33.236 1.00 46.85 233 SER C N 1
ATOM 5513 C CA . SER C 1 255 ? 34.493 -12.321 33.039 1.00 46.05 233 SER C CA 1
ATOM 5514 C C . SER C 1 255 ? 33.718 -13.246 32.146 1.00 45.27 233 SER C C 1
ATOM 5515 O O . SER C 1 255 ? 32.583 -13.589 32.462 1.00 44.91 233 SER C O 1
ATOM 5518 N N . PHE C 1 256 ? 34.323 -13.650 31.031 1.00 44.60 234 PHE C N 1
ATOM 5519 C CA . PHE C 1 256 ? 33.640 -14.543 30.109 1.00 44.16 234 PHE C CA 1
ATOM 5520 C C . PHE C 1 256 ? 33.477 -15.944 30.684 1.00 44.04 234 PHE C C 1
ATOM 5521 O O . PHE C 1 256 ? 32.519 -16.634 30.342 1.00 43.87 234 PHE C O 1
ATOM 5529 N N . GLU C 1 257 ? 34.383 -16.371 31.559 1.00 44.03 235 GLU C N 1
ATOM 5530 C CA . GLU C 1 257 ? 34.210 -17.667 32.227 1.00 44.23 235 GLU C CA 1
ATOM 5531 C C . GLU C 1 257 ? 32.979 -17.652 33.126 1.00 43.78 235 GLU C C 1
ATOM 5532 O O . GLU C 1 257 ? 32.167 -18.580 33.092 1.00 43.76 235 GLU C O 1
ATOM 5538 N N . LEU C 1 258 ? 32.830 -16.585 33.901 1.00 43.27 236 LEU C N 1
ATOM 5539 C CA . LEU C 1 258 ? 31.659 -16.420 34.743 1.00 43.16 236 LEU C CA 1
ATOM 5540 C C . LEU C 1 258 ? 30.372 -16.451 33.928 1.00 42.85 236 LEU C C 1
ATOM 5541 O O . LEU C 1 258 ? 29.469 -17.235 34.205 1.00 43.21 236 LEU C O 1
ATOM 5546 N N . VAL C 1 259 ? 30.302 -15.591 32.920 1.00 42.43 237 VAL C N 1
ATOM 5547 C CA . VAL C 1 259 ? 29.106 -15.443 32.084 1.00 41.94 237 VAL C CA 1
ATOM 5548 C C . VAL C 1 259 ? 28.711 -16.736 31.386 1.00 41.99 237 VAL C C 1
ATOM 5549 O O . VAL C 1 259 ? 27.562 -17.133 31.419 1.00 41.71 237 VAL C O 1
ATOM 5553 N N . PHE C 1 260 ? 29.659 -17.399 30.755 1.00 42.51 238 PHE C N 1
ATOM 5554 C CA . PHE C 1 260 ? 29.322 -18.603 29.993 1.00 43.22 238 PHE C CA 1
ATOM 5555 C C . PHE C 1 260 ? 29.216 -19.877 30.832 1.00 44.00 238 PHE C C 1
ATOM 5556 O O . PHE C 1 260 ? 28.790 -20.904 30.324 1.00 43.85 238 PHE C O 1
ATOM 5564 N N . ASP C 1 261 ? 29.564 -19.802 32.111 1.00 45.01 239 ASP C N 1
ATOM 5565 C CA . ASP C 1 261 ? 29.205 -20.869 33.043 1.00 46.11 239 ASP C CA 1
ATOM 5566 C C . ASP C 1 261 ? 27.700 -20.969 33.276 1.00 46.18 239 ASP C C 1
ATOM 5567 O O . ASP C 1 261 ? 27.212 -22.006 33.691 1.00 46.67 239 ASP C O 1
ATOM 5572 N N . GLN C 1 262 ? 26.967 -19.890 33.034 1.00 46.13 240 GLN C N 1
ATOM 5573 C CA . GLN C 1 262 ? 25.513 -19.959 33.044 1.00 45.97 240 GLN C CA 1
ATOM 5574 C C . GLN C 1 262 ? 25.011 -20.541 31.714 1.00 45.58 240 GLN C C 1
ATOM 5575 O O . GLN C 1 262 ? 25.257 -19.976 30.650 1.00 45.36 240 GLN C O 1
ATOM 5581 N N . PRO C 1 263 ? 24.310 -21.687 31.771 1.00 45.02 241 PRO C N 1
ATOM 5582 C CA . PRO C 1 263 ? 23.812 -22.282 30.527 1.00 44.51 241 PRO C CA 1
ATOM 5583 C C . PRO C 1 263 ? 22.770 -21.410 29.824 1.00 43.63 241 PRO C C 1
ATOM 5584 O O . PRO C 1 263 ? 22.572 -21.516 28.612 1.00 43.67 241 PRO C O 1
ATOM 5588 N N . GLY C 1 264 ? 22.100 -20.560 30.587 1.00 42.52 242 GLY C N 1
ATOM 5589 C CA . GLY C 1 264 ? 21.070 -19.688 30.022 1.00 41.68 242 GLY C CA 1
ATOM 5590 C C . GLY C 1 264 ? 21.518 -18.614 29.039 1.00 40.58 242 GLY C C 1
ATOM 5591 O O . GLY C 1 264 ? 20.709 -18.111 28.260 1.00 40.70 242 GLY C O 1
ATOM 5592 N N . VAL C 1 265 ? 22.796 -18.256 29.058 1.00 39.22 243 VAL C N 1
ATOM 5593 C CA . VAL C 1 265 ? 23.271 -17.117 28.277 1.00 38.12 243 VAL C CA 1
ATOM 5594 C C . VAL C 1 265 ? 23.521 -17.491 26.823 1.00 37.36 243 VAL C C 1
ATOM 5595 O O . VAL C 1 265 ? 24.230 -18.442 26.544 1.00 37.06 243 VAL C O 1
ATOM 5599 N N . ALA C 1 266 ? 22.935 -16.724 25.906 1.00 36.60 244 ALA C N 1
ATOM 5600 C CA . ALA C 1 266 ? 23.163 -16.896 24.473 1.00 35.95 244 ALA C CA 1
ATOM 5601 C C . ALA C 1 266 ? 24.362 -16.054 24.033 1.00 35.44 244 ALA C C 1
ATOM 5602 O O . ALA C 1 266 ? 25.302 -16.556 23.420 1.00 35.47 244 ALA C O 1
ATOM 5604 N N . ALA C 1 267 ? 24.346 -14.769 24.356 1.00 34.75 245 ALA C N 1
ATOM 5605 C CA . ALA C 1 267 ? 25.452 -13.890 23.958 1.00 34.09 245 ALA C CA 1
ATOM 5606 C C . ALA C 1 267 ? 25.727 -12.816 25.002 1.00 33.58 245 ALA C C 1
ATOM 5607 O O . ALA C 1 267 ? 24.840 -12.452 25.780 1.00 33.37 245 ALA C O 1
ATOM 5609 N N . ALA C 1 268 ? 26.963 -12.321 25.013 1.00 33.00 246 ALA C N 1
ATOM 5610 C CA . ALA C 1 268 ? 27.315 -11.133 25.773 1.00 32.74 246 ALA C CA 1
ATOM 5611 C C . ALA C 1 268 ? 27.591 -10.023 24.772 1.00 32.67 246 ALA C C 1
ATOM 5612 O O . ALA C 1 268 ? 28.270 -10.259 23.783 1.00 32.31 246 ALA C O 1
ATOM 5614 N N . ILE C 1 269 ? 27.043 -8.827 25.002 1.00 33.10 247 ILE C N 1
ATOM 5615 C CA . ILE C 1 269 ? 27.304 -7.658 24.127 1.00 33.30 247 ILE C CA 1
ATOM 5616 C C . ILE C 1 269 ? 28.543 -6.933 24.635 1.00 33.60 247 ILE C C 1
ATOM 5617 O O . ILE C 1 269 ? 28.642 -6.655 25.818 1.00 34.01 247 ILE C O 1
ATOM 5622 N N . VAL C 1 270 ? 29.498 -6.668 23.758 1.00 34.16 248 VAL C N 1
ATOM 5623 C CA . VAL C 1 270 ? 30.726 -5.964 24.138 1.00 34.79 248 VAL C CA 1
ATOM 5624 C C . VAL C 1 270 ? 30.785 -4.579 23.498 1.00 35.47 248 VAL C C 1
ATOM 5625 O O . VAL C 1 270 ? 30.436 -4.411 22.336 1.00 35.57 248 VAL C O 1
ATOM 5629 N N . GLY C 1 271 ? 31.263 -3.597 24.247 1.00 36.33 249 GLY C N 1
ATOM 5630 C CA . GLY C 1 271 ? 31.202 -2.212 23.807 1.00 37.31 249 GLY C CA 1
ATOM 5631 C C . GLY C 1 271 ? 32.420 -1.654 23.103 1.00 38.06 249 GLY C C 1
ATOM 5632 O O . GLY C 1 271 ? 32.441 -0.480 22.775 1.00 38.62 249 GLY C O 1
ATOM 5633 N N . THR C 1 272 ? 33.422 -2.480 22.839 1.00 38.90 250 THR C N 1
ATOM 5634 C CA . THR C 1 272 ? 34.718 -1.990 22.375 1.00 39.57 250 THR C CA 1
ATOM 5635 C C . THR C 1 272 ? 34.709 -1.544 20.911 1.00 39.84 250 THR C C 1
ATOM 5636 O O . THR C 1 272 ? 34.095 -2.187 20.072 1.00 40.24 250 THR C O 1
ATOM 5640 N N . ILE C 1 273 ? 35.402 -0.448 20.614 1.00 40.24 251 ILE C N 1
ATOM 5641 C CA . ILE C 1 273 ? 35.624 -0.012 19.228 1.00 40.51 251 ILE C CA 1
ATOM 5642 C C . ILE C 1 273 ? 37.092 -0.154 18.787 1.00 40.65 251 ILE C C 1
ATOM 5643 O O . ILE C 1 273 ? 37.401 0.129 17.644 1.00 40.86 251 ILE C O 1
ATOM 5648 N N . ASN C 1 274 ? 37.985 -0.569 19.686 1.00 40.78 252 ASN C N 1
ATOM 5649 C CA . ASN C 1 274 ? 39.390 -0.812 19.348 1.00 40.85 252 ASN C CA 1
ATOM 5650 C C . ASN C 1 274 ? 39.563 -2.198 18.727 1.00 40.61 252 ASN C C 1
ATOM 5651 O O . ASN C 1 274 ? 39.396 -3.200 19.417 1.00 40.55 252 ASN C O 1
ATOM 5656 N N . PRO C 1 275 ? 39.899 -2.267 17.419 1.00 40.37 253 PRO C N 1
ATOM 5657 C CA . PRO C 1 275 ? 39.921 -3.557 16.729 1.00 40.30 253 PRO C CA 1
ATOM 5658 C C . PRO C 1 275 ? 40.774 -4.604 17.410 1.00 40.23 253 PRO C C 1
ATOM 5659 O O . PRO C 1 275 ? 40.404 -5.768 17.416 1.00 39.99 253 PRO C O 1
ATOM 5663 N N . LEU C 1 276 ? 41.894 -4.191 17.990 1.00 40.57 254 LEU C N 1
ATOM 5664 C CA . LEU C 1 276 ? 42.781 -5.123 18.691 1.00 40.81 254 LEU C CA 1
ATOM 5665 C C . LEU C 1 276 ? 42.106 -5.690 19.948 1.00 40.97 254 LEU C C 1
ATOM 5666 O O . LEU C 1 276 ? 42.169 -6.894 20.180 1.00 40.85 254 LEU C O 1
ATOM 5671 N N . HIS C 1 277 ? 41.452 -4.829 20.739 1.00 41.27 255 HIS C N 1
ATOM 5672 C CA . HIS C 1 277 ? 40.680 -5.298 21.904 1.00 41.63 255 HIS C CA 1
ATOM 5673 C C . HIS C 1 277 ? 39.518 -6.200 21.462 1.00 40.67 255 HIS C C 1
ATOM 5674 O O . HIS C 1 277 ? 39.149 -7.096 22.189 1.00 40.71 255 HIS C O 1
ATOM 5681 N N . LEU C 1 278 ? 38.943 -5.964 20.285 1.00 39.96 256 LEU C N 1
ATOM 5682 C CA . LEU C 1 278 ? 37.846 -6.806 19.793 1.00 39.34 256 LEU C CA 1
ATOM 5683 C C . LEU C 1 278 ? 38.351 -8.183 19.463 1.00 39.17 256 LEU C C 1
ATOM 5684 O O . LEU C 1 278 ? 37.725 -9.152 19.818 1.00 39.28 256 LEU C O 1
ATOM 5689 N N . ALA C 1 279 ? 39.477 -8.267 18.768 1.00 39.27 257 ALA C N 1
ATOM 5690 C CA . ALA C 1 279 ? 40.065 -9.562 18.392 1.00 39.25 257 ALA C CA 1
ATOM 5691 C C . ALA C 1 279 ? 40.464 -10.325 19.650 1.00 39.43 257 ALA C C 1
ATOM 5692 O O . ALA C 1 279 ? 40.272 -11.541 19.741 1.00 39.25 257 ALA C O 1
ATOM 5694 N N . HIS C 1 280 ? 41.003 -9.596 20.623 1.00 39.69 258 HIS C N 1
ATOM 5695 C CA . HIS C 1 280 ? 41.354 -10.169 21.906 1.00 40.14 258 HIS C CA 1
ATOM 5696 C C . HIS C 1 280 ? 40.111 -10.683 22.627 1.00 39.84 258 HIS C C 1
ATOM 5697 O O . HIS C 1 280 ? 40.076 -11.833 23.061 1.00 39.88 258 HIS C O 1
ATOM 5704 N N . ASN C 1 281 ? 39.091 -9.834 22.755 1.00 39.37 259 ASN C N 1
ATOM 5705 C CA . ASN C 1 281 ? 37.846 -10.244 23.396 1.00 39.09 259 ASN C CA 1
ATOM 5706 C C . ASN C 1 281 ? 37.346 -11.560 22.787 1.00 38.82 259 ASN C C 1
ATOM 5707 O O . ASN C 1 281 ? 37.004 -12.495 23.510 1.00 38.42 259 ASN C O 1
ATOM 5712 N N . VAL C 1 282 ? 37.330 -11.620 21.457 1.00 38.55 260 VAL C N 1
ATOM 5713 C CA . VAL C 1 282 ? 36.841 -12.786 20.746 1.00 38.60 260 VAL C CA 1
ATOM 5714 C C . VAL C 1 282 ? 37.694 -14.012 21.064 1.00 39.04 260 VAL C C 1
ATOM 5715 O O . VAL C 1 282 ? 37.184 -15.109 21.239 1.00 38.90 260 VAL C O 1
ATOM 5719 N N . ALA C 1 283 ? 38.997 -13.816 21.150 1.00 39.63 261 ALA C N 1
ATOM 5720 C CA . ALA C 1 283 ? 39.896 -14.897 21.482 1.00 40.14 261 ALA C CA 1
ATOM 5721 C C . ALA C 1 283 ? 39.568 -15.468 22.866 1.00 40.75 261 ALA C C 1
ATOM 5722 O O . ALA C 1 283 ? 39.415 -16.681 23.032 1.00 40.69 261 ALA C O 1
ATOM 5724 N N . MET C 1 284 ? 39.441 -14.582 23.848 1.00 41.67 262 MET C N 1
ATOM 5725 C CA . MET C 1 284 ? 39.159 -14.991 25.219 1.00 42.44 262 MET C CA 1
ATOM 5726 C C . MET C 1 284 ? 37.817 -15.682 25.339 1.00 42.85 262 MET C C 1
ATOM 5727 O O . MET C 1 284 ? 37.681 -16.582 26.151 1.00 43.02 262 MET C O 1
ATOM 5732 N N . ALA C 1 285 ? 36.834 -15.262 24.539 1.00 43.43 263 ALA C N 1
ATOM 5733 C CA . ALA C 1 285 ? 35.498 -15.877 24.561 1.00 43.96 263 ALA C CA 1
ATOM 5734 C C . ALA C 1 285 ? 35.533 -17.294 24.008 1.00 44.52 263 ALA C C 1
ATOM 5735 O O . ALA C 1 285 ? 34.847 -18.182 24.515 1.00 44.39 263 ALA C O 1
ATOM 5737 N N . ALA C 1 286 ? 36.333 -17.498 22.965 1.00 45.41 264 ALA C N 1
ATOM 5738 C CA . ALA C 1 286 ? 36.515 -18.822 22.381 1.00 46.21 264 ALA C CA 1
ATOM 5739 C C . ALA C 1 286 ? 37.198 -19.756 23.386 1.00 47.22 264 ALA C C 1
ATOM 5740 O O . ALA C 1 286 ? 36.819 -20.929 23.513 1.00 47.25 264 ALA C O 1
ATOM 5742 N N . GLN C 1 287 ? 38.189 -19.221 24.106 1.00 48.48 265 GLN C N 1
ATOM 5743 C CA . GLN C 1 287 ? 38.915 -19.981 25.139 1.00 49.56 265 GLN C CA 1
ATOM 5744 C C . GLN C 1 287 ? 38.028 -20.353 26.321 1.00 50.30 265 GLN C C 1
ATOM 5745 O O . GLN C 1 287 ? 38.139 -21.466 26.848 1.00 50.75 265 GLN C O 1
ATOM 5751 N N . ALA C 1 288 ? 37.155 -19.427 26.728 1.00 50.97 266 ALA C N 1
ATOM 5752 C CA . ALA C 1 288 ? 36.208 -19.662 27.816 1.00 51.35 266 ALA C CA 1
ATOM 5753 C C . ALA C 1 288 ? 35.186 -20.743 27.472 1.00 52.01 266 ALA C C 1
ATOM 5754 O O . ALA C 1 288 ? 34.736 -21.469 28.351 1.00 52.29 266 ALA C O 1
ATOM 5756 N N . LEU C 1 289 ? 34.824 -20.847 26.196 1.00 52.84 267 LEU C N 1
ATOM 5757 C CA . LEU C 1 289 ? 33.844 -21.842 25.745 1.00 53.46 267 LEU C CA 1
ATOM 5758 C C . LEU C 1 289 ? 34.477 -23.191 25.342 1.00 54.36 267 LEU C C 1
ATOM 5759 O O . LEU C 1 289 ? 33.754 -24.158 25.135 1.00 54.37 267 LEU C O 1
ATOM 5764 N N . LYS C 1 290 ? 35.813 -23.241 25.254 1.00 55.44 268 LYS C N 1
ATOM 5765 C CA . LYS C 1 290 ? 36.578 -24.423 24.804 1.00 56.17 268 LYS C CA 1
ATOM 5766 C C . LYS C 1 290 ? 35.812 -25.296 23.825 1.00 56.53 268 LYS C C 1
ATOM 5767 O O . LYS C 1 290 ? 36.086 -25.261 22.629 1.00 57.17 268 LYS C O 1
ATOM 5773 N N . TYR D 1 19 ? 103.897 -22.421 -4.661 1.00 51.97 -3 TYR D N 1
ATOM 5774 C CA . TYR D 1 19 ? 103.555 -21.371 -3.650 1.00 51.94 -3 TYR D CA 1
ATOM 5775 C C . TYR D 1 19 ? 103.708 -19.975 -4.249 1.00 51.18 -3 TYR D C 1
ATOM 5776 O O . TYR D 1 19 ? 103.416 -18.986 -3.579 1.00 51.08 -3 TYR D O 1
ATOM 5785 N N . PHE D 1 20 ? 104.172 -19.890 -5.500 1.00 50.28 -2 PHE D N 1
ATOM 5786 C CA . PHE D 1 20 ? 104.178 -18.605 -6.217 1.00 49.35 -2 PHE D CA 1
ATOM 5787 C C . PHE D 1 20 ? 102.763 -18.122 -6.484 1.00 49.22 -2 PHE D C 1
ATOM 5788 O O . PHE D 1 20 ? 102.534 -16.922 -6.581 1.00 48.81 -2 PHE D O 1
ATOM 5796 N N . GLN D 1 21 ? 101.802 -19.050 -6.521 1.00 49.37 -1 GLN D N 1
ATOM 5797 C CA . GLN D 1 21 ? 100.444 -18.735 -6.989 1.00 49.21 -1 GLN D CA 1
ATOM 5798 C C . GLN D 1 21 ? 99.672 -17.988 -5.872 1.00 49.75 -1 GLN D C 1
ATOM 5799 O O . GLN D 1 21 ? 98.601 -18.352 -5.441 1.00 49.73 -1 GLN D O 1
ATOM 5805 N N . SER D 1 22 ? 100.298 -16.937 -5.374 1.00 50.76 0 SER D N 1
ATOM 5806 C CA . SER D 1 22 ? 99.588 -15.829 -4.774 1.00 51.38 0 SER D CA 1
ATOM 5807 C C . SER D 1 22 ? 100.070 -14.581 -5.546 1.00 52.03 0 SER D C 1
ATOM 5808 O O . SER D 1 22 ? 100.388 -13.498 -5.015 1.00 52.11 0 SER D O 1
ATOM 5811 N N . MET D 1 23 ? 100.141 -14.834 -6.852 1.00 52.22 1 MET D N 1
ATOM 5812 C CA . MET D 1 23 ? 99.952 -13.849 -7.876 1.00 52.40 1 MET D CA 1
ATOM 5813 C C . MET D 1 23 ? 98.465 -13.516 -7.984 1.00 52.44 1 MET D C 1
ATOM 5814 O O . MET D 1 23 ? 98.059 -12.815 -8.896 1.00 52.82 1 MET D O 1
ATOM 5819 N N . ILE D 1 24 ? 97.647 -14.045 -7.082 1.00 52.61 2 ILE D N 1
ATOM 5820 C CA . ILE D 1 24 ? 96.263 -13.616 -6.946 1.00 52.95 2 ILE D CA 1
ATOM 5821 C C . ILE D 1 24 ? 96.113 -12.866 -5.619 1.00 54.04 2 ILE D C 1
ATOM 5822 O O . ILE D 1 24 ? 95.130 -13.010 -4.899 1.00 53.57 2 ILE D O 1
ATOM 5827 N N . ARG D 1 25 ? 97.119 -12.039 -5.346 1.00 55.72 3 ARG D N 1
ATOM 5828 C CA . ARG D 1 25 ? 97.289 -11.279 -4.105 1.00 56.87 3 ARG D CA 1
ATOM 5829 C C . ARG D 1 25 ? 96.223 -10.186 -3.944 1.00 57.35 3 ARG D C 1
ATOM 5830 O O . ARG D 1 25 ? 95.510 -10.143 -2.942 1.00 57.37 3 ARG D O 1
ATOM 5838 N N . ASP D 1 26 ? 96.125 -9.300 -4.931 1.00 58.27 4 ASP D N 1
ATOM 5839 C CA . ASP D 1 26 ? 95.114 -8.230 -4.918 1.00 58.39 4 ASP D CA 1
ATOM 5840 C C . ASP D 1 26 ? 93.767 -8.821 -5.308 1.00 57.40 4 ASP D C 1
ATOM 5841 O O . ASP D 1 26 ? 93.621 -9.359 -6.412 1.00 57.56 4 ASP D O 1
ATOM 5846 N N . THR D 1 27 ? 92.791 -8.723 -4.411 1.00 56.14 5 THR D N 1
ATOM 5847 C CA . THR D 1 27 ? 91.449 -9.229 -4.665 1.00 55.12 5 THR D CA 1
ATOM 5848 C C . THR D 1 27 ? 90.417 -8.142 -4.392 1.00 54.23 5 THR D C 1
ATOM 5849 O O . THR D 1 27 ? 90.775 -7.047 -3.975 1.00 54.08 5 THR D O 1
ATOM 5853 N N . LEU D 1 28 ? 89.141 -8.454 -4.622 1.00 53.13 6 LEU D N 1
ATOM 5854 C CA . LEU D 1 28 ? 88.057 -7.485 -4.472 1.00 52.26 6 LEU D CA 1
ATOM 5855 C C . LEU D 1 28 ? 87.190 -7.716 -3.231 1.00 51.37 6 LEU D C 1
ATOM 5856 O O . LEU D 1 28 ? 86.160 -7.078 -3.080 1.00 51.22 6 LEU D O 1
ATOM 5861 N N . HIS D 1 29 ? 87.615 -8.599 -2.337 1.00 50.55 7 HIS D N 1
ATOM 5862 C CA . HIS D 1 29 ? 86.779 -9.032 -1.208 1.00 49.86 7 HIS D CA 1
ATOM 5863 C C . HIS D 1 29 ? 86.222 -7.886 -0.372 1.00 49.58 7 HIS D C 1
ATOM 5864 O O . HIS D 1 29 ? 85.059 -7.919 0.039 1.00 49.58 7 HIS D O 1
ATOM 5871 N N . ASP D 1 30 ? 87.052 -6.874 -0.136 1.00 49.22 8 ASP D N 1
ATOM 5872 C CA . ASP D 1 30 ? 86.690 -5.733 0.726 1.00 49.00 8 ASP D CA 1
ATOM 5873 C C . ASP D 1 30 ? 86.247 -4.484 -0.053 1.00 48.08 8 ASP D C 1
ATOM 5874 O O . ASP D 1 30 ? 86.265 -3.368 0.476 1.00 48.28 8 ASP D O 1
ATOM 5879 N N . LEU D 1 31 ? 85.853 -4.672 -1.309 1.00 46.71 9 LEU D N 1
ATOM 5880 C CA . LEU D 1 31 ? 85.440 -3.561 -2.157 1.00 45.45 9 LEU D CA 1
ATOM 5881 C C . LEU D 1 31 ? 83.993 -3.710 -2.648 1.00 44.51 9 LEU D C 1
ATOM 5882 O O . LEU D 1 31 ? 83.560 -2.958 -3.542 1.00 44.29 9 LEU D O 1
ATOM 5887 N N . HIS D 1 32 ? 83.248 -4.665 -2.072 1.00 43.35 10 HIS D N 1
ATOM 5888 C CA . HIS D 1 32 ? 81.848 -4.859 -2.451 1.00 42.64 10 HIS D CA 1
ATOM 5889 C C . HIS D 1 32 ? 81.050 -3.571 -2.219 1.00 42.54 10 HIS D C 1
ATOM 5890 O O . HIS D 1 32 ? 81.323 -2.829 -1.289 1.00 42.68 10 HIS D O 1
ATOM 5897 N N . ARG D 1 33 ? 80.084 -3.304 -3.094 1.00 42.34 11 ARG D N 1
ATOM 5898 C CA . ARG D 1 33 ? 79.334 -2.040 -3.113 1.00 41.75 11 ARG D CA 1
ATOM 5899 C C . ARG D 1 33 ? 77.864 -2.381 -3.350 1.00 41.45 11 ARG D C 1
ATOM 5900 O O . ARG D 1 33 ? 77.562 -3.382 -4.005 1.00 41.62 11 ARG D O 1
ATOM 5908 N N . PRO D 1 34 ? 76.944 -1.556 -2.838 1.00 40.81 12 PRO D N 1
ATOM 5909 C CA . PRO D 1 34 ? 75.539 -1.840 -3.118 1.00 40.34 12 PRO D CA 1
ATOM 5910 C C . PRO D 1 34 ? 75.148 -1.443 -4.546 1.00 39.67 12 PRO D C 1
ATOM 5911 O O . PRO D 1 34 ? 75.671 -0.464 -5.090 1.00 39.56 12 PRO D O 1
ATOM 5915 N N . LEU D 1 35 ? 74.244 -2.218 -5.139 1.00 38.97 13 LEU D N 1
ATOM 5916 C CA . LEU D 1 35 ? 73.721 -1.937 -6.475 1.00 38.48 13 LEU D CA 1
ATOM 5917 C C . LEU D 1 35 ? 72.424 -1.137 -6.321 1.00 38.58 13 LEU D C 1
ATOM 5918 O O . LEU D 1 35 ? 71.319 -1.709 -6.218 1.00 38.50 13 LEU D O 1
ATOM 5923 N N . GLY D 1 36 ? 72.565 0.186 -6.282 1.00 38.67 14 GLY D N 1
ATOM 5924 C CA . GLY D 1 36 ? 71.423 1.074 -6.065 1.00 38.78 14 GLY D CA 1
ATOM 5925 C C . GLY D 1 36 ? 70.669 0.702 -4.787 1.00 39.03 14 GLY D C 1
ATOM 5926 O O . GLY D 1 36 ? 71.282 0.280 -3.783 1.00 38.66 14 GLY D O 1
ATOM 5927 N N . ASP D 1 37 ? 69.341 0.827 -4.832 1.00 39.28 15 ASP D N 1
ATOM 5928 C CA . ASP D 1 37 ? 68.490 0.514 -3.681 1.00 39.65 15 ASP D CA 1
ATOM 5929 C C . ASP D 1 37 ? 67.899 -0.884 -3.745 1.00 39.20 15 ASP D C 1
ATOM 5930 O O . ASP D 1 37 ? 66.848 -1.119 -3.156 1.00 39.21 15 ASP D O 1
ATOM 5935 N N . THR D 1 38 ? 68.572 -1.812 -4.435 1.00 38.82 16 THR D N 1
ATOM 5936 C CA . THR D 1 38 ? 68.068 -3.179 -4.564 1.00 38.35 16 THR D CA 1
ATOM 5937 C C . THR D 1 38 ? 68.329 -4.028 -3.345 1.00 38.00 16 THR D C 1
ATOM 5938 O O . THR D 1 38 ? 67.707 -5.057 -3.185 1.00 37.96 16 THR D O 1
ATOM 5942 N N . GLY D 1 39 ? 69.269 -3.612 -2.507 1.00 37.92 17 GLY D N 1
ATOM 5943 C CA . GLY D 1 39 ? 69.704 -4.428 -1.366 1.00 38.01 17 GLY D CA 1
ATOM 5944 C C . GLY D 1 39 ? 70.676 -5.551 -1.721 1.00 37.83 17 GLY D C 1
ATOM 5945 O O . GLY D 1 39 ? 70.955 -6.420 -0.883 1.00 38.19 17 GLY D O 1
ATOM 5946 N N . LEU D 1 40 ? 71.174 -5.542 -2.958 1.00 37.15 18 LEU D N 1
ATOM 5947 C CA . LEU D 1 40 ? 72.204 -6.467 -3.394 1.00 36.51 18 LEU D CA 1
ATOM 5948 C C . LEU D 1 40 ? 73.571 -5.788 -3.262 1.00 36.07 18 LEU D C 1
ATOM 5949 O O . LEU D 1 40 ? 73.723 -4.612 -3.632 1.00 35.98 18 LEU D O 1
ATOM 5954 N N . ALA D 1 41 ? 74.553 -6.526 -2.733 1.00 35.41 19 ALA D N 1
ATOM 5955 C CA . ALA D 1 41 ? 75.942 -6.057 -2.638 1.00 34.61 19 ALA D CA 1
ATOM 5956 C C . ALA D 1 41 ? 76.787 -6.827 -3.655 1.00 34.11 19 ALA D C 1
ATOM 5957 O O . ALA D 1 41 ? 76.743 -8.057 -3.708 1.00 34.39 19 ALA D O 1
ATOM 5959 N N . VAL D 1 42 ? 77.552 -6.108 -4.467 1.00 33.32 20 VAL D N 1
ATOM 5960 C CA . VAL D 1 42 ? 78.248 -6.718 -5.589 1.00 32.54 20 VAL D CA 1
ATOM 5961 C C . VAL D 1 42 ? 79.705 -6.287 -5.659 1.00 32.32 20 VAL D C 1
ATOM 5962 O O . VAL D 1 42 ? 80.053 -5.148 -5.351 1.00 32.55 20 VAL D O 1
ATOM 5966 N N . SER D 1 43 ? 80.564 -7.202 -6.079 1.00 31.76 21 SER D N 1
ATOM 5967 C CA . SER D 1 43 ? 81.946 -6.856 -6.411 1.00 31.34 21 SER D CA 1
ATOM 5968 C C . SER D 1 43 ? 81.966 -5.827 -7.543 1.00 30.98 21 SER D C 1
ATOM 5969 O O . SER D 1 43 ? 81.098 -5.838 -8.395 1.00 31.37 21 SER D O 1
ATOM 5972 N N . PRO D 1 44 ? 82.956 -4.933 -7.560 1.00 30.62 22 PRO D N 1
ATOM 5973 C CA . PRO D 1 44 ? 83.074 -3.903 -8.600 1.00 30.20 22 PRO D CA 1
ATOM 5974 C C . PRO D 1 44 ? 83.401 -4.437 -9.984 1.00 29.94 22 PRO D C 1
ATOM 5975 O O . PRO D 1 44 ? 83.343 -3.679 -10.964 1.00 29.99 22 PRO D O 1
ATOM 5979 N N . LEU D 1 45 ? 83.787 -5.711 -10.063 1.00 29.46 23 LEU D N 1
ATOM 5980 C CA . LEU D 1 45 ? 83.862 -6.401 -11.341 1.00 28.93 23 LEU D CA 1
ATOM 5981 C C . LEU D 1 45 ? 82.897 -7.561 -11.299 1.00 28.71 23 LEU D C 1
ATOM 5982 O O . LEU D 1 45 ? 82.726 -8.209 -10.255 1.00 28.73 23 LEU D O 1
ATOM 5987 N N . GLY D 1 46 ? 82.261 -7.794 -12.443 1.00 28.45 24 GLY D N 1
ATOM 5988 C CA . GLY D 1 46 ? 81.383 -8.942 -12.648 1.00 28.20 24 GLY D CA 1
ATOM 5989 C C . GLY D 1 46 ? 81.890 -9.761 -13.805 1.00 27.89 24 GLY D C 1
ATOM 5990 O O . GLY D 1 46 ? 82.492 -9.242 -14.733 1.00 27.39 24 GLY D O 1
ATOM 5991 N N . LEU D 1 47 ? 81.606 -11.031 -13.764 1.00 28.08 25 LEU D N 1
ATOM 5992 C CA . LEU D 1 47 ? 82.094 -11.941 -14.745 1.00 28.16 25 LEU D CA 1
ATOM 5993 C C . LEU D 1 47 ? 81.082 -12.139 -15.814 1.00 28.38 25 LEU D C 1
ATOM 5994 O O . LEU D 1 47 ? 80.025 -12.593 -15.551 1.00 28.62 25 LEU D O 1
ATOM 5999 N N . GLY D 1 48 ? 81.431 -11.807 -17.035 1.00 28.74 26 GLY D N 1
ATOM 6000 C CA . GLY D 1 48 ? 80.549 -11.962 -18.149 1.00 29.11 26 GLY D CA 1
ATOM 6001 C C . GLY D 1 48 ? 80.738 -13.262 -18.850 1.00 29.32 26 GLY D C 1
ATOM 6002 O O . GLY D 1 48 ? 81.793 -13.796 -18.851 1.00 29.35 26 GLY D O 1
ATOM 6003 N N . THR D 1 49 ? 79.694 -13.752 -19.475 1.00 29.93 27 THR D N 1
ATOM 6004 C CA . THR D 1 49 ? 79.640 -15.127 -19.882 1.00 30.44 27 THR D CA 1
ATOM 6005 C C . THR D 1 49 ? 79.218 -15.328 -21.284 1.00 30.51 27 THR D C 1
ATOM 6006 O O . THR D 1 49 ? 78.721 -16.351 -21.604 1.00 30.11 27 THR D O 1
ATOM 6010 N N . VAL D 1 50 ? 79.416 -14.346 -22.126 1.00 31.15 28 VAL D N 1
ATOM 6011 C CA . VAL D 1 50 ? 79.075 -14.477 -23.517 1.00 31.60 28 VAL D CA 1
ATOM 6012 C C . VAL D 1 50 ? 79.869 -15.557 -24.147 1.00 32.18 28 VAL D C 1
ATOM 6013 O O . VAL D 1 50 ? 79.389 -16.291 -24.952 1.00 31.81 28 VAL D O 1
ATOM 6017 N N . LYS D 1 51 ? 81.134 -15.617 -23.794 1.00 33.01 29 LYS D N 1
ATOM 6018 C CA . LYS D 1 51 ? 82.037 -16.586 -24.410 1.00 33.50 29 LYS D CA 1
ATOM 6019 C C . LYS D 1 51 ? 81.823 -17.998 -23.923 1.00 34.10 29 LYS D C 1
ATOM 6020 O O . LYS D 1 51 ? 82.433 -18.910 -24.458 1.00 34.33 29 LYS D O 1
ATOM 6026 N N . PHE D 1 52 ? 80.978 -18.188 -22.916 1.00 34.91 30 PHE D N 1
ATOM 6027 C CA . PHE D 1 52 ? 80.605 -19.543 -22.483 1.00 35.69 30 PHE D CA 1
ATOM 6028 C C . PHE D 1 52 ? 79.675 -20.250 -23.490 1.00 36.82 30 PHE D C 1
ATOM 6029 O O . PHE D 1 52 ? 79.615 -21.470 -23.526 1.00 37.11 30 PHE D O 1
ATOM 6037 N N . GLY D 1 53 ? 78.897 -19.487 -24.247 1.00 37.87 31 GLY D N 1
ATOM 6038 C CA . GLY D 1 53 ? 78.057 -20.027 -25.328 1.00 38.66 31 GLY D CA 1
ATOM 6039 C C . GLY D 1 53 ? 78.535 -19.255 -26.509 1.00 39.45 31 GLY D C 1
ATOM 6040 O O . GLY D 1 53 ? 79.616 -18.686 -26.459 1.00 40.13 31 GLY D O 1
ATOM 6041 N N . ARG D 1 54 ? 77.766 -19.190 -27.571 1.00 40.59 32 ARG D N 1
ATOM 6042 C CA . ARG D 1 54 ? 78.156 -18.303 -28.668 1.00 41.55 32 ARG D CA 1
ATOM 6043 C C . ARG D 1 54 ? 79.552 -18.645 -29.232 1.00 41.61 32 ARG D C 1
ATOM 6044 O O . ARG D 1 54 ? 80.571 -18.047 -28.848 1.00 41.68 32 ARG D O 1
ATOM 6052 N N . THR D 1 65 ? 87.090 -18.694 -29.405 1.00 60.90 43 THR D N 1
ATOM 6053 C CA . THR D 1 65 ? 87.007 -20.090 -28.938 1.00 60.83 43 THR D CA 1
ATOM 6054 C C . THR D 1 65 ? 86.387 -20.213 -27.528 1.00 60.09 43 THR D C 1
ATOM 6055 O O . THR D 1 65 ? 86.633 -19.377 -26.637 1.00 60.21 43 THR D O 1
ATOM 6059 N N . ILE D 1 66 ? 85.597 -21.277 -27.354 1.00 58.84 44 ILE D N 1
ATOM 6060 C CA . ILE D 1 66 ? 84.732 -21.457 -26.185 1.00 57.62 44 ILE D CA 1
ATOM 6061 C C . ILE D 1 66 ? 85.421 -22.302 -25.138 1.00 56.51 44 ILE D C 1
ATOM 6062 O O . ILE D 1 66 ? 86.031 -23.290 -25.467 1.00 56.47 44 ILE D O 1
ATOM 6067 N N . PRO D 1 67 ? 85.320 -21.921 -23.868 1.00 55.41 45 PRO D N 1
ATOM 6068 C CA . PRO D 1 67 ? 85.907 -22.752 -22.828 1.00 54.89 45 PRO D CA 1
ATOM 6069 C C . PRO D 1 67 ? 85.287 -24.146 -22.672 1.00 54.47 45 PRO D C 1
ATOM 6070 O O . PRO D 1 67 ? 84.077 -24.300 -22.630 1.00 54.36 45 PRO D O 1
ATOM 6074 N N . ASP D 1 68 ? 86.163 -25.140 -22.650 1.00 54.13 46 ASP D N 1
ATOM 6075 C CA . ASP D 1 68 ? 85.963 -26.434 -22.008 1.00 53.92 46 ASP D CA 1
ATOM 6076 C C . ASP D 1 68 ? 85.305 -26.390 -20.607 1.00 53.31 46 ASP D C 1
ATOM 6077 O O . ASP D 1 68 ? 85.644 -25.536 -19.784 1.00 53.09 46 ASP D O 1
ATOM 6082 N N . ASP D 1 69 ? 84.372 -27.312 -20.333 1.00 52.79 47 ASP D N 1
ATOM 6083 C CA . ASP D 1 69 ? 83.696 -27.372 -19.012 1.00 52.34 47 ASP D CA 1
ATOM 6084 C C . ASP D 1 69 ? 84.692 -27.255 -17.861 1.00 52.03 47 ASP D C 1
ATOM 6085 O O . ASP D 1 69 ? 84.364 -26.779 -16.776 1.00 52.11 47 ASP D O 1
ATOM 6090 N N . ARG D 1 70 ? 85.903 -27.731 -18.105 1.00 51.77 48 ARG D N 1
ATOM 6091 C CA . ARG D 1 70 ? 86.991 -27.677 -17.142 1.00 51.53 48 ARG D CA 1
ATOM 6092 C C . ARG D 1 70 ? 87.492 -26.231 -16.995 1.00 50.16 48 ARG D C 1
ATOM 6093 O O . ARG D 1 70 ? 87.612 -25.700 -15.887 1.00 49.85 48 ARG D O 1
ATOM 6101 N N . GLU D 1 71 ? 87.804 -25.619 -18.132 1.00 48.61 49 GLU D N 1
ATOM 6102 C CA . GLU D 1 71 ? 88.259 -24.236 -18.176 1.00 47.47 49 GLU D CA 1
ATOM 6103 C C . GLU D 1 71 ? 87.229 -23.268 -17.563 1.00 46.03 49 GLU D C 1
ATOM 6104 O O . GLU D 1 71 ? 87.595 -22.283 -16.912 1.00 45.73 49 GLU D O 1
ATOM 6110 N N . ALA D 1 72 ? 85.949 -23.567 -17.764 1.00 44.29 50 ALA D N 1
ATOM 6111 C CA . ALA D 1 72 ? 84.880 -22.734 -17.271 1.00 43.12 50 ALA D CA 1
ATOM 6112 C C . ALA D 1 72 ? 84.704 -22.842 -15.766 1.00 42.27 50 ALA D C 1
ATOM 6113 O O . ALA D 1 72 ? 84.460 -21.843 -15.092 1.00 42.27 50 ALA D O 1
ATOM 6115 N N . ALA D 1 73 ? 84.802 -24.055 -15.235 1.00 41.36 51 ALA D N 1
ATOM 6116 C CA . ALA D 1 73 ? 84.724 -24.267 -13.781 1.00 40.62 51 ALA D CA 1
ATOM 6117 C C . ALA D 1 73 ? 85.918 -23.637 -13.075 1.00 40.08 51 ALA D C 1
ATOM 6118 O O . ALA D 1 73 ? 85.795 -23.159 -11.948 1.00 40.20 51 ALA D O 1
ATOM 6120 N N . ASP D 1 74 ? 87.068 -23.647 -13.744 1.00 39.35 52 ASP D N 1
ATOM 6121 C CA . ASP D 1 74 ? 88.292 -23.041 -13.221 1.00 39.06 52 ASP D CA 1
ATOM 6122 C C . ASP D 1 74 ? 88.197 -21.515 -13.206 1.00 38.40 52 ASP D C 1
ATOM 6123 O O . ASP D 1 74 ? 88.699 -20.865 -12.286 1.00 38.34 52 ASP D O 1
ATOM 6128 N N . LEU D 1 75 ? 87.565 -20.950 -14.233 1.00 37.69 53 LEU D N 1
ATOM 6129 C CA . LEU D 1 75 ? 87.391 -19.499 -14.336 1.00 36.93 53 LEU D CA 1
ATOM 6130 C C . LEU D 1 75 ? 86.463 -18.992 -13.227 1.00 36.21 53 LEU D C 1
ATOM 6131 O O . LEU D 1 75 ? 86.720 -17.959 -12.600 1.00 36.06 53 LEU D O 1
ATOM 6136 N N . LEU D 1 76 ? 85.398 -19.736 -12.965 1.00 35.58 54 LEU D N 1
ATOM 6137 C CA . LEU D 1 76 ? 84.477 -19.400 -11.869 1.00 35.21 54 LEU D CA 1
ATOM 6138 C C . LEU D 1 76 ? 85.175 -19.516 -10.508 1.00 34.80 54 LEU D C 1
ATOM 6139 O O . LEU D 1 76 ? 85.034 -18.651 -9.642 1.00 34.80 54 LEU D O 1
ATOM 6144 N N . ALA D 1 77 ? 85.939 -20.589 -10.336 1.00 34.43 55 ALA D N 1
ATOM 6145 C CA . ALA D 1 77 ? 86.627 -20.848 -9.082 1.00 34.00 55 ALA D CA 1
ATOM 6146 C C . ALA D 1 77 ? 87.643 -19.752 -8.787 1.00 33.92 55 ALA D C 1
ATOM 6147 O O . ALA D 1 77 ? 87.756 -19.285 -7.646 1.00 34.00 55 ALA D O 1
ATOM 6149 N N . LEU D 1 78 ? 88.380 -19.348 -9.820 1.00 33.66 56 LEU D N 1
ATOM 6150 C CA . LEU D 1 78 ? 89.353 -18.267 -9.698 1.00 33.54 56 LEU D CA 1
ATOM 6151 C C . LEU D 1 78 ? 88.663 -16.935 -9.445 1.00 33.93 56 LEU D C 1
ATOM 6152 O O . LEU D 1 78 ? 89.137 -16.135 -8.643 1.00 34.18 56 LEU D O 1
ATOM 6157 N N . ALA D 1 79 ? 87.552 -16.697 -10.136 1.00 34.21 57 ALA D N 1
ATOM 6158 C CA . ALA D 1 79 ? 86.786 -15.452 -9.956 1.00 34.48 57 ALA D CA 1
ATOM 6159 C C . ALA D 1 79 ? 86.375 -15.313 -8.502 1.00 34.73 57 ALA D C 1
ATOM 6160 O O . ALA D 1 79 ? 86.469 -14.242 -7.908 1.00 34.34 57 ALA D O 1
ATOM 6162 N N . ARG D 1 80 ? 85.921 -16.428 -7.946 1.00 35.44 58 ARG D N 1
ATOM 6163 C CA . ARG D 1 80 ? 85.464 -16.478 -6.576 1.00 36.28 58 ARG D CA 1
ATOM 6164 C C . ARG D 1 80 ? 86.574 -16.092 -5.578 1.00 36.04 58 ARG D C 1
ATOM 6165 O O . ARG D 1 80 ? 86.387 -15.190 -4.743 1.00 36.04 58 ARG D O 1
ATOM 6173 N N . ASP D 1 81 ? 87.724 -16.760 -5.694 1.00 35.71 59 ASP D N 1
ATOM 6174 C CA . ASP D 1 81 ? 88.897 -16.462 -4.851 1.00 35.47 59 ASP D CA 1
ATOM 6175 C C . ASP D 1 81 ? 89.464 -15.061 -5.112 1.00 34.75 59 ASP D C 1
ATOM 6176 O O . ASP D 1 81 ? 90.260 -14.554 -4.311 1.00 34.96 59 ASP D O 1
ATOM 6181 N N . LEU D 1 82 ? 89.089 -14.460 -6.241 1.00 33.69 60 LEU D N 1
ATOM 6182 C CA . LEU D 1 82 ? 89.494 -13.092 -6.567 1.00 32.97 60 LEU D CA 1
ATOM 6183 C C . LEU D 1 82 ? 88.488 -12.069 -5.978 1.00 32.48 60 LEU D C 1
ATOM 6184 O O . LEU D 1 82 ? 88.635 -10.849 -6.151 1.00 32.07 60 LEU D O 1
ATOM 6189 N N . GLY D 1 83 ? 87.467 -12.568 -5.285 1.00 31.85 61 GLY D N 1
ATOM 6190 C CA . GLY D 1 83 ? 86.474 -11.707 -4.647 1.00 31.38 61 GLY D CA 1
ATOM 6191 C C . GLY D 1 83 ? 85.288 -11.304 -5.519 1.00 31.04 61 GLY D C 1
ATOM 6192 O O . GLY D 1 83 ? 84.492 -10.440 -5.129 1.00 30.84 61 GLY D O 1
ATOM 6193 N N . ILE D 1 84 ? 85.142 -11.930 -6.687 1.00 30.56 62 ILE D N 1
ATOM 6194 C CA . ILE D 1 84 ? 84.012 -11.625 -7.565 1.00 30.11 62 ILE D CA 1
ATOM 6195 C C . ILE D 1 84 ? 82.808 -12.447 -7.137 1.00 29.92 62 ILE D C 1
ATOM 6196 O O . ILE D 1 84 ? 82.932 -13.648 -6.876 1.00 30.33 62 ILE D O 1
ATOM 6201 N N . ASN D 1 85 ? 81.653 -11.793 -7.034 1.00 29.44 63 ASN D N 1
ATOM 6202 C CA . ASN D 1 85 ? 80.378 -12.484 -6.745 1.00 28.98 63 ASN D CA 1
ATOM 6203 C C . ASN D 1 85 ? 79.260 -12.094 -7.717 1.00 28.50 63 ASN D C 1
ATOM 6204 O O . ASN D 1 85 ? 78.100 -12.378 -7.457 1.00 28.55 63 ASN D O 1
ATOM 6209 N N . LEU D 1 86 ? 79.621 -11.457 -8.824 1.00 27.86 64 LEU D N 1
ATOM 6210 C CA . LEU D 1 86 ? 78.665 -10.969 -9.785 1.00 27.40 64 LEU D CA 1
ATOM 6211 C C . LEU D 1 86 ? 78.906 -11.676 -11.095 1.00 27.40 64 LEU D C 1
ATOM 6212 O O . LEU D 1 86 ? 80.031 -11.723 -11.559 1.00 27.36 64 LEU D O 1
ATOM 6217 N N . ILE D 1 87 ? 77.840 -12.203 -11.698 1.00 27.26 65 ILE D N 1
ATOM 6218 C CA . ILE D 1 87 ? 77.937 -12.901 -12.972 1.00 27.03 65 ILE D CA 1
ATOM 6219 C C . ILE D 1 87 ? 76.816 -12.456 -13.921 1.00 27.04 65 ILE D C 1
ATOM 6220 O O . ILE D 1 87 ? 75.681 -12.247 -13.503 1.00 27.19 65 ILE D O 1
ATOM 6225 N N . ASP D 1 88 ? 77.160 -12.291 -15.193 1.00 26.91 66 ASP D N 1
ATOM 6226 C CA . ASP D 1 88 ? 76.279 -11.667 -16.175 1.00 26.96 66 ASP D CA 1
ATOM 6227 C C . ASP D 1 88 ? 76.044 -12.628 -17.321 1.00 26.67 66 ASP D C 1
ATOM 6228 O O . ASP D 1 88 ? 76.989 -13.147 -17.883 1.00 26.84 66 ASP D O 1
ATOM 6233 N N . THR D 1 89 ? 74.788 -12.859 -17.678 1.00 26.47 67 THR D N 1
ATOM 6234 C CA . THR D 1 89 ? 74.469 -13.783 -18.764 1.00 26.30 67 THR D CA 1
ATOM 6235 C C . THR D 1 89 ? 73.199 -13.341 -19.479 1.00 26.46 67 THR D C 1
ATOM 6236 O O . THR D 1 89 ? 72.613 -12.321 -19.147 1.00 26.14 67 THR D O 1
ATOM 6240 N N . ALA D 1 90 ? 72.797 -14.110 -20.483 1.00 26.87 68 ALA D N 1
ATOM 6241 C CA . ALA D 1 90 ? 71.623 -13.782 -21.279 1.00 27.20 68 ALA D CA 1
ATOM 6242 C C . ALA D 1 90 ? 71.181 -14.956 -22.151 1.00 27.47 68 ALA D C 1
ATOM 6243 O O . ALA D 1 90 ? 71.998 -15.752 -22.598 1.00 27.65 68 ALA D O 1
ATOM 6245 N N . PRO D 1 91 ? 69.871 -15.059 -22.407 1.00 28.17 69 PRO D N 1
ATOM 6246 C CA . PRO D 1 91 ? 69.355 -16.005 -23.382 1.00 28.36 69 PRO D CA 1
ATOM 6247 C C . PRO D 1 91 ? 70.064 -15.905 -24.715 1.00 28.75 69 PRO D C 1
ATOM 6248 O O . PRO D 1 91 ? 70.350 -16.924 -25.329 1.00 29.53 69 PRO D O 1
ATOM 6252 N N . ALA D 1 92 ? 70.365 -14.687 -25.142 1.00 29.19 70 ALA D N 1
ATOM 6253 C CA . ALA D 1 92 ? 71.033 -14.447 -26.424 1.00 29.44 70 ALA D CA 1
ATOM 6254 C C . ALA D 1 92 ? 72.494 -14.945 -26.494 1.00 29.85 70 ALA D C 1
ATOM 6255 O O . ALA D 1 92 ? 73.041 -15.082 -27.590 1.00 29.92 70 ALA D O 1
ATOM 6257 N N . TYR D 1 93 ? 73.136 -15.201 -25.354 1.00 30.31 71 TYR D N 1
ATOM 6258 C CA . TYR D 1 93 ? 74.529 -15.628 -25.368 1.00 30.59 71 TYR D CA 1
ATOM 6259 C C . TYR D 1 93 ? 74.609 -17.130 -25.599 1.00 31.32 71 TYR D C 1
ATOM 6260 O O . TYR D 1 93 ? 75.235 -17.863 -24.816 1.00 31.44 71 TYR D O 1
ATOM 6269 N N . GLY D 1 94 ? 74.003 -17.592 -26.692 1.00 31.92 72 GLY D N 1
ATOM 6270 C CA . GLY D 1 94 ? 74.065 -18.998 -27.050 1.00 32.46 72 GLY D CA 1
ATOM 6271 C C . GLY D 1 94 ? 73.568 -19.817 -25.888 1.00 32.88 72 GLY D C 1
ATOM 6272 O O . GLY D 1 94 ? 72.451 -19.625 -25.436 1.00 33.05 72 GLY D O 1
ATOM 6273 N N . ARG D 1 95 ? 74.432 -20.680 -25.369 1.00 33.56 73 ARG D N 1
ATOM 6274 C CA . ARG D 1 95 ? 74.073 -21.555 -24.267 1.00 34.24 73 ARG D CA 1
ATOM 6275 C C . ARG D 1 95 ? 74.654 -21.203 -22.951 1.00 33.78 73 ARG D C 1
ATOM 6276 O O . ARG D 1 95 ? 74.688 -22.042 -22.048 1.00 33.46 73 ARG D O 1
ATOM 6284 N N . SER D 1 96 ? 75.166 -19.994 -22.856 1.00 33.32 74 SER D N 1
ATOM 6285 C CA . SER D 1 96 ? 75.709 -19.536 -21.626 1.00 33.35 74 SER D CA 1
ATOM 6286 C C . SER D 1 96 ? 74.775 -19.959 -20.486 1.00 33.48 74 SER D C 1
ATOM 6287 O O . SER D 1 96 ? 75.200 -20.672 -19.574 1.00 33.20 74 SER D O 1
ATOM 6290 N N . GLU D 1 97 ? 73.506 -19.554 -20.558 1.00 33.81 75 GLU D N 1
ATOM 6291 C CA . GLU D 1 97 ? 72.532 -19.872 -19.487 1.00 34.27 75 GLU D CA 1
ATOM 6292 C C . GLU D 1 97 ? 72.486 -21.362 -19.165 1.00 34.85 75 GLU D C 1
ATOM 6293 O O . GLU D 1 97 ? 72.631 -21.789 -18.031 1.00 34.51 75 GLU D O 1
ATOM 6299 N N . GLU D 1 98 ? 72.293 -22.155 -20.203 1.00 36.03 76 GLU D N 1
ATOM 6300 C CA . GLU D 1 98 ? 72.186 -23.600 -20.059 1.00 36.80 76 GLU D CA 1
ATOM 6301 C C . GLU D 1 98 ? 73.394 -24.232 -19.354 1.00 36.44 76 GLU D C 1
ATOM 6302 O O . GLU D 1 98 ? 73.236 -25.104 -18.502 1.00 36.58 76 GLU D O 1
ATOM 6308 N N . ARG D 1 99 ? 74.591 -23.800 -19.737 1.00 36.18 77 ARG D N 1
ATOM 6309 C CA . ARG D 1 99 ? 75.835 -24.311 -19.155 1.00 35.89 77 ARG D CA 1
ATOM 6310 C C . ARG D 1 99 ? 76.018 -23.892 -17.712 1.00 35.82 77 ARG D C 1
ATOM 6311 O O . ARG D 1 99 ? 76.587 -24.639 -16.935 1.00 36.01 77 ARG D O 1
ATOM 6319 N N . LEU D 1 100 ? 75.563 -22.688 -17.368 1.00 35.64 78 LEU D N 1
ATOM 6320 C CA . LEU D 1 100 ? 75.810 -22.128 -16.044 1.00 35.41 78 LEU D CA 1
ATOM 6321 C C . LEU D 1 100 ? 75.091 -22.899 -14.939 1.00 35.60 78 LEU D C 1
ATOM 6322 O O . LEU D 1 100 ? 75.596 -22.989 -13.818 1.00 35.51 78 LEU D O 1
ATOM 6327 N N . GLY D 1 101 ? 73.929 -23.464 -15.247 1.00 35.85 79 GLY D N 1
ATOM 6328 C CA . GLY D 1 101 ? 73.147 -24.177 -14.243 1.00 36.15 79 GLY D CA 1
ATOM 6329 C C . GLY D 1 101 ? 73.971 -25.234 -13.535 1.00 36.41 79 GLY D C 1
ATOM 6330 O O . GLY D 1 101 ? 74.159 -25.172 -12.306 1.00 36.54 79 GLY D O 1
ATOM 6331 N N . PRO D 1 102 ? 74.469 -26.216 -14.306 1.00 36.58 80 PRO D N 1
ATOM 6332 C CA . PRO D 1 102 ? 75.393 -27.269 -13.843 1.00 36.71 80 PRO D CA 1
ATOM 6333 C C . PRO D 1 102 ? 76.671 -26.733 -13.201 1.00 36.63 80 PRO D C 1
ATOM 6334 O O . PRO D 1 102 ? 77.076 -27.192 -12.140 1.00 36.94 80 PRO D O 1
ATOM 6338 N N . LEU D 1 103 ? 77.298 -25.766 -13.854 1.00 36.50 81 LEU D N 1
ATOM 6339 C CA . LEU D 1 103 ? 78.543 -25.204 -13.370 1.00 36.43 81 LEU D CA 1
ATOM 6340 C C . LEU D 1 103 ? 78.374 -24.535 -12.000 1.00 36.73 81 LEU D C 1
ATOM 6341 O O . LEU D 1 103 ? 79.318 -24.488 -11.212 1.00 37.07 81 LEU D O 1
ATOM 6346 N N . LEU D 1 104 ? 77.186 -24.006 -11.719 1.00 36.90 82 LEU D N 1
ATOM 6347 C CA . LEU D 1 104 ? 76.954 -23.260 -10.474 1.00 37.09 82 LEU D CA 1
ATOM 6348 C C . LEU D 1 104 ? 76.369 -24.111 -9.350 1.00 37.66 82 LEU D C 1
ATOM 6349 O O . LEU D 1 104 ? 76.190 -23.613 -8.219 1.00 37.63 82 LEU D O 1
ATOM 6354 N N . ARG D 1 105 ? 76.056 -25.374 -9.655 1.00 38.13 83 ARG D N 1
ATOM 6355 C CA . ARG D 1 105 ? 75.629 -26.328 -8.623 1.00 38.60 83 ARG D CA 1
ATOM 6356 C C . ARG D 1 105 ? 76.613 -26.339 -7.473 1.00 38.57 83 ARG D C 1
ATOM 6357 O O . ARG D 1 105 ? 77.816 -26.484 -7.673 1.00 38.50 83 ARG D O 1
ATOM 6365 N N . GLY D 1 106 ? 76.094 -26.180 -6.266 1.00 38.74 84 GLY D N 1
ATOM 6366 C CA . GLY D 1 106 ? 76.932 -26.212 -5.076 1.00 38.82 84 GLY D CA 1
ATOM 6367 C C . GLY D 1 106 ? 77.499 -24.859 -4.681 1.00 38.82 84 GLY D C 1
ATOM 6368 O O . GLY D 1 106 ? 78.099 -24.729 -3.621 1.00 38.97 84 GLY D O 1
ATOM 6369 N N . GLN D 1 107 ? 77.320 -23.842 -5.521 1.00 38.81 85 GLN D N 1
ATOM 6370 C CA . GLN D 1 107 ? 77.794 -22.491 -5.191 1.00 38.64 85 GLN D CA 1
ATOM 6371 C C . GLN D 1 107 ? 76.841 -21.347 -5.556 1.00 38.41 85 GLN D C 1
ATOM 6372 O O . GLN D 1 107 ? 77.163 -20.169 -5.317 1.00 38.25 85 GLN D O 1
ATOM 6378 N N . ARG D 1 108 ? 75.674 -21.667 -6.108 1.00 38.20 86 ARG D N 1
ATOM 6379 C CA . ARG D 1 108 ? 74.737 -20.624 -6.532 1.00 38.18 86 ARG D CA 1
ATOM 6380 C C . ARG D 1 108 ? 74.577 -19.498 -5.499 1.00 38.11 86 ARG D C 1
ATOM 6381 O O . ARG D 1 108 ? 74.510 -18.310 -5.859 1.00 37.99 86 ARG D O 1
ATOM 6389 N N . GLU D 1 109 ? 74.511 -19.871 -4.229 1.00 38.00 87 GLU D N 1
ATOM 6390 C CA . GLU D 1 109 ? 74.303 -18.887 -3.175 1.00 38.28 87 GLU D CA 1
ATOM 6391 C C . GLU D 1 109 ? 75.380 -17.834 -3.107 1.00 37.55 87 GLU D C 1
ATOM 6392 O O . GLU D 1 109 ? 75.106 -16.730 -2.630 1.00 37.74 87 GLU D O 1
ATOM 6398 N N . HIS D 1 110 ? 76.585 -18.147 -3.589 1.00 36.63 88 HIS D N 1
ATOM 6399 C CA . HIS D 1 110 ? 77.648 -17.132 -3.652 1.00 36.19 88 HIS D CA 1
ATOM 6400 C C . HIS D 1 110 ? 77.315 -15.979 -4.585 1.00 35.11 88 HIS D C 1
ATOM 6401 O O . HIS D 1 110 ? 77.684 -14.839 -4.311 1.00 35.28 88 HIS D O 1
ATOM 6408 N N . TRP D 1 111 ? 76.605 -16.291 -5.670 1.00 33.93 89 TRP D N 1
ATOM 6409 C CA . TRP D 1 111 ? 76.511 -15.422 -6.840 1.00 32.85 89 TRP D CA 1
ATOM 6410 C C . TRP D 1 111 ? 75.258 -14.554 -6.926 1.00 31.89 89 TRP D C 1
ATOM 6411 O O . TRP D 1 111 ? 74.131 -15.030 -6.721 1.00 32.00 89 TRP D O 1
ATOM 6422 N N . VAL D 1 112 ? 75.479 -13.279 -7.238 1.00 30.58 90 VAL D N 1
ATOM 6423 C CA . VAL D 1 112 ? 74.445 -12.399 -7.754 1.00 29.63 90 VAL D CA 1
ATOM 6424 C C . VAL D 1 112 ? 74.383 -12.589 -9.272 1.00 29.21 90 VAL D C 1
ATOM 6425 O O . VAL D 1 112 ? 75.313 -12.190 -9.990 1.00 29.10 90 VAL D O 1
ATOM 6429 N N . ILE D 1 113 ? 73.295 -13.180 -9.771 1.00 28.39 91 ILE D N 1
ATOM 6430 C CA . ILE D 1 113 ? 73.168 -13.441 -11.205 1.00 27.63 91 ILE D CA 1
ATOM 6431 C C . ILE D 1 113 ? 72.369 -12.348 -11.895 1.00 27.46 91 ILE D C 1
ATOM 6432 O O . ILE D 1 113 ? 71.270 -12.010 -11.446 1.00 27.44 91 ILE D O 1
ATOM 6437 N N . VAL D 1 114 ? 72.925 -11.813 -12.989 1.00 27.04 92 VAL D N 1
ATOM 6438 C CA . VAL D 1 114 ? 72.194 -10.913 -13.869 1.00 26.88 92 VAL D CA 1
ATOM 6439 C C . VAL D 1 114 ? 71.888 -11.625 -15.157 1.00 26.98 92 VAL D C 1
ATOM 6440 O O . VAL D 1 114 ? 72.781 -12.190 -15.762 1.00 26.94 92 VAL D O 1
ATOM 6444 N N . SER D 1 115 ? 70.627 -11.611 -15.575 1.00 27.34 93 SER D N 1
ATOM 6445 C CA . SER D 1 115 ? 70.264 -12.121 -16.897 1.00 27.74 93 SER D CA 1
ATOM 6446 C C . SER D 1 115 ? 69.335 -11.145 -17.612 1.00 28.06 93 SER D C 1
ATOM 6447 O O . SER D 1 115 ? 69.092 -10.064 -17.110 1.00 27.85 93 SER D O 1
ATOM 6450 N N . LYS D 1 116 ? 68.851 -11.513 -18.794 1.00 28.70 94 LYS D N 1
ATOM 6451 C CA . LYS D 1 116 ? 68.154 -10.563 -19.637 1.00 29.50 94 LYS D CA 1
ATOM 6452 C C . LYS D 1 116 ? 66.971 -11.193 -20.347 1.00 30.23 94 LYS D C 1
ATOM 6453 O O . LYS D 1 116 ? 66.845 -12.403 -20.392 1.00 30.43 94 LYS D O 1
ATOM 6459 N N . VAL D 1 117 ? 66.076 -10.354 -20.857 1.00 31.31 95 VAL D N 1
ATOM 6460 C CA . VAL D 1 117 ? 64.924 -10.813 -21.626 1.00 32.22 95 VAL D CA 1
ATOM 6461 C C . VAL D 1 117 ? 64.791 -9.984 -22.863 1.00 33.34 95 VAL D C 1
ATOM 6462 O O . VAL D 1 117 ? 65.048 -8.795 -22.838 1.00 33.52 95 VAL D O 1
ATOM 6466 N N . GLY D 1 118 ? 64.376 -10.616 -23.952 1.00 34.99 96 GLY D N 1
ATOM 6467 C CA . GLY D 1 118 ? 63.941 -9.886 -25.119 1.00 36.21 96 GLY D CA 1
ATOM 6468 C C . GLY D 1 118 ? 64.716 -10.138 -26.374 1.00 37.36 96 GLY D C 1
ATOM 6469 O O . GLY D 1 118 ? 64.192 -9.904 -27.433 1.00 37.78 96 GLY D O 1
ATOM 6470 N N . GLU D 1 119 ? 65.962 -10.569 -26.271 1.00 38.95 97 GLU D N 1
ATOM 6471 C CA . GLU D 1 119 ? 66.752 -10.858 -27.454 1.00 40.49 97 GLU D CA 1
ATOM 6472 C C . GLU D 1 119 ? 66.948 -12.335 -27.511 1.00 41.88 97 GLU D C 1
ATOM 6473 O O . GLU D 1 119 ? 67.153 -12.949 -26.486 1.00 41.92 97 GLU D O 1
ATOM 6479 N N . GLU D 1 120 ? 66.926 -12.901 -28.712 1.00 43.92 98 GLU D N 1
ATOM 6480 C CA . GLU D 1 120 ? 66.880 -14.340 -28.838 1.00 45.68 98 GLU D CA 1
ATOM 6481 C C . GLU D 1 120 ? 67.978 -14.932 -29.743 1.00 46.57 98 GLU D C 1
ATOM 6482 O O . GLU D 1 120 ? 68.343 -16.087 -29.550 1.00 47.47 98 GLU D O 1
ATOM 6488 N N . PHE D 1 121 ? 68.594 -14.177 -30.638 1.00 47.20 99 PHE D N 1
ATOM 6489 C CA . PHE D 1 121 ? 69.666 -14.782 -31.463 1.00 48.36 99 PHE D CA 1
ATOM 6490 C C . PHE D 1 121 ? 69.385 -16.235 -31.951 1.00 49.28 99 PHE D C 1
ATOM 6491 O O . PHE D 1 121 ? 69.944 -17.200 -31.439 1.00 48.85 99 PHE D O 1
ATOM 6499 N N . VAL D 1 122 ? 68.538 -16.378 -32.962 1.00 51.06 100 VAL D N 1
ATOM 6500 C CA . VAL D 1 122 ? 68.006 -17.696 -33.327 1.00 52.49 100 VAL D CA 1
ATOM 6501 C C . VAL D 1 122 ? 68.779 -18.611 -34.300 1.00 53.68 100 VAL D C 1
ATOM 6502 O O . VAL D 1 122 ? 69.429 -19.585 -33.878 1.00 54.31 100 VAL D O 1
ATOM 6506 N N . ASP D 1 123 ? 68.709 -18.325 -35.593 1.00 54.57 101 ASP D N 1
ATOM 6507 C CA . ASP D 1 123 ? 69.455 -19.136 -36.538 1.00 55.50 101 ASP D CA 1
ATOM 6508 C C . ASP D 1 123 ? 70.650 -18.285 -36.826 1.00 55.92 101 ASP D C 1
ATOM 6509 O O . ASP D 1 123 ? 71.666 -18.377 -36.152 1.00 55.63 101 ASP D O 1
ATOM 6514 N N . GLY D 1 124 ? 70.475 -17.393 -37.789 1.00 56.87 102 GLY D N 1
ATOM 6515 C CA . GLY D 1 124 ? 71.534 -16.528 -38.231 1.00 57.12 102 GLY D CA 1
ATOM 6516 C C . GLY D 1 124 ? 71.630 -15.326 -37.306 1.00 57.20 102 GLY D C 1
ATOM 6517 O O . GLY D 1 124 ? 72.721 -14.955 -36.856 1.00 57.31 102 GLY D O 1
ATOM 6518 N N . GLN D 1 125 ? 70.464 -14.762 -36.978 1.00 56.94 103 GLN D N 1
ATOM 6519 C CA . GLN D 1 125 ? 70.356 -13.374 -36.541 1.00 56.44 103 GLN D CA 1
ATOM 6520 C C . GLN D 1 125 ? 69.696 -13.177 -35.176 1.00 55.15 103 GLN D C 1
ATOM 6521 O O . GLN D 1 125 ? 69.063 -14.090 -34.653 1.00 55.37 103 GLN D O 1
ATOM 6527 N N . SER D 1 126 ? 69.853 -11.968 -34.626 1.00 53.21 104 SER D N 1
ATOM 6528 C CA . SER D 1 126 ? 69.067 -11.461 -33.470 1.00 51.85 104 SER D CA 1
ATOM 6529 C C . SER D 1 126 ? 67.566 -11.271 -33.773 1.00 50.77 104 SER D C 1
ATOM 6530 O O . SER D 1 126 ? 67.189 -10.614 -34.761 1.00 50.70 104 SER D O 1
ATOM 6533 N N . VAL D 1 127 ? 66.727 -11.802 -32.879 1.00 49.19 105 VAL D N 1
ATOM 6534 C CA . VAL D 1 127 ? 65.262 -11.686 -32.945 1.00 47.54 105 VAL D CA 1
ATOM 6535 C C . VAL D 1 127 ? 64.803 -11.103 -31.615 1.00 46.20 105 VAL D C 1
ATOM 6536 O O . VAL D 1 127 ? 65.239 -11.553 -30.559 1.00 45.96 105 VAL D O 1
ATOM 6540 N N . PHE D 1 128 ? 63.923 -10.111 -31.660 1.00 44.57 106 PHE D N 1
ATOM 6541 C CA . PHE D 1 128 ? 63.451 -9.456 -30.445 1.00 43.20 106 PHE D CA 1
ATOM 6542 C C . PHE D 1 128 ? 61.949 -9.636 -30.217 1.00 42.35 106 PHE D C 1
ATOM 6543 O O . PHE D 1 128 ? 61.157 -9.568 -31.156 1.00 42.58 106 PHE D O 1
ATOM 6551 N N . ASP D 1 129 ? 61.570 -9.861 -28.960 1.00 41.06 107 ASP D N 1
ATOM 6552 C CA . ASP D 1 129 ? 60.178 -10.027 -28.580 1.00 40.05 107 ASP D CA 1
ATOM 6553 C C . ASP D 1 129 ? 60.027 -9.468 -27.183 1.00 39.35 107 ASP D C 1
ATOM 6554 O O . ASP D 1 129 ? 60.583 -10.020 -26.238 1.00 39.27 107 ASP D O 1
ATOM 6559 N N . PHE D 1 130 ? 59.270 -8.378 -27.054 1.00 38.54 108 PHE D N 1
ATOM 6560 C CA . PHE D 1 130 ? 59.059 -7.727 -25.759 1.00 37.77 108 PHE D CA 1
ATOM 6561 C C . PHE D 1 130 ? 57.651 -7.896 -25.227 1.00 37.56 108 PHE D C 1
ATOM 6562 O O . PHE D 1 130 ? 57.221 -7.136 -24.369 1.00 37.28 108 PHE D O 1
ATOM 6570 N N . SER D 1 131 ? 56.960 -8.930 -25.717 1.00 37.54 109 SER D N 1
ATOM 6571 C CA . SER D 1 131 ? 55.619 -9.271 -25.250 1.00 37.39 109 SER D CA 1
ATOM 6572 C C . SER D 1 131 ? 55.672 -9.836 -23.837 1.00 37.21 109 SER D C 1
ATOM 6573 O O . SER D 1 131 ? 56.675 -10.389 -23.421 1.00 37.25 109 SER D O 1
ATOM 6576 N N . ALA D 1 132 ? 54.580 -9.681 -23.106 1.00 37.16 110 ALA D N 1
ATOM 6577 C CA . ALA D 1 132 ? 54.470 -10.210 -21.759 1.00 37.19 110 ALA D CA 1
ATOM 6578 C C . ALA D 1 132 ? 54.584 -11.725 -21.796 1.00 37.15 110 ALA D C 1
ATOM 6579 O O . ALA D 1 132 ? 55.231 -12.313 -20.949 1.00 37.02 110 ALA D O 1
ATOM 6581 N N . ALA D 1 133 ? 53.963 -12.348 -22.790 1.00 37.45 111 ALA D N 1
ATOM 6582 C CA . ALA D 1 133 ? 54.018 -13.806 -22.959 1.00 37.69 111 ALA D CA 1
ATOM 6583 C C . ALA D 1 133 ? 55.456 -14.289 -23.052 1.00 37.84 111 ALA D C 1
ATOM 6584 O O . ALA D 1 133 ? 55.863 -15.240 -22.357 1.00 37.72 111 ALA D O 1
ATOM 6586 N N . HIS D 1 134 ? 56.230 -13.634 -23.908 1.00 37.94 112 HIS D N 1
ATOM 6587 C CA . HIS D 1 134 ? 57.622 -14.024 -24.071 1.00 38.18 112 HIS D CA 1
ATOM 6588 C C . HIS D 1 134 ? 58.486 -13.671 -22.858 1.00 37.91 112 HIS D C 1
ATOM 6589 O O . HIS D 1 134 ? 59.354 -14.449 -22.472 1.00 37.70 112 HIS D O 1
ATOM 6596 N N . THR D 1 135 ? 58.249 -12.506 -22.265 1.00 37.84 113 THR D N 1
ATOM 6597 C CA . THR D 1 135 ? 59.001 -12.097 -21.094 1.00 38.01 113 THR D CA 1
ATOM 6598 C C . THR D 1 135 ? 58.887 -13.159 -20.008 1.00 38.55 113 THR D C 1
ATOM 6599 O O . THR D 1 135 ? 59.877 -13.592 -19.406 1.00 38.43 113 THR D O 1
ATOM 6603 N N . ARG D 1 136 ? 57.657 -13.580 -19.774 1.00 39.32 114 ARG D N 1
ATOM 6604 C CA . ARG D 1 136 ? 57.348 -14.542 -18.727 1.00 39.92 114 ARG D CA 1
ATOM 6605 C C . ARG D 1 136 ? 57.890 -15.922 -19.084 1.00 39.94 114 ARG D C 1
ATOM 6606 O O . ARG D 1 136 ? 58.363 -16.657 -18.220 1.00 39.56 114 ARG D O 1
ATOM 6614 N N . ARG D 1 137 ? 57.839 -16.253 -20.368 1.00 40.30 115 ARG D N 1
ATOM 6615 C CA . ARG D 1 137 ? 58.285 -17.550 -20.837 1.00 40.90 115 ARG D CA 1
ATOM 6616 C C . ARG D 1 137 ? 59.810 -17.637 -20.747 1.00 40.21 115 ARG D C 1
ATOM 6617 O O . ARG D 1 137 ? 60.344 -18.665 -20.371 1.00 40.29 115 ARG D O 1
ATOM 6625 N N . SER D 1 138 ? 60.496 -16.532 -21.047 1.00 39.66 116 SER D N 1
ATOM 6626 C CA . SER D 1 138 ? 61.965 -16.455 -21.024 1.00 38.97 116 SER D CA 1
ATOM 6627 C C . SER D 1 138 ? 62.547 -16.559 -19.611 1.00 38.56 116 SER D C 1
ATOM 6628 O O . SER D 1 138 ? 63.497 -17.301 -19.369 1.00 38.57 116 SER D O 1
ATOM 6631 N N . VAL D 1 139 ? 61.964 -15.812 -18.678 1.00 38.06 117 VAL D N 1
ATOM 6632 C CA . VAL D 1 139 ? 62.400 -15.838 -17.287 1.00 37.49 117 VAL D CA 1
ATOM 6633 C C . VAL D 1 139 ? 62.176 -17.215 -16.656 1.00 37.80 117 VAL D C 1
ATOM 6634 O O . VAL D 1 139 ? 63.029 -17.708 -15.937 1.00 37.67 117 VAL D O 1
ATOM 6638 N N . GLU D 1 140 ? 61.026 -17.829 -16.929 1.00 38.25 118 GLU D N 1
ATOM 6639 C CA . GLU D 1 140 ? 60.754 -19.193 -16.472 1.00 38.62 118 GLU D CA 1
ATOM 6640 C C . GLU D 1 140 ? 61.847 -20.128 -16.976 1.00 38.11 118 GLU D C 1
ATOM 6641 O O . GLU D 1 140 ? 62.403 -20.906 -16.215 1.00 38.20 118 GLU D O 1
ATOM 6647 N N . ARG D 1 141 ? 62.157 -20.034 -18.262 1.00 37.57 119 ARG D N 1
ATOM 6648 C CA . ARG D 1 141 ? 63.187 -20.859 -18.872 1.00 37.21 119 ARG D CA 1
ATOM 6649 C C . ARG D 1 141 ? 64.564 -20.560 -18.292 1.00 37.39 119 ARG D C 1
ATOM 6650 O O . ARG D 1 141 ? 65.350 -21.476 -18.101 1.00 37.54 119 ARG D O 1
ATOM 6658 N N . SER D 1 142 ? 64.854 -19.290 -18.005 1.00 37.35 120 SER D N 1
ATOM 6659 C CA . SER D 1 142 ? 66.146 -18.910 -17.434 1.00 37.21 120 SER D CA 1
ATOM 6660 C C . SER D 1 142 ? 66.348 -19.507 -16.042 1.00 37.23 120 SER D C 1
ATOM 6661 O O . SER D 1 142 ? 67.453 -19.967 -15.719 1.00 36.92 120 SER D O 1
ATOM 6664 N N . LEU D 1 143 ? 65.286 -19.482 -15.227 1.00 37.40 121 LEU D N 1
ATOM 6665 C CA . LEU D 1 143 ? 65.281 -20.114 -13.893 1.00 37.38 121 LEU D CA 1
ATOM 6666 C C . LEU D 1 143 ? 65.499 -21.618 -14.005 1.00 37.52 121 LEU D C 1
ATOM 6667 O O . LEU D 1 143 ? 66.214 -22.214 -13.205 1.00 37.41 121 LEU D O 1
ATOM 6672 N N . LYS D 1 144 ? 64.877 -22.218 -15.013 1.00 37.88 122 LYS D N 1
ATOM 6673 C CA . LYS D 1 144 ? 64.993 -23.660 -15.266 1.00 38.41 122 LYS D CA 1
ATOM 6674 C C . LYS D 1 144 ? 66.428 -24.021 -15.664 1.00 37.62 122 LYS D C 1
ATOM 6675 O O . LYS D 1 144 ? 67.043 -24.894 -15.066 1.00 37.70 122 LYS D O 1
ATOM 6681 N N . ARG D 1 145 ? 66.951 -23.316 -16.662 1.00 36.74 123 ARG D N 1
ATOM 6682 C CA . ARG D 1 145 ? 68.331 -23.492 -17.125 1.00 36.15 123 ARG D CA 1
ATOM 6683 C C . ARG D 1 145 ? 69.395 -23.278 -16.052 1.00 35.84 123 ARG D C 1
ATOM 6684 O O . ARG D 1 145 ? 70.401 -23.983 -16.020 1.00 35.79 123 ARG D O 1
ATOM 6692 N N . LEU D 1 146 ? 69.178 -22.281 -15.202 1.00 35.56 124 LEU D N 1
ATOM 6693 C CA . LEU D 1 146 ? 70.100 -21.970 -14.119 1.00 35.53 124 LEU D CA 1
ATOM 6694 C C . LEU D 1 146 ? 69.862 -22.799 -12.848 1.00 35.69 124 LEU D C 1
ATOM 6695 O O . LEU D 1 146 ? 70.612 -22.664 -11.873 1.00 35.68 124 LEU D O 1
ATOM 6700 N N . GLU D 1 147 ? 68.831 -23.647 -12.854 1.00 35.78 125 GLU D N 1
ATOM 6701 C CA . GLU D 1 147 ? 68.558 -24.571 -11.746 1.00 35.75 125 GLU D CA 1
ATOM 6702 C C . GLU D 1 147 ? 68.409 -23.815 -10.451 1.00 35.52 125 GLU D C 1
ATOM 6703 O O . GLU D 1 147 ? 69.083 -24.102 -9.473 1.00 35.30 125 GLU D O 1
ATOM 6709 N N . THR D 1 148 ? 67.506 -22.850 -10.465 1.00 35.78 126 THR D N 1
ATOM 6710 C CA . THR D 1 148 ? 67.314 -21.954 -9.336 1.00 36.28 126 THR D CA 1
ATOM 6711 C C . THR D 1 148 ? 65.894 -21.364 -9.335 1.00 36.98 126 THR D C 1
ATOM 6712 O O . THR D 1 148 ? 65.242 -21.298 -10.371 1.00 36.83 126 THR D O 1
ATOM 6716 N N . ASP D 1 149 ? 65.430 -20.936 -8.163 1.00 37.96 127 ASP D N 1
ATOM 6717 C CA . ASP D 1 149 ? 64.052 -20.482 -7.985 1.00 38.77 127 ASP D CA 1
ATOM 6718 C C . ASP D 1 149 ? 63.934 -18.981 -8.136 1.00 38.62 127 ASP D C 1
ATOM 6719 O O . ASP D 1 149 ? 62.832 -18.431 -8.037 1.00 38.76 127 ASP D O 1
ATOM 6724 N N . ARG D 1 150 ? 65.058 -18.308 -8.370 1.00 38.66 128 ARG D N 1
ATOM 6725 C CA . ARG D 1 150 ? 65.032 -16.852 -8.511 1.00 38.80 128 ARG D CA 1
ATOM 6726 C C . ARG D 1 150 ? 66.333 -16.295 -9.103 1.00 37.28 128 ARG D C 1
ATOM 6727 O O . ARG D 1 150 ? 67.392 -16.938 -8.989 1.00 37.53 128 ARG D O 1
ATOM 6735 N N . ILE D 1 151 ? 66.228 -15.158 -9.798 1.00 35.34 129 ILE D N 1
ATOM 6736 C CA . ILE D 1 151 ? 67.385 -14.481 -10.408 1.00 33.76 129 ILE D CA 1
ATOM 6737 C C . ILE D 1 151 ? 67.465 -13.081 -9.833 1.00 32.86 129 ILE D C 1
ATOM 6738 O O . ILE D 1 151 ? 66.460 -12.374 -9.796 1.00 33.02 129 ILE D O 1
ATOM 6743 N N . GLU D 1 152 ? 68.643 -12.672 -9.378 1.00 31.63 130 GLU D N 1
ATOM 6744 C CA . GLU D 1 152 ? 68.773 -11.396 -8.674 1.00 30.83 130 GLU D CA 1
ATOM 6745 C C . GLU D 1 152 ? 68.355 -10.212 -9.539 1.00 29.77 130 GLU D C 1
ATOM 6746 O O . GLU D 1 152 ? 67.587 -9.356 -9.089 1.00 29.55 130 GLU D O 1
ATOM 6752 N N . LEU D 1 153 ? 68.825 -10.178 -10.780 1.00 28.37 131 LEU D N 1
ATOM 6753 C CA . LEU D 1 153 ? 68.553 -9.038 -11.650 1.00 27.79 131 LEU D CA 1
ATOM 6754 C C . LEU D 1 153 ? 68.259 -9.476 -13.085 1.00 27.69 131 LEU D C 1
ATOM 6755 O O . LEU D 1 153 ? 69.037 -10.203 -13.693 1.00 27.96 131 LEU D O 1
ATOM 6760 N N . VAL D 1 154 ? 67.131 -9.033 -13.634 1.00 27.31 132 VAL D N 1
ATOM 6761 C CA . VAL D 1 154 ? 66.845 -9.286 -15.027 1.00 27.02 132 VAL D CA 1
ATOM 6762 C C . VAL D 1 154 ? 66.691 -7.962 -15.755 1.00 26.90 132 VAL D C 1
ATOM 6763 O O . VAL D 1 154 ? 65.847 -7.155 -15.383 1.00 27.19 132 VAL D O 1
ATOM 6767 N N . LEU D 1 155 ? 67.505 -7.763 -16.791 1.00 26.54 133 LEU D N 1
ATOM 6768 C CA . LEU D 1 155 ? 67.524 -6.537 -17.561 1.00 26.40 133 LEU D CA 1
ATOM 6769 C C . LEU D 1 155 ? 66.899 -6.732 -18.943 1.00 26.78 133 LEU D C 1
ATOM 6770 O O . LEU D 1 155 ? 67.071 -7.774 -19.581 1.00 26.61 133 LEU D O 1
ATOM 6775 N N . VAL D 1 156 ? 66.174 -5.715 -19.403 1.00 26.97 134 VAL D N 1
ATOM 6776 C CA . VAL D 1 156 ? 65.610 -5.701 -20.746 1.00 26.99 134 VAL D CA 1
ATOM 6777 C C . VAL D 1 156 ? 66.754 -5.611 -21.758 1.00 27.41 134 VAL D C 1
ATOM 6778 O O . VAL D 1 156 ? 67.607 -4.738 -21.662 1.00 27.38 134 VAL D O 1
ATOM 6782 N N . HIS D 1 157 ? 66.758 -6.509 -22.734 1.00 28.00 135 HIS D N 1
ATOM 6783 C CA . HIS D 1 157 ? 67.850 -6.595 -23.694 1.00 28.61 135 HIS D CA 1
ATOM 6784 C C . HIS D 1 157 ? 67.502 -5.822 -24.961 1.00 29.28 135 HIS D C 1
ATOM 6785 O O . HIS D 1 157 ? 67.010 -6.398 -25.930 1.00 29.42 135 HIS D O 1
ATOM 6792 N N . SER D 1 158 ? 67.778 -4.526 -24.964 1.00 29.96 136 SER D N 1
ATOM 6793 C CA . SER D 1 158 ? 67.255 -3.635 -25.991 1.00 30.62 136 SER D CA 1
ATOM 6794 C C . SER D 1 158 ? 67.887 -3.814 -27.363 1.00 31.03 136 SER D C 1
ATOM 6795 O O . SER D 1 158 ? 69.075 -4.107 -27.458 1.00 30.99 136 SER D O 1
ATOM 6798 N N . ASP D 1 159 ? 67.080 -3.588 -28.411 1.00 31.87 137 ASP D N 1
ATOM 6799 C CA . ASP D 1 159 ? 67.558 -3.546 -29.807 1.00 32.60 137 ASP D CA 1
ATOM 6800 C C . ASP D 1 159 ? 68.130 -2.189 -30.166 1.00 32.85 137 ASP D C 1
ATOM 6801 O O . ASP D 1 159 ? 68.644 -2.015 -31.275 1.00 32.97 137 ASP D O 1
ATOM 6806 N N . GLY D 1 160 ? 68.021 -1.239 -29.237 1.00 33.10 138 GLY D N 1
ATOM 6807 C CA . GLY D 1 160 ? 68.500 0.119 -29.459 1.00 33.69 138 GLY D CA 1
ATOM 6808 C C . GLY D 1 160 ? 67.369 1.110 -29.254 1.00 34.07 138 GLY D C 1
ATOM 6809 O O . GLY D 1 160 ? 67.568 2.257 -28.840 1.00 34.20 138 GLY D O 1
ATOM 6810 N N . ASN D 1 161 ? 66.163 0.650 -29.538 1.00 34.52 139 ASN D N 1
ATOM 6811 C CA . ASN D 1 161 ? 64.984 1.489 -29.467 1.00 34.83 139 ASN D CA 1
ATOM 6812 C C . ASN D 1 161 ? 64.457 1.524 -28.047 1.00 34.77 139 ASN D C 1
ATOM 6813 O O . ASN D 1 161 ? 63.301 1.179 -27.803 1.00 34.80 139 ASN D O 1
ATOM 6818 N N . ASP D 1 162 ? 65.305 1.931 -27.106 1.00 34.81 140 ASP D N 1
ATOM 6819 C CA . ASP D 1 162 ? 64.998 1.776 -25.673 1.00 35.05 140 ASP D CA 1
ATOM 6820 C C . ASP D 1 162 ? 63.647 2.363 -25.285 1.00 35.68 140 ASP D C 1
ATOM 6821 O O . ASP D 1 162 ? 62.784 1.701 -24.715 1.00 35.85 140 ASP D O 1
ATOM 6826 N N . LEU D 1 163 ? 63.479 3.628 -25.615 1.00 36.51 141 LEU D N 1
ATOM 6827 C CA . LEU D 1 163 ? 62.373 4.409 -25.106 1.00 37.12 141 LEU D CA 1
ATOM 6828 C C . LEU D 1 163 ? 61.038 3.881 -25.586 1.00 37.38 141 LEU D C 1
ATOM 6829 O O . LEU D 1 163 ? 60.071 3.861 -24.833 1.00 37.15 141 LEU D O 1
ATOM 6834 N N . ASP D 1 164 ? 60.998 3.454 -26.844 1.00 38.14 142 ASP D N 1
ATOM 6835 C CA . ASP D 1 164 ? 59.777 2.879 -27.411 1.00 38.79 142 ASP D CA 1
ATOM 6836 C C . ASP D 1 164 ? 59.419 1.537 -26.763 1.00 38.83 142 ASP D C 1
ATOM 6837 O O . ASP D 1 164 ? 58.258 1.272 -26.494 1.00 38.93 142 ASP D O 1
ATOM 6842 N N . ILE D 1 165 ? 60.427 0.700 -26.527 1.00 39.06 143 ILE D N 1
ATOM 6843 C CA . ILE D 1 165 ? 60.240 -0.561 -25.837 1.00 39.14 143 ILE D CA 1
ATOM 6844 C C . ILE D 1 165 ? 59.687 -0.314 -24.440 1.00 39.47 143 ILE D C 1
ATOM 6845 O O . ILE D 1 165 ? 58.686 -0.909 -24.060 1.00 39.81 143 ILE D O 1
ATOM 6850 N N . LEU D 1 166 ? 60.325 0.572 -23.678 1.00 39.91 144 LEU D N 1
ATOM 6851 C CA . LEU D 1 166 ? 59.908 0.840 -22.294 1.00 40.28 144 LEU D CA 1
ATOM 6852 C C . LEU D 1 166 ? 58.543 1.507 -22.182 1.00 41.14 144 LEU D C 1
ATOM 6853 O O . LEU D 1 166 ? 57.929 1.450 -21.126 1.00 41.35 144 LEU D O 1
ATOM 6858 N N . GLU D 1 167 ? 58.074 2.151 -23.252 1.00 42.10 145 GLU D N 1
ATOM 6859 C CA . GLU D 1 167 ? 56.784 2.880 -23.235 1.00 42.70 145 GLU D CA 1
ATOM 6860 C C . GLU D 1 167 ? 55.615 2.133 -23.860 1.00 42.41 145 GLU D C 1
ATOM 6861 O O . GLU D 1 167 ? 54.509 2.182 -23.330 1.00 42.45 145 GLU D O 1
ATOM 6867 N N . ASN D 1 168 ? 55.864 1.461 -24.982 1.00 42.23 146 ASN D N 1
ATOM 6868 C CA . ASN D 1 168 ? 54.807 0.875 -25.797 1.00 42.16 146 ASN D CA 1
ATOM 6869 C C . ASN D 1 168 ? 54.815 -0.654 -25.883 1.00 41.88 146 ASN D C 1
ATOM 6870 O O . ASN D 1 168 ? 54.107 -1.225 -26.724 1.00 42.06 146 ASN D O 1
ATOM 6875 N N . SER D 1 169 ? 55.606 -1.316 -25.036 1.00 41.42 147 SER D N 1
ATOM 6876 C CA . SER D 1 169 ? 55.606 -2.779 -24.974 1.00 41.06 147 SER D CA 1
ATOM 6877 C C . SER D 1 169 ? 55.227 -3.215 -23.568 1.00 40.87 147 SER D C 1
ATOM 6878 O O . SER D 1 169 ? 55.103 -2.391 -22.659 1.00 40.85 147 SER D O 1
ATOM 6881 N N . GLU D 1 170 ? 55.047 -4.520 -23.408 1.00 40.76 148 GLU D N 1
ATOM 6882 C CA . GLU D 1 170 ? 54.514 -5.105 -22.181 1.00 40.75 148 GLU D CA 1
ATOM 6883 C C . GLU D 1 170 ? 55.636 -5.573 -21.228 1.00 39.76 148 GLU D C 1
ATOM 6884 O O . GLU D 1 170 ? 55.347 -5.991 -20.101 1.00 39.53 148 GLU D O 1
ATOM 6890 N N . VAL D 1 171 ? 56.898 -5.488 -21.676 1.00 38.72 149 VAL D N 1
ATOM 6891 C CA . VAL D 1 171 ? 58.051 -6.070 -20.944 1.00 37.96 149 VAL D CA 1
ATOM 6892 C C . VAL D 1 171 ? 58.302 -5.513 -19.519 1.00 37.30 149 VAL D C 1
ATOM 6893 O O . VAL D 1 171 ? 58.462 -6.273 -18.554 1.00 36.81 149 VAL D O 1
ATOM 6897 N N . TYR D 1 172 ? 58.312 -4.196 -19.379 1.00 36.62 150 TYR D N 1
ATOM 6898 C CA . TYR D 1 172 ? 58.664 -3.605 -18.094 1.00 36.19 150 TYR D CA 1
ATOM 6899 C C . TYR D 1 172 ? 57.597 -3.899 -17.021 1.00 36.13 150 TYR D C 1
ATOM 6900 O O . TYR D 1 172 ? 57.930 -4.302 -15.917 1.00 36.27 150 TYR D O 1
ATOM 6909 N N . PRO D 1 173 ? 56.308 -3.700 -17.340 1.00 36.08 151 PRO D N 1
ATOM 6910 C CA . PRO D 1 173 ? 55.294 -4.078 -16.347 1.00 35.93 151 PRO D CA 1
ATOM 6911 C C . PRO D 1 173 ? 55.287 -5.576 -16.002 1.00 35.48 151 PRO D C 1
ATOM 6912 O O . PRO D 1 173 ? 55.021 -5.941 -14.858 1.00 35.29 151 PRO D O 1
ATOM 6916 N N . THR D 1 174 ? 55.570 -6.426 -16.987 1.00 35.05 152 THR D N 1
ATOM 6917 C CA . THR D 1 174 ? 55.686 -7.866 -16.753 1.00 34.80 152 THR D CA 1
ATOM 6918 C C . THR D 1 174 ? 56.844 -8.184 -15.797 1.00 34.63 152 THR D C 1
ATOM 6919 O O . THR D 1 174 ? 56.687 -8.974 -14.865 1.00 34.74 152 THR D O 1
ATOM 6923 N N . LEU D 1 175 ? 58.004 -7.573 -16.029 1.00 34.21 153 LEU D N 1
ATOM 6924 C CA . LEU D 1 175 ? 59.134 -7.718 -15.107 1.00 33.82 153 LEU D CA 1
ATOM 6925 C C . LEU D 1 175 ? 58.750 -7.265 -13.695 1.00 34.04 153 LEU D C 1
ATOM 6926 O O . LEU D 1 175 ? 59.121 -7.920 -12.714 1.00 33.98 153 LEU D O 1
ATOM 6931 N N . ALA D 1 176 ? 58.012 -6.151 -13.602 1.00 34.14 154 ALA D N 1
ATOM 6932 C CA . ALA D 1 176 ? 57.554 -5.631 -12.314 1.00 34.19 154 ALA D CA 1
ATOM 6933 C C . ALA D 1 176 ? 56.709 -6.682 -11.586 1.00 34.27 154 ALA D C 1
ATOM 6934 O O . ALA D 1 176 ? 56.851 -6.870 -10.376 1.00 34.06 154 ALA D O 1
ATOM 6936 N N . ALA D 1 177 ? 55.855 -7.376 -12.339 1.00 34.24 155 ALA D N 1
ATOM 6937 C CA . ALA D 1 177 ? 55.009 -8.426 -11.791 1.00 34.38 155 ALA D CA 1
ATOM 6938 C C . ALA D 1 177 ? 55.868 -9.568 -11.290 1.00 34.68 155 ALA D C 1
ATOM 6939 O O . ALA D 1 177 ? 55.734 -10.007 -10.135 1.00 35.04 155 ALA D O 1
ATOM 6941 N N . LEU D 1 178 ? 56.764 -10.033 -12.163 1.00 34.62 156 LEU D N 1
ATOM 6942 C CA . LEU D 1 178 ? 57.718 -11.085 -11.827 1.00 34.32 156 LEU D CA 1
ATOM 6943 C C . LEU D 1 178 ? 58.552 -10.748 -10.577 1.00 34.41 156 LEU D C 1
ATOM 6944 O O . LEU D 1 178 ? 58.959 -11.631 -9.834 1.00 34.24 156 LEU D O 1
ATOM 6949 N N . LYS D 1 179 ? 58.791 -9.465 -10.340 1.00 34.81 157 LYS D N 1
ATOM 6950 C CA . LYS D 1 179 ? 59.477 -9.029 -9.129 1.00 35.21 157 LYS D CA 1
ATOM 6951 C C . LYS D 1 179 ? 58.609 -9.245 -7.894 1.00 35.97 157 LYS D C 1
ATOM 6952 O O . LYS D 1 179 ? 59.079 -9.783 -6.893 1.00 35.91 157 LYS D O 1
ATOM 6958 N N . ARG D 1 180 ? 57.351 -8.811 -7.973 1.00 37.10 158 ARG D N 1
ATOM 6959 C CA . ARG D 1 180 ? 56.371 -9.038 -6.901 1.00 37.87 158 ARG D CA 1
ATOM 6960 C C . ARG D 1 180 ? 56.208 -10.522 -6.628 1.00 37.99 158 ARG D C 1
ATOM 6961 O O . ARG D 1 180 ? 56.154 -10.958 -5.484 1.00 38.54 158 ARG D O 1
ATOM 6969 N N . GLU D 1 181 ? 56.139 -11.309 -7.690 1.00 37.83 159 GLU D N 1
ATOM 6970 C CA . GLU D 1 181 ? 55.946 -12.745 -7.546 1.00 37.86 159 GLU D CA 1
ATOM 6971 C C . GLU D 1 181 ? 57.140 -13.465 -6.916 1.00 37.69 159 GLU D C 1
ATOM 6972 O O . GLU D 1 181 ? 57.048 -14.642 -6.559 1.00 37.78 159 GLU D O 1
ATOM 6978 N N . GLY D 1 182 ? 58.268 -12.762 -6.800 1.00 37.65 160 GLY D N 1
ATOM 6979 C CA . GLY D 1 182 ? 59.484 -13.317 -6.177 1.00 37.21 160 GLY D CA 1
ATOM 6980 C C . GLY D 1 182 ? 60.418 -14.072 -7.122 1.00 36.67 160 GLY D C 1
ATOM 6981 O O . GLY D 1 182 ? 61.491 -14.505 -6.714 1.00 36.71 160 GLY D O 1
ATOM 6982 N N . LEU D 1 183 ? 60.015 -14.232 -8.380 1.00 36.12 161 LEU D N 1
ATOM 6983 C CA . LEU D 1 183 ? 60.848 -14.907 -9.394 1.00 35.79 161 LEU D CA 1
ATOM 6984 C C . LEU D 1 183 ? 62.125 -14.139 -9.744 1.00 35.27 161 LEU D C 1
ATOM 6985 O O . LEU D 1 183 ? 63.136 -14.751 -10.084 1.00 35.31 161 LEU D O 1
ATOM 6990 N N . ILE D 1 184 ? 62.082 -12.809 -9.673 1.00 34.59 162 ILE D N 1
ATOM 6991 C CA . ILE D 1 184 ? 63.298 -12.021 -9.837 1.00 34.04 162 ILE D CA 1
ATOM 6992 C C . ILE D 1 184 ? 63.455 -11.065 -8.672 1.00 33.94 162 ILE D C 1
ATOM 6993 O O . ILE D 1 184 ? 62.472 -10.715 -8.037 1.00 34.40 162 ILE D O 1
ATOM 6998 N N . GLY D 1 185 ? 64.689 -10.668 -8.371 1.00 33.67 163 GLY D N 1
ATOM 6999 C CA . GLY D 1 185 ? 64.963 -9.772 -7.246 1.00 33.37 163 GLY D CA 1
ATOM 7000 C C . GLY D 1 185 ? 64.873 -8.301 -7.614 1.00 33.20 163 GLY D C 1
ATOM 7001 O O . GLY D 1 185 ? 64.526 -7.465 -6.779 1.00 33.40 163 GLY D O 1
ATOM 7002 N N . ALA D 1 186 ? 65.196 -7.983 -8.865 1.00 32.89 164 ALA D N 1
ATOM 7003 C CA . ALA D 1 186 ? 65.180 -6.597 -9.357 1.00 32.65 164 ALA D CA 1
ATOM 7004 C C . ALA D 1 186 ? 65.096 -6.607 -10.874 1.00 32.37 164 ALA D C 1
ATOM 7005 O O . ALA D 1 186 ? 65.331 -7.630 -11.491 1.00 32.49 164 ALA D O 1
ATOM 7007 N N . TYR D 1 187 ? 64.748 -5.479 -11.484 1.00 32.24 165 TYR D N 1
ATOM 7008 C CA . TYR D 1 187 ? 64.700 -5.403 -12.955 1.00 31.95 165 TYR D CA 1
ATOM 7009 C C . TYR D 1 187 ? 65.261 -4.085 -13.488 1.00 31.49 165 TYR D C 1
ATOM 7010 O O . TYR D 1 187 ? 65.460 -3.131 -12.743 1.00 31.09 165 TYR D O 1
ATOM 7019 N N . GLY D 1 188 ? 65.525 -4.049 -14.783 1.00 31.26 166 GLY D N 1
ATOM 7020 C CA . GLY D 1 188 ? 66.142 -2.882 -15.372 1.00 31.28 166 GLY D CA 1
ATOM 7021 C C . GLY D 1 188 ? 66.300 -2.985 -16.869 1.00 31.32 166 GLY D C 1
ATOM 7022 O O . GLY D 1 188 ? 65.660 -3.816 -17.504 1.00 30.95 166 GLY D O 1
ATOM 7023 N N . LEU D 1 189 ? 67.163 -2.132 -17.420 1.00 31.64 167 LEU D N 1
ATOM 7024 C CA . LEU D 1 189 ? 67.420 -2.050 -18.859 1.00 31.93 167 LEU D CA 1
ATOM 7025 C C . LEU D 1 189 ? 68.912 -2.212 -19.155 1.00 32.53 167 LEU D C 1
ATOM 7026 O O . LEU D 1 189 ? 69.750 -1.643 -18.461 1.00 32.69 167 LEU D O 1
ATOM 7031 N N . SER D 1 190 ? 69.245 -3.007 -20.165 1.00 33.21 168 SER D N 1
ATOM 7032 C CA . SER D 1 190 ? 70.569 -2.953 -20.769 1.00 33.75 168 SER D CA 1
ATOM 7033 C C . SER D 1 190 ? 70.382 -2.184 -22.055 1.00 34.59 168 SER D C 1
ATOM 7034 O O . SER D 1 190 ? 70.047 -2.750 -23.099 1.00 34.77 168 SER D O 1
ATOM 7037 N N . GLY D 1 191 ? 70.580 -0.877 -21.967 1.00 35.56 169 GLY D N 1
ATOM 7038 C CA . GLY D 1 191 ? 70.210 0.009 -23.056 1.00 36.25 169 GLY D CA 1
ATOM 7039 C C . GLY D 1 191 ? 71.350 0.415 -23.953 1.00 36.80 169 GLY D C 1
ATOM 7040 O O . GLY D 1 191 ? 72.480 -0.048 -23.804 1.00 36.69 169 GLY D O 1
ATOM 7041 N N . LYS D 1 192 ? 71.018 1.277 -24.904 1.00 37.81 170 LYS D N 1
ATOM 7042 C CA . LYS D 1 192 ? 71.989 1.901 -25.786 1.00 38.74 170 LYS D CA 1
ATOM 7043 C C . LYS D 1 192 ? 71.845 3.426 -25.907 1.00 39.63 170 LYS D C 1
ATOM 7044 O O . LYS D 1 192 ? 72.659 4.059 -26.564 1.00 39.60 170 LYS D O 1
ATOM 7050 N N . THR D 1 193 ? 70.823 4.011 -25.294 1.00 40.99 171 THR D N 1
ATOM 7051 C CA . THR D 1 193 ? 70.543 5.432 -25.469 1.00 42.19 171 THR D CA 1
ATOM 7052 C C . THR D 1 193 ? 70.398 6.091 -24.114 1.00 43.35 171 THR D C 1
ATOM 7053 O O . THR D 1 193 ? 69.990 5.455 -23.158 1.00 43.56 171 THR D O 1
ATOM 7057 N N . VAL D 1 194 ? 70.725 7.369 -24.031 1.00 45.02 172 VAL D N 1
ATOM 7058 C CA . VAL D 1 194 ? 70.706 8.062 -22.739 1.00 46.49 172 VAL D CA 1
ATOM 7059 C C . VAL D 1 194 ? 69.280 8.251 -22.247 1.00 47.51 172 VAL D C 1
ATOM 7060 O O . VAL D 1 194 ? 69.011 8.202 -21.052 1.00 47.64 172 VAL D O 1
ATOM 7064 N N . GLU D 1 195 ? 68.369 8.464 -23.185 1.00 49.01 173 GLU D N 1
ATOM 7065 C CA . GLU D 1 195 ? 66.969 8.705 -22.866 1.00 50.14 173 GLU D CA 1
ATOM 7066 C C . GLU D 1 195 ? 66.323 7.428 -22.332 1.00 50.32 173 GLU D C 1
ATOM 7067 O O . GLU D 1 195 ? 65.474 7.479 -21.446 1.00 50.49 173 GLU D O 1
ATOM 7073 N N . GLY D 1 196 ? 66.750 6.287 -22.860 1.00 50.67 174 GLY D N 1
ATOM 7074 C CA . GLY D 1 196 ? 66.257 4.993 -22.415 1.00 51.03 174 GLY D CA 1
ATOM 7075 C C . GLY D 1 196 ? 66.740 4.629 -21.025 1.00 51.34 174 GLY D C 1
ATOM 7076 O O . GLY D 1 196 ? 65.975 4.139 -20.190 1.00 51.17 174 GLY D O 1
ATOM 7077 N N . GLY D 1 197 ? 68.023 4.858 -20.780 1.00 51.72 175 GLY D N 1
ATOM 7078 C CA . GLY D 1 197 ? 68.599 4.628 -19.469 1.00 52.06 175 GLY D CA 1
ATOM 7079 C C . GLY D 1 197 ? 67.901 5.434 -18.392 1.00 52.51 175 GLY D C 1
ATOM 7080 O O . GLY D 1 197 ? 67.712 4.964 -17.278 1.00 52.32 175 GLY D O 1
ATOM 7081 N N . LEU D 1 198 ? 67.512 6.657 -18.732 1.00 53.20 176 LEU D N 1
ATOM 7082 C CA . LEU D 1 198 ? 66.865 7.535 -17.779 1.00 53.65 176 LEU D CA 1
ATOM 7083 C C . LEU D 1 198 ? 65.465 7.038 -17.415 1.00 53.93 176 LEU D C 1
ATOM 7084 O O . LEU D 1 198 ? 65.111 7.019 -16.241 1.00 53.85 176 LEU D O 1
ATOM 7089 N N . ARG D 1 199 ? 64.688 6.616 -18.411 1.00 54.47 177 ARG D N 1
ATOM 7090 C CA . ARG D 1 199 ? 63.358 6.034 -18.175 1.00 55.05 177 ARG D CA 1
ATOM 7091 C C . ARG D 1 199 ? 63.413 4.767 -17.351 1.00 53.97 177 ARG D C 1
ATOM 7092 O O . ARG D 1 199 ? 62.609 4.586 -16.446 1.00 54.16 177 ARG D O 1
ATOM 7100 N N . ALA D 1 200 ? 64.346 3.882 -17.681 1.00 52.76 178 ALA D N 1
ATOM 7101 C CA . ALA D 1 200 ? 64.485 2.612 -16.979 1.00 51.75 178 ALA D CA 1
ATOM 7102 C C . ALA D 1 200 ? 64.596 2.829 -15.486 1.00 50.87 178 ALA D C 1
ATOM 7103 O O . ALA D 1 200 ? 64.122 2.020 -14.706 1.00 50.31 178 ALA D O 1
ATOM 7105 N N . LEU D 1 201 ? 65.230 3.936 -15.112 1.00 50.20 179 LEU D N 1
ATOM 7106 C CA . LEU D 1 201 ? 65.504 4.262 -13.717 1.00 49.79 179 LEU D CA 1
ATOM 7107 C C . LEU D 1 201 ? 64.317 4.927 -12.999 1.00 49.76 179 LEU D C 1
ATOM 7108 O O . LEU D 1 201 ? 64.272 4.948 -11.754 1.00 49.54 179 LEU D O 1
ATOM 7113 N N . ARG D 1 202 ? 63.366 5.453 -13.780 1.00 49.68 180 ARG D N 1
ATOM 7114 C CA . ARG D 1 202 ? 62.164 6.098 -13.248 1.00 49.78 180 ARG D CA 1
ATOM 7115 C C . ARG D 1 202 ? 61.301 5.101 -12.481 1.00 49.12 180 ARG D C 1
ATOM 7116 O O . ARG D 1 202 ? 60.911 5.349 -11.340 1.00 48.94 180 ARG D O 1
ATOM 7124 N N . GLU D 1 203 ? 61.025 3.965 -13.112 1.00 48.57 181 GLU D N 1
ATOM 7125 C CA . GLU D 1 203 ? 60.244 2.879 -12.484 1.00 48.31 181 GLU D CA 1
ATOM 7126 C C . GLU D 1 203 ? 61.122 1.698 -12.024 1.00 46.65 181 GLU D C 1
ATOM 7127 O O . GLU D 1 203 ? 60.894 1.108 -10.957 1.00 46.50 181 GLU D O 1
ATOM 7133 N N . GLY D 1 204 ? 62.124 1.366 -12.838 1.00 44.63 182 GLY D N 1
ATOM 7134 C CA . GLY D 1 204 ? 62.964 0.203 -12.601 1.00 42.92 182 GLY D CA 1
ATOM 7135 C C . GLY D 1 204 ? 64.115 0.472 -11.655 1.00 41.38 182 GLY D C 1
ATOM 7136 O O . GLY D 1 204 ? 64.289 1.588 -11.178 1.00 41.25 182 GLY D O 1
ATOM 7137 N N . ASP D 1 205 ? 64.925 -0.557 -11.433 1.00 39.60 183 ASP D N 1
ATOM 7138 C CA . ASP D 1 205 ? 65.912 -0.577 -10.368 1.00 38.33 183 ASP D CA 1
ATOM 7139 C C . ASP D 1 205 ? 67.319 -0.260 -10.823 1.00 37.45 183 ASP D C 1
ATOM 7140 O O . ASP D 1 205 ? 68.159 0.149 -10.005 1.00 37.54 183 ASP D O 1
ATOM 7145 N N . CYS D 1 206 ? 67.602 -0.485 -12.104 1.00 36.26 184 CYS D N 1
ATOM 7146 C CA . CYS D 1 206 ? 68.986 -0.511 -12.557 1.00 35.55 184 CYS D CA 1
ATOM 7147 C C . CYS D 1 206 ? 69.158 -0.348 -14.070 1.00 33.92 184 CYS D C 1
ATOM 7148 O O . CYS D 1 206 ? 68.301 -0.737 -14.852 1.00 33.87 184 CYS D O 1
ATOM 7151 N N . ALA D 1 207 ? 70.272 0.248 -14.471 1.00 32.55 185 ALA D N 1
ATOM 7152 C CA . ALA D 1 207 ? 70.605 0.404 -15.892 1.00 31.57 185 ALA D CA 1
ATOM 7153 C C . ALA D 1 207 ? 72.009 -0.118 -16.168 1.00 30.87 185 ALA D C 1
ATOM 7154 O O . ALA D 1 207 ? 72.957 0.198 -15.450 1.00 30.48 185 ALA D O 1
ATOM 7156 N N . MET D 1 208 ? 72.139 -0.933 -17.208 1.00 30.38 186 MET D N 1
ATOM 7157 C CA . MET D 1 208 ? 73.443 -1.350 -17.678 1.00 30.12 186 MET D CA 1
ATOM 7158 C C . MET D 1 208 ? 73.775 -0.479 -18.866 1.00 30.08 186 MET D C 1
ATOM 7159 O O . MET D 1 208 ? 73.049 -0.482 -19.857 1.00 30.00 186 MET D O 1
ATOM 7164 N N . VAL D 1 209 ? 74.864 0.279 -18.756 1.00 30.36 187 VAL D N 1
ATOM 7165 C CA . VAL D 1 209 ? 75.197 1.320 -19.738 1.00 30.44 187 VAL D CA 1
ATOM 7166 C C . VAL D 1 209 ? 76.627 1.145 -20.242 1.00 31.11 187 VAL D C 1
ATOM 7167 O O . VAL D 1 209 ? 77.467 0.630 -19.526 1.00 31.18 187 VAL D O 1
ATOM 7171 N N . THR D 1 210 ? 76.893 1.580 -21.468 1.00 31.89 188 THR D N 1
ATOM 7172 C CA . THR D 1 210 ? 78.238 1.572 -22.025 1.00 32.61 188 THR D CA 1
ATOM 7173 C C . THR D 1 210 ? 78.977 2.788 -21.504 1.00 33.74 188 THR D C 1
ATOM 7174 O O . THR D 1 210 ? 78.433 3.880 -21.502 1.00 34.10 188 THR D O 1
ATOM 7178 N N . TYR D 1 211 ? 80.222 2.605 -21.080 1.00 35.18 189 TYR D N 1
ATOM 7179 C CA . TYR D 1 211 ? 81.049 3.711 -20.595 1.00 36.21 189 TYR D CA 1
ATOM 7180 C C . TYR D 1 211 ? 82.524 3.325 -20.639 1.00 37.32 189 TYR D C 1
ATOM 7181 O O . TYR D 1 211 ? 82.987 2.508 -19.850 1.00 37.73 189 TYR D O 1
ATOM 7190 N N . ASN D 1 212 ? 83.254 3.916 -21.571 1.00 38.39 190 ASN D N 1
ATOM 7191 C CA . ASN D 1 212 ? 84.652 3.603 -21.764 1.00 39.42 190 ASN D CA 1
ATOM 7192 C C . ASN D 1 212 ? 85.377 4.807 -22.371 1.00 40.59 190 ASN D C 1
ATOM 7193 O O . ASN D 1 212 ? 84.751 5.837 -22.651 1.00 40.88 190 ASN D O 1
ATOM 7198 N N . LEU D 1 213 ? 86.689 4.678 -22.581 1.00 41.83 191 LEU D N 1
ATOM 7199 C CA . LEU D 1 213 ? 87.510 5.831 -22.950 1.00 42.73 191 LEU D CA 1
ATOM 7200 C C . LEU D 1 213 ? 87.021 6.468 -24.256 1.00 43.44 191 LEU D C 1
ATOM 7201 O O . LEU D 1 213 ? 87.098 7.684 -24.405 1.00 43.73 191 LEU D O 1
ATOM 7206 N N . ASN D 1 214 ? 86.502 5.658 -25.179 1.00 44.25 192 ASN D N 1
ATOM 7207 C CA . ASN D 1 214 ? 85.962 6.162 -26.460 1.00 45.08 192 ASN D CA 1
ATOM 7208 C C . ASN D 1 214 ? 84.504 6.647 -26.429 1.00 45.05 192 ASN D C 1
ATOM 7209 O O . ASN D 1 214 ? 84.107 7.451 -27.272 1.00 44.96 192 ASN D O 1
ATOM 7214 N N . GLU D 1 215 ? 83.697 6.123 -25.508 1.00 45.29 193 GLU D N 1
ATOM 7215 C CA . GLU D 1 215 ? 82.232 6.338 -25.538 1.00 45.45 193 GLU D CA 1
ATOM 7216 C C . GLU D 1 215 ? 81.717 6.790 -24.176 1.00 45.21 193 GLU D C 1
ATOM 7217 O O . GLU D 1 215 ? 81.676 6.001 -23.230 1.00 45.15 193 GLU D O 1
ATOM 7223 N N . ARG D 1 216 ? 81.329 8.054 -24.074 1.00 45.05 194 ARG D N 1
ATOM 7224 C CA . ARG D 1 216 ? 80.916 8.606 -22.790 1.00 45.17 194 ARG D CA 1
ATOM 7225 C C . ARG D 1 216 ? 79.561 9.288 -22.836 1.00 44.63 194 ARG D C 1
ATOM 7226 O O . ARG D 1 216 ? 79.189 10.009 -21.915 1.00 44.55 194 ARG D O 1
ATOM 7234 N N . ALA D 1 217 ? 78.808 9.029 -23.893 1.00 44.33 195 ALA D N 1
ATOM 7235 C CA . ALA D 1 217 ? 77.484 9.624 -24.065 1.00 44.21 195 ALA D CA 1
ATOM 7236 C C . ALA D 1 217 ? 76.440 9.279 -22.969 1.00 44.00 195 ALA D C 1
ATOM 7237 O O . ALA D 1 217 ? 75.517 10.052 -22.735 1.00 44.18 195 ALA D O 1
ATOM 7239 N N . GLU D 1 218 ? 76.583 8.137 -22.304 1.00 43.67 196 GLU D N 1
ATOM 7240 C CA . GLU D 1 218 ? 75.611 7.704 -21.288 1.00 43.40 196 GLU D CA 1
ATOM 7241 C C . GLU D 1 218 ? 75.966 8.187 -19.865 1.00 42.95 196 GLU D C 1
ATOM 7242 O O . GLU D 1 218 ? 75.360 7.770 -18.873 1.00 42.53 196 GLU D O 1
ATOM 7248 N N . ARG D 1 219 ? 76.914 9.112 -19.773 1.00 42.70 197 ARG D N 1
ATOM 7249 C CA . ARG D 1 219 ? 77.314 9.667 -18.481 1.00 42.90 197 ARG D CA 1
ATOM 7250 C C . ARG D 1 219 ? 76.147 10.230 -17.647 1.00 42.03 197 ARG D C 1
ATOM 7251 O O . ARG D 1 219 ? 76.099 10.007 -16.438 1.00 41.88 197 ARG D O 1
ATOM 7259 N N . PRO D 1 220 ? 75.217 10.967 -18.289 1.00 41.24 198 PRO D N 1
ATOM 7260 C CA . PRO D 1 220 ? 74.047 11.486 -17.585 1.00 40.64 198 PRO D CA 1
ATOM 7261 C C . PRO D 1 220 ? 73.235 10.421 -16.860 1.00 39.99 198 PRO D C 1
ATOM 7262 O O . PRO D 1 220 ? 72.745 10.676 -15.760 1.00 40.11 198 PRO D O 1
ATOM 7266 N N . VAL D 1 221 ? 73.095 9.243 -17.460 1.00 39.08 199 VAL D N 1
ATOM 7267 C CA . VAL D 1 221 ? 72.381 8.150 -16.799 1.00 38.56 199 VAL D CA 1
ATOM 7268 C C . VAL D 1 221 ? 73.093 7.767 -15.489 1.00 38.52 199 VAL D C 1
ATOM 7269 O O . VAL D 1 221 ? 72.444 7.488 -14.483 1.00 38.24 199 VAL D O 1
ATOM 7273 N N . ILE D 1 222 ? 74.427 7.781 -15.509 1.00 38.52 200 ILE D N 1
ATOM 7274 C CA . ILE D 1 222 ? 75.211 7.427 -14.327 1.00 38.37 200 ILE D CA 1
ATOM 7275 C C . ILE D 1 222 ? 75.047 8.526 -13.279 1.00 38.72 200 ILE D C 1
ATOM 7276 O O . ILE D 1 222 ? 74.907 8.246 -12.073 1.00 38.96 200 ILE D O 1
ATOM 7281 N N . GLU D 1 223 ? 75.060 9.770 -13.739 1.00 38.80 201 GLU D N 1
ATOM 7282 C CA . GLU D 1 223 ? 74.928 10.900 -12.828 1.00 39.26 201 GLU D CA 1
ATOM 7283 C C . GLU D 1 223 ? 73.546 10.910 -12.154 1.00 39.10 201 GLU D C 1
ATOM 7284 O O . GLU D 1 223 ? 73.452 11.053 -10.911 1.00 38.83 201 GLU D O 1
ATOM 7290 N N . TYR D 1 224 ? 72.500 10.692 -12.956 1.00 38.81 202 TYR D N 1
ATOM 7291 C CA . TYR D 1 224 ? 71.132 10.599 -12.437 1.00 38.92 202 TYR D CA 1
ATOM 7292 C C . TYR D 1 224 ? 70.978 9.487 -11.386 1.00 38.92 202 TYR D C 1
ATOM 7293 O O . TYR D 1 224 ? 70.368 9.700 -10.329 1.00 38.79 202 TYR D O 1
ATOM 7302 N N . ALA D 1 225 ? 71.530 8.309 -11.686 1.00 38.99 203 ALA D N 1
ATOM 7303 C CA . ALA D 1 225 ? 71.483 7.163 -10.773 1.00 38.94 203 ALA D CA 1
ATOM 7304 C C . ALA D 1 225 ? 72.133 7.509 -9.448 1.00 38.86 203 ALA D C 1
ATOM 7305 O O . ALA D 1 225 ? 71.586 7.234 -8.382 1.00 38.65 203 ALA D O 1
ATOM 7307 N N . ALA D 1 226 ? 73.304 8.127 -9.548 1.00 39.09 204 ALA D N 1
ATOM 7308 C CA . ALA D 1 226 ? 74.076 8.564 -8.394 1.00 39.26 204 ALA D CA 1
ATOM 7309 C C . ALA D 1 226 ? 73.261 9.469 -7.488 1.00 39.44 204 ALA D C 1
ATOM 7310 O O . ALA D 1 226 ? 73.382 9.401 -6.274 1.00 39.54 204 ALA D O 1
ATOM 7312 N N . ALA D 1 227 ? 72.438 10.317 -8.091 1.00 39.75 205 ALA D N 1
ATOM 7313 C CA . ALA D 1 227 ? 71.587 11.244 -7.343 1.00 39.86 205 ALA D CA 1
ATOM 7314 C C . ALA D 1 227 ? 70.382 10.562 -6.686 1.00 39.85 205 ALA D C 1
ATOM 7315 O O . ALA D 1 227 ? 69.931 11.021 -5.629 1.00 40.20 205 ALA D O 1
ATOM 7317 N N . HIS D 1 228 ? 69.869 9.479 -7.280 1.00 39.54 206 HIS D N 1
ATOM 7318 C CA . HIS D 1 228 ? 68.623 8.878 -6.796 1.00 39.40 206 HIS D CA 1
ATOM 7319 C C . HIS D 1 228 ? 68.747 7.429 -6.323 1.00 38.81 206 HIS D C 1
ATOM 7320 O O . HIS D 1 228 ? 67.788 6.679 -6.404 1.00 38.37 206 HIS D O 1
ATOM 7327 N N . ALA D 1 229 ? 69.914 7.053 -5.791 1.00 38.62 207 ALA D N 1
ATOM 7328 C CA . ALA D 1 229 ? 70.123 5.720 -5.195 1.00 38.18 207 ALA D CA 1
ATOM 7329 C C . ALA D 1 229 ? 69.626 4.620 -6.125 1.00 38.02 207 ALA D C 1
ATOM 7330 O O . ALA D 1 229 ? 68.764 3.794 -5.733 1.00 38.37 207 ALA D O 1
ATOM 7332 N N . LYS D 1 230 ? 70.146 4.633 -7.357 1.00 37.26 208 LYS D N 1
ATOM 7333 C CA . LYS D 1 230 ? 69.784 3.643 -8.390 1.00 36.69 208 LYS D CA 1
ATOM 7334 C C . LYS D 1 230 ? 71.011 2.916 -8.944 1.00 35.74 208 LYS D C 1
ATOM 7335 O O . LYS D 1 230 ? 72.086 3.497 -9.025 1.00 35.88 208 LYS D O 1
ATOM 7341 N N . GLY D 1 231 ? 70.821 1.659 -9.353 1.00 34.61 209 GLY D N 1
ATOM 7342 C CA . GLY D 1 231 ? 71.920 0.784 -9.784 1.00 33.57 209 GLY D CA 1
ATOM 7343 C C . GLY D 1 231 ? 72.447 1.055 -11.182 1.00 32.71 209 GLY D C 1
ATOM 7344 O O . GLY D 1 231 ? 71.680 1.253 -12.123 1.00 32.55 209 GLY D O 1
ATOM 7345 N N . ILE D 1 232 ? 73.768 1.093 -11.308 1.00 31.80 210 ILE D N 1
ATOM 7346 C CA . ILE D 1 232 ? 74.422 1.199 -12.600 1.00 31.16 210 ILE D CA 1
ATOM 7347 C C . ILE D 1 232 ? 75.462 0.085 -12.751 1.00 31.10 210 ILE D C 1
ATOM 7348 O O . ILE D 1 232 ? 76.328 -0.098 -11.885 1.00 31.04 210 ILE D O 1
ATOM 7353 N N . LEU D 1 233 ? 75.336 -0.683 -13.835 1.00 30.87 211 LEU D N 1
ATOM 7354 C CA . LEU D 1 233 ? 76.356 -1.634 -14.231 1.00 30.63 211 LEU D CA 1
ATOM 7355 C C . LEU D 1 233 ? 76.910 -1.104 -15.532 1.00 30.60 211 LEU D C 1
ATOM 7356 O O . LEU D 1 233 ? 76.149 -0.634 -16.378 1.00 30.36 211 LEU D O 1
ATOM 7361 N N . VAL D 1 234 ? 78.236 -1.134 -15.676 1.00 30.79 212 VAL D N 1
ATOM 7362 C CA . VAL D 1 234 ? 78.872 -0.684 -16.902 1.00 30.73 212 VAL D CA 1
ATOM 7363 C C . VAL D 1 234 ? 79.270 -1.883 -17.731 1.00 31.50 212 VAL D C 1
ATOM 7364 O O . VAL D 1 234 ? 79.902 -2.831 -17.235 1.00 31.31 212 VAL D O 1
ATOM 7368 N N . LYS D 1 235 ? 78.902 -1.830 -19.003 1.00 32.51 213 LYS D N 1
ATOM 7369 C CA . LYS D 1 235 ? 79.370 -2.802 -19.985 1.00 33.64 213 LYS D CA 1
ATOM 7370 C C . LYS D 1 235 ? 80.387 -2.146 -20.912 1.00 34.85 213 LYS D C 1
ATOM 7371 O O . LYS D 1 235 ? 80.417 -0.931 -21.045 1.00 34.96 213 LYS D O 1
ATOM 7377 N N . LYS D 1 236 ? 81.213 -2.966 -21.545 1.00 36.47 214 LYS D N 1
ATOM 7378 C CA . LYS D 1 236 ? 82.227 -2.517 -22.487 1.00 37.92 214 LYS D CA 1
ATOM 7379 C C . LYS D 1 236 ? 83.238 -1.543 -21.885 1.00 38.79 214 LYS D C 1
ATOM 7380 O O . LYS D 1 236 ? 83.728 -0.662 -22.585 1.00 38.81 214 LYS D O 1
ATOM 7386 N N . ALA D 1 237 ? 83.583 -1.719 -20.612 1.00 40.27 215 ALA D N 1
ATOM 7387 C CA . ALA D 1 237 ? 84.536 -0.810 -19.972 1.00 41.59 215 ALA D CA 1
ATOM 7388 C C . ALA D 1 237 ? 85.896 -0.803 -20.672 1.00 43.13 215 ALA D C 1
ATOM 7389 O O . ALA D 1 237 ? 86.560 0.230 -20.724 1.00 43.37 215 ALA D O 1
ATOM 7391 N N . LEU D 1 238 ? 86.292 -1.941 -21.237 1.00 45.09 216 LEU D N 1
ATOM 7392 C CA . LEU D 1 238 ? 87.629 -2.098 -21.823 1.00 46.64 216 LEU D CA 1
ATOM 7393 C C . LEU D 1 238 ? 87.610 -2.174 -23.370 1.00 48.62 216 LEU D C 1
ATOM 7394 O O . LEU D 1 238 ? 87.771 -3.249 -23.942 1.00 49.30 216 LEU D O 1
ATOM 7399 N N . ALA D 1 239 ? 87.407 -1.030 -24.033 1.00 50.43 217 ALA D N 1
ATOM 7400 C CA . ALA D 1 239 ? 87.448 -0.902 -25.524 1.00 51.59 217 ALA D CA 1
ATOM 7401 C C . ALA D 1 239 ? 88.078 0.450 -25.923 1.00 52.93 217 ALA D C 1
ATOM 7402 O O . ALA D 1 239 ? 87.664 1.506 -25.418 1.00 53.03 217 ALA D O 1
ATOM 7404 N N . SER D 1 240 ? 89.056 0.429 -26.832 1.00 54.28 218 SER D N 1
ATOM 7405 C CA . SER D 1 240 ? 90.005 1.560 -26.929 1.00 55.22 218 SER D CA 1
ATOM 7406 C C . SER D 1 240 ? 90.424 2.085 -28.300 1.00 56.04 218 SER D C 1
ATOM 7407 O O . SER D 1 240 ? 90.202 1.446 -29.342 1.00 56.27 218 SER D O 1
ATOM 7410 N N . GLY D 1 241 ? 90.985 3.297 -28.289 1.00 56.75 219 GLY D N 1
ATOM 7411 C CA . GLY D 1 241 ? 91.716 3.819 -29.437 1.00 56.88 219 GLY D CA 1
ATOM 7412 C C . GLY D 1 241 ? 92.448 5.116 -29.127 1.00 56.89 219 GLY D C 1
ATOM 7413 N N . GLN D 1 249 ? 100.624 3.648 -17.196 1.00 61.66 227 GLN D N 1
ATOM 7414 C CA . GLN D 1 249 ? 99.643 3.877 -18.266 1.00 61.76 227 GLN D CA 1
ATOM 7415 C C . GLN D 1 249 ? 99.181 2.555 -18.926 1.00 61.13 227 GLN D C 1
ATOM 7416 O O . GLN D 1 249 ? 99.181 2.424 -20.154 1.00 60.94 227 GLN D O 1
ATOM 7422 N N . ASP D 1 250 ? 98.793 1.589 -18.085 1.00 60.44 228 ASP D N 1
ATOM 7423 C CA . ASP D 1 250 ? 98.129 0.353 -18.517 1.00 59.58 228 ASP D CA 1
ATOM 7424 C C . ASP D 1 250 ? 96.754 0.758 -19.025 1.00 58.61 228 ASP D C 1
ATOM 7425 O O . ASP D 1 250 ? 96.074 1.549 -18.372 1.00 58.60 228 ASP D O 1
ATOM 7430 N N . PRO D 1 251 ? 96.335 0.241 -20.188 1.00 57.48 229 PRO D N 1
ATOM 7431 C CA . PRO D 1 251 ? 95.015 0.633 -20.729 1.00 56.79 229 PRO D CA 1
ATOM 7432 C C . PRO D 1 251 ? 93.838 0.194 -19.843 1.00 55.80 229 PRO D C 1
ATOM 7433 O O . PRO D 1 251 ? 92.870 0.939 -19.676 1.00 55.76 229 PRO D O 1
ATOM 7437 N N . VAL D 1 252 ? 93.936 -1.000 -19.271 1.00 54.58 230 VAL D N 1
ATOM 7438 C CA . VAL D 1 252 ? 92.907 -1.493 -18.374 1.00 53.59 230 VAL D CA 1
ATOM 7439 C C . VAL D 1 252 ? 92.788 -0.592 -17.147 1.00 52.97 230 VAL D C 1
ATOM 7440 O O . VAL D 1 252 ? 91.693 -0.249 -16.728 1.00 52.84 230 VAL D O 1
ATOM 7444 N N . ARG D 1 253 ? 93.917 -0.183 -16.595 1.00 52.33 231 ARG D N 1
ATOM 7445 C CA . ARG D 1 253 ? 93.904 0.685 -15.428 1.00 52.00 231 ARG D CA 1
ATOM 7446 C C . ARG D 1 253 ? 93.325 2.067 -15.748 1.00 50.99 231 ARG D C 1
ATOM 7447 O O . ARG D 1 253 ? 92.600 2.648 -14.937 1.00 50.92 231 ARG D O 1
ATOM 7455 N N . ALA D 1 254 ? 93.666 2.595 -16.919 1.00 49.77 232 ALA D N 1
ATOM 7456 C CA . ALA D 1 254 ? 93.130 3.880 -17.369 1.00 48.88 232 ALA D CA 1
ATOM 7457 C C . ALA D 1 254 ? 91.606 3.791 -17.554 1.00 48.16 232 ALA D C 1
ATOM 7458 O O . ALA D 1 254 ? 90.872 4.713 -17.194 1.00 48.07 232 ALA D O 1
ATOM 7460 N N . SER D 1 255 ? 91.148 2.671 -18.117 1.00 47.08 233 SER D N 1
ATOM 7461 C CA . SER D 1 255 ? 89.730 2.419 -18.301 1.00 46.12 233 SER D CA 1
ATOM 7462 C C . SER D 1 255 ? 89.030 2.361 -16.969 1.00 45.24 233 SER D C 1
ATOM 7463 O O . SER D 1 255 ? 87.991 2.982 -16.802 1.00 44.97 233 SER D O 1
ATOM 7466 N N . PHE D 1 256 ? 89.583 1.609 -16.023 1.00 44.59 234 PHE D N 1
ATOM 7467 C CA . PHE D 1 256 ? 88.939 1.473 -14.716 1.00 44.21 234 PHE D CA 1
ATOM 7468 C C . PHE D 1 256 ? 88.976 2.765 -13.924 1.00 44.02 234 PHE D C 1
ATOM 7469 O O . PHE D 1 256 ? 88.066 3.019 -13.140 1.00 43.87 234 PHE D O 1
ATOM 7477 N N . GLU D 1 257 ? 90.007 3.581 -14.130 1.00 44.06 235 GLU D N 1
ATOM 7478 C CA . GLU D 1 257 ? 90.084 4.886 -13.463 1.00 44.20 235 GLU D CA 1
ATOM 7479 C C . GLU D 1 257 ? 88.954 5.794 -13.922 1.00 43.79 235 GLU D C 1
ATOM 7480 O O . GLU D 1 257 ? 88.298 6.430 -13.099 1.00 43.78 235 GLU D O 1
ATOM 7486 N N . LEU D 1 258 ? 88.718 5.824 -15.231 1.00 43.33 236 LEU D N 1
ATOM 7487 C CA . LEU D 1 258 ? 87.625 6.588 -15.814 1.00 43.12 236 LEU D CA 1
ATOM 7488 C C . LEU D 1 258 ? 86.287 6.138 -15.275 1.00 42.86 236 LEU D C 1
ATOM 7489 O O . LEU D 1 258 ? 85.500 6.978 -14.827 1.00 43.26 236 LEU D O 1
ATOM 7494 N N . VAL D 1 259 ? 86.030 4.826 -15.338 1.00 42.34 237 VAL D N 1
ATOM 7495 C CA . VAL D 1 259 ? 84.752 4.242 -14.904 1.00 41.94 237 VAL D CA 1
ATOM 7496 C C . VAL D 1 259 ? 84.471 4.475 -13.413 1.00 42.09 237 VAL D C 1
ATOM 7497 O O . VAL D 1 259 ? 83.384 4.924 -13.046 1.00 41.78 237 VAL D O 1
ATOM 7501 N N . PHE D 1 260 ? 85.445 4.193 -12.559 1.00 42.51 238 PHE D N 1
ATOM 7502 C CA . PHE D 1 260 ? 85.221 4.335 -11.123 1.00 43.17 238 PHE D CA 1
ATOM 7503 C C . PHE D 1 260 ? 85.365 5.763 -10.586 1.00 43.97 238 PHE D C 1
ATOM 7504 O O . PHE D 1 260 ? 85.042 6.030 -9.428 1.00 43.78 238 PHE D O 1
ATOM 7512 N N . ASP D 1 261 ? 85.797 6.692 -11.433 1.00 45.01 239 ASP D N 1
ATOM 7513 C CA . ASP D 1 261 ? 85.657 8.121 -11.109 1.00 46.16 239 ASP D CA 1
ATOM 7514 C C . ASP D 1 261 ? 84.196 8.601 -11.065 1.00 46.25 239 ASP D C 1
ATOM 7515 O O . ASP D 1 261 ? 83.885 9.587 -10.405 1.00 46.69 239 ASP D O 1
ATOM 7520 N N . GLN D 1 262 ? 83.306 7.909 -11.764 1.00 46.20 240 GLN D N 1
ATOM 7521 C CA . GLN D 1 262 ? 81.879 8.159 -11.621 1.00 45.98 240 GLN D CA 1
ATOM 7522 C C . GLN D 1 262 ? 81.361 7.477 -10.350 1.00 45.59 240 GLN D C 1
ATOM 7523 O O . GLN D 1 262 ? 81.434 6.238 -10.229 1.00 45.49 240 GLN D O 1
ATOM 7529 N N . PRO D 1 263 ? 80.846 8.276 -9.391 1.00 45.04 241 PRO D N 1
ATOM 7530 C CA . PRO D 1 263 ? 80.330 7.689 -8.141 1.00 44.50 241 PRO D CA 1
ATOM 7531 C C . PRO D 1 263 ? 79.133 6.768 -8.377 1.00 43.75 241 PRO D C 1
ATOM 7532 O O . PRO D 1 263 ? 78.914 5.840 -7.583 1.00 43.97 241 PRO D O 1
ATOM 7536 N N . GLY D 1 264 ? 78.382 7.011 -9.456 1.00 42.52 242 GLY D N 1
ATOM 7537 C CA . GLY D 1 264 ? 77.198 6.205 -9.776 1.00 41.69 242 GLY D CA 1
ATOM 7538 C C . GLY D 1 264 ? 77.417 4.728 -10.104 1.00 40.63 242 GLY D C 1
ATOM 7539 O O . GLY D 1 264 ? 76.491 3.923 -9.992 1.00 40.70 242 GLY D O 1
ATOM 7540 N N . VAL D 1 265 ? 78.630 4.353 -10.497 1.00 39.25 243 VAL D N 1
ATOM 7541 C CA . VAL D 1 265 ? 78.870 2.996 -10.994 1.00 38.17 243 VAL D CA 1
ATOM 7542 C C . VAL D 1 265 ? 79.058 1.984 -9.864 1.00 37.40 243 VAL D C 1
ATOM 7543 O O . VAL D 1 265 ? 79.885 2.175 -9.001 1.00 37.16 243 VAL D O 1
ATOM 7547 N N . ALA D 1 266 ? 78.286 0.905 -9.897 1.00 36.63 244 ALA D N 1
ATOM 7548 C CA . ALA D 1 266 ? 78.403 -0.188 -8.916 1.00 36.08 244 ALA D CA 1
ATOM 7549 C C . ALA D 1 266 ? 79.427 -1.220 -9.373 1.00 35.46 244 ALA D C 1
ATOM 7550 O O . ALA D 1 266 ? 80.284 -1.631 -8.601 1.00 35.49 244 ALA D O 1
ATOM 7552 N N . ALA D 1 267 ? 79.312 -1.664 -10.618 1.00 34.69 245 ALA D N 1
ATOM 7553 C CA . ALA D 1 267 ? 80.232 -2.661 -11.137 1.00 34.02 245 ALA D CA 1
ATOM 7554 C C . ALA D 1 267 ? 80.411 -2.528 -12.632 1.00 33.54 245 ALA D C 1
ATOM 7555 O O . ALA D 1 267 ? 79.555 -1.974 -13.322 1.00 33.34 245 ALA D O 1
ATOM 7557 N N . ALA D 1 268 ? 81.554 -3.007 -13.114 1.00 33.00 246 ALA D N 1
ATOM 7558 C CA . ALA D 1 268 ? 81.824 -3.120 -14.545 1.00 32.84 246 ALA D CA 1
ATOM 7559 C C . ALA D 1 268 ? 81.893 -4.610 -14.897 1.00 32.79 246 ALA D C 1
ATOM 7560 O O . ALA D 1 268 ? 82.519 -5.405 -14.188 1.00 32.30 246 ALA D O 1
ATOM 7562 N N . ILE D 1 269 ? 81.225 -4.995 -15.975 1.00 33.00 247 ILE D N 1
ATOM 7563 C CA . ILE D 1 269 ? 81.239 -6.386 -16.395 1.00 33.29 247 ILE D CA 1
ATOM 7564 C C . ILE D 1 269 ? 82.413 -6.546 -17.343 1.00 33.74 247 ILE D C 1
ATOM 7565 O O . ILE D 1 269 ? 82.571 -5.743 -18.249 1.00 34.19 247 ILE D O 1
ATOM 7570 N N . VAL D 1 270 ? 83.242 -7.565 -17.128 1.00 34.33 248 VAL D N 1
ATOM 7571 C CA . VAL D 1 270 ? 84.399 -7.838 -17.996 1.00 34.81 248 VAL D CA 1
ATOM 7572 C C . VAL D 1 270 ? 84.190 -9.157 -18.741 1.00 35.62 248 VAL D C 1
ATOM 7573 O O . VAL D 1 270 ? 83.668 -10.128 -18.187 1.00 35.72 248 VAL D O 1
ATOM 7577 N N . GLY D 1 271 ? 84.616 -9.201 -19.996 1.00 36.51 249 GLY D N 1
ATOM 7578 C CA . GLY D 1 271 ? 84.328 -10.357 -20.853 1.00 37.42 249 GLY D CA 1
ATOM 7579 C C . GLY D 1 271 ? 85.397 -11.437 -20.950 1.00 38.08 249 GLY D C 1
ATOM 7580 O O . GLY D 1 271 ? 85.245 -12.387 -21.712 1.00 38.51 249 GLY D O 1
ATOM 7581 N N . THR D 1 272 ? 86.465 -11.316 -20.177 1.00 38.85 250 THR D N 1
ATOM 7582 C CA . THR D 1 272 ? 87.634 -12.167 -20.380 1.00 39.59 250 THR D CA 1
ATOM 7583 C C . THR D 1 272 ? 87.450 -13.607 -19.895 1.00 39.82 250 THR D C 1
ATOM 7584 O O . THR D 1 272 ? 86.846 -13.852 -18.860 1.00 40.13 250 THR D O 1
ATOM 7588 N N . ILE D 1 273 ? 87.991 -14.557 -20.650 1.00 40.24 251 ILE D N 1
ATOM 7589 C CA . ILE D 1 273 ? 88.029 -15.961 -20.210 1.00 40.57 251 ILE D CA 1
ATOM 7590 C C . ILE D 1 273 ? 89.471 -16.456 -19.912 1.00 40.68 251 ILE D C 1
ATOM 7591 O O . ILE D 1 273 ? 89.670 -17.599 -19.472 1.00 40.53 251 ILE D O 1
ATOM 7596 N N . ASN D 1 274 ? 90.460 -15.596 -20.147 1.00 40.77 252 ASN D N 1
ATOM 7597 C CA . ASN D 1 274 ? 91.845 -15.924 -19.834 1.00 40.97 252 ASN D CA 1
ATOM 7598 C C . ASN D 1 274 ? 92.149 -15.648 -18.358 1.00 40.73 252 ASN D C 1
ATOM 7599 O O . ASN D 1 274 ? 92.158 -14.490 -17.940 1.00 40.52 252 ASN D O 1
ATOM 7604 N N . PRO D 1 275 ? 92.395 -16.713 -17.563 1.00 40.45 253 PRO D N 1
ATOM 7605 C CA . PRO D 1 275 ? 92.506 -16.536 -16.112 1.00 40.36 253 PRO D CA 1
ATOM 7606 C C . PRO D 1 275 ? 93.556 -15.513 -15.711 1.00 40.27 253 PRO D C 1
ATOM 7607 O O . PRO D 1 275 ? 93.372 -14.795 -14.741 1.00 39.99 253 PRO D O 1
ATOM 7611 N N . LEU D 1 276 ? 94.643 -15.447 -16.461 1.00 40.58 254 LEU D N 1
ATOM 7612 C CA . LEU D 1 276 ? 95.701 -14.487 -16.163 1.00 40.78 254 LEU D CA 1
ATOM 7613 C C . LEU D 1 276 ? 95.213 -13.056 -16.398 1.00 41.01 254 LEU D C 1
ATOM 7614 O O . LEU D 1 276 ? 95.458 -12.188 -15.565 1.00 40.89 254 LEU D O 1
ATOM 7619 N N . HIS D 1 277 ? 94.517 -12.816 -17.521 1.00 41.35 255 HIS D N 1
ATOM 7620 C CA . HIS D 1 277 ? 93.926 -11.493 -17.797 1.00 41.59 255 HIS D CA 1
ATOM 7621 C C . HIS D 1 277 ? 92.856 -11.160 -16.750 1.00 40.72 255 HIS D C 1
ATOM 7622 O O . HIS D 1 277 ? 92.663 -10.000 -16.428 1.00 40.73 255 HIS D O 1
ATOM 7629 N N . LEU D 1 278 ? 92.155 -12.166 -16.223 1.00 40.04 256 LEU D N 1
ATOM 7630 C CA . LEU D 1 278 ? 91.141 -11.921 -15.179 1.00 39.43 256 LEU D CA 1
ATOM 7631 C C . LEU D 1 278 ? 91.813 -11.455 -13.884 1.00 39.32 256 LEU D C 1
ATOM 7632 O O . LEU D 1 278 ? 91.365 -10.490 -13.262 1.00 39.25 256 LEU D O 1
ATOM 7637 N N . ALA D 1 279 ? 92.880 -12.144 -13.488 1.00 39.24 257 ALA D N 1
ATOM 7638 C CA . ALA D 1 279 ? 93.600 -11.794 -12.271 1.00 39.28 257 ALA D CA 1
ATOM 7639 C C . ALA D 1 279 ? 94.177 -10.390 -12.392 1.00 39.46 257 ALA D C 1
ATOM 7640 O O . ALA D 1 279 ? 94.162 -9.608 -11.442 1.00 39.09 257 ALA D O 1
ATOM 7642 N N . HIS D 1 280 ? 94.680 -10.089 -13.585 1.00 39.77 258 HIS D N 1
ATOM 7643 C CA . HIS D 1 280 ? 95.226 -8.789 -13.888 1.00 40.11 258 HIS D CA 1
ATOM 7644 C C . HIS D 1 280 ? 94.136 -7.737 -13.836 1.00 39.84 258 HIS D C 1
ATOM 7645 O O . HIS D 1 280 ? 94.284 -6.721 -13.169 1.00 40.00 258 HIS D O 1
ATOM 7652 N N . ASN D 1 281 ? 93.034 -7.973 -14.537 1.00 39.46 259 ASN D N 1
ATOM 7653 C CA . ASN D 1 281 ? 91.904 -7.037 -14.509 1.00 39.10 259 ASN D CA 1
ATOM 7654 C C . ASN D 1 281 ? 91.496 -6.721 -13.079 1.00 38.83 259 ASN D C 1
ATOM 7655 O O . ASN D 1 281 ? 91.253 -5.575 -12.747 1.00 38.75 259 ASN D O 1
ATOM 7660 N N . VAL D 1 282 ? 91.416 -7.746 -12.237 1.00 38.61 260 VAL D N 1
ATOM 7661 C CA . VAL D 1 282 ? 91.031 -7.558 -10.845 1.00 38.62 260 VAL D CA 1
ATOM 7662 C C . VAL D 1 282 ? 92.049 -6.698 -10.105 1.00 39.10 260 VAL D C 1
ATOM 7663 O O . VAL D 1 282 ? 91.678 -5.822 -9.321 1.00 38.92 260 VAL D O 1
ATOM 7667 N N . ALA D 1 283 ? 93.331 -6.945 -10.372 1.00 39.76 261 ALA D N 1
ATOM 7668 C CA . ALA D 1 283 ? 94.403 -6.198 -9.730 1.00 40.12 261 ALA D CA 1
ATOM 7669 C C . ALA D 1 283 ? 94.253 -4.735 -10.070 1.00 40.66 261 ALA D C 1
ATOM 7670 O O . ALA D 1 283 ? 94.247 -3.893 -9.183 1.00 40.66 261 ALA D O 1
ATOM 7672 N N . MET D 1 284 ? 94.092 -4.443 -11.355 1.00 41.58 262 MET D N 1
ATOM 7673 C CA . MET D 1 284 ? 93.987 -3.062 -11.815 1.00 42.46 262 MET D CA 1
ATOM 7674 C C . MET D 1 284 ? 92.773 -2.365 -11.221 1.00 42.85 262 MET D C 1
ATOM 7675 O O . MET D 1 284 ? 92.832 -1.186 -10.904 1.00 43.00 262 MET D O 1
ATOM 7680 N N . ALA D 1 285 ? 91.679 -3.096 -11.061 1.00 43.47 263 ALA D N 1
ATOM 7681 C CA . ALA D 1 285 ? 90.461 -2.523 -10.501 1.00 44.02 263 ALA D CA 1
ATOM 7682 C C . ALA D 1 285 ? 90.631 -2.185 -9.017 1.00 44.50 263 ALA D C 1
ATOM 7683 O O . ALA D 1 285 ? 90.113 -1.170 -8.537 1.00 44.33 263 ALA D O 1
ATOM 7685 N N . ALA D 1 286 ? 91.360 -3.033 -8.297 1.00 45.35 264 ALA D N 1
ATOM 7686 C CA . ALA D 1 286 ? 91.672 -2.765 -6.892 1.00 46.22 264 ALA D CA 1
ATOM 7687 C C . ALA D 1 286 ? 92.571 -1.524 -6.749 1.00 47.30 264 ALA D C 1
ATOM 7688 O O . ALA D 1 286 ? 92.381 -0.712 -5.830 1.00 47.38 264 ALA D O 1
ATOM 7690 N N . GLN D 1 287 ? 93.530 -1.377 -7.671 1.00 48.58 265 GLN D N 1
ATOM 7691 C CA . GLN D 1 287 ? 94.428 -0.206 -7.703 1.00 49.59 265 GLN D CA 1
ATOM 7692 C C . GLN D 1 287 ? 93.691 1.086 -8.034 1.00 50.18 265 GLN D C 1
ATOM 7693 O O . GLN D 1 287 ? 93.996 2.128 -7.472 1.00 50.55 265 GLN D O 1
ATOM 7699 N N . ALA D 1 288 ? 92.737 1.011 -8.960 1.00 50.91 266 ALA D N 1
ATOM 7700 C CA . ALA D 1 288 ? 91.951 2.175 -9.364 1.00 51.42 266 ALA D CA 1
ATOM 7701 C C . ALA D 1 288 ? 91.081 2.674 -8.217 1.00 52.06 266 ALA D C 1
ATOM 7702 O O . ALA D 1 288 ? 90.830 3.873 -8.095 1.00 52.30 266 ALA D O 1
ATOM 7704 N N . LEU D 1 289 ? 90.625 1.754 -7.376 1.00 52.80 267 LEU D N 1
ATOM 7705 C CA . LEU D 1 289 ? 89.741 2.103 -6.268 1.00 53.43 267 LEU D CA 1
ATOM 7706 C C . LEU D 1 289 ? 90.499 2.442 -4.982 1.00 54.35 267 LEU D C 1
ATOM 7707 O O . LEU D 1 289 ? 89.887 2.906 -4.020 1.00 54.37 267 LEU D O 1
ATOM 7712 N N . LYS D 1 290 ? 91.820 2.216 -4.974 1.00 55.45 268 LYS D N 1
ATOM 7713 C CA . LYS D 1 290 ? 92.702 2.426 -3.789 1.00 56.22 268 LYS D CA 1
ATOM 7714 C C . LYS D 1 290 ? 92.021 2.268 -2.435 1.00 56.59 268 LYS D C 1
ATOM 7715 O O . LYS D 1 290 ? 92.287 1.297 -1.729 1.00 57.19 268 LYS D O 1
ATOM 7721 N N . PHE E 1 20 ? 92.552 -24.948 -9.960 1.00 51.45 -2 PHE E N 1
ATOM 7722 C CA . PHE E 1 20 ? 92.434 -23.807 -10.936 1.00 51.60 -2 PHE E CA 1
ATOM 7723 C C . PHE E 1 20 ? 93.761 -23.071 -11.187 1.00 52.03 -2 PHE E C 1
ATOM 7724 O O . PHE E 1 20 ? 93.819 -22.181 -12.052 1.00 51.85 -2 PHE E O 1
ATOM 7732 N N . GLN E 1 21 ? 94.820 -23.420 -10.446 1.00 52.48 -1 GLN E N 1
ATOM 7733 C CA . GLN E 1 21 ? 96.153 -22.838 -10.690 1.00 52.50 -1 GLN E CA 1
ATOM 7734 C C . GLN E 1 21 ? 96.731 -23.463 -11.968 1.00 52.81 -1 GLN E C 1
ATOM 7735 O O . GLN E 1 21 ? 97.863 -23.900 -12.010 1.00 52.19 -1 GLN E O 1
ATOM 7741 N N . SER E 1 22 ? 95.902 -23.513 -13.005 1.00 53.64 0 SER E N 1
ATOM 7742 C CA . SER E 1 22 ? 96.344 -23.771 -14.368 1.00 53.92 0 SER E CA 1
ATOM 7743 C C . SER E 1 22 ? 95.963 -22.530 -15.188 1.00 53.96 0 SER E C 1
ATOM 7744 O O . SER E 1 22 ? 95.120 -22.562 -16.102 1.00 52.98 0 SER E O 1
ATOM 7747 N N . MET E 1 23 ? 96.621 -21.436 -14.780 1.00 54.18 1 MET E N 1
ATOM 7748 C CA . MET E 1 23 ? 96.477 -20.125 -15.381 1.00 54.48 1 MET E CA 1
ATOM 7749 C C . MET E 1 23 ? 97.519 -19.899 -16.445 1.00 54.93 1 MET E C 1
ATOM 7750 O O . MET E 1 23 ? 97.295 -19.087 -17.339 1.00 55.43 1 MET E O 1
ATOM 7755 N N . ILE E 1 24 ? 98.679 -20.543 -16.320 1.00 55.31 2 ILE E N 1
ATOM 7756 C CA . ILE E 1 24 ? 99.776 -20.234 -17.219 1.00 55.74 2 ILE E CA 1
ATOM 7757 C C . ILE E 1 24 ? 99.578 -21.027 -18.502 1.00 56.11 2 ILE E C 1
ATOM 7758 O O . ILE E 1 24 ? 100.052 -22.136 -18.662 1.00 56.47 2 ILE E O 1
ATOM 7763 N N . ARG E 1 25 ? 98.826 -20.448 -19.416 1.00 56.68 3 ARG E N 1
ATOM 7764 C CA . ARG E 1 25 ? 98.619 -21.067 -20.709 1.00 57.45 3 ARG E CA 1
ATOM 7765 C C . ARG E 1 25 ? 99.911 -21.002 -21.547 1.00 58.00 3 ARG E C 1
ATOM 7766 O O . ARG E 1 25 ? 100.146 -21.865 -22.395 1.00 58.44 3 ARG E O 1
ATOM 7774 N N . ASP E 1 26 ? 100.732 -19.975 -21.320 1.00 58.41 4 ASP E N 1
ATOM 7775 C CA . ASP E 1 26 ? 101.886 -19.675 -22.186 1.00 58.37 4 ASP E CA 1
ATOM 7776 C C . ASP E 1 26 ? 103.239 -19.574 -21.482 1.00 57.33 4 ASP E C 1
ATOM 7777 O O . ASP E 1 26 ? 103.408 -18.772 -20.572 1.00 57.43 4 ASP E O 1
ATOM 7782 N N . THR E 1 27 ? 104.202 -20.374 -21.926 1.00 56.08 5 THR E N 1
ATOM 7783 C CA . THR E 1 27 ? 105.551 -20.349 -21.384 1.00 55.11 5 THR E CA 1
ATOM 7784 C C . THR E 1 27 ? 106.589 -20.231 -22.500 1.00 54.15 5 THR E C 1
ATOM 7785 O O . THR E 1 27 ? 106.237 -20.223 -23.666 1.00 54.00 5 THR E O 1
ATOM 7789 N N . LEU E 1 28 ? 107.863 -20.143 -22.134 1.00 53.01 6 LEU E N 1
ATOM 7790 C CA . LEU E 1 28 ? 108.938 -19.939 -23.102 1.00 52.23 6 LEU E CA 1
ATOM 7791 C C . LEU E 1 28 ? 109.776 -21.192 -23.355 1.00 51.41 6 LEU E C 1
ATOM 7792 O O . LEU E 1 28 ? 110.795 -21.107 -24.025 1.00 51.16 6 LEU E O 1
ATOM 7797 N N . HIS E 1 29 ? 109.335 -22.344 -22.847 1.00 50.62 7 HIS E N 1
ATOM 7798 C CA . HIS E 1 29 ? 110.135 -23.579 -22.871 1.00 49.87 7 HIS E CA 1
ATOM 7799 C C . HIS E 1 29 ? 110.665 -23.966 -24.246 1.00 49.58 7 HIS E C 1
ATOM 7800 O O . HIS E 1 29 ? 111.819 -24.417 -24.374 1.00 49.62 7 HIS E O 1
ATOM 7807 N N . ASP E 1 30 ? 109.836 -23.782 -25.266 1.00 49.13 8 ASP E N 1
ATOM 7808 C CA . ASP E 1 30 ? 110.199 -24.183 -26.629 1.00 48.96 8 ASP E CA 1
ATOM 7809 C C . ASP E 1 30 ? 110.717 -23.023 -27.503 1.00 48.07 8 ASP E C 1
ATOM 7810 O O . ASP E 1 30 ? 110.781 -23.155 -28.733 1.00 48.34 8 ASP E O 1
ATOM 7815 N N . LEU E 1 31 ? 111.088 -21.904 -26.879 1.00 46.59 9 LEU E N 1
ATOM 7816 C CA . LEU E 1 31 ? 111.514 -20.712 -27.611 1.00 45.35 9 LEU E CA 1
ATOM 7817 C C . LEU E 1 31 ? 112.970 -20.323 -27.311 1.00 44.39 9 LEU E C 1
ATOM 7818 O O . LEU E 1 31 ? 113.427 -19.262 -27.718 1.00 44.11 9 LEU E O 1
ATOM 7823 N N . HIS E 1 32 ? 113.705 -21.192 -26.620 1.00 43.43 10 HIS E N 1
ATOM 7824 C CA . HIS E 1 32 ? 115.114 -20.923 -26.317 1.00 42.65 10 HIS E CA 1
ATOM 7825 C C . HIS E 1 32 ? 115.888 -20.707 -27.606 1.00 42.46 10 HIS E C 1
ATOM 7826 O O . HIS E 1 32 ? 115.583 -21.319 -28.618 1.00 42.60 10 HIS E O 1
ATOM 7833 N N . ARG E 1 33 ? 116.883 -19.828 -27.553 1.00 42.21 11 ARG E N 1
ATOM 7834 C CA . ARG E 1 33 ? 117.624 -19.372 -28.732 1.00 41.63 11 ARG E CA 1
ATOM 7835 C C . ARG E 1 33 ? 119.095 -19.303 -28.354 1.00 41.40 11 ARG E C 1
ATOM 7836 O O . ARG E 1 33 ? 119.412 -19.072 -27.184 1.00 41.70 11 ARG E O 1
ATOM 7844 N N . PRO E 1 34 ? 120.007 -19.497 -29.326 1.00 40.81 12 PRO E N 1
ATOM 7845 C CA . PRO E 1 34 ? 121.421 -19.359 -28.981 1.00 40.36 12 PRO E CA 1
ATOM 7846 C C . PRO E 1 34 ? 121.853 -17.896 -28.826 1.00 39.57 12 PRO E C 1
ATOM 7847 O O . PRO E 1 34 ? 121.332 -17.022 -29.514 1.00 39.36 12 PRO E O 1
ATOM 7851 N N . LEU E 1 35 ? 122.781 -17.657 -27.901 1.00 38.85 13 LEU E N 1
ATOM 7852 C CA . LEU E 1 35 ? 123.330 -16.329 -27.665 1.00 38.44 13 LEU E CA 1
ATOM 7853 C C . LEU E 1 35 ? 124.614 -16.189 -28.469 1.00 38.58 13 LEU E C 1
ATOM 7854 O O . LEU E 1 35 ? 125.713 -16.477 -27.969 1.00 38.43 13 LEU E O 1
ATOM 7859 N N . GLY E 1 36 ? 124.462 -15.756 -29.722 1.00 38.76 14 GLY E N 1
ATOM 7860 C CA . GLY E 1 36 ? 125.582 -15.650 -30.656 1.00 38.82 14 GLY E CA 1
ATOM 7861 C C . GLY E 1 36 ? 126.283 -16.986 -30.840 1.00 38.89 14 GLY E C 1
ATOM 7862 O O . GLY E 1 36 ? 125.640 -18.031 -30.854 1.00 38.24 14 GLY E O 1
ATOM 7863 N N . ASP E 1 37 ? 127.612 -16.935 -30.927 1.00 39.34 15 ASP E N 1
ATOM 7864 C CA . ASP E 1 37 ? 128.444 -18.127 -31.034 1.00 39.64 15 ASP E CA 1
ATOM 7865 C C . ASP E 1 37 ? 129.030 -18.574 -29.693 1.00 39.15 15 ASP E C 1
ATOM 7866 O O . ASP E 1 37 ? 130.044 -19.249 -29.680 1.00 39.34 15 ASP E O 1
ATOM 7871 N N . THR E 1 38 ? 128.402 -18.232 -28.568 1.00 38.80 16 THR E N 1
ATOM 7872 C CA . THR E 1 38 ? 128.930 -18.650 -27.250 1.00 38.37 16 THR E CA 1
ATOM 7873 C C . THR E 1 38 ? 128.629 -20.104 -26.900 1.00 38.07 16 THR E C 1
ATOM 7874 O O . THR E 1 38 ? 129.245 -20.660 -26.003 1.00 38.07 16 THR E O 1
ATOM 7878 N N . GLY E 1 39 ? 127.670 -20.711 -27.581 1.00 37.88 17 GLY E N 1
ATOM 7879 C CA . GLY E 1 39 ? 127.233 -22.056 -27.236 1.00 37.88 17 GLY E CA 1
ATOM 7880 C C . GLY E 1 39 ? 126.285 -22.107 -26.048 1.00 37.75 17 GLY E C 1
ATOM 7881 O O . GLY E 1 39 ? 126.004 -23.189 -25.525 1.00 38.18 17 GLY E O 1
ATOM 7882 N N . LEU E 1 40 ? 125.795 -20.947 -25.621 1.00 37.09 18 LEU E N 1
ATOM 7883 C CA . LEU E 1 40 ? 124.767 -20.859 -24.597 1.00 36.47 18 LEU E CA 1
ATOM 7884 C C . LEU E 1 40 ? 123.408 -20.707 -25.273 1.00 35.97 18 LEU E C 1
ATOM 7885 O O . LEU E 1 40 ? 123.262 -19.946 -26.226 1.00 36.02 18 LEU E O 1
ATOM 7890 N N . ALA E 1 41 ? 122.418 -21.436 -24.769 1.00 35.40 19 ALA E N 1
ATOM 7891 C CA . ALA E 1 41 ? 121.038 -21.318 -25.218 1.00 34.66 19 ALA E CA 1
ATOM 7892 C C . ALA E 1 41 ? 120.266 -20.593 -24.125 1.00 34.05 19 ALA E C 1
ATOM 7893 O O . ALA E 1 41 ? 120.386 -20.927 -22.956 1.00 34.33 19 ALA E O 1
ATOM 7895 N N . VAL E 1 42 ? 119.470 -19.604 -24.498 1.00 33.21 20 VAL E N 1
ATOM 7896 C CA . VAL E 1 42 ? 118.784 -18.785 -23.509 1.00 32.56 20 VAL E CA 1
ATOM 7897 C C . VAL E 1 42 ? 117.329 -18.550 -23.871 1.00 32.33 20 VAL E C 1
ATOM 7898 O O . VAL E 1 42 ? 116.967 -18.480 -25.043 1.00 32.51 20 VAL E O 1
ATOM 7902 N N . SER E 1 43 ? 116.492 -18.453 -22.846 1.00 31.79 21 SER E N 1
ATOM 7903 C CA . SER E 1 43 ? 115.121 -18.010 -23.020 1.00 31.35 21 SER E CA 1
ATOM 7904 C C . SER E 1 43 ? 115.113 -16.594 -23.574 1.00 30.96 21 SER E C 1
ATOM 7905 O O . SER E 1 43 ? 116.006 -15.823 -23.284 1.00 31.25 21 SER E O 1
ATOM 7908 N N . PRO E 1 44 ? 114.105 -16.247 -24.380 1.00 30.62 22 PRO E N 1
ATOM 7909 C CA . PRO E 1 44 ? 114.010 -14.895 -24.948 1.00 30.21 22 PRO E CA 1
ATOM 7910 C C . PRO E 1 44 ? 113.719 -13.816 -23.933 1.00 29.88 22 PRO E C 1
ATOM 7911 O O . PRO E 1 44 ? 113.784 -12.631 -24.276 1.00 30.19 22 PRO E O 1
ATOM 7915 N N . LEU E 1 45 ? 113.345 -14.207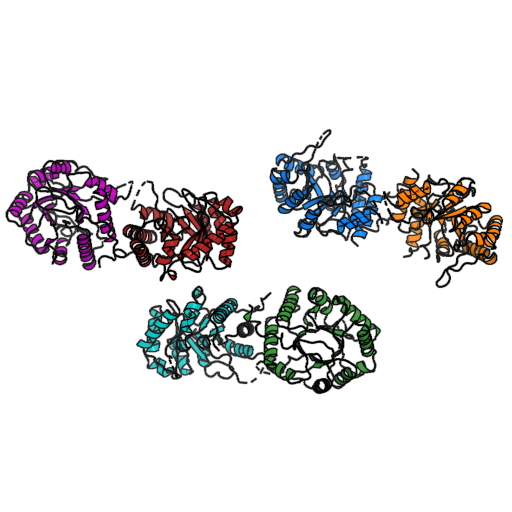 -22.718 1.00 29.38 23 LEU E N 1
ATOM 7916 C CA . LEU E 1 45 ? 113.297 -13.268 -21.597 1.00 28.94 23 LEU E CA 1
ATOM 7917 C C . LEU E 1 45 ? 114.262 -13.720 -20.521 1.00 28.46 23 LEU E C 1
ATOM 7918 O O . LEU E 1 45 ? 114.419 -14.898 -20.264 1.00 28.50 23 LEU E O 1
ATOM 7923 N N . GLY E 1 46 ? 114.922 -12.749 -19.922 1.00 28.22 24 GLY E N 1
ATOM 7924 C CA . GLY E 1 46 ? 115.802 -12.984 -18.808 1.00 28.16 24 GLY E CA 1
ATOM 7925 C C . GLY E 1 46 ? 115.309 -12.194 -17.612 1.00 28.09 24 GLY E C 1
ATOM 7926 O O . GLY E 1 46 ? 114.713 -11.121 -17.765 1.00 27.54 24 GLY E O 1
ATOM 7927 N N . LEU E 1 47 ? 115.549 -12.709 -16.428 1.00 28.09 25 LEU E N 1
ATOM 7928 C CA . LEU E 1 47 ? 115.087 -12.108 -15.223 1.00 28.04 25 LEU E CA 1
ATOM 7929 C C . LEU E 1 47 ? 116.146 -11.244 -14.664 1.00 28.35 25 LEU E C 1
ATOM 7930 O O . LEU E 1 47 ? 117.176 -11.693 -14.362 1.00 28.44 25 LEU E O 1
ATOM 7935 N N . GLY E 1 48 ? 115.868 -9.971 -14.537 1.00 28.92 26 GLY E N 1
ATOM 7936 C CA . GLY E 1 48 ? 116.810 -9.020 -14.035 1.00 29.08 26 GLY E CA 1
ATOM 7937 C C . GLY E 1 48 ? 116.651 -8.925 -12.570 1.00 29.30 26 GLY E C 1
ATOM 7938 O O . GLY E 1 48 ? 115.589 -9.058 -12.064 1.00 29.37 26 GLY E O 1
ATOM 7939 N N . THR E 1 49 ? 117.730 -8.688 -11.870 1.00 29.94 27 THR E N 1
ATOM 7940 C CA . THR E 1 49 ? 117.637 -8.682 -10.444 1.00 30.32 27 THR E CA 1
ATOM 7941 C C . THR E 1 49 ? 118.077 -7.443 -9.749 1.00 30.39 27 THR E C 1
ATOM 7942 O O . THR E 1 49 ? 118.443 -7.510 -8.654 1.00 30.14 27 THR E O 1
ATOM 7946 N N . VAL E 1 50 ? 117.995 -6.298 -10.374 1.00 31.07 28 VAL E N 1
ATOM 7947 C CA . VAL E 1 50 ? 118.352 -5.054 -9.737 1.00 31.64 28 VAL E CA 1
ATOM 7948 C C . VAL E 1 50 ? 117.587 -4.823 -8.440 1.00 32.21 28 VAL E C 1
ATOM 7949 O O . VAL E 1 50 ? 118.117 -4.375 -7.467 1.00 31.75 28 VAL E O 1
ATOM 7953 N N . LYS E 1 51 ? 116.313 -5.136 -8.456 1.00 32.90 29 LYS E N 1
ATOM 7954 C CA . LYS E 1 51 ? 115.467 -4.828 -7.365 1.00 33.44 29 LYS E CA 1
ATOM 7955 C C . LYS E 1 51 ? 115.641 -5.795 -6.262 1.00 34.16 29 LYS E C 1
ATOM 7956 O O . LYS E 1 51 ? 115.054 -5.621 -5.248 1.00 34.46 29 LYS E O 1
ATOM 7962 N N . PHE E 1 52 ? 116.452 -6.821 -6.453 1.00 34.97 30 PHE E N 1
ATOM 7963 C CA . PHE E 1 52 ? 116.820 -7.716 -5.348 1.00 35.71 30 PHE E CA 1
ATOM 7964 C C . PHE E 1 52 ? 117.726 -6.996 -4.329 1.00 37.13 30 PHE E C 1
ATOM 7965 O O . PHE E 1 52 ? 117.838 -7.425 -3.202 1.00 37.29 30 PHE E O 1
ATOM 7973 N N . GLY E 1 53 ? 118.368 -5.901 -4.724 1.00 39.69 31 GLY E N 1
ATOM 7974 C CA . GLY E 1 53 ? 119.192 -5.091 -3.822 1.00 41.67 31 GLY E CA 1
ATOM 7975 C C . GLY E 1 53 ? 119.008 -3.579 -3.949 1.00 44.15 31 GLY E C 1
ATOM 7976 O O . GLY E 1 53 ? 119.355 -2.846 -3.035 1.00 44.00 31 GLY E O 1
ATOM 7977 N N . ARG E 1 54 ? 118.472 -3.119 -5.083 1.00 47.53 32 ARG E N 1
ATOM 7978 C CA . ARG E 1 54 ? 118.166 -1.684 -5.383 1.00 50.16 32 ARG E CA 1
ATOM 7979 C C . ARG E 1 54 ? 119.128 -0.493 -5.346 1.00 51.32 32 ARG E C 1
ATOM 7980 O O . ARG E 1 54 ? 119.053 0.362 -4.463 1.00 51.84 32 ARG E O 1
ATOM 7988 N N . ASP E 1 55 ? 120.042 -0.465 -6.320 1.00 52.85 33 ASP E N 1
ATOM 7989 C CA . ASP E 1 55 ? 121.011 0.649 -6.422 1.00 53.87 33 ASP E CA 1
ATOM 7990 C C . ASP E 1 55 ? 120.266 2.014 -6.437 1.00 54.12 33 ASP E C 1
ATOM 7991 O O . ASP E 1 55 ? 119.955 2.605 -5.385 1.00 54.38 33 ASP E O 1
ATOM 7996 N N . THR E 1 65 ? 110.413 -1.067 -3.308 1.00 60.85 43 THR E N 1
ATOM 7997 C CA . THR E 1 65 ? 110.476 -2.022 -2.199 1.00 60.77 43 THR E CA 1
ATOM 7998 C C . THR E 1 65 ? 111.089 -3.357 -2.640 1.00 60.07 43 THR E C 1
ATOM 7999 O O . THR E 1 65 ? 110.856 -3.825 -3.769 1.00 60.28 43 THR E O 1
ATOM 8003 N N . ILE E 1 66 ? 111.858 -3.955 -1.723 1.00 58.84 44 ILE E N 1
ATOM 8004 C CA . ILE E 1 66 ? 112.689 -5.133 -1.996 1.00 57.60 44 ILE E CA 1
ATOM 8005 C C . ILE E 1 66 ? 112.013 -6.436 -1.581 1.00 56.51 44 ILE E C 1
ATOM 8006 O O . ILE E 1 66 ? 111.472 -6.529 -0.492 1.00 56.37 44 ILE E O 1
ATOM 8011 N N . PRO E 1 67 ? 112.072 -7.455 -2.437 1.00 55.37 45 PRO E N 1
ATOM 8012 C CA . PRO E 1 67 ? 111.475 -8.713 -2.062 1.00 54.86 45 PRO E CA 1
ATOM 8013 C C . PRO E 1 67 ? 112.097 -9.400 -0.846 1.00 54.44 45 PRO E C 1
ATOM 8014 O O . PRO E 1 67 ? 113.304 -9.528 -0.730 1.00 54.30 45 PRO E O 1
ATOM 8018 N N . ASP E 1 68 ? 111.217 -9.789 0.061 1.00 54.14 46 ASP E N 1
ATOM 8019 C CA . ASP E 1 68 ? 111.402 -10.872 1.019 1.00 53.93 46 ASP E CA 1
ATOM 8020 C C . ASP E 1 68 ? 112.075 -12.122 0.430 1.00 53.26 46 ASP E C 1
ATOM 8021 O O . ASP E 1 68 ? 111.776 -12.501 -0.692 1.00 53.13 46 ASP E O 1
ATOM 8026 N N . ASP E 1 69 ? 112.976 -12.758 1.181 1.00 52.74 47 ASP E N 1
ATOM 8027 C CA . ASP E 1 69 ? 113.627 -14.002 0.715 1.00 52.36 47 ASP E CA 1
ATOM 8028 C C . ASP E 1 69 ? 112.598 -14.996 0.162 1.00 52.07 47 ASP E C 1
ATOM 8029 O O . ASP E 1 69 ? 112.897 -15.794 -0.726 1.00 52.22 47 ASP E O 1
ATOM 8034 N N . ARG E 1 70 ? 111.394 -14.952 0.721 1.00 51.73 48 ARG E N 1
ATOM 8035 C CA . ARG E 1 70 ? 110.299 -15.818 0.331 1.00 51.54 48 ARG E CA 1
ATOM 8036 C C . ARG E 1 70 ? 109.814 -15.416 -1.056 1.00 50.18 48 ARG E C 1
ATOM 8037 O O . ARG E 1 70 ? 109.744 -16.242 -1.968 1.00 50.00 48 ARG E O 1
ATOM 8045 N N . GLU E 1 71 ? 109.483 -14.137 -1.194 1.00 48.59 49 GLU E N 1
ATOM 8046 C CA . GLU E 1 71 ? 109.031 -13.568 -2.456 1.00 47.42 49 GLU E CA 1
ATOM 8047 C C . GLU E 1 71 ? 110.051 -13.772 -3.582 1.00 46.09 49 GLU E C 1
ATOM 8048 O O . GLU E 1 71 ? 109.675 -14.012 -4.729 1.00 45.90 49 GLU E O 1
ATOM 8054 N N . ALA E 1 72 ? 111.338 -13.675 -3.253 1.00 44.51 50 ALA E N 1
ATOM 8055 C CA . ALA E 1 72 ? 112.402 -13.817 -4.239 1.00 43.21 50 ALA E CA 1
ATOM 8056 C C . ALA E 1 72 ? 112.529 -15.259 -4.693 1.00 42.27 50 ALA E C 1
ATOM 8057 O O . ALA E 1 72 ? 112.735 -15.497 -5.872 1.00 42.11 50 ALA E O 1
ATOM 8059 N N . ALA E 1 73 ? 112.419 -16.214 -3.761 1.00 41.39 51 ALA E N 1
ATOM 8060 C CA . ALA E 1 73 ? 112.500 -17.652 -4.103 1.00 40.75 51 ALA E CA 1
ATOM 8061 C C . ALA E 1 73 ? 111.311 -18.055 -4.971 1.00 40.06 51 ALA E C 1
ATOM 8062 O O . ALA E 1 73 ? 111.432 -18.925 -5.846 1.00 40.04 51 ALA E O 1
ATOM 8064 N N . ASP E 1 74 ? 110.176 -17.412 -4.710 1.00 39.22 52 ASP E N 1
ATOM 8065 C CA . ASP E 1 74 ? 108.943 -17.666 -5.446 1.00 39.01 52 ASP E CA 1
ATOM 8066 C C . ASP E 1 74 ? 109.046 -17.115 -6.879 1.00 38.34 52 ASP E C 1
ATOM 8067 O O . ASP E 1 74 ? 108.565 -17.716 -7.844 1.00 38.22 52 ASP E O 1
ATOM 8072 N N . LEU E 1 75 ? 109.674 -15.960 -7.013 1.00 37.62 53 LEU E N 1
ATOM 8073 C CA . LEU E 1 75 ? 109.841 -15.337 -8.319 1.00 36.82 53 LEU E CA 1
ATOM 8074 C C . LEU E 1 75 ? 110.770 -16.171 -9.204 1.00 36.19 53 LEU E C 1
ATOM 8075 O O . LEU E 1 75 ? 110.528 -16.329 -10.398 1.00 35.92 53 LEU E O 1
ATOM 8080 N N . LEU E 1 76 ? 111.832 -16.710 -8.612 1.00 35.54 54 LEU E N 1
ATOM 8081 C CA . LEU E 1 76 ? 112.736 -17.615 -9.319 1.00 35.11 54 LEU E CA 1
ATOM 8082 C C . LEU E 1 76 ? 112.012 -18.889 -9.715 1.00 34.73 54 LEU E C 1
ATOM 8083 O O . LEU E 1 76 ? 112.117 -19.337 -10.852 1.00 34.87 54 LEU E O 1
ATOM 8088 N N . ALA E 1 77 ? 111.249 -19.447 -8.784 1.00 34.38 55 ALA E N 1
ATOM 8089 C CA . ALA E 1 77 ? 110.539 -20.695 -9.018 1.00 34.03 55 ALA E CA 1
ATOM 8090 C C . ALA E 1 77 ? 109.526 -20.539 -10.152 1.00 33.90 55 ALA E C 1
ATOM 8091 O O . ALA E 1 77 ? 109.422 -21.387 -11.039 1.00 34.06 55 ALA E O 1
ATOM 8093 N N . LEU E 1 78 ? 108.787 -19.444 -10.129 1.00 33.62 56 LEU E N 1
ATOM 8094 C CA . LEU E 1 78 ? 107.825 -19.160 -11.180 1.00 33.48 56 LEU E CA 1
ATOM 8095 C C . LEU E 1 78 ? 108.534 -18.916 -12.508 1.00 33.91 56 LEU E C 1
ATOM 8096 O O . LEU E 1 78 ? 108.051 -19.332 -13.547 1.00 34.23 56 LEU E O 1
ATOM 8101 N N . ALA E 1 79 ? 109.663 -18.213 -12.474 1.00 34.19 57 ALA E N 1
ATOM 8102 C CA . ALA E 1 79 ? 110.423 -17.897 -13.686 1.00 34.41 57 ALA E CA 1
ATOM 8103 C C . ALA E 1 79 ? 110.824 -19.181 -14.380 1.00 34.75 57 ALA E C 1
ATOM 8104 O O . ALA E 1 79 ? 110.752 -19.332 -15.611 1.00 34.29 57 ALA E O 1
ATOM 8106 N N . ARG E 1 80 ? 111.259 -20.115 -13.557 1.00 35.48 58 ARG E N 1
ATOM 8107 C CA . ARG E 1 80 ? 111.705 -21.408 -14.040 1.00 36.20 58 ARG E CA 1
ATOM 8108 C C . ARG E 1 80 ? 110.580 -22.135 -14.752 1.00 35.90 58 ARG E C 1
ATOM 8109 O O . ARG E 1 80 ? 110.741 -22.491 -15.925 1.00 36.02 58 ARG E O 1
ATOM 8117 N N . ASP E 1 81 ? 109.439 -22.293 -14.064 1.00 35.51 59 ASP E N 1
ATOM 8118 C CA . ASP E 1 81 ? 108.249 -22.945 -14.630 1.00 35.36 59 ASP E CA 1
ATOM 8119 C C . ASP E 1 81 ? 107.667 -22.169 -15.804 1.00 34.66 59 ASP E C 1
ATOM 8120 O O . ASP E 1 81 ? 106.843 -22.708 -16.520 1.00 35.06 59 ASP E O 1
ATOM 8125 N N . LEU E 1 82 ? 108.051 -20.907 -15.969 1.00 33.68 60 LEU E N 1
ATOM 8126 C CA . LEU E 1 82 ? 107.637 -20.104 -17.126 1.00 32.94 60 LEU E CA 1
ATOM 8127 C C . LEU E 1 82 ? 108.602 -20.300 -18.295 1.00 32.29 60 LEU E C 1
ATOM 8128 O O . LEU E 1 82 ? 108.407 -19.716 -19.352 1.00 31.90 60 LEU E O 1
ATOM 8133 N N . GLY E 1 83 ? 109.637 -21.120 -18.105 1.00 31.69 61 GLY E N 1
ATOM 8134 C CA . GLY E 1 83 ? 110.624 -21.380 -19.154 1.00 31.26 61 GLY E CA 1
ATOM 8135 C C . GLY E 1 83 ? 111.785 -20.398 -19.243 1.00 30.90 61 GLY E C 1
ATOM 8136 O O . GLY E 1 83 ? 112.496 -20.375 -20.242 1.00 30.73 61 GLY E O 1
ATOM 8137 N N . ILE E 1 84 ? 111.986 -19.586 -18.207 1.00 30.46 62 ILE E N 1
ATOM 8138 C CA . ILE E 1 84 ? 113.136 -18.678 -18.165 1.00 30.06 62 ILE E CA 1
ATOM 8139 C C . ILE E 1 84 ? 114.347 -19.412 -17.588 1.00 29.94 62 ILE E C 1
ATOM 8140 O O . ILE E 1 84 ? 114.218 -20.126 -16.578 1.00 30.47 62 ILE E O 1
ATOM 8145 N N . ASN E 1 85 ? 115.503 -19.266 -18.236 1.00 29.28 63 ASN E N 1
ATOM 8146 C CA . ASN E 1 85 ? 116.763 -19.798 -17.719 1.00 28.75 63 ASN E CA 1
ATOM 8147 C C . ASN E 1 85 ? 117.896 -18.781 -17.738 1.00 28.43 63 ASN E C 1
ATOM 8148 O O . ASN E 1 85 ? 119.066 -19.150 -17.639 1.00 28.48 63 ASN E O 1
ATOM 8153 N N . LEU E 1 86 ? 117.547 -17.505 -17.862 1.00 27.93 64 LEU E N 1
ATOM 8154 C CA . LEU E 1 86 ? 118.522 -16.430 -17.953 1.00 27.44 64 LEU E CA 1
ATOM 8155 C C . LEU E 1 86 ? 118.303 -15.483 -16.800 1.00 27.46 64 LEU E C 1
ATOM 8156 O O . LEU E 1 86 ? 117.169 -15.053 -16.554 1.00 27.43 64 LEU E O 1
ATOM 8161 N N . ILE E 1 87 ? 119.383 -15.140 -16.101 1.00 27.30 65 ILE E N 1
ATOM 8162 C CA . ILE E 1 87 ? 119.297 -14.226 -14.966 1.00 27.00 65 ILE E CA 1
ATOM 8163 C C . ILE E 1 87 ? 120.434 -13.207 -15.039 1.00 27.14 65 ILE E C 1
ATOM 8164 O O . ILE E 1 87 ? 121.554 -13.547 -15.421 1.00 27.37 65 ILE E O 1
ATOM 8169 N N . ASP E 1 88 ? 120.118 -11.949 -14.718 1.00 27.07 66 ASP E N 1
ATOM 8170 C CA . ASP E 1 88 ? 121.019 -10.821 -14.924 1.00 26.93 66 ASP E CA 1
ATOM 8171 C C . ASP E 1 88 ? 121.277 -10.152 -13.602 1.00 26.67 66 ASP E C 1
ATOM 8172 O O . ASP E 1 88 ? 120.344 -9.820 -12.907 1.00 27.03 66 ASP E O 1
ATOM 8177 N N . THR E 1 89 ? 122.534 -9.931 -13.248 1.00 26.47 67 THR E N 1
ATOM 8178 C CA . THR E 1 89 ? 122.859 -9.251 -11.986 1.00 26.25 67 THR E CA 1
ATOM 8179 C C . THR E 1 89 ? 124.101 -8.394 -12.126 1.00 26.37 67 THR E C 1
ATOM 8180 O O . THR E 1 89 ? 124.678 -8.301 -13.192 1.00 26.22 67 THR E O 1
ATOM 8184 N N . ALA E 1 90 ? 124.510 -7.763 -11.039 1.00 26.83 68 ALA E N 1
ATOM 8185 C CA . ALA E 1 90 ? 125.709 -6.929 -11.048 1.00 27.24 68 ALA E CA 1
ATOM 8186 C C . ALA E 1 90 ? 126.176 -6.592 -9.632 1.00 27.39 68 ALA E C 1
ATOM 8187 O O . ALA E 1 90 ? 125.362 -6.526 -8.713 1.00 27.54 68 ALA E O 1
ATOM 8189 N N . PRO E 1 91 ? 127.491 -6.392 -9.451 1.00 27.91 69 PRO E N 1
ATOM 8190 C CA . PRO E 1 91 ? 128.019 -5.855 -8.206 1.00 28.30 69 PRO E CA 1
ATOM 8191 C C . PRO E 1 91 ? 127.326 -4.569 -7.772 1.00 28.70 69 PRO E C 1
ATOM 8192 O O . PRO E 1 91 ? 127.068 -4.376 -6.595 1.00 29.28 69 PRO E O 1
ATOM 8196 N N . ALA E 1 92 ? 127.004 -3.719 -8.733 1.00 29.18 70 ALA E N 1
ATOM 8197 C CA . ALA E 1 92 ? 126.356 -2.430 -8.476 1.00 29.41 70 ALA E CA 1
ATOM 8198 C C . ALA E 1 92 ? 124.918 -2.523 -7.999 1.00 29.79 70 ALA E C 1
ATOM 8199 O O . ALA E 1 92 ? 124.398 -1.549 -7.471 1.00 29.90 70 ALA E O 1
ATOM 8201 N N . TYR E 1 93 ? 124.259 -3.668 -8.187 1.00 30.40 71 TYR E N 1
ATOM 8202 C CA . TYR E 1 93 ? 122.857 -3.821 -7.765 1.00 30.59 71 TYR E CA 1
ATOM 8203 C C . TYR E 1 93 ? 122.751 -4.156 -6.282 1.00 31.10 71 TYR E C 1
ATOM 8204 O O . TYR E 1 93 ? 122.125 -5.141 -5.907 1.00 31.21 71 TYR E O 1
ATOM 8213 N N . GLY E 1 94 ? 123.349 -3.370 -5.428 1.00 31.77 72 GLY E N 1
ATOM 8214 C CA . GLY E 1 94 ? 123.334 -3.650 -4.017 1.00 32.38 72 GLY E CA 1
ATOM 8215 C C . GLY E 1 94 ? 123.831 -5.013 -3.628 1.00 32.76 72 GLY E C 1
ATOM 8216 O O . GLY E 1 94 ? 124.907 -5.394 -3.974 1.00 33.07 72 GLY E O 1
ATOM 8217 N N . ARG E 1 95 ? 123.040 -5.767 -2.892 1.00 33.49 73 ARG E N 1
ATOM 8218 C CA . ARG E 1 95 ? 123.379 -7.161 -2.665 1.00 34.34 73 ARG E CA 1
ATOM 8219 C C . ARG E 1 95 ? 122.647 -8.144 -3.502 1.00 33.69 73 ARG E C 1
ATOM 8220 O O . ARG E 1 95 ? 122.395 -9.191 -3.067 1.00 33.28 73 ARG E O 1
ATOM 8228 N N . SER E 1 96 ? 122.329 -7.815 -4.717 1.00 33.21 74 SER E N 1
ATOM 8229 C CA . SER E 1 96 ? 121.687 -8.749 -5.550 1.00 33.26 74 SER E CA 1
ATOM 8230 C C . SER E 1 96 ? 122.579 -9.951 -5.609 1.00 33.39 74 SER E C 1
ATOM 8231 O O . SER E 1 96 ? 122.184 -11.004 -5.296 1.00 33.21 74 SER E O 1
ATOM 8234 N N . GLU E 1 97 ? 123.818 -9.787 -5.996 1.00 33.79 75 GLU E N 1
ATOM 8235 C CA . GLU E 1 97 ? 124.764 -10.889 -6.104 1.00 34.29 75 GLU E CA 1
ATOM 8236 C C . GLU E 1 97 ? 124.795 -11.740 -4.838 1.00 34.87 75 GLU E C 1
ATOM 8237 O O . GLU E 1 97 ? 124.632 -12.953 -4.881 1.00 34.60 75 GLU E O 1
ATOM 8243 N N . GLU E 1 98 ? 125.019 -11.083 -3.711 1.00 35.87 76 GLU E N 1
ATOM 8244 C CA . GLU E 1 98 ? 125.142 -11.767 -2.430 1.00 36.76 76 GLU E CA 1
ATOM 8245 C C . GLU E 1 98 ? 123.936 -12.641 -2.104 1.00 36.41 76 GLU E C 1
ATOM 8246 O O . GLU E 1 98 ? 124.109 -13.756 -1.632 1.00 36.62 76 GLU E O 1
ATOM 8252 N N . ARG E 1 99 ? 122.732 -12.117 -2.346 1.00 36.19 77 ARG E N 1
ATOM 8253 C CA . ARG E 1 99 ? 121.472 -12.832 -2.097 1.00 35.86 77 ARG E CA 1
ATOM 8254 C C . ARG E 1 99 ? 121.258 -14.014 -3.033 1.00 35.83 77 ARG E C 1
ATOM 8255 O O . ARG E 1 99 ? 120.662 -15.015 -2.638 1.00 36.04 77 ARG E O 1
ATOM 8263 N N . LEU E 1 100 ? 121.722 -13.893 -4.272 1.00 35.56 78 LEU E N 1
ATOM 8264 C CA . LEU E 1 100 ? 121.448 -14.902 -5.286 1.00 35.33 78 LEU E CA 1
ATOM 8265 C C . LEU E 1 100 ? 122.158 -16.226 -5.013 1.00 35.56 78 LEU E C 1
ATOM 8266 O O . LEU E 1 100 ? 121.662 -17.293 -5.390 1.00 35.30 78 LEU E O 1
ATOM 8271 N N . GLY E 1 101 ? 123.320 -16.162 -4.370 1.00 35.94 79 GLY E N 1
ATOM 8272 C CA . GLY E 1 101 ? 124.094 -17.372 -4.068 1.00 36.24 79 GLY E CA 1
ATOM 8273 C C . GLY E 1 101 ? 123.265 -18.415 -3.333 1.00 36.39 79 GLY E C 1
ATOM 8274 O O . GLY E 1 101 ? 123.049 -19.511 -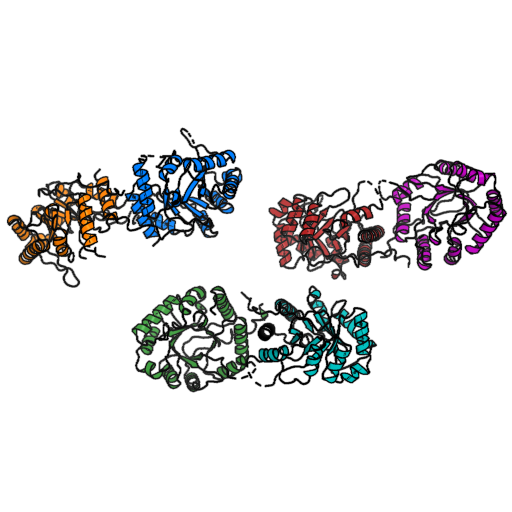3.846 1.00 36.65 79 GLY E O 1
ATOM 8275 N N . PRO E 1 102 ? 122.784 -18.068 -2.134 1.00 36.53 80 PRO E N 1
ATOM 8276 C CA . PRO E 1 102 ? 121.860 -18.877 -1.345 1.00 36.71 80 PRO E CA 1
ATOM 8277 C C . PRO E 1 102 ? 120.569 -19.259 -2.071 1.00 36.69 80 PRO E C 1
ATOM 8278 O O . PRO E 1 102 ? 120.172 -20.426 -2.046 1.00 36.97 80 PRO E O 1
ATOM 8282 N N . LEU E 1 103 ? 119.934 -18.278 -2.709 1.00 36.52 81 LEU E N 1
ATOM 8283 C CA . LEU E 1 103 ? 118.679 -18.488 -3.420 1.00 36.37 81 LEU E CA 1
ATOM 8284 C C . LEU E 1 103 ? 118.780 -19.462 -4.591 1.00 36.59 81 LEU E C 1
ATOM 8285 O O . LEU E 1 103 ? 117.795 -20.102 -4.934 1.00 36.80 81 LEU E O 1
ATOM 8290 N N . LEU E 1 104 ? 119.965 -19.570 -5.194 1.00 36.92 82 LEU E N 1
ATOM 8291 C CA . LEU E 1 104 ? 120.197 -20.458 -6.343 1.00 37.01 82 LEU E CA 1
ATOM 8292 C C . LEU E 1 104 ? 120.737 -21.849 -5.950 1.00 37.53 82 LEU E C 1
ATOM 8293 O O . LEU E 1 104 ? 120.859 -22.749 -6.811 1.00 37.47 82 LEU E O 1
ATOM 8298 N N . ARG E 1 105 ? 121.058 -22.028 -4.664 1.00 37.99 83 ARG E N 1
ATOM 8299 C CA . ARG E 1 105 ? 121.479 -23.342 -4.157 1.00 38.61 83 ARG E CA 1
ATOM 8300 C C . ARG E 1 105 ? 120.504 -24.434 -4.563 1.00 38.61 83 ARG E C 1
ATOM 8301 O O . ARG E 1 105 ? 119.305 -24.314 -4.323 1.00 38.42 83 ARG E O 1
ATOM 8309 N N . GLY E 1 106 ? 121.028 -25.492 -5.179 1.00 38.80 84 GLY E N 1
ATOM 8310 C CA . GLY E 1 106 ? 120.198 -26.598 -5.630 1.00 38.78 84 GLY E CA 1
ATOM 8311 C C . GLY E 1 106 ? 119.654 -26.437 -7.041 1.00 38.74 84 GLY E C 1
ATOM 8312 O O . GLY E 1 106 ? 119.101 -27.379 -7.588 1.00 38.92 84 GLY E O 1
ATOM 8313 N N . GLN E 1 107 ? 119.795 -25.253 -7.636 1.00 38.67 85 GLN E N 1
ATOM 8314 C CA . GLN E 1 107 ? 119.318 -25.035 -8.999 1.00 38.61 85 GLN E CA 1
ATOM 8315 C C . GLN E 1 107 ? 120.258 -24.253 -9.919 1.00 38.41 85 GLN E C 1
ATOM 8316 O O . GLN E 1 107 ? 119.895 -23.989 -11.068 1.00 38.32 85 GLN E O 1
ATOM 8322 N N . ARG E 1 108 ? 121.449 -23.896 -9.445 1.00 38.14 86 ARG E N 1
ATOM 8323 C CA . ARG E 1 108 ? 122.384 -23.122 -10.261 1.00 38.10 86 ARG E CA 1
ATOM 8324 C C . ARG E 1 108 ? 122.550 -23.650 -11.692 1.00 38.03 86 ARG E C 1
ATOM 8325 O O . ARG E 1 108 ? 122.648 -22.869 -12.635 1.00 38.02 86 ARG E O 1
ATOM 8333 N N . GLU E 1 109 ? 122.609 -24.965 -11.848 1.00 38.02 87 GLU E N 1
ATOM 8334 C CA . GLU E 1 109 ? 122.816 -25.564 -13.157 1.00 38.12 87 GLU E CA 1
ATOM 8335 C C . GLU E 1 109 ? 121.724 -25.224 -14.134 1.00 37.44 87 GLU E C 1
ATOM 8336 O O . GLU E 1 109 ? 121.969 -25.262 -15.324 1.00 37.89 87 GLU E O 1
ATOM 8342 N N . HIS E 1 110 ? 120.527 -24.892 -13.662 1.00 36.55 88 HIS E N 1
ATOM 8343 C CA . HIS E 1 110 ? 119.466 -24.443 -14.564 1.00 36.12 88 HIS E CA 1
ATOM 8344 C C . HIS E 1 110 ? 119.796 -23.155 -15.285 1.00 35.12 88 HIS E C 1
ATOM 8345 O O . HIS E 1 110 ? 119.399 -22.974 -16.446 1.00 35.26 88 HIS E O 1
ATOM 8352 N N . TRP E 1 111 ? 120.524 -22.277 -14.594 1.00 33.95 89 TRP E N 1
ATOM 8353 C CA . TRP E 1 111 ? 120.612 -20.850 -14.947 1.00 32.88 89 TRP E CA 1
ATOM 8354 C C . TRP E 1 111 ? 121.860 -20.454 -15.710 1.00 31.82 89 TRP E C 1
ATOM 8355 O O . TRP E 1 111 ? 122.964 -20.842 -15.346 1.00 31.87 89 TRP E O 1
ATOM 8366 N N . VAL E 1 112 ? 121.653 -19.677 -16.770 1.00 30.54 90 VAL E N 1
ATOM 8367 C CA . VAL E 1 112 ? 122.705 -18.896 -17.407 1.00 29.65 90 VAL E CA 1
ATOM 8368 C C . VAL E 1 112 ? 122.791 -17.559 -16.657 1.00 29.17 90 VAL E C 1
ATOM 8369 O O . VAL E 1 112 ? 121.860 -16.724 -16.730 1.00 28.92 90 VAL E O 1
ATOM 8373 N N . ILE E 1 113 ? 123.892 -17.349 -15.935 1.00 28.30 91 ILE E N 1
ATOM 8374 C CA . ILE E 1 113 ? 124.033 -16.129 -15.146 1.00 27.66 91 ILE E CA 1
ATOM 8375 C C . ILE E 1 113 ? 124.848 -15.084 -15.886 1.00 27.50 91 ILE E C 1
ATOM 8376 O O . ILE E 1 113 ? 125.931 -15.379 -16.355 1.00 27.39 91 ILE E O 1
ATOM 8381 N N . VAL E 1 114 ? 124.309 -13.867 -15.982 1.00 27.21 92 VAL E N 1
ATOM 8382 C CA . VAL E 1 114 ? 125.056 -12.729 -16.481 1.00 26.94 92 VAL E CA 1
ATOM 8383 C C . VAL E 1 114 ? 125.380 -11.825 -15.302 1.00 26.98 92 VAL E C 1
ATOM 8384 O O . VAL E 1 114 ? 124.499 -11.489 -14.513 1.00 26.73 92 VAL E O 1
ATOM 8388 N N . SER E 1 115 ? 126.641 -11.435 -15.182 1.00 27.22 93 SER E N 1
ATOM 8389 C CA . SER E 1 115 ? 127.014 -10.386 -14.240 1.00 27.73 93 SER E CA 1
ATOM 8390 C C . SER E 1 115 ? 127.944 -9.366 -14.889 1.00 28.10 93 SER E C 1
ATOM 8391 O O . SER E 1 115 ? 128.160 -9.406 -16.085 1.00 27.78 93 SER E O 1
ATOM 8394 N N . LYS E 1 116 ? 128.468 -8.432 -14.102 1.00 28.82 94 LYS E N 1
ATOM 8395 C CA . LYS E 1 116 ? 129.170 -7.295 -14.671 1.00 29.50 94 LYS E CA 1
ATOM 8396 C C . LYS E 1 116 ? 130.358 -6.920 -13.807 1.00 30.32 94 LYS E C 1
ATOM 8397 O O . LYS E 1 116 ? 130.445 -7.324 -12.640 1.00 30.61 94 LYS E O 1
ATOM 8403 N N . VAL E 1 117 ? 131.274 -6.156 -14.398 1.00 31.41 95 VAL E N 1
ATOM 8404 C CA . VAL E 1 117 ? 132.434 -5.594 -13.701 1.00 32.26 95 VAL E CA 1
ATOM 8405 C C . VAL E 1 117 ? 132.563 -4.122 -13.995 1.00 33.28 95 VAL E C 1
ATOM 8406 O O . VAL E 1 117 ? 132.282 -3.675 -15.096 1.00 33.35 95 VAL E O 1
ATOM 8410 N N . GLY E 1 118 ? 133.009 -3.371 -13.006 1.00 34.98 96 GLY E N 1
ATOM 8411 C CA . GLY E 1 118 ? 133.453 -2.006 -13.241 1.00 36.22 96 GLY E CA 1
ATOM 8412 C C . GLY E 1 118 ? 132.673 -0.919 -12.532 1.00 37.43 96 GLY E C 1
ATOM 8413 O O . GLY E 1 118 ? 133.197 0.165 -12.345 1.00 37.73 96 GLY E O 1
ATOM 8414 N N . GLU E 1 119 ? 131.421 -1.170 -12.167 1.00 38.94 97 GLU E N 1
ATOM 8415 C CA . GLU E 1 119 ? 130.649 -0.184 -11.427 1.00 40.48 97 GLU E CA 1
ATOM 8416 C C . GLU E 1 119 ? 130.450 -0.679 -10.023 1.00 41.85 97 GLU E C 1
ATOM 8417 O O . GLU E 1 119 ? 130.234 -1.862 -9.826 1.00 41.75 97 GLU E O 1
ATOM 8423 N N . GLU E 1 120 ? 130.487 0.231 -9.054 1.00 43.86 98 GLU E N 1
ATOM 8424 C CA . GLU E 1 120 ? 130.568 -0.178 -7.664 1.00 45.67 98 GLU E CA 1
ATOM 8425 C C . GLU E 1 120 ? 129.556 0.428 -6.661 1.00 46.77 98 GLU E C 1
ATOM 8426 O O . GLU E 1 120 ? 129.204 -0.275 -5.730 1.00 47.66 98 GLU E O 1
ATOM 8432 N N . PHE E 1 121 ? 129.042 1.649 -6.773 1.00 48.27 99 PHE E N 1
ATOM 8433 C CA . PHE E 1 121 ? 128.030 2.093 -5.747 1.00 49.47 99 PHE E CA 1
ATOM 8434 C C . PHE E 1 121 ? 128.489 2.068 -4.253 1.00 50.14 99 PHE E C 1
ATOM 8435 O O . PHE E 1 121 ? 127.949 1.321 -3.453 1.00 49.35 99 PHE E O 1
ATOM 8443 N N . VAL E 1 122 ? 129.444 2.921 -3.884 1.00 51.92 100 VAL E N 1
ATOM 8444 C CA . VAL E 1 122 ? 130.116 2.860 -2.568 1.00 53.34 100 VAL E CA 1
ATOM 8445 C C . VAL E 1 122 ? 129.076 3.152 -1.450 1.00 54.73 100 VAL E C 1
ATOM 8446 O O . VAL E 1 122 ? 128.735 2.253 -0.644 1.00 55.45 100 VAL E O 1
ATOM 8450 N N . ASP E 1 123 ? 128.591 4.394 -1.371 1.00 55.64 101 ASP E N 1
ATOM 8451 C CA . ASP E 1 123 ? 127.579 4.742 -0.343 1.00 56.04 101 ASP E CA 1
ATOM 8452 C C . ASP E 1 123 ? 126.554 5.728 -0.921 1.00 56.55 101 ASP E C 1
ATOM 8453 O O . ASP E 1 123 ? 125.355 5.407 -0.990 1.00 56.47 101 ASP E O 1
ATOM 8458 N N . GLY E 1 124 ? 126.995 6.888 -1.402 1.00 57.04 102 GLY E N 1
ATOM 8459 C CA . GLY E 1 124 ? 126.037 7.722 -2.066 1.00 57.17 102 GLY E CA 1
ATOM 8460 C C . GLY E 1 124 ? 125.946 7.270 -3.513 1.00 57.22 102 GLY E C 1
ATOM 8461 O O . GLY E 1 124 ? 124.861 6.956 -4.021 1.00 57.35 102 GLY E O 1
ATOM 8462 N N . GLN E 1 125 ? 127.112 7.185 -4.151 1.00 56.93 103 GLN E N 1
ATOM 8463 C CA . GLN E 1 125 ? 127.206 7.313 -5.597 1.00 56.55 103 GLN E CA 1
ATOM 8464 C C . GLN E 1 125 ? 127.884 6.128 -6.270 1.00 55.37 103 GLN E C 1
ATOM 8465 O O . GLN E 1 125 ? 128.515 5.283 -5.620 1.00 55.29 103 GLN E O 1
ATOM 8471 N N . SER E 1 126 ? 127.759 6.126 -7.594 1.00 53.84 104 SER E N 1
ATOM 8472 C CA . SER E 1 126 ? 128.426 5.185 -8.468 1.00 52.44 104 SER E CA 1
ATOM 8473 C C . SER E 1 126 ? 129.918 5.510 -8.544 1.00 51.02 104 SER E C 1
ATOM 8474 O O . SER E 1 126 ? 130.285 6.682 -8.678 1.00 50.88 104 SER E O 1
ATOM 8477 N N . VAL E 1 127 ? 130.751 4.465 -8.469 1.00 49.18 105 VAL E N 1
ATOM 8478 C CA . VAL E 1 127 ? 132.208 4.550 -8.580 1.00 47.58 105 VAL E CA 1
ATOM 8479 C C . VAL E 1 127 ? 132.631 3.563 -9.656 1.00 46.21 105 VAL E C 1
ATOM 8480 O O . VAL E 1 127 ? 132.131 2.439 -9.680 1.00 46.01 105 VAL E O 1
ATOM 8484 N N . PHE E 1 128 ? 133.540 3.967 -10.545 1.00 44.60 106 PHE E N 1
ATOM 8485 C CA . PHE E 1 128 ? 134.017 3.074 -11.622 1.00 43.25 106 PHE E CA 1
ATOM 8486 C C . PHE E 1 128 ? 135.518 2.758 -11.554 1.00 42.30 106 PHE E C 1
ATOM 8487 O O . PHE E 1 128 ? 136.324 3.617 -11.236 1.00 42.67 106 PHE E O 1
ATOM 8495 N N . ASP E 1 129 ? 135.879 1.510 -11.830 1.00 41.03 107 ASP E N 1
ATOM 8496 C CA . ASP E 1 129 ? 137.266 1.080 -11.819 1.00 40.06 107 ASP E CA 1
ATOM 8497 C C . ASP E 1 129 ? 137.414 0.000 -12.858 1.00 39.29 107 ASP E C 1
ATOM 8498 O O . ASP E 1 129 ? 136.850 -1.071 -12.710 1.00 39.37 107 ASP E O 1
ATOM 8503 N N . PHE E 1 130 ? 138.163 0.284 -13.913 1.00 38.50 108 PHE E N 1
ATOM 8504 C CA . PHE E 1 130 ? 138.340 -0.667 -15.008 1.00 37.79 108 PHE E CA 1
ATOM 8505 C C . PHE E 1 130 ? 139.744 -1.226 -15.071 1.00 37.60 108 PHE E C 1
ATOM 8506 O O . PHE E 1 130 ? 140.180 -1.702 -16.119 1.00 37.41 108 PHE E O 1
ATOM 8514 N N . SER E 1 131 ? 140.432 -1.178 -13.930 1.00 37.52 109 SER E N 1
ATOM 8515 C CA . SER E 1 131 ? 141.758 -1.761 -13.795 1.00 37.41 109 SER E CA 1
ATOM 8516 C C . SER E 1 131 ? 141.676 -3.275 -13.820 1.00 37.23 109 SER E C 1
ATOM 8517 O O . SER E 1 131 ? 140.644 -3.853 -13.501 1.00 37.12 109 SER E O 1
ATOM 8520 N N . ALA E 1 132 ? 142.774 -3.904 -14.227 1.00 37.31 110 ALA E N 1
ATOM 8521 C CA . ALA E 1 132 ? 142.877 -5.365 -14.260 1.00 37.28 110 ALA E CA 1
ATOM 8522 C C . ALA E 1 132 ? 142.736 -5.906 -12.860 1.00 37.13 110 ALA E C 1
ATOM 8523 O O . ALA E 1 132 ? 142.027 -6.880 -12.661 1.00 36.82 110 ALA E O 1
ATOM 8525 N N . ALA E 1 133 ? 143.397 -5.248 -11.907 1.00 37.34 111 ALA E N 1
ATOM 8526 C CA . ALA E 1 133 ? 143.346 -5.625 -10.495 1.00 37.58 111 ALA E CA 1
ATOM 8527 C C . ALA E 1 133 ? 141.910 -5.713 -9.997 1.00 37.79 111 ALA E C 1
ATOM 8528 O O . ALA E 1 133 ? 141.510 -6.700 -9.371 1.00 37.73 111 ALA E O 1
ATOM 8530 N N . HIS E 1 134 ? 141.136 -4.678 -10.276 1.00 37.93 112 HIS E N 1
ATOM 8531 C CA . HIS E 1 134 ? 139.746 -4.651 -9.850 1.00 38.14 112 HIS E CA 1
ATOM 8532 C C . HIS E 1 134 ? 138.892 -5.628 -10.643 1.00 37.87 112 HIS E C 1
ATOM 8533 O O . HIS E 1 134 ? 138.038 -6.288 -10.089 1.00 37.80 112 HIS E O 1
ATOM 8540 N N . THR E 1 135 ? 139.109 -5.714 -11.940 1.00 37.86 113 THR E N 1
ATOM 8541 C CA . THR E 1 135 ? 138.330 -6.633 -12.758 1.00 38.03 113 THR E CA 1
ATOM 8542 C C . THR E 1 135 ? 138.431 -8.033 -12.183 1.00 38.57 113 THR E C 1
ATOM 8543 O O . THR E 1 135 ? 137.437 -8.713 -12.018 1.00 38.49 113 THR E O 1
ATOM 8547 N N . ARG E 1 136 ? 139.657 -8.444 -11.883 1.00 39.39 114 ARG E N 1
ATOM 8548 C CA . ARG E 1 136 ? 139.950 -9.789 -11.393 1.00 39.93 114 ARG E CA 1
ATOM 8549 C C . ARG E 1 136 ? 139.412 -9.984 -9.964 1.00 40.00 114 ARG E C 1
ATOM 8550 O O . ARG E 1 136 ? 138.943 -11.063 -9.593 1.00 39.54 114 ARG E O 1
ATOM 8558 N N . ARG E 1 137 ? 139.479 -8.918 -9.174 1.00 40.40 115 ARG E N 1
ATOM 8559 C CA . ARG E 1 137 ? 139.046 -8.960 -7.788 1.00 40.96 115 ARG E CA 1
ATOM 8560 C C . ARG E 1 137 ? 137.515 -9.050 -7.730 1.00 40.28 115 ARG E C 1
ATOM 8561 O O . ARG E 1 137 ? 136.973 -9.751 -6.891 1.00 40.45 115 ARG E O 1
ATOM 8569 N N . SER E 1 138 ? 136.832 -8.369 -8.650 1.00 39.69 116 SER E N 1
ATOM 8570 C CA . SER E 1 138 ? 135.360 -8.342 -8.722 1.00 39.02 116 SER E CA 1
ATOM 8571 C C . SER E 1 138 ? 134.781 -9.695 -9.153 1.00 38.52 116 SER E C 1
ATOM 8572 O O . SER E 1 138 ? 133.827 -10.196 -8.569 1.00 38.63 116 SER E O 1
ATOM 8575 N N . VAL E 1 139 ? 135.368 -10.280 -10.184 1.00 38.00 117 VAL E N 1
ATOM 8576 C CA . VAL E 1 139 ? 134.911 -11.559 -10.705 1.00 37.55 117 VAL E CA 1
ATOM 8577 C C . VAL E 1 139 ? 135.156 -12.692 -9.700 1.00 37.90 117 VAL E C 1
ATOM 8578 O O . VAL E 1 139 ? 134.344 -13.607 -9.583 1.00 37.87 117 VAL E O 1
ATOM 8582 N N . GLU E 1 140 ? 136.279 -12.642 -8.987 1.00 38.27 118 GLU E N 1
ATOM 8583 C CA . GLU E 1 140 ? 136.530 -13.582 -7.894 1.00 38.56 118 GLU E CA 1
ATOM 8584 C C . GLU E 1 140 ? 135.426 -13.457 -6.845 1.00 38.03 118 GLU E C 1
ATOM 8585 O O . GLU E 1 140 ? 134.825 -14.440 -6.438 1.00 37.89 118 GLU E O 1
ATOM 8591 N N . ARG E 1 141 ? 135.138 -12.228 -6.448 1.00 37.57 119 ARG E N 1
ATOM 8592 C CA . ARG E 1 141 ? 134.110 -11.954 -5.460 1.00 37.20 119 ARG E CA 1
ATOM 8593 C C . ARG E 1 141 ? 132.718 -12.338 -5.951 1.00 37.31 119 ARG E C 1
ATOM 8594 O O . ARG E 1 141 ? 131.894 -12.770 -5.170 1.00 37.45 119 ARG E O 1
ATOM 8602 N N . SER E 1 142 ? 132.439 -12.151 -7.234 1.00 37.33 120 SER E N 1
ATOM 8603 C CA . SER E 1 142 ? 131.139 -12.532 -7.799 1.00 37.29 120 SER E CA 1
ATOM 8604 C C . SER E 1 142 ? 130.923 -14.048 -7.760 1.00 37.18 120 SER E C 1
ATOM 8605 O O . SER E 1 142 ? 129.840 -14.512 -7.422 1.00 36.96 120 SER E O 1
ATOM 8608 N N . LEU E 1 143 ? 131.962 -14.806 -8.112 1.00 37.33 121 LEU E N 1
ATOM 8609 C CA . LEU E 1 143 ? 131.943 -16.271 -8.025 1.00 37.34 121 LEU E CA 1
ATOM 8610 C C . LEU E 1 143 ? 131.726 -16.725 -6.582 1.00 37.49 121 LEU E C 1
ATOM 8611 O O . LEU E 1 143 ? 131.010 -17.683 -6.334 1.00 37.24 121 LEU E O 1
ATOM 8616 N N . LYS E 1 144 ? 132.365 -16.024 -5.645 1.00 37.84 122 LYS E N 1
ATOM 8617 C CA . LYS E 1 144 ? 132.273 -16.331 -4.223 1.00 38.28 122 LYS E CA 1
ATOM 8618 C C . LYS E 1 144 ? 130.841 -16.085 -3.744 1.00 37.70 122 LYS E C 1
ATOM 8619 O O . LYS E 1 144 ? 130.221 -16.968 -3.151 1.00 38.01 122 LYS E O 1
ATOM 8625 N N . ARG E 1 145 ? 130.322 -14.897 -4.026 1.00 36.69 123 ARG E N 1
ATOM 8626 C CA . ARG E 1 145 ? 128.971 -14.516 -3.654 1.00 36.11 123 ARG E CA 1
ATOM 8627 C C . ARG E 1 145 ? 127.910 -15.429 -4.241 1.00 35.80 123 ARG E C 1
ATOM 8628 O O . ARG E 1 145 ? 126.917 -15.735 -3.576 1.00 35.81 123 ARG E O 1
ATOM 8636 N N . LEU E 1 146 ? 128.103 -15.828 -5.497 1.00 35.55 124 LEU E N 1
ATOM 8637 C CA . LEU E 1 146 ? 127.139 -16.692 -6.197 1.00 35.47 124 LEU E CA 1
ATOM 8638 C C . LEU E 1 146 ? 127.335 -18.175 -5.893 1.00 35.59 124 LEU E C 1
ATOM 8639 O O . LEU E 1 146 ? 126.540 -18.984 -6.339 1.00 35.48 124 LEU E O 1
ATOM 8644 N N . GLU E 1 147 ? 128.380 -18.519 -5.131 1.00 35.73 125 GLU E N 1
ATOM 8645 C CA . GLU E 1 147 ? 128.630 -19.905 -4.691 1.00 35.76 125 GLU E CA 1
ATOM 8646 C C . GLU E 1 147 ? 128.768 -20.840 -5.872 1.00 35.52 125 GLU E C 1
ATOM 8647 O O . GLU E 1 147 ? 128.076 -21.836 -5.971 1.00 35.19 125 GLU E O 1
ATOM 8653 N N . THR E 1 148 ? 129.684 -20.488 -6.760 1.00 35.79 126 THR E N 1
ATOM 8654 C CA . THR E 1 148 ? 129.863 -21.182 -8.011 1.00 36.16 126 THR E CA 1
ATOM 8655 C C . THR E 1 148 ? 131.277 -20.974 -8.546 1.00 36.92 126 THR E C 1
ATOM 8656 O O . THR E 1 148 ? 131.944 -19.995 -8.199 1.00 36.97 126 THR E O 1
ATOM 8660 N N . ASP E 1 149 ? 131.727 -21.886 -9.401 1.00 37.88 127 ASP E N 1
ATOM 8661 C CA . ASP E 1 149 ? 133.114 -21.876 -9.901 1.00 38.84 127 ASP E CA 1
ATOM 8662 C C . ASP E 1 149 ? 133.237 -21.170 -11.246 1.00 38.74 127 ASP E C 1
ATOM 8663 O O . ASP E 1 149 ? 134.344 -21.083 -11.803 1.00 38.73 127 ASP E O 1
ATOM 8668 N N . ARG E 1 150 ? 132.107 -20.695 -11.778 1.00 38.65 128 ARG E N 1
ATOM 8669 C CA . ARG E 1 150 ? 132.128 -20.025 -13.062 1.00 38.75 128 ARG E CA 1
ATOM 8670 C C . ARG E 1 150 ? 130.840 -19.239 -13.371 1.00 37.18 128 ARG E C 1
ATOM 8671 O O . ARG E 1 150 ? 129.785 -19.540 -12.810 1.00 37.41 128 ARG E O 1
ATOM 8679 N N . ILE E 1 151 ? 130.967 -18.176 -14.168 1.00 35.22 129 ILE E N 1
ATOM 8680 C CA . ILE E 1 151 ? 129.836 -17.329 -14.549 1.00 33.80 129 ILE E CA 1
ATOM 8681 C C . ILE E 1 151 ? 129.743 -17.318 -16.069 1.00 32.93 129 ILE E C 1
ATOM 8682 O O . ILE E 1 151 ? 130.729 -17.061 -16.747 1.00 32.82 129 ILE E O 1
ATOM 8687 N N . GLU E 1 152 ? 128.556 -17.588 -16.601 1.00 31.63 130 GLU E N 1
ATOM 8688 C CA . GLU E 1 152 ? 128.404 -17.762 -18.033 1.00 30.90 130 GLU E CA 1
ATOM 8689 C C . GLU E 1 152 ? 128.856 -16.524 -18.795 1.00 29.89 130 GLU E C 1
ATOM 8690 O O . GLU E 1 152 ? 129.618 -16.647 -19.769 1.00 29.77 130 GLU E O 1
ATOM 8696 N N . LEU E 1 153 ? 128.404 -15.344 -18.362 1.00 28.49 131 LEU E N 1
ATOM 8697 C CA . LEU E 1 153 ? 128.670 -14.108 -19.105 1.00 27.80 131 LEU E CA 1
ATOM 8698 C C . LEU E 1 153 ? 128.957 -12.968 -18.155 1.00 27.59 131 LEU E C 1
ATOM 8699 O O . LEU E 1 153 ? 128.178 -12.712 -17.247 1.00 27.90 131 LEU E O 1
ATOM 8704 N N . VAL E 1 154 ? 130.088 -12.292 -18.351 1.00 27.28 132 VAL E N 1
ATOM 8705 C CA . VAL E 1 154 ? 130.402 -11.094 -17.575 1.00 26.93 132 VAL E CA 1
ATOM 8706 C C . VAL E 1 154 ? 130.600 -9.908 -18.514 1.00 26.78 132 VAL E C 1
ATOM 8707 O O . VAL E 1 154 ? 131.454 -9.941 -19.389 1.00 26.86 132 VAL E O 1
ATOM 8711 N N . LEU E 1 155 ? 129.798 -8.871 -18.304 1.00 26.63 133 LEU E N 1
ATOM 8712 C CA . LEU E 1 155 ? 129.767 -7.691 -19.158 1.00 26.52 133 LEU E CA 1
ATOM 8713 C C . LEU E 1 155 ? 130.409 -6.493 -18.463 1.00 26.71 133 LEU E C 1
ATOM 8714 O O . LEU E 1 155 ? 130.236 -6.297 -17.265 1.00 26.44 133 LEU E O 1
ATOM 8719 N N . VAL E 1 156 ? 131.158 -5.703 -19.231 1.00 26.97 134 VAL E N 1
ATOM 8720 C CA . VAL E 1 156 ? 131.748 -4.451 -18.748 1.00 26.93 134 VAL E CA 1
ATOM 8721 C C . VAL E 1 156 ? 130.617 -3.472 -18.428 1.00 27.44 134 VAL E C 1
ATOM 8722 O O . VAL E 1 156 ? 129.772 -3.211 -19.285 1.00 27.61 134 VAL E O 1
ATOM 8726 N N . HIS E 1 157 ? 130.607 -2.916 -17.223 1.00 27.89 135 HIS E N 1
ATOM 8727 C CA . HIS E 1 157 ? 129.530 -2.050 -16.791 1.00 28.41 135 HIS E CA 1
ATOM 8728 C C . HIS E 1 157 ? 129.886 -0.580 -17.010 1.00 29.20 135 HIS E C 1
ATOM 8729 O O . HIS E 1 157 ? 130.367 0.091 -16.108 1.00 29.01 135 HIS E O 1
ATOM 8736 N N . SER E 1 158 ? 129.619 -0.077 -18.215 1.00 30.08 136 SER E N 1
ATOM 8737 C CA . SER E 1 158 ? 130.153 1.210 -18.665 1.00 30.60 136 SER E CA 1
ATOM 8738 C C . SER E 1 158 ? 129.558 2.432 -17.958 1.00 31.03 136 SER E C 1
ATOM 8739 O O . SER E 1 158 ? 128.374 2.449 -17.617 1.00 31.15 136 SER E O 1
ATOM 8742 N N . ASP E 1 159 ? 130.376 3.471 -17.791 1.00 31.74 137 ASP E N 1
ATOM 8743 C CA . ASP E 1 159 ? 129.901 4.785 -17.298 1.00 32.53 137 ASP E CA 1
ATOM 8744 C C . ASP E 1 159 ? 129.309 5.666 -18.403 1.00 32.85 137 ASP E C 1
ATOM 8745 O O . ASP E 1 159 ? 128.769 6.738 -18.124 1.00 32.88 137 ASP E O 1
ATOM 8750 N N . GLY E 1 160 ? 129.397 5.184 -19.642 1.00 33.29 138 GLY E N 1
ATOM 8751 C CA . GLY E 1 160 ? 128.909 5.892 -20.815 1.00 33.58 138 GLY E CA 1
ATOM 8752 C C . GLY E 1 160 ? 130.034 6.033 -21.812 1.00 33.99 138 GLY E C 1
ATOM 8753 O O . GLY E 1 160 ? 129.804 6.048 -23.023 1.00 34.14 138 GLY E O 1
ATOM 8754 N N . ASN E 1 161 ? 131.257 6.082 -21.289 1.00 34.39 139 ASN E N 1
ATOM 8755 C CA . ASN E 1 161 ? 132.447 6.298 -22.079 1.00 34.74 139 ASN E CA 1
ATOM 8756 C C . ASN E 1 161 ? 132.962 4.979 -22.646 1.00 34.71 139 ASN E C 1
ATOM 8757 O O . ASN E 1 161 ? 134.129 4.617 -22.483 1.00 34.59 139 ASN E O 1
ATOM 8762 N N . ASP E 1 162 ? 132.094 4.282 -23.367 1.00 34.81 140 ASP E N 1
ATOM 8763 C CA . ASP E 1 162 ? 132.388 2.910 -23.791 1.00 35.11 140 ASP E CA 1
ATOM 8764 C C . ASP E 1 162 ? 133.742 2.775 -24.471 1.00 35.73 140 ASP E C 1
ATOM 8765 O O . ASP E 1 162 ? 134.591 1.957 -24.067 1.00 35.92 140 ASP E O 1
ATOM 8770 N N . LEU E 1 163 ? 133.915 3.565 -25.525 1.00 36.49 141 LEU E N 1
ATOM 8771 C CA . LEU E 1 163 ? 135.013 3.366 -26.464 1.00 37.13 141 LEU E CA 1
ATOM 8772 C C . LEU E 1 163 ? 136.361 3.595 -25.793 1.00 37.45 141 LEU E C 1
ATOM 8773 O O . LEU E 1 163 ? 137.321 2.857 -26.037 1.00 37.28 141 LEU E O 1
ATOM 8778 N N . ASP E 1 164 ? 136.416 4.608 -24.930 1.00 38.08 142 ASP E N 1
ATOM 8779 C CA . ASP E 1 164 ? 137.639 4.917 -24.189 1.00 38.72 142 ASP E CA 1
ATOM 8780 C C . ASP E 1 164 ? 137.992 3.805 -23.193 1.00 38.81 142 ASP E C 1
ATOM 8781 O O . ASP E 1 164 ? 139.161 3.455 -23.036 1.00 38.93 142 ASP E O 1
ATOM 8786 N N . ILE E 1 165 ? 136.978 3.267 -22.520 1.00 39.12 143 ILE E N 1
ATOM 8787 C CA . ILE E 1 165 ? 137.147 2.124 -21.618 1.00 39.30 143 ILE E CA 1
ATOM 8788 C C . ILE E 1 165 ? 137.644 0.891 -22.375 1.00 39.49 143 ILE E C 1
ATOM 8789 O O . ILE E 1 165 ? 138.602 0.234 -21.963 1.00 39.72 143 ILE E O 1
ATOM 8794 N N . LEU E 1 166 ? 136.998 0.570 -23.485 1.00 39.83 144 LEU E N 1
ATOM 8795 C CA . LEU E 1 166 ? 137.410 -0.610 -24.251 1.00 40.45 144 LEU E CA 1
ATOM 8796 C C . LEU E 1 166 ? 138.805 -0.471 -24.871 1.00 41.27 144 LEU E C 1
ATOM 8797 O O . LEU E 1 166 ? 139.453 -1.497 -25.133 1.00 41.50 144 LEU E O 1
ATOM 8802 N N . GLU E 1 167 ? 139.266 0.769 -25.091 1.00 42.04 145 GLU E N 1
ATOM 8803 C CA . GLU E 1 167 ? 140.557 1.017 -25.766 1.00 42.76 145 GLU E CA 1
ATOM 8804 C C . GLU E 1 167 ? 141.729 1.255 -24.817 1.00 42.39 145 GLU E C 1
ATOM 8805 O O . GLU E 1 167 ? 142.813 0.705 -25.014 1.00 42.48 145 GLU E O 1
ATOM 8811 N N . ASN E 1 168 ? 141.496 2.059 -23.789 1.00 42.16 146 ASN E N 1
ATOM 8812 C CA . ASN E 1 168 ? 142.573 2.579 -22.955 1.00 42.18 146 ASN E CA 1
ATOM 8813 C C . ASN E 1 168 ? 142.566 2.102 -21.508 1.00 41.87 146 ASN E C 1
ATOM 8814 O O . ASN E 1 168 ? 143.289 2.660 -20.666 1.00 41.89 146 ASN E O 1
ATOM 8819 N N . SER E 1 169 ? 141.769 1.076 -21.216 1.00 41.38 147 SER E N 1
ATOM 8820 C CA . SER E 1 169 ? 141.776 0.470 -19.890 1.00 41.07 147 SER E CA 1
ATOM 8821 C C . SER E 1 169 ? 142.115 -1.002 -20.021 1.00 40.97 147 SER E C 1
ATOM 8822 O O . SER E 1 169 ? 142.161 -1.541 -21.138 1.00 41.01 147 SER E O 1
ATOM 8825 N N . GLU E 1 170 ? 142.316 -1.651 -18.872 1.00 40.81 148 GLU E N 1
ATOM 8826 C CA . GLU E 1 170 ? 142.830 -3.023 -18.819 1.00 40.78 148 GLU E CA 1
ATOM 8827 C C . GLU E 1 170 ? 141.695 -4.075 -18.780 1.00 39.80 148 GLU E C 1
ATOM 8828 O O . GLU E 1 170 ? 141.967 -5.263 -18.937 1.00 39.78 148 GLU E O 1
ATOM 8834 N N . VAL E 1 171 ? 140.443 -3.631 -18.617 1.00 38.69 149 VAL E N 1
ATOM 8835 C CA . VAL E 1 171 ? 139.292 -4.520 -18.356 1.00 37.84 149 VAL E CA 1
ATOM 8836 C C . VAL E 1 171 ? 139.021 -5.608 -19.418 1.00 37.23 149 VAL E C 1
ATOM 8837 O O . VAL E 1 171 ? 138.856 -6.773 -19.074 1.00 36.84 149 VAL E O 1
ATOM 8841 N N . TYR E 1 172 ? 138.993 -5.240 -20.697 1.00 36.61 150 TYR E N 1
ATOM 8842 C CA . TYR E 1 172 ? 138.624 -6.198 -21.741 1.00 36.15 150 TYR E CA 1
ATOM 8843 C C . TYR E 1 172 ? 139.666 -7.315 -21.887 1.00 36.12 150 TYR E C 1
ATOM 8844 O O . TYR E 1 172 ? 139.320 -8.492 -21.919 1.00 36.25 150 TYR E O 1
ATOM 8853 N N . PRO E 1 173 ? 140.953 -6.959 -21.975 1.00 36.12 151 PRO E N 1
ATOM 8854 C CA . PRO E 1 173 ? 141.955 -8.036 -22.000 1.00 35.90 151 PRO E CA 1
ATOM 8855 C C . PRO E 1 173 ? 141.964 -8.924 -20.757 1.00 35.54 151 PRO E C 1
ATOM 8856 O O . PRO E 1 173 ? 142.201 -10.131 -20.881 1.00 35.47 151 PRO E O 1
ATOM 8860 N N . THR E 1 174 ? 141.721 -8.335 -19.581 1.00 34.98 152 THR E N 1
ATOM 8861 C CA . THR E 1 174 ? 141.576 -9.109 -18.357 1.00 34.76 152 THR E CA 1
ATOM 8862 C C . THR E 1 174 ? 140.397 -10.099 -18.447 1.00 34.64 152 THR E C 1
ATOM 8863 O O . THR E 1 174 ? 140.542 -11.292 -18.156 1.00 34.84 152 THR E O 1
ATOM 8867 N N . LEU E 1 175 ? 139.235 -9.623 -18.872 1.00 34.21 153 LEU E N 1
ATOM 8868 C CA . LEU E 1 175 ? 138.102 -10.526 -19.080 1.00 33.83 153 LEU E CA 1
ATOM 8869 C C . LEU E 1 175 ? 138.480 -11.650 -20.052 1.00 33.98 153 LEU E C 1
ATOM 8870 O O . LEU E 1 175 ? 138.118 -12.792 -19.845 1.00 34.16 153 LEU E O 1
ATOM 8875 N N . ALA E 1 176 ? 139.221 -11.325 -21.105 1.00 34.21 154 ALA E N 1
ATOM 8876 C CA . ALA E 1 176 ? 139.668 -12.330 -22.071 1.00 34.24 154 ALA E CA 1
ATOM 8877 C C . ALA E 1 176 ? 140.537 -13.416 -21.397 1.00 34.47 154 ALA E C 1
ATOM 8878 O O . ALA E 1 176 ? 140.436 -14.618 -21.721 1.00 34.24 154 ALA E O 1
ATOM 8880 N N . ALA E 1 177 ? 141.377 -12.983 -20.452 1.00 34.42 155 ALA E N 1
ATOM 8881 C CA . ALA E 1 177 ? 142.214 -13.891 -19.678 1.00 34.49 155 ALA E CA 1
ATOM 8882 C C . ALA E 1 177 ? 141.342 -14.768 -18.817 1.00 34.67 155 ALA E C 1
ATOM 8883 O O . ALA E 1 177 ? 141.493 -15.991 -18.828 1.00 35.13 155 ALA E O 1
ATOM 8885 N N . LEU E 1 178 ? 140.445 -14.131 -18.062 1.00 34.47 156 LEU E N 1
ATOM 8886 C CA . LEU E 1 178 ? 139.492 -14.838 -17.207 1.00 34.38 156 LEU E CA 1
ATOM 8887 C C . LEU E 1 178 ? 138.657 -15.869 -17.985 1.00 34.38 156 LEU E C 1
ATOM 8888 O O . LEU E 1 178 ? 138.271 -16.887 -17.431 1.00 34.17 156 LEU E O 1
ATOM 8893 N N . LYS E 1 179 ? 138.403 -15.604 -19.264 1.00 34.74 157 LYS E N 1
ATOM 8894 C CA . LYS E 1 179 ? 137.703 -16.551 -20.132 1.00 35.15 157 LYS E CA 1
ATOM 8895 C C . LYS E 1 179 ? 138.543 -17.791 -20.436 1.00 35.98 157 LYS E C 1
ATOM 8896 O O . LYS E 1 179 ? 138.058 -18.917 -20.347 1.00 35.98 157 LYS E O 1
ATOM 8902 N N . ARG E 1 180 ? 139.800 -17.574 -20.802 1.00 37.06 158 ARG E N 1
ATOM 8903 C CA . ARG E 1 180 ? 140.763 -18.665 -20.980 1.00 37.88 158 ARG E CA 1
ATOM 8904 C C . ARG E 1 180 ? 140.924 -19.495 -19.701 1.00 37.98 158 ARG E C 1
ATOM 8905 O O . ARG E 1 180 ? 140.951 -20.719 -19.739 1.00 38.42 158 ARG E O 1
ATOM 8913 N N . GLU E 1 181 ? 141.022 -18.816 -18.568 1.00 37.82 159 GLU E N 1
ATOM 8914 C CA . GLU E 1 181 ? 141.219 -19.488 -17.302 1.00 37.82 159 GLU E CA 1
ATOM 8915 C C . GLU E 1 181 ? 140.007 -20.319 -16.883 1.00 37.71 159 GLU E C 1
ATOM 8916 O O . GLU E 1 181 ? 140.107 -21.122 -15.963 1.00 37.99 159 GLU E O 1
ATOM 8922 N N . GLY E 1 182 ? 138.865 -20.128 -17.544 1.00 37.57 160 GLY E N 1
ATOM 8923 C CA . GLY E 1 182 ? 137.651 -20.906 -17.261 1.00 37.10 160 GLY E CA 1
ATOM 8924 C C . GLY E 1 182 ? 136.723 -20.319 -16.218 1.00 36.59 160 GLY E C 1
ATOM 8925 O O . GLY E 1 182 ? 135.644 -20.866 -15.984 1.00 36.48 160 GLY E O 1
ATOM 8926 N N . LEU E 1 183 ? 137.145 -19.221 -15.586 1.00 36.02 161 LEU E N 1
ATOM 8927 C CA . LEU E 1 183 ? 136.338 -18.528 -14.573 1.00 35.68 161 LEU E CA 1
ATOM 8928 C C . LEU E 1 183 ? 135.067 -17.912 -15.150 1.00 35.18 161 LEU E C 1
ATOM 8929 O O . LEU E 1 183 ? 134.066 -17.845 -14.456 1.00 35.33 161 LEU E O 1
ATOM 8934 N N . ILE E 1 184 ? 135.105 -17.452 -16.396 1.00 34.47 162 ILE E N 1
ATOM 8935 C CA . ILE E 1 184 ? 133.903 -16.983 -17.057 1.00 33.92 162 ILE E CA 1
ATOM 8936 C C . ILE E 1 184 ? 133.726 -17.691 -18.392 1.00 33.84 162 ILE E C 1
ATOM 8937 O O . ILE E 1 184 ? 134.682 -18.154 -18.971 1.00 34.15 162 ILE E O 1
ATOM 8942 N N . GLY E 1 185 ? 132.488 -17.794 -18.864 1.00 33.68 163 GLY E N 1
ATOM 8943 C CA . GLY E 1 185 ? 132.184 -18.494 -20.114 1.00 33.43 163 GLY E CA 1
ATOM 8944 C C . GLY E 1 185 ? 132.261 -17.616 -21.341 1.00 33.15 163 GLY E C 1
ATOM 8945 O O . GLY E 1 185 ? 132.576 -18.084 -22.427 1.00 33.26 163 GLY E O 1
ATOM 8946 N N . ALA E 1 186 ? 131.963 -16.339 -21.157 1.00 32.86 164 ALA E N 1
ATOM 8947 C CA . ALA E 1 186 ? 131.995 -15.365 -22.241 1.00 32.58 164 ALA E CA 1
ATOM 8948 C C . ALA E 1 186 ? 132.099 -13.962 -21.651 1.00 32.34 164 ALA E C 1
ATOM 8949 O O . ALA E 1 186 ? 131.881 -13.781 -20.447 1.00 32.43 164 ALA E O 1
ATOM 8951 N N . TYR E 1 187 ? 132.445 -12.972 -22.473 1.00 32.08 165 TYR E N 1
ATOM 8952 C CA . TYR E 1 187 ? 132.510 -11.578 -21.992 1.00 31.95 165 TYR E CA 1
ATOM 8953 C C . TYR E 1 187 ? 131.943 -10.594 -23.005 1.00 31.46 165 TYR E C 1
ATOM 8954 O O . TYR E 1 187 ? 131.712 -10.939 -24.165 1.00 31.20 165 TYR E O 1
ATOM 8963 N N . GLY E 1 188 ? 131.717 -9.369 -22.552 1.00 31.21 166 GLY E N 1
ATOM 8964 C CA . GLY E 1 188 ? 131.135 -8.348 -23.402 1.00 31.28 166 GLY E CA 1
ATOM 8965 C C . GLY E 1 188 ? 130.999 -6.985 -22.760 1.00 31.23 166 GLY E C 1
ATOM 8966 O O . GLY E 1 188 ? 131.634 -6.708 -21.741 1.00 30.82 166 GLY E O 1
ATOM 8967 N N . LEU E 1 189 ? 130.136 -6.157 -23.347 1.00 31.48 167 LEU E N 1
ATOM 8968 C CA . LEU E 1 189 ? 129.886 -4.808 -22.863 1.00 31.97 167 LEU E CA 1
ATOM 8969 C C . LEU E 1 189 ? 128.409 -4.567 -22.580 1.00 32.53 167 LEU E C 1
ATOM 8970 O O . LEU E 1 189 ? 127.575 -4.956 -23.383 1.00 32.67 167 LEU E O 1
ATOM 8975 N N . SER E 1 190 ? 128.092 -3.936 -21.443 1.00 33.15 168 SER E N 1
ATOM 8976 C CA . SER E 1 190 ? 126.779 -3.324 -21.246 1.00 33.71 168 SER E CA 1
ATOM 8977 C C . SER E 1 190 ? 126.973 -1.857 -21.479 1.00 34.48 168 SER E C 1
ATOM 8978 O O . SER E 1 190 ? 127.334 -1.111 -20.561 1.00 34.56 168 SER E O 1
ATOM 8981 N N . GLY E 1 191 ? 126.763 -1.454 -22.730 1.00 35.46 169 GLY E N 1
ATOM 8982 C CA . GLY E 1 191 ? 127.138 -0.120 -23.174 1.00 36.27 169 GLY E CA 1
ATOM 8983 C C . GLY E 1 191 ? 126.000 0.876 -23.236 1.00 36.85 169 GLY E C 1
ATOM 8984 O O . GLY E 1 191 ? 124.850 0.556 -22.912 1.00 36.60 169 GLY E O 1
ATOM 8985 N N . LYS E 1 192 ? 126.358 2.099 -23.629 1.00 37.78 170 LYS E N 1
ATOM 8986 C CA . LYS E 1 192 ? 125.395 3.169 -23.853 1.00 38.65 170 LYS E CA 1
ATOM 8987 C C . LYS E 1 192 ? 125.534 3.841 -25.202 1.00 39.55 170 LYS E C 1
ATOM 8988 O O . LYS E 1 192 ? 124.695 4.652 -25.549 1.00 39.55 170 LYS E O 1
ATOM 8994 N N . THR E 1 193 ? 126.568 3.505 -25.965 1.00 40.97 171 THR E N 1
ATOM 8995 C CA . THR E 1 193 ? 126.848 4.176 -27.229 1.00 42.20 171 THR E CA 1
ATOM 8996 C C . THR E 1 193 ? 126.962 3.150 -28.349 1.00 43.51 171 THR E C 1
ATOM 8997 O O . THR E 1 193 ? 127.325 1.989 -28.109 1.00 43.57 171 THR E O 1
ATOM 9001 N N . VAL E 1 194 ? 126.640 3.571 -29.570 1.00 45.17 172 VAL E N 1
ATOM 9002 C CA . VAL E 1 194 ? 126.633 2.640 -30.706 1.00 46.49 172 VAL E CA 1
ATOM 9003 C C . VAL E 1 194 ? 128.063 2.249 -31.053 1.00 47.64 172 VAL E C 1
ATOM 9004 O O . VAL E 1 194 ? 128.331 1.105 -31.439 1.00 47.74 172 VAL E O 1
ATOM 9008 N N . GLU E 1 195 ? 128.978 3.203 -30.898 1.00 48.97 173 GLU E N 1
ATOM 9009 C CA . GLU E 1 195 ? 130.363 2.982 -31.265 1.00 50.18 173 GLU E CA 1
ATOM 9010 C C . GLU E 1 195 ? 131.000 1.975 -30.314 1.00 50.37 173 GLU E C 1
ATOM 9011 O O . GLU E 1 195 ? 131.827 1.158 -30.722 1.00 50.52 173 GLU E O 1
ATOM 9017 N N . GLY E 1 196 ? 130.588 2.032 -29.050 1.00 50.77 174 GLY E N 1
ATOM 9018 C CA . GLY E 1 196 ? 131.087 1.136 -28.020 1.00 50.99 174 GLY E CA 1
ATOM 9019 C C . GLY E 1 196 ? 130.585 -0.275 -28.208 1.00 51.27 174 GLY E C 1
ATOM 9020 O O . GLY E 1 196 ? 131.343 -1.239 -28.082 1.00 51.11 174 GLY E O 1
ATOM 9021 N N . GLY E 1 197 ? 129.297 -0.391 -28.508 1.00 51.66 175 GLY E N 1
ATOM 9022 C CA . GLY E 1 197 ? 128.690 -1.678 -28.787 1.00 52.09 175 GLY E CA 1
ATOM 9023 C C . GLY E 1 197 ? 129.361 -2.386 -29.941 1.00 52.51 175 GLY E C 1
ATOM 9024 O O . GLY E 1 197 ? 129.527 -3.602 -29.918 1.00 52.37 175 GLY E O 1
ATOM 9025 N N . LEU E 1 198 ? 129.765 -1.619 -30.948 1.00 53.21 176 LEU E N 1
ATOM 9026 C CA . LEU E 1 198 ? 130.414 -2.186 -32.126 1.00 53.69 176 LEU E CA 1
ATOM 9027 C C . LEU E 1 198 ? 131.808 -2.732 -31.810 1.00 53.91 176 LEU E C 1
ATOM 9028 O O . LEU E 1 198 ? 132.150 -3.824 -32.250 1.00 53.67 176 LEU E O 1
ATOM 9033 N N . ARG E 1 199 ? 132.588 -1.982 -31.035 1.00 54.38 177 ARG E N 1
ATOM 9034 C CA . ARG E 1 199 ? 133.912 -2.432 -30.597 1.00 55.06 177 ARG E CA 1
ATOM 9035 C C . ARG E 1 199 ? 133.849 -3.673 -29.725 1.00 53.96 177 ARG E C 1
ATOM 9036 O O . ARG E 1 199 ? 134.645 -4.599 -29.880 1.00 54.04 177 ARG E O 1
ATOM 9044 N N . ALA E 1 200 ? 132.917 -3.675 -28.785 1.00 52.71 178 ALA E N 1
ATOM 9045 C CA . ALA E 1 200 ? 132.765 -4.795 -27.890 1.00 51.67 178 ALA E CA 1
ATOM 9046 C C . ALA E 1 200 ? 132.666 -6.093 -28.672 1.00 50.84 178 ALA E C 1
ATOM 9047 O O . ALA E 1 200 ? 133.177 -7.108 -28.253 1.00 50.26 178 ALA E O 1
ATOM 9049 N N . LEU E 1 201 ? 132.016 -6.028 -29.828 1.00 50.24 179 LEU E N 1
ATOM 9050 C CA . LEU E 1 201 ? 131.727 -7.199 -30.645 1.00 49.71 179 LEU E CA 1
ATOM 9051 C C . LEU E 1 201 ? 132.892 -7.614 -31.552 1.00 49.64 179 LEU E C 1
ATOM 9052 O O . LEU E 1 201 ? 132.912 -8.726 -32.089 1.00 49.46 179 LEU E O 1
ATOM 9057 N N . ARG E 1 202 ? 133.857 -6.718 -31.724 1.00 49.66 180 ARG E N 1
ATOM 9058 C CA . ARG E 1 202 ? 135.044 -6.985 -32.538 1.00 49.81 180 ARG E CA 1
ATOM 9059 C C . ARG E 1 202 ? 135.888 -8.084 -31.901 1.00 49.10 180 ARG E C 1
ATOM 9060 O O . ARG E 1 202 ? 136.246 -9.050 -32.559 1.00 49.03 180 ARG E O 1
ATOM 9068 N N . GLU E 1 203 ? 136.177 -7.935 -30.612 1.00 48.58 181 GLU E N 1
ATOM 9069 C CA . GLU E 1 203 ? 136.954 -8.922 -29.851 1.00 48.26 181 GLU E CA 1
ATOM 9070 C C . GLU E 1 203 ? 136.084 -9.776 -28.928 1.00 46.62 181 GLU E C 1
ATOM 9071 O O . GLU E 1 203 ? 136.309 -10.985 -28.786 1.00 46.56 181 GLU E O 1
ATOM 9077 N N . GLY E 1 204 ? 135.092 -9.142 -28.306 1.00 44.61 182 GLY E N 1
ATOM 9078 C CA . GLY E 1 204 ? 134.252 -9.792 -27.308 1.00 42.84 182 GLY E CA 1
ATOM 9079 C C . GLY E 1 204 ? 133.083 -10.549 -27.896 1.00 41.35 182 GLY E C 1
ATOM 9080 O O . GLY E 1 204 ? 132.887 -10.560 -29.109 1.00 41.11 182 GLY E O 1
ATOM 9081 N N . ASP E 1 205 ? 132.276 -11.135 -27.016 1.00 39.57 183 ASP E N 1
ATOM 9082 C CA . ASP E 1 205 ? 131.277 -12.103 -27.404 1.00 38.31 183 ASP E CA 1
ATOM 9083 C C . ASP E 1 205 ? 129.893 -11.512 -27.525 1.00 37.42 183 ASP E C 1
ATOM 9084 O O . ASP E 1 205 ? 129.064 -12.032 -28.271 1.00 37.56 183 ASP E O 1
ATOM 9089 N N . CYS E 1 206 ? 129.622 -10.439 -26.795 1.00 36.12 184 CYS E N 1
ATOM 9090 C CA . CYS E 1 206 ? 128.251 -10.010 -26.614 1.00 35.46 184 CYS E CA 1
ATOM 9091 C C . CYS E 1 206 ? 128.094 -8.543 -26.228 1.00 33.92 184 CYS E C 1
ATOM 9092 O O . CYS E 1 206 ? 128.958 -7.963 -25.607 1.00 33.86 184 CYS E O 1
ATOM 9095 N N . ALA E 1 207 ? 126.982 -7.943 -26.624 1.00 32.48 185 ALA E N 1
ATOM 9096 C CA . ALA E 1 207 ? 126.665 -6.587 -26.229 1.00 31.47 185 ALA E CA 1
ATOM 9097 C C . ALA E 1 207 ? 125.262 -6.530 -25.640 1.00 30.84 185 ALA E C 1
ATOM 9098 O O . ALA E 1 207 ? 124.331 -7.078 -26.202 1.00 30.37 185 ALA E O 1
ATOM 9100 N N . MET E 1 208 ? 125.126 -5.876 -24.490 1.00 30.48 186 MET E N 1
ATOM 9101 C CA . MET E 1 208 ? 123.821 -5.578 -23.910 1.00 30.21 186 MET E CA 1
ATOM 9102 C C . MET E 1 208 ? 123.509 -4.134 -24.248 1.00 30.17 186 MET E C 1
ATOM 9103 O O . MET E 1 208 ? 124.236 -3.249 -23.850 1.00 30.14 186 MET E O 1
ATOM 9108 N N . VAL E 1 209 ? 122.424 -3.917 -24.983 1.00 30.43 187 VAL E N 1
ATOM 9109 C CA . VAL E 1 209 ? 122.110 -2.621 -25.584 1.00 30.45 187 VAL E CA 1
ATOM 9110 C C . VAL E 1 209 ? 120.686 -2.217 -25.227 1.00 31.15 187 VAL E C 1
ATOM 9111 O O . VAL E 1 209 ? 119.839 -3.082 -24.967 1.00 31.03 187 VAL E O 1
ATOM 9115 N N . THR E 1 210 ? 120.442 -0.909 -25.198 1.00 31.94 188 THR E N 1
ATOM 9116 C CA . THR E 1 210 ? 119.109 -0.362 -24.958 1.00 32.66 188 THR E CA 1
ATOM 9117 C C . THR E 1 210 ? 118.349 -0.396 -26.264 1.00 33.73 188 THR E C 1
ATOM 9118 O O . THR E 1 210 ? 118.906 -0.082 -27.310 1.00 34.05 188 THR E O 1
ATOM 9122 N N . TYR E 1 211 ? 117.091 -0.821 -26.218 1.00 35.11 189 TYR E N 1
ATOM 9123 C CA . TYR E 1 211 ? 116.250 -0.851 -27.419 1.00 36.25 189 TYR E CA 1
ATOM 9124 C C . TYR E 1 211 ? 114.783 -0.938 -27.015 1.00 37.31 189 TYR E C 1
ATOM 9125 O O . TYR E 1 211 ? 114.328 -1.952 -26.498 1.00 37.56 189 TYR E O 1
ATOM 9134 N N . ASN E 1 212 ? 114.058 0.149 -27.235 1.00 38.38 190 ASN E N 1
ATOM 9135 C CA . ASN E 1 212 ? 112.664 0.228 -26.870 1.00 39.36 190 ASN E CA 1
ATOM 9136 C C . ASN E 1 212 ? 111.938 1.211 -27.772 1.00 40.51 190 ASN E C 1
ATOM 9137 O O . ASN E 1 212 ? 112.557 1.820 -28.634 1.00 40.94 190 ASN E O 1
ATOM 9142 N N . LEU E 1 213 ? 110.635 1.392 -27.569 1.00 41.79 191 LEU E N 1
ATOM 9143 C CA . LEU E 1 213 ? 109.829 2.210 -28.483 1.00 42.65 191 LEU E CA 1
ATOM 9144 C C . LEU E 1 213 ? 110.323 3.667 -28.573 1.00 43.37 191 LEU E C 1
ATOM 9145 O O . LEU E 1 213 ? 110.261 4.265 -29.635 1.00 43.71 191 LEU E O 1
ATOM 9150 N N . ASN E 1 214 ? 110.848 4.213 -27.481 1.00 44.13 192 ASN E N 1
ATOM 9151 C CA . ASN E 1 214 ? 111.418 5.576 -27.463 1.00 45.05 192 ASN E CA 1
ATOM 9152 C C . ASN E 1 214 ? 112.888 5.700 -27.936 1.00 45.08 192 ASN E C 1
ATOM 9153 O O . ASN E 1 214 ? 113.301 6.776 -28.364 1.00 44.86 192 ASN E O 1
ATOM 9158 N N . GLU E 1 215 ? 113.685 4.634 -27.796 1.00 45.25 193 GLU E N 1
ATOM 9159 C CA . GLU E 1 215 ? 115.144 4.721 -27.987 1.00 45.38 193 GLU E CA 1
ATOM 9160 C C . GLU E 1 215 ? 115.628 3.625 -28.914 1.00 45.19 193 GLU E C 1
ATOM 9161 O O . GLU E 1 215 ? 115.644 2.469 -28.526 1.00 45.20 193 GLU E O 1
ATOM 9167 N N . ARG E 1 216 ? 116.030 3.990 -30.130 1.00 45.08 194 ARG E N 1
ATOM 9168 C CA . ARG E 1 216 ? 116.426 3.012 -31.135 1.00 45.13 194 ARG E CA 1
ATOM 9169 C C . ARG E 1 216 ? 117.783 3.301 -31.771 1.00 44.70 194 ARG E C 1
ATOM 9170 O O . ARG E 1 216 ? 118.134 2.716 -32.808 1.00 44.60 194 ARG E O 1
ATOM 9178 N N . ALA E 1 217 ? 118.554 4.184 -31.147 1.00 44.32 195 ALA E N 1
ATOM 9179 C CA . ALA E 1 217 ? 119.864 4.563 -31.664 1.00 44.16 195 ALA E CA 1
ATOM 9180 C C . ALA E 1 217 ? 120.867 3.383 -31.778 1.00 44.12 195 ALA E C 1
ATOM 9181 O O . ALA E 1 217 ? 121.746 3.413 -32.651 1.00 44.24 195 ALA E O 1
ATOM 9183 N N . GLU E 1 218 ? 120.730 2.353 -30.929 1.00 43.64 196 GLU E N 1
ATOM 9184 C CA . GLU E 1 218 ? 121.683 1.234 -30.901 1.00 43.42 196 GLU E CA 1
ATOM 9185 C C . GLU E 1 218 ? 121.278 0.096 -31.848 1.00 43.01 196 GLU E C 1
ATOM 9186 O O . GLU E 1 218 ? 121.813 -1.027 -31.774 1.00 42.69 196 GLU E O 1
ATOM 9192 N N . ARG E 1 219 ? 120.368 0.389 -32.767 1.00 42.64 197 ARG E N 1
ATOM 9193 C CA . ARG E 1 219 ? 119.964 -0.598 -33.765 1.00 42.85 197 ARG E CA 1
ATOM 9194 C C . ARG E 1 219 ? 121.134 -1.177 -34.588 1.00 42.03 197 ARG E C 1
ATOM 9195 O O . ARG E 1 219 ? 121.192 -2.390 -34.820 1.00 41.85 197 ARG E O 1
ATOM 9203 N N . PRO E 1 220 ? 122.066 -0.311 -35.031 1.00 41.25 198 PRO E N 1
ATOM 9204 C CA . PRO E 1 220 ? 123.224 -0.785 -35.791 1.00 40.69 198 PRO E CA 1
ATOM 9205 C C . PRO E 1 220 ? 124.017 -1.891 -35.092 1.00 39.99 198 PRO E C 1
ATOM 9206 O O . PRO E 1 220 ? 124.490 -2.823 -35.753 1.00 40.01 198 PRO E O 1
ATOM 9210 N N . VAL E 1 221 ? 124.164 -1.787 -33.774 1.00 39.08 199 VAL E N 1
ATOM 9211 C CA . VAL E 1 221 ? 124.885 -2.808 -33.017 1.00 38.43 199 VAL E CA 1
ATOM 9212 C C . VAL E 1 221 ? 124.153 -4.148 -33.156 1.00 38.49 199 VAL E C 1
ATOM 9213 O O . VAL E 1 221 ? 124.782 -5.202 -33.291 1.00 38.15 199 VAL E O 1
ATOM 9217 N N . ILE E 1 222 ? 122.818 -4.099 -33.159 1.00 38.50 200 ILE E N 1
ATOM 9218 C CA . ILE E 1 222 ? 122.025 -5.323 -33.267 1.00 38.34 200 ILE E CA 1
ATOM 9219 C C . ILE E 1 222 ? 122.181 -5.888 -34.671 1.00 38.72 200 ILE E C 1
ATOM 9220 O O . ILE E 1 222 ? 122.326 -7.109 -34.850 1.00 38.89 200 ILE E O 1
ATOM 9225 N N . GLU E 1 223 ? 122.164 -4.995 -35.659 1.00 38.93 201 GLU E N 1
ATOM 9226 C CA . GLU E 1 223 ? 122.279 -5.411 -37.054 1.00 39.28 201 GLU E CA 1
ATOM 9227 C C . GLU E 1 223 ? 123.646 -6.031 -37.333 1.00 39.06 201 GLU E C 1
ATOM 9228 O O . GLU E 1 223 ? 123.734 -7.122 -37.930 1.00 39.00 201 GLU E O 1
ATOM 9234 N N . TYR E 1 224 ? 124.695 -5.376 -36.844 1.00 38.82 202 TYR E N 1
ATOM 9235 C CA . TYR E 1 224 ? 126.055 -5.917 -36.953 1.00 38.98 202 TYR E CA 1
ATOM 9236 C C . TYR E 1 224 ? 126.150 -7.320 -36.325 1.00 38.81 202 TYR E C 1
ATOM 9237 O O . TYR E 1 224 ? 126.667 -8.248 -36.935 1.00 38.72 202 TYR E O 1
ATOM 9246 N N . ALA E 1 225 ? 125.645 -7.461 -35.105 1.00 38.93 203 ALA E N 1
ATOM 9247 C CA . ALA E 1 225 ? 125.699 -8.738 -34.389 1.00 38.96 203 ALA E CA 1
ATOM 9248 C C . ALA E 1 225 ? 125.021 -9.842 -35.203 1.00 39.03 203 ALA E C 1
ATOM 9249 O O . ALA E 1 225 ? 125.551 -10.961 -35.329 1.00 38.81 203 ALA E O 1
ATOM 9251 N N . ALA E 1 226 ? 123.850 -9.502 -35.750 1.00 39.20 204 ALA E N 1
ATOM 9252 C CA . ALA E 1 226 ? 123.072 -10.407 -36.605 1.00 39.39 204 ALA E CA 1
ATOM 9253 C C . ALA E 1 226 ? 123.901 -10.903 -37.786 1.00 39.54 204 ALA E C 1
ATOM 9254 O O . ALA E 1 226 ? 123.808 -12.068 -38.177 1.00 39.48 204 ALA E O 1
ATOM 9256 N N . ALA E 1 227 ? 124.716 -10.010 -38.342 1.00 39.76 205 ALA E N 1
ATOM 9257 C CA . ALA E 1 227 ? 125.562 -10.365 -39.481 1.00 39.92 205 ALA E CA 1
ATOM 9258 C C . ALA E 1 227 ? 126.729 -11.281 -39.076 1.00 39.85 205 ALA E C 1
ATOM 9259 O O . ALA E 1 227 ? 127.128 -12.151 -39.866 1.00 40.18 205 ALA E O 1
ATOM 9261 N N . HIS E 1 228 ? 127.256 -11.124 -37.861 1.00 39.41 206 HIS E N 1
ATOM 9262 C CA . HIS E 1 228 ? 128.500 -11.814 -37.502 1.00 39.40 206 HIS E CA 1
ATOM 9263 C C . HIS E 1 228 ? 128.391 -12.850 -36.357 1.00 38.96 206 HIS E C 1
ATOM 9264 O O . HIS E 1 228 ? 129.379 -13.121 -35.655 1.00 38.46 206 HIS E O 1
ATOM 9271 N N . ALA E 1 229 ? 127.211 -13.459 -36.202 1.00 38.63 207 ALA E N 1
ATOM 9272 C CA . ALA E 1 229 ? 127.002 -14.491 -35.195 1.00 38.09 207 ALA E CA 1
ATOM 9273 C C . ALA E 1 229 ? 127.510 -14.020 -33.818 1.00 38.00 207 ALA E C 1
ATOM 9274 O O . ALA E 1 229 ? 128.364 -14.677 -33.181 1.00 38.33 207 ALA E O 1
ATOM 9276 N N . LYS E 1 230 ? 126.992 -12.875 -33.366 1.00 37.22 208 LYS E N 1
ATOM 9277 C CA . LYS E 1 230 ? 127.369 -12.303 -32.063 1.00 36.67 208 LYS E CA 1
ATOM 9278 C C . LYS E 1 230 ? 126.147 -12.070 -31.164 1.00 35.78 208 LYS E C 1
ATOM 9279 O O . LYS E 1 230 ? 125.065 -11.763 -31.658 1.00 35.97 208 LYS E O 1
ATOM 9285 N N . GLY E 1 231 ? 126.342 -12.182 -29.850 1.00 34.58 209 GLY E N 1
ATOM 9286 C CA . GLY E 1 231 ? 125.249 -12.092 -28.875 1.00 33.59 209 GLY E CA 1
ATOM 9287 C C . GLY E 1 231 ? 124.741 -10.680 -28.583 1.00 32.82 209 GLY E C 1
ATOM 9288 O O . GLY E 1 231 ? 125.519 -9.743 -28.391 1.00 32.67 209 GLY E O 1
ATOM 9289 N N . ILE E 1 232 ? 123.419 -10.525 -28.558 1.00 31.94 210 ILE E N 1
ATOM 9290 C CA . ILE E 1 232 ? 122.782 -9.271 -28.158 1.00 31.21 210 ILE E CA 1
ATOM 9291 C C . ILE E 1 232 ? 121.740 -9.544 -27.082 1.00 30.96 210 ILE E C 1
ATOM 9292 O O . ILE E 1 232 ? 120.870 -10.380 -27.234 1.00 30.96 210 ILE E O 1
ATOM 9297 N N . LEU E 1 233 ? 121.868 -8.843 -25.972 1.00 30.98 211 LEU E N 1
ATOM 9298 C CA . LEU E 1 233 ? 120.853 -8.818 -24.927 1.00 30.64 211 LEU E CA 1
ATOM 9299 C C . LEU E 1 233 ? 120.312 -7.405 -24.919 1.00 30.49 211 LEU E C 1
ATOM 9300 O O . LEU E 1 233 ? 121.067 -6.443 -24.995 1.00 30.25 211 LEU E O 1
ATOM 9305 N N . VAL E 1 234 ? 118.998 -7.273 -24.854 1.00 30.68 212 VAL E N 1
ATOM 9306 C CA . VAL E 1 234 ? 118.384 -5.951 -24.821 1.00 30.79 212 VAL E CA 1
ATOM 9307 C C . VAL E 1 234 ? 117.991 -5.600 -23.406 1.00 31.51 212 VAL E C 1
ATOM 9308 O O . VAL E 1 234 ? 117.343 -6.390 -22.741 1.00 31.50 212 VAL E O 1
ATOM 9312 N N . LYS E 1 235 ? 118.391 -4.418 -22.957 1.00 32.52 213 LYS E N 1
ATOM 9313 C CA . LYS E 1 235 ? 117.941 -3.889 -21.673 1.00 33.71 213 LYS E CA 1
ATOM 9314 C C . LYS E 1 235 ? 116.919 -2.785 -21.927 1.00 34.94 213 LYS E C 1
ATOM 9315 O O . LYS E 1 235 ? 116.841 -2.249 -23.033 1.00 34.80 213 LYS E O 1
ATOM 9321 N N . LYS E 1 236 ? 116.123 -2.484 -20.901 1.00 36.57 214 LYS E N 1
ATOM 9322 C CA . LYS E 1 236 ? 115.113 -1.430 -20.945 1.00 37.93 214 LYS E CA 1
ATOM 9323 C C . LYS E 1 236 ? 114.115 -1.605 -22.074 1.00 38.73 214 LYS E C 1
ATOM 9324 O O . LYS E 1 236 ? 113.655 -0.631 -22.626 1.00 38.88 214 LYS E O 1
ATOM 9330 N N . ALA E 1 237 ? 113.755 -2.837 -22.399 1.00 40.26 215 ALA E N 1
ATOM 9331 C CA . ALA E 1 237 ? 112.793 -3.082 -23.477 1.00 41.60 215 ALA E CA 1
ATOM 9332 C C . ALA E 1 237 ? 111.426 -2.451 -23.208 1.00 43.16 215 ALA E C 1
ATOM 9333 O O . ALA E 1 237 ? 110.734 -2.062 -24.152 1.00 43.60 215 ALA E O 1
ATOM 9335 N N . LEU E 1 238 ? 111.039 -2.351 -21.937 1.00 45.10 216 LEU E N 1
ATOM 9336 C CA . LEU E 1 238 ? 109.710 -1.850 -21.558 1.00 46.75 216 LEU E CA 1
ATOM 9337 C C . LEU E 1 238 ? 109.741 -0.428 -20.929 1.00 48.97 216 LEU E C 1
ATOM 9338 O O . LEU E 1 238 ? 109.623 -0.274 -19.691 1.00 49.46 216 LEU E O 1
ATOM 9343 N N . ALA E 1 239 ? 109.890 0.603 -21.779 1.00 51.47 217 ALA E N 1
ATOM 9344 C CA . ALA E 1 239 ? 109.834 2.014 -21.313 1.00 53.19 217 ALA E CA 1
ATOM 9345 C C . ALA E 1 239 ? 109.327 3.008 -22.399 1.00 54.64 217 ALA E C 1
ATOM 9346 O O . ALA E 1 239 ? 110.135 3.640 -23.114 1.00 55.31 217 ALA E O 1
ATOM 9348 N N . SER E 1 240 ? 107.992 3.154 -22.480 1.00 55.80 218 SER E N 1
ATOM 9349 C CA . SER E 1 240 ? 107.301 3.893 -23.567 1.00 56.30 218 SER E CA 1
ATOM 9350 C C . SER E 1 240 ? 106.684 5.279 -23.169 1.00 56.72 218 SER E C 1
ATOM 9351 O O . SER E 1 240 ? 106.474 5.555 -21.989 1.00 57.08 218 SER E O 1
ATOM 9354 N N . GLY E 1 241 ? 106.426 6.123 -24.182 1.00 56.97 219 GLY E N 1
ATOM 9355 C CA . GLY E 1 241 ? 105.752 7.448 -24.095 1.00 56.94 219 GLY E CA 1
ATOM 9356 C C . GLY E 1 241 ? 104.995 7.715 -25.397 1.00 56.96 219 GLY E C 1
ATOM 9357 N N . GLN E 1 249 ? 96.712 -3.637 -28.548 1.00 61.69 227 GLN E N 1
ATOM 9358 C CA . GLN E 1 249 ? 97.652 -2.573 -28.188 1.00 61.66 227 GLN E CA 1
ATOM 9359 C C . GLN E 1 249 ? 98.109 -2.672 -26.716 1.00 61.18 227 GLN E C 1
ATOM 9360 O O . GLN E 1 249 ? 98.138 -1.648 -26.012 1.00 61.43 227 GLN E O 1
ATOM 9366 N N . ASP E 1 250 ? 98.459 -3.876 -26.239 1.00 60.42 228 ASP E N 1
ATOM 9367 C CA . ASP E 1 250 ? 99.145 -3.999 -24.943 1.00 59.62 228 ASP E CA 1
ATOM 9368 C C . ASP E 1 250 ? 100.536 -3.378 -25.143 1.00 58.67 228 ASP E C 1
ATOM 9369 O O . ASP E 1 250 ? 101.221 -3.709 -26.123 1.00 58.60 228 ASP E O 1
ATOM 9374 N N . PRO E 1 251 ? 100.954 -2.470 -24.241 1.00 57.43 229 PRO E N 1
ATOM 9375 C CA . PRO E 1 251 ? 102.271 -1.835 -24.413 1.00 56.73 229 PRO E CA 1
ATOM 9376 C C . PRO E 1 251 ? 103.432 -2.828 -24.350 1.00 55.76 229 PRO E C 1
ATOM 9377 O O . PRO E 1 251 ? 104.383 -2.711 -25.122 1.00 55.72 229 PRO E O 1
ATOM 9381 N N . VAL E 1 252 ? 103.338 -3.799 -23.444 1.00 54.61 230 VAL E N 1
ATOM 9382 C CA . VAL E 1 252 ? 104.352 -4.841 -23.321 1.00 53.60 230 VAL E CA 1
ATOM 9383 C C . VAL E 1 252 ? 104.438 -5.680 -24.597 1.00 52.98 230 VAL E C 1
ATOM 9384 O O . VAL E 1 252 ? 105.523 -6.015 -25.052 1.00 52.82 230 VAL E O 1
ATOM 9388 N N . ARG E 1 253 ? 103.297 -5.997 -25.187 1.00 52.29 231 ARG E N 1
ATOM 9389 C CA . ARG E 1 253 ? 103.293 -6.748 -26.423 1.00 51.95 231 ARG E CA 1
ATOM 9390 C C . ARG E 1 253 ? 103.873 -5.944 -27.593 1.00 50.97 231 ARG E C 1
ATOM 9391 O O . ARG E 1 253 ? 104.590 -6.485 -28.444 1.00 50.93 231 ARG E O 1
ATOM 9399 N N . ALA E 1 254 ? 103.544 -4.658 -27.643 1.00 49.77 232 ALA E N 1
ATOM 9400 C CA . ALA E 1 254 ? 104.075 -3.774 -28.670 1.00 48.84 232 ALA E CA 1
ATOM 9401 C C . ALA E 1 254 ? 105.599 -3.680 -28.547 1.00 48.04 232 ALA E C 1
ATOM 9402 O O . ALA E 1 254 ? 106.313 -3.750 -29.547 1.00 47.96 232 ALA E O 1
ATOM 9404 N N . SER E 1 255 ? 106.080 -3.538 -27.311 1.00 46.99 233 SER E N 1
ATOM 9405 C CA . SER E 1 255 ? 107.501 -3.474 -27.031 1.00 46.07 233 SER E CA 1
ATOM 9406 C C . SER E 1 255 ? 108.184 -4.738 -27.505 1.00 45.28 233 SER E C 1
ATOM 9407 O O . SER E 1 255 ? 109.179 -4.678 -28.219 1.00 45.07 233 SER E O 1
ATOM 9410 N N . PHE E 1 256 ? 107.642 -5.886 -27.128 1.00 44.59 234 PHE E N 1
ATOM 9411 C CA . PHE E 1 256 ? 108.272 -7.152 -27.487 1.00 44.19 234 PHE E CA 1
ATOM 9412 C C . PHE E 1 256 ? 108.205 -7.399 -28.971 1.00 44.02 234 PHE E C 1
ATOM 9413 O O . PHE E 1 256 ? 109.092 -8.053 -29.512 1.00 43.92 234 PHE E O 1
ATOM 9421 N N . GLU E 1 257 ? 107.169 -6.888 -29.633 1.00 44.12 235 GLU E N 1
ATOM 9422 C CA . GLU E 1 257 ? 107.070 -7.024 -31.096 1.00 44.28 235 GLU E CA 1
ATOM 9423 C C . GLU E 1 257 ? 108.212 -6.287 -31.780 1.00 43.78 235 GLU E C 1
ATOM 9424 O O . GLU E 1 257 ? 108.853 -6.832 -32.685 1.00 43.61 235 GLU E O 1
ATOM 9430 N N . LEU E 1 258 ? 108.473 -5.066 -31.315 1.00 43.38 236 LEU E N 1
ATOM 9431 C CA . LEU E 1 258 ? 109.560 -4.244 -31.844 1.00 43.16 236 LEU E CA 1
ATOM 9432 C C . LEU E 1 258 ? 110.894 -4.915 -31.657 1.00 42.83 236 LEU E C 1
ATOM 9433 O O . LEU E 1 258 ? 111.652 -5.038 -32.614 1.00 43.12 236 LEU E O 1
ATOM 9438 N N . VAL E 1 259 ? 111.168 -5.334 -30.418 1.00 42.37 237 VAL E N 1
ATOM 9439 C CA . VAL E 1 259 ? 112.443 -5.966 -30.047 1.00 41.91 237 VAL E CA 1
ATOM 9440 C C . VAL E 1 259 ? 112.703 -7.260 -30.808 1.00 42.11 237 VAL E C 1
ATOM 9441 O O . VAL E 1 259 ? 113.777 -7.430 -31.367 1.00 41.87 237 VAL E O 1
ATOM 9445 N N . PHE E 1 260 ? 111.726 -8.163 -30.852 1.00 42.58 238 PHE E N 1
ATOM 9446 C CA . PHE E 1 260 ? 111.931 -9.450 -31.522 1.00 43.20 238 PHE E CA 1
ATOM 9447 C C . PHE E 1 260 ? 111.764 -9.415 -33.055 1.00 44.00 238 PHE E C 1
ATOM 9448 O O . PHE E 1 260 ? 112.063 -10.406 -33.741 1.00 43.81 238 PHE E O 1
ATOM 9456 N N . ASP E 1 261 ? 111.327 -8.280 -33.595 1.00 44.98 239 ASP E N 1
ATOM 9457 C CA . ASP E 1 261 ? 111.444 -8.058 -35.039 1.00 46.13 239 ASP E CA 1
ATOM 9458 C C . ASP E 1 261 ? 112.895 -7.952 -35.511 1.00 46.33 239 ASP E C 1
ATOM 9459 O O . ASP E 1 261 ? 113.185 -8.239 -36.670 1.00 46.83 239 ASP E O 1
ATOM 9464 N N . GLN E 1 262 ? 113.807 -7.552 -34.625 1.00 46.27 240 GLN E N 1
ATOM 9465 C CA . GLN E 1 262 ? 115.236 -7.588 -34.938 1.00 45.93 240 GLN E CA 1
ATOM 9466 C C . GLN E 1 262 ? 115.762 -9.011 -34.787 1.00 45.52 240 GLN E C 1
ATOM 9467 O O . GLN E 1 262 ? 115.728 -9.566 -33.691 1.00 45.45 240 GLN E O 1
ATOM 9473 N N . PRO E 1 263 ? 116.238 -9.615 -35.889 1.00 45.00 241 PRO E N 1
ATOM 9474 C CA . PRO E 1 263 ? 116.735 -11.001 -35.808 1.00 44.53 241 PRO E CA 1
ATOM 9475 C C . PRO E 1 263 ? 117.953 -11.153 -34.887 1.00 43.76 241 PRO E C 1
ATOM 9476 O O . PRO E 1 263 ? 118.187 -12.249 -34.360 1.00 43.82 241 PRO E O 1
ATOM 9480 N N . GLY E 1 264 ? 118.711 -10.064 -34.707 1.00 42.60 242 GLY E N 1
ATOM 9481 C CA . GLY E 1 264 ? 119.915 -10.072 -33.863 1.00 41.72 242 GLY E CA 1
ATOM 9482 C C . GLY E 1 264 ? 119.720 -10.322 -32.371 1.00 40.64 242 GLY E C 1
ATOM 9483 O O . GLY E 1 264 ? 120.659 -10.738 -31.686 1.00 40.69 242 GLY E O 1
ATOM 9484 N N . VAL E 1 265 ? 118.513 -10.085 -31.863 1.00 39.26 243 VAL E N 1
ATOM 9485 C CA . VAL E 1 265 ? 118.264 -10.144 -30.423 1.00 38.20 243 VAL E CA 1
ATOM 9486 C C . VAL E 1 265 ? 118.096 -11.586 -29.906 1.00 37.45 243 VAL E C 1
ATOM 9487 O O . VAL E 1 265 ? 117.294 -12.354 -30.431 1.00 37.25 243 VAL E O 1
ATOM 9491 N N . ALA E 1 266 ? 118.860 -11.939 -28.877 1.00 36.49 244 ALA E N 1
ATOM 9492 C CA . ALA E 1 266 ? 118.747 -13.241 -28.242 1.00 35.87 244 ALA E CA 1
ATOM 9493 C C . ALA E 1 266 ? 117.743 -13.190 -27.098 1.00 35.42 244 ALA E C 1
ATOM 9494 O O . ALA E 1 266 ? 116.843 -14.016 -27.019 1.00 35.47 244 ALA E O 1
ATOM 9496 N N . ALA E 1 267 ? 117.895 -12.217 -26.207 1.00 34.81 245 ALA E N 1
ATOM 9497 C CA . ALA E 1 267 ? 116.978 -12.080 -25.076 1.00 34.05 245 ALA E CA 1
ATOM 9498 C C . ALA E 1 267 ? 116.811 -10.643 -24.651 1.00 33.45 245 ALA E C 1
ATOM 9499 O O . ALA E 1 267 ? 117.668 -9.805 -24.909 1.00 33.20 245 ALA E O 1
ATOM 9501 N N . ALA E 1 268 ? 115.677 -10.367 -24.022 1.00 32.97 246 ALA E N 1
ATOM 9502 C CA . ALA E 1 268 ? 115.424 -9.083 -23.397 1.00 32.83 246 ALA E CA 1
ATOM 9503 C C . ALA E 1 268 ? 115.370 -9.296 -21.886 1.00 32.78 246 ALA E C 1
ATOM 9504 O O . ALA E 1 268 ? 114.723 -10.224 -21.407 1.00 32.42 246 ALA E O 1
ATOM 9506 N N . ILE E 1 269 ? 116.060 -8.451 -21.132 1.00 33.10 247 ILE E N 1
ATOM 9507 C CA . ILE E 1 269 ? 116.054 -8.558 -19.670 1.00 33.38 247 ILE E CA 1
ATOM 9508 C C . ILE E 1 269 ? 114.892 -7.726 -19.156 1.00 33.66 247 ILE E C 1
ATOM 9509 O O . ILE E 1 269 ? 114.735 -6.604 -19.577 1.00 34.13 247 ILE E O 1
ATOM 9514 N N . VAL E 1 270 ? 114.070 -8.292 -18.279 1.00 34.27 248 VAL E N 1
ATOM 9515 C CA . VAL E 1 270 ? 112.929 -7.585 -17.695 1.00 34.79 248 VAL E CA 1
ATOM 9516 C C . VAL E 1 270 ? 113.152 -7.381 -16.201 1.00 35.53 248 VAL E C 1
ATOM 9517 O O . VAL E 1 270 ? 113.678 -8.254 -15.525 1.00 35.60 248 VAL E O 1
ATOM 9521 N N . GLY E 1 271 ? 112.741 -6.231 -15.684 1.00 36.33 249 GLY E N 1
ATOM 9522 C CA . GLY E 1 271 ? 113.045 -5.882 -14.303 1.00 37.35 249 GLY E CA 1
ATOM 9523 C C . GLY E 1 271 ? 111.990 -6.206 -13.248 1.00 38.17 249 GLY E C 1
ATOM 9524 O O . GLY E 1 271 ? 112.165 -5.866 -12.073 1.00 38.61 249 GLY E O 1
ATOM 9525 N N . THR E 1 272 ? 110.904 -6.866 -13.638 1.00 38.88 250 THR E N 1
ATOM 9526 C CA . THR E 1 272 ? 109.745 -6.981 -12.758 1.00 39.58 250 THR E CA 1
ATOM 9527 C C . THR E 1 272 ? 109.945 -7.953 -11.594 1.00 39.83 250 THR E C 1
ATOM 9528 O O . THR E 1 272 ? 110.570 -8.994 -11.755 1.00 40.34 250 THR E O 1
ATOM 9532 N N . ILE E 1 273 ? 109.422 -7.602 -10.425 1.00 40.13 251 ILE E N 1
ATOM 9533 C CA . ILE E 1 273 ? 109.387 -8.529 -9.294 1.00 40.56 251 ILE E CA 1
ATOM 9534 C C . ILE E 1 273 ? 107.960 -8.983 -8.932 1.00 40.79 251 ILE E C 1
ATOM 9535 O O . ILE E 1 273 ? 107.780 -9.820 -8.033 1.00 40.91 251 ILE E O 1
ATOM 9540 N N . ASN E 1 274 ? 106.956 -8.431 -9.611 1.00 40.83 252 ASN E N 1
ATOM 9541 C CA . ASN E 1 274 ? 105.576 -8.849 -9.410 1.00 40.96 252 ASN E CA 1
ATOM 9542 C C . ASN E 1 274 ? 105.267 -10.135 -10.201 1.00 40.70 252 ASN E C 1
ATOM 9543 O O . ASN E 1 274 ? 105.240 -10.119 -11.439 1.00 40.61 252 ASN E O 1
ATOM 9548 N N . PRO E 1 275 ? 105.027 -11.253 -9.493 1.00 40.33 253 PRO E N 1
ATOM 9549 C CA . PRO E 1 275 ? 104.863 -12.529 -10.198 1.00 40.32 253 PRO E CA 1
ATOM 9550 C C . PRO E 1 275 ? 103.788 -12.514 -11.291 1.00 40.24 253 PRO E C 1
ATOM 9551 O O . PRO E 1 275 ? 103.940 -13.165 -12.323 1.00 39.99 253 PRO E O 1
ATOM 9555 N N . LEU E 1 276 ? 102.714 -11.772 -11.060 1.00 40.60 254 LEU E N 1
ATOM 9556 C CA . LEU E 1 276 ? 101.642 -11.673 -12.039 1.00 40.81 254 LEU E CA 1
ATOM 9557 C C . LEU E 1 276 ? 102.127 -10.926 -13.279 1.00 41.00 254 LEU E C 1
ATOM 9558 O O . LEU E 1 276 ? 101.891 -11.393 -14.392 1.00 41.11 254 LEU E O 1
ATOM 9563 N N . HIS E 1 277 ? 102.829 -9.804 -13.099 1.00 41.21 255 HIS E N 1
ATOM 9564 C CA . HIS E 1 277 ? 103.407 -9.078 -14.242 1.00 41.56 255 HIS E CA 1
ATOM 9565 C C . HIS E 1 277 ? 104.453 -9.928 -14.961 1.00 40.67 255 HIS E C 1
ATOM 9566 O O . HIS E 1 277 ? 104.614 -9.781 -16.166 1.00 40.62 255 HIS E O 1
ATOM 9573 N N . LEU E 1 278 ? 105.168 -10.799 -14.233 1.00 39.92 256 LEU E N 1
ATOM 9574 C CA . LEU E 1 278 ? 106.165 -11.692 -14.872 1.00 39.39 256 LEU E CA 1
ATOM 9575 C C . LEU E 1 278 ? 105.489 -12.716 -15.773 1.00 39.27 256 LEU E C 1
ATOM 9576 O O . LEU E 1 278 ? 105.931 -12.941 -16.902 1.00 39.11 256 LEU E O 1
ATOM 9581 N N . ALA E 1 279 ? 104.420 -13.326 -15.265 1.00 39.20 257 ALA E N 1
ATOM 9582 C CA . ALA E 1 279 ? 103.678 -14.321 -16.023 1.00 39.22 257 ALA E CA 1
ATOM 9583 C C . ALA E 1 279 ? 103.066 -13.687 -17.252 1.00 39.46 257 ALA E C 1
ATOM 9584 O O . ALA E 1 279 ? 103.039 -14.288 -18.336 1.00 39.31 257 ALA E O 1
ATOM 9586 N N . HIS E 1 280 ? 102.584 -12.463 -17.074 1.00 39.71 258 HIS E N 1
ATOM 9587 C CA . HIS E 1 280 ? 102.049 -11.677 -18.173 1.00 40.22 258 HIS E CA 1
ATOM 9588 C C . HIS E 1 280 ? 103.125 -11.338 -19.193 1.00 39.83 258 HIS E C 1
ATOM 9589 O O . HIS E 1 280 ? 102.932 -11.560 -20.381 1.00 39.91 258 HIS E O 1
ATOM 9596 N N . ASN E 1 281 ? 104.247 -10.793 -18.732 1.00 39.40 259 ASN E N 1
ATOM 9597 C CA . ASN E 1 281 ? 105.368 -10.480 -19.626 1.00 39.10 259 ASN E CA 1
ATOM 9598 C C . ASN E 1 281 ? 105.766 -11.693 -20.471 1.00 38.90 259 ASN E C 1
ATOM 9599 O O . ASN E 1 281 ? 106.033 -11.564 -21.673 1.00 38.50 259 ASN E O 1
ATOM 9604 N N . VAL E 1 282 ? 105.818 -12.865 -19.827 1.00 38.69 260 VAL E N 1
ATOM 9605 C CA . VAL E 1 282 ? 106.179 -14.098 -20.518 1.00 38.62 260 VAL E CA 1
ATOM 9606 C C . VAL E 1 282 ? 105.126 -14.451 -21.552 1.00 39.01 260 VAL E C 1
ATOM 9607 O O . VAL E 1 282 ? 105.464 -14.853 -22.660 1.00 38.95 260 VAL E O 1
ATOM 9611 N N . ALA E 1 283 ? 103.860 -14.282 -21.200 1.00 39.51 261 ALA E N 1
ATOM 9612 C CA . ALA E 1 283 ? 102.775 -14.563 -22.135 1.00 40.10 261 ALA E CA 1
ATOM 9613 C C . ALA E 1 283 ? 102.890 -13.702 -23.381 1.00 40.69 261 ALA E C 1
ATOM 9614 O O . ALA E 1 283 ? 102.806 -14.190 -24.500 1.00 40.77 261 ALA E O 1
ATOM 9616 N N . MET E 1 284 ? 103.099 -12.414 -23.182 1.00 41.63 262 MET E N 1
ATOM 9617 C CA . MET E 1 284 ? 103.210 -11.482 -24.302 1.00 42.52 262 MET E CA 1
ATOM 9618 C C . MET E 1 284 ? 104.415 -11.791 -25.177 1.00 42.81 262 MET E C 1
ATOM 9619 O O . MET E 1 284 ? 104.344 -11.638 -26.389 1.00 42.92 262 MET E O 1
ATOM 9624 N N . ALA E 1 285 ? 105.512 -12.230 -24.571 1.00 43.35 263 ALA E N 1
ATOM 9625 C CA . ALA E 1 285 ? 106.719 -12.548 -25.331 1.00 43.91 263 ALA E CA 1
ATOM 9626 C C . ALA E 1 285 ? 106.512 -13.774 -26.204 1.00 44.47 263 ALA E C 1
ATOM 9627 O O . ALA E 1 285 ? 107.001 -13.821 -27.334 1.00 44.33 263 ALA E O 1
ATOM 9629 N N . ALA E 1 286 ? 105.780 -14.758 -25.680 1.00 45.35 264 ALA E N 1
ATOM 9630 C CA . ALA E 1 286 ? 105.448 -15.969 -26.435 1.00 46.15 264 ALA E CA 1
ATOM 9631 C C . ALA E 1 286 ? 104.558 -15.627 -27.623 1.00 47.20 264 ALA E C 1
ATOM 9632 O O . ALA E 1 286 ? 104.739 -16.163 -28.711 1.00 47.23 264 ALA E O 1
ATOM 9634 N N . GLN E 1 287 ? 103.611 -14.718 -27.405 1.00 48.50 265 GLN E N 1
ATOM 9635 C CA . GLN E 1 287 ? 102.707 -14.257 -28.458 1.00 49.56 265 GLN E CA 1
ATOM 9636 C C . GLN E 1 287 ? 103.441 -13.482 -29.558 1.00 50.25 265 GLN E C 1
ATOM 9637 O O . GLN E 1 287 ? 103.154 -13.666 -30.747 1.00 50.48 265 GLN E O 1
ATOM 9643 N N . ALA E 1 288 ? 104.386 -12.630 -29.151 1.00 51.02 266 ALA E N 1
ATOM 9644 C CA . ALA E 1 288 ? 105.185 -11.822 -30.085 1.00 51.43 266 ALA E CA 1
ATOM 9645 C C . ALA E 1 288 ? 106.058 -12.700 -30.978 1.00 52.06 266 ALA E C 1
ATOM 9646 O O . ALA E 1 288 ? 106.316 -12.352 -32.126 1.00 52.28 266 ALA E O 1
ATOM 9648 N N . LEU E 1 289 ? 106.507 -13.835 -30.446 1.00 52.81 267 LEU E N 1
ATOM 9649 C CA . LEU E 1 289 ? 107.361 -14.752 -31.194 1.00 53.47 267 LEU E CA 1
ATOM 9650 C C . LEU E 1 289 ? 106.582 -15.830 -31.966 1.00 54.40 267 LEU E C 1
ATOM 9651 O O . LEU E 1 289 ? 107.194 -16.595 -32.709 1.00 54.55 267 LEU E O 1
ATOM 9656 N N . LYS E 1 290 ? 105.254 -15.888 -31.783 1.00 55.50 268 LYS E N 1
ATOM 9657 C CA . LYS E 1 290 ? 104.360 -16.906 -32.403 1.00 56.17 268 LYS E CA 1
ATOM 9658 C C . LYS E 1 290 ? 105.058 -18.203 -32.759 1.00 56.47 268 LYS E C 1
ATOM 9659 O O . LYS E 1 290 ? 104.872 -19.196 -32.071 1.00 57.18 268 LYS E O 1
ATOM 9665 N N . PHE F 1 20 ? 41.916 -2.070 6.141 1.00 63.95 -2 PHE F N 1
ATOM 9666 C CA . PHE F 1 20 ? 41.623 -3.516 6.310 1.00 64.48 -2 PHE F CA 1
ATOM 9667 C C . PHE F 1 20 ? 42.240 -4.067 7.635 1.00 64.43 -2 PHE F C 1
ATOM 9668 O O . PHE F 1 20 ? 41.535 -4.123 8.658 1.00 64.23 -2 PHE F O 1
ATOM 9676 N N . GLN F 1 21 ? 43.536 -4.440 7.622 1.00 64.26 -1 GLN F N 1
ATOM 9677 C CA . GLN F 1 21 ? 44.188 -5.189 8.737 1.00 63.84 -1 GLN F CA 1
ATOM 9678 C C . GLN F 1 21 ? 45.169 -4.322 9.548 1.00 63.78 -1 GLN F C 1
ATOM 9679 O O . GLN F 1 21 ? 46.144 -4.835 10.114 1.00 63.81 -1 GLN F O 1
ATOM 9685 N N . SER F 1 22 ? 44.911 -3.018 9.612 1.00 63.66 0 SER F N 1
ATOM 9686 C CA . SER F 1 22 ? 45.618 -2.135 10.556 1.00 63.43 0 SER F CA 1
ATOM 9687 C C . SER F 1 22 ? 44.902 -2.122 11.929 1.00 63.26 0 SER F C 1
ATOM 9688 O O . SER F 1 22 ? 44.293 -1.119 12.344 1.00 62.94 0 SER F O 1
ATOM 9691 N N . MET F 1 23 ? 44.980 -3.284 12.593 1.00 62.87 1 MET F N 1
ATOM 9692 C CA . MET F 1 23 ? 44.652 -3.455 14.014 1.00 62.35 1 MET F CA 1
ATOM 9693 C C . MET F 1 23 ? 45.852 -3.075 14.895 1.00 62.05 1 MET F C 1
ATOM 9694 O O . MET F 1 23 ? 45.777 -3.206 16.114 1.00 62.17 1 MET F O 1
ATOM 9699 N N . ILE F 1 24 ? 46.970 -2.673 14.284 1.00 61.54 2 ILE F N 1
ATOM 9700 C CA . ILE F 1 24 ? 48.211 -2.429 15.018 1.00 61.16 2 ILE F CA 1
ATOM 9701 C C . ILE F 1 24 ? 48.488 -0.931 15.085 1.00 60.98 2 ILE F C 1
ATOM 9702 O O . ILE F 1 24 ? 49.563 -0.473 14.701 1.00 61.12 2 ILE F O 1
ATOM 9707 N N . ARG F 1 25 ? 47.502 -0.179 15.579 1.00 60.55 3 ARG F N 1
ATOM 9708 C CA . ARG F 1 25 ? 47.667 1.240 15.908 1.00 60.33 3 ARG F CA 1
ATOM 9709 C C . ARG F 1 25 ? 48.977 1.527 16.662 1.00 59.69 3 ARG F C 1
ATOM 9710 O O . ARG F 1 25 ? 49.805 2.315 16.194 1.00 59.80 3 ARG F O 1
ATOM 9718 N N . ASP F 1 26 ? 49.177 0.846 17.793 1.00 58.74 4 ASP F N 1
ATOM 9719 C CA . ASP F 1 26 ? 50.253 1.176 18.746 1.00 58.47 4 ASP F CA 1
ATOM 9720 C C . ASP F 1 26 ? 51.529 0.360 18.543 1.00 57.39 4 ASP F C 1
ATOM 9721 O O . ASP F 1 26 ? 51.511 -0.858 18.666 1.00 57.42 4 ASP F O 1
ATOM 9726 N N . THR F 1 27 ? 52.635 1.042 18.255 1.0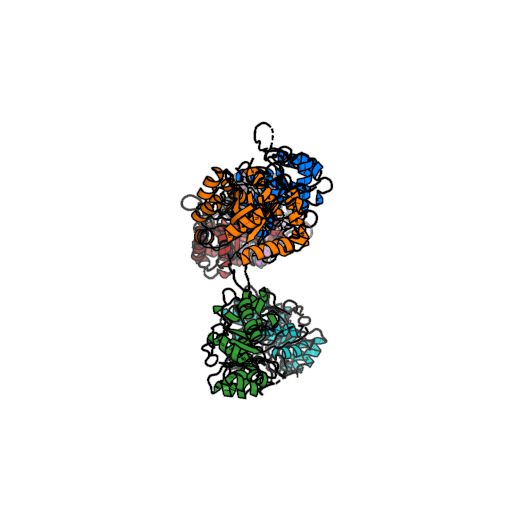0 56.16 5 THR F N 1
ATOM 9727 C CA . THR F 1 27 ? 53.929 0.395 18.062 1.00 55.11 5 THR F CA 1
ATOM 9728 C C . THR F 1 27 ? 54.986 1.065 18.934 1.00 54.18 5 THR F C 1
ATOM 9729 O O . THR F 1 27 ? 54.700 2.026 19.637 1.00 53.99 5 THR F O 1
ATOM 9733 N N . LEU F 1 28 ? 56.204 0.543 18.892 1.00 53.06 6 LEU F N 1
ATOM 9734 C CA . LEU F 1 28 ? 57.285 1.022 19.750 1.00 52.23 6 LEU F CA 1
ATOM 9735 C C . LEU F 1 28 ? 58.321 1.855 18.987 1.00 51.48 6 LEU F C 1
ATOM 9736 O O . LEU F 1 28 ? 59.352 2.205 19.544 1.00 51.40 6 LEU F O 1
ATOM 9741 N N . HIS F 1 29 ? 58.052 2.195 17.730 1.00 50.65 7 HIS F N 1
ATOM 9742 C CA . HIS F 1 29 ? 59.063 2.835 16.865 1.00 49.93 7 HIS F CA 1
ATOM 9743 C C . HIS F 1 29 ? 59.726 4.077 17.474 1.00 49.58 7 HIS F C 1
ATOM 9744 O O . HIS F 1 29 ? 60.930 4.298 17.306 1.00 49.50 7 HIS F O 1
ATOM 9751 N N . ASP F 1 30 ? 58.930 4.878 18.174 1.00 49.16 8 ASP F N 1
ATOM 9752 C CA . ASP F 1 30 ? 59.403 6.132 18.749 1.00 48.94 8 ASP F CA 1
ATOM 9753 C C . ASP F 1 30 ? 59.704 6.038 20.248 1.00 47.99 8 ASP F C 1
ATOM 9754 O O . ASP F 1 30 ? 59.747 7.051 20.947 1.00 48.21 8 ASP F O 1
ATOM 9759 N N . LEU F 1 31 ? 59.942 4.828 20.738 1.00 46.71 9 LEU F N 1
ATOM 9760 C CA . LEU F 1 31 ? 60.228 4.612 22.154 1.00 45.43 9 LEU F CA 1
ATOM 9761 C C . LEU F 1 31 ? 61.572 3.907 22.381 1.00 44.42 9 LEU F C 1
ATOM 9762 O O . LEU F 1 31 ? 61.874 3.493 23.496 1.00 44.30 9 LEU F O 1
ATOM 9767 N N . HIS F 1 32 ? 62.395 3.797 21.342 1.00 43.30 10 HIS F N 1
ATOM 9768 C CA . HIS F 1 32 ? 63.713 3.197 21.505 1.00 42.61 10 HIS F CA 1
ATOM 9769 C C . HIS F 1 32 ? 64.527 3.946 22.566 1.00 42.49 10 HIS F C 1
ATOM 9770 O O . HIS F 1 32 ? 64.397 5.150 22.723 1.00 42.65 10 HIS F O 1
ATOM 9777 N N . ARG F 1 33 ? 65.368 3.219 23.289 1.00 42.23 11 ARG F N 1
ATOM 9778 C CA . ARG F 1 33 ? 66.104 3.761 24.432 1.00 41.71 11 ARG F CA 1
ATOM 9779 C C . ARG F 1 33 ? 67.529 3.198 24.375 1.00 41.50 11 ARG F C 1
ATOM 9780 O O . ARG F 1 33 ? 67.750 2.077 23.868 1.00 41.58 11 ARG F O 1
ATOM 9788 N N . PRO F 1 34 ? 68.505 3.955 24.897 1.00 40.85 12 PRO F N 1
ATOM 9789 C CA . PRO F 1 34 ? 69.852 3.386 24.941 1.00 40.33 12 PRO F CA 1
ATOM 9790 C C . PRO F 1 34 ? 70.021 2.331 26.050 1.00 39.67 12 PRO F C 1
ATOM 9791 O O . PRO F 1 34 ? 69.425 2.450 27.133 1.00 39.57 12 PRO F O 1
ATOM 9795 N N . LEU F 1 35 ? 70.831 1.314 25.762 1.00 38.93 13 LEU F N 1
ATOM 9796 C CA . LEU F 1 35 ? 71.136 0.251 26.703 1.00 38.39 13 LEU F CA 1
ATOM 9797 C C . LEU F 1 35 ? 72.434 0.626 27.412 1.00 38.48 13 LEU F C 1
ATOM 9798 O O . LEU F 1 35 ? 73.537 0.264 26.980 1.00 38.43 13 LEU F O 1
ATOM 9803 N N . GLY F 1 36 ? 72.294 1.362 28.504 1.00 38.56 14 GLY F N 1
ATOM 9804 C CA . GLY F 1 36 ? 73.440 1.838 29.251 1.00 38.78 14 GLY F CA 1
ATOM 9805 C C . GLY F 1 36 ? 74.373 2.671 28.389 1.00 39.01 14 GLY F C 1
ATOM 9806 O O . GLY F 1 36 ? 73.920 3.485 27.574 1.00 38.65 14 GLY F O 1
ATOM 9807 N N . ASP F 1 37 ? 75.679 2.474 28.580 1.00 39.36 15 ASP F N 1
ATOM 9808 C CA . ASP F 1 37 ? 76.702 3.193 27.812 1.00 39.73 15 ASP F CA 1
ATOM 9809 C C . ASP F 1 37 ? 77.282 2.350 26.674 1.00 39.27 15 ASP F C 1
ATOM 9810 O O . ASP F 1 37 ? 78.425 2.577 26.257 1.00 39.17 15 ASP F O 1
ATOM 9815 N N . THR F 1 38 ? 76.514 1.374 26.182 1.00 38.89 16 THR F N 1
ATOM 9816 C CA . THR F 1 38 ? 77.017 0.487 25.125 1.00 38.45 16 THR F CA 1
ATOM 9817 C C . THR F 1 38 ? 76.948 1.124 23.753 1.00 38.23 16 THR F C 1
ATOM 9818 O O . THR F 1 38 ? 77.602 0.635 22.823 1.00 38.12 16 THR F O 1
ATOM 9822 N N . GLY F 1 39 ? 76.142 2.183 23.621 1.00 37.97 17 GLY F N 1
ATOM 9823 C CA . GLY F 1 39 ? 75.892 2.796 22.313 1.00 37.93 17 GLY F CA 1
ATOM 9824 C C . GLY F 1 39 ? 74.874 2.046 21.464 1.00 37.77 17 GLY F C 1
ATOM 9825 O O . GLY F 1 39 ? 74.684 2.369 20.297 1.00 38.16 17 GLY F O 1
ATOM 9826 N N . LEU F 1 40 ? 74.209 1.052 22.046 1.00 37.17 18 LEU F N 1
ATOM 9827 C CA . LEU F 1 40 ? 73.120 0.355 21.380 1.00 36.54 18 LEU F CA 1
ATOM 9828 C C . LEU F 1 40 ? 71.804 1.015 21.793 1.00 36.08 18 LEU F C 1
ATOM 9829 O O . LEU F 1 40 ? 71.610 1.331 22.972 1.00 35.92 18 LEU F O 1
ATOM 9834 N N . ALA F 1 41 ? 70.918 1.226 20.813 1.00 35.44 19 ALA F N 1
ATOM 9835 C CA . ALA F 1 41 ? 69.557 1.710 21.061 1.00 34.67 19 ALA F CA 1
ATOM 9836 C C . ALA F 1 41 ? 68.618 0.517 20.860 1.00 34.23 19 ALA F C 1
ATOM 9837 O O . ALA F 1 41 ? 68.736 -0.220 19.855 1.00 34.44 19 ALA F O 1
ATOM 9839 N N . VAL F 1 42 ? 67.702 0.317 21.809 1.00 33.35 20 VAL F N 1
ATOM 9840 C CA . VAL F 1 42 ? 66.829 -0.844 21.782 1.00 32.53 20 VAL F CA 1
ATOM 9841 C C . VAL F 1 42 ? 65.378 -0.456 22.049 1.00 32.34 20 VAL F C 1
ATOM 9842 O O . VAL F 1 42 ? 65.096 0.470 22.808 1.00 32.50 20 VAL F O 1
ATOM 9846 N N . SER F 1 43 ? 64.461 -1.176 21.408 1.00 31.82 21 SER F N 1
ATOM 9847 C CA . SER F 1 43 ? 63.046 -1.117 21.745 1.00 31.35 21 SER F CA 1
ATOM 9848 C C . SER F 1 43 ? 62.829 -1.572 23.195 1.00 31.04 21 SER F C 1
ATOM 9849 O O . SER F 1 43 ? 63.520 -2.462 23.664 1.00 31.42 21 SER F O 1
ATOM 9852 N N . PRO F 1 44 ? 61.859 -0.976 23.905 1.00 30.62 22 PRO F N 1
ATOM 9853 C CA . PRO F 1 44 ? 61.569 -1.341 25.293 1.00 30.25 22 PRO F CA 1
ATOM 9854 C C . PRO F 1 44 ? 61.065 -2.771 25.482 1.00 29.94 22 PRO F C 1
ATOM 9855 O O . PRO F 1 44 ? 61.002 -3.252 26.620 1.00 30.09 22 PRO F O 1
ATOM 9859 N N . LEU F 1 45 ? 60.673 -3.427 24.395 1.00 29.34 23 LEU F N 1
ATOM 9860 C CA . LEU F 1 45 ? 60.394 -4.845 24.442 1.00 28.89 23 LEU F CA 1
ATOM 9861 C C . LEU F 1 45 ? 61.340 -5.523 23.502 1.00 28.58 23 LEU F C 1
ATOM 9862 O O . LEU F 1 45 ? 61.626 -5.005 22.432 1.00 28.69 23 LEU F O 1
ATOM 9867 N N . GLY F 1 46 ? 61.821 -6.682 23.934 1.00 28.30 24 GLY F N 1
ATOM 9868 C CA . GLY F 1 46 ? 62.640 -7.561 23.130 1.00 28.10 24 GLY F CA 1
ATOM 9869 C C . GLY F 1 46 ? 61.923 -8.890 22.943 1.00 27.88 24 GLY F C 1
ATOM 9870 O O . GLY F 1 46 ? 61.125 -9.334 23.783 1.00 27.40 24 GLY F O 1
ATOM 9871 N N . LEU F 1 47 ? 62.226 -9.537 21.859 1.00 27.98 25 LEU F N 1
ATOM 9872 C CA . LEU F 1 47 ? 61.647 -10.801 21.554 1.00 28.16 25 LEU F CA 1
ATOM 9873 C C . LEU F 1 47 ? 62.504 -11.943 22.026 1.00 28.29 25 LEU F C 1
ATOM 9874 O O . LEU F 1 47 ? 63.595 -12.093 21.627 1.00 28.32 25 LEU F O 1
ATOM 9879 N N . GLY F 1 48 ? 61.958 -12.761 22.886 1.00 28.74 26 GLY F N 1
ATOM 9880 C CA . GLY F 1 48 ? 62.666 -13.886 23.404 1.00 29.13 26 GLY F CA 1
ATOM 9881 C C . GLY F 1 48 ? 62.453 -15.105 22.573 1.00 29.37 26 GLY F C 1
ATOM 9882 O O . GLY F 1 48 ? 61.440 -15.282 21.994 1.00 29.39 26 GLY F O 1
ATOM 9883 N N . THR F 1 49 ? 63.434 -15.971 22.539 1.00 29.98 27 THR F N 1
ATOM 9884 C CA . THR F 1 49 ? 63.413 -17.069 21.608 1.00 30.55 27 THR F CA 1
ATOM 9885 C C . THR F 1 49 ? 63.487 -18.441 22.210 1.00 30.58 27 THR F C 1
ATOM 9886 O O . THR F 1 49 ? 63.874 -19.352 21.567 1.00 30.14 27 THR F O 1
ATOM 9890 N N . VAL F 1 50 ? 63.056 -18.588 23.432 1.00 31.05 28 VAL F N 1
ATOM 9891 C CA . VAL F 1 50 ? 63.145 -19.854 24.073 1.00 31.60 28 VAL F CA 1
ATOM 9892 C C . VAL F 1 50 ? 62.334 -20.888 23.364 1.00 32.22 28 VAL F C 1
ATOM 9893 O O . VAL F 1 50 ? 62.750 -21.992 23.231 1.00 31.93 28 VAL F O 1
ATOM 9897 N N . LYS F 1 51 ? 61.166 -20.497 22.904 1.00 32.93 29 LYS F N 1
ATOM 9898 C CA . LYS F 1 51 ? 60.187 -21.373 22.337 1.00 33.44 29 LYS F CA 1
ATOM 9899 C C . LYS F 1 51 ? 60.466 -21.704 20.905 1.00 34.18 29 LYS F C 1
ATOM 9900 O O . LYS F 1 51 ? 59.804 -22.517 20.348 1.00 34.38 29 LYS F O 1
ATOM 9906 N N . PHE F 1 52 ? 61.455 -21.071 20.311 1.00 35.00 30 PHE F N 1
ATOM 9907 C CA . PHE F 1 52 ? 61.930 -21.434 19.005 1.00 35.73 30 PHE F CA 1
ATOM 9908 C C . PHE F 1 52 ? 62.752 -22.711 19.034 1.00 37.04 30 PHE F C 1
ATOM 9909 O O . PHE F 1 52 ? 62.872 -23.362 18.043 1.00 37.21 30 PHE F O 1
ATOM 9917 N N . GLY F 1 53 ? 63.324 -23.058 20.173 1.00 38.64 31 GLY F N 1
ATOM 9918 C CA . GLY F 1 53 ? 63.979 -24.358 20.397 1.00 40.32 31 GLY F CA 1
ATOM 9919 C C . GLY F 1 53 ? 63.084 -25.405 21.079 1.00 41.92 31 GLY F C 1
ATOM 9920 O O . GLY F 1 53 ? 63.444 -26.582 21.115 1.00 42.08 31 GLY F O 1
ATOM 9921 N N . ARG F 1 54 ? 61.983 -24.933 21.690 1.00 43.65 32 ARG F N 1
ATOM 9922 C CA . ARG F 1 54 ? 60.757 -25.700 22.081 1.00 45.07 32 ARG F CA 1
ATOM 9923 C C . ARG F 1 54 ? 59.984 -25.188 23.334 1.00 44.88 32 ARG F C 1
ATOM 9924 O O . ARG F 1 54 ? 60.525 -25.049 24.437 1.00 45.22 32 ARG F O 1
ATOM 9932 N N . THR F 1 65 ? 54.547 -26.069 22.403 1.00 60.85 43 THR F N 1
ATOM 9933 C CA . THR F 1 65 ? 54.701 -26.381 20.975 1.00 60.88 43 THR F CA 1
ATOM 9934 C C . THR F 1 65 ? 55.574 -25.334 20.263 1.00 60.08 43 THR F C 1
ATOM 9935 O O . THR F 1 65 ? 55.521 -24.136 20.591 1.00 60.28 43 THR F O 1
ATOM 9939 N N . ILE F 1 66 ? 56.348 -25.813 19.286 1.00 58.78 44 ILE F N 1
ATOM 9940 C CA . ILE F 1 66 ? 57.344 -25.010 18.577 1.00 57.65 44 ILE F CA 1
ATOM 9941 C C . ILE F 1 66 ? 56.813 -24.439 17.260 1.00 56.65 44 ILE F C 1
ATOM 9942 O O . ILE F 1 66 ? 56.186 -25.150 16.469 1.00 56.52 44 ILE F O 1
ATOM 9947 N N . PRO F 1 67 ? 57.092 -23.160 17.000 1.00 55.50 45 PRO F N 1
ATOM 9948 C CA . PRO F 1 67 ? 56.708 -22.606 15.714 1.00 54.94 45 PRO F CA 1
ATOM 9949 C C . PRO F 1 67 ? 57.358 -23.265 14.482 1.00 54.52 45 PRO F C 1
ATOM 9950 O O . PRO F 1 67 ? 58.571 -23.470 14.426 1.00 54.38 45 PRO F O 1
ATOM 9954 N N . ASP F 1 68 ? 56.496 -23.617 13.536 1.00 54.13 46 ASP F N 1
ATOM 9955 C CA . ASP F 1 68 ? 56.796 -23.727 12.106 1.00 53.94 46 ASP F CA 1
ATOM 9956 C C . ASP F 1 68 ? 57.668 -22.590 11.506 1.00 53.31 46 ASP F C 1
ATOM 9957 O O . ASP F 1 68 ? 57.463 -21.422 11.809 1.00 53.12 46 ASP F O 1
ATOM 9962 N N . ASP F 1 69 ? 58.629 -22.932 10.649 1.00 52.76 47 ASP F N 1
ATOM 9963 C CA . ASP F 1 69 ? 59.497 -21.913 10.034 1.00 52.35 47 ASP F CA 1
ATOM 9964 C C . ASP F 1 69 ? 58.693 -20.740 9.497 1.00 52.04 47 ASP F C 1
ATOM 9965 O O . ASP F 1 69 ? 59.190 -19.620 9.412 1.00 52.15 47 ASP F O 1
ATOM 9970 N N . ARG F 1 70 ? 57.461 -21.029 9.091 1.00 51.78 48 ARG F N 1
ATOM 9971 C CA . ARG F 1 70 ? 56.534 -20.041 8.560 1.00 51.50 48 ARG F CA 1
ATOM 9972 C C . ARG F 1 70 ? 56.064 -19.138 9.699 1.00 50.23 48 ARG F C 1
ATOM 9973 O O . ARG F 1 70 ? 56.158 -17.907 9.619 1.00 49.97 48 ARG F O 1
ATOM 9981 N N . GLU F 1 71 ? 55.561 -19.769 10.763 1.00 48.68 49 GLU F N 1
ATOM 9982 C CA . GLU F 1 71 ? 55.102 -19.050 11.961 1.00 47.59 49 GLU F CA 1
ATOM 9983 C C . GLU F 1 71 ? 56.198 -18.154 12.565 1.00 46.01 49 GLU F C 1
ATOM 9984 O O . GLU F 1 71 ? 55.920 -17.059 13.028 1.00 45.68 49 GLU F O 1
ATOM 9990 N N . ALA F 1 72 ? 57.434 -18.640 12.539 1.00 44.39 50 ALA F N 1
ATOM 9991 C CA . ALA F 1 72 ? 58.567 -17.945 13.114 1.00 43.22 50 ALA F CA 1
ATOM 9992 C C . ALA F 1 72 ? 58.937 -16.724 12.284 1.00 42.37 50 ALA F C 1
ATOM 9993 O O . ALA F 1 72 ? 59.202 -15.645 12.832 1.00 42.29 50 ALA F O 1
ATOM 9995 N N . ALA F 1 73 ? 58.959 -16.882 10.963 1.00 41.39 51 ALA F N 1
ATOM 9996 C CA . ALA F 1 73 ? 59.266 -15.757 10.068 1.00 40.63 51 ALA F CA 1
ATOM 9997 C C . ALA F 1 73 ? 58.208 -14.675 10.193 1.00 40.08 51 ALA F C 1
ATOM 9998 O O . ALA F 1 73 ? 58.531 -13.486 10.115 1.00 40.20 51 ALA F O 1
ATOM 10000 N N . ASP F 1 74 ? 56.955 -15.100 10.399 1.00 39.42 52 ASP F N 1
ATOM 10001 C CA . ASP F 1 74 ? 55.809 -14.196 10.577 1.00 39.04 52 ASP F CA 1
ATOM 10002 C C . ASP F 1 74 ? 55.884 -13.435 11.910 1.00 38.40 52 ASP F C 1
ATOM 10003 O O . ASP F 1 74 ? 55.515 -12.256 11.992 1.00 38.44 52 ASP F O 1
ATOM 10008 N N . LEU F 1 75 ? 56.361 -14.110 12.950 1.00 37.64 53 LEU F N 1
ATOM 10009 C CA . LEU F 1 75 ? 56.520 -13.489 14.274 1.00 36.88 53 LEU F CA 1
ATOM 10010 C C . LEU F 1 75 ? 57.608 -12.406 14.240 1.00 36.17 53 LEU F C 1
ATOM 10011 O O . LEU F 1 75 ? 57.446 -11.311 14.777 1.00 35.84 53 LEU F O 1
ATOM 10016 N N . LEU F 1 76 ? 58.710 -12.715 13.571 1.00 35.59 54 LEU F N 1
ATOM 10017 C CA . LEU F 1 76 ? 59.782 -11.744 13.387 1.00 35.18 54 LEU F CA 1
ATOM 10018 C C . LEU F 1 76 ? 59.270 -10.552 12.577 1.00 34.84 54 LEU F C 1
ATOM 10019 O O . LEU F 1 76 ? 59.510 -9.401 12.951 1.00 34.82 54 LEU F O 1
ATOM 10024 N N . ALA F 1 77 ? 58.557 -10.839 11.482 1.00 34.40 55 ALA F N 1
ATOM 10025 C CA . ALA F 1 77 ? 58.071 -9.803 10.580 1.00 34.04 55 ALA F CA 1
ATOM 10026 C C . ALA F 1 77 ? 57.113 -8.859 11.314 1.00 33.99 55 ALA F C 1
ATOM 10027 O O . ALA F 1 77 ? 57.208 -7.629 11.192 1.00 34.06 55 ALA F O 1
ATOM 10029 N N . LEU F 1 78 ? 56.206 -9.442 12.094 1.00 33.68 56 LEU F N 1
ATOM 10030 C CA . LEU F 1 78 ? 55.269 -8.664 12.897 1.00 33.54 56 LEU F CA 1
ATOM 10031 C C . LEU F 1 78 ? 55.988 -7.867 13.997 1.00 33.96 56 LEU F C 1
ATOM 10032 O O . LEU F 1 78 ? 55.606 -6.731 14.288 1.00 34.06 56 LEU F O 1
ATOM 10037 N N . ALA F 1 79 ? 57.000 -8.481 14.622 1.00 34.23 57 ALA F N 1
ATOM 10038 C CA . ALA F 1 79 ? 57.786 -7.828 15.676 1.00 34.45 57 ALA F CA 1
ATOM 10039 C C . ALA F 1 79 ? 58.416 -6.565 15.115 1.00 34.65 57 ALA F C 1
ATOM 10040 O O . ALA F 1 79 ? 58.419 -5.514 15.745 1.00 34.21 57 ALA F O 1
ATOM 10042 N N . ARG F 1 80 ? 58.939 -6.697 13.907 1.00 35.36 58 ARG F N 1
ATOM 10043 C CA . ARG F 1 80 ? 59.608 -5.600 13.225 1.00 36.26 58 ARG F CA 1
ATOM 10044 C C . ARG F 1 80 ? 58.678 -4.396 12.960 1.00 36.05 58 ARG F C 1
ATOM 10045 O O . ARG F 1 80 ? 59.010 -3.250 13.289 1.00 36.04 58 ARG F O 1
ATOM 10053 N N . ASP F 1 81 ? 57.507 -4.685 12.388 1.00 35.73 59 ASP F N 1
ATOM 10054 C CA . ASP F 1 81 ? 56.472 -3.677 12.144 1.00 35.42 59 ASP F CA 1
ATOM 10055 C C . ASP F 1 81 ? 55.870 -3.138 13.443 1.00 34.70 59 ASP F C 1
ATOM 10056 O O . ASP F 1 81 ? 55.150 -2.132 13.432 1.00 34.96 59 ASP F O 1
ATOM 10061 N N . LEU F 1 82 ? 56.096 -3.842 14.546 1.00 33.73 60 LEU F N 1
ATOM 10062 C CA . LEU F 1 82 ? 55.611 -3.395 15.851 1.00 33.01 60 LEU F CA 1
ATOM 10063 C C . LEU F 1 82 ? 56.652 -2.494 16.504 1.00 32.40 60 LEU F C 1
ATOM 10064 O O . LEU F 1 82 ? 56.415 -1.966 17.598 1.00 32.04 60 LEU F O 1
ATOM 10069 N N . GLY F 1 83 ? 57.791 -2.310 15.829 1.00 31.72 61 GLY F N 1
ATOM 10070 C CA . GLY F 1 83 ? 58.879 -1.471 16.341 1.00 31.37 61 GLY F CA 1
ATOM 10071 C C . GLY F 1 83 ? 59.907 -2.159 17.241 1.00 31.10 61 GLY F C 1
ATOM 10072 O O . GLY F 1 83 ? 60.694 -1.472 17.916 1.00 31.04 61 GLY F O 1
ATOM 10073 N N . ILE F 1 84 ? 59.905 -3.494 17.273 1.00 30.49 62 ILE F N 1
ATOM 10074 C CA . ILE F 1 84 ? 60.875 -4.234 18.070 1.00 30.05 62 ILE F CA 1
ATOM 10075 C C . ILE F 1 84 ? 62.137 -4.434 17.241 1.00 29.92 62 ILE F C 1
ATOM 10076 O O . ILE F 1 84 ? 62.060 -4.812 16.080 1.00 30.50 62 ILE F O 1
ATOM 10081 N N . ASN F 1 85 ? 63.295 -4.168 17.831 1.00 29.40 63 ASN F N 1
ATOM 10082 C CA . ASN F 1 85 ? 64.587 -4.444 17.180 1.00 28.91 63 ASN F CA 1
ATOM 10083 C C . ASN F 1 85 ? 65.550 -5.214 18.092 1.00 28.51 63 ASN F C 1
ATOM 10084 O O . ASN F 1 85 ? 66.753 -5.260 17.822 1.00 28.46 63 ASN F O 1
ATOM 10089 N N . LEU F 1 86 ? 65.017 -5.793 19.170 1.00 27.93 64 LEU F N 1
ATOM 10090 C CA . LEU F 1 86 ? 65.815 -6.510 20.151 1.00 27.46 64 LEU F CA 1
ATOM 10091 C C . LEU F 1 86 ? 65.371 -7.958 20.150 1.00 27.35 64 LEU F C 1
ATOM 10092 O O . LEU F 1 86 ? 64.172 -8.231 20.182 1.00 27.09 64 LEU F O 1
ATOM 10097 N N . ILE F 1 87 ? 66.345 -8.870 20.097 1.00 27.16 65 ILE F N 1
ATOM 10098 C CA . ILE F 1 87 ? 66.073 -10.298 20.096 1.00 27.03 65 ILE F CA 1
ATOM 10099 C C . ILE F 1 87 ? 67.052 -11.016 21.029 1.00 27.15 65 ILE F C 1
ATOM 10100 O O . ILE F 1 87 ? 68.246 -10.735 21.046 1.00 27.21 65 ILE F O 1
ATOM 10105 N N . ASP F 1 88 ? 66.518 -11.959 21.798 1.00 27.23 66 ASP F N 1
ATOM 10106 C CA . ASP F 1 88 ? 67.243 -12.631 22.871 1.00 27.00 66 ASP F CA 1
ATOM 10107 C C . ASP F 1 88 ? 67.286 -14.114 22.584 1.00 26.65 66 ASP F C 1
ATOM 10108 O O . ASP F 1 88 ? 66.252 -14.706 22.346 1.00 27.00 66 ASP F O 1
ATOM 10113 N N . THR F 1 89 ? 68.467 -14.712 22.624 1.00 26.47 67 THR F N 1
ATOM 10114 C CA . THR F 1 89 ? 68.606 -16.152 22.394 1.00 26.31 67 THR F CA 1
ATOM 10115 C C . THR F 1 89 ? 69.738 -16.722 23.254 1.00 26.48 67 THR F C 1
ATOM 10116 O O . THR F 1 89 ? 70.360 -15.993 24.041 1.00 26.05 67 THR F O 1
ATOM 10120 N N . ALA F 1 90 ? 69.980 -18.025 23.108 1.00 26.72 68 ALA F N 1
ATOM 10121 C CA . ALA F 1 90 ? 71.038 -18.692 23.849 1.00 27.18 68 ALA F CA 1
ATOM 10122 C C . ALA F 1 90 ? 71.350 -20.059 23.255 1.00 27.47 68 ALA F C 1
ATOM 10123 O O . ALA F 1 90 ? 70.496 -20.683 22.629 1.00 27.59 68 ALA F O 1
ATOM 10125 N N . PRO F 1 91 ? 72.596 -20.528 23.439 1.00 28.14 69 PRO F N 1
ATOM 10126 C CA . PRO F 1 91 ? 72.963 -21.919 23.151 1.00 28.30 69 PRO F CA 1
ATOM 10127 C C . PRO F 1 91 ? 72.054 -22.924 23.837 1.00 28.70 69 PRO F C 1
ATOM 10128 O O . PRO F 1 91 ? 71.705 -23.947 23.243 1.00 29.27 69 PRO F O 1
ATOM 10132 N N . ALA F 1 92 ? 71.657 -22.615 25.070 1.00 29.15 70 ALA F N 1
ATOM 10133 C CA . ALA F 1 92 ? 70.805 -23.504 25.873 1.00 29.46 70 ALA F CA 1
ATOM 10134 C C . ALA F 1 92 ? 69.362 -23.632 25.375 1.00 29.86 70 ALA F C 1
ATOM 10135 O O . ALA F 1 92 ? 68.680 -24.591 25.709 1.00 29.96 70 ALA F O 1
ATOM 10137 N N . TYR F 1 93 ? 68.888 -22.689 24.575 1.00 30.38 71 TYR F N 1
ATOM 10138 C CA . TYR F 1 93 ? 67.507 -22.750 24.076 1.00 30.72 71 TYR F CA 1
ATOM 10139 C C . TYR F 1 93 ? 67.394 -23.684 22.864 1.00 31.19 71 TYR F C 1
ATOM 10140 O O . TYR F 1 93 ? 66.957 -23.267 21.796 1.00 31.30 71 TYR F O 1
ATOM 10149 N N . GLY F 1 94 ? 67.802 -24.938 23.035 1.00 31.85 72 GLY F N 1
ATOM 10150 C CA . GLY F 1 94 ? 67.724 -25.935 21.969 1.00 32.42 72 GLY F CA 1
ATOM 10151 C C . GLY F 1 94 ? 68.397 -25.433 20.710 1.00 32.74 72 GLY F C 1
ATOM 10152 O O . GLY F 1 94 ? 69.588 -25.179 20.703 1.00 33.13 72 GLY F O 1
ATOM 10153 N N . ARG F 1 95 ? 67.621 -25.253 19.658 1.00 33.38 73 ARG F N 1
ATOM 10154 C CA . ARG F 1 95 ? 68.151 -24.797 18.387 1.00 34.31 73 ARG F CA 1
ATOM 10155 C C . ARG F 1 95 ? 67.799 -23.410 18.010 1.00 33.76 73 ARG F C 1
ATOM 10156 O O . ARG F 1 95 ? 67.914 -23.033 16.840 1.00 33.56 73 ARG F O 1
ATOM 10164 N N . SER F 1 96 ? 67.309 -22.666 18.973 1.00 33.31 74 SER F N 1
ATOM 10165 C CA . SER F 1 96 ? 66.975 -21.300 18.722 1.00 33.43 74 SER F CA 1
ATOM 10166 C C . SER F 1 96 ? 68.066 -20.632 17.866 1.00 33.46 74 SER F C 1
ATOM 10167 O O . SER F 1 96 ? 67.785 -20.116 16.783 1.00 33.13 74 SER F O 1
ATOM 10170 N N . GLU F 1 97 ? 69.307 -20.687 18.345 1.00 33.85 75 GLU F N 1
ATOM 10171 C CA . GLU F 1 97 ? 70.430 -20.075 17.636 1.00 34.29 75 GLU F CA 1
ATOM 10172 C C . GLU F 1 97 ? 70.513 -20.545 16.195 1.00 34.87 75 GLU F C 1
ATOM 10173 O O . GLU F 1 97 ? 70.536 -19.747 15.254 1.00 34.76 75 GLU F O 1
ATOM 10179 N N . GLU F 1 98 ? 70.537 -21.857 16.030 1.00 36.04 76 GLU F N 1
ATOM 10180 C CA . GLU F 1 98 ? 70.672 -22.469 14.716 1.00 36.72 76 GLU F CA 1
ATOM 10181 C C . GLU F 1 98 ? 69.598 -22.009 13.729 1.00 36.41 76 GLU F C 1
ATOM 10182 O O . GLU F 1 98 ? 69.889 -21.690 12.568 1.00 36.65 76 GLU F O 1
ATOM 10188 N N . ARG F 1 99 ? 68.360 -21.962 14.203 1.00 36.17 77 ARG F N 1
ATOM 10189 C CA . ARG F 1 99 ? 67.226 -21.545 13.376 1.00 35.90 77 ARG F CA 1
ATOM 10190 C C . ARG F 1 99 ? 67.258 -20.072 13.015 1.00 35.87 77 ARG F C 1
ATOM 10191 O O . ARG F 1 99 ? 66.819 -19.694 11.920 1.00 36.05 77 ARG F O 1
ATOM 10199 N N . LEU F 1 100 ? 67.755 -19.244 13.937 1.00 35.69 78 LEU F N 1
ATOM 10200 C CA . LEU F 1 100 ? 67.727 -17.786 13.754 1.00 35.47 78 LEU F CA 1
ATOM 10201 C C . LEU F 1 100 ? 68.626 -17.304 12.600 1.00 35.76 78 LEU F C 1
ATOM 10202 O O . LEU F 1 100 ? 68.308 -16.302 11.936 1.00 35.57 78 LEU F O 1
ATOM 10207 N N . GLY F 1 101 ? 69.727 -18.013 12.351 1.00 35.95 79 GLY F N 1
ATOM 10208 C CA . GLY F 1 101 ? 70.634 -17.606 11.286 1.00 36.27 79 GLY F CA 1
ATOM 10209 C C . GLY F 1 101 ? 69.895 -17.421 9.972 1.00 36.41 79 GLY F C 1
ATOM 10210 O O . GLY F 1 101 ? 69.856 -16.310 9.426 1.00 36.59 79 GLY F O 1
ATOM 10211 N N . PRO F 1 102 ? 69.306 -18.514 9.459 1.00 36.61 80 PRO F N 1
ATOM 10212 C CA . PRO F 1 102 ? 68.494 -18.517 8.233 1.00 36.72 80 PRO F CA 1
ATOM 10213 C C . PRO F 1 102 ? 67.336 -17.542 8.282 1.00 36.70 80 PRO F C 1
ATOM 10214 O O . PRO F 1 102 ? 67.145 -16.774 7.352 1.00 37.13 80 PRO F O 1
ATOM 10218 N N . LEU F 1 103 ? 66.590 -17.559 9.377 1.00 36.57 81 LEU F N 1
ATOM 10219 C CA . LEU F 1 103 ? 65.435 -16.694 9.536 1.00 36.43 81 LEU F CA 1
ATOM 10220 C C . LEU F 1 103 ? 65.761 -15.204 9.489 1.00 36.68 81 LEU F C 1
ATOM 10221 O O . LEU F 1 103 ? 64.905 -14.405 9.087 1.00 36.89 81 LEU F O 1
ATOM 10226 N N . LEU F 1 104 ? 66.980 -14.837 9.896 1.00 36.93 82 LEU F N 1
ATOM 10227 C CA . LEU F 1 104 ? 67.414 -13.429 9.943 1.00 37.04 82 LEU F CA 1
ATOM 10228 C C . LEU F 1 104 ? 68.168 -12.971 8.693 1.00 37.52 82 LEU F C 1
ATOM 10229 O O . LEU F 1 104 ? 68.510 -11.772 8.582 1.00 37.58 82 LEU F O 1
ATOM 10234 N N . ARG F 1 105 ? 68.432 -13.903 7.772 1.00 37.93 83 ARG F N 1
ATOM 10235 C CA . ARG F 1 105 ? 69.009 -13.548 6.467 1.00 38.61 83 ARG F CA 1
ATOM 10236 C C . ARG F 1 105 ? 68.227 -12.439 5.806 1.00 38.58 83 ARG F C 1
ATOM 10237 O O . ARG F 1 105 ? 67.012 -12.541 5.668 1.00 38.45 83 ARG F O 1
ATOM 10245 N N . GLY F 1 106 ? 68.932 -11.384 5.404 1.00 38.81 84 GLY F N 1
ATOM 10246 C CA . GLY F 1 106 ? 68.313 -10.260 4.716 1.00 38.80 84 GLY F CA 1
ATOM 10247 C C . GLY F 1 106 ? 67.819 -9.169 5.637 1.00 38.81 84 GLY F C 1
ATOM 10248 O O . GLY F 1 106 ? 67.424 -8.099 5.154 1.00 38.91 84 GLY F O 1
ATOM 10249 N N . GLN F 1 107 ? 67.833 -9.426 6.952 1.00 38.75 85 GLN F N 1
ATOM 10250 C CA . GLN F 1 107 ? 67.412 -8.415 7.941 1.00 38.63 85 GLN F CA 1
ATOM 10251 C C . GLN F 1 107 ? 68.284 -8.295 9.194 1.00 38.49 85 GLN F C 1
ATOM 10252 O O . GLN F 1 107 ? 67.995 -7.456 10.059 1.00 38.37 85 GLN F O 1
ATOM 10258 N N . ARG F 1 108 ? 69.352 -9.090 9.298 1.00 38.35 86 ARG F N 1
ATOM 10259 C CA . ARG F 1 108 ? 70.211 -9.052 10.492 1.00 38.16 86 ARG F CA 1
ATOM 10260 C C . ARG F 1 108 ? 70.521 -7.619 10.959 1.00 38.06 86 ARG F C 1
ATOM 10261 O O . ARG F 1 108 ? 70.511 -7.332 12.160 1.00 38.03 86 ARG F O 1
ATOM 10269 N N . GLU F 1 109 ? 70.789 -6.724 10.019 1.00 38.05 87 GLU F N 1
ATOM 10270 C CA . GLU F 1 109 ? 71.157 -5.354 10.374 1.00 38.35 87 GLU F CA 1
ATOM 10271 C C . GLU F 1 109 ? 70.082 -4.619 11.160 1.00 37.62 87 GLU F C 1
ATOM 10272 O O . GLU F 1 109 ? 70.396 -3.677 11.881 1.00 37.90 87 GLU F O 1
ATOM 10278 N N . HIS F 1 110 ? 68.824 -5.029 11.026 1.00 36.68 88 HIS F N 1
ATOM 10279 C CA . HIS F 1 110 ? 67.763 -4.439 11.845 1.00 36.19 88 HIS F CA 1
ATOM 10280 C C . HIS F 1 110 ? 67.950 -4.735 13.333 1.00 35.28 88 HIS F C 1
ATOM 10281 O O . HIS F 1 110 ? 67.611 -3.883 14.172 1.00 35.50 88 HIS F O 1
ATOM 10288 N N . TRP F 1 111 ? 68.504 -5.913 13.644 1.00 33.87 89 TRP F N 1
ATOM 10289 C CA . TRP F 1 111 ? 68.410 -6.502 14.978 1.00 32.85 89 TRP F CA 1
ATOM 10290 C C . TRP F 1 111 ? 69.618 -6.328 15.885 1.00 31.89 89 TRP F C 1
ATOM 10291 O O . TRP F 1 111 ? 70.752 -6.574 15.482 1.00 32.02 89 TRP F O 1
ATOM 10302 N N . VAL F 1 112 ? 69.344 -5.928 17.126 1.00 30.66 90 VAL F N 1
ATOM 10303 C CA . VAL F 1 112 ? 70.295 -6.048 18.227 1.00 29.72 90 VAL F CA 1
ATOM 10304 C C . VAL F 1 112 ? 70.129 -7.440 18.814 1.00 29.09 90 VAL F C 1
ATOM 10305 O O . VAL F 1 112 ? 69.106 -7.723 19.414 1.00 29.10 90 VAL F O 1
ATOM 10309 N N . ILE F 1 113 ? 71.117 -8.307 18.637 1.00 28.27 91 ILE F N 1
ATOM 10310 C CA . ILE F 1 113 ? 71.010 -9.685 19.124 1.00 27.61 91 ILE F CA 1
ATOM 10311 C C . ILE F 1 113 ? 71.708 -9.850 20.472 1.00 27.51 91 ILE F C 1
ATOM 10312 O O . ILE F 1 113 ? 72.871 -9.448 20.645 1.00 27.48 91 ILE F O 1
ATOM 10317 N N . VAL F 1 114 ? 70.997 -10.451 21.421 1.00 27.15 92 VAL F N 1
ATOM 10318 C CA . VAL F 1 114 ? 71.587 -10.847 22.691 1.00 26.93 92 VAL F CA 1
ATOM 10319 C C . VAL F 1 114 ? 71.701 -12.354 22.719 1.00 26.97 92 VAL F C 1
ATOM 10320 O O . VAL F 1 114 ? 70.721 -13.052 22.481 1.00 26.87 92 VAL F O 1
ATOM 10324 N N . SER F 1 115 ? 72.892 -12.859 23.011 1.00 27.25 93 SER F N 1
ATOM 10325 C CA . SER F 1 115 ? 73.052 -14.293 23.267 1.00 27.81 93 SER F CA 1
ATOM 10326 C C . SER F 1 115 ? 73.863 -14.547 24.533 1.00 28.17 93 SER F C 1
ATOM 10327 O O . SER F 1 115 ? 74.178 -13.609 25.264 1.00 27.94 93 SER F O 1
ATOM 10330 N N . LYS F 1 116 ? 74.155 -15.817 24.818 1.00 28.82 94 LYS F N 1
ATOM 10331 C CA . LYS F 1 116 ? 74.703 -16.175 26.132 1.00 29.65 94 LYS F CA 1
ATOM 10332 C C . LYS F 1 116 ? 75.791 -17.252 26.038 1.00 30.34 94 LYS F C 1
ATOM 10333 O O . LYS F 1 116 ? 75.879 -17.966 25.053 1.00 30.64 94 LYS F O 1
ATOM 10339 N N . VAL F 1 117 ? 76.621 -17.347 27.062 1.00 31.24 95 VAL F N 1
ATOM 10340 C CA . VAL F 1 117 ? 77.616 -18.396 27.139 1.00 32.28 95 VAL F CA 1
ATOM 10341 C C . VAL F 1 117 ? 77.540 -19.065 28.477 1.00 33.42 95 VAL F C 1
ATOM 10342 O O . VAL F 1 117 ? 77.281 -18.409 29.476 1.00 33.63 95 VAL F O 1
ATOM 10346 N N . GLY F 1 118 ? 77.776 -20.368 28.495 1.00 34.92 96 GLY F N 1
ATOM 10347 C CA . GLY F 1 118 ? 78.030 -21.060 29.744 1.00 36.29 96 GLY F CA 1
ATOM 10348 C C . GLY F 1 118 ? 77.097 -22.201 30.043 1.00 37.53 96 GLY F C 1
ATOM 10349 O O . GLY F 1 118 ? 77.500 -23.140 30.729 1.00 37.79 96 GLY F O 1
ATOM 10350 N N . GLU F 1 119 ? 75.863 -22.127 29.553 1.00 39.06 97 GLU F N 1
ATOM 10351 C CA . GLU F 1 119 ? 74.901 -23.194 29.776 1.00 40.58 97 GLU F CA 1
ATOM 10352 C C . GLU F 1 119 ? 74.737 -23.957 28.468 1.00 41.99 97 GLU F C 1
ATOM 10353 O O . GLU F 1 119 ? 74.750 -23.368 27.387 1.00 41.69 97 GLU F O 1
ATOM 10359 N N . GLU F 1 120 ? 74.554 -25.270 28.578 1.00 44.02 98 GLU F N 1
ATOM 10360 C CA . GLU F 1 120 ? 74.607 -26.128 27.409 1.00 45.51 98 GLU F CA 1
ATOM 10361 C C . GLU F 1 120 ? 73.477 -27.161 27.380 1.00 46.31 98 GLU F C 1
ATOM 10362 O O . GLU F 1 120 ? 72.967 -27.499 26.303 1.00 47.39 98 GLU F O 1
ATOM 10368 N N . GLY F 1 124 ? 69.645 -34.825 28.805 1.00 57.22 102 GLY F N 1
ATOM 10369 C CA . GLY F 1 124 ? 68.549 -34.645 29.735 1.00 57.27 102 GLY F CA 1
ATOM 10370 C C . GLY F 1 124 ? 68.605 -33.256 30.328 1.00 57.33 102 GLY F C 1
ATOM 10371 O O . GLY F 1 124 ? 67.593 -32.525 30.321 1.00 57.52 102 GLY F O 1
ATOM 10372 N N . GLN F 1 125 ? 69.809 -32.873 30.775 1.00 56.96 103 GLN F N 1
ATOM 10373 C CA . GLN F 1 125 ? 69.966 -31.827 31.782 1.00 56.58 103 GLN F CA 1
ATOM 10374 C C . GLN F 1 125 ? 70.877 -30.685 31.427 1.00 55.41 103 GLN F C 1
ATOM 10375 O O . GLN F 1 125 ? 71.543 -30.672 30.395 1.00 55.48 103 GLN F O 1
ATOM 10381 N N . SER F 1 126 ? 70.890 -29.760 32.387 1.00 54.31 104 SER F N 1
ATOM 10382 C CA . SER F 1 126 ? 71.914 -28.733 32.603 1.00 53.09 104 SER F CA 1
ATOM 10383 C C . SER F 1 126 ? 73.364 -29.185 32.444 1.00 51.41 104 SER F C 1
ATOM 10384 O O . SER F 1 126 ? 73.770 -30.188 33.033 1.00 51.19 104 SER F O 1
ATOM 10387 N N . VAL F 1 127 ? 74.150 -28.441 31.666 1.00 49.35 105 VAL F N 1
ATOM 10388 C CA . VAL F 1 127 ? 75.587 -28.535 31.821 1.00 47.66 105 VAL F CA 1
ATOM 10389 C C . VAL F 1 127 ? 76.219 -27.146 31.739 1.00 46.29 105 VAL F C 1
ATOM 10390 O O . VAL F 1 127 ? 75.935 -26.386 30.818 1.00 46.05 105 VAL F O 1
ATOM 10394 N N . PHE F 1 128 ? 77.065 -26.811 32.708 1.00 44.64 106 PHE F N 1
ATOM 10395 C CA . PHE F 1 128 ? 77.706 -25.497 32.728 1.00 43.29 106 PHE F CA 1
ATOM 10396 C C . PHE F 1 128 ? 79.221 -25.595 32.577 1.00 42.43 106 PHE F C 1
ATOM 10397 O O . PHE F 1 128 ? 79.867 -26.449 33.185 1.00 42.78 106 PHE F O 1
ATOM 10405 N N . ASP F 1 129 ? 79.785 -24.687 31.790 1.00 41.17 107 ASP F N 1
ATOM 10406 C CA . ASP F 1 129 ? 81.235 -24.612 31.577 1.00 40.18 107 ASP F CA 1
ATOM 10407 C C . ASP F 1 129 ? 81.622 -23.135 31.413 1.00 39.44 107 ASP F C 1
ATOM 10408 O O . ASP F 1 129 ? 81.235 -22.490 30.423 1.00 39.39 107 ASP F O 1
ATOM 10413 N N . PHE F 1 130 ? 82.377 -22.603 32.373 1.00 38.44 108 PHE F N 1
ATOM 10414 C CA . PHE F 1 130 ? 82.772 -21.199 32.318 1.00 37.83 108 PHE F CA 1
ATOM 10415 C C . PHE F 1 130 ? 84.243 -21.017 32.027 1.00 37.65 108 PHE F C 1
ATOM 10416 O O . PHE F 1 130 ? 84.801 -19.957 32.311 1.00 37.61 108 PHE F O 1
ATOM 10424 N N . SER F 1 131 ? 84.853 -22.039 31.431 1.00 37.47 109 SER F N 1
ATOM 10425 C CA . SER F 1 131 ? 86.249 -21.974 30.995 1.00 37.41 109 SER F CA 1
ATOM 10426 C C . SER F 1 131 ? 86.405 -21.058 29.786 1.00 37.34 109 SER F C 1
ATOM 10427 O O . SER F 1 131 ? 85.469 -20.899 28.988 1.00 37.34 109 SER F O 1
ATOM 10430 N N . ALA F 1 132 ? 87.596 -20.471 29.658 1.00 37.31 110 ALA F N 1
ATOM 10431 C CA . ALA F 1 132 ? 87.928 -19.568 28.557 1.00 37.18 110 ALA F CA 1
ATOM 10432 C C . ALA F 1 132 ? 87.833 -20.321 27.240 1.00 37.28 110 ALA F C 1
ATOM 10433 O O . ALA F 1 132 ? 87.314 -19.780 26.275 1.00 37.18 110 ALA F O 1
ATOM 10435 N N . ALA F 1 133 ? 88.316 -21.569 27.216 1.00 37.50 111 ALA F N 1
ATOM 10436 C CA . ALA F 1 133 ? 88.234 -22.439 26.035 1.00 37.55 111 ALA F CA 1
ATOM 10437 C C . ALA F 1 133 ? 86.797 -22.599 25.536 1.00 37.85 111 ALA F C 1
ATOM 10438 O O . ALA F 1 133 ? 86.521 -22.441 24.337 1.00 37.76 111 ALA F O 1
ATOM 10440 N N . HIS F 1 134 ? 85.883 -22.903 26.457 1.00 38.06 112 HIS F N 1
ATOM 10441 C CA . HIS F 1 134 ? 84.477 -23.052 26.102 1.00 38.21 112 HIS F CA 1
ATOM 10442 C C . HIS F 1 134 ? 83.850 -21.705 25.743 1.00 37.96 112 HIS F C 1
ATOM 10443 O O . HIS F 1 134 ? 83.096 -21.623 24.780 1.00 37.89 112 HIS F O 1
ATOM 10450 N N . THR F 1 135 ? 84.149 -20.661 26.511 1.00 37.82 113 THR F N 1
ATOM 10451 C CA . THR F 1 135 ? 83.576 -19.341 26.246 1.00 38.07 113 THR F CA 1
ATOM 10452 C C . THR F 1 135 ? 83.851 -18.931 24.812 1.00 38.58 113 THR F C 1
ATOM 10453 O O . THR F 1 135 ? 82.964 -18.489 24.086 1.00 38.64 113 THR F O 1
ATOM 10457 N N . ARG F 1 136 ? 85.094 -19.113 24.414 1.00 39.33 114 ARG F N 1
ATOM 10458 C CA . ARG F 1 136 ? 85.557 -18.751 23.090 1.00 39.93 114 ARG F CA 1
ATOM 10459 C C . ARG F 1 136 ? 84.989 -19.673 22.019 1.00 39.92 114 ARG F C 1
ATOM 10460 O O . ARG F 1 136 ? 84.685 -19.236 20.912 1.00 39.60 114 ARG F O 1
ATOM 10468 N N . ARG F 1 137 ? 84.830 -20.941 22.363 1.00 40.31 115 ARG F N 1
ATOM 10469 C CA . ARG F 1 137 ? 84.313 -21.931 21.422 1.00 40.94 115 ARG F CA 1
ATOM 10470 C C . ARG F 1 137 ? 82.821 -21.724 21.181 1.00 40.33 115 ARG F C 1
ATOM 10471 O O . ARG F 1 137 ? 82.344 -21.938 20.072 1.00 40.39 115 ARG F O 1
ATOM 10479 N N . SER F 1 138 ? 82.101 -21.283 22.220 1.00 39.79 116 SER F N 1
ATOM 10480 C CA . SER F 1 138 ? 80.647 -21.043 22.159 1.00 39.10 116 SER F CA 1
ATOM 10481 C C . SER F 1 138 ? 80.303 -19.819 21.333 1.00 38.61 116 SER F C 1
ATOM 10482 O O . SER F 1 138 ? 79.396 -19.854 20.502 1.00 38.72 116 SER F O 1
ATOM 10485 N N . VAL F 1 139 ? 81.029 -18.736 21.572 1.00 38.03 117 VAL F N 1
ATOM 10486 C CA . VAL F 1 139 ? 80.795 -17.493 20.844 1.00 37.60 117 VAL F CA 1
ATOM 10487 C C . VAL F 1 139 ? 81.152 -17.641 19.358 1.00 37.90 117 VAL F C 1
ATOM 10488 O O . VAL F 1 139 ? 80.467 -17.119 18.490 1.00 37.88 117 VAL F O 1
ATOM 10492 N N . GLU F 1 140 ? 82.221 -18.356 19.061 1.00 38.26 118 GLU F N 1
ATOM 10493 C CA . GLU F 1 140 ? 82.541 -18.661 17.662 1.00 38.72 118 GLU F CA 1
ATOM 10494 C C . GLU F 1 140 ? 81.347 -19.387 17.016 1.00 38.21 118 GLU F C 1
ATOM 10495 O O . GLU F 1 140 ? 80.892 -19.012 15.925 1.00 38.13 118 GLU F O 1
ATOM 10501 N N . ARG F 1 141 ? 80.846 -20.409 17.711 1.00 37.69 119 ARG F N 1
ATOM 10502 C CA . ARG F 1 141 ? 79.743 -21.230 17.220 1.00 37.27 119 ARG F CA 1
ATOM 10503 C C . ARG F 1 141 ? 78.455 -20.423 17.103 1.00 37.33 119 ARG F C 1
ATOM 10504 O O . ARG F 1 141 ? 77.674 -20.627 16.173 1.00 37.35 119 ARG F O 1
ATOM 10512 N N . SER F 1 142 ? 78.237 -19.500 18.037 1.00 37.34 120 SER F N 1
ATOM 10513 C CA . SER F 1 142 ? 77.058 -18.626 17.982 1.00 37.33 120 SER F CA 1
ATOM 10514 C C . SER F 1 142 ? 77.081 -17.699 16.761 1.00 37.25 120 SER F C 1
ATOM 10515 O O . SER F 1 142 ? 76.052 -17.488 16.116 1.00 37.11 120 SER F O 1
ATOM 10518 N N . LEU F 1 143 ? 78.256 -17.148 16.458 1.00 37.38 121 LEU F N 1
ATOM 10519 C CA . LEU F 1 143 ? 78.457 -16.326 15.251 1.00 37.45 121 LEU F CA 1
ATOM 10520 C C . LEU F 1 143 ? 78.187 -17.153 13.999 1.00 37.65 121 LEU F C 1
ATOM 10521 O O . LEU F 1 143 ? 77.533 -16.689 13.064 1.00 37.55 121 LEU F O 1
ATOM 10526 N N . LYS F 1 144 ? 78.678 -18.387 14.004 1.00 37.91 122 LYS F N 1
ATOM 10527 C CA . LYS F 1 144 ? 78.538 -19.290 12.868 1.00 38.34 122 LYS F CA 1
ATOM 10528 C C . LYS F 1 144 ? 77.064 -19.602 12.638 1.00 37.74 122 LYS F C 1
ATOM 10529 O O . LYS F 1 144 ? 76.538 -19.400 11.536 1.00 37.90 122 LYS F O 1
ATOM 10535 N N . ARG F 1 145 ? 76.396 -20.056 13.700 1.00 36.95 123 ARG F N 1
ATOM 10536 C CA . ARG F 1 145 ? 74.966 -20.379 13.664 1.00 36.20 123 ARG F CA 1
ATOM 10537 C C . ARG F 1 145 ? 74.101 -19.216 13.219 1.00 35.79 123 ARG F C 1
ATOM 10538 O O . ARG F 1 145 ? 73.155 -19.405 12.473 1.00 35.85 123 ARG F O 1
ATOM 10546 N N . LEU F 1 146 ? 74.420 -18.021 13.698 1.00 35.57 124 LEU F N 1
ATOM 10547 C CA . LEU F 1 146 ? 73.642 -16.823 13.371 1.00 35.54 124 LEU F CA 1
ATOM 10548 C C . LEU F 1 146 ? 74.048 -16.220 12.034 1.00 35.64 124 LEU F C 1
ATOM 10549 O O . LEU F 1 146 ? 73.419 -15.267 11.598 1.00 35.79 124 LEU F O 1
ATOM 10554 N N . GLU F 1 147 ? 75.094 -16.756 11.395 1.00 35.76 125 GLU F N 1
ATOM 10555 C CA . GLU F 1 147 ? 75.547 -16.280 10.079 1.00 35.70 125 GLU F CA 1
ATOM 10556 C C . GLU F 1 147 ? 75.870 -14.796 10.132 1.00 35.62 125 GLU F C 1
ATOM 10557 O O . GLU F 1 147 ? 75.305 -13.999 9.382 1.00 35.43 125 GLU F O 1
ATOM 10563 N N . THR F 1 148 ? 76.778 -14.441 11.035 1.00 35.83 126 THR F N 1
ATOM 10564 C CA . THR F 1 148 ? 77.139 -13.056 11.269 1.00 36.27 126 THR F CA 1
ATOM 10565 C C . THR F 1 148 ? 78.538 -12.968 11.864 1.00 36.96 126 THR F C 1
ATOM 10566 O O . THR F 1 148 ? 79.044 -13.948 12.413 1.00 36.97 126 THR F O 1
ATOM 10570 N N . ASP F 1 149 ? 79.166 -11.798 11.728 1.00 37.89 127 ASP F N 1
ATOM 10571 C CA . ASP F 1 149 ? 80.565 -11.613 12.141 1.00 38.83 127 ASP F CA 1
ATOM 10572 C C . ASP F 1 149 ? 80.664 -11.034 13.553 1.00 38.77 127 ASP F C 1
ATOM 10573 O O . ASP F 1 149 ? 81.766 -10.853 14.083 1.00 38.77 127 ASP F O 1
ATOM 10578 N N . ARG F 1 150 ? 79.514 -10.732 14.158 1.00 38.79 128 ARG F N 1
ATOM 10579 C CA . ARG F 1 150 ? 79.503 -10.126 15.485 1.00 38.73 128 ARG F CA 1
ATOM 10580 C C . ARG F 1 150 ? 78.109 -10.180 16.171 1.00 37.28 128 ARG F C 1
ATOM 10581 O O . ARG F 1 150 ? 77.063 -10.246 15.498 1.00 37.47 128 ARG F O 1
ATOM 10589 N N . ILE F 1 151 ? 78.115 -10.241 17.506 1.00 35.39 129 ILE F N 1
ATOM 10590 C CA . ILE F 1 151 ? 76.892 -10.264 18.308 1.00 33.75 129 ILE F CA 1
ATOM 10591 C C . ILE F 1 151 ? 76.904 -9.063 19.237 1.00 32.77 129 ILE F C 1
ATOM 10592 O O . ILE F 1 151 ? 77.886 -8.826 19.924 1.00 32.77 129 ILE F O 1
ATOM 10597 N N . GLU F 1 152 ? 75.818 -8.308 19.258 1.00 31.54 130 GLU F N 1
ATOM 10598 C CA . GLU F 1 152 ? 75.790 -7.053 19.994 1.00 30.86 130 GLU F CA 1
ATOM 10599 C C . GLU F 1 152 ? 76.048 -7.251 21.479 1.00 29.87 130 GLU F C 1
ATOM 10600 O O . GLU F 1 152 ? 76.818 -6.499 22.071 1.00 29.68 130 GLU F O 1
ATOM 10606 N N . LEU F 1 153 ? 75.397 -8.244 22.079 1.00 28.61 131 LEU F N 1
ATOM 10607 C CA . LEU F 1 153 ? 75.516 -8.462 23.527 1.00 27.96 131 LEU F CA 1
ATOM 10608 C C . LEU F 1 153 ? 75.587 -9.953 23.862 1.00 27.73 131 LEU F C 1
ATOM 10609 O O . LEU F 1 153 ? 74.740 -10.731 23.418 1.00 28.06 131 LEU F O 1
ATOM 10614 N N . VAL F 1 154 ? 76.610 -10.353 24.614 1.00 27.25 132 VAL F N 1
ATOM 10615 C CA . VAL F 1 154 ? 76.698 -11.734 25.080 1.00 27.04 132 VAL F CA 1
ATOM 10616 C C . VAL F 1 154 ? 76.724 -11.749 26.597 1.00 26.99 132 VAL F C 1
ATOM 10617 O O . VAL F 1 154 ? 77.614 -11.170 27.202 1.00 27.38 132 VAL F O 1
ATOM 10621 N N . LEU F 1 155 ? 75.744 -12.407 27.207 1.00 26.79 133 LEU F N 1
ATOM 10622 C CA . LEU F 1 155 ? 75.614 -12.437 28.661 1.00 26.55 133 LEU F CA 1
ATOM 10623 C C . LEU F 1 155 ? 76.050 -13.799 29.217 1.00 26.81 133 LEU F C 1
ATOM 10624 O O . LEU F 1 155 ? 75.803 -14.830 28.601 1.00 26.72 133 LEU F O 1
ATOM 10629 N N . VAL F 1 156 ? 76.690 -13.786 30.385 1.00 27.01 134 VAL F N 1
ATOM 10630 C CA . VAL F 1 156 ? 77.044 -15.013 31.101 1.00 26.98 134 VAL F CA 1
ATOM 10631 C C . VAL F 1 156 ? 75.772 -15.688 31.565 1.00 27.32 134 VAL F C 1
ATOM 10632 O O . VAL F 1 156 ? 74.969 -15.061 32.235 1.00 27.35 134 VAL F O 1
ATOM 10636 N N . HIS F 1 157 ? 75.612 -16.969 31.256 1.00 27.93 135 HIS F N 1
ATOM 10637 C CA . HIS F 1 157 ? 74.387 -17.700 31.584 1.00 28.61 135 HIS F CA 1
ATOM 10638 C C . HIS F 1 157 ? 74.509 -18.448 32.910 1.00 29.31 135 HIS F C 1
ATOM 10639 O O . HIS F 1 157 ? 74.818 -19.638 32.925 1.00 29.43 135 HIS F O 1
ATOM 10646 N N . SER F 1 158 ? 74.224 -17.774 34.017 1.00 29.96 136 SER F N 1
ATOM 10647 C CA . SER F 1 158 ? 74.582 -18.312 35.333 1.00 30.70 136 SER F CA 1
ATOM 10648 C C . SER F 1 158 ? 73.784 -19.528 35.779 1.00 31.10 136 SER F C 1
ATOM 10649 O O . SER F 1 158 ? 72.626 -19.668 35.445 1.00 31.24 136 SER F O 1
ATOM 10652 N N . ASP F 1 159 ? 74.418 -20.391 36.566 1.00 31.93 137 ASP F N 1
ATOM 10653 C CA . ASP F 1 159 ? 73.712 -21.507 37.227 1.00 32.63 137 ASP F CA 1
ATOM 10654 C C . ASP F 1 159 ? 73.053 -21.065 38.524 1.00 32.81 137 ASP F C 1
ATOM 10655 O O . ASP F 1 159 ? 72.301 -21.835 39.111 1.00 32.91 137 ASP F O 1
ATOM 10660 N N . GLY F 1 160 ? 73.328 -19.836 38.952 1.00 33.11 138 GLY F N 1
ATOM 10661 C CA . GLY F 1 160 ? 72.806 -19.300 40.205 1.00 33.45 138 GLY F CA 1
ATOM 10662 C C . GLY F 1 160 ? 73.940 -18.816 41.064 1.00 33.83 138 GLY F C 1
ATOM 10663 O O . GLY F 1 160 ? 73.782 -17.928 41.881 1.00 34.09 138 GLY F O 1
ATOM 10664 N N . ASN F 1 161 ? 75.107 -19.394 40.855 1.00 34.33 139 ASN F N 1
ATOM 10665 C CA . ASN F 1 161 ? 76.282 -19.045 41.615 1.00 34.76 139 ASN F CA 1
ATOM 10666 C C . ASN F 1 161 ? 77.034 -17.881 40.980 1.00 34.73 139 ASN F C 1
ATOM 10667 O O . ASN F 1 161 ? 78.224 -17.981 40.704 1.00 34.59 139 ASN F O 1
ATOM 10672 N N . ASP F 1 162 ? 76.337 -16.763 40.791 1.00 34.91 140 ASP F N 1
ATOM 10673 C CA . ASP F 1 162 ? 76.858 -15.638 40.011 1.00 35.03 140 ASP F CA 1
ATOM 10674 C C . ASP F 1 162 ? 78.239 -15.213 40.465 1.00 35.73 140 ASP F C 1
ATOM 10675 O O . ASP F 1 162 ? 79.186 -15.194 39.680 1.00 36.03 140 ASP F O 1
ATOM 10680 N N . LEU F 1 163 ? 78.347 -14.871 41.742 1.00 36.54 141 LEU F N 1
ATOM 10681 C CA . LEU F 1 163 ? 79.522 -14.185 42.255 1.00 37.07 141 LEU F CA 1
ATOM 10682 C C . LEU F 1 163 ? 80.770 -15.046 42.128 1.00 37.43 141 LEU F C 1
ATOM 10683 O O . LEU F 1 163 ? 81.847 -14.548 41.798 1.00 37.31 141 LEU F O 1
ATOM 10688 N N . ASP F 1 164 ? 80.618 -16.342 42.386 1.00 38.11 142 ASP F N 1
ATOM 10689 C CA . ASP F 1 164 ? 81.736 -17.258 42.277 1.00 38.72 142 ASP F CA 1
ATOM 10690 C C . ASP F 1 164 ? 82.190 -17.400 40.834 1.00 38.80 142 ASP F C 1
ATOM 10691 O O . ASP F 1 164 ? 83.386 -17.452 40.571 1.00 38.94 142 ASP F O 1
ATOM 10696 N N . ILE F 1 165 ? 81.230 -17.485 39.911 1.00 39.09 143 ILE F N 1
ATOM 10697 C CA . ILE F 1 165 ? 81.521 -17.540 38.476 1.00 39.20 143 ILE F CA 1
ATOM 10698 C C . ILE F 1 165 ? 82.270 -16.284 38.038 1.00 39.40 143 ILE F C 1
ATOM 10699 O O . ILE F 1 165 ? 83.335 -16.376 37.435 1.00 39.74 143 ILE F O 1
ATOM 10704 N N . LEU F 1 166 ? 81.742 -15.116 38.371 1.00 39.71 144 LEU F N 1
ATOM 10705 C CA . LEU F 1 166 ? 82.390 -13.869 37.976 1.00 40.32 144 LEU F CA 1
ATOM 10706 C C . LEU F 1 166 ? 83.797 -13.665 38.587 1.00 41.20 144 LEU F C 1
ATOM 10707 O O . LEU F 1 166 ? 84.614 -12.931 38.024 1.00 41.34 144 LEU F O 1
ATOM 10712 N N . GLU F 1 167 ? 84.078 -14.304 39.725 1.00 42.09 145 GLU F N 1
ATOM 10713 C CA . GLU F 1 167 ? 85.342 -14.083 40.452 1.00 42.71 145 GLU F CA 1
ATOM 10714 C C . GLU F 1 167 ? 86.412 -15.146 40.179 1.00 42.49 145 GLU F C 1
ATOM 10715 O O . GLU F 1 167 ? 87.592 -14.821 40.024 1.00 42.51 145 GLU F O 1
ATOM 10721 N N . ASN F 1 168 ? 85.994 -16.407 40.127 1.00 42.27 146 ASN F N 1
ATOM 10722 C CA . ASN F 1 168 ? 86.918 -17.530 40.115 1.00 42.16 146 ASN F CA 1
ATOM 10723 C C . ASN F 1 168 ? 86.890 -18.358 38.844 1.00 41.83 146 ASN F C 1
ATOM 10724 O O . ASN F 1 168 ? 87.422 -19.470 38.829 1.00 42.01 146 ASN F O 1
ATOM 10729 N N . SER F 1 169 ? 86.262 -17.844 37.790 1.00 41.41 147 SER F N 1
ATOM 10730 C CA . SER F 1 169 ? 86.273 -18.518 36.487 1.00 41.09 147 SER F CA 1
ATOM 10731 C C . SER F 1 169 ? 86.842 -17.570 35.436 1.00 40.96 147 SER F C 1
ATOM 10732 O O . SER F 1 169 ? 87.047 -16.378 35.693 1.00 40.97 147 SER F O 1
ATOM 10735 N N . GLU F 1 170 ? 87.066 -18.103 34.244 1.00 40.71 148 GLU F N 1
ATOM 10736 C CA . GLU F 1 170 ? 87.792 -17.384 33.205 1.00 40.70 148 GLU F CA 1
ATOM 10737 C C . GLU F 1 170 ? 86.819 -16.630 32.256 1.00 39.91 148 GLU F C 1
ATOM 10738 O O . GLU F 1 170 ? 87.268 -15.836 31.405 1.00 39.68 148 GLU F O 1
ATOM 10744 N N . VAL F 1 171 ? 85.502 -16.853 32.418 1.00 38.83 149 VAL F N 1
ATOM 10745 C CA . VAL F 1 171 ? 84.484 -16.353 31.463 1.00 37.90 149 VAL F CA 1
ATOM 10746 C C . VAL F 1 171 ? 84.467 -14.844 31.250 1.00 37.22 149 VAL F C 1
ATOM 10747 O O . VAL F 1 171 ? 84.456 -14.390 30.113 1.00 36.98 149 VAL F O 1
ATOM 10751 N N . TYR F 1 172 ? 84.473 -14.069 32.325 1.00 36.58 150 TYR F N 1
ATOM 10752 C CA . TYR F 1 172 ? 84.282 -12.631 32.198 1.00 36.20 150 TYR F CA 1
ATOM 10753 C C . TYR F 1 172 ? 85.470 -11.957 31.521 1.00 36.21 150 TYR F C 1
ATOM 10754 O O . TYR F 1 172 ? 85.270 -11.137 30.628 1.00 36.34 150 TYR F O 1
ATOM 10763 N N . PRO F 1 173 ? 86.704 -12.294 31.936 1.00 36.20 151 PRO F N 1
ATOM 10764 C CA . PRO F 1 173 ? 87.866 -11.765 31.186 1.00 35.93 151 PRO F CA 1
ATOM 10765 C C . PRO F 1 173 ? 87.896 -12.198 29.708 1.00 35.53 151 PRO F C 1
ATOM 10766 O O . PRO F 1 173 ? 88.250 -11.389 28.844 1.00 35.36 151 PRO F O 1
ATOM 10770 N N . THR F 1 174 ? 87.516 -13.450 29.429 1.00 35.12 152 THR F N 1
ATOM 10771 C CA . THR F 1 174 ? 87.455 -13.955 28.049 1.00 34.80 152 THR F CA 1
ATOM 10772 C C . THR F 1 174 ? 86.466 -13.149 27.204 1.00 34.64 152 THR F C 1
ATOM 10773 O O . THR F 1 174 ? 86.783 -12.760 26.077 1.00 34.68 152 THR F O 1
ATOM 10777 N N . LEU F 1 175 ? 85.279 -12.896 27.759 1.00 34.30 153 LEU F N 1
ATOM 10778 C CA . LEU F 1 175 ? 84.303 -12.017 27.111 1.00 33.92 153 LEU F CA 1
ATOM 10779 C C . LEU F 1 175 ? 84.906 -10.631 26.856 1.00 34.05 153 LEU F C 1
ATOM 10780 O O . LEU F 1 175 ? 84.700 -10.056 25.798 1.00 34.32 153 LEU F O 1
ATOM 10785 N N . ALA F 1 176 ? 85.655 -10.105 27.817 1.00 34.25 154 ALA F N 1
ATOM 10786 C CA . ALA F 1 176 ? 86.289 -8.784 27.666 1.00 34.29 154 ALA F CA 1
ATOM 10787 C C . ALA F 1 176 ? 87.273 -8.785 26.483 1.00 34.39 154 ALA F C 1
ATOM 10788 O O . ALA F 1 176 ? 87.388 -7.796 25.765 1.00 34.18 154 ALA F O 1
ATOM 10790 N N . ALA F 1 177 ? 87.969 -9.906 26.289 1.00 34.42 155 ALA F N 1
ATOM 10791 C CA . ALA F 1 177 ? 88.909 -10.065 25.175 1.00 34.51 155 ALA F CA 1
ATOM 10792 C C . ALA F 1 177 ? 88.157 -10.109 23.866 1.00 34.70 155 ALA F C 1
ATOM 10793 O O . ALA F 1 177 ? 88.508 -9.402 22.910 1.00 35.05 155 ALA F O 1
ATOM 10795 N N . LEU F 1 178 ? 87.120 -10.950 23.841 1.00 34.70 156 LEU F N 1
ATOM 10796 C CA . LEU F 1 178 ? 86.229 -11.066 22.690 1.00 34.43 156 LEU F CA 1
ATOM 10797 C C . LEU F 1 178 ? 85.654 -9.705 22.295 1.00 34.48 156 LEU F C 1
ATOM 10798 O O . LEU F 1 178 ? 85.481 -9.446 21.111 1.00 34.39 156 LEU F O 1
ATOM 10803 N N . LYS F 1 179 ? 85.394 -8.840 23.275 1.00 34.74 157 LYS F N 1
ATOM 10804 C CA . LYS F 1 179 ? 84.887 -7.486 23.008 1.00 35.20 157 LYS F CA 1
ATOM 10805 C C . LYS F 1 179 ? 85.938 -6.627 22.303 1.00 36.10 157 LYS F C 1
ATOM 10806 O O . LYS F 1 179 ? 85.648 -5.948 21.307 1.00 36.25 157 LYS F O 1
ATOM 10812 N N . ARG F 1 180 ? 87.161 -6.656 22.822 1.00 37.15 158 ARG F N 1
ATOM 10813 C CA . ARG F 1 180 ? 88.289 -5.982 22.175 1.00 37.96 158 ARG F CA 1
ATOM 10814 C C . ARG F 1 180 ? 88.508 -6.499 20.753 1.00 38.09 158 ARG F C 1
ATOM 10815 O O . ARG F 1 180 ? 88.746 -5.719 19.827 1.00 38.58 158 ARG F O 1
ATOM 10823 N N . GLU F 1 181 ? 88.416 -7.817 20.586 1.00 37.91 159 GLU F N 1
ATOM 10824 C CA . GLU F 1 181 ? 88.630 -8.432 19.285 1.00 37.85 159 GLU F CA 1
ATOM 10825 C C . GLU F 1 181 ? 87.538 -8.080 18.277 1.00 37.66 159 GLU F C 1
ATOM 10826 O O . GLU F 1 181 ? 87.675 -8.371 17.103 1.00 37.93 159 GLU F O 1
ATOM 10832 N N . GLY F 1 182 ? 86.443 -7.486 18.741 1.00 37.54 160 GLY F N 1
ATOM 10833 C CA . GLY F 1 182 ? 85.340 -7.084 17.863 1.00 37.23 160 GLY F CA 1
ATOM 10834 C C . GLY F 1 182 ? 84.264 -8.140 17.615 1.00 36.73 160 GLY F C 1
ATOM 10835 O O . GLY F 1 182 ? 83.229 -7.830 17.006 1.00 36.62 160 GLY F O 1
ATOM 10836 N N . LEU F 1 183 ? 84.500 -9.372 18.079 1.00 36.09 161 LEU F N 1
ATOM 10837 C CA . LEU F 1 183 ? 83.529 -10.466 17.938 1.00 35.74 161 LEU F CA 1
ATOM 10838 C C . LEU F 1 183 ? 82.220 -10.214 18.694 1.00 35.27 161 LEU F C 1
ATOM 10839 O O . LEU F 1 183 ? 81.177 -10.697 18.267 1.00 35.43 161 LEU F O 1
ATOM 10844 N N . ILE F 1 184 ? 82.264 -9.478 19.805 1.00 34.47 162 ILE F N 1
ATOM 10845 C CA . ILE F 1 184 ? 81.029 -9.073 20.471 1.00 34.01 162 ILE F CA 1
ATOM 10846 C C . ILE F 1 184 ? 81.053 -7.577 20.781 1.00 33.95 162 ILE F C 1
ATOM 10847 O O . ILE F 1 184 ? 82.115 -6.989 20.943 1.00 34.17 162 ILE F O 1
ATOM 10852 N N . GLY F 1 185 ? 79.878 -6.964 20.839 1.00 33.72 163 GLY F N 1
ATOM 10853 C CA . GLY F 1 185 ? 79.756 -5.521 21.018 1.00 33.39 163 GLY F CA 1
ATOM 10854 C C . GLY F 1 185 ? 79.749 -5.118 22.485 1.00 33.39 163 GLY F C 1
ATOM 10855 O O . GLY F 1 185 ? 80.157 -4.008 22.840 1.00 33.62 163 GLY F O 1
ATOM 10856 N N . ALA F 1 186 ? 79.254 -6.006 23.346 1.00 33.05 164 ALA F N 1
ATOM 10857 C CA . ALA F 1 186 ? 79.183 -5.742 24.784 1.00 32.62 164 ALA F CA 1
ATOM 10858 C C . ALA F 1 186 ? 79.020 -7.072 25.506 1.00 32.41 164 ALA F C 1
ATOM 10859 O O . ALA F 1 186 ? 78.699 -8.078 24.872 1.00 32.43 164 ALA F O 1
ATOM 10861 N N . TYR F 1 187 ? 79.286 -7.090 26.818 1.00 32.22 165 TYR F N 1
ATOM 10862 C CA . TYR F 1 187 ? 79.115 -8.312 27.609 1.00 31.84 165 TYR F CA 1
ATOM 10863 C C . TYR F 1 187 ? 78.472 -8.025 28.947 1.00 31.50 165 TYR F C 1
ATOM 10864 O O . TYR F 1 187 ? 78.361 -6.869 29.367 1.00 31.20 165 TYR F O 1
ATOM 10873 N N . GLY F 1 188 ? 78.025 -9.087 29.603 1.00 31.38 166 GLY F N 1
ATOM 10874 C CA . GLY F 1 188 ? 77.319 -8.954 30.877 1.00 31.36 166 GLY F CA 1
ATOM 10875 C C . GLY F 1 188 ? 76.884 -10.282 31.479 1.00 31.38 166 GLY F C 1
ATOM 10876 O O . GLY F 1 188 ? 77.352 -11.361 31.076 1.00 30.80 166 GLY F O 1
ATOM 10877 N N . LEU F 1 189 ? 75.957 -10.187 32.430 1.00 31.69 167 LEU F N 1
ATOM 10878 C CA . LEU F 1 189 ? 75.491 -11.344 33.196 1.00 32.01 167 LEU F CA 1
ATOM 10879 C C . LEU F 1 189 ? 73.989 -11.475 33.064 1.00 32.46 167 LEU F C 1
ATOM 10880 O O . LEU F 1 189 ? 73.284 -10.474 33.130 1.00 32.51 167 LEU F O 1
ATOM 10885 N N . SER F 1 190 ? 73.512 -12.701 32.858 1.00 33.15 168 SER F N 1
ATOM 10886 C CA . SER F 1 190 ? 72.102 -13.042 33.100 1.00 33.78 168 SER F CA 1
ATOM 10887 C C . SER F 1 190 ? 72.086 -13.793 34.415 1.00 34.57 168 SER F C 1
ATOM 10888 O O . SER F 1 190 ? 72.238 -15.018 34.454 1.00 34.81 168 SER F O 1
ATOM 10891 N N . GLY F 1 191 ? 71.921 -13.046 35.495 1.00 35.51 169 GLY F N 1
ATOM 10892 C CA . GLY F 1 191 ? 72.118 -13.591 36.828 1.00 36.24 169 GLY F CA 1
ATOM 10893 C C . GLY F 1 191 ? 70.853 -13.994 37.548 1.00 36.83 169 GLY F C 1
ATOM 10894 O O . GLY F 1 191 ? 69.749 -13.938 37.004 1.00 36.66 169 GLY F O 1
ATOM 10895 N N . LYS F 1 192 ? 71.038 -14.421 38.790 1.00 37.86 170 LYS F N 1
ATOM 10896 C CA . LYS F 1 192 ? 69.929 -14.751 39.675 1.00 38.70 170 LYS F CA 1
ATOM 10897 C C . LYS F 1 192 ? 70.028 -14.095 41.034 1.00 39.54 170 LYS F C 1
ATOM 10898 O O . LYS F 1 192 ? 69.094 -14.185 41.812 1.00 39.44 170 LYS F O 1
ATOM 10904 N N . THR F 1 193 ? 71.147 -13.439 41.324 1.00 41.00 171 THR F N 1
ATOM 10905 C CA . THR F 1 193 ? 71.401 -12.913 42.665 1.00 42.27 171 THR F CA 1
ATOM 10906 C C . THR F 1 193 ? 71.737 -11.435 42.581 1.00 43.43 171 THR F C 1
ATOM 10907 O O . THR F 1 193 ? 72.294 -10.987 41.593 1.00 43.50 171 THR F O 1
ATOM 10911 N N . VAL F 1 194 ? 71.412 -10.688 43.626 1.00 45.04 172 VAL F N 1
ATOM 10912 C CA . VAL F 1 194 ? 71.629 -9.251 43.599 1.00 46.44 172 VAL F CA 1
ATOM 10913 C C . VAL F 1 194 ? 73.126 -8.948 43.619 1.00 47.57 172 VAL F C 1
ATOM 10914 O O . VAL F 1 194 ? 73.595 -8.006 42.971 1.00 47.63 172 VAL F O 1
ATOM 10918 N N . GLU F 1 195 ? 73.868 -9.761 44.360 1.00 48.97 173 GLU F N 1
ATOM 10919 C CA . GLU F 1 195 ? 75.287 -9.537 44.538 1.00 50.15 173 GLU F CA 1
ATOM 10920 C C . GLU F 1 195 ? 76.020 -9.797 43.219 1.00 50.30 173 GLU F C 1
ATOM 10921 O O . GLU F 1 195 ? 77.004 -9.140 42.898 1.00 50.47 173 GLU F O 1
ATOM 10927 N N . GLY F 1 196 ? 75.527 -10.758 42.456 1.00 50.66 174 GLY F N 1
ATOM 10928 C CA . GLY F 1 196 ? 76.100 -11.073 41.164 1.00 51.03 174 GLY F CA 1
ATOM 10929 C C . GLY F 1 196 ? 75.832 -10.005 40.128 1.00 51.27 174 GLY F C 1
ATOM 10930 O O . GLY F 1 196 ? 76.710 -9.652 39.353 1.00 51.14 174 GLY F O 1
ATOM 10931 N N . GLY F 1 197 ? 74.603 -9.507 40.108 1.00 51.71 175 GLY F N 1
ATOM 10932 C CA . GLY F 1 197 ? 74.231 -8.426 39.225 1.00 52.07 175 GLY F CA 1
ATOM 10933 C C . GLY F 1 197 ? 75.073 -7.193 39.468 1.00 52.46 175 GLY F C 1
ATOM 10934 O O . GLY F 1 197 ? 75.438 -6.494 38.536 1.00 52.42 175 GLY F O 1
ATOM 10935 N N . LEU F 1 198 ? 75.397 -6.928 40.724 1.00 53.10 176 LEU F N 1
ATOM 10936 C CA . LEU F 1 198 ? 76.192 -5.761 41.059 1.00 53.63 176 LEU F CA 1
ATOM 10937 C C . LEU F 1 198 ? 77.634 -5.890 40.551 1.00 53.90 176 LEU F C 1
ATOM 10938 O O . LEU F 1 198 ? 78.189 -4.941 40.017 1.00 53.76 176 LEU F O 1
ATOM 10943 N N . ARG F 1 199 ? 78.232 -7.063 40.702 1.00 54.39 177 ARG F N 1
ATOM 10944 C CA . ARG F 1 199 ? 79.589 -7.309 40.199 1.00 55.03 177 ARG F CA 1
ATOM 10945 C C . ARG F 1 199 ? 79.666 -7.223 38.693 1.00 53.99 177 ARG F C 1
ATOM 10946 O O . ARG F 1 199 ? 80.609 -6.656 38.149 1.00 54.15 177 ARG F O 1
ATOM 10954 N N . ALA F 1 200 ? 78.685 -7.816 38.019 1.00 52.78 178 ALA F N 1
ATOM 10955 C CA . ALA F 1 200 ? 78.653 -7.831 36.572 1.00 51.72 178 ALA F CA 1
ATOM 10956 C C . ALA F 1 200 ? 78.767 -6.411 36.019 1.00 50.98 178 ALA F C 1
ATOM 10957 O O . ALA F 1 200 ? 79.369 -6.194 34.960 1.00 50.40 178 ALA F O 1
ATOM 10959 N N . LEU F 1 201 ? 78.200 -5.456 36.758 1.00 50.18 179 LEU F N 1
ATOM 10960 C CA . LEU F 1 201 ? 78.159 -4.056 36.348 1.00 49.77 179 LEU F CA 1
ATOM 10961 C C . LEU F 1 201 ? 79.434 -3.260 36.700 1.00 49.65 179 LEU F C 1
ATOM 10962 O O . LEU F 1 201 ? 79.663 -2.167 36.183 1.00 49.56 179 LEU F O 1
ATOM 10967 N N . ARG F 1 202 ? 80.263 -3.815 37.566 1.00 49.62 180 ARG F N 1
ATOM 10968 C CA . ARG F 1 202 ? 81.525 -3.190 37.946 1.00 49.83 180 ARG F CA 1
ATOM 10969 C C . ARG F 1 202 ? 82.472 -3.141 36.758 1.00 49.18 180 ARG F C 1
ATOM 10970 O O . ARG F 1 202 ? 83.012 -2.087 36.437 1.00 49.02 180 ARG F O 1
ATOM 10978 N N . GLU F 1 203 ? 82.664 -4.289 36.108 1.00 48.60 181 GLU F N 1
ATOM 10979 C CA . GLU F 1 203 ? 83.546 -4.390 34.938 1.00 48.34 181 GLU F CA 1
ATOM 10980 C C . GLU F 1 203 ? 82.770 -4.477 33.622 1.00 46.70 181 GLU F C 1
ATOM 10981 O O . GLU F 1 203 ? 83.211 -3.939 32.594 1.00 46.59 181 GLU F O 1
ATOM 10987 N N . GLY F 1 204 ? 81.637 -5.184 33.658 1.00 44.70 182 GLY F N 1
ATOM 10988 C CA . GLY F 1 204 ? 80.846 -5.460 32.465 1.00 42.87 182 GLY F CA 1
ATOM 10989 C C . GLY F 1 204 ? 79.863 -4.362 32.154 1.00 41.32 182 GLY F C 1
ATOM 10990 O O . GLY F 1 204 ? 79.773 -3.372 32.874 1.00 41.05 182 GLY F O 1
ATOM 10991 N N . ASP F 1 205 ? 79.107 -4.571 31.082 1.00 39.67 183 ASP F N 1
ATOM 10992 C CA . ASP F 1 205 ? 78.300 -3.534 30.459 1.00 38.35 183 ASP F CA 1
ATOM 10993 C C . ASP F 1 205 ? 76.852 -3.589 30.844 1.00 37.41 183 ASP F C 1
ATOM 10994 O O . ASP F 1 205 ? 76.166 -2.572 30.752 1.00 37.47 183 ASP F O 1
ATOM 10999 N N . CYS F 1 206 ? 76.372 -4.772 31.228 1.00 36.25 184 CYS F N 1
ATOM 11000 C CA . CYS F 1 206 ? 74.942 -5.003 31.321 1.00 35.58 184 CYS F CA 1
ATOM 11001 C C . CYS F 1 206 ? 74.549 -6.194 32.198 1.00 34.03 184 CYS F C 1
ATOM 11002 O O . CYS F 1 206 ? 75.259 -7.197 32.271 1.00 33.94 184 CYS F O 1
ATOM 11005 N N . ALA F 1 207 ? 73.389 -6.083 32.839 1.00 32.62 185 ALA F N 1
ATOM 11006 C CA . ALA F 1 207 ? 72.837 -7.175 33.626 1.00 31.54 185 ALA F CA 1
ATOM 11007 C C . ALA F 1 207 ? 71.414 -7.483 33.188 1.00 30.85 185 ALA F C 1
ATOM 11008 O O . ALA F 1 207 ? 70.596 -6.590 33.052 1.00 30.56 185 ALA F O 1
ATOM 11010 N N . MET F 1 208 ? 71.116 -8.759 32.979 1.00 30.52 186 MET F N 1
ATOM 11011 C CA . MET F 1 208 ? 69.740 -9.205 32.758 1.00 30.21 186 MET F CA 1
ATOM 11012 C C . MET F 1 208 ? 69.218 -9.770 34.074 1.00 30.19 186 MET F C 1
ATOM 11013 O O . MET F 1 208 ? 69.774 -10.739 34.607 1.00 30.02 186 MET F O 1
ATOM 11018 N N . VAL F 1 209 ? 68.154 -9.155 34.585 1.00 30.35 187 VAL F N 1
ATOM 11019 C CA . VAL F 1 209 ? 67.670 -9.414 35.938 1.00 30.43 187 VAL F CA 1
ATOM 11020 C C . VAL F 1 209 ? 66.194 -9.765 35.897 1.00 31.12 187 VAL F C 1
ATOM 11021 O O . VAL F 1 209 ? 65.490 -9.335 35.003 1.00 31.17 187 VAL F O 1
ATOM 11025 N N . THR F 1 210 ? 65.741 -10.541 36.873 1.00 31.96 188 THR F N 1
ATOM 11026 C CA . THR F 1 210 ? 64.330 -10.852 37.040 1.00 32.72 188 THR F CA 1
ATOM 11027 C C . THR F 1 210 ? 63.646 -9.720 37.777 1.00 33.67 188 THR F C 1
ATOM 11028 O O . THR F 1 210 ? 64.131 -9.258 38.801 1.00 34.02 188 THR F O 1
ATOM 11032 N N . TYR F 1 211 ? 62.498 -9.295 37.284 1.00 35.02 189 TYR F N 1
ATOM 11033 C CA . TYR F 1 211 ? 61.745 -8.222 37.947 1.00 36.30 189 TYR F CA 1
ATOM 11034 C C . TYR F 1 211 ? 60.277 -8.276 37.516 1.00 37.37 189 TYR F C 1
ATOM 11035 O O . TYR F 1 211 ? 59.943 -8.034 36.348 1.00 37.60 189 TYR F O 1
ATOM 11044 N N . ASN F 1 212 ? 59.411 -8.641 38.458 1.00 38.43 190 ASN F N 1
ATOM 11045 C CA . ASN F 1 212 ? 57.998 -8.790 38.177 1.00 39.33 190 ASN F CA 1
ATOM 11046 C C . ASN F 1 212 ? 57.203 -8.603 39.454 1.00 40.39 190 ASN F C 1
ATOM 11047 O O . ASN F 1 212 ? 57.779 -8.407 40.514 1.00 40.83 190 ASN F O 1
ATOM 11052 N N . LEU F 1 213 ? 55.884 -8.674 39.361 1.00 41.68 191 LEU F N 1
ATOM 11053 C CA . LEU F 1 213 ? 55.013 -8.330 40.486 1.00 42.66 191 LEU F CA 1
ATOM 11054 C C . LEU F 1 213 ? 55.272 -9.200 41.729 1.00 43.43 191 LEU F C 1
ATOM 11055 O O . LEU F 1 213 ? 55.160 -8.718 42.854 1.00 43.58 191 LEU F O 1
ATOM 11060 N N . ASN F 1 214 ? 55.632 -10.469 41.519 1.00 44.29 192 ASN F N 1
ATOM 11061 C CA . ASN F 1 214 ? 55.986 -11.384 42.614 1.00 45.03 192 ASN F CA 1
ATOM 11062 C C . ASN F 1 214 ? 57.441 -11.269 43.116 1.00 44.98 192 ASN F C 1
ATOM 11063 O O . ASN F 1 214 ? 57.709 -11.587 44.269 1.00 44.88 192 ASN F O 1
ATOM 11068 N N . GLU F 1 215 ? 58.377 -10.876 42.253 1.00 45.02 193 GLU F N 1
ATOM 11069 C CA . GLU F 1 215 ? 59.810 -10.981 42.562 1.00 45.35 193 GLU F CA 1
ATOM 11070 C C . GLU F 1 215 ? 60.516 -9.652 42.308 1.00 45.20 193 GLU F C 1
ATOM 11071 O O . GLU F 1 215 ? 60.667 -9.233 41.168 1.00 45.10 193 GLU F O 1
ATOM 11077 N N . ARG F 1 216 ? 60.940 -8.990 43.379 1.00 45.17 194 ARG F N 1
ATOM 11078 C CA . ARG F 1 216 ? 61.542 -7.670 43.282 1.00 45.10 194 ARG F CA 1
ATOM 11079 C C . ARG F 1 216 ? 62.869 -7.554 44.018 1.00 44.66 194 ARG F C 1
ATOM 11080 O O . ARG F 1 216 ? 63.361 -6.446 44.232 1.00 44.52 194 ARG F O 1
ATOM 11088 N N . ALA F 1 217 ? 63.463 -8.687 44.383 1.00 44.31 195 ALA F N 1
ATOM 11089 C CA . ALA F 1 217 ? 64.725 -8.702 45.121 1.00 44.15 195 ALA F CA 1
ATOM 11090 C C . ALA F 1 217 ? 65.921 -8.050 44.376 1.00 44.00 195 ALA F C 1
ATOM 11091 O O . ALA F 1 217 ? 66.830 -7.530 45.015 1.00 43.94 195 ALA F O 1
ATOM 11093 N N . GLU F 1 218 ? 65.898 -8.062 43.039 1.00 43.68 196 GLU F N 1
ATOM 11094 C CA . GLU F 1 218 ? 66.996 -7.542 42.225 1.00 43.37 196 GLU F CA 1
ATOM 11095 C C . GLU F 1 218 ? 66.839 -6.047 41.912 1.00 42.99 196 GLU F C 1
ATOM 11096 O O . GLU F 1 218 ? 67.572 -5.497 41.092 1.00 42.79 196 GLU F O 1
ATOM 11102 N N . ARG F 1 219 ? 65.926 -5.376 42.601 1.00 42.60 197 ARG F N 1
ATOM 11103 C CA . ARG F 1 219 ? 65.739 -3.946 42.416 1.00 42.79 197 ARG F CA 1
ATOM 11104 C C . ARG F 1 219 ? 67.021 -3.118 42.590 1.00 42.01 197 ARG F C 1
ATOM 11105 O O . ARG F 1 219 ? 67.252 -2.179 41.835 1.00 41.98 197 ARG F O 1
ATOM 11113 N N . PRO F 1 220 ? 67.850 -3.447 43.591 1.00 41.24 198 PRO F N 1
ATOM 11114 C CA . PRO F 1 220 ? 69.105 -2.714 43.788 1.00 40.68 198 PRO F CA 1
ATOM 11115 C C . PRO F 1 220 ? 70.024 -2.713 42.578 1.00 39.94 198 PRO F C 1
ATOM 11116 O O . PRO F 1 220 ? 70.708 -1.724 42.327 1.00 40.02 198 PRO F O 1
ATOM 11120 N N . VAL F 1 221 ? 70.058 -3.820 41.846 1.00 39.09 199 VAL F N 1
ATOM 11121 C CA . VAL F 1 221 ? 70.879 -3.892 40.640 1.00 38.48 199 VAL F CA 1
ATOM 11122 C C . VAL F 1 221 ? 70.384 -2.878 39.607 1.00 38.37 199 VAL F C 1
ATOM 11123 O O . VAL F 1 221 ? 71.178 -2.278 38.891 1.00 38.03 199 VAL F O 1
ATOM 11127 N N . ILE F 1 222 ? 69.067 -2.691 39.546 1.00 38.39 200 ILE F N 1
ATOM 11128 C CA . ILE F 1 222 ? 68.474 -1.747 38.599 1.00 38.31 200 ILE F CA 1
ATOM 11129 C C . ILE F 1 222 ? 68.796 -0.340 39.042 1.00 38.61 200 ILE F C 1
ATOM 11130 O O . ILE F 1 222 ? 69.158 0.495 38.220 1.00 38.81 200 ILE F O 1
ATOM 11135 N N . GLU F 1 223 ? 68.693 -0.096 40.346 1.00 38.83 201 GLU F N 1
ATOM 11136 C CA . GLU F 1 223 ? 68.964 1.222 40.905 1.00 39.15 201 GLU F CA 1
ATOM 11137 C C . GLU F 1 223 ? 70.427 1.633 40.716 1.00 38.96 201 GLU F C 1
ATOM 11138 O O . GLU F 1 223 ? 70.708 2.769 40.322 1.00 38.79 201 GLU F O 1
ATOM 11144 N N . TYR F 1 224 ? 71.337 0.698 40.966 1.00 38.77 202 TYR F N 1
ATOM 11145 C CA . TYR F 1 224 ? 72.757 0.918 40.754 1.00 38.85 202 TYR F CA 1
ATOM 11146 C C . TYR F 1 224 ? 73.044 1.259 39.302 1.00 38.83 202 TYR F C 1
ATOM 11147 O O . TYR F 1 224 ? 73.770 2.223 39.025 1.00 38.84 202 TYR F O 1
ATOM 11156 N N . ALA F 1 225 ? 72.482 0.471 38.383 1.00 38.87 203 ALA F N 1
ATOM 11157 C CA . ALA F 1 225 ? 72.675 0.673 36.935 1.00 38.90 203 ALA F CA 1
ATOM 11158 C C . ALA F 1 225 ? 72.217 2.066 36.512 1.00 38.97 203 ALA F C 1
ATOM 11159 O O . ALA F 1 225 ? 72.904 2.768 35.752 1.00 38.77 203 ALA F O 1
ATOM 11161 N N . ALA F 1 226 ? 71.053 2.451 37.030 1.00 39.13 204 ALA F N 1
ATOM 11162 C CA . ALA F 1 226 ? 70.479 3.775 36.803 1.00 39.34 204 ALA F CA 1
ATOM 11163 C C . ALA F 1 226 ? 71.436 4.896 37.197 1.00 39.48 204 ALA F C 1
ATOM 11164 O O . ALA F 1 226 ? 71.505 5.920 36.523 1.00 39.46 204 ALA F O 1
ATOM 11166 N N . ALA F 1 227 ? 72.163 4.689 38.292 1.00 39.73 205 ALA F N 1
ATOM 11167 C CA . ALA F 1 227 ? 73.116 5.683 38.799 1.00 39.83 205 ALA F CA 1
ATOM 11168 C C . ALA F 1 227 ? 74.428 5.725 38.010 1.00 39.78 205 ALA F C 1
ATOM 11169 O O . ALA F 1 227 ? 75.074 6.764 37.991 1.00 40.07 205 ALA F O 1
ATOM 11171 N N . HIS F 1 228 ? 74.826 4.622 37.370 1.00 39.40 206 HIS F N 1
ATOM 11172 C CA . HIS F 1 228 ? 76.126 4.575 36.698 1.00 39.28 206 HIS F CA 1
ATOM 11173 C C . HIS F 1 228 ? 76.076 4.293 35.190 1.00 38.78 206 HIS F C 1
ATOM 11174 O O . HIS F 1 228 ? 77.001 3.704 34.649 1.00 38.40 206 HIS F O 1
ATOM 11181 N N . ALA F 1 229 ? 75.014 4.726 34.509 1.00 38.53 207 ALA F N 1
ATOM 11182 C CA . ALA F 1 229 ? 74.912 4.603 33.042 1.00 38.13 207 ALA F CA 1
ATOM 11183 C C . ALA F 1 229 ? 75.242 3.195 32.549 1.00 37.91 207 ALA F C 1
ATOM 11184 O O . ALA F 1 229 ? 76.119 3.031 31.686 1.00 37.99 207 ALA F O 1
ATOM 11186 N N . LYS F 1 230 ? 74.546 2.201 33.122 1.00 37.16 208 LYS F N 1
ATOM 11187 C CA . LYS F 1 230 ? 74.762 0.782 32.816 1.00 36.57 208 LYS F CA 1
ATOM 11188 C C . LYS F 1 230 ? 73.477 0.107 32.355 1.00 35.68 208 LYS F C 1
ATOM 11189 O O . LYS F 1 230 ? 72.388 0.470 32.795 1.00 36.05 208 LYS F O 1
ATOM 11195 N N . GLY F 1 231 ? 73.608 -0.896 31.497 1.00 34.47 209 GLY F N 1
ATOM 11196 C CA . GLY F 1 231 ? 72.454 -1.563 30.885 1.00 33.64 209 GLY F CA 1
ATOM 11197 C C . GLY F 1 231 ? 71.709 -2.573 31.761 1.00 32.78 209 GLY F C 1
ATOM 11198 O O . GLY F 1 231 ? 72.322 -3.398 32.441 1.00 32.46 209 GLY F O 1
ATOM 11199 N N . ILE F 1 232 ? 70.379 -2.495 31.734 1.00 31.86 210 ILE F N 1
ATOM 11200 C CA . ILE F 1 232 ? 69.524 -3.462 32.399 1.00 31.26 210 ILE F CA 1
ATOM 11201 C C . ILE F 1 232 ? 68.477 -4.002 31.415 1.00 31.21 210 ILE F C 1
ATOM 11202 O O . ILE F 1 232 ? 67.721 -3.236 30.797 1.00 31.16 210 ILE F O 1
ATOM 11207 N N . LEU F 1 233 ? 68.444 -5.325 31.275 1.00 30.90 211 LEU F N 1
ATOM 11208 C CA . LEU F 1 233 ? 67.372 -6.004 30.572 1.00 30.60 211 LEU F CA 1
ATOM 11209 C C . LEU F 1 233 ? 66.618 -6.786 31.622 1.00 30.66 211 LEU F C 1
ATOM 11210 O O . LEU F 1 233 ? 67.226 -7.418 32.483 1.00 30.59 211 LEU F O 1
ATOM 11215 N N . VAL F 1 234 ? 65.294 -6.729 31.579 1.00 30.83 212 VAL F N 1
ATOM 11216 C CA . VAL F 1 234 ? 64.480 -7.482 32.515 1.00 30.80 212 VAL F CA 1
ATOM 11217 C C . VAL F 1 234 ? 63.957 -8.748 31.852 1.00 31.54 212 VAL F C 1
ATOM 11218 O O . VAL F 1 234 ? 63.427 -8.699 30.741 1.00 31.36 212 VAL F O 1
ATOM 11222 N N . LYS F 1 235 ? 64.122 -9.872 32.547 1.00 32.50 213 LYS F N 1
ATOM 11223 C CA . LYS F 1 235 ? 63.525 -11.132 32.148 1.00 33.55 213 LYS F CA 1
ATOM 11224 C C . LYS F 1 235 ? 62.378 -11.456 33.093 1.00 34.86 213 LYS F C 1
ATOM 11225 O O . LYS F 1 235 ? 62.314 -10.929 34.197 1.00 34.73 213 LYS F O 1
ATOM 11231 N N . LYS F 1 236 ? 61.469 -12.320 32.631 1.00 36.67 214 LYS F N 1
ATOM 11232 C CA . LYS F 1 236 ? 60.305 -12.787 33.405 1.00 37.94 214 LYS F CA 1
ATOM 11233 C C . LYS F 1 236 ? 59.415 -11.660 33.896 1.00 38.84 214 LYS F C 1
ATOM 11234 O O . LYS F 1 236 ? 58.859 -11.761 34.983 1.00 38.89 214 LYS F O 1
ATOM 11240 N N . ALA F 1 237 ? 59.266 -10.595 33.105 1.00 40.39 215 ALA F N 1
ATOM 11241 C CA . ALA F 1 237 ? 58.426 -9.452 33.511 1.00 41.60 215 ALA F CA 1
ATOM 11242 C C . ALA F 1 237 ? 56.970 -9.846 33.714 1.00 43.13 215 ALA F C 1
ATOM 11243 O O . ALA F 1 237 ? 56.305 -9.258 34.554 1.00 43.47 215 ALA F O 1
ATOM 11245 N N . LEU F 1 238 ? 56.493 -10.847 32.970 1.00 45.06 216 LEU F N 1
ATOM 11246 C CA . LEU F 1 238 ? 55.091 -11.260 33.010 1.00 46.68 216 LEU F CA 1
ATOM 11247 C C . LEU F 1 238 ? 54.878 -12.648 33.667 1.00 48.83 216 LEU F C 1
ATOM 11248 O O . LEU F 1 238 ? 54.547 -13.639 32.979 1.00 49.45 216 LEU F O 1
ATOM 11253 N N . ALA F 1 239 ? 55.088 -12.732 34.980 1.00 50.63 217 ALA F N 1
ATOM 11254 C CA . ALA F 1 239 ? 54.651 -13.899 35.765 1.00 51.98 217 ALA F CA 1
ATOM 11255 C C . ALA F 1 239 ? 54.038 -13.344 37.049 1.00 53.25 217 ALA F C 1
ATOM 11256 O O . ALA F 1 239 ? 54.551 -12.356 37.603 1.00 53.21 217 ALA F O 1
ATOM 11258 N N . SER F 1 240 ? 52.931 -13.927 37.513 1.00 54.64 218 SER F N 1
ATOM 11259 C CA . SER F 1 240 ? 52.227 -13.318 38.663 1.00 55.86 218 SER F CA 1
ATOM 11260 C C . SER F 1 240 ? 51.283 -14.232 39.492 1.00 56.49 218 SER F C 1
ATOM 11261 O O . SER F 1 240 ? 51.027 -15.386 39.130 1.00 56.85 218 SER F O 1
ATOM 11264 N N . GLY F 1 241 ? 50.803 -13.686 40.617 1.00 56.89 219 GLY F N 1
ATOM 11265 C CA . GLY F 1 241 ? 49.886 -14.364 41.544 1.00 56.91 219 GLY F CA 1
ATOM 11266 C C . GLY F 1 241 ? 49.204 -13.361 42.471 1.00 56.91 219 GLY F C 1
ATOM 11267 N N . GLN F 1 249 ? 42.834 -2.635 34.400 1.00 61.76 227 GLN F N 1
ATOM 11268 C CA . GLN F 1 249 ? 43.696 -3.470 35.250 1.00 61.78 227 GLN F CA 1
ATOM 11269 C C . GLN F 1 249 ? 44.019 -4.798 34.541 1.00 61.16 227 GLN F C 1
ATOM 11270 O O . GLN F 1 249 ? 43.729 -5.906 35.019 1.00 60.87 227 GLN F O 1
ATOM 11276 N N . ASP F 1 250 ? 44.620 -4.634 33.375 1.00 60.39 228 ASP F N 1
ATOM 11277 C CA . ASP F 1 250 ? 45.216 -5.715 32.614 1.00 59.58 228 ASP F CA 1
ATOM 11278 C C . ASP F 1 250 ? 46.504 -6.131 33.337 1.00 58.71 228 ASP F C 1
ATOM 11279 O O . ASP F 1 250 ? 47.285 -5.262 33.749 1.00 58.66 228 ASP F O 1
ATOM 11284 N N . PRO F 1 251 ? 46.732 -7.448 33.514 1.00 57.48 229 PRO F N 1
ATOM 11285 C CA . PRO F 1 251 ? 47.934 -7.888 34.231 1.00 56.72 229 PRO F CA 1
ATOM 11286 C C . PRO F 1 251 ? 49.219 -7.504 33.505 1.00 55.76 229 PRO F C 1
ATOM 11287 O O . PRO F 1 251 ? 50.190 -7.123 34.152 1.00 55.83 229 PRO F O 1
ATOM 11291 N N . VAL F 1 252 ? 49.214 -7.598 32.177 1.00 54.59 230 VAL F N 1
ATOM 11292 C CA . VAL F 1 252 ? 50.376 -7.219 31.366 1.00 53.63 230 VAL F CA 1
ATOM 11293 C C . VAL F 1 252 ? 50.687 -5.727 31.534 1.00 53.05 230 VAL F C 1
ATOM 11294 O O . VAL F 1 252 ? 51.842 -5.332 31.682 1.00 52.82 230 VAL F O 1
ATOM 11298 N N . ARG F 1 253 ? 49.651 -4.900 31.545 1.00 52.45 231 ARG F N 1
ATOM 11299 C CA . ARG F 1 253 ? 49.844 -3.473 31.729 1.00 52.00 231 ARG F CA 1
ATOM 11300 C C . ARG F 1 253 ? 50.381 -3.148 33.129 1.00 50.94 231 ARG F C 1
ATOM 11301 O O . ARG F 1 253 ? 51.266 -2.302 33.281 1.00 50.85 231 ARG F O 1
ATOM 11309 N N . ALA F 1 254 ? 49.850 -3.829 34.139 1.00 49.68 232 ALA F N 1
ATOM 11310 C CA . ALA F 1 254 ? 50.318 -3.654 35.512 1.00 48.81 232 ALA F CA 1
ATOM 11311 C C . ALA F 1 254 ? 51.789 -4.060 35.618 1.00 48.08 232 ALA F C 1
ATOM 11312 O O . ALA F 1 254 ? 52.588 -3.372 36.252 1.00 48.12 232 ALA F O 1
ATOM 11314 N N . SER F 1 255 ? 52.146 -5.174 34.986 1.00 46.91 233 SER F N 1
ATOM 11315 C CA . SER F 1 255 ? 53.528 -5.625 34.968 1.00 46.06 233 SER F CA 1
ATOM 11316 C C . SER F 1 255 ? 54.446 -4.613 34.323 1.00 45.24 233 SER F C 1
ATOM 11317 O O . SER F 1 255 ? 55.499 -4.310 34.856 1.00 44.89 233 SER F O 1
ATOM 11320 N N . PHE F 1 256 ? 54.052 -4.105 33.161 1.00 44.70 234 PHE F N 1
ATOM 11321 C CA . PHE F 1 256 ? 54.885 -3.142 32.442 1.00 44.24 234 PHE F CA 1
ATOM 11322 C C . PHE F 1 256 ? 54.933 -1.813 33.161 1.00 43.99 234 PHE F C 1
ATOM 11323 O O . PHE F 1 256 ? 55.915 -1.107 33.050 1.00 43.74 234 PHE F O 1
ATOM 11331 N N . GLU F 1 257 ? 53.883 -1.466 33.898 1.00 44.13 235 GLU F N 1
ATOM 11332 C CA . GLU F 1 257 ? 53.913 -0.226 34.703 1.00 44.29 235 GLU F CA 1
ATOM 11333 C C . GLU F 1 257 ? 54.976 -0.307 35.793 1.00 43.75 235 GLU F C 1
ATOM 11334 O O . GLU F 1 257 ? 55.753 0.625 35.976 1.00 43.63 235 GLU F O 1
ATOM 11340 N N . LEU F 1 258 ? 55.009 -1.438 36.490 1.00 43.38 236 LEU F N 1
ATOM 11341 C CA . LEU F 1 258 ? 56.011 -1.697 37.521 1.00 43.17 236 LEU F CA 1
ATOM 11342 C C . LEU F 1 258 ? 57.423 -1.634 36.953 1.00 42.86 236 LEU F C 1
ATOM 11343 O O . LEU F 1 258 ? 58.267 -0.917 37.484 1.00 43.31 236 LEU F O 1
ATOM 11348 N N . VAL F 1 259 ? 57.666 -2.390 35.881 1.00 42.34 237 VAL F N 1
ATOM 11349 C CA . VAL F 1 259 ? 58.977 -2.486 35.259 1.00 41.85 237 VAL F CA 1
ATOM 11350 C C . VAL F 1 259 ? 59.476 -1.138 34.775 1.00 42.00 237 VAL F C 1
ATOM 11351 O O . VAL F 1 259 ? 60.587 -0.754 35.096 1.00 41.77 237 VAL F O 1
ATOM 11355 N N . PHE F 1 260 ? 58.660 -0.410 34.024 1.00 42.49 238 PHE F N 1
ATOM 11356 C CA . PHE F 1 260 ? 59.108 0.864 33.445 1.00 43.11 238 PHE F CA 1
ATOM 11357 C C . PHE F 1 260 ? 59.054 2.051 34.394 1.00 43.85 238 PHE F C 1
ATOM 11358 O O . PHE F 1 260 ? 59.581 3.101 34.078 1.00 43.71 238 PHE F O 1
ATOM 11366 N N . ASP F 1 261 ? 58.479 1.871 35.576 1.00 44.96 239 ASP F N 1
ATOM 11367 C CA . ASP F 1 261 ? 58.666 2.838 36.658 1.00 46.07 239 ASP F CA 1
ATOM 11368 C C . ASP F 1 261 ? 60.120 2.923 37.153 1.00 46.24 239 ASP F C 1
ATOM 11369 O O . ASP F 1 261 ? 60.536 3.943 37.695 1.00 46.66 239 ASP F O 1
ATOM 11374 N N . GLN F 1 262 ? 60.890 1.855 36.982 1.00 46.22 240 GLN F N 1
ATOM 11375 C CA . GLN F 1 262 ? 62.326 1.907 37.256 1.00 45.98 240 GLN F CA 1
ATOM 11376 C C . GLN F 1 262 ? 63.066 2.584 36.092 1.00 45.59 240 GLN F C 1
ATOM 11377 O O . GLN F 1 262 ? 63.045 2.090 34.964 1.00 45.50 240 GLN F O 1
ATOM 11383 N N . PRO F 1 263 ? 63.732 3.715 36.358 1.00 45.01 241 PRO F N 1
ATOM 11384 C CA . PRO F 1 263 ? 64.401 4.422 35.266 1.00 44.45 241 PRO F CA 1
ATOM 11385 C C . PRO F 1 263 ? 65.527 3.610 34.660 1.00 43.62 241 PRO F C 1
ATOM 11386 O O . PRO F 1 263 ? 65.868 3.809 33.498 1.00 43.77 241 PRO F O 1
ATOM 11390 N N . GLY F 1 264 ? 66.094 2.700 35.444 1.00 42.51 242 GLY F N 1
ATOM 11391 C CA . GLY F 1 264 ? 67.228 1.883 34.992 1.00 41.67 242 GLY F CA 1
ATOM 11392 C C . GLY F 1 264 ? 66.970 0.899 33.860 1.00 40.55 242 GLY F C 1
ATOM 11393 O O . GLY F 1 264 ? 67.909 0.447 33.209 1.00 40.53 242 GLY F O 1
ATOM 11394 N N . VAL F 1 265 ? 65.708 0.557 33.628 1.00 39.18 243 VAL F N 1
ATOM 11395 C CA . VAL F 1 265 ? 65.381 -0.503 32.691 1.00 38.13 243 VAL F CA 1
ATOM 11396 C C . VAL F 1 265 ? 65.368 -0.005 31.259 1.00 37.39 243 VAL F C 1
ATOM 11397 O O . VAL F 1 265 ? 64.678 0.946 30.951 1.00 37.13 243 VAL F O 1
ATOM 11401 N N . ALA F 1 266 ? 66.123 -0.684 30.395 1.00 36.69 244 ALA F N 1
ATOM 11402 C CA . ALA F 1 266 ? 66.156 -0.396 28.960 1.00 36.00 244 ALA F CA 1
ATOM 11403 C C . ALA F 1 266 ? 65.052 -1.175 28.235 1.00 35.48 244 ALA F C 1
ATOM 11404 O O . ALA F 1 266 ? 64.264 -0.599 27.501 1.00 35.52 244 ALA F O 1
ATOM 11406 N N . ALA F 1 267 ? 64.995 -2.486 28.440 1.00 34.82 245 ALA F N 1
ATOM 11407 C CA . ALA F 1 267 ? 63.998 -3.314 27.761 1.00 34.05 245 ALA F CA 1
ATOM 11408 C C . ALA F 1 267 ? 63.595 -4.501 28.599 1.00 33.50 245 ALA F C 1
ATOM 11409 O O . ALA F 1 267 ? 64.348 -4.955 29.461 1.00 33.28 245 ALA F O 1
ATOM 11411 N N . ALA F 1 268 ? 62.389 -4.987 28.344 1.00 33.04 246 ALA F N 1
ATOM 11412 C CA . ALA F 1 268 ? 61.899 -6.225 28.940 1.00 32.90 246 ALA F CA 1
ATOM 11413 C C . ALA F 1 268 ? 61.791 -7.277 27.841 1.00 32.77 246 ALA F C 1
ATOM 11414 O O . ALA F 1 268 ? 61.267 -6.992 26.784 1.00 32.40 246 ALA F O 1
ATOM 11416 N N . ILE F 1 269 ? 62.293 -8.485 28.082 1.00 33.06 247 ILE F N 1
ATOM 11417 C CA . ILE F 1 269 ? 62.213 -9.553 27.079 1.00 33.30 247 ILE F CA 1
ATOM 11418 C C . ILE F 1 269 ? 60.929 -10.304 27.301 1.00 33.64 247 ILE F C 1
ATOM 11419 O O . ILE F 1 269 ? 60.660 -10.685 28.426 1.00 34.07 247 ILE F O 1
ATOM 11424 N N . VAL F 1 270 ? 60.135 -10.494 26.244 1.00 34.33 248 VAL F N 1
ATOM 11425 C CA . VAL F 1 270 ? 58.843 -11.213 26.335 1.00 34.87 248 VAL F CA 1
ATOM 11426 C C . VAL F 1 270 ? 58.888 -12.534 25.566 1.00 35.53 248 VAL F C 1
ATOM 11427 O O . VAL F 1 270 ? 59.440 -12.604 24.474 1.00 35.51 248 VAL F O 1
ATOM 11431 N N . GLY F 1 271 ? 58.298 -13.576 26.137 1.00 36.37 249 GLY F N 1
ATOM 11432 C CA . GLY F 1 271 ? 58.461 -14.914 25.599 1.00 37.31 249 GLY F CA 1
ATOM 11433 C C . GLY F 1 271 ? 57.413 -15.386 24.611 1.00 38.12 249 GLY F C 1
ATOM 11434 O O . GLY F 1 271 ? 57.477 -16.522 24.163 1.00 38.68 249 GLY F O 1
ATOM 11435 N N . THR F 1 272 ? 56.460 -14.535 24.253 1.00 38.89 250 THR F N 1
ATOM 11436 C CA . THR F 1 272 ? 55.268 -14.985 23.537 1.00 39.49 250 THR F CA 1
ATOM 11437 C C . THR F 1 272 ? 55.539 -15.321 22.073 1.00 39.77 250 THR F C 1
ATOM 11438 O O . THR F 1 272 ? 56.360 -14.674 21.426 1.00 40.09 250 THR F O 1
ATOM 11442 N N . ILE F 1 273 ? 54.863 -16.353 21.565 1.00 40.18 251 ILE F N 1
ATOM 11443 C CA . ILE F 1 273 ? 54.900 -16.677 20.130 1.00 40.46 251 ILE F CA 1
ATOM 11444 C C . ILE F 1 273 ? 53.545 -16.451 19.441 1.00 40.59 251 ILE F C 1
ATOM 11445 O O . ILE F 1 273 ? 53.430 -16.571 18.218 1.00 40.64 251 ILE F O 1
ATOM 11450 N N . ASN F 1 274 ? 52.520 -16.119 20.220 1.00 40.81 252 ASN F N 1
ATOM 11451 C CA . ASN F 1 274 ? 51.188 -15.823 19.664 1.00 40.94 252 ASN F CA 1
ATOM 11452 C C . ASN F 1 274 ? 51.115 -14.381 19.132 1.00 40.67 252 ASN F C 1
ATOM 11453 O O . ASN F 1 274 ? 51.176 -13.421 19.914 1.00 40.67 252 ASN F O 1
ATOM 11458 N N . PRO F 1 275 ? 50.977 -14.215 17.810 1.00 40.29 253 PRO F N 1
ATOM 11459 C CA . PRO F 1 275 ? 51.083 -12.866 17.245 1.00 40.34 253 PRO F CA 1
ATOM 11460 C C . PRO F 1 275 ? 50.110 -11.856 17.842 1.00 40.38 253 PRO F C 1
ATOM 11461 O O . PRO F 1 275 ? 50.439 -10.662 17.979 1.00 40.17 253 PRO F O 1
ATOM 11465 N N . LEU F 1 276 ? 48.927 -12.329 18.205 1.00 40.57 254 LEU F N 1
ATOM 11466 C CA . LEU F 1 276 ? 47.942 -11.454 18.803 1.00 40.75 254 LEU F CA 1
ATOM 11467 C C . LEU F 1 276 ? 48.399 -11.013 20.186 1.00 40.98 254 LEU F C 1
ATOM 11468 O O . LEU F 1 276 ? 48.273 -9.838 20.513 1.00 40.99 254 LEU F O 1
ATOM 11473 N N . HIS F 1 277 ? 48.936 -11.941 20.988 1.00 41.27 255 HIS F N 1
ATOM 11474 C CA . HIS F 1 277 ? 49.471 -11.591 22.319 1.00 41.62 255 HIS F CA 1
ATOM 11475 C C . HIS F 1 277 ? 50.674 -10.655 22.173 1.00 40.68 255 HIS F C 1
ATOM 11476 O O . HIS F 1 277 ? 50.887 -9.791 23.019 1.00 40.69 255 HIS F O 1
ATOM 11483 N N . LEU F 1 278 ? 51.455 -10.814 21.107 1.00 39.93 256 LEU F N 1
ATOM 11484 C CA . LEU F 1 278 ? 52.613 -9.943 20.890 1.00 39.33 256 LEU F CA 1
ATOM 11485 C C . LEU F 1 278 ? 52.163 -8.524 20.586 1.00 39.30 256 LEU F C 1
ATOM 11486 O O . LEU F 1 278 ? 52.735 -7.572 21.112 1.00 39.31 256 LEU F O 1
ATOM 11491 N N . ALA F 1 279 ? 51.148 -8.388 19.733 1.00 39.28 257 ALA F N 1
ATOM 11492 C CA . ALA F 1 279 ? 50.611 -7.078 19.375 1.00 39.26 257 ALA F CA 1
ATOM 11493 C C . ALA F 1 279 ? 50.004 -6.403 20.598 1.00 39.38 257 ALA F C 1
ATOM 11494 O O . ALA F 1 279 ? 50.171 -5.204 20.817 1.00 39.24 257 ALA F O 1
ATOM 11496 N N . HIS F 1 280 ? 49.320 -7.197 21.402 1.00 39.57 258 HIS F N 1
ATOM 11497 C CA . HIS F 1 280 ? 48.757 -6.723 22.642 1.00 40.16 258 HIS F CA 1
ATOM 11498 C C . HIS F 1 280 ? 49.852 -6.285 23.607 1.00 39.90 258 HIS F C 1
ATOM 11499 O O . HIS F 1 280 ? 49.794 -5.171 24.145 1.00 39.91 258 HIS F O 1
ATOM 11506 N N . ASN F 1 281 ? 50.840 -7.155 23.835 1.00 39.50 259 ASN F N 1
ATOM 11507 C CA . ASN F 1 281 ? 51.967 -6.823 24.727 1.00 39.17 259 ASN F CA 1
ATOM 11508 C C . ASN F 1 281 ? 52.592 -5.481 24.334 1.00 38.84 259 ASN F C 1
ATOM 11509 O O . ASN F 1 281 ? 52.857 -4.631 25.176 1.00 38.63 259 ASN F O 1
ATOM 11514 N N . VAL F 1 282 ? 52.807 -5.292 23.039 1.00 38.65 260 VAL F N 1
ATOM 11515 C CA . VAL F 1 282 ? 53.390 -4.052 22.549 1.00 38.63 260 VAL F CA 1
ATOM 11516 C C . VAL F 1 282 ? 52.482 -2.862 22.874 1.00 39.08 260 VAL F C 1
ATOM 11517 O O . VAL F 1 282 ? 52.948 -1.822 23.328 1.00 38.86 260 VAL F O 1
ATOM 11521 N N . ALA F 1 283 ? 51.179 -3.035 22.669 1.00 39.78 261 ALA F N 1
ATOM 11522 C CA . ALA F 1 283 ? 50.211 -1.971 22.933 1.00 40.17 261 ALA F CA 1
ATOM 11523 C C . ALA F 1 283 ? 50.315 -1.540 24.386 1.00 40.76 261 ALA F C 1
ATOM 11524 O O . ALA F 1 283 ? 50.462 -0.357 24.683 1.00 40.70 261 ALA F O 1
ATOM 11526 N N . MET F 1 284 ? 50.268 -2.517 25.284 1.00 41.70 262 MET F N 1
ATOM 11527 C CA . MET F 1 284 ? 50.299 -2.240 26.718 1.00 42.47 262 MET F CA 1
ATOM 11528 C C . MET F 1 284 ? 51.602 -1.568 27.130 1.00 42.90 262 MET F C 1
ATOM 11529 O O . MET F 1 284 ? 51.601 -0.732 28.024 1.00 42.95 262 MET F O 1
ATOM 11534 N N . ALA F 1 285 ? 52.708 -1.936 26.485 1.00 43.48 263 ALA F N 1
ATOM 11535 C CA . ALA F 1 285 ? 54.002 -1.345 26.802 1.00 43.94 263 ALA F CA 1
ATOM 11536 C C . ALA F 1 285 ? 54.031 0.116 26.369 1.00 44.53 263 ALA F C 1
ATOM 11537 O O . ALA F 1 285 ? 54.587 0.956 27.068 1.00 44.56 263 ALA F O 1
ATOM 11539 N N . ALA F 1 286 ? 53.426 0.419 25.225 1.00 45.40 264 ALA F N 1
ATOM 11540 C CA . ALA F 1 286 ? 53.345 1.798 24.736 1.00 46.26 264 ALA F CA 1
ATOM 11541 C C . ALA F 1 286 ? 52.500 2.652 25.678 1.00 47.22 264 ALA F C 1
ATOM 11542 O O . ALA F 1 286 ? 52.829 3.813 25.936 1.00 47.34 264 ALA F O 1
ATOM 11544 N N . GLN F 1 287 ? 51.412 2.070 26.176 1.00 48.46 265 GLN F N 1
ATOM 11545 C CA . GLN F 1 287 ? 50.518 2.747 27.117 1.00 49.52 265 GLN F CA 1
ATOM 11546 C C . GLN F 1 287 ? 51.186 3.004 28.472 1.00 50.26 265 GLN F C 1
ATOM 11547 O O . GLN F 1 287 ? 50.962 4.055 29.094 1.00 50.66 265 GLN F O 1
ATOM 11553 N N . ALA F 1 288 ? 51.991 2.045 28.931 1.00 50.97 266 ALA F N 1
ATOM 11554 C CA . ALA F 1 288 ? 52.705 2.174 30.206 1.00 51.38 266 ALA F CA 1
ATOM 11555 C C . ALA F 1 288 ? 53.761 3.270 30.145 1.00 52.07 266 ALA F C 1
ATOM 11556 O O . ALA F 1 288 ? 54.027 3.921 31.147 1.00 52.37 266 ALA F O 1
ATOM 11558 N N . LEU F 1 289 ? 54.345 3.479 28.968 1.00 52.80 267 LEU F N 1
ATOM 11559 C CA . LEU F 1 289 ? 55.376 4.497 28.777 1.00 53.41 267 LEU F CA 1
ATOM 11560 C C . LEU F 1 289 ? 54.814 5.884 28.385 1.00 54.35 267 LEU F C 1
ATOM 11561 O O . LEU F 1 289 ? 55.562 6.866 28.373 1.00 54.41 267 LEU F O 1
ATOM 11566 N N . LYS F 1 290 ? 53.510 5.960 28.082 1.00 55.42 268 LYS F N 1
ATOM 11567 C CA . LYS F 1 290 ? 52.829 7.196 27.606 1.00 56.18 268 LYS F CA 1
ATOM 11568 C C . LYS F 1 290 ? 53.746 8.176 26.883 1.00 56.48 268 LYS F C 1
ATOM 11569 O O . LYS F 1 290 ? 53.690 8.298 25.665 1.00 57.16 268 LYS F O 1
#

Organism: Pseudomonas aeruginosa (strain ATCC 15692 / DSM 22644 / CIP 104116 / JCM 14847 / LMG 12228 / 1C / PRS 101 / PAO1) (NCBI:txid208964)

Nearest PDB structures (foldseek):
  4exb-assembly1_B  TM=1.004E+00  e=3.462E-55  Pseudomonas aeruginosa PAO1
  4exb-assembly2_F  TM=1.003E+00  e=1.021E-52  Pseudomonas aeruginosa PAO1
  4exb-assembly2_C  TM=1.001E+00  e=1.574E-52  Pseudomonas aeruginosa PAO1
  4exa-assembly1_B  TM=1.002E+00  e=5.421E-52  Pseudomonas aeruginosa PAO1
  4exa-assembly1_A  TM=9.980E-01  e=9.312E-51  Pseudomonas aeruginosa PAO1

B-factor: mean 40.54, std 8.96, range [13.0, 74.65]

Radius of gyration: 54.75 Å; Cα contacts (8 Å, |Δi|>4): 3363; chains: 6; bounding box: 181×84×91 Å

InterPro domains:
  IPR023210 NADP-dependent oxidoreductase domain [PF00248] (22-219)
  IPR036812 NAD(P)-dependent oxidoreductase domain superfamily [G3DSA:3.20.20.100] (1-270)
  IPR036812 NAD(P)-dependent oxidoreductase domain superfamily [SSF51430] (10-267)
  IPR053135 Aldo-Keto Reductase 2 Subfamily Oxidoreductase [PTHR43312] (10-265)

Secondary structure (P-SEA, 3-state):
cccccccccccccccccccccccccbbbbcccccccccccaaaaaaaaaaaaaacccbbbccccccaaaaaaaaaacccccccbbbbbccccccbbbbbccaaaaaaaaaaaaaaaccccccbbbcccccaaaaaacccccaaaaaaaaaaccccccccccccaaaaaaaaacccccccccccccccaaaaaaaaaacbbbbbbcccccccccaaaaaaaaaaccccccbbbbbcccaaaaaaaaaaaaaaac/cccccccccccccccccccccccccbbbbccccccccccaaaaaaaaaaaaaacccbbbccccccaaaaaaaaaacccccccbbbbbccccccccbbbbbccaaaaaaaaaaaaaaaccccccbbbcccccaaaaaacccccaaaaaaaaaaccccccccccccaaaaaaaaccccccccccccccccaaaaaaaaaacbbbbbbccccccccccaaaaaaaaaaccccccbbbbbcccaaaaaaaaaaaaaaac/cccccccccccccccccccccccccbbbbccccccccccaaaaaaaaaaaaaacccbbbccccccaaaaaaaaaacccccccbbbbbcccccbbbbbccaaaaaaaaaaaaaaaccccccbbbcccccaaaaaacccccaaaaaaaaaaccccccccccccaaaaaaaaccccccccccccccccaaaaaaaaaacbbbbbbccccccccaaaaaaaaaaccccccbbbbbcccaaaaaaaaaaaaaaac/ccccccccccccccccccccccccccbbbbccccccccccaaaaaaaaaaaaaacccbbbccccccaaaaaaaaaacccccccbbbbbccccccccbbbbbccaaaaaaaaaaaaaaaccccccbbbcccccaaaaaacccccaaaaaaaaaaccccccccccccaaaaaaaaccccccccccccccccaaaaaaaaaacbbbbbbcccccccccaaaaaaaaaaccccccbbbbbcccaaaaaaaaaaaaaaac/cccccccccccccccccccccccccbbbbcccccccccccaaaaaaaaaaaaaacccbbbccccccaaaaaaaaaacccccccbbbbbccccccccbbbbbccaaaaaaaaaaaaaaaccccccbbbcccccaaaaaacccccaaaaaaaaaaccccccccccccaaaaaaaaccccccccccccccccaaaaaaaaaacbbbbbbcccccccccaaaaaaaaaaccccccbbbbbcccaaaaaaaaaaaaaaac/cccccccccccccccccccccccccbbbbccccccccccaaaaaaaaaaaaaacccbbbccccccaaaaaaaaaacccccccbbbbbcccccbbbbbccaaaaaaaaaaaaaaaccccccbbbcccccaaaaaacccccaaaaaaaaaaccccccccccccaaaaaaaaccccccccccccccccaaaaaaaaaacbbbbbbcccccccccaaaaaaaaaaccccccbbbbbcccaaaaaaaaaaaaaaac